Protein AF-0000000082932993 (afdb_homodimer)

Foldseek 3Di:
DPALCLLFPVDQQAPDPPRDHLFLDPVLQVLLLVLLLLLKFWQFAAPCPPQPFFAAEEEEAWLQQPLFFQFADDLADFFFPFFQGQVNLQVVVCRGYHYPVVNVVVSNVQVVVVVVVPDHRQLDATDADDPVVLVVRLVGHQAYEYEHAHHFYFQEWWDAPLADDDPPPVDPHSVVNVSQCVRAVGIPLADHPRRVVRVVSSLVRHQEYEYEYAYLDAHADLVALPDVSYGIYMDSYNSFRCSSNSVSCRSSPVAKHAFFAQFWHFNDQVLFPQNNFVNVDLQAGFPQQFQCFTLLVQQQEPPSVVGTSAAGLDGDISWDKDKDWPDWDDDPFKIKTKMKIATQTQAWHKAKKWKWKAADCPPPGGRRIATFWMDMDDTAHHGGIDIDMIMGGNLLPWFAACPQPPHHGFTKRAFDKMWMWMARGPPGTDTDPDIDGDHHIDTSGHDDDFLAFAPRAWHAHSHGDIDGDDHHDFAAQPDDPDDADDLVVLPDDAADDDDQDDDDPVVFSADPPAAALVCCLVVVDPLVVNCVVDDLLLLLQQQAWAGDDFFAPATFGFDDVNRPTGTAAEHRHLQAGHGDVVNVRHGTGHQFQQSSLRSLHLQSLLQSLQSRLSSCVSSSHAEYADQEAFACRHSRQSCSSRHHHNRLVSRLSNRLSSQQSNCVQLGAYEYDDQWDQRHSSSQQSYEYGHGPRSCCRGICSSVLSNCQRRQGQEYEYGRYHYSNHGRLLRLSRQPVVQCVVSPRLHAYEYPASRSDDSQSSLQSRHQHYPPTGDSVSNVVCVVVVNHHSVSSSVSSSRSSVSSSSHD/DPALCLLFPVDQQAPDPPRDHLFLDPVLQVLLLVLLLLLKFWQFAAPCPPQPFFAAEEEEAWLQQPLFFQFAADLADFFFPFFQGQVNLQVVVCRGYHYPVVNVVVSNVQVVVVVVVPDHRQLDATDADDPVSLVVRLVGHQAYEYEHAHHFYFQEWWDAPLADPDDPPVDPHVVVNVSQCVRAVGIPLADHPRSVVRVVSSLVRHQEYEYEYAYLDAHAPLVALPDVSYGIYMDSYNSFRCSSNSVSCRSSPVAKHAFFAQFWHFNDQVLFPQNNFVNVDLQAGFPQQFQCFTLLVQQQEPPSVVGTSAHGLDGDISWDKDKDWPDWDDDPFKIKTKMKIATAGQAWHKAKKWKWKAADCPPPGGRRIATFWMDMDDTAHHGGIDIDMIMGGNLLPWFAACPQPPHHGFTKRAFDKMWMWMARGPPGTDTDPDIDGDHHIDTSGHDDDFLAFQPRAWHAHSHGDIDGDDHHPFAAQPDDPDDADDLVVLPDDAADDDDQDDDDPVVFSADPPAAALVCCLVVVDPLVVNCVVDDLLLLLQQQAWAGDDFFAPATFGFPDVNRPTGTAAEHRHLQAGHGDVVNVRHGTGHQFQQSSLRSLHLQSLLVSLQSRLSSCVSSSHAEYADQEAFACRHSRQSCSSRHHHNRLVSRLSNRLSSQQSNCVQLGAYEYDDQWDQRHSSSQQSYEYGHGPRSCCRGICSSVLSNCQRRQGQEYEYGRYHYSNHGRLLRLSRQPVVQCVVSPRLHAYEYPASRSDDSQSSLQSRHQHYPPTGDSVSNVVCVVVVNHHSVSSSVSSSRSSVSSSSHD

Radius of gyration: 39.98 Å; Cα contacts (8 Å, |Δi|>4): 4218; chains: 2; bounding box: 81×113×90 Å

pLDDT: mean 95.25, std 6.85, range [43.59, 98.94]

Organism: NCBI:txid1450156

Nearest PDB structures (foldseek):
  5wvp-assembly1_A  TM=8.772E-01  e=4.564E-85  Paenibacillus barengoltzii
  5k6o-assembly1_A  TM=8.779E-01  e=2.537E-80  metagenome
  5k6n-assembly1_A  TM=8.823E-01  e=4.536E-80  metagenome
  2x40-assembly1_A  TM=8.948E-01  e=2.921E-34  Thermotoga neapolitana DSM 4359
  7pjj-assembly1_A  TM=9.339E-01  e=2.845E-22  Streptomyces scabiei 87.22

InterPro domains:
  IPR001764 Glycoside hydrolase, family 3, N-terminal [PF00933] (564-801)
  IPR001764 Glycoside hydrolase, family 3, N-terminal [PR00133] (562-578)
  IPR001764 Glycoside hydrolase, family 3, N-terminal [PR00133] (590-609)
  IPR001764 Glycoside hydrolase, family 3, N-terminal [PR00133] (636-652)
  IPR001764 Glycoside hydrolase, family 3, N-terminal [PR00133] (667-683)
  IPR001764 Glycoside hydrolase, family 3, N-terminal [PR00133] (737-755)
  IPR002772 Glycoside hydrolase family 3 C-terminal domain [PF01915] (40-318)
  IPR013783 Immunoglobulin-like fold [G3DSA:2.60.40.10] (320-452)
  IPR017853 Glycoside hydrolase superfamily [SSF51445] (527-806)
  IPR026891 Fibronectin type III-like domain [PF14310] (351-425)
  IPR026891 Fibronectin type III-like domain [SM01217] (351-426)
  IPR036881 Glycoside hydrolase family 3 C-terminal domain superfamily [G3DSA:3.40.50.1700] (25-319)
  IPR036881 Glycoside hydrolase family 3 C-terminal domain superfamily [SSF52279] (40-321)
  IPR036962 Glycoside hydrolase, family 3, N-terminal domain superfamily [G3DSA:3.20.20.300] (506-807)
  IPR050288 Cellulose-degrading glycosyl hydrolase 3 [PTHR42715] (522-806)

Sequence (1614 aa):
MIKWQRARFQPNLPLGENGQKVTASKEHRELSKNAAKEGMVLLKNMNHVLPLPKGAKVALFGKGTFDYVKGGGGSGDVTVEYVTNLYDGMKALKERVTVFEELADFYRENVKEQYAKGAVPGLTVEPEVPHELLVKAKAFTDTAIISISRFSGEGWDRKSTFDKKNIDLSDFGALQAKKAEEIFENGDFYLTKKEIEMVNIVKENFDKVIVVMNVGGMVDTEWFVNDDAIQSVLMAWQGGMEGGRAAAELLCGIGNPSGKLSDTFAKRLEDYPSTYNFHESEDYVDYTEDIYVGYRYFETIPGAADKVNYPFGYGLSYTSFDYSVASVKQENDLIKVFVNVTNTGSMEGKEVIQIYFEAPQGLLGKPAKSLIAFKKTRLLKPGETQLVSLEFSVDDMASYDDLGKIQKSAYVLEAGEYVFFVGTSVRDVKRLDFVYIEAQNRVVKQLTEKIAPTSLKERLRADGSLEKLPLKEPNDPDACGIEKMSIEMMEAYAPEVRARGRYALWEGPYAKGKRTFYEVAEGKISIDEFLAQMTDEEVAHLLGGQPNTGVANTFGYGNMPEYGIPNVMTADGPAGLRIAPECGVHTTAWPCATLLACTWDPDLVYAVGEAGAKEVKENNISVWLTPAVNIHRSPLCGRNFEYYSEDPFLAGKLAAAMVKGIQSQHIGATVKHFALNNKETNRKNSDSRVSERAAREIYLKPFEIIVKEAKPWSIMSSYNMINGHRASENRELLEDILRSEWGFEGMVTTDWWTYGEHYKEVKAGNDVKMGCGYPERLMEAKKLGLISRRDMEVCAKRVLELILKLDMIKWQRARFQPNLPLGENGQKVTASKEHRELSKNAAKEGMVLLKNMNHVLPLPKGAKVALFGKGTFDYVKGGGGSGDVTVEYVTNLYDGMKALKERVTVFEELADFYRENVKEQYAKGAVPGLTVEPEVPHELLVKAKAFTDTAIISISRFSGEGWDRKSTFDKKNIDLSDFGALQAKKAEEIFENGDFYLTKKEIEMVNIVKENFDKVIVVMNVGGMVDTEWFVNDDAIQSVLMAWQGGMEGGRAAAELLCGIGNPSGKLSDTFAKRLEDYPSTYNFHESEDYVDYTEDIYVGYRYFETIPGAADKVNYPFGYGLSYTSFDYSVASVKQENDLIKVFVNVTNTGSMEGKEVIQIYFEAPQGLLGKPAKSLIAFKKTRLLKPGETQLVSLEFSVDDMASYDDLGKIQKSAYVLEAGEYVFFVGTSVRDVKRLDFVYIEAQNRVVKQLTEKIAPTSLKERLRADGSLEKLPLKEPNDPDACGIEKMSIEMMEAYAPEVRARGRYALWEGPYAKGKRTFYEVAEGKISIDEFLAQMTDEEVAHLLGGQPNTGVANTFGYGNMPEYGIPNVMTADGPAGLRIAPECGVHTTAWPCATLLACTWDPDLVYAVGEAGAKEVKENNISVWLTPAVNIHRSPLCGRNFEYYSEDPFLAGKLAAAMVKGIQSQHIGATVKHFALNNKETNRKNSDSRVSERAAREIYLKPFEIIVKEAKPWSIMSSYNMINGHRASENRELLEDILRSEWGFEGMVTTDWWTYGEHYKEVKAGNDVKMGCGYPERLMEAKKLGLISRRDMEVCAKRVLELILKLD

Structure (mmCIF, N/CA/C/O backbone):
data_AF-0000000082932993-model_v1
#
loop_
_entity.id
_entity.type
_entity.pdbx_description
1 polymer Beta-glucosidase
#
loop_
_atom_site.group_PDB
_atom_site.id
_atom_site.type_symbol
_atom_site.label_atom_id
_atom_site.label_alt_id
_atom_site.label_comp_id
_atom_site.label_asym_id
_atom_site.label_entity_id
_atom_site.label_seq_id
_atom_site.pdbx_PDB_ins_code
_atom_site.Cartn_x
_atom_site.Cartn_y
_atom_site.Cartn_z
_atom_site.occupancy
_atom_site.B_iso_or_equiv
_atom_site.auth_seq_id
_atom_site.auth_comp_id
_atom_site.auth_asym_id
_atom_site.auth_atom_id
_atom_site.pdbx_PDB_model_num
ATOM 1 N N . MET A 1 1 ? -10.539 4.738 -12.727 1 55.62 1 MET A N 1
ATOM 2 C CA . MET A 1 1 ? -9.188 4.441 -12.266 1 55.62 1 MET A CA 1
ATOM 3 C C . MET A 1 1 ? -8.148 4.996 -13.234 1 55.62 1 MET A C 1
ATOM 5 O O . MET A 1 1 ? -8.359 5.004 -14.453 1 55.62 1 MET A O 1
ATOM 9 N N . ILE A 1 2 ? -7.219 5.711 -12.648 1 76.5 2 ILE A N 1
ATOM 10 C CA . ILE A 1 2 ? -6.129 6.242 -13.453 1 76.5 2 ILE A CA 1
ATOM 11 C C . ILE A 1 2 ? -5.238 5.098 -13.938 1 76.5 2 ILE A C 1
ATOM 13 O O . ILE A 1 2 ? -4.918 4.188 -13.172 1 76.5 2 ILE A O 1
ATOM 17 N N . LYS A 1 3 ? -5.137 5.078 -15.242 1 89.44 3 LYS A N 1
ATOM 18 C CA . LYS A 1 3 ? -4.348 4.035 -15.891 1 89.44 3 LYS A CA 1
ATOM 19 C C . LYS A 1 3 ? -3.008 3.844 -15.188 1 89.44 3 LYS A C 1
ATOM 21 O O . LYS A 1 3 ? -2.32 4.816 -14.875 1 89.44 3 LYS A O 1
ATOM 26 N N . TRP A 1 4 ? -2.621 2.588 -14.773 1 95.06 4 TRP A N 1
ATOM 27 C CA . TRP A 1 4 ? -1.379 2.117 -14.172 1 95.06 4 TRP A CA 1
ATOM 28 C C . TRP A 1 4 ? -1.149 2.771 -12.82 1 95.06 4 TRP A C 1
ATOM 30 O O . TRP A 1 4 ? -0.005 3.002 -12.422 1 95.06 4 TRP A O 1
ATOM 40 N N . GLN A 1 5 ? -2.227 3.184 -12.117 1 93.62 5 GLN A N 1
ATOM 41 C CA . GLN A 1 5 ? -2.162 3.842 -10.812 1 93.62 5 GLN A CA 1
ATOM 42 C C . GLN A 1 5 ? -1.369 3.004 -9.812 1 93.62 5 GLN A C 1
ATOM 44 O O . GLN A 1 5 ? -0.48 3.52 -9.133 1 93.62 5 GLN A O 1
ATOM 49 N N . ARG A 1 6 ? -1.632 1.708 -9.703 1 94.44 6 ARG A N 1
ATOM 50 C CA . ARG A 1 6 ? -0.991 0.827 -8.734 1 94.44 6 ARG A CA 1
ATOM 51 C C . ARG A 1 6 ? 0.482 0.62 -9.07 1 94.44 6 ARG A C 1
ATOM 53 O O . ARG A 1 6 ? 1.332 0.594 -8.18 1 94.44 6 ARG A O 1
ATOM 60 N N . ALA A 1 7 ? 0.789 0.495 -10.359 1 94.06 7 ALA A N 1
ATOM 61 C CA . ALA A 1 7 ? 2.178 0.302 -10.766 1 94.06 7 ALA A CA 1
ATOM 62 C C . ALA A 1 7 ? 2.992 1.575 -10.555 1 94.06 7 ALA A C 1
ATOM 64 O O . ALA A 1 7 ? 4.172 1.513 -10.195 1 94.06 7 ALA A O 1
ATOM 65 N N . ARG A 1 8 ? 2.355 2.701 -10.75 1 93 8 ARG A N 1
ATOM 66 C CA . ARG A 1 8 ? 3.068 3.975 -10.719 1 93 8 ARG A CA 1
ATOM 67 C C . ARG A 1 8 ? 3.273 4.453 -9.289 1 93 8 ARG A C 1
ATOM 69 O O . ARG A 1 8 ? 4.309 5.039 -8.969 1 93 8 ARG A O 1
ATOM 76 N N . PHE A 1 9 ? 2.279 4.199 -8.406 1 93.75 9 PHE A N 1
ATOM 77 C CA . PHE A 1 9 ? 2.318 4.922 -7.141 1 93.75 9 PHE A CA 1
ATOM 78 C C . PHE A 1 9 ? 2.332 3.955 -5.965 1 93.75 9 PHE A C 1
ATOM 80 O O . PHE A 1 9 ? 2.615 4.352 -4.832 1 93.75 9 PHE A O 1
ATOM 87 N N . GLN A 1 10 ? 1.963 2.709 -6.148 1 93.38 10 GLN A N 1
ATOM 88 C CA . GLN A 1 10 ? 1.937 1.671 -5.121 1 93.38 10 GLN A CA 1
ATOM 89 C C . GLN A 1 10 ? 1.134 2.121 -3.904 1 93.38 10 GLN A C 1
ATOM 91 O O . GLN A 1 10 ? 1.618 2.049 -2.773 1 93.38 10 GLN A O 1
ATOM 96 N N . PRO A 1 11 ? -0.097 2.514 -4.094 1 93.88 11 PRO A N 1
ATOM 97 C CA . PRO A 1 11 ? -0.926 3.039 -3.006 1 93.88 11 PRO A CA 1
ATOM 98 C C . PRO A 1 11 ? -1.394 1.951 -2.043 1 93.88 11 PRO A C 1
ATOM 100 O O . PRO A 1 11 ? -1.484 0.781 -2.424 1 93.88 11 PRO A O 1
ATOM 103 N N . ASN A 1 12 ? -1.601 2.273 -0.797 1 93.06 12 ASN A N 1
ATOM 104 C CA . ASN A 1 12 ? -2.295 1.397 0.142 1 93.06 12 ASN A CA 1
ATOM 105 C C . ASN A 1 12 ? -3.805 1.432 -0.071 1 93.06 12 ASN A C 1
ATOM 107 O O . ASN A 1 12 ? -4.52 2.139 0.64 1 93.06 12 ASN A O 1
ATOM 111 N N . LEU A 1 13 ? -4.316 0.713 -1.017 1 92.88 13 LEU A N 1
ATOM 112 C CA . LEU A 1 13 ? -5.727 0.654 -1.39 1 92.88 13 LEU A CA 1
ATOM 113 C C . LEU A 1 13 ? -6.254 -0.773 -1.294 1 92.88 13 LEU A C 1
ATOM 115 O O . LEU A 1 13 ? -6.125 -1.552 -2.242 1 92.88 13 LEU A O 1
ATOM 119 N N . PRO A 1 14 ? -6.863 -1.16 -0.18 1 93.19 14 PRO A N 1
ATOM 120 C CA . PRO A 1 14 ? -7.48 -2.484 -0.072 1 93.19 14 PRO A CA 1
ATOM 121 C C . PRO A 1 14 ? -8.602 -2.697 -1.09 1 93.19 14 PRO A C 1
ATOM 123 O O . PRO A 1 14 ? -9.258 -1.737 -1.504 1 93.19 14 PRO A O 1
ATOM 126 N N . LEU A 1 15 ? -8.836 -3.902 -1.516 1 94.06 15 LEU A N 1
ATOM 127 C CA . LEU A 1 15 ? -9.82 -4.211 -2.551 1 94.06 15 LEU A CA 1
ATOM 128 C C . LEU A 1 15 ? -11.148 -4.637 -1.935 1 94.06 15 LEU A C 1
ATOM 130 O O . LEU A 1 15 ? -12.164 -4.691 -2.625 1 94.06 15 LEU A O 1
ATOM 134 N N . GLY A 1 16 ? -11.117 -5.027 -0.68 1 90.94 16 GLY A N 1
ATOM 135 C CA . GLY A 1 16 ? -12.336 -5.512 -0.041 1 90.94 16 GLY A CA 1
ATOM 136 C C . GLY A 1 16 ? -13.367 -4.426 0.166 1 90.94 16 GLY A C 1
ATOM 137 O O . GLY A 1 16 ? -13.086 -3.242 -0.035 1 90.94 16 GLY A O 1
ATOM 138 N N . GLU A 1 17 ? -14.516 -4.836 0.607 1 84.25 17 GLU A N 1
ATOM 139 C CA . GLU A 1 17 ? -15.586 -3.885 0.906 1 84.25 17 GLU A CA 1
ATOM 140 C C . GLU A 1 17 ? -15.227 -3.018 2.109 1 84.25 17 GLU A C 1
ATOM 142 O O . GLU A 1 17 ? -14.539 -3.469 3.027 1 84.25 17 GLU A O 1
ATOM 147 N N . ASN A 1 18 ? -15.562 -1.767 2.182 1 80.44 18 ASN A N 1
ATOM 148 C CA . ASN A 1 18 ? -15.43 -0.815 3.277 1 80.44 18 ASN A CA 1
ATOM 149 C C . ASN A 1 18 ? -13.961 -0.623 3.672 1 80.44 18 ASN A C 1
ATOM 151 O O . ASN A 1 18 ? -13.656 -0.438 4.848 1 80.44 18 ASN A O 1
ATOM 155 N N . GLY A 1 19 ? -13.031 -1.036 2.719 1 86.38 19 GLY A N 1
ATOM 156 C CA . GLY A 1 19 ? -11.617 -0.771 2.969 1 86.38 19 GLY A CA 1
ATOM 157 C C . GLY A 1 19 ? -10.898 -1.936 3.621 1 86.38 19 GLY A C 1
ATOM 158 O O . GLY A 1 19 ? -9.812 -1.769 4.172 1 86.38 19 GLY A O 1
ATOM 159 N N . GLN A 1 20 ? -11.492 -3.08 3.611 1 91.56 20 GLN A N 1
ATOM 160 C CA . GLN A 1 20 ? -10.852 -4.27 4.168 1 91.56 20 GLN A CA 1
ATOM 161 C C . GLN A 1 20 ? -9.914 -4.914 3.156 1 91.56 20 GLN A C 1
ATOM 163 O O . GLN A 1 20 ? -10.219 -4.973 1.964 1 91.56 20 GLN A O 1
ATOM 168 N N . LYS A 1 21 ? -8.797 -5.355 3.678 1 94.31 21 LYS A N 1
ATOM 169 C CA . LYS A 1 21 ? -7.887 -6.062 2.785 1 94.31 21 LYS A CA 1
ATOM 170 C C . LYS A 1 21 ? -8.43 -7.445 2.43 1 94.31 21 LYS A C 1
ATOM 172 O O . LYS A 1 21 ? -9.062 -8.102 3.258 1 94.31 21 LYS A O 1
ATOM 177 N N . VAL A 1 22 ? -8.172 -7.945 1.249 1 96.62 22 VAL A N 1
ATOM 178 C CA . VAL A 1 22 ? -8.578 -9.289 0.851 1 96.62 22 VAL A CA 1
ATOM 179 C C . VAL A 1 22 ? -7.395 -10.242 0.993 1 96.62 22 VAL A C 1
ATOM 181 O O . VAL A 1 22 ? -7.578 -11.461 1.073 1 96.62 22 VAL A O 1
ATOM 184 N N . THR A 1 23 ? -6.168 -9.742 0.932 1 97.06 23 THR A N 1
ATOM 185 C CA . THR A 1 23 ? -4.973 -10.555 1.1 1 97.06 23 THR A CA 1
ATOM 186 C C . THR A 1 23 ? -5.023 -11.328 2.418 1 97.06 23 THR A C 1
ATOM 188 O O . THR A 1 23 ? -5.105 -10.727 3.49 1 97.06 23 THR A O 1
ATOM 191 N N . ALA A 1 24 ? -4.996 -12.641 2.291 1 96.5 24 ALA A N 1
ATOM 192 C CA . ALA A 1 24 ? -5.051 -13.547 3.438 1 96.5 24 ALA A CA 1
ATOM 193 C C . ALA A 1 24 ? -6.32 -13.32 4.258 1 96.5 24 ALA A C 1
ATOM 195 O O . ALA A 1 24 ? -6.301 -13.43 5.484 1 96.5 24 ALA A O 1
ATOM 196 N N . SER A 1 25 ? -7.383 -12.812 3.658 1 95.62 25 SER A N 1
ATOM 197 C CA . SER A 1 25 ? -8.656 -12.609 4.344 1 95.62 25 SER A CA 1
ATOM 198 C C . SER A 1 25 ? -9.266 -13.938 4.781 1 95.62 25 SER A C 1
ATOM 200 O O . SER A 1 25 ? -8.812 -15.008 4.355 1 95.62 25 SER A O 1
ATOM 202 N N . LYS A 1 26 ? -10.273 -13.852 5.637 1 95.69 26 LYS A N 1
ATOM 203 C CA . LYS A 1 26 ? -11 -15.047 6.062 1 95.69 26 LYS A CA 1
ATOM 204 C C . LYS A 1 26 ? -11.609 -15.773 4.867 1 95.69 26 LYS A C 1
ATOM 206 O O . LYS A 1 26 ? -11.602 -17 4.809 1 95.69 26 LYS A O 1
ATOM 211 N N . GLU A 1 27 ? -12.125 -15.039 3.932 1 96.88 27 GLU A N 1
ATOM 212 C CA . GLU A 1 27 ? -12.742 -15.609 2.738 1 96.88 27 GLU A CA 1
ATOM 213 C C . GLU A 1 27 ? -11.719 -16.375 1.902 1 96.88 27 GLU A C 1
ATOM 215 O O . GLU A 1 27 ? -12.008 -17.469 1.412 1 96.88 27 GLU A O 1
ATOM 220 N N . HIS A 1 28 ? -10.539 -15.812 1.695 1 97.81 28 HIS A N 1
ATOM 221 C CA . HIS A 1 28 ? -9.5 -16.484 0.922 1 97.81 28 HIS A CA 1
ATOM 222 C C . HIS A 1 28 ? -9.008 -17.734 1.633 1 97.81 28 HIS A C 1
ATOM 224 O O . HIS A 1 28 ? -8.758 -18.766 0.993 1 97.81 28 HIS A O 1
ATOM 230 N N . ARG A 1 29 ? -8.844 -17.688 2.92 1 97.81 29 ARG A N 1
ATOM 231 C CA . ARG A 1 29 ? -8.422 -18.844 3.695 1 97.81 29 ARG A CA 1
ATOM 232 C C . ARG A 1 29 ? -9.461 -19.969 3.615 1 97.81 29 ARG A C 1
ATOM 234 O O . ARG A 1 29 ? -9.109 -21.141 3.508 1 97.81 29 ARG A O 1
ATOM 241 N N . GLU A 1 30 ? -10.719 -19.594 3.674 1 98.5 30 GLU A N 1
ATOM 242 C CA . GLU A 1 30 ? -11.789 -20.578 3.539 1 98.5 30 GLU A CA 1
ATOM 243 C C . GLU A 1 30 ? -11.789 -21.203 2.148 1 98.5 30 GLU A C 1
ATOM 245 O O . GLU A 1 30 ? -12.055 -22.406 2.004 1 98.5 30 GLU A O 1
ATOM 250 N N . LEU A 1 31 ? -11.602 -20.406 1.191 1 98.62 31 LEU A N 1
ATOM 251 C CA . LEU A 1 31 ? -11.5 -20.938 -0.163 1 98.62 31 LEU A CA 1
ATOM 252 C C . LEU A 1 31 ? -10.312 -21.891 -0.287 1 98.62 31 LEU A C 1
ATOM 254 O O . LEU A 1 31 ? -10.406 -22.922 -0.954 1 98.62 31 LEU A O 1
ATOM 258 N N . SER A 1 32 ? -9.188 -21.5 0.276 1 98.62 32 SER A N 1
ATOM 259 C CA . SER A 1 32 ? -8.031 -22.375 0.292 1 98.62 32 SER A CA 1
ATOM 260 C C . SER A 1 32 ? -8.367 -23.719 0.919 1 98.62 32 SER A C 1
ATOM 262 O O . SER A 1 32 ? -8.023 -24.781 0.373 1 98.62 32 SER A O 1
ATOM 264 N N . LYS A 1 33 ? -9.055 -23.688 2.033 1 98.69 33 LYS A N 1
ATOM 265 C CA . LYS A 1 33 ? -9.477 -24.906 2.713 1 98.69 33 LYS A CA 1
ATOM 266 C C . LYS A 1 33 ? -10.406 -25.734 1.833 1 98.69 33 LYS A C 1
ATOM 268 O O . LYS A 1 33 ? -10.234 -26.953 1.704 1 98.69 33 LYS A O 1
ATOM 273 N N . ASN A 1 34 ? -11.383 -25.078 1.264 1 98.69 34 ASN A N 1
ATOM 274 C CA . ASN A 1 34 ? -12.352 -25.781 0.43 1 98.69 34 ASN A CA 1
ATOM 275 C C . ASN A 1 34 ? -11.688 -26.406 -0.791 1 98.69 34 ASN A C 1
ATOM 277 O O . ASN A 1 34 ? -12.062 -27.516 -1.201 1 98.69 34 ASN A O 1
ATOM 281 N N . ALA A 1 35 ? -10.781 -25.703 -1.394 1 98.69 35 ALA A N 1
ATOM 282 C CA . ALA A 1 35 ? -10.039 -26.266 -2.52 1 98.69 35 ALA A CA 1
ATOM 283 C C . ALA A 1 35 ? -9.234 -27.484 -2.088 1 98.69 35 ALA A C 1
ATOM 285 O O . ALA A 1 35 ? -9.172 -28.484 -2.811 1 98.69 35 ALA A O 1
ATOM 286 N N . ALA A 1 36 ? -8.617 -27.359 -0.937 1 98.75 36 ALA A N 1
ATOM 287 C CA . ALA A 1 36 ? -7.875 -28.5 -0.404 1 98.75 36 ALA A CA 1
ATOM 288 C C . ALA A 1 36 ? -8.781 -29.703 -0.232 1 98.75 36 ALA A C 1
ATOM 290 O O . ALA A 1 36 ? -8.453 -30.812 -0.687 1 98.75 36 ALA A O 1
ATOM 291 N N . LYS A 1 37 ? -9.938 -29.531 0.348 1 98.5 37 LYS A N 1
ATOM 292 C CA . LYS A 1 37 ? -10.891 -30.609 0.565 1 98.5 37 LYS A CA 1
ATOM 293 C C . LYS A 1 37 ? -11.305 -31.25 -0.757 1 98.5 37 LYS A C 1
ATOM 295 O O . LYS A 1 37 ? -11.391 -32.469 -0.865 1 98.5 37 LYS A O 1
ATOM 300 N N . GLU A 1 38 ? -11.516 -30.406 -1.685 1 98.62 38 GLU A N 1
ATOM 301 C CA . GLU A 1 38 ? -12.023 -30.844 -2.979 1 98.62 38 GLU A CA 1
ATOM 302 C C . GLU A 1 38 ? -10.984 -31.703 -3.711 1 98.62 38 GLU A C 1
ATOM 304 O O . GLU A 1 38 ? -11.336 -32.562 -4.5 1 98.62 38 GLU A O 1
ATOM 309 N N . GLY A 1 39 ? -9.719 -31.438 -3.461 1 98.75 39 GLY A N 1
ATOM 310 C CA . GLY A 1 39 ? -8.664 -32.094 -4.219 1 98.75 39 GLY A CA 1
ATOM 311 C C . GLY A 1 39 ? -8.078 -33.312 -3.514 1 98.75 39 GLY A C 1
ATOM 312 O O . GLY A 1 39 ? -7.348 -34.094 -4.121 1 98.75 39 GLY A O 1
ATOM 313 N N . MET A 1 40 ? -8.375 -33.5 -2.213 1 98.88 40 MET A N 1
ATOM 314 C CA . MET A 1 40 ? -7.879 -34.656 -1.492 1 98.88 40 MET A CA 1
ATOM 315 C C . MET A 1 40 ? -8.555 -35.938 -1.994 1 98.88 40 MET A C 1
ATOM 317 O O . MET A 1 40 ? -9.727 -35.906 -2.363 1 98.88 40 MET A O 1
ATOM 321 N N . VAL A 1 41 ? -7.836 -37.094 -1.991 1 98.94 41 VAL A N 1
ATOM 322 C CA . VAL A 1 41 ? -8.312 -38.312 -2.609 1 98.94 41 VAL A CA 1
ATOM 323 C C . VAL A 1 41 ? -8.336 -39.438 -1.575 1 98.94 41 VAL A C 1
ATOM 325 O O . VAL A 1 41 ? -7.316 -39.719 -0.946 1 98.94 41 VAL A O 1
ATOM 328 N N . LEU A 1 42 ? -9.5 -40 -1.367 1 98.88 42 LEU A N 1
ATOM 329 C CA . LEU A 1 42 ? -9.594 -41.219 -0.57 1 98.88 42 LEU A CA 1
ATOM 330 C C . LEU A 1 42 ? -9.156 -42.438 -1.378 1 98.88 42 LEU A C 1
ATOM 332 O O . LEU A 1 42 ? -9.797 -42.781 -2.363 1 98.88 42 LEU A O 1
ATOM 336 N N . LEU A 1 43 ? -8.094 -43.062 -0.95 1 98.75 43 LEU A N 1
ATOM 337 C CA . LEU A 1 43 ? -7.504 -44.156 -1.734 1 98.75 43 LEU A CA 1
ATOM 338 C C . LEU A 1 43 ? -8.023 -45.5 -1.266 1 98.75 43 LEU A C 1
ATOM 340 O O . LEU A 1 43 ? -8.109 -46.438 -2.057 1 98.75 43 LEU A O 1
ATOM 344 N N . LYS A 1 44 ? -8.242 -45.594 0 1 98.56 44 LYS A N 1
ATOM 345 C CA . LYS A 1 44 ? -8.641 -46.844 0.636 1 98.56 44 LYS A CA 1
ATOM 346 C C . LYS A 1 44 ? -9.578 -46.594 1.812 1 98.56 44 LYS A C 1
ATOM 348 O O . LYS A 1 44 ? -9.398 -45.625 2.557 1 98.56 44 LYS A O 1
ATOM 353 N N . ASN A 1 45 ? -10.609 -47.406 1.931 1 98.38 45 ASN A N 1
ATOM 354 C CA . ASN A 1 45 ? -11.508 -47.312 3.072 1 98.38 45 ASN A CA 1
ATOM 355 C C . ASN A 1 45 ? -12.211 -48.625 3.363 1 98.38 45 ASN A C 1
ATOM 357 O O . ASN A 1 45 ? -13.43 -48.719 3.227 1 98.38 45 ASN A O 1
ATOM 361 N N . MET A 1 46 ? -11.445 -49.531 3.871 1 97.69 46 MET A N 1
ATOM 362 C CA . MET A 1 46 ? -11.984 -50.844 4.219 1 97.69 46 MET A CA 1
ATOM 363 C C . MET A 1 46 ? -12.836 -50.75 5.48 1 97.69 46 MET A C 1
ATOM 365 O O . MET A 1 46 ? -12.484 -50.031 6.426 1 97.69 46 MET A O 1
ATOM 369 N N . ASN A 1 47 ? -13.938 -51.5 5.508 1 95.19 47 ASN A N 1
ATOM 370 C CA . ASN A 1 47 ? -14.852 -51.656 6.637 1 95.19 47 ASN A CA 1
ATOM 371 C C . ASN A 1 47 ? -15.422 -50.281 7.051 1 95.19 47 ASN A C 1
ATOM 373 O O . ASN A 1 47 ? -15.812 -50.094 8.203 1 95.19 47 ASN A O 1
ATOM 377 N N . HIS A 1 48 ? -15.398 -49.312 6.203 1 95.44 48 HIS A N 1
ATOM 378 C CA . HIS A 1 48 ? -15.969 -48 6.441 1 95.44 48 HIS A CA 1
ATOM 379 C C . HIS A 1 48 ? -15.445 -47.406 7.75 1 95.44 48 HIS A C 1
ATOM 381 O O . HIS A 1 48 ? -16.234 -46.875 8.547 1 95.44 48 HIS A O 1
ATOM 387 N N . VAL A 1 49 ? -14.148 -47.625 7.895 1 97.44 49 VAL A N 1
ATOM 388 C CA . VAL A 1 49 ? -13.516 -47.031 9.078 1 97.44 49 VAL A CA 1
ATOM 389 C C . VAL A 1 49 ? -13.664 -45.531 9.055 1 97.44 49 VAL A C 1
ATOM 391 O O . VAL A 1 49 ? -13.812 -44.875 10.102 1 97.44 49 VAL A O 1
ATOM 394 N N . LEU A 1 50 ? -13.57 -44.906 7.859 1 98.06 50 LEU A N 1
ATOM 395 C CA . LEU A 1 50 ? -13.844 -43.5 7.676 1 98.06 50 LEU A CA 1
ATOM 396 C C . LEU A 1 50 ? -15.227 -43.281 7.07 1 98.06 50 LEU A C 1
ATOM 398 O O . LEU A 1 50 ? -15.703 -44.094 6.289 1 98.06 50 LEU A O 1
ATOM 402 N N . PRO A 1 51 ? -15.883 -42.156 7.441 1 98.25 51 PRO A N 1
ATOM 403 C CA . PRO A 1 51 ? -15.414 -41.094 8.352 1 98.25 51 PRO A CA 1
ATOM 404 C C . PRO A 1 51 ? -15.477 -41.531 9.82 1 98.25 51 PRO A C 1
ATOM 406 O O . PRO A 1 51 ? -16.266 -42.406 10.172 1 98.25 51 PRO A O 1
ATOM 409 N N . LEU A 1 52 ? -14.727 -40.906 10.625 1 98.44 52 LEU A N 1
ATOM 410 C CA . LEU A 1 52 ? -14.742 -41.156 12.062 1 98.44 52 LEU A CA 1
ATOM 411 C C . LEU A 1 52 ? -16.094 -40.812 12.672 1 98.44 52 LEU A C 1
ATOM 413 O O . LEU A 1 52 ? -16.672 -39.781 12.344 1 98.44 52 LEU A O 1
ATOM 417 N N . PRO A 1 53 ? -16.609 -41.656 13.5 1 96.69 53 PRO A N 1
ATOM 418 C CA . PRO A 1 53 ? -17.859 -41.312 14.172 1 96.69 53 PRO A CA 1
ATOM 419 C C . PRO A 1 53 ? -17.688 -40.188 15.188 1 96.69 53 PRO A C 1
ATOM 421 O O . PRO A 1 53 ? -16.578 -39.938 15.68 1 96.69 53 PRO A O 1
ATOM 424 N N . LYS A 1 54 ? -18.75 -39.5 15.477 1 95.88 54 LYS A N 1
ATOM 425 C CA . LYS A 1 54 ? -18.703 -38.438 16.484 1 95.88 54 LYS A CA 1
ATOM 426 C C . LYS A 1 54 ? -18.234 -38.969 17.828 1 95.88 54 LYS A C 1
ATOM 428 O O . LYS A 1 54 ? -18.719 -40 18.297 1 95.88 54 LYS A O 1
ATOM 433 N N . GLY A 1 55 ? -17.297 -38.312 18.406 1 96.62 55 GLY A N 1
ATOM 434 C CA . GLY A 1 55 ? -16.766 -38.719 19.703 1 96.62 55 GLY A CA 1
ATOM 435 C C . GLY A 1 55 ? -15.617 -39.688 19.594 1 96.62 55 GLY A C 1
ATOM 436 O O . GLY A 1 55 ? -15.125 -40.188 20.609 1 96.62 55 GLY A O 1
ATOM 437 N N . ALA A 1 56 ? -15.141 -39.938 18.422 1 97.44 56 ALA A N 1
ATOM 438 C CA . ALA A 1 56 ? -14.047 -40.875 18.219 1 97.44 56 ALA A CA 1
ATOM 439 C C . ALA A 1 56 ? -12.797 -40.469 18.984 1 97.44 56 ALA A C 1
ATOM 441 O O . ALA A 1 56 ? -12.547 -39.25 19.141 1 97.44 56 ALA A O 1
ATOM 442 N N . LYS A 1 57 ? -12.062 -41.406 19.5 1 98.44 57 LYS A N 1
ATOM 443 C CA . LYS A 1 57 ? -10.742 -41.219 20.078 1 98.44 57 LYS A CA 1
ATOM 444 C C . LYS A 1 57 ? -9.648 -41.719 19.156 1 98.44 57 LYS A C 1
ATOM 446 O O . LYS A 1 57 ? -9.781 -42.781 18.547 1 98.44 57 LYS A O 1
ATOM 451 N N . VAL A 1 58 ? -8.656 -40.906 19 1 98.81 58 VAL A N 1
ATOM 452 C CA . VAL A 1 58 ? -7.621 -41.312 18.062 1 98.81 58 VAL A CA 1
ATOM 453 C C . VAL A 1 58 ? -6.238 -41.062 18.656 1 98.81 58 VAL A C 1
ATOM 455 O O . VAL A 1 58 ? -6.078 -40.219 19.531 1 98.81 58 VAL A O 1
ATOM 458 N N . ALA A 1 59 ? -5.242 -41.812 18.234 1 98.81 59 ALA A N 1
ATOM 459 C CA . ALA A 1 59 ? -3.822 -41.594 18.484 1 98.81 59 ALA A CA 1
ATOM 460 C C . ALA A 1 59 ? -3.088 -41.219 17.203 1 98.81 59 ALA A C 1
ATOM 462 O O . ALA A 1 59 ? -3.186 -41.938 16.203 1 98.81 59 ALA A O 1
ATOM 463 N N . LEU A 1 60 ? -2.443 -40.125 17.203 1 98.75 60 LEU A N 1
ATOM 464 C CA . LEU A 1 60 ? -1.762 -39.625 16.016 1 98.75 60 LEU A CA 1
ATOM 465 C C . LEU A 1 60 ? -0.297 -40.031 16 1 98.75 60 LEU A C 1
ATOM 467 O O . LEU A 1 60 ? 0.475 -39.656 16.875 1 98.75 60 LEU A O 1
ATOM 471 N N . PHE A 1 61 ? 0.041 -40.812 15.055 1 98.62 61 PHE A N 1
ATOM 472 C CA . PHE A 1 61 ? 1.411 -41.312 14.891 1 98.62 61 PHE A CA 1
ATOM 473 C C . PHE A 1 61 ? 2.08 -40.625 13.703 1 98.62 61 PHE A C 1
ATOM 475 O O . PHE A 1 61 ? 1.426 -40.344 12.695 1 98.62 61 PHE A O 1
ATOM 482 N N . GLY A 1 62 ? 3.451 -40.438 13.742 1 98.31 62 GLY A N 1
ATOM 483 C CA . GLY A 1 62 ? 4.254 -39.875 12.664 1 98.31 62 GLY A CA 1
ATOM 484 C C . GLY A 1 62 ? 4.566 -38.406 12.836 1 98.31 62 GLY A C 1
ATOM 485 O O . GLY A 1 62 ? 3.68 -37.625 13.164 1 98.31 62 GLY A O 1
ATOM 486 N N . LYS A 1 63 ? 5.805 -38.094 12.539 1 97.81 63 LYS A N 1
ATOM 487 C CA . LYS A 1 63 ? 6.234 -36.719 12.625 1 97.81 63 LYS A CA 1
ATOM 488 C C . LYS A 1 63 ? 5.43 -35.812 11.68 1 97.81 63 LYS A C 1
ATOM 490 O O . LYS A 1 63 ? 5.293 -34.625 11.914 1 97.81 63 LYS A O 1
ATOM 495 N N . GLY A 1 64 ? 4.816 -36.406 10.617 1 97.69 64 GLY A N 1
ATOM 496 C CA . GLY A 1 64 ? 4.035 -35.656 9.641 1 97.69 64 GLY A CA 1
ATOM 497 C C . GLY A 1 64 ? 2.809 -35 10.234 1 97.69 64 GLY A C 1
ATOM 498 O O . GLY A 1 64 ? 2.219 -34.094 9.625 1 97.69 64 GLY A O 1
ATOM 499 N N . THR A 1 65 ? 2.438 -35.406 11.414 1 97.94 65 THR A N 1
ATOM 500 C CA . THR A 1 65 ? 1.321 -34.781 12.117 1 97.94 65 THR A CA 1
ATOM 501 C C . THR A 1 65 ? 1.591 -33.312 12.359 1 97.94 65 THR A C 1
ATOM 503 O O . THR A 1 65 ? 0.67 -32.5 12.312 1 97.94 65 THR A O 1
ATOM 506 N N . PHE A 1 66 ? 2.893 -33.031 12.602 1 97.94 66 PHE A N 1
ATOM 507 C CA . PHE A 1 66 ? 3.297 -31.672 12.906 1 97.94 66 PHE A CA 1
ATOM 508 C C . PHE A 1 66 ? 4.188 -31.109 11.805 1 97.94 66 PHE A C 1
ATOM 510 O O . PHE A 1 66 ? 4.172 -29.906 11.539 1 97.94 66 PHE A O 1
ATOM 517 N N . ASP A 1 67 ? 5 -31.906 11.227 1 97.38 67 ASP A N 1
ATOM 518 C CA . ASP A 1 67 ? 5.871 -31.516 10.125 1 97.38 67 ASP A CA 1
ATOM 519 C C . ASP A 1 67 ? 5.086 -31.406 8.82 1 97.38 67 ASP A C 1
ATOM 521 O O . ASP A 1 67 ? 5.367 -32.125 7.859 1 97.38 67 ASP A O 1
ATOM 525 N N . TYR A 1 68 ? 4.207 -30.484 8.805 1 96 68 TYR A N 1
ATOM 526 C CA . TYR A 1 68 ? 3.281 -30.297 7.695 1 96 68 TYR A CA 1
ATOM 527 C C . TYR A 1 68 ? 3.914 -29.453 6.586 1 96 68 TYR A C 1
ATOM 529 O O . TYR A 1 68 ? 4.488 -28.406 6.852 1 96 68 TYR A O 1
ATOM 537 N N . VAL A 1 69 ? 3.824 -29.953 5.375 1 95.44 69 VAL A N 1
ATOM 538 C CA . VAL A 1 69 ? 4.305 -29.234 4.199 1 95.44 69 VAL A CA 1
ATOM 539 C C . VAL A 1 69 ? 3.129 -28.578 3.48 1 95.44 69 VAL A C 1
ATOM 541 O O . VAL A 1 69 ? 2.307 -29.25 2.869 1 95.44 69 VAL A O 1
ATOM 544 N N . LYS A 1 70 ? 3.074 -27.234 3.529 1 94.25 70 LYS A N 1
ATOM 545 C CA . LYS A 1 70 ? 1.94 -26.5 2.969 1 94.25 70 LYS A CA 1
ATOM 546 C C . LYS A 1 70 ? 2.031 -26.438 1.448 1 94.25 70 LYS A C 1
ATOM 548 O O . LYS A 1 70 ? 1.009 -26.344 0.764 1 94.25 70 LYS A O 1
ATOM 553 N N . GLY A 1 71 ? 3.24 -26.328 1.08 1 88.69 71 GLY A N 1
ATOM 554 C CA . GLY A 1 71 ? 3.611 -26.219 -0.321 1 88.69 71 GLY A CA 1
ATOM 555 C C . GLY A 1 71 ? 5.082 -26.484 -0.574 1 88.69 71 GLY A C 1
ATOM 556 O O . GLY A 1 71 ? 5.863 -26.641 0.369 1 88.69 71 GLY A O 1
ATOM 557 N N . GLY A 1 72 ? 5.559 -26.75 -1.669 1 80.94 72 GLY A N 1
ATOM 558 C CA . GLY A 1 72 ? 6.945 -27.031 -2.01 1 80.94 72 GLY A CA 1
ATOM 559 C C . GLY A 1 72 ? 7.852 -25.828 -1.845 1 80.94 72 GLY A C 1
ATOM 560 O O . GLY A 1 72 ? 7.414 -24.766 -1.395 1 80.94 72 GLY A O 1
ATOM 561 N N . GLY A 1 73 ? 9.156 -26.016 -1.981 1 82 73 GLY A N 1
ATOM 562 C CA . GLY A 1 73 ? 10.156 -24.969 -1.825 1 82 73 GLY A CA 1
ATOM 563 C C . GLY A 1 73 ? 10.445 -24.219 -3.113 1 82 73 GLY A C 1
ATOM 564 O O . GLY A 1 73 ? 10.023 -24.656 -4.191 1 82 73 GLY A O 1
ATOM 565 N N . GLY A 1 74 ? 11.117 -23.047 -2.953 1 80.88 74 GLY A N 1
ATOM 566 C CA . GLY A 1 74 ? 11.43 -22.203 -4.102 1 80.88 74 GLY A CA 1
ATOM 567 C C . GLY A 1 74 ? 10.336 -21.203 -4.426 1 80.88 74 GLY A C 1
ATOM 568 O O . GLY A 1 74 ? 9.883 -20.469 -3.549 1 80.88 74 GLY A O 1
ATOM 569 N N . SER A 1 75 ? 9.945 -21.188 -5.602 1 78.25 75 SER A N 1
ATOM 570 C CA . SER A 1 75 ? 8.938 -20.234 -6.047 1 78.25 75 SER A CA 1
ATOM 571 C C . SER A 1 75 ? 7.59 -20.5 -5.375 1 78.25 75 SER A C 1
ATOM 573 O O . SER A 1 75 ? 6.719 -19.625 -5.359 1 78.25 75 SER A O 1
ATOM 575 N N . GLY A 1 76 ? 7.445 -21.656 -4.789 1 76.81 76 GLY A N 1
ATOM 576 C CA . GLY A 1 76 ? 6.188 -22 -4.152 1 76.81 76 GLY A CA 1
ATOM 577 C C . GLY A 1 76 ? 6.148 -21.641 -2.678 1 76.81 76 GLY A C 1
ATOM 578 O O . GLY A 1 76 ? 5.117 -21.797 -2.021 1 76.81 76 GLY A O 1
ATOM 579 N N . ASP A 1 77 ? 7.215 -21.062 -2.188 1 83 77 ASP A N 1
ATOM 580 C CA . ASP A 1 77 ? 7.277 -20.75 -0.763 1 83 77 ASP A CA 1
ATOM 581 C C . ASP A 1 77 ? 6.578 -19.438 -0.454 1 83 77 ASP A C 1
ATOM 583 O O . ASP A 1 77 ? 7.145 -18.359 -0.665 1 83 77 ASP A O 1
ATOM 587 N N . VAL A 1 78 ? 5.445 -19.547 0.166 1 91.88 78 VAL A N 1
ATOM 588 C CA . VAL A 1 78 ? 4.586 -18.391 0.442 1 91.88 78 VAL A CA 1
ATOM 589 C C . VAL A 1 78 ? 4.723 -17.984 1.909 1 91.88 78 VAL A C 1
ATOM 591 O O . VAL A 1 78 ? 4.742 -18.844 2.795 1 91.88 78 VAL A O 1
ATOM 594 N N . THR A 1 79 ? 4.898 -16.719 2.166 1 93.94 79 THR A N 1
ATOM 595 C CA . THR A 1 79 ? 4.891 -16.203 3.529 1 93.94 79 THR A CA 1
ATOM 596 C C . THR A 1 79 ? 3.467 -16.109 4.07 1 93.94 79 THR A C 1
ATOM 598 O O . THR A 1 79 ? 2.641 -15.375 3.533 1 93.94 79 THR A O 1
ATOM 601 N N . VAL A 1 80 ? 3.209 -16.922 5.078 1 96 80 VAL A N 1
ATOM 602 C CA . VAL A 1 80 ? 1.854 -17 5.613 1 96 80 VAL A CA 1
ATOM 603 C C . VAL A 1 80 ? 1.862 -16.656 7.102 1 96 80 VAL A C 1
ATOM 605 O O . VAL A 1 80 ? 2.91 -16.703 7.75 1 96 80 VAL A O 1
ATOM 608 N N . GLU A 1 81 ? 0.708 -16.25 7.621 1 95.5 81 GLU A N 1
ATOM 609 C CA . GLU A 1 81 ? 0.557 -15.914 9.031 1 95.5 81 GLU A CA 1
ATOM 610 C C . GLU A 1 81 ? 0.669 -17.156 9.906 1 95.5 81 GLU A C 1
ATOM 612 O O . GLU A 1 81 ? 1.206 -17.094 11.016 1 95.5 81 GLU A O 1
ATOM 617 N N . TYR A 1 82 ? 0.139 -18.25 9.43 1 96.25 82 TYR A N 1
ATOM 618 C CA . TYR A 1 82 ? 0.17 -19.531 10.133 1 96.25 82 TYR A CA 1
ATOM 619 C C . TYR A 1 82 ? 0.016 -20.688 9.156 1 96.25 82 TYR A C 1
ATOM 621 O O . TYR A 1 82 ? -0.271 -20.484 7.973 1 96.25 82 TYR A O 1
ATOM 629 N N . VAL A 1 83 ? 0.256 -21.859 9.594 1 96.38 83 VAL A N 1
ATOM 630 C CA . VAL A 1 83 ? -0.008 -23.109 8.898 1 96.38 83 VAL A CA 1
ATOM 631 C C . VAL A 1 83 ? -0.75 -24.062 9.836 1 96.38 83 VAL A C 1
ATOM 633 O O . VAL A 1 83 ? -0.374 -24.234 11 1 96.38 83 VAL A O 1
ATOM 636 N N . THR A 1 84 ? -1.81 -24.609 9.375 1 97.94 84 THR A N 1
ATOM 637 C CA . THR A 1 84 ? -2.564 -25.578 10.148 1 97.94 84 THR A CA 1
ATOM 638 C C . THR A 1 84 ? -2.137 -27 9.789 1 97.94 84 THR A C 1
ATOM 640 O O . THR A 1 84 ? -2.348 -27.453 8.656 1 97.94 84 THR A O 1
ATOM 643 N N . ASN A 1 85 ? -1.518 -27.656 10.734 1 98.12 85 ASN A N 1
ATOM 644 C CA . ASN A 1 85 ? -1.182 -29.062 10.539 1 98.12 85 ASN A CA 1
ATOM 645 C C . ASN A 1 85 ? -2.336 -29.984 10.938 1 98.12 85 ASN A C 1
ATOM 647 O O . ASN A 1 85 ? -3.418 -29.5 11.289 1 98.12 85 ASN A O 1
ATOM 651 N N . LEU A 1 86 ? -2.168 -31.281 10.891 1 98.56 86 LEU A N 1
ATOM 652 C CA . LEU A 1 86 ? -3.26 -32.219 11.125 1 98.56 86 LEU A CA 1
ATOM 653 C C . LEU A 1 86 ? -3.74 -32.156 12.57 1 98.56 86 LEU A C 1
ATOM 655 O O . LEU A 1 86 ? -4.945 -32.188 12.828 1 98.56 86 LEU A O 1
ATOM 659 N N . TYR A 1 87 ? -2.793 -32.125 13.578 1 98.62 87 TYR A N 1
ATOM 660 C CA . TYR A 1 87 ? -3.166 -32 14.984 1 98.62 87 TYR A CA 1
ATOM 661 C C . TYR A 1 87 ? -4.027 -30.781 15.227 1 98.62 87 TYR A C 1
ATOM 663 O O . TYR A 1 87 ? -5.074 -30.859 15.875 1 98.62 87 TYR A O 1
ATOM 671 N N . ASP A 1 88 ? -3.529 -29.625 14.711 1 98.38 88 ASP A N 1
ATOM 672 C CA . ASP A 1 88 ? -4.273 -28.375 14.883 1 98.38 88 ASP A CA 1
ATOM 673 C C . ASP A 1 88 ? -5.672 -28.484 14.273 1 98.38 88 ASP A C 1
ATOM 675 O O . ASP A 1 88 ? -6.637 -27.953 14.828 1 98.38 88 ASP A O 1
ATOM 679 N N . GLY A 1 89 ? -5.758 -29.109 13.086 1 98.44 89 GLY A N 1
ATOM 680 C CA . GLY A 1 89 ? -7.055 -29.344 12.469 1 98.44 89 GLY A CA 1
ATOM 681 C C . GLY A 1 89 ? -7.984 -30.172 13.328 1 98.44 89 GLY A C 1
ATOM 682 O O . GLY A 1 89 ? -9.164 -29.859 13.461 1 98.44 89 GLY A O 1
ATOM 683 N N . MET A 1 90 ? -7.477 -31.219 13.945 1 98.19 90 MET A N 1
ATOM 684 C CA . MET A 1 90 ? -8.273 -32.125 14.789 1 98.19 90 MET A CA 1
ATOM 685 C C . MET A 1 90 ? -8.688 -31.406 16.078 1 98.19 90 MET A C 1
ATOM 687 O O . MET A 1 90 ? -9.82 -31.562 16.531 1 98.19 90 MET A O 1
ATOM 691 N N . LYS A 1 91 ? -7.715 -30.656 16.625 1 97.81 91 LYS A N 1
ATOM 692 C CA . LYS A 1 91 ? -8 -29.906 17.844 1 97.81 91 LYS A CA 1
ATOM 693 C C . LYS A 1 91 ? -9.148 -28.922 17.641 1 97.81 91 LYS A C 1
ATOM 695 O O . LYS A 1 91 ? -9.922 -28.656 18.547 1 97.81 91 LYS A O 1
ATOM 700 N N . ALA A 1 92 ? -9.18 -28.312 16.438 1 97.44 92 ALA A N 1
ATOM 701 C CA . ALA A 1 92 ? -10.25 -27.391 16.109 1 97.44 92 ALA A CA 1
ATOM 702 C C . ALA A 1 92 ? -11.602 -28.094 16.094 1 97.44 92 ALA A C 1
ATOM 704 O O . ALA A 1 92 ? -12.648 -27.438 16.156 1 97.44 92 ALA A O 1
ATOM 705 N N . LEU A 1 93 ? -11.633 -29.406 16.016 1 97.81 93 LEU A N 1
ATOM 706 C CA . LEU A 1 93 ? -12.844 -30.203 15.992 1 97.81 93 LEU A CA 1
ATOM 707 C C . LEU A 1 93 ? -13.008 -30.984 17.297 1 97.81 93 LEU A C 1
ATOM 709 O O . LEU A 1 93 ? -13.438 -32.156 17.281 1 97.81 93 LEU A O 1
ATOM 713 N N . LYS A 1 94 ? -12.648 -30.406 18.375 1 95.25 94 LYS A N 1
ATOM 714 C CA . LYS A 1 94 ? -12.594 -31.062 19.672 1 95.25 94 LYS A CA 1
ATOM 715 C C . LYS A 1 94 ? -13.953 -31.656 20.047 1 95.25 94 LYS A C 1
ATOM 717 O O . LYS A 1 94 ? -14.031 -32.594 20.844 1 95.25 94 LYS A O 1
ATOM 722 N N . GLU A 1 95 ? -15.023 -31.156 19.516 1 95.69 95 GLU A N 1
ATOM 723 C CA . GLU A 1 95 ? -16.359 -31.672 19.812 1 95.69 95 GLU A CA 1
ATOM 724 C C . GLU A 1 95 ? -16.625 -32.969 19.062 1 95.69 95 GLU A C 1
ATOM 726 O O . GLU A 1 95 ? -17.562 -33.719 19.391 1 95.69 95 GLU A O 1
ATOM 731 N N . ARG A 1 96 ? -15.812 -33.312 18.094 1 95.94 96 ARG A N 1
ATOM 732 C CA . ARG A 1 96 ? -16.062 -34.469 17.234 1 95.94 96 ARG A CA 1
ATOM 733 C C . ARG A 1 96 ? -15.023 -35.562 17.484 1 95.94 96 ARG A C 1
ATOM 735 O O . ARG A 1 96 ? -15.289 -36.75 17.234 1 95.94 96 ARG A O 1
ATOM 742 N N . VAL A 1 97 ? -13.828 -35.156 17.859 1 97.94 97 VAL A N 1
ATOM 743 C CA . VAL A 1 97 ? -12.734 -36.094 17.969 1 97.94 97 VAL A CA 1
ATOM 744 C C . VAL A 1 97 ? -11.82 -35.719 19.125 1 97.94 97 VAL A C 1
ATOM 746 O O . VAL A 1 97 ? -11.578 -34.562 19.391 1 97.94 97 VAL A O 1
ATOM 749 N N . THR A 1 98 ? -11.359 -36.688 19.875 1 98.31 98 THR A N 1
ATOM 750 C CA . THR A 1 98 ? -10.414 -36.5 20.953 1 98.31 98 THR A CA 1
ATOM 751 C C . THR A 1 98 ? -9.07 -37.156 20.641 1 98.31 98 THR A C 1
ATOM 753 O O . THR A 1 98 ? -9.023 -38.312 20.234 1 98.31 98 THR A O 1
ATOM 756 N N . VAL A 1 99 ? -8.016 -36.5 20.797 1 98.62 99 VAL A N 1
ATOM 757 C CA . VAL A 1 99 ? -6.672 -36.969 20.469 1 98.62 99 VAL A CA 1
ATOM 758 C C . VAL A 1 99 ? -5.938 -37.375 21.734 1 98.62 99 VAL A C 1
ATOM 760 O O . VAL A 1 99 ? -6.082 -36.75 22.781 1 98.62 99 VAL A O 1
ATOM 763 N N . PHE A 1 100 ? -5.203 -38.438 21.672 1 98.69 100 PHE A N 1
ATOM 764 C CA . PHE A 1 100 ? -4.301 -38.812 22.766 1 98.69 100 PHE A CA 1
ATOM 765 C C . PHE A 1 100 ? -3.143 -37.812 22.859 1 98.69 100 PHE A C 1
ATOM 767 O O . PHE A 1 100 ? -2.148 -37.969 22.141 1 98.69 100 PHE A O 1
ATOM 774 N N . GLU A 1 101 ? -3.168 -37 23.781 1 98.44 101 GLU A N 1
ATOM 775 C CA . GLU A 1 101 ? -2.355 -35.812 23.844 1 98.44 101 GLU A CA 1
ATOM 776 C C . GLU A 1 101 ? -0.89 -36.125 24.109 1 98.44 101 GLU A C 1
ATOM 778 O O . GLU A 1 101 ? 0.008 -35.469 23.609 1 98.44 101 GLU A O 1
ATOM 783 N N . GLU A 1 102 ? -0.597 -37.156 24.891 1 98.38 102 GLU A N 1
ATOM 784 C CA . GLU A 1 102 ? 0.787 -37.438 25.266 1 98.38 102 GLU A CA 1
ATOM 785 C C . GLU A 1 102 ? 1.623 -37.812 24.031 1 98.38 102 GLU A C 1
ATOM 787 O O . GLU A 1 102 ? 2.791 -37.438 23.938 1 98.38 102 GLU A O 1
ATOM 792 N N . LEU A 1 103 ? 1.045 -38.594 23.156 1 98.31 103 LEU A N 1
ATOM 793 C CA . LEU A 1 103 ? 1.738 -38.938 21.922 1 98.31 103 LEU A CA 1
ATOM 794 C C . LEU A 1 103 ? 1.907 -37.719 21.016 1 98.31 103 LEU A C 1
ATOM 796 O O . LEU A 1 103 ? 2.953 -37.562 20.391 1 98.31 103 LEU A O 1
ATOM 800 N N . ALA A 1 104 ? 0.883 -36.906 20.891 1 98.31 104 ALA A N 1
ATOM 801 C CA . ALA A 1 104 ? 0.977 -35.656 20.141 1 98.31 104 ALA A CA 1
ATOM 802 C C . ALA A 1 104 ? 2.094 -34.75 20.672 1 98.31 104 ALA A C 1
ATOM 804 O O . ALA A 1 104 ? 2.865 -34.188 19.906 1 98.31 104 ALA A O 1
ATOM 805 N N . ASP A 1 105 ? 2.188 -34.656 21.969 1 98.38 105 ASP A N 1
ATOM 806 C CA . ASP A 1 105 ? 3.229 -33.844 22.609 1 98.38 105 ASP A CA 1
ATOM 807 C C . ASP A 1 105 ? 4.617 -34.344 22.25 1 98.38 105 ASP A C 1
ATOM 809 O O . ASP A 1 105 ? 5.539 -33.562 22.016 1 98.38 105 ASP A O 1
ATOM 813 N N . PHE A 1 106 ? 4.715 -35.719 22.297 1 98 106 PHE A N 1
ATOM 814 C CA . PHE A 1 106 ? 5.98 -36.344 21.938 1 98 106 PHE A CA 1
ATOM 815 C C . PHE A 1 106 ? 6.434 -35.906 20.547 1 98 106 PHE A C 1
ATOM 817 O O . PHE A 1 106 ? 7.562 -35.438 20.375 1 98 106 PHE A O 1
ATOM 824 N N . TYR A 1 107 ? 5.562 -36 19.516 1 98.25 107 TYR A N 1
ATOM 825 C CA . TYR A 1 107 ? 5.906 -35.656 18.141 1 98.25 107 TYR A CA 1
ATOM 826 C C . TYR A 1 107 ? 6.105 -34.125 17.984 1 98.25 107 TYR A C 1
ATOM 828 O O . TYR A 1 107 ? 7.004 -33.688 17.266 1 98.25 107 TYR A O 1
ATOM 836 N N . ARG A 1 108 ? 5.273 -33.344 18.594 1 98 108 ARG A N 1
ATOM 837 C CA . ARG A 1 108 ? 5.395 -31.891 18.547 1 98 108 ARG A CA 1
ATOM 838 C C . ARG A 1 108 ? 6.777 -31.438 19.016 1 98 108 ARG A C 1
ATOM 840 O O . ARG A 1 108 ? 7.441 -30.656 18.328 1 98 108 ARG A O 1
ATOM 847 N N . GLU A 1 109 ? 7.223 -31.906 20.156 1 98.12 109 GLU A N 1
ATOM 848 C CA . GLU A 1 109 ? 8.508 -31.531 20.734 1 98.12 109 GLU A CA 1
ATOM 849 C C . GLU A 1 109 ? 9.672 -32 19.859 1 98.12 109 GLU A C 1
ATOM 851 O O . GLU A 1 109 ? 10.672 -31.312 19.719 1 98.12 109 GLU A O 1
ATOM 856 N N . ASN A 1 110 ? 9.531 -33.219 19.344 1 97.94 110 ASN A N 1
ATOM 857 C CA . ASN A 1 110 ? 10.578 -33.719 18.469 1 97.94 110 ASN A CA 1
ATOM 858 C C . ASN A 1 110 ? 10.75 -32.844 17.234 1 97.94 110 ASN A C 1
ATOM 860 O O . ASN A 1 110 ? 11.875 -32.5 16.859 1 97.94 110 ASN A O 1
ATOM 864 N N . VAL A 1 111 ? 9.672 -32.531 16.547 1 97.56 111 VAL A N 1
ATOM 865 C CA . VAL A 1 111 ? 9.719 -31.703 15.344 1 97.56 111 VAL A CA 1
ATOM 866 C C . VAL A 1 111 ? 10.289 -30.328 15.695 1 97.56 111 VAL A C 1
ATOM 868 O O . VAL A 1 111 ? 11.125 -29.797 14.961 1 97.56 111 VAL A O 1
ATOM 871 N N . LYS A 1 112 ? 9.836 -29.75 16.797 1 96.69 112 LYS A N 1
ATOM 872 C CA . LYS A 1 112 ? 10.352 -28.469 17.266 1 96.69 112 LYS A CA 1
ATOM 873 C C . LYS A 1 112 ? 11.867 -28.516 17.438 1 96.69 112 LYS A C 1
ATOM 875 O O . LYS A 1 112 ? 12.57 -27.578 17.047 1 96.69 112 LYS A O 1
ATOM 880 N N . GLU A 1 113 ? 12.359 -29.531 18.078 1 97.31 113 GLU A N 1
ATOM 881 C CA . GLU A 1 113 ? 13.789 -29.703 18.297 1 97.31 113 GLU A CA 1
ATOM 882 C C . GLU A 1 113 ? 14.547 -29.781 16.984 1 97.31 113 GLU A C 1
ATOM 884 O O . GLU A 1 113 ? 15.625 -29.203 16.844 1 97.31 113 GLU A O 1
ATOM 889 N N . GLN A 1 114 ? 14.023 -30.547 16.031 1 95.94 114 GLN A N 1
ATOM 890 C CA . GLN A 1 114 ? 14.672 -30.672 14.727 1 95.94 114 GLN A CA 1
ATOM 891 C C . GLN A 1 114 ? 14.695 -29.344 13.984 1 95.94 114 GLN A C 1
ATOM 893 O O . GLN A 1 114 ? 15.688 -29 13.344 1 95.94 114 GLN A O 1
ATOM 898 N N . TYR A 1 115 ? 13.594 -28.672 14.039 1 94.38 115 TYR A N 1
ATOM 899 C CA . TYR A 1 115 ? 13.547 -27.344 13.43 1 94.38 115 TYR A CA 1
ATOM 900 C C . TYR A 1 115 ? 14.578 -26.422 14.062 1 94.38 115 TYR A C 1
ATOM 902 O O . TYR A 1 115 ? 15.234 -25.641 13.367 1 94.38 115 TYR A O 1
ATOM 910 N N . ALA A 1 116 ? 14.664 -26.438 15.383 1 94.75 116 ALA A N 1
ATOM 911 C CA . ALA A 1 116 ? 15.633 -25.625 16.109 1 94.75 116 ALA A CA 1
ATOM 912 C C . ALA A 1 116 ? 17.062 -25.922 15.648 1 94.75 116 ALA A C 1
ATOM 914 O O . ALA A 1 116 ? 17.922 -25.047 15.711 1 94.75 116 ALA A O 1
ATOM 915 N N . LYS A 1 117 ? 17.234 -27.094 15.172 1 93.19 117 LYS A N 1
ATOM 916 C CA . LYS A 1 117 ? 18.547 -27.516 14.703 1 93.19 117 LYS A CA 1
ATOM 917 C C . LYS A 1 117 ? 18.719 -27.25 13.211 1 93.19 117 LYS A C 1
ATOM 919 O O . LYS A 1 117 ? 19.703 -27.656 12.602 1 93.19 117 LYS A O 1
ATOM 924 N N . GLY A 1 118 ? 17.703 -26.672 12.562 1 87.56 118 GLY A N 1
ATOM 925 C CA . GLY A 1 118 ? 17.859 -26.188 11.203 1 87.56 118 GLY A CA 1
ATOM 926 C C . GLY A 1 118 ? 17.062 -26.984 10.188 1 87.56 118 GLY A C 1
ATOM 927 O O . GLY A 1 118 ? 17.078 -26.672 8.992 1 87.56 118 GLY A O 1
ATOM 928 N N . ALA A 1 119 ? 16.344 -28.016 10.617 1 87.75 119 ALA A N 1
ATOM 929 C CA . ALA A 1 119 ? 15.492 -28.75 9.688 1 87.75 119 ALA A CA 1
ATOM 930 C C . ALA A 1 119 ? 14.344 -27.875 9.18 1 87.75 119 ALA A C 1
ATOM 932 O O . ALA A 1 119 ? 13.961 -26.906 9.828 1 87.75 119 ALA A O 1
ATOM 933 N N . VAL A 1 120 ? 13.938 -28.203 7.898 1 83.19 120 VAL A N 1
ATOM 934 C CA . VAL A 1 120 ? 12.805 -27.5 7.309 1 83.19 120 VAL A CA 1
ATOM 935 C C . VAL A 1 120 ? 11.648 -28.484 7.098 1 83.19 120 VAL A C 1
ATOM 937 O O . VAL A 1 120 ? 11.844 -29.703 7.125 1 83.19 120 VAL A O 1
ATOM 940 N N . PRO A 1 121 ? 10.469 -27.953 6.945 1 82.19 121 PR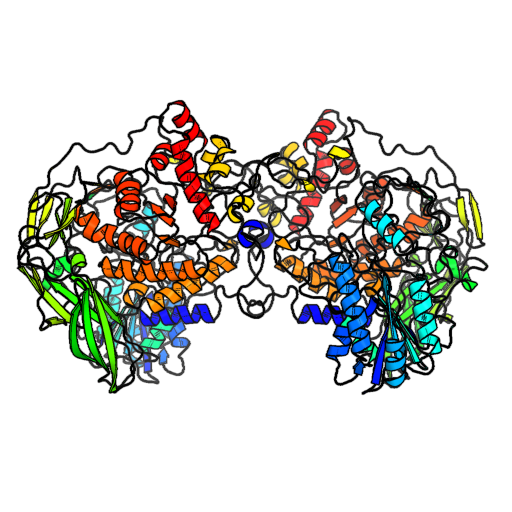O A N 1
ATOM 941 C CA . PRO A 1 121 ? 9.305 -28.828 6.793 1 82.19 121 PRO A CA 1
ATOM 942 C C . PRO A 1 121 ? 9.484 -29.875 5.691 1 82.19 121 PRO A C 1
ATOM 944 O O . PRO A 1 121 ? 9.883 -29.531 4.574 1 82.19 121 PRO A O 1
ATOM 947 N N . GLY A 1 122 ? 9.188 -31.031 6.008 1 85.31 122 GLY A N 1
ATOM 948 C CA . GLY A 1 122 ? 9.273 -32.156 5.078 1 85.31 122 GLY A CA 1
ATOM 949 C C . GLY A 1 122 ? 10.633 -32.812 5.082 1 85.31 122 GLY A C 1
ATOM 950 O O . GLY A 1 122 ? 10.797 -33.906 4.523 1 85.31 122 GLY A O 1
ATOM 951 N N . LEU A 1 123 ? 11.586 -32.25 5.73 1 88.06 123 LEU A N 1
ATOM 952 C CA . LEU A 1 123 ? 12.938 -32.781 5.793 1 88.06 123 LEU A CA 1
ATOM 953 C C . LEU A 1 123 ? 13.352 -33.062 7.238 1 88.06 123 LEU A C 1
ATOM 955 O O . LEU A 1 123 ? 14.367 -32.531 7.703 1 88.06 123 LEU A O 1
ATOM 959 N N . THR A 1 124 ? 12.57 -33.812 7.887 1 93.81 124 THR A N 1
ATOM 960 C CA . THR A 1 124 ? 12.828 -34.25 9.258 1 93.81 124 THR A CA 1
ATOM 961 C C . THR A 1 124 ? 12.945 -35.75 9.336 1 93.81 124 THR A C 1
ATOM 963 O O . THR A 1 124 ? 12.547 -36.469 8.414 1 93.81 124 THR A O 1
ATOM 966 N N . VAL A 1 125 ? 13.492 -36.219 10.469 1 95.81 125 VAL A N 1
ATOM 967 C CA . VAL A 1 125 ? 13.703 -37.656 10.711 1 95.81 125 VAL A CA 1
ATOM 968 C C . VAL A 1 125 ? 12.594 -38.188 11.617 1 95.81 125 VAL A C 1
ATOM 970 O O . VAL A 1 125 ? 12.211 -37.531 12.586 1 95.81 125 VAL A O 1
ATOM 973 N N . GLU A 1 126 ? 12.008 -39.375 11.25 1 97.31 126 GLU A N 1
ATOM 974 C CA . GLU A 1 126 ? 11.023 -40.031 12.102 1 97.31 126 GLU A CA 1
ATOM 975 C C . GLU A 1 126 ? 11.656 -40.531 13.391 1 97.31 126 GLU A C 1
ATOM 977 O O . GLU A 1 126 ? 12.625 -41.312 13.352 1 97.31 126 GLU A O 1
ATOM 982 N N . PRO A 1 127 ? 11.148 -40.125 14.547 1 97.62 127 PRO A N 1
ATOM 983 C CA . PRO A 1 127 ? 11.703 -40.625 15.805 1 97.62 127 PRO A CA 1
ATOM 984 C C . PRO A 1 127 ? 11.188 -42 16.172 1 97.62 127 PRO A C 1
ATOM 986 O O . PRO A 1 127 ? 10.164 -42.469 15.633 1 97.62 127 PRO A O 1
ATOM 989 N N . GLU A 1 128 ? 11.891 -42.688 17.094 1 96.94 128 GLU A N 1
ATOM 990 C CA . GLU A 1 128 ? 11.398 -43.969 17.656 1 96.94 128 GLU A CA 1
ATOM 991 C C . GLU A 1 128 ? 10.328 -43.719 18.703 1 96.94 128 GLU A C 1
ATOM 993 O O . GLU A 1 128 ? 10.531 -42.906 19.625 1 96.94 128 GLU A O 1
ATOM 998 N N . VAL A 1 129 ? 9.203 -44.344 18.562 1 96.44 129 VAL A N 1
ATOM 999 C CA . VAL A 1 129 ? 8.117 -44.188 19.516 1 96.44 129 VAL A CA 1
ATOM 1000 C C . VAL A 1 129 ? 8.445 -44.938 20.812 1 96.44 129 VAL A C 1
ATOM 1002 O O . VAL A 1 129 ? 8.695 -46.156 20.797 1 96.44 129 VAL A O 1
ATOM 1005 N N . PRO A 1 130 ? 8.391 -44.281 21.953 1 96.94 130 PRO A N 1
ATOM 1006 C CA . PRO A 1 130 ? 8.641 -44.969 23.219 1 96.94 130 PRO A CA 1
ATOM 1007 C C . PRO A 1 130 ? 7.582 -46.031 23.531 1 96.94 130 PRO A C 1
ATOM 1009 O O . PRO A 1 130 ? 6.391 -45.781 23.328 1 96.94 130 PRO A O 1
ATOM 1012 N N . HIS A 1 131 ? 8.016 -47.094 24.078 1 96.88 131 HIS A N 1
ATOM 1013 C CA . HIS A 1 131 ? 7.137 -48.25 24.375 1 96.88 131 HIS A CA 1
ATOM 1014 C C . HIS A 1 131 ? 6.031 -47.844 25.344 1 96.88 131 HIS A C 1
ATOM 1016 O O . HIS A 1 131 ? 4.879 -48.25 25.172 1 96.88 131 HIS A O 1
ATOM 1022 N N . GLU A 1 132 ? 6.34 -47.062 26.297 1 97.25 132 GLU A N 1
ATOM 1023 C CA . GLU A 1 132 ? 5.363 -46.625 27.297 1 97.25 132 GLU A CA 1
ATOM 1024 C C . GLU A 1 132 ? 4.23 -45.812 26.641 1 97.25 132 GLU A C 1
ATOM 1026 O O . GLU A 1 132 ? 3.064 -46 27 1 97.25 132 GLU A O 1
ATOM 1031 N N . LEU A 1 133 ? 4.574 -44.969 25.734 1 97.56 133 LEU A N 1
ATOM 1032 C CA . LEU A 1 133 ? 3.572 -44.188 25.031 1 97.56 133 LEU A CA 1
ATOM 1033 C C . LEU A 1 133 ? 2.678 -45.062 24.172 1 97.56 133 LEU A C 1
ATOM 1035 O O . LEU A 1 133 ? 1.479 -44.781 24.047 1 97.56 133 LEU A O 1
ATOM 1039 N N . LEU A 1 134 ? 3.291 -46.062 23.531 1 97.81 134 LEU A N 1
ATOM 1040 C CA . LEU A 1 134 ? 2.533 -47 22.719 1 97.81 134 LEU A CA 1
ATOM 1041 C C . LEU A 1 134 ? 1.484 -47.719 23.562 1 97.81 134 LEU A C 1
ATOM 1043 O O . LEU A 1 134 ? 0.332 -47.844 23.141 1 97.81 134 LEU A O 1
ATOM 1047 N N . VAL A 1 135 ? 1.843 -48.125 24.719 1 97.69 135 VAL A N 1
ATOM 1048 C CA . VAL A 1 135 ? 0.956 -48.844 25.609 1 97.69 135 VAL A CA 1
ATOM 1049 C C . VAL A 1 135 ? -0.195 -47.938 26.047 1 97.69 135 VAL A C 1
ATOM 1051 O O . VAL A 1 135 ? -1.355 -48.375 26.047 1 97.69 135 VAL A O 1
ATOM 1054 N N . LYS A 1 136 ? 0.138 -46.75 26.375 1 98.44 136 LYS A N 1
ATOM 1055 C CA . LYS A 1 136 ? -0.88 -45.812 26.812 1 98.44 136 LYS A CA 1
ATOM 1056 C C . LYS A 1 136 ? -1.841 -45.469 25.688 1 98.44 136 LYS A C 1
ATOM 1058 O O . LYS A 1 136 ? -3.047 -45.344 25.906 1 98.44 136 LYS A O 1
ATOM 1063 N N . ALA A 1 137 ? -1.312 -45.344 24.516 1 98.56 137 ALA A N 1
ATOM 1064 C CA . ALA A 1 137 ? -2.141 -45.031 23.359 1 98.56 137 ALA A CA 1
ATOM 1065 C C . ALA A 1 137 ? -3.113 -46.188 23.062 1 98.56 137 ALA A C 1
ATOM 1067 O O . ALA A 1 137 ? -4.285 -45.938 22.766 1 98.56 137 ALA A O 1
ATOM 1068 N N . LYS A 1 138 ? -2.615 -47.375 23.125 1 97.75 138 LYS A N 1
ATOM 1069 C CA . LYS A 1 138 ? -3.441 -48.562 22.875 1 97.75 138 LYS A CA 1
ATOM 1070 C C . LYS A 1 138 ? -4.57 -48.656 23.906 1 97.75 138 LYS A C 1
ATOM 1072 O O . LYS A 1 138 ? -5.676 -49.094 23.562 1 97.75 138 LYS A O 1
ATOM 1077 N N . ALA A 1 139 ? -4.246 -48.281 25.109 1 98 139 ALA A N 1
ATOM 1078 C CA . ALA A 1 139 ? -5.258 -48.281 26.172 1 98 139 ALA A CA 1
ATOM 1079 C C . ALA A 1 139 ? -6.305 -47.219 25.922 1 98 139 ALA A C 1
ATOM 1081 O O . ALA A 1 139 ? -7.473 -47.375 26.281 1 98 139 ALA A O 1
ATOM 1082 N N . PHE A 1 140 ? -5.938 -46.188 25.312 1 98.25 140 PHE A N 1
ATOM 1083 C CA . PHE A 1 140 ? -6.77 -45 25.094 1 98.25 140 PHE A CA 1
ATOM 1084 C C . PHE A 1 140 ? -7.742 -45.219 23.953 1 98.25 140 PHE A C 1
ATOM 1086 O O . PHE A 1 140 ? -8.898 -44.812 24.016 1 98.25 140 PHE A O 1
ATOM 1093 N N . THR A 1 141 ? -7.395 -45.875 22.922 1 98.44 141 THR A N 1
ATOM 1094 C CA . THR A 1 141 ? -8.219 -46.031 21.734 1 98.44 141 THR A CA 1
ATOM 1095 C C . THR A 1 141 ? -7.773 -47.25 20.906 1 98.44 141 THR A C 1
ATOM 1097 O O . THR A 1 141 ? -6.676 -47.75 21.109 1 98.44 141 THR A O 1
ATOM 1100 N N . ASP A 1 142 ? -8.547 -47.688 20.047 1 98.31 142 ASP A N 1
ATOM 1101 C CA . ASP A 1 142 ? -8.211 -48.719 19.094 1 98.31 142 ASP A CA 1
ATOM 1102 C C . ASP A 1 142 ? -7.949 -48.156 17.703 1 98.31 142 ASP A C 1
ATOM 1104 O O . ASP A 1 142 ? -7.746 -48.906 16.75 1 98.31 142 ASP A O 1
ATOM 1108 N N . THR A 1 143 ? -8.008 -46.812 17.562 1 98.62 143 THR A N 1
ATOM 1109 C CA . THR A 1 143 ? -7.875 -46.156 16.281 1 98.62 143 THR A CA 1
ATOM 1110 C C . THR A 1 143 ? -6.586 -45.344 16.219 1 98.62 143 THR A C 1
ATOM 1112 O O . THR A 1 143 ? -6.391 -44.406 17.016 1 98.62 143 THR A O 1
ATOM 1115 N N . ALA A 1 144 ? -5.672 -45.625 15.258 1 98.81 144 ALA A N 1
ATOM 1116 C CA . ALA A 1 144 ? -4.43 -44.906 15.023 1 98.81 144 ALA A CA 1
ATOM 1117 C C . ALA A 1 144 ? -4.453 -44.219 13.664 1 98.81 144 ALA A C 1
ATOM 1119 O O . ALA A 1 144 ? -4.961 -44.75 12.68 1 98.81 144 ALA A O 1
ATOM 1120 N N . ILE A 1 145 ? -4.016 -43 13.609 1 98.81 145 ILE A N 1
ATOM 1121 C CA . ILE A 1 145 ? -3.789 -42.281 12.367 1 98.81 145 ILE A CA 1
ATOM 1122 C C . ILE A 1 145 ? -2.291 -42.062 12.164 1 98.81 145 ILE A C 1
ATOM 1124 O O . ILE A 1 145 ? -1.616 -41.5 13.031 1 98.81 145 ILE A O 1
ATOM 1128 N N . ILE A 1 146 ? -1.732 -42.469 11.078 1 98.81 146 ILE A N 1
ATOM 1129 C CA . ILE A 1 146 ? -0.336 -42.281 10.695 1 98.81 146 ILE A CA 1
ATOM 1130 C C . ILE A 1 146 ? -0.225 -41.156 9.672 1 98.81 146 ILE A C 1
ATOM 1132 O O . ILE A 1 146 ? -0.9 -41.188 8.641 1 98.81 146 ILE A O 1
ATOM 1136 N N . SER A 1 147 ? 0.593 -40.188 9.938 1 98.44 147 SER A N 1
ATOM 1137 C CA . SER A 1 147 ? 0.844 -39.094 8.977 1 98.44 147 SER A CA 1
ATOM 1138 C C . SER A 1 147 ? 2.252 -39.188 8.398 1 98.44 147 SER A C 1
ATOM 1140 O O . SER A 1 147 ? 3.234 -39.188 9.148 1 98.44 147 SER A O 1
ATOM 1142 N N . ILE A 1 148 ? 2.383 -39.219 7.086 1 98.12 148 ILE A N 1
ATOM 1143 C CA . ILE A 1 148 ? 3.656 -39.188 6.375 1 98.12 148 ILE A CA 1
ATOM 1144 C C . ILE A 1 148 ? 3.787 -37.906 5.562 1 98.12 148 ILE A C 1
ATOM 1146 O O . ILE A 1 148 ? 2.883 -37.562 4.805 1 98.12 148 ILE A O 1
ATOM 1150 N N . SER A 1 149 ? 4.875 -37.188 5.711 1 96.12 149 SER A N 1
ATOM 1151 C CA . SER A 1 149 ? 5.105 -35.969 4.949 1 96.12 149 SER A CA 1
ATOM 1152 C C . SER A 1 149 ? 6.367 -36.094 4.098 1 96.12 149 SER A C 1
ATOM 1154 O O . SER A 1 149 ? 7.344 -36.719 4.504 1 96.12 149 SER A O 1
ATOM 1156 N N . ARG A 1 150 ? 6.332 -35.531 2.922 1 93.94 150 ARG A N 1
ATOM 1157 C CA . ARG A 1 150 ? 7.48 -35.406 2.029 1 93.94 150 ARG A CA 1
ATOM 1158 C C . ARG A 1 150 ? 7.605 -33.969 1.503 1 93.94 150 ARG A C 1
ATOM 1160 O O . ARG A 1 150 ? 6.602 -33.312 1.257 1 93.94 150 ARG A O 1
ATOM 1167 N N . PHE A 1 151 ? 8.898 -33.594 1.274 1 87.25 151 PHE A N 1
ATOM 1168 C CA . PHE A 1 151 ? 9.195 -32.281 0.704 1 87.25 151 PHE A CA 1
ATOM 1169 C C . PHE A 1 151 ? 9.516 -32.375 -0.781 1 87.25 151 PHE A C 1
ATOM 1171 O O . PHE A 1 151 ? 9.922 -33.469 -1.253 1 87.25 151 PHE A O 1
ATOM 1178 N N . SER A 1 152 ? 9.156 -31.469 -1.543 1 79.69 152 SER A N 1
ATOM 1179 C CA . SER A 1 152 ? 9.547 -31.266 -2.934 1 79.69 152 SER A CA 1
ATOM 1180 C C . SER A 1 152 ? 9.898 -29.812 -3.201 1 79.69 152 SER A C 1
ATOM 1182 O O . SER A 1 152 ? 9.352 -28.906 -2.566 1 79.69 152 SER A O 1
ATOM 1184 N N . GLY A 1 153 ? 10.906 -29.562 -4.031 1 81.56 153 GLY A N 1
ATOM 1185 C CA . GLY A 1 153 ? 11.266 -28.172 -4.215 1 81.56 153 GLY A CA 1
ATOM 1186 C C . GLY A 1 153 ? 12 -27.906 -5.512 1 81.56 153 GLY A C 1
ATOM 1187 O O . GLY A 1 153 ? 12.453 -28.844 -6.176 1 81.56 153 GLY A O 1
ATOM 1188 N N . GLU A 1 154 ? 12.062 -26.719 -5.789 1 79.06 154 GLU A N 1
ATOM 1189 C CA . GLU A 1 154 ? 12.828 -26.188 -6.922 1 79.06 154 GLU A CA 1
ATOM 1190 C C . GLU A 1 154 ? 14.328 -26.328 -6.684 1 79.06 154 GLU A C 1
ATOM 1192 O O . GLU A 1 154 ? 14.812 -26.094 -5.574 1 79.06 154 GLU A O 1
ATOM 1197 N N . GLY A 1 155 ? 14.992 -26.75 -7.781 1 80.5 155 GLY A N 1
ATOM 1198 C CA . GLY A 1 155 ? 16.453 -26.656 -7.758 1 80.5 155 GLY A CA 1
ATOM 1199 C C . GLY A 1 155 ? 17.125 -28 -7.559 1 80.5 155 GLY A C 1
ATOM 1200 O O . GLY A 1 155 ? 18.328 -28.125 -7.727 1 80.5 155 GLY A O 1
ATOM 1201 N N . TRP A 1 156 ? 16.328 -29.031 -7.234 1 83.06 156 TRP A N 1
ATOM 1202 C CA . TRP A 1 156 ? 16.906 -30.359 -7.102 1 83.06 156 TRP A CA 1
ATOM 1203 C C . TRP A 1 156 ? 15.859 -31.438 -7.383 1 83.06 156 TRP A C 1
ATOM 1205 O O . TRP A 1 156 ? 14.656 -31.203 -7.215 1 83.06 156 TRP A O 1
ATOM 1215 N N . ASP A 1 157 ? 16.328 -32.562 -7.887 1 89.75 157 ASP A N 1
ATOM 1216 C CA . ASP A 1 157 ? 15.469 -33.719 -8.109 1 89.75 157 ASP A CA 1
ATOM 1217 C C . ASP A 1 157 ? 15.531 -34.688 -6.93 1 89.75 157 ASP A C 1
ATOM 1219 O O . ASP A 1 157 ? 16.5 -34.688 -6.156 1 89.75 157 ASP A O 1
ATOM 1223 N N . ARG A 1 158 ? 14.484 -35.406 -6.809 1 88.19 158 ARG A N 1
ATOM 1224 C CA . ARG A 1 158 ? 14.438 -36.406 -5.762 1 88.19 158 ARG A CA 1
ATOM 1225 C C . ARG A 1 158 ? 15.492 -37.5 -5.992 1 88.19 158 ARG A C 1
ATOM 1227 O O . ARG A 1 158 ? 15.742 -37.875 -7.133 1 88.19 158 ARG A O 1
ATOM 1234 N N . LYS A 1 159 ? 16.094 -37.906 -4.969 1 80.94 159 LYS A N 1
ATOM 1235 C CA . LYS A 1 159 ? 17.125 -38.938 -5.055 1 80.94 159 LYS A CA 1
ATOM 1236 C C . LYS A 1 159 ? 16.5 -40.344 -5.074 1 80.94 159 LYS A C 1
ATOM 1238 O O . LYS A 1 159 ? 15.383 -40.531 -4.602 1 80.94 159 LYS A O 1
ATOM 1243 N N . SER A 1 160 ? 17.25 -41.219 -5.75 1 77.94 160 SER A N 1
ATOM 1244 C CA . SER A 1 160 ? 16.844 -42.625 -5.777 1 77.94 160 SER A CA 1
ATOM 1245 C C . SER A 1 160 ? 18.031 -43.562 -5.664 1 77.94 160 SER A C 1
ATOM 1247 O O . SER A 1 160 ? 19.188 -43.125 -5.652 1 77.94 160 SER A O 1
ATOM 1249 N N . THR A 1 161 ? 17.797 -44.781 -5.477 1 68.5 161 THR A N 1
ATOM 1250 C CA . THR A 1 161 ? 18.844 -45.781 -5.355 1 68.5 161 THR A CA 1
ATOM 1251 C C . THR A 1 161 ? 19.547 -46 -6.695 1 68.5 161 THR A C 1
ATOM 1253 O O . THR A 1 161 ? 20.578 -46.656 -6.758 1 68.5 161 THR A O 1
ATOM 1256 N N . PHE A 1 162 ? 19.047 -45.312 -7.691 1 62.78 162 PHE A N 1
ATOM 1257 C CA . PHE A 1 162 ? 19.609 -45.5 -9.023 1 62.78 162 PHE A CA 1
ATOM 1258 C C . PHE A 1 162 ? 20.625 -44.406 -9.32 1 62.78 162 PHE A C 1
ATOM 1260 O O . PHE A 1 162 ? 21.312 -44.438 -10.352 1 62.78 162 PHE A O 1
ATOM 1267 N N . ASP A 1 163 ? 20.625 -43.375 -8.461 1 66.75 163 ASP A N 1
ATOM 1268 C CA . ASP A 1 163 ? 21.5 -42.219 -8.68 1 66.75 163 ASP A CA 1
ATOM 1269 C C . ASP A 1 163 ? 22.969 -42.625 -8.484 1 66.75 163 ASP A C 1
ATOM 1271 O O . ASP A 1 163 ? 23.312 -43.312 -7.523 1 66.75 163 ASP A O 1
ATOM 1275 N N . LYS A 1 164 ? 23.828 -42.531 -9.688 1 59.12 164 LYS A N 1
ATOM 1276 C CA . LYS A 1 164 ? 25.266 -42.812 -9.539 1 59.12 164 LYS A CA 1
ATOM 1277 C C . LYS A 1 164 ? 25.922 -41.75 -8.664 1 59.12 164 LYS A C 1
ATOM 1279 O O . LYS A 1 164 ? 25.438 -40.625 -8.555 1 59.12 164 LYS A O 1
ATOM 1284 N N . LYS A 1 165 ? 26.891 -41.906 -7.938 1 55.44 165 LYS A N 1
ATOM 1285 C CA . LYS A 1 165 ? 27.656 -41.219 -6.91 1 55.44 165 LYS A CA 1
ATOM 1286 C C . LYS A 1 165 ? 27.828 -39.719 -7.258 1 55.44 165 LYS A C 1
ATOM 1288 O O . LYS A 1 165 ? 27.594 -39.312 -8.398 1 55.44 165 LYS A O 1
ATOM 1293 N N . ASN A 1 166 ? 28.828 -38.844 -6.727 1 48.56 166 ASN A N 1
ATOM 1294 C CA . ASN A 1 166 ? 29.047 -37.562 -6.066 1 48.56 166 ASN A CA 1
ATOM 1295 C C . ASN A 1 166 ? 28.969 -36.406 -7.059 1 48.56 166 ASN A C 1
ATOM 1297 O O . ASN A 1 166 ? 29.984 -35.969 -7.609 1 48.56 166 ASN A O 1
ATOM 1301 N N . ILE A 1 167 ? 28.047 -36.438 -7.805 1 45.25 167 ILE A N 1
ATOM 1302 C CA . ILE A 1 167 ? 28.281 -35.188 -8.516 1 45.25 167 ILE A CA 1
ATOM 1303 C C . ILE A 1 167 ? 28.375 -34.031 -7.516 1 45.25 167 ILE A C 1
ATOM 1305 O O . ILE A 1 167 ? 27.547 -33.906 -6.613 1 45.25 167 ILE A O 1
ATOM 1309 N N . ASP A 1 168 ? 29.484 -33.531 -7.387 1 43.72 168 ASP A N 1
ATOM 1310 C CA . ASP A 1 168 ? 29.906 -32.344 -6.648 1 43.72 168 ASP A CA 1
ATOM 1311 C C . ASP A 1 168 ? 28.984 -31.172 -6.934 1 43.72 168 ASP A C 1
ATOM 1313 O O . ASP A 1 168 ? 29.078 -30.547 -7.992 1 43.72 168 ASP A O 1
ATOM 1317 N N . LEU A 1 169 ? 27.781 -31.297 -6.445 1 49 169 LEU A N 1
ATOM 1318 C CA . LEU A 1 169 ? 26.906 -30.172 -6.727 1 49 169 LEU A CA 1
ATOM 1319 C C . LEU A 1 169 ? 27.094 -29.062 -5.691 1 49 169 LEU A C 1
ATOM 1321 O O . LEU A 1 169 ? 26.812 -29.266 -4.508 1 49 169 LEU A O 1
ATOM 1325 N N . SER A 1 170 ? 28.156 -28.25 -5.734 1 46.62 170 SER A N 1
ATOM 1326 C CA . SER A 1 170 ? 28.5 -27.172 -4.816 1 46.62 170 SER A CA 1
ATOM 1327 C C . SER A 1 170 ? 27.359 -26.156 -4.699 1 46.62 170 SER A C 1
ATOM 1329 O O . SER A 1 170 ? 27.391 -25.266 -3.854 1 46.62 170 SER A O 1
ATOM 1331 N N . ASP A 1 171 ? 26.234 -26.375 -5.332 1 59.69 171 ASP A N 1
ATOM 1332 C CA . ASP A 1 171 ? 25.234 -25.312 -5.316 1 59.69 171 ASP A CA 1
ATOM 1333 C C . ASP A 1 171 ? 24.078 -25.672 -4.395 1 59.69 171 ASP A C 1
ATOM 1335 O O . ASP A 1 171 ? 24.047 -26.75 -3.805 1 59.69 171 ASP A O 1
ATOM 1339 N N . PHE A 1 172 ? 23.297 -24.797 -3.994 1 63.88 172 PHE A N 1
ATOM 1340 C CA . PHE A 1 172 ? 22.141 -24.906 -3.119 1 63.88 172 PHE A CA 1
ATOM 1341 C C . PHE A 1 172 ? 21.391 -26.203 -3.373 1 63.88 172 PHE A C 1
ATOM 1343 O O . PHE A 1 172 ? 21.016 -26.906 -2.43 1 63.88 172 PHE A O 1
ATOM 1350 N N . GLY A 1 173 ? 21.234 -26.625 -4.543 1 66.75 173 GLY A N 1
ATOM 1351 C CA . GLY A 1 173 ? 20.547 -27.859 -4.898 1 66.75 173 GLY A CA 1
ATOM 1352 C C . GLY A 1 173 ? 21.266 -29.109 -4.434 1 66.75 173 GLY A C 1
ATOM 1353 O O . GLY A 1 173 ? 20.641 -30.047 -3.938 1 66.75 173 GLY A O 1
ATOM 1354 N N . ALA A 1 174 ? 22.516 -28.984 -4.469 1 68.56 174 ALA A N 1
ATOM 1355 C CA . ALA A 1 174 ? 23.328 -30.109 -4.031 1 68.56 174 ALA A CA 1
ATOM 1356 C C . ALA A 1 174 ? 23.234 -30.297 -2.52 1 68.56 174 ALA A C 1
ATOM 1358 O O . ALA A 1 174 ? 23.172 -31.438 -2.031 1 68.56 174 ALA A O 1
ATOM 1359 N N . LEU A 1 175 ? 23.156 -29.188 -1.886 1 72.62 175 LEU A N 1
ATOM 1360 C CA . LEU A 1 175 ? 23.062 -29.25 -0.432 1 72.62 175 LEU A CA 1
ATOM 1361 C C . LEU A 1 175 ? 21.734 -29.844 0.001 1 72.62 175 LEU A C 1
ATOM 1363 O O . LEU A 1 175 ? 21.688 -30.656 0.926 1 72.62 175 LEU A O 1
ATOM 1367 N N . GLN A 1 176 ? 20.734 -29.484 -0.712 1 74.5 176 GLN A N 1
ATOM 1368 C CA . GLN A 1 176 ? 19.422 -30.016 -0.366 1 74.5 176 GLN A CA 1
ATOM 1369 C C . GLN A 1 176 ? 19.312 -31.5 -0.703 1 74.5 176 GLN A C 1
ATOM 1371 O O . GLN A 1 176 ? 18.703 -32.281 0.052 1 74.5 176 GLN A O 1
ATOM 1376 N N . ALA A 1 177 ? 19.859 -31.828 -1.812 1 74.44 177 ALA A N 1
ATOM 1377 C CA . ALA A 1 177 ? 19.859 -33.219 -2.217 1 74.44 177 ALA A CA 1
ATOM 1378 C C . ALA A 1 177 ? 20.625 -34.094 -1.218 1 74.44 177 ALA A C 1
ATOM 1380 O O . ALA A 1 177 ? 20.203 -35.219 -0.899 1 74.44 177 ALA A O 1
ATOM 1381 N N . LYS A 1 178 ? 21.703 -33.562 -0.71 1 77.06 178 LYS A N 1
ATOM 1382 C CA . LYS A 1 178 ? 22.5 -34.281 0.276 1 77.06 178 LYS A CA 1
ATOM 1383 C C . LYS A 1 178 ? 21.734 -34.438 1.591 1 77.06 178 LYS A C 1
ATOM 1385 O O . LYS A 1 178 ? 21.766 -35.5 2.209 1 77.06 178 LYS A O 1
ATOM 1390 N N . LYS A 1 179 ? 21.141 -33.438 1.973 1 80.31 179 LYS A N 1
ATOM 1391 C CA . LYS A 1 179 ? 20.344 -33.469 3.193 1 80.31 179 LYS A CA 1
ATOM 1392 C C . LYS A 1 179 ? 19.234 -34.5 3.072 1 80.31 179 LYS A C 1
ATOM 1394 O O . LYS A 1 179 ? 18.969 -35.25 4.016 1 80.31 179 LYS A O 1
ATOM 1399 N N . ALA A 1 180 ? 18.562 -34.531 1.977 1 82.19 180 ALA A N 1
ATOM 1400 C CA . ALA A 1 180 ? 17.484 -35.5 1.733 1 82.19 180 ALA A CA 1
ATOM 1401 C C . ALA A 1 180 ? 18.016 -36.906 1.771 1 82.19 180 ALA A C 1
ATOM 1403 O O . ALA A 1 180 ? 17.359 -37.812 2.309 1 82.19 180 ALA A O 1
ATOM 1404 N N . GLU A 1 181 ? 19.156 -37.062 1.239 1 80.88 181 GLU A N 1
ATOM 1405 C CA . GLU A 1 181 ? 19.781 -38.406 1.217 1 80.88 181 GLU A CA 1
ATOM 1406 C C . GLU A 1 181 ? 20.078 -38.875 2.629 1 80.88 181 GLU A C 1
ATOM 1408 O O . GLU A 1 181 ? 19.953 -40.062 2.918 1 80.88 181 GLU A O 1
ATOM 1413 N N . GLU A 1 182 ? 20.438 -38 3.41 1 85.5 182 GLU A N 1
ATOM 1414 C CA . GLU A 1 182 ? 20.766 -38.375 4.785 1 85.5 182 GLU A CA 1
ATOM 1415 C C . GLU A 1 182 ? 19.5 -38.75 5.562 1 85.5 182 GLU A C 1
ATOM 1417 O O . GLU A 1 182 ? 19.547 -39.625 6.438 1 85.5 182 GLU A O 1
ATOM 1422 N N . ILE A 1 183 ? 18.5 -38.156 5.219 1 89.25 183 ILE A N 1
ATOM 1423 C CA . ILE A 1 183 ? 17.25 -38.375 5.93 1 89.25 183 ILE A CA 1
ATOM 1424 C C . ILE A 1 183 ? 16.531 -39.625 5.352 1 89.25 183 ILE A C 1
ATOM 1426 O O . ILE A 1 183 ? 15.977 -40.406 6.094 1 89.25 183 ILE A O 1
ATOM 1430 N N . PHE A 1 184 ? 16.516 -39.75 4.039 1 91.5 184 PHE A N 1
ATOM 1431 C CA . PHE A 1 184 ? 15.789 -40.781 3.328 1 91.5 184 PHE A CA 1
ATOM 1432 C C . PHE A 1 184 ? 16.75 -41.781 2.697 1 91.5 184 PHE A C 1
ATOM 1434 O O . PHE A 1 184 ? 17.125 -41.656 1.527 1 91.5 184 PHE A O 1
ATOM 1441 N N . GLU A 1 185 ? 17.047 -42.844 3.305 1 89.25 185 GLU A N 1
ATOM 1442 C CA . GLU A 1 185 ? 18.109 -43.781 2.947 1 89.25 185 GLU A CA 1
ATOM 1443 C C . GLU A 1 185 ? 17.859 -44.406 1.576 1 89.25 185 GLU A C 1
ATOM 1445 O O . GLU A 1 185 ? 18.797 -44.688 0.833 1 89.25 185 GLU A O 1
ATOM 1450 N N . ASN A 1 186 ? 16.625 -44.625 1.208 1 88.19 186 ASN A N 1
ATOM 1451 C CA . ASN A 1 186 ? 16.281 -45.219 -0.086 1 88.19 186 ASN A CA 1
ATOM 1452 C C . ASN A 1 186 ? 15.539 -44.219 -0.974 1 88.19 186 ASN A C 1
ATOM 1454 O O . ASN A 1 186 ? 14.742 -44.625 -1.827 1 88.19 186 ASN A O 1
ATOM 1458 N N . GLY A 1 187 ? 15.773 -42.938 -0.724 1 89.56 187 GLY A N 1
ATOM 1459 C CA . GLY A 1 187 ? 15.039 -41.875 -1.43 1 89.56 187 GLY A CA 1
ATOM 1460 C C . GLY A 1 187 ? 13.703 -41.562 -0.789 1 89.56 187 GLY A C 1
ATOM 1461 O O . GLY A 1 187 ? 13.094 -42.406 -0.135 1 89.56 187 GLY A O 1
ATOM 1462 N N . ASP A 1 188 ? 13.234 -40.406 -1.032 1 91.75 188 ASP A N 1
ATOM 1463 C CA . ASP A 1 188 ? 12.023 -39.938 -0.359 1 91.75 188 ASP A CA 1
ATOM 1464 C C . ASP A 1 188 ? 10.773 -40.5 -1.036 1 91.75 188 ASP A C 1
ATOM 1466 O O . ASP A 1 188 ? 9.656 -40.281 -0.563 1 91.75 188 ASP A O 1
ATOM 1470 N N . PHE A 1 189 ? 10.961 -41.219 -2.148 1 94 189 PHE A N 1
ATOM 1471 C CA . PHE A 1 189 ? 9.844 -41.938 -2.74 1 94 189 PHE A CA 1
ATOM 1472 C C . PHE A 1 189 ? 9.344 -43.031 -1.793 1 94 189 PHE A C 1
ATOM 1474 O O . PHE A 1 189 ? 8.141 -43.281 -1.712 1 94 189 PHE A O 1
ATOM 1481 N N . TYR A 1 190 ? 10.211 -43.625 -1.061 1 95.44 190 TYR A N 1
ATOM 1482 C CA . TYR A 1 190 ? 9.906 -44.75 -0.173 1 95.44 190 TYR A CA 1
ATOM 1483 C C . TYR A 1 190 ? 9.859 -44.281 1.28 1 95.44 190 TYR A C 1
ATOM 1485 O O . TYR A 1 190 ? 10.312 -43.188 1.607 1 95.44 190 TYR A O 1
ATOM 1493 N N . LEU A 1 191 ? 9.297 -45.156 2.162 1 96.69 191 LEU A N 1
ATOM 1494 C CA . LEU A 1 191 ? 9.383 -44.938 3.602 1 96.69 191 LEU A CA 1
ATOM 1495 C C . LEU A 1 191 ? 10.812 -45.156 4.098 1 96.69 191 LEU A C 1
ATOM 1497 O O . LEU A 1 191 ? 11.539 -46 3.555 1 96.69 191 LEU A O 1
ATOM 1501 N N . THR A 1 192 ? 11.195 -44.469 5.105 1 96 192 THR A N 1
ATOM 1502 C CA . THR A 1 192 ? 12.453 -44.75 5.789 1 96 192 THR A CA 1
ATOM 1503 C C . THR A 1 192 ? 12.336 -45.969 6.676 1 96 192 THR A C 1
ATOM 1505 O O . THR A 1 192 ? 11.234 -46.469 6.922 1 96 192 THR A O 1
ATOM 1508 N N . LYS A 1 193 ? 13.484 -46.438 7.168 1 96.38 193 LYS A N 1
ATOM 1509 C CA . LYS A 1 193 ? 13.492 -47.562 8.086 1 96.38 193 LYS A CA 1
ATOM 1510 C C . LYS A 1 193 ? 12.695 -47.25 9.344 1 96.38 193 LYS A C 1
ATOM 1512 O O . LYS A 1 193 ? 11.922 -48.094 9.82 1 96.38 193 LYS A O 1
ATOM 1517 N N . LYS A 1 194 ? 12.883 -46.094 9.852 1 97 194 LYS A N 1
ATOM 1518 C CA . LYS A 1 194 ? 12.188 -45.719 11.078 1 97 194 LYS A CA 1
ATOM 1519 C C . LYS A 1 194 ? 10.695 -45.562 10.836 1 97 194 LYS A C 1
ATOM 1521 O O . LYS A 1 194 ? 9.883 -45.875 11.719 1 97 194 LYS A O 1
ATOM 1526 N N . GLU A 1 195 ? 10.328 -45.062 9.734 1 97.81 195 GLU A N 1
ATOM 1527 C CA . GLU A 1 195 ? 8.914 -45 9.391 1 97.81 195 GLU A CA 1
ATOM 1528 C C . GLU A 1 195 ? 8.297 -46.375 9.258 1 97.81 195 GLU A C 1
ATOM 1530 O O . GLU A 1 195 ? 7.172 -46.625 9.695 1 97.81 195 GLU A O 1
ATOM 1535 N N . ILE A 1 196 ? 8.992 -47.281 8.633 1 97.94 196 ILE A N 1
ATOM 1536 C CA . ILE A 1 196 ? 8.531 -48.688 8.492 1 97.94 196 ILE A CA 1
ATOM 1537 C C . ILE A 1 196 ? 8.336 -49.281 9.867 1 97.94 196 ILE A C 1
ATOM 1539 O O . ILE A 1 196 ? 7.328 -49.969 10.117 1 97.94 196 ILE A O 1
ATOM 1543 N N . GLU A 1 197 ? 9.297 -49.094 10.734 1 97.69 197 GLU A N 1
ATOM 1544 C CA . GLU A 1 197 ? 9.18 -49.594 12.102 1 97.69 197 GLU A CA 1
ATOM 1545 C C . GLU A 1 197 ? 7.93 -49.031 12.789 1 97.69 197 GLU A C 1
ATOM 1547 O O . GLU A 1 197 ? 7.191 -49.781 13.438 1 97.69 197 GLU A O 1
ATOM 1552 N N . MET A 1 198 ? 7.703 -47.781 12.695 1 98.06 198 MET A N 1
ATOM 1553 C CA . MET A 1 198 ? 6.527 -47.125 13.289 1 98.06 198 MET A CA 1
ATOM 1554 C C . MET A 1 198 ? 5.246 -47.719 12.703 1 98.06 198 MET A C 1
ATOM 1556 O O . MET A 1 198 ? 4.316 -48.031 13.445 1 98.06 198 MET A O 1
ATOM 1560 N N . VAL A 1 199 ? 5.172 -47.875 11.375 1 98.56 199 VAL A N 1
ATOM 1561 C CA . VAL A 1 199 ? 3.998 -48.406 10.719 1 98.56 199 VAL A CA 1
ATOM 1562 C C . VAL A 1 199 ? 3.729 -49.812 11.242 1 98.56 199 VAL A C 1
ATOM 1564 O O . VAL A 1 199 ? 2.586 -50.188 11.547 1 98.56 199 VAL A O 1
ATOM 1567 N N . ASN A 1 200 ? 4.754 -50.594 11.359 1 98.06 200 ASN A N 1
ATOM 1568 C CA . ASN A 1 200 ? 4.613 -51.969 11.828 1 98.06 200 ASN A CA 1
ATOM 1569 C C . ASN A 1 200 ? 4.094 -52.031 13.266 1 98.06 200 ASN A C 1
ATOM 1571 O O . ASN A 1 200 ? 3.211 -52.844 13.578 1 98.06 200 ASN A O 1
ATOM 1575 N N . ILE A 1 201 ? 4.648 -51.219 14.102 1 97.56 201 ILE A N 1
ATOM 1576 C CA . ILE A 1 201 ? 4.227 -51.219 15.5 1 97.56 201 ILE A CA 1
ATOM 1577 C C . ILE A 1 201 ? 2.76 -50.812 15.594 1 97.56 201 ILE A C 1
ATOM 1579 O O . ILE A 1 201 ? 2.01 -51.344 16.422 1 97.56 201 ILE A O 1
ATOM 1583 N N . VAL A 1 202 ? 2.357 -49.875 14.82 1 98.5 202 VAL A N 1
ATOM 1584 C CA . VAL A 1 202 ? 0.976 -49.406 14.844 1 98.5 202 VAL A CA 1
ATOM 1585 C C . VAL A 1 202 ? 0.045 -50.5 14.352 1 98.5 202 VAL A C 1
ATOM 1587 O O . VAL A 1 202 ? -0.972 -50.812 14.984 1 98.5 202 VAL A O 1
ATOM 1590 N N . LYS A 1 203 ? 0.363 -51.156 13.258 1 98.12 203 LYS A N 1
ATOM 1591 C CA . LYS A 1 203 ? -0.45 -52.25 12.688 1 98.12 203 LYS A CA 1
ATOM 1592 C C . LYS A 1 203 ? -0.629 -5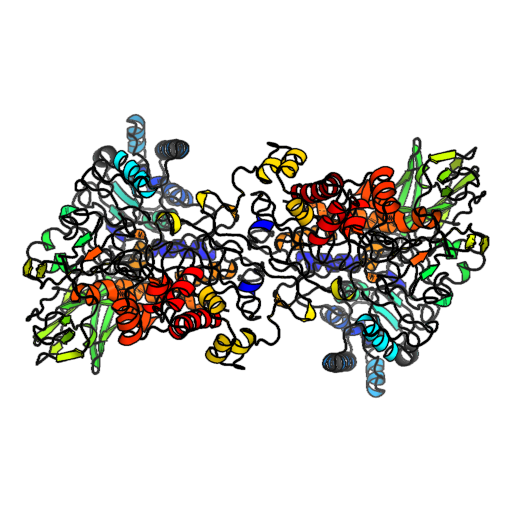3.375 13.688 1 98.12 203 LYS A C 1
ATOM 1594 O O . LYS A 1 203 ? -1.69 -54 13.742 1 98.12 203 LYS A O 1
ATOM 1599 N N . GLU A 1 204 ? 0.35 -53.625 14.484 1 97.38 204 GLU A N 1
ATOM 1600 C CA . GLU A 1 204 ? 0.346 -54.719 15.43 1 97.38 204 GLU A CA 1
ATOM 1601 C C . GLU A 1 204 ? -0.492 -54.406 16.656 1 97.38 204 GLU A C 1
ATOM 1603 O O . GLU A 1 204 ? -0.958 -55.281 17.359 1 97.38 204 GLU A O 1
ATOM 1608 N N . ASN A 1 205 ? -0.697 -53.156 16.922 1 97.94 205 ASN A N 1
ATOM 1609 C CA . ASN A 1 205 ? -1.239 -52.812 18.219 1 97.94 205 ASN A CA 1
ATOM 1610 C C . ASN A 1 205 ? -2.611 -52.156 18.109 1 97.94 205 ASN A C 1
ATOM 1612 O O . ASN A 1 205 ? -3.328 -52.031 19.094 1 97.94 205 ASN A O 1
ATOM 1616 N N . PHE A 1 206 ? -3.055 -51.812 16.953 1 98.5 206 PHE A N 1
ATOM 1617 C CA . PHE A 1 206 ? -4.324 -51.094 16.781 1 98.5 206 PHE A CA 1
ATOM 1618 C C . PHE A 1 206 ? -5.215 -51.812 15.781 1 98.5 206 PHE A C 1
ATOM 1620 O O . PHE A 1 206 ? -4.734 -52.312 14.758 1 98.5 206 PHE A O 1
ATOM 1627 N N . ASP A 1 207 ? -6.52 -51.844 15.977 1 97.81 207 ASP A N 1
ATOM 1628 C CA . ASP A 1 207 ? -7.492 -52.5 15.125 1 97.81 207 ASP A CA 1
ATOM 1629 C C . ASP A 1 207 ? -7.84 -51.656 13.906 1 97.81 207 ASP A C 1
ATOM 1631 O O . ASP A 1 207 ? -8.156 -52.219 12.836 1 97.81 207 ASP A O 1
ATOM 1635 N N . LYS A 1 208 ? -7.879 -50.406 14.047 1 98.31 208 LYS A N 1
ATOM 1636 C CA . LYS A 1 208 ? -8.172 -49.469 12.969 1 98.31 208 LYS A CA 1
ATOM 1637 C C . LYS A 1 208 ? -6.98 -48.562 12.703 1 98.31 208 LYS A C 1
ATOM 1639 O O . LYS A 1 208 ? -6.594 -47.75 13.562 1 98.31 208 LYS A O 1
ATOM 1644 N N . VAL A 1 209 ? -6.422 -48.656 11.531 1 98.75 209 VAL A N 1
ATOM 1645 C CA . VAL A 1 209 ? -5.266 -47.844 11.148 1 98.75 209 VAL A CA 1
ATOM 1646 C C . VAL A 1 209 ? -5.602 -47 9.914 1 98.75 209 VAL A C 1
ATOM 1648 O O . VAL A 1 209 ? -6.008 -47.531 8.883 1 98.75 209 VAL A O 1
ATOM 1651 N N . ILE A 1 210 ? -5.512 -45.688 10.047 1 98.81 210 ILE A N 1
ATOM 1652 C CA . ILE A 1 210 ? -5.766 -44.719 9.008 1 98.81 210 ILE A CA 1
ATOM 1653 C C . ILE A 1 210 ? -4.461 -44 8.633 1 98.81 210 ILE A C 1
ATOM 1655 O O . ILE A 1 210 ? -3.672 -43.656 9.508 1 98.81 210 ILE A O 1
ATOM 1659 N N . VAL A 1 211 ? -4.168 -43.812 7.34 1 98.88 211 VAL A N 1
ATOM 1660 C CA . VAL A 1 211 ? -2.961 -43.125 6.875 1 98.88 211 VAL A CA 1
ATOM 1661 C C . VAL A 1 211 ? -3.338 -41.844 6.18 1 98.88 211 VAL A C 1
ATOM 1663 O O . VAL A 1 211 ? -4.277 -41.781 5.387 1 98.88 211 VAL A O 1
ATOM 1666 N N . VAL A 1 212 ? -2.695 -40.75 6.527 1 98.81 212 VAL A N 1
ATOM 1667 C CA . VAL A 1 212 ? -2.791 -39.438 5.852 1 98.81 212 VAL A CA 1
ATOM 1668 C C . VAL A 1 212 ? -1.461 -39.125 5.18 1 98.81 212 VAL A C 1
ATOM 1670 O O . VAL A 1 212 ? -0.425 -39.031 5.844 1 98.81 212 VAL A O 1
ATOM 1673 N N . MET A 1 213 ? -1.479 -38.875 3.887 1 98.56 213 MET A N 1
ATOM 1674 C CA . MET A 1 213 ? -0.274 -38.594 3.105 1 98.56 213 MET A CA 1
ATOM 1675 C C . MET A 1 213 ? -0.167 -37.125 2.754 1 98.56 213 MET A C 1
ATOM 1677 O O . MET A 1 213 ? -0.959 -36.594 1.96 1 98.56 213 MET A O 1
ATOM 1681 N N . ASN A 1 214 ? 0.746 -36.406 3.312 1 98 214 ASN A N 1
ATOM 1682 C CA . ASN A 1 214 ? 1.092 -35.031 2.986 1 98 214 ASN A CA 1
ATOM 1683 C C . ASN A 1 214 ? 2.297 -34.969 2.051 1 98 214 ASN A C 1
ATOM 1685 O O . ASN A 1 214 ? 3.422 -34.75 2.498 1 98 214 ASN A O 1
ATOM 1689 N N . VAL A 1 215 ? 2.049 -35.094 0.722 1 96.31 215 VAL A N 1
ATOM 1690 C CA . VAL A 1 215 ? 3.115 -35.219 -0.264 1 96.31 215 VAL A CA 1
ATOM 1691 C C . VAL A 1 215 ? 2.82 -34.344 -1.473 1 96.31 215 VAL A C 1
ATOM 1693 O O . VAL A 1 215 ? 1.678 -33.938 -1.688 1 96.31 215 VAL A O 1
ATOM 1696 N N . GLY A 1 216 ? 3.84 -34 -2.316 1 92.75 216 GLY A N 1
ATOM 1697 C CA . GLY A 1 216 ? 3.691 -33.094 -3.443 1 92.75 216 GLY A CA 1
ATOM 1698 C C . GLY A 1 216 ? 3.619 -33.812 -4.781 1 92.75 216 GLY A C 1
ATOM 1699 O O . GLY A 1 216 ? 3.447 -33.156 -5.82 1 92.75 216 GLY A O 1
ATOM 1700 N N . GLY A 1 217 ? 3.711 -35.156 -4.801 1 93.12 217 GLY A N 1
ATOM 1701 C CA . GLY A 1 217 ? 3.727 -35.969 -6.004 1 93.12 217 GLY A CA 1
ATOM 1702 C C . GLY A 1 217 ? 3.648 -37.469 -5.707 1 93.12 217 GLY A C 1
ATOM 1703 O O . GLY A 1 217 ? 3.25 -37.844 -4.613 1 93.12 217 GLY A O 1
ATOM 1704 N N . MET A 1 218 ? 4.039 -38.25 -6.664 1 96.12 218 MET A N 1
ATOM 1705 C CA . MET A 1 218 ? 3.934 -39.688 -6.547 1 96.12 218 MET A CA 1
ATOM 1706 C C . MET A 1 218 ? 4.895 -40.219 -5.488 1 96.12 218 MET A C 1
ATOM 1708 O O . MET A 1 218 ? 6.031 -39.75 -5.391 1 96.12 218 MET A O 1
ATOM 1712 N N . VAL A 1 219 ? 4.406 -41.188 -4.758 1 96.62 219 VAL A N 1
ATOM 1713 C CA . VAL A 1 219 ? 5.18 -41.875 -3.727 1 96.62 219 VAL A CA 1
ATOM 1714 C C . VAL A 1 219 ? 4.82 -43.344 -3.715 1 96.62 219 VAL A C 1
ATOM 1716 O O . VAL A 1 219 ? 3.895 -43.781 -4.406 1 96.62 219 VAL A O 1
ATOM 1719 N N . ASP A 1 220 ? 5.578 -44.062 -2.918 1 97 220 ASP A N 1
ATOM 1720 C CA . ASP A 1 220 ? 5.34 -45.469 -2.746 1 97 220 ASP A CA 1
ATOM 1721 C C . ASP A 1 220 ? 3.998 -45.719 -2.061 1 97 220 ASP A C 1
ATOM 1723 O O . ASP A 1 220 ? 3.703 -45.125 -1.021 1 97 220 ASP A O 1
ATOM 1727 N N . THR A 1 221 ? 3.174 -46.625 -2.66 1 98.06 221 THR A N 1
ATOM 1728 C CA . THR A 1 221 ? 1.883 -46.969 -2.078 1 98.06 221 THR A CA 1
ATOM 1729 C C . THR A 1 221 ? 1.792 -48.469 -1.826 1 98.06 221 THR A C 1
ATOM 1731 O O . THR A 1 221 ? 0.749 -48.969 -1.402 1 98.06 221 THR A O 1
ATOM 1734 N N . GLU A 1 222 ? 2.812 -49.188 -2.088 1 97.19 222 GLU A N 1
ATOM 1735 C CA . GLU A 1 222 ? 2.824 -50.625 -1.981 1 97.19 222 GLU A CA 1
ATOM 1736 C C . GLU A 1 222 ? 2.617 -51.094 -0.538 1 97.19 222 GLU A C 1
ATOM 1738 O O . GLU A 1 222 ? 2.055 -52.156 -0.29 1 97.19 222 GLU A O 1
ATOM 1743 N N . TRP A 1 223 ? 3.031 -50.281 0.422 1 97.38 223 TRP A N 1
ATOM 1744 C CA . TRP A 1 223 ? 3.041 -50.688 1.828 1 97.38 223 TRP A CA 1
ATOM 1745 C C . TRP A 1 223 ? 1.635 -50.625 2.418 1 97.38 223 TRP A C 1
ATOM 1747 O O . TRP A 1 223 ? 1.388 -51.156 3.502 1 97.38 223 TRP A O 1
ATOM 1757 N N . PHE A 1 224 ? 0.622 -50.094 1.71 1 98 224 PHE A N 1
ATOM 1758 C CA . PHE A 1 224 ? -0.701 -50.062 2.322 1 98 224 PHE A CA 1
ATOM 1759 C C . PHE A 1 224 ? -1.758 -50.562 1.346 1 98 224 PHE A C 1
ATOM 1761 O O . PHE A 1 224 ? -2.859 -50.938 1.753 1 98 224 PHE A O 1
ATOM 1768 N N . VAL A 1 225 ? -1.547 -50.625 0.025 1 97.81 225 VAL A N 1
ATOM 1769 C CA . VAL A 1 225 ? -2.588 -50.875 -0.965 1 97.81 225 VAL A CA 1
ATOM 1770 C C . VAL A 1 225 ? -3.242 -52.219 -0.684 1 97.81 225 VAL A C 1
ATOM 1772 O O . VAL A 1 225 ? -4.469 -52.344 -0.728 1 97.81 225 VAL A O 1
ATOM 1775 N N . ASN A 1 226 ? -2.479 -53.25 -0.314 1 96.44 226 ASN A N 1
ATOM 1776 C CA . ASN A 1 226 ? -3.012 -54.594 -0.081 1 96.44 226 ASN A CA 1
ATOM 1777 C C . ASN A 1 226 ? -2.836 -55 1.372 1 96.44 226 ASN A C 1
ATOM 1779 O O . ASN A 1 226 ? -2.855 -56.188 1.679 1 96.44 226 ASN A O 1
ATOM 1783 N N . ASP A 1 227 ? -2.631 -54.156 2.24 1 97.81 227 ASP A N 1
ATOM 1784 C CA . ASP A 1 227 ? -2.469 -54.5 3.65 1 97.81 227 ASP A CA 1
ATOM 1785 C C . ASP A 1 227 ? -3.775 -54.312 4.414 1 97.81 227 ASP A C 1
ATOM 1787 O O . ASP A 1 227 ? -4.195 -53.188 4.664 1 97.81 227 ASP A O 1
ATOM 1791 N N . ASP A 1 228 ? -4.332 -55.344 4.863 1 97.06 228 ASP A N 1
ATOM 1792 C CA . ASP A 1 228 ? -5.637 -55.312 5.516 1 97.06 228 ASP A CA 1
ATOM 1793 C C . ASP A 1 228 ? -5.543 -54.688 6.898 1 97.06 228 ASP A C 1
ATOM 1795 O O . ASP A 1 228 ? -6.559 -54.281 7.484 1 97.06 228 ASP A O 1
ATOM 1799 N N . ALA A 1 229 ? -4.324 -54.594 7.414 1 98 229 ALA A N 1
ATOM 1800 C CA . ALA A 1 229 ? -4.148 -53.938 8.711 1 98 229 ALA A CA 1
ATOM 1801 C C . ALA A 1 229 ? -4.281 -52.406 8.586 1 98 229 ALA A C 1
ATOM 1803 O O . ALA A 1 229 ? -4.457 -51.719 9.594 1 98 229 ALA A O 1
ATOM 1804 N N . ILE A 1 230 ? -4.16 -51.938 7.457 1 98.62 230 ILE A N 1
ATOM 1805 C CA . ILE A 1 230 ? -4.395 -50.531 7.164 1 98.62 230 ILE A CA 1
ATOM 1806 C C . ILE A 1 230 ? -5.715 -50.375 6.414 1 98.62 230 ILE A C 1
ATOM 1808 O O . ILE A 1 230 ? -5.812 -50.719 5.234 1 98.62 230 ILE A O 1
ATOM 1812 N N . GLN A 1 231 ? -6.656 -49.812 7.047 1 98.44 231 GLN A N 1
ATOM 1813 C CA . GLN A 1 231 ? -8.016 -49.875 6.523 1 98.44 231 GLN A CA 1
ATOM 1814 C C . GLN A 1 231 ? -8.336 -48.688 5.645 1 98.44 231 GLN A C 1
ATOM 1816 O O . GLN A 1 231 ? -9.141 -48.781 4.719 1 98.44 231 GLN A O 1
ATOM 1821 N N . SER A 1 232 ? -7.742 -47.531 5.973 1 98.69 232 SER A N 1
ATOM 1822 C CA . SER A 1 232 ? -8.094 -46.312 5.23 1 98.69 232 SER A CA 1
ATOM 1823 C C . SER A 1 232 ? -6.863 -45.469 4.934 1 98.69 232 SER A C 1
ATOM 1825 O O . SER A 1 232 ? -5.918 -45.438 5.727 1 98.69 232 SER A O 1
ATOM 1827 N N . VAL A 1 233 ? -6.836 -44.781 3.793 1 98.88 233 VAL A N 1
ATOM 1828 C CA . VAL A 1 233 ? -5.75 -43.906 3.375 1 98.88 233 VAL A CA 1
ATOM 1829 C C . VAL A 1 233 ? -6.32 -42.656 2.695 1 98.88 233 VAL A C 1
ATOM 1831 O O . VAL A 1 233 ? -7.074 -42.75 1.724 1 98.88 233 VAL A O 1
ATOM 1834 N N . LEU A 1 234 ? -6.008 -41.469 3.201 1 98.81 234 LEU A N 1
ATOM 1835 C CA . LEU A 1 234 ? -6.328 -40.188 2.572 1 98.81 234 LEU A CA 1
ATOM 1836 C C . LEU A 1 234 ? -5.082 -39.562 1.969 1 98.81 234 LEU A C 1
ATOM 1838 O O . LEU A 1 234 ? -4.117 -39.281 2.684 1 98.81 234 LEU A O 1
ATOM 1842 N N . MET A 1 235 ? -5.078 -39.406 0.683 1 98.75 235 MET A N 1
ATOM 1843 C CA . MET A 1 235 ? -4.066 -38.594 0.022 1 98.75 235 MET A CA 1
ATOM 1844 C C . MET A 1 235 ? -4.383 -37.125 0.181 1 98.75 235 MET A C 1
ATOM 1846 O O . MET A 1 235 ? -5.152 -36.562 -0.599 1 98.75 235 MET A O 1
ATOM 1850 N N . ALA A 1 236 ? -3.67 -36.5 1.072 1 98.44 236 ALA A N 1
ATOM 1851 C CA . ALA A 1 236 ? -4.004 -35.125 1.45 1 98.44 236 ALA A CA 1
ATOM 1852 C C . ALA A 1 236 ? -3.182 -34.125 0.65 1 98.44 236 ALA A C 1
ATOM 1854 O O . ALA A 1 236 ? -3.518 -32.938 0.6 1 98.44 236 ALA A O 1
ATOM 1855 N N . TRP A 1 237 ? -2.096 -34.594 0.028 1 97.5 237 TRP A N 1
ATOM 1856 C CA . TRP A 1 237 ? -1.214 -33.719 -0.755 1 97.5 237 TRP A CA 1
ATOM 1857 C C . TRP A 1 237 ? -0.725 -32.531 0.076 1 97.5 237 TRP A C 1
ATOM 1859 O O . TRP A 1 237 ? -0.669 -32.625 1.306 1 97.5 237 TRP A O 1
ATOM 1869 N N . GLN A 1 238 ? -0.154 -31.516 -0.617 1 96.69 238 GLN A N 1
ATOM 1870 C CA . GLN A 1 238 ? 0.178 -30.234 -0.002 1 96.69 238 GLN A CA 1
ATOM 1871 C C . GLN A 1 238 ? -0.967 -29.234 -0.154 1 96.69 238 GLN A C 1
ATOM 1873 O O . GLN A 1 238 ? -1.053 -28.531 -1.161 1 96.69 238 GLN A O 1
ATOM 1878 N N . GLY A 1 239 ? -1.74 -29.141 0.875 1 97 239 GLY A N 1
ATOM 1879 C CA . GLY A 1 239 ? -3.057 -28.531 0.788 1 97 239 GLY A CA 1
ATOM 1880 C C . GLY A 1 239 ? -3.051 -27.047 1.113 1 97 239 GLY A C 1
ATOM 1881 O O . GLY A 1 239 ? -4.102 -26.469 1.376 1 97 239 GLY A O 1
ATOM 1882 N N . GLY A 1 240 ? -1.883 -26.422 1.108 1 96.62 240 GLY A N 1
ATOM 1883 C CA . GLY A 1 240 ? -1.817 -25 1.453 1 96.62 240 GLY A CA 1
ATOM 1884 C C . GLY A 1 240 ? -1.862 -24.75 2.947 1 96.62 240 GLY A C 1
ATOM 1885 O O . GLY A 1 240 ? -1.579 -25.656 3.742 1 96.62 240 GLY A O 1
ATOM 1886 N N . MET A 1 241 ? -2.234 -23.562 3.318 1 97.5 241 MET A N 1
ATOM 1887 C CA . MET A 1 241 ? -2.117 -23.156 4.719 1 97.5 241 MET A CA 1
ATOM 1888 C C . MET A 1 241 ? -3.203 -23.812 5.566 1 97.5 241 MET A C 1
ATOM 1890 O O . MET A 1 241 ? -3.066 -23.906 6.785 1 97.5 241 MET A O 1
ATOM 1894 N N . GLU A 1 242 ? -4.242 -24.312 4.895 1 98.12 242 GLU A N 1
ATOM 1895 C CA . GLU A 1 242 ? -5.363 -24.891 5.633 1 98.12 242 GLU A CA 1
ATOM 1896 C C . GLU A 1 242 ? -5.52 -26.375 5.328 1 98.12 242 GLU A C 1
ATOM 1898 O O . GLU A 1 242 ? -6.582 -26.953 5.574 1 98.12 242 GLU A O 1
ATOM 1903 N N . GLY A 1 243 ? -4.516 -26.984 4.766 1 98.12 243 GLY A N 1
ATOM 1904 C CA . GLY A 1 243 ? -4.602 -28.375 4.379 1 98.12 243 GLY A CA 1
ATOM 1905 C C . GLY A 1 243 ? -4.836 -29.312 5.551 1 98.12 243 GLY A C 1
ATOM 1906 O O . GLY A 1 243 ? -5.531 -30.328 5.422 1 98.12 243 GLY A O 1
ATOM 1907 N N . GLY A 1 244 ? -4.191 -29.016 6.711 1 98.56 244 GLY A N 1
ATOM 1908 C CA . GLY A 1 244 ? -4.418 -29.812 7.902 1 98.56 244 GLY A CA 1
ATOM 1909 C C . GLY A 1 244 ? -5.859 -29.781 8.383 1 98.56 244 GLY A C 1
ATOM 1910 O O . GLY A 1 244 ? -6.406 -30.812 8.789 1 98.56 244 GLY A O 1
ATOM 1911 N N . ARG A 1 245 ? -6.41 -28.641 8.367 1 98.44 245 ARG A N 1
ATOM 1912 C CA . ARG A 1 245 ? -7.816 -28.5 8.734 1 98.44 245 ARG A CA 1
ATOM 1913 C C . ARG A 1 245 ? -8.719 -29.234 7.746 1 98.44 245 ARG A C 1
ATOM 1915 O O . ARG A 1 245 ? -9.68 -29.891 8.148 1 98.44 245 ARG A O 1
ATOM 1922 N N . ALA A 1 246 ? -8.453 -29.094 6.473 1 98.81 246 ALA A N 1
ATOM 1923 C CA . ALA A 1 246 ? -9.219 -29.781 5.438 1 98.81 246 ALA A CA 1
ATOM 1924 C C . ALA A 1 246 ? -9.188 -31.297 5.648 1 98.81 246 ALA A C 1
ATOM 1926 O O . ALA A 1 246 ? -10.227 -31.953 5.59 1 98.81 246 ALA A O 1
ATOM 1927 N N . ALA A 1 247 ? -8.039 -31.844 5.898 1 98.88 247 ALA A N 1
ATOM 1928 C CA . ALA A 1 247 ? -7.891 -33.281 6.129 1 98.88 247 ALA A CA 1
ATOM 1929 C C . ALA A 1 247 ? -8.68 -33.719 7.359 1 98.88 247 ALA A C 1
ATOM 1931 O O . ALA A 1 247 ? -9.383 -34.719 7.328 1 98.88 247 ALA A O 1
ATOM 1932 N N . ALA A 1 248 ? -8.531 -32.969 8.469 1 98.81 248 ALA A N 1
ATOM 1933 C CA . ALA A 1 248 ? -9.242 -33.281 9.703 1 98.81 248 ALA A CA 1
ATOM 1934 C C . ALA A 1 248 ? -10.75 -33.312 9.469 1 98.81 248 ALA A C 1
ATOM 1936 O O . ALA A 1 248 ? -11.445 -34.188 9.953 1 98.81 248 ALA A O 1
ATOM 1937 N N . GLU A 1 249 ? -11.219 -32.312 8.766 1 98.75 249 GLU A N 1
ATOM 1938 C CA . GLU A 1 249 ? -12.648 -32.25 8.484 1 98.75 249 GLU A CA 1
ATOM 1939 C C . GLU A 1 249 ? -13.117 -33.469 7.691 1 98.75 249 GLU A C 1
ATOM 1941 O O . GLU A 1 249 ? -14.141 -34.094 8.016 1 98.75 249 GLU A O 1
ATOM 1946 N N . LEU A 1 250 ? -12.422 -33.844 6.688 1 98.75 250 LEU A N 1
ATOM 1947 C CA . LEU A 1 250 ? -12.805 -35 5.895 1 98.75 250 LEU A CA 1
ATOM 1948 C C . LEU A 1 250 ? -12.758 -36.281 6.734 1 98.75 250 LEU A C 1
ATOM 1950 O O . LEU A 1 250 ? -13.656 -37.125 6.652 1 98.75 250 LEU A O 1
ATOM 1954 N N . LEU A 1 251 ? -11.703 -36.438 7.539 1 98.75 251 LEU A N 1
ATOM 1955 C CA . LEU A 1 251 ? -11.594 -37.625 8.391 1 98.75 251 LEU A CA 1
ATOM 1956 C C . LEU A 1 251 ? -12.805 -37.719 9.312 1 98.75 251 LEU A C 1
ATOM 1958 O O . LEU A 1 251 ? -13.25 -38.844 9.625 1 98.75 251 LEU A O 1
ATOM 1962 N N . CYS A 1 252 ? -13.312 -36.625 9.742 1 98.38 252 CYS A N 1
ATOM 1963 C CA . CYS A 1 252 ? -14.406 -36.594 10.703 1 98.38 252 CYS A CA 1
ATOM 1964 C C . CYS A 1 252 ? -15.75 -36.531 9.992 1 98.38 252 CYS A C 1
ATOM 1966 O O . CYS A 1 252 ? -16.781 -36.312 10.633 1 98.38 252 CYS A O 1
ATOM 1968 N N . GLY A 1 253 ? -15.797 -36.531 8.703 1 97.75 253 GLY A N 1
ATOM 1969 C CA . GLY A 1 253 ? -17.047 -36.625 7.949 1 97.75 253 GLY A CA 1
ATOM 1970 C C . GLY A 1 253 ? -17.672 -35.25 7.695 1 97.75 253 GLY A C 1
ATOM 1971 O O . GLY A 1 253 ? -18.859 -35.188 7.344 1 97.75 253 GLY A O 1
ATOM 1972 N N . ILE A 1 254 ? -16.984 -34.219 8.031 1 97.75 254 ILE A N 1
ATOM 1973 C CA . ILE A 1 254 ? -17.422 -32.906 7.629 1 97.75 254 ILE A CA 1
ATOM 1974 C C . ILE A 1 254 ? -17.047 -32.656 6.168 1 97.75 254 ILE A C 1
ATOM 1976 O O . ILE A 1 254 ? -16.016 -32.031 5.883 1 97.75 254 ILE A O 1
ATOM 1980 N N . GLY A 1 255 ? -17.891 -33.062 5.281 1 97.38 255 GLY A N 1
ATOM 1981 C CA . GLY A 1 255 ? -17.641 -33.125 3.848 1 97.38 255 GLY A CA 1
ATOM 1982 C C . GLY A 1 255 ? -17.375 -34.531 3.355 1 97.38 255 GLY A C 1
ATOM 1983 O O . GLY A 1 255 ? -17.312 -35.469 4.152 1 97.38 255 GLY A O 1
ATOM 1984 N N . ASN A 1 256 ? -17.297 -34.719 2.115 1 98.5 256 ASN A N 1
ATOM 1985 C CA . ASN A 1 256 ? -17.078 -35.969 1.431 1 98.5 256 ASN A CA 1
ATOM 1986 C C . ASN A 1 256 ? -15.93 -35.906 0.435 1 98.5 256 ASN A C 1
ATOM 1988 O O . ASN A 1 256 ? -15.914 -35.031 -0.438 1 98.5 256 ASN A O 1
ATOM 1992 N N . PRO A 1 257 ? -14.906 -36.781 0.607 1 98.56 257 PRO A N 1
ATOM 1993 C CA . PRO A 1 257 ? -13.852 -36.781 -0.414 1 98.56 257 PRO A CA 1
ATOM 1994 C C . PRO A 1 257 ? -14.406 -36.906 -1.83 1 98.56 257 PRO A C 1
ATOM 1996 O O . PRO A 1 257 ? -15.289 -37.75 -2.072 1 98.56 257 PRO A O 1
ATOM 1999 N N . SER A 1 258 ? -13.938 -36.094 -2.699 1 98.62 258 SER A N 1
ATOM 2000 C CA . SER A 1 258 ? -14.422 -36.125 -4.078 1 98.62 258 SER A CA 1
ATOM 2001 C C . SER A 1 258 ? -13.266 -35.969 -5.066 1 98.62 258 SER A C 1
ATOM 2003 O O . SER A 1 258 ? -13.492 -35.812 -6.266 1 98.62 258 SER A O 1
ATOM 2005 N N . GLY A 1 259 ? -12.008 -35.906 -4.602 1 98.81 259 GLY A N 1
ATOM 2006 C CA . GLY A 1 259 ? -10.852 -35.812 -5.469 1 98.81 259 GLY A CA 1
ATOM 2007 C C . GLY A 1 259 ? -10.594 -37.094 -6.25 1 98.81 259 GLY A C 1
ATOM 2008 O O . GLY A 1 259 ? -10.977 -38.188 -5.812 1 98.81 259 GLY A O 1
ATOM 2009 N N . LYS A 1 260 ? -10.047 -36.969 -7.395 1 98.88 260 LYS A N 1
ATOM 2010 C CA . LYS A 1 260 ? -9.57 -38.062 -8.227 1 98.88 260 LYS A CA 1
ATOM 2011 C C . LYS A 1 260 ? -8.094 -37.906 -8.562 1 98.88 260 LYS A C 1
ATOM 2013 O O . LYS A 1 260 ? -7.629 -36.812 -8.82 1 98.88 260 LYS A O 1
ATOM 2018 N N . LEU A 1 261 ? -7.395 -38.969 -8.586 1 98.88 261 LEU A N 1
ATOM 2019 C CA . LEU A 1 261 ? -5.961 -38.938 -8.859 1 98.88 261 LEU A CA 1
ATOM 2020 C C . LEU A 1 261 ? -5.691 -38.344 -10.242 1 98.88 261 LEU A C 1
ATOM 2022 O O . LEU A 1 261 ? -6.363 -38.688 -11.211 1 98.88 261 LEU A O 1
ATOM 2026 N N . SER A 1 262 ? -4.723 -37.469 -10.305 1 98.75 262 SER A N 1
ATOM 2027 C CA . SER A 1 262 ? -4.289 -36.906 -11.578 1 98.75 262 SER A CA 1
ATOM 2028 C C . SER A 1 262 ? -3.059 -37.625 -12.117 1 98.75 262 SER A C 1
ATOM 2030 O O . SER A 1 262 ? -2.512 -37.219 -13.156 1 98.75 262 SER A O 1
ATOM 2032 N N . ASP A 1 263 ? -2.611 -38.625 -11.422 1 98.69 263 ASP A N 1
ATOM 2033 C CA . ASP A 1 263 ? -1.453 -39.438 -11.797 1 98.69 263 ASP A CA 1
ATOM 2034 C C . ASP A 1 263 ? -1.702 -40.938 -11.516 1 98.69 263 ASP A C 1
ATOM 2036 O O . ASP A 1 263 ? -2.545 -41.281 -10.68 1 98.69 263 ASP A O 1
ATOM 2040 N N . THR A 1 264 ? -0.991 -41.719 -12.234 1 98.69 264 THR A N 1
ATOM 2041 C CA . THR A 1 264 ? -0.956 -43.156 -11.961 1 98.69 264 THR A CA 1
ATOM 2042 C C . THR A 1 264 ? 0.087 -43.5 -10.898 1 98.69 264 THR A C 1
ATOM 2044 O O . THR A 1 264 ? 1.212 -43 -10.953 1 98.69 264 THR A O 1
ATOM 2047 N N . PHE A 1 265 ? -0.316 -44.281 -9.922 1 98.62 265 PHE A N 1
ATOM 2048 C CA . PHE A 1 265 ? 0.631 -44.75 -8.922 1 98.62 265 PHE A CA 1
ATOM 2049 C C . PHE A 1 265 ? 1.021 -46.219 -9.18 1 98.62 265 PHE A C 1
ATOM 2051 O O . PHE A 1 265 ? 0.189 -47.094 -9.07 1 98.62 265 PHE A O 1
ATOM 2058 N N . ALA A 1 266 ? 2.252 -46.406 -9.5 1 98.31 266 ALA A N 1
ATOM 2059 C CA . ALA A 1 266 ? 2.791 -47.75 -9.781 1 98.31 266 ALA A CA 1
ATOM 2060 C C . ALA A 1 266 ? 3.213 -48.438 -8.492 1 98.31 266 ALA A C 1
ATOM 2062 O O . ALA A 1 266 ? 3.248 -47.844 -7.426 1 98.31 266 ALA A O 1
ATOM 2063 N N . LYS A 1 267 ? 3.541 -49.75 -8.602 1 97.62 267 LYS A N 1
ATOM 2064 C CA . LYS A 1 267 ? 3.949 -50.562 -7.457 1 97.62 267 LYS A CA 1
ATOM 2065 C C . LYS A 1 267 ? 5.32 -50.125 -6.941 1 97.62 267 LYS A C 1
ATOM 2067 O O . LYS A 1 267 ? 5.531 -50.031 -5.73 1 97.62 267 LYS A O 1
ATOM 2072 N N . ARG A 1 268 ? 6.266 -49.875 -7.879 1 96.38 268 ARG A N 1
ATOM 2073 C CA . ARG A 1 268 ? 7.641 -49.531 -7.539 1 96.38 268 ARG A CA 1
ATOM 2074 C C . ARG A 1 268 ? 8.125 -48.375 -8.391 1 96.38 268 ARG A C 1
ATOM 2076 O O . ARG A 1 268 ? 7.578 -48.094 -9.461 1 96.38 268 ARG A O 1
ATOM 2083 N N . LEU A 1 269 ? 9.133 -47.688 -7.832 1 96.19 269 LEU A N 1
ATOM 2084 C CA . LEU A 1 269 ? 9.734 -46.562 -8.547 1 96.19 269 LEU A CA 1
ATOM 2085 C C . LEU A 1 269 ? 10.242 -47 -9.914 1 96.19 269 LEU A C 1
ATOM 2087 O O . LEU A 1 269 ? 10.07 -46.281 -10.898 1 96.19 269 LEU A O 1
ATOM 2091 N N . GLU A 1 270 ? 10.844 -48.188 -10.031 1 94.5 270 GLU A N 1
ATOM 2092 C CA . GLU A 1 270 ? 11.469 -48.688 -11.25 1 94.5 270 GLU A CA 1
ATOM 2093 C C . GLU A 1 270 ? 10.422 -49.031 -12.305 1 94.5 270 GLU A C 1
ATOM 2095 O O . GLU A 1 270 ? 10.75 -49.188 -13.484 1 94.5 270 GLU A O 1
ATOM 2100 N N . ASP A 1 271 ? 9.164 -49.156 -11.828 1 96.75 271 ASP A N 1
ATOM 2101 C CA . ASP A 1 271 ? 8.102 -49.531 -12.758 1 96.75 271 ASP A CA 1
ATOM 2102 C C . ASP A 1 271 ? 7.746 -48.344 -13.664 1 96.75 271 ASP A C 1
ATOM 2104 O O . ASP A 1 271 ? 7.117 -48.531 -14.711 1 96.75 271 ASP A O 1
ATOM 2108 N N . TYR A 1 272 ? 8.039 -47.156 -13.312 1 96.94 272 TYR A N 1
ATOM 2109 C CA . TYR A 1 272 ? 7.84 -46 -14.195 1 96.94 272 TYR A CA 1
ATOM 2110 C C . TYR A 1 272 ? 8.844 -46.031 -15.344 1 96.94 272 TYR A C 1
ATOM 2112 O O . TYR A 1 272 ? 10.047 -46.188 -15.117 1 96.94 272 TYR A O 1
ATOM 2120 N N . PRO A 1 273 ? 8.406 -45.812 -16.5 1 96.12 273 PRO A N 1
ATOM 2121 C CA . PRO A 1 273 ? 9.281 -45.969 -17.656 1 96.12 273 PRO A CA 1
ATOM 2122 C C . PRO A 1 273 ? 10.398 -44.938 -17.719 1 96.12 273 PRO A C 1
ATOM 2124 O O . PRO A 1 273 ? 11.391 -45.156 -18.438 1 96.12 273 PRO A O 1
ATOM 2127 N N . SER A 1 274 ? 10.289 -43.844 -17.078 1 94.88 274 SER A N 1
ATOM 2128 C CA . SER A 1 274 ? 11.289 -42.781 -17.125 1 94.88 274 SER A CA 1
ATOM 2129 C C . SER A 1 274 ? 12.383 -43 -16.094 1 94.88 274 SER A C 1
ATOM 2131 O O . SER A 1 274 ? 13.422 -42.344 -16.109 1 94.88 274 SER A O 1
ATOM 2133 N N . THR A 1 275 ? 12.227 -43.875 -15.109 1 94.19 275 THR A N 1
ATOM 2134 C CA . THR A 1 275 ? 13.102 -43.969 -13.945 1 94.19 275 THR A CA 1
ATOM 2135 C C . THR A 1 275 ? 14.492 -44.438 -14.359 1 94.19 275 THR A C 1
ATOM 2137 O O . THR A 1 275 ? 15.492 -43.938 -13.867 1 94.19 275 THR A O 1
ATOM 2140 N N . TYR A 1 276 ? 14.625 -45.344 -15.305 1 90 276 TYR A N 1
ATOM 2141 C CA . TYR A 1 276 ? 15.883 -46.031 -15.578 1 90 276 TYR A CA 1
ATOM 2142 C C . TYR A 1 276 ? 16.922 -45.062 -16.156 1 90 276 TYR A C 1
ATOM 2144 O O . TYR A 1 276 ? 18.109 -45.25 -15.93 1 90 276 TYR A O 1
ATOM 2152 N N . ASN A 1 277 ? 16.5 -44.031 -16.844 1 90.44 277 ASN A N 1
ATOM 2153 C CA . ASN A 1 277 ? 17.484 -43.156 -17.469 1 90.44 277 ASN A CA 1
ATOM 2154 C C . ASN A 1 277 ? 17.359 -41.719 -16.969 1 90.44 277 ASN A C 1
ATOM 2156 O O . ASN A 1 277 ? 17.969 -40.812 -17.531 1 90.44 277 ASN A O 1
ATOM 2160 N N . PHE A 1 278 ? 16.531 -41.5 -16 1 92.5 278 PHE A N 1
ATOM 2161 C CA . PHE A 1 278 ? 16.297 -40.156 -15.508 1 92.5 278 PHE A CA 1
ATOM 2162 C C . PHE A 1 278 ? 17.594 -39.5 -15.055 1 92.5 278 PHE A C 1
ATOM 2164 O O . PHE A 1 278 ? 17.844 -38.312 -15.352 1 92.5 278 PHE A O 1
ATOM 2171 N N . HIS A 1 279 ? 18.422 -40.219 -14.375 1 87.5 279 HIS A N 1
ATOM 2172 C CA . HIS A 1 279 ? 19.672 -39.688 -13.859 1 87.5 279 HIS A CA 1
ATOM 2173 C C . HIS A 1 279 ? 20.859 -40.281 -14.617 1 87.5 279 HIS A C 1
ATOM 2175 O O . HIS A 1 279 ? 21.984 -40.281 -14.109 1 87.5 279 HIS A O 1
ATOM 2181 N N . GLU A 1 280 ? 20.594 -40.812 -15.742 1 88.5 280 GLU A N 1
ATOM 2182 C CA . GLU A 1 280 ? 21.672 -41.375 -16.531 1 88.5 280 GLU A CA 1
ATOM 2183 C C . GLU A 1 280 ? 22.766 -40.344 -16.812 1 88.5 280 GLU A C 1
ATOM 2185 O O . GLU A 1 280 ? 23.953 -40.688 -16.844 1 88.5 280 GLU A O 1
ATOM 2190 N N . SER A 1 281 ? 22.359 -39.156 -17.016 1 90.5 281 SER A N 1
ATOM 2191 C CA . SER A 1 281 ? 23.281 -38.031 -17.281 1 90.5 281 SER A CA 1
ATOM 2192 C C . SER A 1 281 ? 22.781 -36.75 -16.656 1 90.5 281 SER A C 1
ATOM 2194 O O . SER A 1 281 ? 21.578 -36.531 -16.547 1 90.5 281 SER A O 1
ATOM 2196 N N . GLU A 1 282 ? 23.734 -36 -16.234 1 88.31 282 GLU A N 1
ATOM 2197 C CA . GLU A 1 282 ? 23.375 -34.656 -15.805 1 88.31 282 GLU A CA 1
ATOM 2198 C C . GLU A 1 282 ? 23.141 -33.75 -17.016 1 88.31 282 GLU A C 1
ATOM 2200 O O . GLU A 1 282 ? 22.391 -32.75 -16.922 1 88.31 282 GLU A O 1
ATOM 2205 N N . ASP A 1 283 ? 23.719 -34.094 -18.094 1 92.69 283 ASP A N 1
ATOM 2206 C CA . ASP A 1 283 ? 23.797 -33.188 -19.234 1 92.69 283 ASP A CA 1
ATOM 2207 C C . ASP A 1 283 ? 22.625 -33.406 -20.203 1 92.69 283 ASP A C 1
ATOM 2209 O O . ASP A 1 283 ? 22.359 -32.562 -21.078 1 92.69 283 ASP A O 1
ATOM 2213 N N . TYR A 1 284 ? 21.953 -34.5 -20.062 1 94.38 284 TYR A N 1
ATOM 2214 C CA . TYR A 1 284 ? 20.797 -34.75 -20.922 1 94.38 284 TYR A CA 1
ATOM 2215 C C . TYR A 1 284 ? 19.844 -35.75 -20.281 1 94.38 284 TYR A C 1
ATOM 2217 O O . TYR A 1 284 ? 20.203 -36.406 -19.297 1 94.38 284 TYR A O 1
ATOM 2225 N N . VAL A 1 285 ? 18.719 -35.906 -20.75 1 95.88 285 VAL A N 1
ATOM 2226 C CA . VAL A 1 285 ? 17.734 -36.938 -20.422 1 95.88 285 VAL A CA 1
ATOM 2227 C C . VAL A 1 285 ? 16.969 -37.344 -21.688 1 95.88 285 VAL A C 1
ATOM 2229 O O . VAL A 1 285 ? 16.484 -36.469 -22.422 1 95.88 285 VAL A O 1
ATOM 2232 N N . ASP A 1 286 ? 16.922 -38.594 -21.953 1 97.31 286 ASP A N 1
ATOM 2233 C CA . ASP A 1 286 ? 16.219 -39.125 -23.125 1 97.31 286 ASP A CA 1
ATOM 2234 C C . ASP A 1 286 ? 14.758 -39.438 -22.797 1 97.31 286 ASP A C 1
ATOM 2236 O O . ASP A 1 286 ? 14.469 -40.125 -21.828 1 97.31 286 ASP A O 1
ATOM 2240 N N . TYR A 1 287 ? 13.867 -38.875 -23.562 1 98.12 287 TYR A N 1
ATOM 2241 C CA . TYR A 1 287 ? 12.438 -39.156 -23.438 1 98.12 287 TYR A CA 1
ATOM 2242 C C . TYR A 1 287 ? 12.047 -40.375 -24.281 1 98.12 287 TYR A C 1
ATOM 2244 O O . TYR A 1 287 ? 11.203 -40.25 -25.172 1 98.12 287 TYR A O 1
ATOM 2252 N N . THR A 1 288 ? 12.555 -41.469 -23.938 1 97.75 288 THR A N 1
ATOM 2253 C CA . THR A 1 288 ? 12.484 -42.688 -24.719 1 97.75 288 THR A CA 1
ATOM 2254 C C . THR A 1 288 ? 11.07 -43.281 -24.688 1 97.75 288 THR A C 1
ATOM 2256 O O . THR A 1 288 ? 10.648 -43.969 -25.625 1 97.75 288 THR A O 1
ATOM 2259 N N . GLU A 1 289 ? 10.32 -43 -23.609 1 97.81 289 GLU A N 1
ATOM 2260 C CA . GLU A 1 289 ? 8.969 -43.531 -23.469 1 97.81 289 GLU A CA 1
ATOM 2261 C C . GLU A 1 289 ? 8.008 -42.875 -24.453 1 97.81 289 GLU A C 1
ATOM 2263 O O . GLU A 1 289 ? 6.887 -43.344 -24.641 1 97.81 289 GLU A O 1
ATOM 2268 N N . ASP A 1 290 ? 8.484 -41.781 -25.156 1 98.06 290 ASP A N 1
ATOM 2269 C CA . ASP A 1 290 ? 7.746 -41.094 -26.203 1 98.06 290 ASP A CA 1
ATOM 2270 C C . ASP A 1 290 ? 6.371 -40.656 -25.719 1 98.06 290 ASP A C 1
ATOM 2272 O O . ASP A 1 290 ? 6.258 -39.969 -24.703 1 98.06 290 ASP A O 1
ATOM 2276 N N . ILE A 1 291 ? 5.25 -41.094 -26.344 1 98.5 291 ILE A N 1
ATOM 2277 C CA . ILE A 1 291 ? 3.924 -40.625 -25.984 1 98.5 291 ILE A CA 1
ATOM 2278 C C . ILE A 1 291 ? 3.354 -41.469 -24.859 1 98.5 291 ILE A C 1
ATOM 2280 O O . ILE A 1 291 ? 2.279 -41.188 -24.328 1 98.5 291 ILE A O 1
ATOM 2284 N N . TYR A 1 292 ? 4.004 -42.5 -24.469 1 98.5 292 TYR A N 1
ATOM 2285 C CA . TYR A 1 292 ? 3.525 -43.438 -23.453 1 98.5 292 TYR A CA 1
ATOM 2286 C C . TYR A 1 292 ? 4 -43 -22.062 1 98.5 292 TYR A C 1
ATOM 2288 O O . TYR A 1 292 ? 4.914 -43.594 -21.5 1 98.5 292 TYR A O 1
ATOM 2296 N N . VAL A 1 293 ? 3.307 -42.062 -21.531 1 97.44 293 VAL A N 1
ATOM 2297 C CA . VAL A 1 293 ? 3.562 -41.438 -20.234 1 97.44 293 VAL A CA 1
ATOM 2298 C C . VAL A 1 293 ? 2.385 -41.688 -19.297 1 97.44 293 VAL A C 1
ATOM 2300 O O . VAL A 1 293 ? 1.227 -41.531 -19.688 1 97.44 293 VAL A O 1
ATOM 2303 N N . GLY A 1 294 ? 2.658 -42 -17.984 1 98 294 GLY A N 1
ATOM 2304 C CA . GLY A 1 294 ? 1.59 -42.281 -17.031 1 98 294 GLY A CA 1
ATOM 2305 C C . GLY A 1 294 ? 0.703 -43.438 -17.438 1 98 294 GLY A C 1
ATOM 2306 O O . GLY A 1 294 ? 1.197 -44.5 -17.828 1 98 294 GLY A O 1
ATOM 2307 N N . TYR A 1 295 ? -0.618 -43.219 -17.375 1 98.69 295 TYR A N 1
ATOM 2308 C CA . TYR A 1 295 ? -1.556 -44.281 -17.672 1 98.69 295 TYR A CA 1
ATOM 2309 C C . TYR A 1 295 ? -1.459 -44.719 -19.125 1 98.69 295 TYR A C 1
ATOM 2311 O O . TYR A 1 295 ? -1.801 -45.844 -19.469 1 98.69 295 TYR A O 1
ATOM 2319 N N . ARG A 1 296 ? -0.988 -43.844 -20 1 98.69 296 ARG A N 1
ATOM 2320 C CA . ARG A 1 296 ? -0.811 -44.219 -21.391 1 98.69 296 ARG A CA 1
ATOM 2321 C C . ARG A 1 296 ? 0.224 -45.344 -21.547 1 98.69 296 ARG A C 1
ATOM 2323 O O . ARG A 1 296 ? 0.129 -46.156 -22.453 1 98.69 296 ARG A O 1
ATOM 2330 N N . TYR A 1 297 ? 1.237 -45.312 -20.75 1 98.56 297 TYR A N 1
ATOM 2331 C CA . TYR A 1 297 ? 2.207 -46.406 -20.703 1 98.56 297 TYR A CA 1
ATOM 2332 C C . TYR A 1 297 ? 1.602 -47.625 -20.047 1 98.56 297 TYR A C 1
ATOM 2334 O O . TYR A 1 297 ? 1.62 -48.719 -20.609 1 98.56 297 TYR A O 1
ATOM 2342 N N . PHE A 1 298 ? 1.027 -47.5 -18.906 1 98.69 298 PHE A N 1
ATOM 2343 C CA . PHE A 1 298 ? 0.63 -48.625 -18.062 1 98.69 298 PHE A CA 1
ATOM 2344 C C . PHE A 1 298 ? -0.528 -49.406 -18.688 1 98.69 298 PHE A C 1
ATOM 2346 O O . PHE A 1 298 ? -0.615 -50.625 -18.547 1 98.69 298 PHE A O 1
ATOM 2353 N N . GLU A 1 299 ? -1.435 -48.688 -19.344 1 98.38 299 GLU A N 1
ATOM 2354 C CA . GLU A 1 299 ? -2.604 -49.344 -19.922 1 98.38 299 GLU A CA 1
ATOM 2355 C C . GLU A 1 299 ? -2.293 -49.906 -21.312 1 98.38 299 GLU A C 1
ATOM 2357 O O . GLU A 1 299 ? -3.068 -50.719 -21.859 1 98.38 299 GLU A O 1
ATOM 2362 N N . THR A 1 300 ? -1.19 -49.531 -21.938 1 98.62 300 THR A N 1
ATOM 2363 C CA . THR A 1 300 ? -0.944 -49.875 -23.344 1 98.62 300 THR A CA 1
ATOM 2364 C C . THR A 1 300 ? 0.145 -50.938 -23.453 1 98.62 300 THR A C 1
ATOM 2366 O O . THR A 1 300 ? -0.01 -51.906 -24.203 1 98.62 300 THR A O 1
ATOM 2369 N N . ILE A 1 301 ? 1.253 -50.75 -22.781 1 98.5 301 ILE A N 1
ATOM 2370 C CA . ILE A 1 301 ? 2.424 -51.594 -22.969 1 98.5 301 ILE A CA 1
ATOM 2371 C C . ILE A 1 301 ? 2.188 -52.969 -22.297 1 98.5 301 ILE A C 1
ATOM 2373 O O . ILE A 1 301 ? 1.752 -53.031 -21.141 1 98.5 301 ILE A O 1
ATOM 2377 N N . PRO A 1 302 ? 2.547 -54.062 -23 1 97.44 302 PRO A N 1
ATOM 2378 C CA . PRO A 1 302 ? 2.303 -55.375 -22.453 1 97.44 302 PRO A CA 1
ATOM 2379 C C . PRO A 1 302 ? 2.963 -55.594 -21.078 1 97.44 302 PRO A C 1
ATOM 2381 O O . PRO A 1 302 ? 4.148 -55.281 -20.922 1 97.44 302 PRO A O 1
ATOM 2384 N N . GLY A 1 303 ? 2.18 -55.969 -20.203 1 97 303 GLY A N 1
ATOM 2385 C CA . GLY A 1 303 ? 2.676 -56.312 -18.875 1 97 303 GLY A CA 1
ATOM 2386 C C . GLY A 1 303 ? 2.703 -55.125 -17.922 1 97 303 GLY A C 1
ATOM 2387 O O . GLY A 1 303 ? 2.777 -55.312 -16.703 1 97 303 GLY A O 1
ATOM 2388 N N . ALA A 1 304 ? 2.57 -53.969 -18.406 1 98.06 304 ALA A N 1
ATOM 2389 C CA . ALA A 1 304 ? 2.715 -52.781 -17.578 1 98.06 304 ALA A CA 1
ATOM 2390 C C . ALA A 1 304 ? 1.49 -52.562 -16.688 1 98.06 304 ALA A C 1
ATOM 2392 O O . ALA A 1 304 ? 1.599 -52.031 -15.586 1 98.06 304 ALA A O 1
ATOM 2393 N N . ALA A 1 305 ? 0.353 -52.938 -17.141 1 97.56 305 ALA A N 1
ATOM 2394 C CA . ALA A 1 305 ? -0.89 -52.75 -16.391 1 97.56 305 ALA A CA 1
ATOM 2395 C C . ALA A 1 305 ? -0.826 -53.438 -15.031 1 97.56 305 ALA A C 1
ATOM 2397 O O . ALA A 1 305 ? -1.404 -52.938 -14.062 1 97.56 305 ALA A O 1
ATOM 2398 N N . ASP A 1 306 ? -0.105 -54.531 -14.914 1 97.5 306 ASP A N 1
ATOM 2399 C CA . ASP A 1 306 ? -0.018 -55.312 -13.688 1 97.5 306 ASP A CA 1
ATOM 2400 C C . ASP A 1 306 ? 0.832 -54.625 -12.641 1 97.5 306 ASP A C 1
ATOM 2402 O O . ASP A 1 306 ? 0.819 -54.969 -11.461 1 97.5 306 ASP A O 1
ATOM 2406 N N . LYS A 1 307 ? 1.421 -53.594 -13.047 1 98.12 307 LYS A N 1
ATOM 2407 C CA . LYS A 1 307 ? 2.346 -52.875 -12.156 1 98.12 307 LYS A CA 1
ATOM 2408 C C . LYS A 1 307 ? 1.684 -51.656 -11.523 1 98.12 307 LYS A C 1
ATOM 2410 O O . LYS A 1 307 ? 2.357 -50.844 -10.914 1 98.12 307 LYS A O 1
ATOM 2415 N N . VAL A 1 308 ? 0.409 -51.5 -11.617 1 98.5 308 VAL A N 1
ATOM 2416 C CA . VAL A 1 308 ? -0.287 -50.312 -11.141 1 98.5 308 VAL A CA 1
ATOM 2417 C C . VAL A 1 308 ? -1.008 -50.625 -9.828 1 98.5 308 VAL A C 1
ATOM 2419 O O . VAL A 1 308 ? -1.714 -51.625 -9.727 1 98.5 308 VAL A O 1
ATOM 2422 N N . ASN A 1 309 ? -0.747 -49.812 -8.828 1 98.44 309 ASN A N 1
ATOM 2423 C CA . ASN A 1 309 ? -1.508 -49.875 -7.582 1 98.44 309 ASN A CA 1
ATOM 2424 C C . ASN A 1 309 ? -2.793 -49.062 -7.668 1 98.44 309 ASN A C 1
ATOM 2426 O O . ASN A 1 309 ? -3.875 -49.562 -7.359 1 98.44 309 ASN A O 1
ATOM 2430 N N . TYR A 1 310 ? -2.773 -47.844 -8.039 1 98.69 310 TYR A N 1
ATOM 2431 C CA . TYR A 1 310 ? -3.918 -46.938 -8.195 1 98.69 310 TYR A CA 1
ATOM 2432 C C . TYR A 1 310 ? -3.93 -46.312 -9.578 1 98.69 310 TYR A C 1
ATOM 2434 O O . TYR A 1 310 ? -2.979 -45.625 -9.961 1 98.69 310 TYR A O 1
ATOM 2442 N N . PRO A 1 311 ? -4.93 -46.469 -10.352 1 98.69 311 PRO A N 1
ATOM 2443 C CA . PRO A 1 311 ? -4.977 -45.969 -11.727 1 98.69 311 PRO A CA 1
ATOM 2444 C C . PRO A 1 311 ? -5.324 -44.469 -11.789 1 98.69 311 PRO A C 1
ATOM 2446 O O . PRO A 1 311 ? -5.859 -43.906 -10.828 1 98.69 311 PRO A O 1
ATOM 2449 N N . PHE A 1 312 ? -5.035 -43.875 -12.906 1 98.62 312 PHE A N 1
ATOM 2450 C CA . PHE A 1 312 ? -5.391 -42.5 -13.203 1 98.62 312 PHE A CA 1
ATOM 2451 C C . PHE A 1 312 ? -6.898 -42.281 -13.078 1 98.62 312 PHE A C 1
ATOM 2453 O O . PHE A 1 312 ? -7.684 -43.125 -13.531 1 98.62 312 PHE A O 1
ATOM 2460 N N . GLY A 1 313 ? -7.273 -41.219 -12.367 1 98.75 313 GLY A N 1
ATOM 2461 C CA . GLY A 1 313 ? -8.68 -40.875 -12.211 1 98.75 313 GLY A CA 1
ATOM 2462 C C . GLY A 1 313 ? -9.344 -41.562 -11.039 1 98.75 313 GLY A C 1
ATOM 2463 O O . GLY A 1 313 ? -10.531 -41.375 -10.789 1 98.75 313 GLY A O 1
ATOM 2464 N N . TYR A 1 314 ? -8.617 -42.312 -10.312 1 98.75 314 TYR A N 1
ATOM 2465 C CA . TYR A 1 314 ? -9.148 -43.094 -9.195 1 98.75 314 TYR A CA 1
ATOM 2466 C C . TYR A 1 314 ? -9.391 -42.219 -7.98 1 98.75 314 TYR A C 1
ATOM 2468 O O . TYR A 1 314 ? -8.625 -41.281 -7.711 1 98.75 314 TYR A O 1
ATOM 2476 N N . GLY A 1 315 ? -10.391 -42.531 -7.191 1 98.75 315 GLY A N 1
ATOM 2477 C CA . GLY A 1 315 ? -10.703 -41.906 -5.91 1 98.75 315 GLY A CA 1
ATOM 2478 C C . GLY A 1 315 ? -12.039 -42.344 -5.348 1 98.75 315 GLY A C 1
ATOM 2479 O O . GLY A 1 315 ? -13.031 -42.438 -6.074 1 98.75 315 GLY A O 1
ATOM 2480 N N . LEU A 1 316 ? -12.016 -42.656 -4.117 1 98.5 316 LEU A N 1
ATOM 2481 C CA . LEU A 1 316 ? -13.219 -43.156 -3.451 1 98.5 316 LEU A CA 1
ATOM 2482 C C . LEU A 1 316 ? -14.008 -42 -2.844 1 98.5 316 LEU A C 1
ATOM 2484 O O . LEU A 1 316 ? -13.641 -40.844 -3 1 98.5 316 LEU A O 1
ATOM 2488 N N . SER A 1 317 ? -15.188 -42.312 -2.33 1 98.31 317 SER A N 1
ATOM 2489 C CA . SER A 1 317 ? -16.109 -41.406 -1.642 1 98.31 317 SER A CA 1
ATOM 2490 C C . SER A 1 317 ? -16.766 -42.125 -0.452 1 98.31 317 SER A C 1
ATOM 2492 O O . SER A 1 317 ? -16.703 -43.344 -0.325 1 98.31 317 SER A O 1
ATOM 2494 N N . TYR A 1 318 ? -17.297 -41.375 0.483 1 98.25 318 TYR A N 1
ATOM 2495 C CA . TYR A 1 318 ? -18.062 -41.938 1.589 1 98.25 318 TYR A CA 1
ATOM 2496 C C . TYR A 1 318 ? -19.469 -42.312 1.147 1 98.25 318 TYR A C 1
ATOM 2498 O O . TYR A 1 318 ? -20.234 -42.875 1.926 1 98.25 318 TYR A O 1
ATOM 2506 N N . THR A 1 319 ? -19.75 -41.969 -0.064 1 98 319 THR A N 1
ATOM 2507 C CA . THR A 1 319 ? -21.016 -42.344 -0.666 1 98 319 THR A CA 1
ATOM 2508 C C . THR A 1 319 ? -20.797 -43.094 -1.973 1 98 319 THR A C 1
ATOM 2510 O O . THR A 1 319 ? -19.672 -43.469 -2.295 1 98 319 THR A O 1
ATOM 2513 N N . SER A 1 320 ? -21.875 -43.5 -2.637 1 97.81 320 SER A N 1
ATOM 2514 C CA . SER A 1 320 ? -21.766 -44.219 -3.898 1 97.81 320 SER A CA 1
ATOM 2515 C C . SER A 1 320 ? -22.531 -43.5 -5.008 1 97.81 320 SER A C 1
ATOM 2517 O O . SER A 1 320 ? -23.484 -42.75 -4.738 1 97.81 320 SER A O 1
ATOM 2519 N N . PHE A 1 321 ? -22.141 -43.719 -6.133 1 98.31 321 PHE A N 1
ATOM 2520 C CA . PHE A 1 321 ? -22.797 -43.156 -7.297 1 98.31 321 PHE A CA 1
ATOM 2521 C C . PHE A 1 321 ? -23.047 -44.188 -8.359 1 98.31 321 PHE A C 1
ATOM 2523 O O . PHE A 1 321 ? -22.297 -45.156 -8.484 1 98.31 321 PHE A O 1
ATOM 2530 N N . ASP A 1 322 ? -24.078 -44 -9.039 1 98.12 322 ASP A N 1
ATOM 2531 C CA . ASP A 1 322 ? -24.344 -44.688 -10.289 1 98.12 322 ASP A CA 1
ATOM 2532 C C . ASP A 1 322 ? -24.422 -43.719 -11.469 1 98.12 322 ASP A C 1
ATOM 2534 O O . ASP A 1 322 ? -24.719 -42.531 -11.273 1 98.12 322 ASP A O 1
ATOM 2538 N N . TYR A 1 323 ? -24.078 -44.156 -12.594 1 98 323 TYR A N 1
ATOM 2539 C CA . TYR A 1 323 ? -24.203 -43.312 -13.773 1 98 323 TYR A CA 1
ATOM 2540 C C . TYR A 1 323 ? -24.734 -44.125 -14.961 1 98 323 TYR A C 1
ATOM 2542 O O . TYR A 1 323 ? -24.562 -45.344 -15.031 1 98 323 TYR A O 1
ATOM 2550 N N . SER A 1 324 ? -25.453 -43.469 -15.867 1 97.75 324 SER A N 1
ATOM 2551 C CA . SER A 1 324 ? -25.984 -44.062 -17.094 1 97.75 324 SER A CA 1
ATOM 2552 C C . SER A 1 324 ? -25.906 -43.062 -18.266 1 97.75 324 SER A C 1
ATOM 2554 O O . SER A 1 324 ? -26.156 -41.875 -18.078 1 97.75 324 SER A O 1
ATOM 2556 N N . VAL A 1 325 ? -25.547 -43.594 -19.375 1 98 325 VAL A N 1
ATOM 2557 C CA . VAL A 1 325 ? -25.469 -42.75 -20.562 1 98 325 VAL A CA 1
ATOM 2558 C C . VAL A 1 325 ? -26.875 -42.469 -21.078 1 98 325 VAL A C 1
ATOM 2560 O O . VAL A 1 325 ? -27.625 -43.406 -21.422 1 98 325 VAL A O 1
ATOM 2563 N N . ALA A 1 326 ? -27.219 -41.219 -21.062 1 97.38 326 ALA A N 1
ATOM 2564 C CA . ALA A 1 326 ? -28.531 -40.812 -21.531 1 97.38 326 ALA A CA 1
ATOM 2565 C C . ALA A 1 326 ? -28.578 -40.75 -23.062 1 97.38 326 ALA A C 1
ATOM 2567 O O . ALA A 1 326 ? -29.531 -41.219 -23.672 1 97.38 326 ALA A O 1
ATOM 2568 N N . SER A 1 327 ? -27.547 -40.125 -23.594 1 96.88 327 SER A N 1
ATOM 2569 C CA . SER A 1 327 ? -27.484 -40.031 -25.062 1 96.88 327 SER A CA 1
ATOM 2570 C C . SER A 1 327 ? -26.094 -39.656 -25.531 1 96.88 327 SER A C 1
ATOM 2572 O O . SER A 1 327 ? -25.297 -39.125 -24.781 1 96.88 327 SER A O 1
ATOM 2574 N N . VAL A 1 328 ? -25.75 -40.094 -26.734 1 97.06 328 VAL A N 1
ATOM 2575 C CA . VAL A 1 328 ? -24.578 -39.656 -27.469 1 97.06 328 VAL A CA 1
ATOM 2576 C C . VAL A 1 328 ? -24.984 -39.062 -28.812 1 97.06 328 VAL A C 1
ATOM 2578 O O . VAL A 1 328 ? -25.75 -39.656 -29.562 1 97.06 328 VAL A O 1
ATOM 2581 N N . LYS A 1 329 ? -24.516 -37.812 -29.016 1 96.06 329 LYS A N 1
ATOM 2582 C CA . LYS A 1 329 ? -24.859 -37.094 -30.25 1 96.06 329 LYS A CA 1
ATOM 2583 C C . LYS A 1 329 ? -23.609 -36.625 -30.984 1 96.06 329 LYS A C 1
ATOM 2585 O O . LYS A 1 329 ? -22.656 -36.156 -30.359 1 96.06 329 LYS A O 1
ATOM 2590 N N . GLN A 1 330 ? -23.594 -36.875 -32.25 1 94.38 330 GLN A N 1
ATOM 2591 C CA . GLN A 1 330 ? -22.547 -36.344 -33.094 1 94.38 330 GLN A CA 1
ATOM 2592 C C . GLN A 1 330 ? -23.094 -35.219 -34 1 94.38 330 GLN A C 1
ATOM 2594 O O . GLN A 1 330 ? -24.062 -35.438 -34.719 1 94.38 330 GLN A O 1
ATOM 2599 N N . GLU A 1 331 ? -22.641 -34.094 -33.875 1 93.06 331 GLU A N 1
ATOM 2600 C CA . GLU A 1 331 ? -22.953 -33 -34.75 1 93.06 331 GLU A CA 1
ATOM 2601 C C . GLU A 1 331 ? -21.703 -32.531 -35.5 1 93.06 331 GLU A C 1
ATOM 2603 O O . GLU A 1 331 ? -20.906 -31.734 -34.969 1 93.06 331 GLU A O 1
ATOM 2608 N N . ASN A 1 332 ? -21.625 -32.906 -36.781 1 90.06 332 ASN A N 1
ATOM 2609 C CA . ASN A 1 332 ? -20.422 -32.656 -37.562 1 90.06 332 ASN A CA 1
ATOM 2610 C C . ASN A 1 332 ? -19.172 -33.219 -36.875 1 90.06 332 ASN A C 1
ATOM 2612 O O . ASN A 1 332 ? -19.125 -34.406 -36.594 1 90.06 332 ASN A O 1
ATOM 2616 N N . ASP A 1 333 ? -18.328 -32.406 -36.5 1 92.06 333 ASP A N 1
ATOM 2617 C CA . ASP A 1 333 ? -17.062 -32.906 -35.938 1 92.06 333 ASP A CA 1
ATOM 2618 C C . ASP A 1 333 ? -17.078 -32.812 -34.406 1 92.06 333 ASP A C 1
ATOM 2620 O O . ASP A 1 333 ? -16.047 -33 -33.75 1 92.06 333 ASP A O 1
ATOM 2624 N N . LEU A 1 334 ? -18.25 -32.594 -33.906 1 96.25 334 LEU A N 1
ATOM 2625 C CA . LEU A 1 334 ? -18.406 -32.531 -32.438 1 96.25 334 LEU A CA 1
ATOM 2626 C C . LEU A 1 334 ? -19.219 -33.688 -31.922 1 96.25 334 LEU A C 1
ATOM 2628 O O . LEU A 1 334 ? -20.281 -34 -32.438 1 96.25 334 LEU A O 1
ATOM 2632 N N . ILE A 1 335 ? -18.703 -34.375 -30.953 1 97.75 335 ILE A N 1
ATOM 2633 C CA . ILE A 1 335 ? -19.406 -35.438 -30.266 1 97.75 335 ILE A CA 1
ATOM 2634 C C . ILE A 1 335 ? -19.797 -35 -28.859 1 97.75 335 ILE A C 1
ATOM 2636 O O . ILE A 1 335 ? -18.969 -34.469 -28.125 1 97.75 335 ILE A O 1
ATOM 2640 N N . LYS A 1 336 ? -21.031 -35.125 -28.484 1 97.94 336 LYS A N 1
ATOM 2641 C CA . LYS A 1 336 ? -21.562 -34.781 -27.172 1 97.94 336 LYS A CA 1
ATOM 2642 C C . LYS A 1 336 ? -22.109 -36.031 -26.469 1 97.94 336 LYS A C 1
ATOM 2644 O O . LYS A 1 336 ? -22.844 -36.812 -27.062 1 97.94 336 LYS A O 1
ATOM 2649 N N . VAL A 1 337 ? -21.734 -36.219 -25.297 1 98.25 337 VAL A N 1
ATOM 2650 C CA . VAL A 1 337 ? -22.188 -37.344 -24.469 1 98.25 337 VAL A CA 1
ATOM 2651 C C . VAL A 1 337 ? -22.922 -36.812 -23.25 1 98.25 337 VAL A C 1
ATOM 2653 O O . VAL A 1 337 ? -22.391 -35.969 -22.516 1 98.25 337 VAL A O 1
ATOM 2656 N N . PHE A 1 338 ? -24.141 -37.219 -23.062 1 98.25 338 PHE A N 1
ATOM 2657 C CA . PHE A 1 338 ? -24.938 -36.844 -21.891 1 98.25 338 PHE A CA 1
ATOM 2658 C C . PHE A 1 338 ? -25.047 -38.031 -20.922 1 98.25 338 PHE A C 1
ATOM 2660 O O . PHE A 1 338 ? -25.422 -39.125 -21.312 1 98.25 338 PHE A O 1
ATOM 2667 N N . VAL A 1 339 ? -24.688 -37.812 -19.672 1 98.69 339 VAL A N 1
ATOM 2668 C CA . VAL A 1 339 ? -24.625 -38.875 -18.672 1 98.69 339 VAL A CA 1
ATOM 2669 C C . VAL A 1 339 ? -25.438 -38.5 -17.438 1 98.69 339 VAL A C 1
ATOM 2671 O O . VAL A 1 339 ? -25.219 -37.406 -16.859 1 98.69 339 VAL A O 1
ATOM 2674 N N . ASN A 1 340 ? -26.359 -39.312 -17.016 1 98.62 340 ASN A N 1
ATOM 2675 C CA . ASN A 1 340 ? -27.016 -39.188 -15.727 1 98.62 340 ASN A CA 1
ATOM 2676 C C . ASN A 1 340 ? -26.156 -39.719 -14.586 1 98.62 340 ASN A C 1
ATOM 2678 O O . ASN A 1 340 ? -25.703 -40.875 -14.633 1 98.62 340 ASN A O 1
ATOM 2682 N N . VAL A 1 341 ? -25.906 -38.906 -13.617 1 98.81 341 VAL A N 1
ATOM 2683 C CA . VAL A 1 341 ? -25.172 -39.312 -12.43 1 98.81 341 VAL A CA 1
ATOM 2684 C C . VAL A 1 341 ? -26.078 -39.25 -11.203 1 98.81 341 VAL A C 1
ATOM 2686 O O . VAL A 1 341 ? -26.641 -38.188 -10.914 1 98.81 341 VAL A O 1
ATOM 2689 N N . THR A 1 342 ? -26.234 -40.312 -10.492 1 98.75 342 THR A N 1
ATOM 2690 C CA . THR A 1 342 ? -27.109 -40.375 -9.328 1 98.75 342 THR A CA 1
ATOM 2691 C C . THR A 1 342 ? -26.328 -40.75 -8.078 1 98.75 342 THR A C 1
ATOM 2693 O O . THR A 1 342 ? -25.562 -41.719 -8.086 1 98.75 342 THR A O 1
ATOM 2696 N N . ASN A 1 343 ? -26.453 -39.938 -7.039 1 98.69 343 ASN A N 1
ATOM 2697 C CA . ASN A 1 343 ? -25.938 -40.344 -5.734 1 98.69 343 ASN A CA 1
ATOM 2698 C C . ASN A 1 343 ? -26.781 -41.438 -5.109 1 98.69 343 ASN A C 1
ATOM 2700 O O . ASN A 1 343 ? -27.906 -41.188 -4.668 1 98.69 343 ASN A O 1
ATOM 2704 N N . THR A 1 344 ? -26.234 -42.594 -5.02 1 98.5 344 THR A N 1
ATOM 2705 C CA . THR A 1 344 ? -27 -43.75 -4.562 1 98.5 344 THR A CA 1
ATOM 2706 C C . THR A 1 344 ? -26.672 -44.062 -3.113 1 98.5 344 THR A C 1
ATOM 2708 O O . THR A 1 344 ? -27.203 -45.031 -2.553 1 98.5 344 THR A O 1
ATOM 2711 N N . GLY A 1 345 ? -25.781 -43.312 -2.586 1 97.69 345 GLY A N 1
ATOM 2712 C CA . GLY A 1 345 ? -25.375 -43.562 -1.212 1 97.69 345 GLY A CA 1
ATOM 2713 C C . GLY A 1 345 ? -26.125 -42.719 -0.202 1 97.69 345 GLY A C 1
ATOM 2714 O O . GLY A 1 345 ? -27.25 -42.281 -0.457 1 97.69 345 GLY A O 1
ATOM 2715 N N . SER A 1 346 ? -25.547 -42.531 0.997 1 96.12 346 SER A N 1
ATOM 2716 C CA . SER A 1 346 ? -26.266 -41.969 2.125 1 96.12 346 SER A CA 1
ATOM 2717 C C . SER A 1 346 ? -25.75 -40.562 2.479 1 96.12 346 SER A C 1
ATOM 2719 O O . SER A 1 346 ? -26.344 -39.844 3.273 1 96.12 346 SER A O 1
ATOM 2721 N N . MET A 1 347 ? -24.656 -40.156 1.868 1 97.5 347 MET A N 1
ATOM 2722 C CA . MET A 1 347 ? -24.078 -38.844 2.139 1 97.5 347 MET A CA 1
ATOM 2723 C C . MET A 1 347 ? -24.047 -37.969 0.875 1 97.5 347 MET A C 1
ATOM 2725 O O . MET A 1 347 ? -23.969 -38.5 -0.234 1 97.5 347 MET A O 1
ATOM 2729 N N . GLU A 1 348 ? -24.188 -36.688 1.062 1 98.25 348 GLU A N 1
ATOM 2730 C CA . GLU A 1 348 ? -24.016 -35.812 -0.104 1 98.25 348 GLU A CA 1
ATOM 2731 C C . GLU A 1 348 ? -22.594 -35.875 -0.624 1 98.25 348 GLU A C 1
ATOM 2733 O O . GLU A 1 348 ? -21.641 -36.031 0.151 1 98.25 348 GLU A O 1
ATOM 2738 N N . GLY A 1 349 ? -22.422 -35.781 -1.848 1 98.31 349 GLY A N 1
ATOM 2739 C CA . GLY A 1 349 ? -21.094 -35.875 -2.441 1 98.31 349 GLY A CA 1
ATOM 2740 C C . GLY A 1 349 ? -21.078 -35.469 -3.906 1 98.31 349 GLY A C 1
ATOM 2741 O O . GLY A 1 349 ? -22.094 -35.094 -4.465 1 98.31 349 GLY A O 1
ATOM 2742 N N . LYS A 1 350 ? -19.922 -35.5 -4.504 1 98.81 350 LYS A N 1
ATOM 2743 C CA . LYS A 1 350 ? -19.688 -35.188 -5.91 1 98.81 350 LYS A CA 1
ATOM 2744 C C . LYS A 1 350 ? -18.969 -36.344 -6.613 1 98.81 350 LYS A C 1
ATOM 2746 O O . LYS A 1 350 ? -18.281 -37.125 -5.973 1 98.81 350 LYS A O 1
ATOM 2751 N N . GLU A 1 351 ? -19.156 -36.438 -7.887 1 98.5 351 GLU A N 1
ATOM 2752 C CA . GLU A 1 351 ? -18.484 -37.406 -8.719 1 98.5 351 GLU A CA 1
ATOM 2753 C C . GLU A 1 351 ? -17.922 -36.781 -9.992 1 98.5 351 GLU A C 1
ATOM 2755 O O . GLU A 1 351 ? -18.344 -35.688 -10.383 1 98.5 351 GLU A O 1
ATOM 2760 N N . VAL A 1 352 ? -16.922 -37.375 -10.594 1 98.81 352 VAL A N 1
ATOM 2761 C CA . VAL A 1 352 ? -16.328 -36.938 -11.852 1 98.81 352 VAL A CA 1
ATOM 2762 C C . VAL A 1 352 ? -16.594 -37.969 -12.938 1 98.81 352 VAL A C 1
ATOM 2764 O O . VAL A 1 352 ? -16.234 -39.156 -12.805 1 98.81 352 VAL A O 1
ATOM 2767 N N . ILE A 1 353 ? -17.234 -37.531 -13.977 1 98.81 353 ILE A N 1
ATOM 2768 C CA . ILE A 1 353 ? -17.391 -38.375 -15.164 1 98.81 353 ILE A CA 1
ATOM 2769 C C . ILE A 1 353 ? -16.234 -38.125 -16.125 1 98.81 353 ILE A C 1
ATOM 2771 O O . ILE A 1 353 ? -15.906 -36.969 -16.438 1 98.81 353 ILE A O 1
ATOM 2775 N N . GLN A 1 354 ? -15.609 -39.219 -16.547 1 98.81 354 GLN A N 1
ATOM 2776 C CA . GLN A 1 354 ? -14.445 -39.219 -17.438 1 98.81 354 GLN A CA 1
ATOM 2777 C C . GLN A 1 354 ? -14.734 -39.969 -18.734 1 98.81 354 GLN A C 1
ATOM 2779 O O . GLN A 1 354 ? -15.32 -41.062 -18.703 1 98.81 354 GLN A O 1
ATOM 2784 N N . ILE A 1 355 ? -14.367 -39.406 -19.859 1 98.81 355 ILE A N 1
ATOM 2785 C CA . ILE A 1 355 ? -14.477 -40.125 -21.141 1 98.81 355 ILE A CA 1
ATOM 2786 C C . ILE A 1 355 ? -13.086 -40.344 -21.719 1 98.81 355 ILE A C 1
ATOM 2788 O O . ILE A 1 355 ? -12.289 -39.406 -21.828 1 98.81 355 ILE A O 1
ATOM 2792 N N . TYR A 1 356 ? -12.789 -41.531 -22.062 1 98.75 356 TYR A N 1
ATOM 2793 C CA . TYR A 1 356 ? -11.562 -41.938 -22.734 1 98.75 356 TYR A CA 1
ATOM 2794 C C . TYR A 1 356 ? -11.859 -42.469 -24.125 1 98.75 356 TYR A C 1
ATOM 2796 O O . TYR A 1 356 ? -12.984 -42.906 -24.406 1 98.75 356 TYR A O 1
ATOM 2804 N N . PHE A 1 357 ? -10.938 -42.469 -25.016 1 98.56 357 PHE A N 1
ATOM 2805 C CA . PHE A 1 357 ? -11.125 -43.094 -26.328 1 98.56 357 PHE A CA 1
ATOM 2806 C C . PHE A 1 357 ? -9.938 -43.969 -26.688 1 98.56 357 PHE A C 1
ATOM 2808 O O . PHE A 1 357 ? -8.836 -43.781 -26.156 1 98.56 357 PHE A O 1
ATOM 2815 N N . GLU A 1 358 ? -10.102 -44.906 -27.469 1 98.19 358 GLU A N 1
ATOM 2816 C CA . GLU A 1 358 ? -9.117 -45.781 -28.109 1 98.19 358 GLU A CA 1
ATOM 2817 C C . GLU A 1 358 ? -9.148 -45.594 -29.625 1 98.19 358 GLU A C 1
ATOM 2819 O O . GLU A 1 358 ? -10.188 -45.812 -30.266 1 98.19 358 GLU A O 1
ATOM 2824 N N . ALA A 1 359 ? -8.07 -45.25 -30.156 1 98.06 359 ALA A N 1
ATOM 2825 C CA . ALA A 1 359 ? -7.918 -45.094 -31.594 1 98.06 359 ALA A CA 1
ATOM 2826 C C . ALA A 1 359 ? -7.293 -46.344 -32.219 1 98.06 359 ALA A C 1
ATOM 2828 O O . ALA A 1 359 ? -6.672 -47.125 -31.516 1 98.06 359 ALA A O 1
ATOM 2829 N N . PRO A 1 360 ? -7.488 -46.5 -33.531 1 97.62 360 PRO A N 1
ATOM 2830 C CA . PRO A 1 360 ? -6.785 -47.625 -34.188 1 97.62 360 PRO A CA 1
ATOM 2831 C C . PRO A 1 360 ? -5.266 -47.5 -34.062 1 97.62 360 PRO A C 1
ATOM 2833 O O . PRO A 1 360 ? -4.715 -46.406 -34.219 1 97.62 360 PRO A O 1
ATOM 2836 N N . GLN A 1 361 ? -4.586 -48.562 -33.75 1 96.88 361 GLN A N 1
ATOM 2837 C CA . GLN A 1 361 ? -3.137 -48.531 -33.625 1 96.88 361 GLN A CA 1
ATOM 2838 C C . GLN A 1 361 ? -2.461 -48.062 -34.906 1 96.88 361 GLN A C 1
ATOM 2840 O O . GLN A 1 361 ? -1.48 -47.312 -34.875 1 96.88 361 GLN A O 1
ATOM 2845 N N . GLY A 1 362 ? -3.002 -48.75 -36.062 1 96.06 362 GLY A N 1
ATOM 2846 C CA . GLY A 1 362 ? -2.48 -48.312 -37.344 1 96.06 362 GLY A CA 1
ATOM 2847 C C . GLY A 1 362 ? -0.967 -48.406 -37.406 1 96.06 362 GLY A C 1
ATOM 2848 O O . GLY A 1 362 ? -0.349 -49.312 -36.875 1 96.06 362 GLY A O 1
ATOM 2849 N N . LEU A 1 363 ? -0.407 -47.406 -38.25 1 96.38 363 LEU A N 1
ATOM 2850 C CA . LEU A 1 363 ? 1.036 -47.406 -38.438 1 96.38 363 LEU A CA 1
ATOM 2851 C C . LEU A 1 363 ? 1.73 -46.594 -37.375 1 96.38 363 LEU A C 1
ATOM 2853 O O . LEU A 1 363 ? 2.928 -46.75 -37.125 1 96.38 363 LEU A O 1
ATOM 2857 N N . LEU A 1 364 ? 1.004 -45.75 -36.719 1 97.12 364 LEU A N 1
ATOM 2858 C CA . LEU A 1 364 ? 1.624 -44.75 -35.812 1 97.12 364 LEU A CA 1
ATOM 2859 C C . LEU A 1 364 ? 1.68 -45.281 -34.375 1 97.12 364 LEU A C 1
ATOM 2861 O O . LEU A 1 364 ? 2.498 -44.844 -33.594 1 97.12 364 LEU A O 1
ATOM 2865 N N . GLY A 1 365 ? 0.88 -46.25 -34.031 1 97.19 365 GLY A N 1
ATOM 2866 C CA . GLY A 1 365 ? 0.752 -46.656 -32.656 1 97.19 365 GLY A CA 1
ATOM 2867 C C . GLY A 1 365 ? 0.089 -45.625 -31.781 1 97.19 365 GLY A C 1
ATOM 2868 O O . GLY A 1 365 ? 0.288 -44.406 -32 1 97.19 365 GLY A O 1
ATOM 2869 N N . LYS A 1 366 ? -0.738 -46.031 -30.875 1 97.62 366 LYS A N 1
ATOM 2870 C CA . LYS A 1 366 ? -1.472 -45.125 -30 1 97.62 366 LYS A CA 1
ATOM 2871 C C . LYS A 1 366 ? -1.639 -45.75 -28.609 1 97.62 366 LYS A C 1
ATOM 2873 O O . LYS A 1 366 ? -1.53 -46.969 -28.438 1 97.62 366 LYS A O 1
ATOM 2878 N N . PRO A 1 367 ? -1.837 -44.812 -27.562 1 98.25 367 PRO A N 1
ATOM 2879 C CA . PRO A 1 367 ? -2.242 -45.375 -26.266 1 98.25 367 PRO A CA 1
ATOM 2880 C C . PRO A 1 367 ? -3.57 -46.125 -26.328 1 98.25 367 PRO A C 1
ATOM 2882 O O . PRO A 1 367 ? -4.453 -45.75 -27.109 1 98.25 367 PRO A O 1
ATOM 2885 N N . ALA A 1 368 ? -3.711 -47.094 -25.484 1 97.94 368 ALA A N 1
ATOM 2886 C CA . ALA A 1 368 ? -4.949 -47.875 -25.422 1 97.94 368 ALA A CA 1
ATOM 2887 C C . ALA A 1 368 ? -6.117 -47 -24.984 1 97.94 368 ALA A C 1
ATOM 2889 O O . ALA A 1 368 ? -7.262 -47.25 -25.375 1 97.94 368 ALA A O 1
ATOM 2890 N N . LYS A 1 369 ? -5.848 -46 -24.156 1 97.62 369 LYS A N 1
ATOM 2891 C CA . LYS A 1 369 ? -6.844 -45.031 -23.703 1 97.62 369 LYS A CA 1
ATOM 2892 C C . LYS A 1 369 ? -6.246 -43.625 -23.594 1 97.62 369 LYS A C 1
ATOM 2894 O O . LYS A 1 369 ? -5.094 -43.469 -23.188 1 97.62 369 LYS A O 1
ATOM 2899 N N . SER A 1 370 ? -7.031 -42.688 -23.953 1 98.44 370 SER A N 1
ATOM 2900 C CA . SER A 1 370 ? -6.668 -41.281 -23.797 1 98.44 370 SER A CA 1
ATOM 2901 C C . SER A 1 370 ? -7.867 -40.469 -23.344 1 98.44 370 SER A C 1
ATOM 2903 O O . SER A 1 370 ? -8.93 -40.5 -23.953 1 98.44 370 SER A O 1
ATOM 2905 N N . LEU A 1 371 ? -7.691 -39.688 -22.203 1 98.81 371 LEU A N 1
ATOM 2906 C CA . LEU A 1 371 ? -8.75 -38.812 -21.703 1 98.81 371 LEU A CA 1
ATOM 2907 C C . LEU A 1 371 ? -9.094 -37.75 -22.719 1 98.81 371 LEU A C 1
ATOM 2909 O O . LEU A 1 371 ? -8.195 -37.094 -23.281 1 98.81 371 LEU A O 1
ATOM 2913 N N . ILE A 1 372 ? -10.383 -37.5 -23.016 1 98.5 372 ILE A N 1
ATOM 2914 C CA . ILE A 1 372 ? -10.727 -36.562 -24.047 1 98.5 372 ILE A CA 1
ATOM 2915 C C . ILE A 1 372 ? -11.781 -35.562 -23.516 1 98.5 372 ILE A C 1
ATOM 2917 O O . ILE A 1 372 ? -11.984 -34.5 -24.094 1 98.5 372 ILE A O 1
ATOM 2921 N N . ALA A 1 373 ? -12.477 -35.938 -22.406 1 98.62 373 ALA A N 1
ATOM 2922 C CA . ALA A 1 373 ? -13.438 -35.031 -21.75 1 98.62 373 ALA A CA 1
ATOM 2923 C C . ALA A 1 373 ? -13.656 -35.438 -20.297 1 98.62 373 ALA A C 1
ATOM 2925 O O . ALA A 1 373 ? -13.477 -36.594 -19.938 1 98.62 373 ALA A O 1
ATOM 2926 N N . PHE A 1 374 ? -14.047 -34.562 -19.469 1 98.81 374 PHE A N 1
ATOM 2927 C CA . PHE A 1 374 ? -14.445 -34.812 -18.094 1 98.81 374 PHE A CA 1
ATOM 2928 C C . PHE A 1 374 ? -15.391 -33.75 -17.578 1 98.81 374 PHE A C 1
ATOM 2930 O O . PHE A 1 374 ? -15.453 -32.656 -18.141 1 98.81 374 PHE A O 1
ATOM 2937 N N . LYS A 1 375 ? -16.141 -34.094 -16.609 1 98.75 375 LYS A N 1
ATOM 2938 C CA . LYS A 1 375 ? -17.031 -33.156 -15.945 1 98.75 375 LYS A CA 1
ATOM 2939 C C . LYS A 1 375 ? -17.312 -33.594 -14.516 1 98.75 375 LYS A C 1
ATOM 2941 O O . LYS A 1 375 ? -17.672 -34.75 -14.266 1 98.75 375 LYS A O 1
ATOM 2946 N N . LYS A 1 376 ? -17.125 -32.75 -13.555 1 97.94 376 LYS A N 1
ATOM 2947 C CA . LYS A 1 376 ? -17.5 -33 -12.164 1 97.94 376 LYS A CA 1
ATOM 2948 C C . LYS A 1 376 ? -18.938 -32.562 -11.898 1 97.94 376 LYS A C 1
ATOM 2950 O O . LYS A 1 376 ? -19.344 -31.484 -12.359 1 97.94 376 LYS A O 1
ATOM 2955 N N . THR A 1 377 ? -19.641 -33.188 -11.078 1 98.75 377 THR A N 1
ATOM 2956 C CA . THR A 1 377 ? -21.016 -32.844 -10.727 1 98.75 377 THR A CA 1
ATOM 2957 C C . THR A 1 377 ? -21.031 -31.703 -9.703 1 98.75 377 THR A C 1
ATOM 2959 O O . THR A 1 377 ? -20 -31.406 -9.078 1 98.75 377 THR A O 1
ATOM 2962 N N . ARG A 1 378 ? -22.172 -31.078 -9.578 1 98.12 378 ARG A N 1
ATOM 2963 C CA . ARG A 1 378 ? -22.438 -30.281 -8.375 1 98.12 378 ARG A CA 1
ATOM 2964 C C . ARG A 1 378 ? -22.578 -31.188 -7.16 1 98.12 378 ARG A C 1
ATOM 2966 O O . ARG A 1 378 ? -22.438 -32.406 -7.262 1 98.12 378 ARG A O 1
ATOM 2973 N N . LEU A 1 379 ? -22.688 -30.547 -6.012 1 98.38 379 LEU A N 1
ATOM 2974 C CA . LEU A 1 379 ? -22.984 -31.344 -4.824 1 98.38 379 LEU A CA 1
ATOM 2975 C C . LEU A 1 379 ? -24.344 -32.031 -4.945 1 98.38 379 LEU A C 1
ATOM 2977 O O . LEU A 1 379 ? -25.359 -31.344 -5.121 1 98.38 379 LEU A O 1
ATOM 2981 N N . LEU A 1 380 ? -24.391 -33.375 -4.902 1 98.69 380 LEU A N 1
ATOM 2982 C CA . LEU A 1 380 ? -25.625 -34.156 -5.031 1 98.69 380 LEU A CA 1
ATOM 2983 C C . LEU A 1 380 ? -26.047 -34.719 -3.689 1 98.69 380 LEU A C 1
ATOM 2985 O O . LEU A 1 380 ? -25.25 -35.406 -3.037 1 98.69 380 LEU A O 1
ATOM 2989 N N . LYS A 1 381 ? -27.219 -34.5 -3.326 1 98.44 381 LYS A N 1
ATOM 2990 C CA . LYS A 1 381 ? -27.797 -35.156 -2.156 1 98.44 381 LYS A CA 1
ATOM 2991 C C . LYS A 1 381 ? -28.109 -36.625 -2.439 1 98.44 381 LYS A C 1
ATOM 2993 O O . LYS A 1 381 ? -28.172 -37.031 -3.6 1 98.44 381 LYS A O 1
ATOM 2998 N N . PRO A 1 382 ? -28.266 -37.469 -1.351 1 98.31 382 PRO A N 1
ATOM 2999 C CA . PRO A 1 382 ? -28.688 -38.844 -1.568 1 98.31 382 PRO A CA 1
ATOM 3000 C C . PRO A 1 382 ? -29.938 -38.969 -2.426 1 98.31 382 PRO A C 1
ATOM 3002 O O . PRO A 1 382 ? -30.938 -38.281 -2.154 1 98.31 382 PRO A O 1
ATOM 3005 N N . GLY A 1 383 ? -29.828 -39.656 -3.49 1 98.31 383 GLY A N 1
ATOM 3006 C CA . GLY A 1 383 ? -30.953 -39.875 -4.367 1 98.31 383 GLY A CA 1
ATOM 3007 C C . GLY A 1 383 ? -31.031 -38.875 -5.504 1 98.31 383 GLY A C 1
ATOM 3008 O O . GLY A 1 383 ? -31.766 -39.094 -6.473 1 98.31 383 GLY A O 1
ATOM 3009 N N . GLU A 1 384 ? -30.312 -37.844 -5.422 1 98.56 384 GLU A N 1
ATOM 3010 C CA . GLU A 1 384 ? -30.375 -36.781 -6.434 1 98.56 384 GLU A CA 1
ATOM 3011 C C . GLU A 1 384 ? -29.609 -37.188 -7.688 1 98.56 384 GLU A C 1
ATOM 3013 O O . GLU A 1 384 ? -28.578 -37.844 -7.602 1 98.56 384 GLU A O 1
ATOM 3018 N N . THR A 1 385 ? -30.141 -36.781 -8.836 1 98.62 385 THR A N 1
ATOM 3019 C CA . THR A 1 385 ? -29.516 -37.062 -10.133 1 98.62 385 THR A CA 1
ATOM 3020 C C . THR A 1 385 ? -29.172 -35.75 -10.844 1 98.62 385 THR A C 1
ATOM 3022 O O . THR A 1 385 ? -29.922 -34.781 -10.781 1 98.62 385 THR A O 1
ATOM 3025 N N . GLN A 1 386 ? -28.047 -35.656 -11.484 1 98.69 386 GLN A N 1
ATOM 3026 C CA . GLN A 1 386 ? -27.641 -34.562 -12.359 1 98.69 386 GLN A CA 1
ATOM 3027 C C . GLN A 1 386 ? -27.312 -35.062 -13.758 1 98.69 386 GLN A C 1
ATOM 3029 O O . GLN A 1 386 ? -26.656 -36.094 -13.914 1 98.69 386 GLN A O 1
ATOM 3034 N N . LEU A 1 387 ? -27.844 -34.438 -14.789 1 98.62 387 LEU A N 1
ATOM 3035 C CA . LEU A 1 387 ? -27.406 -34.688 -16.172 1 98.62 387 LEU A CA 1
ATOM 3036 C C . LEU A 1 387 ? -26.172 -33.844 -16.484 1 98.62 387 LEU A C 1
ATOM 3038 O O . LEU A 1 387 ? -26.219 -32.625 -16.516 1 98.62 387 LEU A O 1
ATOM 3042 N N . VAL A 1 388 ? -25.094 -34.594 -16.719 1 98.19 388 VAL A N 1
ATOM 3043 C CA . VAL A 1 388 ? -23.859 -33.875 -17.094 1 98.19 388 VAL A CA 1
ATOM 3044 C C . VAL A 1 388 ? -23.641 -34 -18.594 1 98.19 388 VAL A C 1
ATOM 3046 O O . VAL A 1 388 ? -23.953 -35 -19.203 1 98.19 388 VAL A O 1
ATOM 3049 N N . SER A 1 389 ? -23.141 -32.969 -19.156 1 98 389 SER A N 1
ATOM 3050 C CA . SER A 1 389 ? -22.828 -32.906 -20.594 1 98 389 SER A CA 1
ATOM 3051 C C . SER A 1 389 ? -21.328 -32.812 -20.828 1 98 389 SER A C 1
ATOM 3053 O O . SER A 1 389 ? -20.656 -31.938 -20.266 1 98 389 SER A O 1
ATOM 3055 N N . LEU A 1 390 ? -20.781 -33.688 -21.641 1 98.12 390 LEU A N 1
ATOM 3056 C CA . LEU A 1 390 ? -19.375 -33.688 -22.062 1 98.12 390 LEU A CA 1
ATOM 3057 C C . LEU A 1 390 ? -19.266 -33.594 -23.578 1 98.12 390 LEU A C 1
ATOM 3059 O O . LEU A 1 390 ? -20.078 -34.188 -24.312 1 98.12 390 LEU A O 1
ATOM 3063 N N . GLU A 1 391 ? -18.359 -32.875 -24.078 1 97.44 391 GLU A N 1
ATOM 3064 C CA . GLU A 1 391 ? -18.219 -32.688 -25.531 1 97.44 391 GLU A CA 1
ATOM 3065 C C . GLU A 1 391 ? -16.75 -32.656 -25.938 1 97.44 391 GLU A C 1
ATOM 3067 O O . GLU A 1 391 ? -15.883 -32.25 -25.156 1 97.44 391 GLU A O 1
ATOM 3072 N N . PHE A 1 392 ? -16.406 -33.062 -27.109 1 97.44 392 PHE A N 1
ATOM 3073 C CA . PHE A 1 392 ? -15.07 -33 -27.719 1 97.44 392 PHE A CA 1
ATOM 3074 C C . PHE A 1 392 ? -15.156 -33.062 -29.234 1 97.44 392 PHE A C 1
ATOM 3076 O O . PHE A 1 392 ? -16.156 -33.531 -29.781 1 97.44 392 PHE A O 1
ATOM 3083 N N . SER A 1 393 ? -14.094 -32.719 -29.906 1 97.44 393 SER A N 1
ATOM 3084 C CA . SER A 1 393 ? -14.031 -32.719 -31.359 1 97.44 393 SER A CA 1
ATOM 3085 C C . SER A 1 393 ? -13.359 -34 -31.875 1 97.44 393 SER A C 1
ATOM 3087 O O . SER A 1 393 ? -12.422 -34.5 -31.25 1 97.44 393 SER A O 1
ATOM 3089 N N . VAL A 1 394 ? -13.742 -34.406 -33 1 97.31 394 VAL A N 1
ATOM 3090 C CA . VAL A 1 394 ? -13.133 -35.562 -33.656 1 97.31 394 VAL A CA 1
ATOM 3091 C C . VAL A 1 394 ? -11.656 -35.281 -33.938 1 97.31 394 VAL A C 1
ATOM 3093 O O . VAL A 1 394 ? -10.812 -36.156 -33.781 1 97.31 394 VAL A O 1
ATOM 3096 N N . ASP A 1 395 ? -11.375 -34.094 -34.344 1 96.94 395 ASP A N 1
ATOM 3097 C CA . ASP A 1 395 ? -10.008 -33.688 -34.688 1 96.94 395 ASP A CA 1
ATOM 3098 C C . ASP A 1 395 ? -9.078 -33.812 -33.469 1 96.94 395 ASP A C 1
ATOM 3100 O O . ASP A 1 395 ? -7.867 -34 -33.625 1 96.94 395 ASP A O 1
ATOM 3104 N N . ASP A 1 396 ? -9.617 -33.781 -32.281 1 96.81 396 ASP A N 1
ATOM 3105 C CA . ASP A 1 396 ? -8.82 -33.844 -31.062 1 96.81 396 ASP A CA 1
ATOM 3106 C C . ASP A 1 396 ? -8.266 -35.25 -30.859 1 96.81 396 ASP A C 1
ATOM 3108 O O . ASP A 1 396 ? -7.363 -35.469 -30.047 1 96.81 396 ASP A O 1
ATOM 3112 N N . MET A 1 397 ? -8.695 -36.219 -31.625 1 97.94 397 MET A N 1
ATOM 3113 C CA . MET A 1 397 ? -8.273 -37.594 -31.5 1 97.94 397 MET A CA 1
ATOM 3114 C C . MET A 1 397 ? -7.109 -37.906 -32.438 1 97.94 397 MET A C 1
ATOM 3116 O O . MET A 1 397 ? -6.605 -39.031 -32.469 1 97.94 397 MET A O 1
ATOM 3120 N N . ALA A 1 398 ? -6.668 -36.938 -33.156 1 98.06 398 ALA A N 1
ATOM 3121 C CA . ALA A 1 398 ? -5.613 -37.125 -34.156 1 98.06 398 ALA A CA 1
ATOM 3122 C C . ALA A 1 398 ? -4.27 -37.406 -33.469 1 98.06 398 ALA A C 1
ATOM 3124 O O . ALA A 1 398 ? -4.031 -36.938 -32.344 1 98.06 398 ALA A O 1
ATOM 3125 N N . SER A 1 399 ? -3.438 -38.156 -34.156 1 98.12 399 SER A N 1
ATOM 3126 C CA . SER A 1 399 ? -2.057 -38.406 -33.75 1 98.12 399 SER A CA 1
ATOM 3127 C C . SER A 1 399 ? -1.075 -37.688 -34.688 1 98.12 399 SER A C 1
ATOM 3129 O O . SER A 1 399 ? -1.372 -37.469 -35.844 1 98.12 399 SER A O 1
ATOM 3131 N N . TYR A 1 400 ? 0.049 -37.375 -34.188 1 98.38 400 TYR A N 1
ATOM 3132 C CA . TYR A 1 400 ? 1.044 -36.625 -34.969 1 98.38 400 TYR A CA 1
ATOM 3133 C C . TYR A 1 400 ? 2.021 -37.594 -35.625 1 98.38 400 TYR A C 1
ATOM 3135 O O . TYR A 1 400 ? 2.609 -38.469 -34.969 1 98.38 400 TYR A O 1
ATOM 3143 N N . ASP A 1 401 ? 2.254 -37.469 -36.875 1 98.31 401 ASP A N 1
ATOM 3144 C CA . ASP A 1 401 ? 3.197 -38.281 -37.656 1 98.31 401 ASP A CA 1
ATOM 3145 C C . ASP A 1 401 ? 4.48 -37.5 -37.938 1 98.31 401 ASP A C 1
ATOM 3147 O O . ASP A 1 401 ? 4.566 -36.781 -38.938 1 98.31 401 ASP A O 1
ATOM 3151 N N . ASP A 1 402 ? 5.465 -37.75 -37.125 1 97.25 402 ASP A N 1
ATOM 3152 C CA . ASP A 1 402 ? 6.699 -37 -37.25 1 97.25 402 ASP A CA 1
ATOM 3153 C C . ASP A 1 402 ? 7.629 -37.625 -38.281 1 97.25 402 ASP A C 1
ATOM 3155 O O . ASP A 1 402 ? 8.492 -36.969 -38.844 1 97.25 402 ASP A O 1
ATOM 3159 N N . LEU A 1 403 ? 7.453 -38.875 -38.625 1 96.19 403 LEU A N 1
ATOM 3160 C CA . LEU A 1 403 ? 8.406 -39.594 -39.469 1 96.19 403 LEU A CA 1
ATOM 3161 C C . LEU A 1 403 ? 7.832 -39.812 -40.875 1 96.19 403 LEU A C 1
ATOM 3163 O O . LEU A 1 403 ? 8.516 -40.344 -41.75 1 96.19 403 LEU A O 1
ATOM 3167 N N . GLY A 1 404 ? 6.605 -39.562 -41.125 1 97.31 404 GLY A N 1
ATOM 3168 C CA . GLY A 1 404 ? 6.008 -39.625 -42.438 1 97.31 404 GLY A CA 1
ATOM 3169 C C . GLY A 1 404 ? 5.559 -41.031 -42.812 1 97.31 404 GLY A C 1
ATOM 3170 O O . GLY A 1 404 ? 5.664 -41.469 -43.969 1 97.31 404 GLY A O 1
ATOM 3171 N N . LYS A 1 405 ? 5.125 -41.75 -41.812 1 97.06 405 LYS A N 1
ATOM 3172 C CA . LYS A 1 405 ? 4.578 -43.094 -42.094 1 97.06 405 LYS A CA 1
ATOM 3173 C C . LYS A 1 405 ? 3.291 -42.969 -42.906 1 97.06 405 LYS A C 1
ATOM 3175 O O . LYS A 1 405 ? 2.998 -43.844 -43.75 1 97.06 405 LYS A O 1
ATOM 3180 N N . ILE A 1 406 ? 2.5 -42 -42.594 1 97.56 406 ILE A N 1
ATOM 3181 C CA . ILE A 1 406 ? 1.309 -41.656 -43.375 1 97.56 406 ILE A CA 1
ATOM 3182 C C . ILE A 1 406 ? 1.515 -40.344 -44.094 1 97.56 406 ILE A C 1
ATOM 3184 O O . ILE A 1 406 ? 1.415 -40.25 -45.312 1 97.56 406 ILE A O 1
ATOM 3188 N N . GLN A 1 407 ? 1.733 -39.281 -43.344 1 97.62 407 GLN A N 1
ATOM 3189 C CA . GLN A 1 407 ? 2.043 -37.938 -43.812 1 97.62 407 GLN A CA 1
ATOM 3190 C C . GLN A 1 407 ? 2.984 -37.219 -42.844 1 97.62 407 GLN A C 1
ATOM 3192 O O . GLN A 1 407 ? 2.615 -36.938 -41.688 1 97.62 407 GLN A O 1
ATOM 3197 N N . LYS A 1 408 ? 4.164 -36.906 -43.344 1 97.56 408 LYS A N 1
ATOM 3198 C CA . LYS A 1 408 ? 5.188 -36.312 -42.469 1 97.56 408 LYS A CA 1
ATOM 3199 C C . LYS A 1 408 ? 4.742 -34.969 -41.906 1 97.56 408 LYS A C 1
ATOM 3201 O O . LYS A 1 408 ? 4.219 -34.125 -42.656 1 97.56 408 LYS A O 1
ATOM 3206 N N . SER A 1 409 ? 5.012 -34.75 -40.625 1 97.94 409 SER A N 1
ATOM 3207 C CA . SER A 1 409 ? 4.785 -33.531 -39.906 1 97.94 409 SER A CA 1
ATOM 3208 C C . SER A 1 409 ? 3.326 -33.094 -39.969 1 97.94 409 SER A C 1
ATOM 3210 O O . SER A 1 409 ? 3.031 -31.953 -40.375 1 97.94 409 SER A O 1
ATOM 3212 N N . ALA A 1 410 ? 2.438 -34.031 -39.594 1 98.5 410 ALA A N 1
ATOM 3213 C CA . ALA A 1 410 ? 1.006 -33.75 -39.688 1 98.5 410 ALA A CA 1
ATOM 3214 C C . ALA A 1 410 ? 0.247 -34.469 -38.562 1 98.5 410 ALA A C 1
ATOM 3216 O O . ALA A 1 410 ? 0.655 -35.531 -38.125 1 98.5 410 ALA A O 1
ATOM 3217 N N . TYR A 1 411 ? -0.811 -33.875 -38.156 1 98.56 411 TYR A N 1
ATOM 3218 C CA . TYR A 1 411 ? -1.805 -34.594 -37.375 1 98.56 411 TYR A CA 1
ATOM 3219 C C . TYR A 1 411 ? -2.729 -35.406 -38.25 1 98.56 411 TYR A C 1
ATOM 3221 O O . TYR A 1 411 ? -3.289 -34.875 -39.219 1 98.56 411 TYR A O 1
ATOM 3229 N N . VAL A 1 412 ? -2.9 -36.688 -37.875 1 98.31 412 VAL A N 1
ATOM 3230 C CA . VAL A 1 412 ? -3.621 -37.594 -38.75 1 98.31 412 VAL A CA 1
ATOM 3231 C C . VAL A 1 412 ? -4.617 -38.406 -37.969 1 98.31 412 VAL A C 1
ATOM 3233 O O . VAL A 1 412 ? -4.32 -38.844 -36.844 1 98.31 412 VAL A O 1
ATOM 3236 N N . LEU A 1 413 ? -5.805 -38.562 -38.469 1 98.25 413 LEU A N 1
ATOM 3237 C CA . LEU A 1 413 ? -6.723 -39.625 -38.062 1 98.25 413 LEU A CA 1
ATOM 3238 C C . LEU A 1 413 ? -6.559 -40.875 -38.938 1 98.25 413 LEU A C 1
ATOM 3240 O O . LEU A 1 413 ? -6.832 -40.812 -40.156 1 98.25 413 LEU A O 1
ATOM 3244 N N . GLU A 1 414 ? -6.078 -41.938 -38.344 1 98.31 414 GLU A N 1
ATOM 3245 C CA . GLU A 1 414 ? -5.91 -43.156 -39.156 1 98.31 414 GLU A CA 1
ATOM 3246 C C . GLU A 1 414 ? -7.242 -43.875 -39.344 1 98.31 414 GLU A C 1
ATOM 3248 O O . GLU A 1 414 ? -8.125 -43.812 -38.469 1 98.31 414 GLU A O 1
ATOM 3253 N N . ALA A 1 415 ? -7.32 -44.625 -40.438 1 98 415 ALA A N 1
ATOM 3254 C CA . ALA A 1 415 ? -8.531 -45.375 -40.75 1 98 415 ALA A CA 1
ATOM 3255 C C . ALA A 1 415 ? -8.773 -46.469 -39.688 1 98 415 ALA A C 1
ATOM 3257 O O . ALA A 1 415 ? -7.836 -47.094 -39.219 1 98 415 ALA A O 1
ATOM 3258 N N . GLY A 1 416 ? -10.062 -46.625 -39.281 1 98 416 GLY A N 1
ATOM 3259 C CA . GLY A 1 416 ? -10.445 -47.656 -38.312 1 98 416 GLY A CA 1
ATOM 3260 C C . GLY A 1 416 ? -11.508 -47.188 -37.344 1 98 416 GLY A C 1
ATOM 3261 O O . GLY A 1 416 ? -12.148 -46.156 -37.562 1 98 416 GLY A O 1
ATOM 3262 N N . GLU A 1 417 ? -11.727 -47.938 -36.406 1 97.62 417 GLU A N 1
ATOM 3263 C CA . GLU A 1 417 ? -12.75 -47.688 -35.438 1 97.62 417 GLU A CA 1
ATOM 3264 C C . GLU A 1 417 ? -12.172 -46.969 -34.219 1 97.62 417 GLU A C 1
ATOM 3266 O O . GLU A 1 417 ? -11.109 -47.344 -33.719 1 97.62 417 GLU A O 1
ATOM 3271 N N . TYR A 1 418 ? -12.758 -45.875 -33.844 1 98.19 418 TYR A N 1
ATOM 3272 C CA . TYR A 1 418 ? -12.516 -45.188 -32.562 1 98.19 418 TYR A CA 1
ATOM 3273 C C . TYR A 1 418 ? -13.609 -45.531 -31.562 1 98.19 418 TYR A C 1
ATOM 3275 O O . TYR A 1 418 ? -14.789 -45.281 -31.812 1 98.19 418 TYR A O 1
ATOM 3283 N N . VAL A 1 419 ? -13.242 -46.125 -30.516 1 98 419 VAL A N 1
ATOM 3284 C CA . VAL A 1 419 ? -14.18 -46.562 -29.484 1 98 419 VAL A CA 1
ATOM 3285 C C . VAL A 1 419 ? -14.047 -45.656 -28.25 1 98 419 VAL A C 1
ATOM 3287 O O . VAL A 1 419 ? -12.984 -45.062 -28.016 1 98 419 VAL A O 1
ATOM 3290 N N . PHE A 1 420 ? -15.133 -45.5 -27.531 1 98.31 420 PHE A N 1
ATOM 3291 C CA . PHE A 1 420 ? -15.172 -44.594 -26.406 1 98.31 420 PHE A CA 1
ATOM 3292 C C . PHE A 1 420 ? -15.602 -45.312 -25.141 1 98.31 420 PHE A C 1
ATOM 3294 O O . PHE A 1 420 ? -16.344 -46.281 -25.188 1 98.31 420 PHE A O 1
ATOM 3301 N N . PHE A 1 421 ? -15.055 -44.812 -24.031 1 98.56 421 PHE A N 1
ATOM 3302 C CA . PHE A 1 421 ? -15.336 -45.375 -22.719 1 98.56 421 PHE A CA 1
ATOM 3303 C C . PHE A 1 421 ? -15.75 -44.25 -21.75 1 98.56 421 PHE A C 1
ATOM 3305 O O . PHE A 1 421 ? -15.195 -43.156 -21.781 1 98.56 421 PHE A O 1
ATOM 3312 N N . VAL A 1 422 ? -16.781 -44.469 -21.016 1 98.38 422 VAL A N 1
ATOM 3313 C CA . VAL A 1 422 ? -17.25 -43.531 -19.984 1 98.38 422 VAL A CA 1
ATOM 3314 C C . VAL A 1 422 ? -17.156 -44.188 -18.609 1 98.38 422 VAL A C 1
ATOM 3316 O O . VAL A 1 422 ? -17.453 -45.375 -18.469 1 98.38 422 VAL A O 1
ATOM 3319 N N . GLY A 1 423 ? -16.609 -43.438 -17.625 1 98.19 423 GLY A N 1
ATOM 3320 C CA . GLY A 1 423 ? -16.5 -43.969 -16.281 1 98.19 423 GLY A CA 1
ATOM 3321 C C . GLY A 1 423 ? -15.953 -43 -15.273 1 98.19 423 GLY A C 1
ATOM 3322 O O . GLY A 1 423 ? -16.188 -41.781 -15.398 1 98.19 423 GLY A O 1
ATOM 3323 N N . THR A 1 424 ? -15.391 -43.531 -14.211 1 98.31 424 THR A N 1
ATOM 3324 C CA . THR A 1 424 ? -14.977 -42.688 -13.102 1 98.31 424 THR A CA 1
ATOM 3325 C C . THR A 1 424 ? -13.484 -42.844 -12.828 1 98.31 424 THR A C 1
ATOM 3327 O O . THR A 1 424 ? -12.945 -42.25 -11.891 1 98.31 424 THR A O 1
ATOM 3330 N N . SER A 1 425 ? -12.789 -43.594 -13.562 1 98.5 425 SER A N 1
ATOM 3331 C CA . SER A 1 425 ? -11.336 -43.719 -13.656 1 98.5 425 SER A CA 1
ATOM 3332 C C . SER A 1 425 ? -10.938 -44.406 -14.969 1 98.5 425 SER A C 1
ATOM 3334 O O . SER A 1 425 ? -11.789 -44.906 -15.711 1 98.5 425 SER A O 1
ATOM 3336 N N . VAL A 1 426 ? -9.656 -44.406 -15.25 1 98.62 426 VAL A N 1
ATOM 3337 C CA . VAL A 1 426 ? -9.18 -44.938 -16.516 1 98.62 426 VAL A CA 1
ATOM 3338 C C . VAL A 1 426 ? -9.5 -46.438 -16.594 1 98.62 426 VAL A C 1
ATOM 3340 O O . VAL A 1 426 ? -9.656 -47 -17.688 1 98.62 426 VAL A O 1
ATOM 3343 N N . ARG A 1 427 ? -9.688 -47.125 -15.438 1 98.19 427 ARG A N 1
ATOM 3344 C CA . ARG A 1 427 ? -9.906 -48.594 -15.438 1 98.19 427 ARG A CA 1
ATOM 3345 C C . ARG A 1 427 ? -11.359 -48.906 -15.094 1 98.19 427 ARG A C 1
ATOM 3347 O O . ARG A 1 427 ? -11.82 -50.031 -15.336 1 98.19 427 ARG A O 1
ATOM 3354 N N . ASP A 1 428 ? -12.086 -48.031 -14.445 1 97.88 428 ASP A N 1
ATOM 3355 C CA . ASP A 1 428 ? -13.508 -48.219 -14.148 1 97.88 428 ASP A CA 1
ATOM 3356 C C . ASP A 1 428 ? -14.383 -47.562 -15.195 1 97.88 428 ASP A C 1
ATOM 3358 O O . ASP A 1 428 ? -14.984 -46.5 -14.93 1 97.88 428 ASP A O 1
ATOM 3362 N N . VAL A 1 429 ? -14.523 -48.188 -16.312 1 97.62 429 VAL A N 1
ATOM 3363 C CA . VAL A 1 429 ? -15.203 -47.562 -17.453 1 97.62 429 VAL A CA 1
ATOM 3364 C C . VAL A 1 429 ? -16.094 -48.594 -18.141 1 97.62 429 VAL A C 1
ATOM 3366 O O . VAL A 1 429 ? -15.906 -49.812 -17.984 1 97.62 429 VAL A O 1
ATOM 3369 N N . LYS A 1 430 ? -17.062 -48.125 -18.797 1 97.5 430 LYS A N 1
ATOM 3370 C CA . LYS A 1 430 ? -17.906 -48.875 -19.703 1 97.5 430 LYS A CA 1
ATOM 3371 C C . LYS A 1 430 ? -17.766 -48.375 -21.141 1 97.5 430 LYS A C 1
ATOM 3373 O O . LYS A 1 430 ? -17.656 -47.156 -21.359 1 97.5 430 LYS A O 1
ATOM 3378 N N . ARG A 1 431 ? -17.734 -49.312 -22.016 1 97.69 431 ARG A N 1
ATOM 3379 C CA . ARG A 1 431 ? -17.672 -48.938 -23.438 1 97.69 431 ARG A CA 1
ATOM 3380 C C . ARG A 1 431 ? -18.969 -48.281 -23.875 1 97.69 431 ARG A C 1
ATOM 3382 O O . ARG A 1 431 ? -20.062 -48.75 -23.562 1 97.69 431 ARG A O 1
ATOM 3389 N N . LEU A 1 432 ? -18.844 -47.219 -24.5 1 97.19 432 LEU A N 1
ATOM 3390 C CA . LEU A 1 432 ? -20.016 -46.531 -25.062 1 97.19 432 LEU A CA 1
ATOM 3391 C C . LEU A 1 432 ? -20.562 -47.312 -26.25 1 97.19 432 LEU A C 1
ATOM 3393 O O . LEU A 1 432 ? -19.781 -47.875 -27.031 1 97.19 432 LEU A O 1
ATOM 3397 N N . ASP A 1 433 ? -21.922 -47.281 -26.344 1 95.06 433 ASP A N 1
ATOM 3398 C CA . ASP A 1 433 ? -22.547 -47.812 -27.547 1 95.06 433 ASP A CA 1
ATOM 3399 C C . ASP A 1 433 ? -22.5 -46.812 -28.688 1 95.06 433 ASP A C 1
ATOM 3401 O O . ASP A 1 433 ? -23.531 -46.375 -29.203 1 95.06 433 ASP A O 1
ATOM 3405 N N . PHE A 1 434 ? -21.453 -46.406 -28.969 1 96.44 434 PHE A N 1
ATOM 3406 C CA . PHE A 1 434 ? -21.141 -45.469 -30.016 1 96.44 434 PHE A CA 1
ATOM 3407 C C . PHE A 1 434 ? -19.719 -45.688 -30.547 1 96.44 434 PHE A C 1
ATOM 3409 O O . PHE A 1 434 ? -18.781 -45.844 -29.766 1 96.44 434 PHE A O 1
ATOM 3416 N N . VAL A 1 435 ? -19.516 -45.781 -31.766 1 96.88 435 VAL A N 1
ATOM 3417 C CA . VAL A 1 435 ? -18.219 -45.938 -32.438 1 96.88 435 VAL A CA 1
ATOM 3418 C C . VAL A 1 435 ? -18.062 -44.906 -33.531 1 96.88 435 VAL A C 1
ATOM 3420 O O . VAL A 1 435 ? -19.016 -44.625 -34.281 1 96.88 435 VAL A O 1
ATOM 3423 N N . TYR A 1 436 ? -17.016 -44.219 -33.594 1 97 436 TYR A N 1
ATOM 3424 C CA . TYR A 1 436 ? -16.672 -43.375 -34.719 1 97 436 TYR A CA 1
ATOM 3425 C C . TYR A 1 436 ? -15.781 -44.094 -35.719 1 97 436 TYR A C 1
ATOM 3427 O O . TYR A 1 436 ? -14.797 -44.719 -35.344 1 97 436 TYR A O 1
ATOM 3435 N N . ILE A 1 437 ? -16.062 -44.062 -36.969 1 96.88 437 ILE A N 1
ATOM 3436 C CA . ILE A 1 437 ? -15.297 -44.781 -37.969 1 96.88 437 ILE A CA 1
ATOM 3437 C C . ILE A 1 437 ? -14.664 -43.812 -38.938 1 96.88 437 ILE A C 1
ATOM 3439 O O . ILE A 1 437 ? -15.352 -42.969 -39.531 1 96.88 437 ILE A O 1
ATOM 3443 N N . GLU A 1 438 ? -13.484 -43.844 -39.031 1 96.19 438 GLU A N 1
ATOM 3444 C CA . GLU A 1 438 ? -12.742 -43.156 -40.062 1 96.19 438 GLU A CA 1
ATOM 3445 C C . GLU A 1 438 ? -12.438 -44.094 -41.25 1 96.19 438 GLU A C 1
ATOM 3447 O O . GLU A 1 438 ? -11.688 -45.031 -41.094 1 96.19 438 GLU A O 1
ATOM 3452 N N . ALA A 1 439 ? -12.914 -43.812 -42.438 1 96.75 439 ALA A N 1
ATOM 3453 C CA . ALA A 1 439 ? -12.875 -44.75 -43.562 1 96.75 439 ALA A CA 1
ATOM 3454 C C . ALA A 1 439 ? -11.477 -44.812 -44.156 1 96.75 439 ALA A C 1
ATOM 3456 O O . ALA A 1 439 ? -11.039 -45.875 -44.625 1 96.75 439 ALA A O 1
ATOM 3457 N N . GLN A 1 440 ? -10.844 -43.719 -44.188 1 97.38 440 GLN A N 1
ATOM 3458 C CA . GLN A 1 440 ? -9.484 -43.625 -44.719 1 97.38 440 GLN A CA 1
ATOM 3459 C C . GLN A 1 440 ? -8.633 -42.688 -43.875 1 97.38 440 GLN A C 1
ATOM 3461 O O . GLN A 1 440 ? -9.172 -41.844 -43.125 1 97.38 440 GLN A O 1
ATOM 3466 N N . ASN A 1 441 ? -7.348 -43 -43.938 1 97.88 441 ASN A N 1
ATOM 3467 C CA . ASN A 1 441 ? -6.469 -42.031 -43.281 1 97.88 441 ASN A CA 1
ATOM 3468 C C . ASN A 1 441 ? -6.781 -40.594 -43.688 1 97.88 441 ASN A C 1
ATOM 3470 O O . ASN A 1 441 ? -7.02 -40.344 -44.875 1 97.88 441 ASN A O 1
ATOM 3474 N N . ARG A 1 442 ? -6.859 -39.656 -42.719 1 97.56 442 ARG A N 1
ATOM 3475 C CA . ARG A 1 442 ? -7.195 -38.25 -42.969 1 97.56 442 ARG A CA 1
ATOM 3476 C C . ARG A 1 442 ? -6.215 -37.312 -42.281 1 97.56 442 ARG A C 1
ATOM 3478 O O . ARG A 1 442 ? -5.988 -37.438 -41.094 1 97.56 442 ARG A O 1
ATOM 3485 N N . VAL A 1 443 ? -5.617 -36.406 -43.062 1 98 443 VAL A N 1
ATOM 3486 C CA . VAL A 1 443 ? -4.789 -35.375 -42.469 1 98 443 VAL A CA 1
ATOM 3487 C C . VAL A 1 443 ? -5.68 -34.281 -41.875 1 98 443 VAL A C 1
ATOM 3489 O O . VAL A 1 443 ? -6.449 -33.625 -42.594 1 98 443 VAL A O 1
ATOM 3492 N N . VAL A 1 444 ? -5.652 -34.125 -40.594 1 97.19 444 VAL A N 1
ATOM 3493 C CA . VAL A 1 444 ? -6.41 -33.094 -39.875 1 97.19 444 VAL A CA 1
ATOM 3494 C C . VAL A 1 444 ? -5.715 -31.75 -40 1 97.19 444 VAL A C 1
ATOM 3496 O O . VAL A 1 444 ? -6.375 -30.703 -40.062 1 97.19 444 VAL A O 1
ATOM 3499 N N . LYS A 1 445 ? -4.398 -31.719 -39.906 1 97.62 445 LYS A N 1
ATOM 3500 C CA . LYS A 1 445 ? -3.588 -30.5 -39.969 1 97.62 445 LYS A CA 1
ATOM 3501 C C . LYS A 1 445 ? -2.186 -30.812 -40.5 1 97.62 445 LYS A C 1
ATOM 3503 O O . LYS A 1 445 ? -1.463 -31.609 -39.906 1 97.62 445 LYS A O 1
ATOM 3508 N N . GLN A 1 446 ? -1.812 -30.203 -41.562 1 98.25 446 GLN A N 1
ATOM 3509 C CA . GLN A 1 446 ? -0.458 -30.312 -42.094 1 98.25 446 GLN A CA 1
ATOM 3510 C C . GLN A 1 446 ? 0.454 -29.234 -41.5 1 98.25 446 GLN A C 1
ATOM 3512 O O . GLN A 1 446 ? 0.134 -28.047 -41.531 1 98.25 446 GLN A O 1
ATOM 3517 N N . LEU A 1 447 ? 1.576 -29.625 -40.906 1 98.31 447 LEU A N 1
ATOM 3518 C CA . LEU A 1 447 ? 2.576 -28.734 -40.344 1 98.31 447 LEU A CA 1
ATOM 3519 C C . LEU A 1 447 ? 3.943 -28.984 -40.969 1 98.31 447 LEU A C 1
ATOM 3521 O O . LEU A 1 447 ? 4.035 -29.5 -42.094 1 98.31 447 LEU A O 1
ATOM 3525 N N . THR A 1 448 ? 4.996 -28.359 -40.438 1 98 448 THR A N 1
ATOM 3526 C CA . THR A 1 448 ? 6.375 -28.625 -40.812 1 98 448 THR A CA 1
ATOM 3527 C C . THR A 1 448 ? 7.195 -29.109 -39.625 1 98 448 THR A C 1
ATOM 3529 O O . THR A 1 448 ? 6.836 -28.859 -38.469 1 98 448 THR A O 1
ATOM 3532 N N . GLU A 1 449 ? 8.227 -29.828 -39.906 1 97.31 449 GLU A N 1
ATOM 3533 C CA . GLU A 1 449 ? 9.078 -30.359 -38.844 1 97.31 449 GLU A CA 1
ATOM 3534 C C . GLU A 1 449 ? 9.656 -29.234 -38 1 97.31 449 GLU A C 1
ATOM 3536 O O . GLU A 1 449 ? 10.211 -28.266 -38.5 1 97.31 449 GLU A O 1
ATOM 3541 N N . LYS A 1 450 ? 9.414 -29.297 -36.75 1 97.44 450 LYS A N 1
ATOM 3542 C CA . LYS A 1 450 ? 9.961 -28.359 -35.781 1 97.44 450 LYS A CA 1
ATOM 3543 C C . LYS A 1 450 ? 10.5 -29.109 -34.562 1 97.44 450 LYS A C 1
ATOM 3545 O O . LYS A 1 450 ? 9.922 -30.109 -34.125 1 97.44 450 LYS A O 1
ATOM 3550 N N . ILE A 1 451 ? 11.625 -28.656 -34 1 96.12 451 ILE A N 1
ATOM 3551 C CA . ILE A 1 451 ? 12.297 -29.109 -32.781 1 96.12 451 ILE A CA 1
ATOM 3552 C C . ILE A 1 451 ? 12.539 -30.609 -32.844 1 96.12 451 ILE A C 1
ATOM 3554 O O . ILE A 1 451 ? 12.328 -31.328 -31.875 1 96.12 451 ILE A O 1
ATOM 3558 N N . ALA A 1 452 ? 12.844 -31.094 -34 1 95.62 452 ALA A N 1
ATOM 3559 C CA . ALA A 1 452 ? 13.148 -32.5 -34.156 1 95.62 452 ALA A CA 1
ATOM 3560 C C . ALA A 1 452 ? 14.414 -32.906 -33.375 1 95.62 452 ALA A C 1
ATOM 3562 O O . ALA A 1 452 ? 15.367 -32.125 -33.312 1 95.62 452 ALA A O 1
ATOM 3563 N N . PRO A 1 453 ? 14.383 -34.125 -32.844 1 96.44 453 PRO A N 1
ATOM 3564 C CA . PRO A 1 453 ? 15.57 -34.531 -32.094 1 96.44 453 PRO A CA 1
ATOM 3565 C C . PRO A 1 453 ? 16.781 -34.812 -33 1 96.44 453 PRO A C 1
ATOM 3567 O O . PRO A 1 453 ? 16.609 -35.312 -34.125 1 96.44 453 PRO A O 1
ATOM 3570 N N . THR A 1 454 ? 17.938 -34.594 -32.438 1 95.06 454 THR A N 1
ATOM 3571 C CA . THR A 1 454 ? 19.172 -34.875 -33.156 1 95.06 454 THR A CA 1
ATOM 3572 C C . THR A 1 454 ? 19.891 -36.062 -32.531 1 95.06 454 THR A C 1
ATOM 3574 O O . THR A 1 454 ? 20.625 -36.781 -33.188 1 95.06 454 THR A O 1
ATOM 3577 N N . SER A 1 455 ? 19.594 -36.219 -31.234 1 95.56 455 SER A N 1
ATOM 3578 C CA . SER A 1 455 ? 20.438 -37.156 -30.5 1 95.56 455 SER A CA 1
ATOM 3579 C C . SER A 1 455 ? 19.609 -38.188 -29.75 1 95.56 455 SER A C 1
ATOM 3581 O O . SER A 1 455 ? 20.141 -38.906 -28.906 1 95.56 455 SER A O 1
ATOM 3583 N N . LEU A 1 456 ? 18.297 -38.219 -29.938 1 97.12 456 LEU A N 1
ATOM 3584 C CA . LEU A 1 456 ? 17.469 -39.281 -29.391 1 97.12 456 LEU A CA 1
ATOM 3585 C C . LEU A 1 456 ? 17.531 -40.531 -30.25 1 97.12 456 LEU A C 1
ATOM 3587 O O . LEU A 1 456 ? 17.156 -40.5 -31.422 1 97.12 456 LEU A O 1
ATOM 3591 N N . LYS A 1 457 ? 17.906 -41.656 -29.719 1 96.56 457 LYS A N 1
ATOM 3592 C CA . LYS A 1 457 ? 18.266 -42.844 -30.516 1 96.56 457 LYS A CA 1
ATOM 3593 C C . LYS A 1 457 ? 17.047 -43.688 -30.812 1 96.56 457 LYS A C 1
ATOM 3595 O O . LYS A 1 457 ? 17 -44.344 -31.859 1 96.56 457 LYS A O 1
ATOM 3600 N N . GLU A 1 458 ? 16.203 -43.781 -29.922 1 97.62 458 GLU A N 1
ATOM 3601 C CA . GLU A 1 458 ? 15.078 -44.688 -30.078 1 97.62 458 GLU A CA 1
ATOM 3602 C C . GLU A 1 458 ? 13.875 -44.219 -29.266 1 97.62 458 GLU A C 1
ATOM 3604 O O . GLU A 1 458 ? 14.008 -43.344 -28.406 1 97.62 458 GLU A O 1
ATOM 3609 N N . ARG A 1 459 ? 12.711 -44.719 -29.594 1 97.94 459 ARG A N 1
ATOM 3610 C CA . ARG A 1 459 ? 11.492 -44.438 -28.844 1 97.94 459 ARG A CA 1
ATOM 3611 C C . ARG A 1 459 ? 10.672 -45.719 -28.672 1 97.94 459 ARG A C 1
ATOM 3613 O O . ARG A 1 459 ? 10.797 -46.656 -29.453 1 97.94 459 ARG A O 1
ATOM 3620 N N . LEU A 1 460 ? 9.898 -45.719 -27.641 1 98.12 460 LEU A N 1
ATOM 3621 C CA . LEU A 1 460 ? 9.039 -46.812 -27.281 1 98.12 460 LEU A CA 1
ATOM 3622 C C . LEU A 1 460 ? 7.82 -46.906 -28.203 1 98.12 460 LEU A C 1
ATOM 3624 O O . LEU A 1 460 ? 7.242 -45.844 -28.547 1 98.12 460 LEU A O 1
ATOM 3628 N N . ARG A 1 461 ? 7.414 -48.094 -28.641 1 97.25 461 ARG A N 1
ATOM 3629 C CA . ARG A 1 461 ? 6.191 -48.344 -29.391 1 97.25 461 ARG A CA 1
ATOM 3630 C C . ARG A 1 461 ? 5.133 -49.031 -28.516 1 97.25 461 ARG A C 1
ATOM 3632 O O . ARG A 1 461 ? 5.438 -49.5 -27.422 1 97.25 461 ARG A O 1
ATOM 3639 N N . ALA A 1 462 ? 3.916 -49.094 -29.016 1 97.12 462 ALA A N 1
ATOM 3640 C CA . ALA A 1 462 ? 2.771 -49.594 -28.266 1 97.12 462 ALA A CA 1
ATOM 3641 C C . ALA A 1 462 ? 2.971 -51.062 -27.859 1 9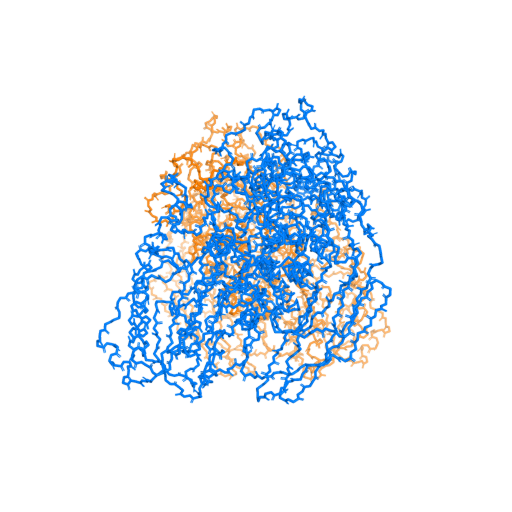7.12 462 ALA A C 1
ATOM 3643 O O . ALA A 1 462 ? 2.457 -51.5 -26.828 1 97.12 462 ALA A O 1
ATOM 3644 N N . ASP A 1 463 ? 3.748 -51.844 -28.625 1 96.75 463 ASP A N 1
ATOM 3645 C CA . ASP A 1 463 ? 3.928 -53.25 -28.344 1 96.75 463 ASP A CA 1
ATOM 3646 C C . ASP A 1 463 ? 5.129 -53.5 -27.438 1 96.75 463 ASP A C 1
ATOM 3648 O O . ASP A 1 463 ? 5.508 -54.656 -27.203 1 96.75 463 ASP A O 1
ATOM 3652 N N . GLY A 1 464 ? 5.742 -52.438 -27.016 1 96.44 464 GLY A N 1
ATOM 3653 C CA . GLY A 1 464 ? 6.863 -52.531 -26.109 1 96.44 464 GLY A CA 1
ATOM 3654 C C . GLY A 1 464 ? 8.211 -52.562 -26.797 1 96.44 464 GLY A C 1
ATOM 3655 O O . GLY A 1 464 ? 9.258 -52.5 -26.156 1 96.44 464 GLY A O 1
ATOM 3656 N N . SER A 1 465 ? 8.195 -52.656 -28.078 1 97.06 465 SER A N 1
ATOM 3657 C CA . SER A 1 465 ? 9.453 -52.625 -28.812 1 97.06 465 SER A CA 1
ATOM 3658 C C . SER A 1 465 ? 9.977 -51.219 -28.984 1 97.06 465 SER A C 1
ATOM 3660 O O . SER A 1 465 ? 9.266 -50.25 -28.672 1 97.06 465 SER A O 1
ATOM 3662 N N . LEU A 1 466 ? 11.227 -51.125 -29.406 1 97.12 466 LEU A N 1
ATOM 3663 C CA . LEU A 1 466 ? 11.852 -49.812 -29.641 1 97.12 466 LEU A CA 1
ATOM 3664 C C . LEU A 1 466 ? 12.031 -49.562 -31.141 1 97.12 466 LEU A C 1
ATOM 3666 O O . LEU A 1 466 ? 12.398 -50.469 -31.891 1 97.12 466 LEU A O 1
ATOM 3670 N N . GLU A 1 467 ? 11.656 -48.469 -31.469 1 96.25 467 GLU A N 1
ATOM 3671 C CA . GLU A 1 467 ? 11.898 -48 -32.812 1 96.25 467 GLU A CA 1
ATOM 3672 C C . GLU A 1 467 ? 13.086 -47.031 -32.875 1 96.25 467 GLU A C 1
ATOM 3674 O O . GLU A 1 467 ? 13.172 -46.094 -32.094 1 96.25 467 GLU A O 1
ATOM 3679 N N . LYS A 1 468 ? 14.023 -47.312 -33.812 1 96.5 468 LYS A N 1
ATOM 3680 C CA . LYS A 1 468 ? 15.172 -46.438 -33.969 1 96.5 468 LYS A CA 1
ATOM 3681 C C . LYS A 1 468 ? 14.766 -45.125 -34.625 1 96.5 468 LYS A C 1
ATOM 3683 O O . LYS A 1 468 ? 13.922 -45.125 -35.531 1 96.5 468 LYS A O 1
ATOM 3688 N N . LEU A 1 469 ? 15.336 -44.062 -34.156 1 96.38 469 LEU A N 1
ATOM 3689 C CA . LEU A 1 469 ? 15.078 -42.719 -34.719 1 96.38 469 LEU A CA 1
ATOM 3690 C C . LEU A 1 469 ? 16.281 -42.25 -35.5 1 96.38 469 LEU A C 1
ATOM 3692 O O . LEU A 1 469 ? 17.422 -42.594 -35.219 1 96.38 469 LEU A O 1
ATOM 3696 N N . PRO A 1 470 ? 16.016 -41.406 -36.562 1 92.5 470 PRO A N 1
ATOM 3697 C CA . PRO A 1 470 ? 17.141 -40.812 -37.312 1 92.5 470 PRO A CA 1
ATOM 3698 C C . PRO A 1 470 ? 17.969 -39.875 -36.469 1 92.5 470 PRO A C 1
ATOM 3700 O O . PRO A 1 470 ? 17.406 -39.062 -35.719 1 92.5 470 PRO A O 1
ATOM 3703 N N . LEU A 1 471 ? 19.234 -39.969 -36.5 1 92.31 471 LEU A N 1
ATOM 3704 C CA . LEU A 1 471 ? 20.156 -39.062 -35.844 1 92.31 471 LEU A CA 1
ATOM 3705 C C . LEU A 1 471 ? 20.688 -38 -36.781 1 92.31 471 LEU A C 1
ATOM 3707 O O . LEU A 1 471 ? 20.844 -38.25 -37.969 1 92.31 471 LEU A O 1
ATOM 3711 N N . LYS A 1 472 ? 20.812 -36.906 -36.312 1 91.88 472 LYS A N 1
ATOM 3712 C CA . LYS A 1 472 ? 21.359 -35.781 -37.062 1 91.88 472 LYS A CA 1
ATOM 3713 C C . LYS A 1 472 ? 22.531 -35.156 -36.344 1 91.88 472 LYS A C 1
ATOM 3715 O O . LYS A 1 472 ? 22.828 -35.5 -35.188 1 91.88 472 LYS A O 1
ATOM 3720 N N . GLU A 1 473 ? 23.312 -34.312 -37.031 1 91.56 473 GLU A N 1
ATOM 3721 C CA . GLU A 1 473 ? 24.359 -33.531 -36.375 1 91.56 473 GLU A CA 1
ATOM 3722 C C . GLU A 1 473 ? 23.781 -32.688 -35.25 1 91.56 473 GLU A C 1
ATOM 3724 O O . GLU A 1 473 ? 22.859 -31.891 -35.469 1 91.56 473 GLU A O 1
ATOM 3729 N N . PRO A 1 474 ? 24.281 -32.906 -34.094 1 89.81 474 PRO A N 1
ATOM 3730 C CA . PRO A 1 474 ? 23.75 -32.125 -32.969 1 89.81 474 PRO A CA 1
ATOM 3731 C C . PRO A 1 474 ? 23.984 -30.609 -33.125 1 89.81 474 PRO A C 1
ATOM 3733 O O . PRO A 1 474 ? 25.031 -30.203 -33.594 1 89.81 474 PRO A O 1
ATOM 3736 N N . ASN A 1 475 ? 23.078 -29.891 -32.719 1 88.56 475 ASN A N 1
ATOM 3737 C CA . ASN A 1 475 ? 23.234 -28.438 -32.656 1 88.56 475 ASN A CA 1
ATOM 3738 C C . ASN A 1 475 ? 24.219 -28.031 -31.562 1 88.56 475 ASN A C 1
ATOM 3740 O O . ASN A 1 475 ? 24.359 -28.734 -30.562 1 88.56 475 ASN A O 1
ATOM 3744 N N . ASP A 1 476 ? 24.938 -26.938 -31.781 1 89.81 476 ASP A N 1
ATOM 3745 C CA . ASP A 1 476 ? 25.781 -26.344 -30.75 1 89.81 476 ASP A CA 1
ATOM 3746 C C . ASP A 1 476 ? 25.016 -25.312 -29.938 1 89.81 476 ASP A C 1
ATOM 3748 O O . ASP A 1 476 ? 24.828 -24.172 -30.391 1 89.81 476 ASP A O 1
ATOM 3752 N N . PRO A 1 477 ? 24.625 -25.688 -28.75 1 89.88 477 PRO A N 1
ATOM 3753 C CA . PRO A 1 477 ? 23.844 -24.734 -27.953 1 89.88 477 PRO A CA 1
ATOM 3754 C C . PRO A 1 477 ? 24.641 -23.5 -27.562 1 89.88 477 PRO A C 1
ATOM 3756 O O . PRO A 1 477 ? 24.062 -22.5 -27.125 1 89.88 477 PRO A O 1
ATOM 3759 N N . ASP A 1 478 ? 25.953 -23.5 -27.719 1 88.94 478 ASP A N 1
ATOM 3760 C CA . ASP A 1 478 ? 26.797 -22.375 -27.281 1 88.94 478 ASP A CA 1
ATOM 3761 C C . ASP A 1 478 ? 27.297 -21.562 -28.469 1 88.94 478 ASP A C 1
ATOM 3763 O O . ASP A 1 478 ? 28.109 -20.656 -28.312 1 88.94 478 ASP A O 1
ATOM 3767 N N . ALA A 1 479 ? 26.844 -21.922 -29.609 1 91.06 479 ALA A N 1
ATOM 3768 C CA . ALA A 1 479 ? 27.172 -21.094 -30.766 1 91.06 479 ALA A CA 1
ATOM 3769 C C . ALA A 1 479 ? 26.734 -19.656 -30.562 1 91.06 479 ALA A C 1
ATOM 3771 O O . ALA A 1 479 ? 25.609 -19.391 -30.156 1 91.06 479 ALA A O 1
ATOM 3772 N N . CYS A 1 480 ? 27.656 -18.734 -30.75 1 92.06 480 CYS A N 1
ATOM 3773 C CA . CYS A 1 480 ? 27.406 -17.328 -30.484 1 92.06 480 CYS A CA 1
ATOM 3774 C C . CYS A 1 480 ? 28.234 -16.438 -31.391 1 92.06 480 CYS A C 1
ATOM 3776 O O . CYS A 1 480 ? 29.391 -16.766 -31.688 1 92.06 480 CYS A O 1
ATOM 3778 N N . GLY A 1 481 ? 27.672 -15.406 -31.828 1 94.44 481 GLY A N 1
ATOM 3779 C CA . GLY A 1 481 ? 28.359 -14.477 -32.719 1 94.44 481 GLY A CA 1
ATOM 3780 C C . GLY A 1 481 ? 29.234 -13.484 -31.953 1 94.44 481 GLY A C 1
ATOM 3781 O O . GLY A 1 481 ? 30.031 -12.766 -32.562 1 94.44 481 GLY A O 1
ATOM 3782 N N . ILE A 1 482 ? 29.078 -13.352 -30.656 1 95.12 482 ILE A N 1
ATOM 3783 C CA . ILE A 1 482 ? 29.922 -12.531 -29.797 1 95.12 482 ILE A CA 1
ATOM 3784 C C . ILE A 1 482 ? 30.5 -13.398 -28.672 1 95.12 482 ILE A C 1
ATOM 3786 O O . ILE A 1 482 ? 30.141 -14.57 -28.531 1 95.12 482 ILE A O 1
ATOM 3790 N N . GLU A 1 483 ? 31.453 -12.789 -27.922 1 92.69 483 GLU A N 1
ATOM 3791 C CA . GLU A 1 483 ? 32.031 -13.539 -26.812 1 92.69 483 GLU A CA 1
ATOM 3792 C C . GLU A 1 483 ? 30.969 -13.891 -25.766 1 92.69 483 GLU A C 1
ATOM 3794 O O . GLU A 1 483 ? 30.219 -13.023 -25.328 1 92.69 483 GLU A O 1
ATOM 3799 N N . LYS A 1 484 ? 30.922 -15.125 -25.469 1 88.38 484 LYS A N 1
ATOM 3800 C CA . LYS A 1 484 ? 29.906 -15.578 -24.516 1 88.38 484 LYS A CA 1
ATOM 3801 C C . LYS A 1 484 ? 30.203 -15.055 -23.109 1 88.38 484 LYS A C 1
ATOM 3803 O O . LYS A 1 484 ? 31.375 -15.008 -22.688 1 88.38 484 LYS A O 1
ATOM 3808 N N . MET A 1 485 ? 29.188 -14.719 -22.453 1 87.69 485 MET A N 1
ATOM 3809 C CA . MET A 1 485 ? 29.312 -14.32 -21.047 1 87.69 485 MET A CA 1
ATOM 3810 C C . MET A 1 485 ? 29.609 -15.531 -20.172 1 87.69 485 MET A C 1
ATOM 3812 O O . MET A 1 485 ? 29.109 -16.625 -20.422 1 87.69 485 MET A O 1
ATOM 3816 N N . SER A 1 486 ? 30.375 -15.273 -19.125 1 85.88 486 SER A N 1
ATOM 3817 C CA . SER A 1 486 ? 30.594 -16.344 -18.156 1 85.88 486 SER A CA 1
ATOM 3818 C C . SER A 1 486 ? 29.359 -16.578 -17.297 1 85.88 486 SER A C 1
ATOM 3820 O O . SER A 1 486 ? 28.531 -15.688 -17.125 1 85.88 486 SER A O 1
ATOM 3822 N N . ILE A 1 487 ? 29.25 -17.828 -16.781 1 83.56 487 ILE A N 1
ATOM 3823 C CA . ILE A 1 487 ? 28.141 -18.203 -15.922 1 83.56 487 ILE A CA 1
ATOM 3824 C C . ILE A 1 487 ? 28.125 -17.328 -14.68 1 83.56 487 ILE A C 1
ATOM 3826 O O . ILE A 1 487 ? 27.062 -16.938 -14.203 1 83.56 487 ILE A O 1
ATOM 3830 N N . GLU A 1 488 ? 29.219 -16.906 -14.172 1 82.31 488 GLU A N 1
ATOM 3831 C CA . GLU A 1 488 ? 29.359 -16.078 -12.977 1 82.31 488 GLU A CA 1
ATOM 3832 C C . GLU A 1 488 ? 28.766 -14.695 -13.195 1 82.31 488 GLU A C 1
ATOM 3834 O O . GLU A 1 488 ? 28.25 -14.078 -12.258 1 82.31 488 GLU A O 1
ATOM 3839 N N . MET A 1 489 ? 28.797 -14.352 -14.398 1 82.5 489 MET A N 1
ATOM 3840 C CA . MET A 1 489 ? 28.297 -13.016 -14.719 1 82.5 489 MET A CA 1
ATOM 3841 C C . MET A 1 489 ? 26.797 -13.031 -14.977 1 82.5 489 MET A C 1
ATOM 3843 O O . MET A 1 489 ? 26.156 -11.977 -14.992 1 82.5 489 MET A O 1
ATOM 3847 N N . MET A 1 490 ? 26.281 -14.219 -15.172 1 83.25 490 MET A N 1
ATOM 3848 C CA . MET A 1 490 ? 24.875 -14.32 -15.531 1 83.25 490 MET A CA 1
ATOM 3849 C C . MET A 1 490 ? 24.031 -14.711 -14.328 1 83.25 490 MET A C 1
ATOM 3851 O O . MET A 1 490 ? 22.844 -14.391 -14.273 1 83.25 490 MET A O 1
ATOM 3855 N N . GLU A 1 491 ? 24.656 -15.258 -13.336 1 87.94 491 GLU A N 1
ATOM 3856 C CA . GLU A 1 491 ? 23.891 -15.883 -12.273 1 87.94 491 GLU A CA 1
ATOM 3857 C C . GLU A 1 491 ? 23.609 -14.898 -11.141 1 87.94 491 GLU A C 1
ATOM 3859 O O . GLU A 1 491 ? 24.531 -14.234 -10.648 1 87.94 491 GLU A O 1
ATOM 3864 N N . ALA A 1 492 ? 22.359 -14.773 -10.766 1 90.38 492 ALA A N 1
ATOM 3865 C CA . ALA A 1 492 ? 21.906 -14.195 -9.5 1 90.38 492 ALA A CA 1
ATOM 3866 C C . ALA A 1 492 ? 22.203 -12.695 -9.453 1 90.38 492 ALA A C 1
ATOM 3868 O O . ALA A 1 492 ? 22.609 -12.172 -8.406 1 90.38 492 ALA A O 1
ATOM 3869 N N . TYR A 1 493 ? 22.109 -12.008 -10.57 1 92 493 TYR A N 1
ATOM 3870 C CA . TYR A 1 493 ? 22.281 -10.555 -10.539 1 92 493 TYR A CA 1
ATOM 3871 C C . TYR A 1 493 ? 20.938 -9.844 -10.586 1 92 493 TYR A C 1
ATOM 3873 O O . TYR A 1 493 ? 20.031 -10.266 -11.305 1 92 493 TYR A O 1
ATOM 3881 N N . ALA A 1 494 ? 20.922 -8.805 -9.828 1 93.62 494 ALA A N 1
ATOM 3882 C CA . ALA A 1 494 ? 19.766 -7.918 -9.883 1 93.62 494 ALA A CA 1
ATOM 3883 C C . ALA A 1 494 ? 19.938 -6.859 -10.969 1 93.62 494 ALA A C 1
ATOM 3885 O O . ALA A 1 494 ? 21.047 -6.453 -11.281 1 93.62 494 ALA A O 1
ATOM 3886 N N . PRO A 1 495 ? 18.797 -6.445 -11.57 1 95.38 495 PRO A N 1
ATOM 3887 C CA . PRO A 1 495 ? 18.891 -5.398 -12.586 1 95.38 495 PRO A CA 1
ATOM 3888 C C . PRO A 1 495 ? 19.438 -4.082 -12.039 1 95.38 495 PRO A C 1
ATOM 3890 O O . PRO A 1 495 ? 19.297 -3.801 -10.844 1 95.38 495 PRO A O 1
ATOM 3893 N N . GLU A 1 496 ? 20.047 -3.312 -12.891 1 94.25 496 GLU A N 1
ATOM 3894 C CA . GLU A 1 496 ? 20.562 -1.994 -12.523 1 94.25 496 GLU A CA 1
ATOM 3895 C C . GLU A 1 496 ? 19.438 -0.974 -12.414 1 94.25 496 GLU A C 1
ATOM 3897 O O . GLU A 1 496 ? 18.359 -1.176 -12.969 1 94.25 496 GLU A O 1
ATOM 3902 N N . VAL A 1 497 ? 19.672 0.122 -11.68 1 94.12 497 VAL A N 1
ATOM 3903 C CA . VAL A 1 497 ? 18.812 1.306 -11.656 1 94.12 497 VAL A CA 1
ATOM 3904 C C . VAL A 1 497 ? 19.406 2.387 -12.555 1 94.12 497 VAL A C 1
ATOM 3906 O O . VAL A 1 497 ? 20.547 2.82 -12.359 1 94.12 497 VAL A O 1
ATOM 3909 N N . ARG A 1 498 ? 18.625 2.828 -13.484 1 94 498 ARG A N 1
ATOM 3910 C CA . ARG A 1 498 ? 19.078 3.863 -14.406 1 94 498 ARG A CA 1
ATOM 3911 C C . ARG A 1 498 ? 18.984 5.242 -13.758 1 94 498 ARG A C 1
ATOM 3913 O O . ARG A 1 498 ? 18.031 5.543 -13.047 1 94 498 ARG A O 1
ATOM 3920 N N . ALA A 1 499 ? 20 6.035 -14.055 1 94.56 499 ALA A N 1
ATOM 3921 C CA . ALA A 1 499 ? 20 7.414 -13.578 1 94.56 499 ALA A CA 1
ATOM 3922 C C . ALA A 1 499 ? 18.984 8.258 -14.336 1 94.56 499 ALA A C 1
ATOM 3924 O O . ALA A 1 499 ? 18.766 8.039 -15.531 1 94.56 499 ALA A O 1
ATOM 3925 N N . ARG A 1 500 ? 18.406 9.133 -13.664 1 93.5 500 ARG A N 1
ATOM 3926 C CA . ARG A 1 500 ? 17.562 10.18 -14.234 1 93.5 500 ARG A CA 1
ATOM 3927 C C . ARG A 1 500 ? 17.906 11.547 -13.656 1 93.5 500 ARG A C 1
ATOM 3929 O O . ARG A 1 500 ? 17.984 11.711 -12.438 1 93.5 500 ARG A O 1
ATOM 3936 N N . GLY A 1 501 ? 18.094 12.5 -14.523 1 92.75 501 GLY A N 1
ATOM 3937 C CA . GLY A 1 501 ? 18.469 13.844 -14.094 1 92.75 501 GLY A CA 1
ATOM 3938 C C . GLY A 1 501 ? 17.297 14.617 -13.508 1 92.75 501 GLY A C 1
ATOM 3939 O O . GLY A 1 501 ? 16.141 14.18 -13.594 1 92.75 501 GLY A O 1
ATOM 3940 N N . ARG A 1 502 ? 17.688 15.781 -12.867 1 93 502 ARG A N 1
ATOM 3941 C CA . ARG A 1 502 ? 16.656 16.703 -12.375 1 93 502 ARG A CA 1
ATOM 3942 C C . ARG A 1 502 ? 15.781 17.188 -13.516 1 93 502 ARG A C 1
ATOM 3944 O O . ARG A 1 502 ? 16.234 17.281 -14.664 1 93 502 ARG A O 1
ATOM 3951 N N . TYR A 1 503 ? 14.516 17.469 -13.219 1 91.38 503 TYR A N 1
ATOM 3952 C CA . TYR A 1 503 ? 13.594 18.016 -14.211 1 91.38 503 TYR A CA 1
ATOM 3953 C C . TYR A 1 503 ? 12.625 19 -13.562 1 91.38 503 TYR A C 1
ATOM 3955 O O . TYR A 1 503 ? 12.336 18.906 -12.375 1 91.38 503 TYR A O 1
ATOM 3963 N N . ALA A 1 504 ? 12.211 19.922 -14.344 1 90.06 504 ALA A N 1
ATOM 3964 C CA . ALA A 1 504 ? 11.188 20.859 -13.883 1 90.06 504 ALA A CA 1
ATOM 3965 C C . ALA A 1 504 ? 9.852 20.156 -13.68 1 90.06 504 ALA A C 1
ATOM 3967 O O . ALA A 1 504 ? 9.422 19.375 -14.531 1 90.06 504 ALA A O 1
ATOM 3968 N N . LEU A 1 505 ? 9.156 20.422 -12.641 1 87.94 505 LEU A N 1
ATOM 3969 C CA . LEU A 1 505 ? 7.93 19.734 -12.266 1 87.94 505 LEU A CA 1
ATOM 3970 C C . LEU A 1 505 ? 6.859 19.891 -13.336 1 87.94 505 LEU A C 1
ATOM 3972 O O . LEU A 1 505 ? 6.082 18.969 -13.594 1 87.94 505 LEU A O 1
ATOM 3976 N N . TRP A 1 506 ? 6.781 21.047 -13.969 1 83.56 506 TRP A N 1
ATOM 3977 C CA . TRP A 1 506 ? 5.723 21.297 -14.945 1 83.56 506 TRP A CA 1
ATOM 3978 C C . TRP A 1 506 ? 5.969 20.516 -16.234 1 83.56 506 TRP A C 1
ATOM 3980 O O . TRP A 1 506 ? 5.059 20.328 -17.047 1 83.56 506 TRP A O 1
ATOM 3990 N N . GLU A 1 507 ? 7.164 20.094 -16.391 1 85 507 GLU A N 1
ATOM 3991 C CA . GLU A 1 507 ? 7.492 19.281 -17.562 1 85 507 GLU A CA 1
ATOM 3992 C C . GLU A 1 507 ? 7.312 17.797 -17.266 1 85 507 GLU A C 1
ATOM 3994 O O . GLU A 1 507 ? 7.176 17 -18.188 1 85 507 GLU A O 1
ATOM 3999 N N . GLY A 1 508 ? 7.254 17.516 -16.031 1 85.88 508 GLY A N 1
ATOM 4000 C CA . GLY A 1 508 ? 7.25 16.109 -15.688 1 85.88 508 GLY A CA 1
ATOM 4001 C C . GLY A 1 508 ? 8.555 15.414 -16.016 1 85.88 508 GLY A C 1
ATOM 4002 O O . GLY A 1 508 ? 9.492 16.031 -16.516 1 85.88 508 GLY A O 1
ATOM 4003 N N . PRO A 1 509 ? 8.586 14.125 -15.711 1 88.94 509 PRO A N 1
ATOM 4004 C CA . PRO A 1 509 ? 9.82 13.375 -15.969 1 88.94 509 PRO A CA 1
ATOM 4005 C C . PRO A 1 509 ? 9.992 13.023 -17.438 1 88.94 509 PRO A C 1
ATOM 4007 O O . PRO A 1 509 ? 10.883 12.242 -17.797 1 88.94 509 PRO A O 1
ATOM 4010 N N . TYR A 1 510 ? 9.219 13.547 -18.328 1 92.81 510 TYR A N 1
ATOM 4011 C CA . TYR A 1 510 ? 9.117 13.125 -19.734 1 92.81 510 TYR A CA 1
ATOM 4012 C C . TYR A 1 510 ? 10.25 13.711 -20.562 1 92.81 510 TYR A C 1
ATOM 4014 O O . TYR A 1 510 ? 10.672 14.852 -20.328 1 92.81 510 TYR A O 1
ATOM 4022 N N . ALA A 1 511 ? 10.656 12.891 -21.469 1 92.94 511 ALA A N 1
ATOM 4023 C CA . ALA A 1 511 ? 11.648 13.375 -22.422 1 92.94 511 ALA A CA 1
ATOM 4024 C C . ALA A 1 511 ? 11.086 14.508 -23.281 1 92.94 511 ALA A C 1
ATOM 4026 O O . ALA A 1 511 ? 9.922 14.469 -23.688 1 92.94 511 ALA A O 1
ATOM 4027 N N . LYS A 1 512 ? 11.875 15.547 -23.516 1 90.75 512 LYS A N 1
ATOM 4028 C CA . LYS A 1 512 ? 11.445 16.734 -24.25 1 90.75 512 LYS A CA 1
ATOM 4029 C C . LYS A 1 512 ? 11.039 16.391 -25.672 1 90.75 512 LYS A C 1
ATOM 4031 O O . LYS A 1 512 ? 11.781 15.711 -26.391 1 90.75 512 LYS A O 1
ATOM 4036 N N . GLY A 1 513 ? 9.906 16.844 -26.047 1 91.69 513 GLY A N 1
ATOM 4037 C CA . GLY A 1 513 ? 9.445 16.719 -27.422 1 91.69 513 GLY A CA 1
ATOM 4038 C C . GLY A 1 513 ? 8.953 15.32 -27.766 1 91.69 513 GLY A C 1
ATOM 4039 O O . GLY A 1 513 ? 8.695 15.023 -28.938 1 91.69 513 GLY A O 1
ATOM 4040 N N . LYS A 1 514 ? 8.891 14.484 -26.812 1 94.88 514 LYS A N 1
ATOM 4041 C CA . LYS A 1 514 ? 8.469 13.117 -27.062 1 94.88 514 LYS A CA 1
ATOM 4042 C C . LYS A 1 514 ? 7.016 12.898 -26.656 1 94.88 514 LYS A C 1
ATOM 4044 O O . LYS A 1 514 ? 6.504 13.609 -25.781 1 94.88 514 LYS A O 1
ATOM 4049 N N . ARG A 1 515 ? 6.379 11.984 -27.328 1 95.75 515 ARG A N 1
ATOM 4050 C CA . ARG A 1 515 ? 5.043 11.531 -26.969 1 95.75 515 ARG A CA 1
ATOM 4051 C C . ARG A 1 515 ? 5.105 10.445 -25.891 1 95.75 515 ARG A C 1
ATOM 4053 O O . ARG A 1 515 ? 6.086 9.703 -25.812 1 95.75 515 ARG A O 1
ATOM 4060 N N . THR A 1 516 ? 4.059 10.312 -25.094 1 95.75 516 THR A N 1
ATOM 4061 C CA . THR A 1 516 ? 4.102 9.422 -23.938 1 95.75 516 THR A CA 1
ATOM 4062 C C . THR A 1 516 ? 3.328 8.133 -24.219 1 95.75 516 THR A C 1
ATOM 4064 O O . THR A 1 516 ? 2.5 8.086 -25.125 1 95.75 516 THR A O 1
ATOM 4067 N N . PHE A 1 517 ? 3.586 7.133 -23.422 1 97.19 517 PHE A N 1
ATOM 4068 C CA . PHE A 1 517 ? 2.924 5.836 -23.531 1 97.19 517 PHE A CA 1
ATOM 4069 C C . PHE A 1 517 ? 1.438 5.961 -23.203 1 97.19 517 PHE A C 1
ATOM 4071 O O . PHE A 1 517 ? 0.628 5.164 -23.688 1 97.19 517 PHE A O 1
ATOM 4078 N N . TYR A 1 518 ? 1.048 6.949 -22.438 1 94.69 518 TYR A N 1
ATOM 4079 C CA . TYR A 1 518 ? -0.357 7.223 -22.156 1 94.69 518 TYR A CA 1
ATOM 4080 C C . TYR A 1 518 ? -1.117 7.531 -23.438 1 94.69 518 TYR A C 1
ATOM 4082 O O . TYR A 1 518 ? -2.291 7.18 -23.578 1 94.69 518 TYR A O 1
ATOM 4090 N N . GLU A 1 519 ? -0.493 8.219 -24.312 1 96.25 519 GLU A N 1
ATOM 4091 C CA . GLU A 1 519 ? -1.131 8.562 -25.578 1 96.25 519 GLU A CA 1
ATOM 4092 C C . GLU A 1 519 ? -1.393 7.32 -26.422 1 96.25 519 GLU A C 1
ATOM 4094 O O . GLU A 1 519 ? -2.346 7.281 -27.203 1 96.25 519 GLU A O 1
ATOM 4099 N N . VAL A 1 520 ? -0.506 6.32 -26.297 1 97.69 520 VAL A N 1
ATOM 4100 C CA . VAL A 1 520 ? -0.771 5.039 -26.938 1 97.69 520 VAL A CA 1
ATOM 4101 C C . VAL A 1 520 ? -2.01 4.395 -26.312 1 97.69 520 VAL A C 1
ATOM 4103 O O . VAL A 1 520 ? -2.896 3.924 -27.031 1 97.69 520 VAL A O 1
ATOM 4106 N N . ALA A 1 521 ? -2.08 4.383 -24.984 1 96.12 521 ALA A N 1
ATOM 4107 C CA . ALA A 1 521 ? -3.213 3.809 -24.266 1 96.12 521 ALA A CA 1
ATOM 4108 C C . ALA A 1 521 ? -4.52 4.492 -24.656 1 96.12 521 ALA A C 1
ATOM 4110 O O . ALA A 1 521 ? -5.574 3.854 -24.703 1 96.12 521 ALA A O 1
ATOM 4111 N N . GLU A 1 522 ? -4.43 5.801 -25.031 1 95.38 522 GLU A N 1
ATOM 4112 C CA . GLU A 1 522 ? -5.605 6.578 -25.406 1 95.38 522 GLU A CA 1
ATOM 4113 C C . GLU A 1 522 ? -5.902 6.441 -26.906 1 95.38 522 GLU A C 1
ATOM 4115 O O . GLU A 1 522 ? -6.91 6.961 -27.391 1 95.38 522 GLU A O 1
ATOM 4120 N N . GLY A 1 523 ? -5.102 5.828 -27.656 1 96.12 523 GLY A N 1
ATOM 4121 C CA . GLY A 1 523 ? -5.305 5.613 -29.094 1 96.12 523 GLY A CA 1
ATOM 4122 C C . GLY A 1 523 ? -4.918 6.812 -29.938 1 96.12 523 GLY A C 1
ATOM 4123 O O . GLY A 1 523 ? -5.301 6.906 -31.094 1 96.12 523 GLY A O 1
ATOM 4124 N N . LYS A 1 524 ? -4.172 7.785 -29.328 1 97.06 524 LYS A N 1
ATOM 4125 C CA . LYS A 1 524 ? -3.781 9 -30.047 1 97.06 524 LYS A CA 1
ATOM 4126 C C . LYS A 1 524 ? -2.619 8.719 -31 1 97.06 524 LYS A C 1
ATOM 4128 O O . LYS A 1 524 ? -2.477 9.391 -32.031 1 97.06 524 LYS A O 1
ATOM 4133 N N . ILE A 1 525 ? -1.702 7.781 -30.656 1 97.69 525 ILE A N 1
ATOM 4134 C CA . ILE A 1 525 ? -0.617 7.34 -31.516 1 97.69 525 ILE A CA 1
ATOM 4135 C C . ILE A 1 525 ? -0.508 5.816 -31.469 1 97.69 525 ILE A C 1
ATOM 4137 O O . ILE A 1 525 ? -0.925 5.188 -30.5 1 97.69 525 ILE A O 1
ATOM 4141 N N . SER A 1 526 ? 0.033 5.203 -32.469 1 98.06 526 SER A N 1
ATOM 4142 C CA . SER A 1 526 ? 0.223 3.756 -32.469 1 98.06 526 SER A CA 1
ATOM 4143 C C . SER A 1 526 ? 1.472 3.348 -31.703 1 98.06 526 SER A C 1
ATOM 4145 O O . SER A 1 526 ? 2.342 4.176 -31.438 1 98.06 526 SER A O 1
ATOM 4147 N N . ILE A 1 527 ? 1.534 2.113 -31.328 1 97.69 527 ILE A N 1
ATOM 4148 C CA . ILE A 1 527 ? 2.693 1.584 -30.625 1 97.69 527 ILE A CA 1
ATOM 4149 C C . ILE A 1 527 ? 3.936 1.702 -31.5 1 97.69 527 ILE A C 1
ATOM 4151 O O . ILE A 1 527 ? 5.035 1.947 -31 1 97.69 527 ILE A O 1
ATOM 4155 N N . ASP A 1 528 ? 3.82 1.519 -32.844 1 97.81 528 ASP A N 1
ATOM 4156 C CA . ASP A 1 528 ? 4.945 1.618 -33.781 1 97.81 528 ASP A CA 1
ATOM 4157 C C . ASP A 1 528 ? 5.48 3.047 -33.844 1 97.81 528 ASP A C 1
ATOM 4159 O O . ASP A 1 528 ? 6.695 3.26 -33.844 1 97.81 528 ASP A O 1
ATOM 4163 N N . GLU A 1 529 ? 4.57 3.984 -33.875 1 97.81 529 GLU A N 1
ATOM 4164 C CA . GLU A 1 529 ? 4.969 5.387 -33.844 1 97.81 529 GLU A CA 1
ATOM 4165 C C . GLU A 1 529 ? 5.684 5.73 -32.531 1 97.81 529 GLU A C 1
ATOM 4167 O O . GLU A 1 529 ? 6.664 6.477 -32.531 1 97.81 529 GLU A O 1
ATOM 4172 N N . PHE A 1 530 ? 5.16 5.191 -31.547 1 98.19 530 PHE A N 1
ATOM 4173 C CA . PHE A 1 530 ? 5.723 5.418 -30.219 1 98.19 530 PHE A CA 1
ATOM 4174 C C . PHE A 1 530 ? 7.148 4.879 -30.141 1 98.19 530 PHE A C 1
ATOM 4176 O O . PHE A 1 530 ? 8.055 5.578 -29.703 1 98.19 530 PHE A O 1
ATOM 4183 N N . LEU A 1 531 ? 7.383 3.654 -30.562 1 98.06 531 LEU A N 1
ATOM 4184 C CA . LEU A 1 531 ? 8.688 3.014 -30.516 1 98.06 531 LEU A CA 1
ATOM 4185 C C . LEU A 1 531 ? 9.68 3.721 -31.438 1 98.06 531 LEU A C 1
ATOM 4187 O O . LEU A 1 531 ? 10.875 3.771 -31.141 1 98.06 531 LEU A O 1
ATOM 4191 N N . ALA A 1 532 ? 9.211 4.301 -32.5 1 97.56 532 ALA A N 1
ATOM 4192 C CA . ALA A 1 532 ? 10.062 4.957 -33.5 1 97.56 532 ALA A CA 1
ATOM 4193 C C . ALA A 1 532 ? 10.805 6.141 -32.875 1 97.56 532 ALA A C 1
ATOM 4195 O O . ALA A 1 532 ? 11.875 6.523 -33.344 1 97.56 532 ALA A O 1
ATOM 4196 N N . GLN A 1 533 ? 10.305 6.707 -31.781 1 97.38 533 GLN A N 1
ATOM 4197 C CA . GLN A 1 533 ? 10.906 7.883 -31.156 1 97.38 533 GLN A CA 1
ATOM 4198 C C . GLN A 1 533 ? 12.086 7.496 -30.266 1 97.38 533 GLN A C 1
ATOM 4200 O O . GLN A 1 533 ? 12.875 8.352 -29.859 1 97.38 533 GLN A O 1
ATOM 4205 N N . MET A 1 534 ? 12.258 6.238 -29.922 1 97.5 534 MET A N 1
ATOM 4206 C CA . MET A 1 534 ? 13.266 5.77 -28.984 1 97.5 534 MET A CA 1
ATOM 4207 C C . MET A 1 534 ? 14.578 5.441 -29.688 1 97.5 534 MET A C 1
ATOM 4209 O O . MET A 1 534 ? 14.57 5.047 -30.859 1 97.5 534 MET A O 1
ATOM 4213 N N . THR A 1 535 ? 15.664 5.613 -28.969 1 97.56 535 THR A N 1
ATOM 4214 C CA . THR A 1 535 ? 16.969 5.18 -29.469 1 97.56 535 THR A CA 1
ATOM 4215 C C . THR A 1 535 ? 17.094 3.658 -29.422 1 97.56 535 THR A C 1
ATOM 4217 O O . THR A 1 535 ? 16.25 2.986 -28.812 1 97.56 535 THR A O 1
ATOM 4220 N N . ASP A 1 536 ? 18.109 3.062 -30.078 1 98.19 536 ASP A N 1
ATOM 4221 C CA . ASP A 1 536 ? 18.375 1.627 -30.016 1 98.19 536 ASP A CA 1
ATOM 4222 C C . ASP A 1 536 ? 18.578 1.162 -28.578 1 98.19 536 ASP A C 1
ATOM 4224 O O . ASP A 1 536 ? 18.062 0.114 -28.188 1 98.19 536 ASP A O 1
ATOM 4228 N N . GLU A 1 537 ? 19.266 1.975 -27.812 1 97.62 537 GLU A N 1
ATOM 4229 C CA . GLU A 1 537 ? 19.562 1.634 -26.422 1 97.62 537 GLU A CA 1
ATOM 4230 C C . GLU A 1 537 ? 18.281 1.606 -25.594 1 97.62 537 GLU A C 1
ATOM 4232 O O . GLU A 1 537 ? 18.125 0.749 -24.719 1 97.62 537 GLU A O 1
ATOM 4237 N N . GLU A 1 538 ? 17.453 2.541 -25.875 1 97.5 538 GLU A N 1
ATOM 4238 C CA . GLU A 1 538 ? 16.188 2.625 -25.125 1 97.5 538 GLU A CA 1
ATOM 4239 C C . GLU A 1 538 ? 15.289 1.438 -25.453 1 97.5 538 GLU A C 1
ATOM 4241 O O . GLU A 1 538 ? 14.648 0.885 -24.547 1 97.5 538 GLU A O 1
ATOM 4246 N N . VAL A 1 539 ? 15.211 1.057 -26.688 1 98.56 539 VAL A N 1
ATOM 4247 C CA . VAL A 1 539 ? 14.438 -0.122 -27.062 1 98.56 539 VAL A CA 1
ATOM 4248 C C . VAL A 1 539 ? 15.039 -1.364 -26.406 1 98.56 539 VAL A C 1
ATOM 4250 O O . VAL A 1 539 ? 14.312 -2.205 -25.875 1 98.56 539 VAL A O 1
ATOM 4253 N N . ALA A 1 540 ? 16.359 -1.479 -26.422 1 98.5 540 ALA A N 1
ATOM 4254 C CA . ALA A 1 540 ? 17.062 -2.6 -25.797 1 98.5 540 ALA A CA 1
ATOM 4255 C C . ALA A 1 540 ? 16.766 -2.68 -24.312 1 98.5 540 ALA A C 1
ATOM 4257 O O . ALA A 1 540 ? 16.672 -3.771 -23.75 1 98.5 540 ALA A O 1
ATOM 4258 N N . HIS A 1 541 ? 16.609 -1.533 -23.688 1 97.69 541 HIS A N 1
ATOM 4259 C CA . HIS A 1 541 ? 16.328 -1.465 -22.25 1 97.69 541 HIS A CA 1
ATOM 4260 C C . HIS A 1 541 ? 15.023 -2.18 -21.922 1 97.69 541 HIS A C 1
ATOM 4262 O O . HIS A 1 541 ? 14.93 -2.857 -20.891 1 97.69 541 HIS A O 1
ATOM 4268 N N . LEU A 1 542 ? 14.047 -2.08 -22.75 1 98.38 542 LEU A N 1
ATOM 4269 C CA . LEU A 1 542 ? 12.727 -2.66 -22.531 1 98.38 542 LEU A CA 1
ATOM 4270 C C . LEU A 1 542 ? 12.789 -4.184 -22.578 1 98.38 542 LEU A C 1
ATOM 4272 O O . LEU A 1 542 ? 11.844 -4.863 -22.172 1 98.38 542 LEU A O 1
ATOM 4276 N N . LEU A 1 543 ? 13.883 -4.758 -23.047 1 98.75 543 LEU A N 1
ATOM 4277 C CA . LEU A 1 543 ? 13.969 -6.191 -23.312 1 98.75 543 LEU A CA 1
ATOM 4278 C C . LEU A 1 543 ? 14.672 -6.91 -22.156 1 98.75 543 LEU A C 1
ATOM 4280 O O . LEU A 1 543 ? 15.055 -8.078 -22.297 1 98.75 543 LEU A O 1
ATOM 4284 N N . GLY A 1 544 ? 14.922 -6.246 -21.062 1 97.88 544 GLY A N 1
ATOM 4285 C CA . GLY A 1 544 ? 15.516 -6.828 -19.875 1 97.88 544 GLY A CA 1
ATOM 4286 C C . GLY A 1 544 ? 14.688 -6.605 -18.625 1 97.88 544 GLY A C 1
ATOM 4287 O O . GLY A 1 544 ? 13.867 -5.688 -18.578 1 97.88 544 GLY A O 1
ATOM 4288 N N . GLY A 1 545 ? 14.938 -7.496 -17.625 1 97.44 545 GLY A N 1
ATOM 4289 C CA . GLY A 1 545 ? 14.289 -7.316 -16.328 1 97.44 545 GLY A CA 1
ATOM 4290 C C . GLY A 1 545 ? 14.586 -5.973 -15.695 1 97.44 545 GLY A C 1
ATOM 4291 O O . GLY A 1 545 ? 15.625 -5.367 -15.969 1 97.44 545 GLY A O 1
ATOM 4292 N N . GLN A 1 546 ? 13.617 -5.457 -14.938 1 97.19 546 GLN A N 1
ATOM 4293 C CA . GLN A 1 546 ? 13.719 -4.152 -14.289 1 97.19 546 GLN A CA 1
ATOM 4294 C C . GLN A 1 546 ? 13.773 -4.297 -12.773 1 97.19 546 GLN A C 1
ATOM 4296 O O . GLN A 1 546 ? 13.273 -5.277 -12.211 1 97.19 546 GLN A O 1
ATOM 4301 N N . PRO A 1 547 ? 14.367 -3.33 -12.078 1 95.12 547 PRO A N 1
ATOM 4302 C CA . PRO A 1 547 ? 14.578 -3.471 -10.633 1 95.12 547 PRO A CA 1
ATOM 4303 C C . PRO A 1 547 ? 13.266 -3.506 -9.852 1 95.12 547 PRO A C 1
ATOM 4305 O O . PRO A 1 547 ? 12.289 -2.859 -10.242 1 95.12 547 PRO A O 1
ATOM 4308 N N . ASN A 1 548 ? 13.273 -4.195 -8.742 1 92.44 548 ASN A N 1
ATOM 4309 C CA . ASN A 1 548 ? 12.141 -4.277 -7.828 1 92.44 548 ASN A CA 1
ATOM 4310 C C . ASN A 1 548 ? 11.898 -2.953 -7.109 1 92.44 548 ASN A C 1
ATOM 4312 O O . ASN A 1 548 ? 12.828 -2.357 -6.566 1 92.44 548 ASN A O 1
ATOM 4316 N N . THR A 1 549 ? 10.672 -2.434 -7.109 1 88.12 549 THR A N 1
ATOM 4317 C CA . THR A 1 549 ? 10.258 -1.246 -6.371 1 88.12 549 THR A CA 1
ATOM 4318 C C . THR A 1 549 ? 9.102 -1.573 -5.426 1 88.12 549 THR A C 1
ATOM 4320 O O . THR A 1 549 ? 7.934 -1.476 -5.809 1 88.12 549 THR A O 1
ATOM 4323 N N . GLY A 1 550 ? 9.172 -2.266 -4.453 1 90.62 550 GLY A N 1
ATOM 4324 C CA . GLY A 1 550 ? 8.078 -2.582 -3.549 1 90.62 550 GLY A CA 1
ATOM 4325 C C . GLY A 1 550 ? 8.234 -3.934 -2.875 1 90.62 550 GLY A C 1
ATOM 4326 O O . GLY A 1 550 ? 9.328 -4.293 -2.436 1 90.62 550 GLY A O 1
ATOM 4327 N N . VAL A 1 551 ? 7.078 -4.664 -2.869 1 92.81 551 VAL A N 1
ATOM 4328 C CA . VAL A 1 551 ? 7.062 -5.863 -2.039 1 92.81 551 VAL A CA 1
ATOM 4329 C C . VAL A 1 551 ? 7.316 -7.094 -2.906 1 92.81 551 VAL A C 1
ATOM 4331 O O . VAL A 1 551 ? 7.371 -8.219 -2.398 1 92.81 551 VAL A O 1
ATOM 4334 N N . ALA A 1 552 ? 7.43 -6.906 -4.145 1 83.5 552 ALA A N 1
ATOM 4335 C CA . ALA A 1 552 ? 7.621 -8.055 -5.027 1 83.5 552 ALA A CA 1
ATOM 4336 C C . ALA A 1 552 ? 8.859 -8.852 -4.629 1 83.5 552 ALA A C 1
ATOM 4338 O O . ALA A 1 552 ? 9.82 -8.289 -4.094 1 83.5 552 ALA A O 1
ATOM 4339 N N . ASN A 1 553 ? 8.906 -10.086 -4.785 1 83.5 553 ASN A N 1
ATOM 4340 C CA . ASN A 1 553 ? 10.086 -10.914 -4.531 1 83.5 553 ASN A CA 1
ATOM 4341 C C . ASN A 1 553 ? 10.914 -11.109 -5.797 1 83.5 553 ASN A C 1
ATOM 4343 O O . ASN A 1 553 ? 11.922 -11.82 -5.781 1 83.5 553 ASN A O 1
ATOM 4347 N N . THR A 1 554 ? 10.438 -10.594 -6.898 1 93.56 554 THR A N 1
ATOM 4348 C CA . THR A 1 554 ? 11.07 -10.727 -8.211 1 93.56 554 THR A CA 1
ATOM 4349 C C . THR A 1 554 ? 11.32 -9.352 -8.828 1 93.56 554 THR A C 1
ATOM 4351 O O . THR A 1 554 ? 11.664 -8.406 -8.117 1 93.56 554 THR A O 1
ATOM 4354 N N . PHE A 1 555 ? 11.438 -9.281 -10.172 1 96.38 555 PHE A N 1
ATOM 4355 C CA . PHE A 1 555 ? 11.758 -8.047 -10.883 1 96.38 555 PHE A CA 1
ATOM 4356 C C . PHE A 1 555 ? 10.625 -7.66 -11.82 1 96.38 555 PHE A C 1
ATOM 4358 O O . PHE A 1 555 ? 9.5 -8.156 -11.695 1 96.38 555 PHE A O 1
ATOM 4365 N N . GLY A 1 556 ? 10.844 -6.602 -12.656 1 96.94 556 GLY A N 1
ATOM 4366 C CA . GLY A 1 556 ? 9.711 -6.066 -13.398 1 96.94 556 GLY A CA 1
ATOM 4367 C C . GLY A 1 556 ? 9.977 -5.949 -14.883 1 96.94 556 GLY A C 1
ATOM 4368 O O . GLY A 1 556 ? 10.984 -6.465 -15.383 1 96.94 556 GLY A O 1
ATOM 4369 N N . TYR A 1 557 ? 8.977 -5.371 -15.656 1 97.81 557 TYR A N 1
ATOM 4370 C CA . TYR A 1 557 ? 9.023 -5.035 -17.078 1 97.81 557 TYR A CA 1
ATOM 4371 C C . TYR A 1 557 ? 8.867 -3.531 -17.281 1 97.81 557 TYR A C 1
ATOM 4373 O O . TYR A 1 557 ? 8.258 -2.844 -16.469 1 97.81 557 TYR A O 1
ATOM 4381 N N . GLY A 1 558 ? 9.398 -3.047 -18.375 1 97.69 558 GLY A N 1
ATOM 4382 C CA . GLY A 1 558 ? 9.188 -1.662 -18.75 1 97.69 558 GLY A CA 1
ATOM 4383 C C . GLY A 1 558 ? 10.148 -0.7 -18.078 1 97.69 558 GLY A C 1
ATOM 4384 O O . GLY A 1 558 ? 11.352 -0.744 -18.312 1 97.69 558 GLY A O 1
ATOM 4385 N N . ASN A 1 559 ? 9.609 0.213 -17.266 1 96.75 559 ASN A N 1
ATOM 4386 C CA . ASN A 1 559 ? 10.367 1.121 -16.406 1 96.75 559 ASN A CA 1
ATOM 4387 C C . ASN A 1 559 ? 11.086 2.193 -17.219 1 96.75 559 ASN A C 1
ATOM 4389 O O . ASN A 1 559 ? 12.312 2.299 -17.172 1 96.75 559 ASN A O 1
ATOM 4393 N N . MET A 1 560 ? 10.336 3.018 -17.906 1 96.94 560 MET A N 1
ATOM 4394 C CA . MET A 1 560 ? 10.828 4.203 -18.594 1 96.94 560 MET A CA 1
ATOM 4395 C C . MET A 1 560 ? 9.922 5.402 -18.344 1 96.94 560 MET A C 1
ATOM 4397 O O . MET A 1 560 ? 9.219 5.852 -19.25 1 96.94 560 MET A O 1
ATOM 4401 N N . PRO A 1 561 ? 10.078 5.938 -17.188 1 94.12 561 PRO A N 1
ATOM 4402 C CA . PRO A 1 561 ? 9.195 7.051 -16.828 1 94.12 561 PRO A CA 1
ATOM 4403 C C . PRO A 1 561 ? 9.32 8.234 -17.781 1 94.12 561 PRO A C 1
ATOM 4405 O O . PRO A 1 561 ? 8.352 8.969 -17.984 1 94.12 561 PRO A O 1
ATOM 4408 N N . GLU A 1 562 ? 10.477 8.469 -18.391 1 95.25 562 GLU A N 1
ATOM 4409 C CA . GLU A 1 562 ? 10.672 9.578 -19.328 1 95.25 562 GLU A CA 1
ATOM 4410 C C . GLU A 1 562 ? 9.766 9.438 -20.547 1 95.25 562 GLU A C 1
ATOM 4412 O O . GLU A 1 562 ? 9.562 10.398 -21.281 1 95.25 562 GLU 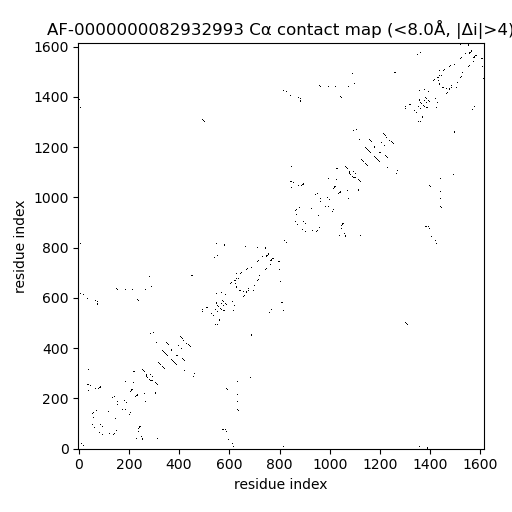A O 1
ATOM 4417 N N . TYR A 1 563 ? 9.234 8.211 -20.812 1 96.94 563 TYR A N 1
ATOM 4418 C CA . TYR A 1 563 ? 8.266 7.973 -21.875 1 96.94 563 TYR A CA 1
ATOM 4419 C C . TYR A 1 563 ? 6.898 7.609 -21.297 1 96.94 563 TYR A C 1
ATOM 4421 O O . TYR A 1 563 ? 5.996 7.203 -22.031 1 96.94 563 TYR A O 1
ATOM 4429 N N . GLY A 1 564 ? 6.766 7.672 -20 1 95.56 564 GLY A N 1
ATOM 4430 C CA . GLY A 1 564 ? 5.516 7.359 -19.328 1 95.56 564 GLY A CA 1
ATOM 4431 C C . GLY A 1 564 ? 5.266 5.867 -19.203 1 95.56 564 GLY A C 1
ATOM 4432 O O . GLY A 1 564 ? 4.137 5.441 -18.938 1 95.56 564 GLY A O 1
ATOM 4433 N N . ILE A 1 565 ? 6.234 4.957 -19.406 1 97.5 565 ILE A N 1
ATOM 4434 C CA . ILE A 1 565 ? 6.102 3.514 -19.25 1 97.5 565 ILE A CA 1
ATOM 4435 C C . ILE A 1 565 ? 6.328 3.133 -17.797 1 97.5 565 ILE A C 1
ATOM 4437 O O . ILE A 1 565 ? 7.41 3.363 -17.234 1 97.5 565 ILE A O 1
ATOM 4441 N N . PRO A 1 566 ? 5.344 2.594 -17.156 1 96.62 566 PRO A N 1
ATOM 4442 C CA . PRO A 1 566 ? 5.527 2.223 -15.75 1 96.62 566 PRO A CA 1
ATOM 4443 C C . PRO A 1 566 ? 6.453 1.021 -15.578 1 96.62 566 PRO A C 1
ATOM 4445 O O . PRO A 1 566 ? 6.738 0.31 -16.547 1 96.62 566 PRO A O 1
ATOM 4448 N N . ASN A 1 567 ? 7.023 0.885 -14.391 1 96.62 567 ASN A N 1
ATOM 4449 C CA . ASN A 1 567 ? 7.703 -0.326 -13.938 1 96.62 567 ASN A CA 1
ATOM 4450 C C . ASN A 1 567 ? 6.719 -1.341 -13.367 1 96.62 567 ASN A C 1
ATOM 4452 O O . ASN A 1 567 ? 6.301 -1.223 -12.211 1 96.62 567 ASN A O 1
ATOM 4456 N N . VAL A 1 568 ? 6.336 -2.328 -14.109 1 97.31 568 VAL A N 1
ATOM 4457 C CA . VAL A 1 568 ? 5.309 -3.254 -13.648 1 97.31 568 VAL A CA 1
ATOM 4458 C C . VAL A 1 568 ? 5.965 -4.492 -13.039 1 97.31 568 VAL A C 1
ATOM 4460 O O . VAL A 1 568 ? 6.746 -5.176 -13.703 1 97.31 568 VAL A O 1
ATOM 4463 N N . MET A 1 569 ? 5.633 -4.77 -11.781 1 97.25 569 MET A N 1
ATOM 4464 C CA . MET A 1 569 ? 6.309 -5.809 -11.008 1 97.25 569 MET A CA 1
ATOM 4465 C C . MET A 1 569 ? 5.699 -7.18 -11.289 1 97.25 569 MET A C 1
ATOM 4467 O O . MET A 1 569 ? 4.531 -7.277 -11.672 1 97.25 569 MET A O 1
ATOM 4471 N N . THR A 1 570 ? 6.508 -8.219 -11.148 1 97.19 570 THR A N 1
ATOM 4472 C CA . THR A 1 570 ? 6.07 -9.609 -11.188 1 97.19 570 THR A CA 1
ATOM 4473 C C . THR A 1 570 ? 6.305 -10.289 -9.844 1 97.19 570 THR A C 1
ATOM 4475 O O . THR A 1 570 ? 7.035 -9.766 -9 1 97.19 570 THR A O 1
ATOM 4478 N N . ALA A 1 571 ? 5.652 -11.391 -9.609 1 95.75 571 ALA A N 1
ATOM 4479 C CA . ALA A 1 571 ? 5.891 -12.18 -8.398 1 95.75 571 ALA A CA 1
ATOM 4480 C C . ALA A 1 571 ? 5.684 -13.664 -8.664 1 95.75 571 ALA A C 1
ATOM 4482 O O . ALA A 1 571 ? 4.855 -14.047 -9.492 1 95.75 571 ALA A O 1
ATOM 4483 N N . ASP A 1 572 ? 6.457 -14.43 -7.879 1 93.88 572 ASP A N 1
ATOM 4484 C CA . ASP A 1 572 ? 6.328 -15.883 -7.949 1 93.88 572 ASP A CA 1
ATOM 4485 C C . ASP A 1 572 ? 5.004 -16.344 -7.344 1 93.88 572 ASP A C 1
ATOM 4487 O O . ASP A 1 572 ? 4.438 -15.672 -6.484 1 93.88 572 ASP A O 1
ATOM 4491 N N . GLY A 1 573 ? 4.629 -17.531 -7.754 1 78.75 573 GLY A N 1
ATOM 4492 C CA . GLY A 1 573 ? 3.41 -18.031 -7.133 1 78.75 573 GLY A CA 1
ATOM 4493 C C . GLY A 1 573 ? 3.232 -19.531 -7.273 1 78.75 573 GLY A C 1
ATOM 4494 O O . GLY A 1 573 ? 4.094 -20.297 -6.859 1 78.75 573 GLY A O 1
ATOM 4495 N N . PRO A 1 574 ? 3.268 -20.453 -7.656 1 79.25 574 PRO A N 1
ATOM 4496 C CA . PRO A 1 574 ? 2.264 -21.438 -8.047 1 79.25 574 PRO A CA 1
ATOM 4497 C C . PRO A 1 574 ? 1.377 -21.875 -6.887 1 79.25 574 PRO A C 1
ATOM 4499 O O . PRO A 1 574 ? 0.291 -22.422 -7.105 1 79.25 574 PRO A O 1
ATOM 4502 N N . ALA A 1 575 ? 1.839 -21.578 -5.633 1 88.94 575 ALA A N 1
ATOM 4503 C CA . ALA A 1 575 ? 1.047 -22 -4.48 1 88.94 575 ALA A CA 1
ATOM 4504 C C . ALA A 1 575 ? 0.545 -20.797 -3.689 1 88.94 575 ALA A C 1
ATOM 4506 O O . ALA A 1 575 ? 0.24 -20.906 -2.498 1 88.94 575 ALA A O 1
ATOM 4507 N N . GLY A 1 576 ? 0.528 -19.672 -4.34 1 95.06 576 GLY A N 1
ATOM 4508 C CA . GLY A 1 576 ? 0.162 -18.406 -3.732 1 95.06 576 GLY A CA 1
ATOM 4509 C C . GLY A 1 576 ? 1.114 -17.281 -4.086 1 95.06 576 GLY A C 1
ATOM 4510 O O . GLY A 1 576 ? 2.162 -17.516 -4.691 1 95.06 576 GLY A O 1
ATOM 4511 N N . LEU A 1 577 ? 0.742 -16.062 -3.729 1 96.25 577 LEU A N 1
ATOM 4512 C CA . LEU A 1 577 ? 1.588 -14.906 -3.984 1 96.25 577 LEU A CA 1
ATOM 4513 C C . LEU A 1 577 ? 2.797 -14.898 -3.053 1 96.25 577 LEU A C 1
ATOM 4515 O O . LEU A 1 577 ? 2.643 -14.859 -1.831 1 96.25 577 LEU A O 1
ATOM 4519 N N . ARG A 1 578 ? 3.916 -14.914 -3.639 1 95.31 578 ARG A N 1
ATOM 4520 C CA . ARG A 1 578 ? 5.133 -14.914 -2.836 1 95.31 578 ARG A CA 1
ATOM 4521 C C . ARG A 1 578 ? 5.633 -13.5 -2.586 1 95.31 578 ARG A C 1
ATOM 4523 O O . ARG A 1 578 ? 5.918 -12.758 -3.531 1 95.31 578 ARG A O 1
ATOM 4530 N N . ILE A 1 579 ? 5.711 -13.141 -1.372 1 94.5 579 ILE A N 1
ATOM 4531 C CA . ILE A 1 579 ? 6.297 -11.891 -0.895 1 94.5 579 ILE A CA 1
ATOM 4532 C C . ILE A 1 579 ? 7.336 -12.188 0.183 1 94.5 579 ILE A C 1
ATOM 4534 O O . ILE A 1 579 ? 7.133 -13.062 1.029 1 94.5 579 ILE A O 1
ATOM 4538 N N . ALA A 1 580 ? 8.484 -11.555 0.088 1 90.94 580 ALA A N 1
ATOM 4539 C CA . ALA A 1 580 ? 9.539 -11.781 1.064 1 90.94 580 ALA A CA 1
ATOM 4540 C C . ALA A 1 580 ? 9.062 -11.477 2.479 1 90.94 580 ALA A C 1
ATOM 4542 O O . ALA A 1 580 ? 8.312 -10.516 2.691 1 90.94 580 ALA A O 1
ATOM 4543 N N . PRO A 1 581 ? 9.5 -12.289 3.455 1 91.56 581 PRO A N 1
ATOM 4544 C CA . PRO A 1 581 ? 9.023 -12.109 4.828 1 91.56 581 PRO A CA 1
ATOM 4545 C C . PRO A 1 581 ? 9.359 -10.734 5.402 1 91.56 581 PRO A C 1
ATOM 4547 O O . PRO A 1 581 ? 8.609 -10.211 6.227 1 91.56 581 PRO A O 1
ATOM 4550 N N . GLU A 1 582 ? 10.43 -10.094 4.965 1 91.5 582 GLU A N 1
ATOM 4551 C CA . GLU A 1 582 ? 10.883 -8.812 5.508 1 91.5 582 GLU A CA 1
ATOM 4552 C C . GLU A 1 582 ? 9.891 -7.699 5.184 1 91.5 582 GLU A C 1
ATOM 4554 O O . GLU A 1 582 ? 9.898 -6.645 5.824 1 91.5 582 GLU A O 1
ATOM 4559 N N . CYS A 1 583 ? 9.039 -7.922 4.168 1 93.88 583 CYS A N 1
ATOM 4560 C CA . CYS A 1 583 ? 8.047 -6.93 3.779 1 93.88 583 CYS A CA 1
ATOM 4561 C C . CYS A 1 583 ? 6.91 -6.871 4.793 1 93.88 583 CYS A C 1
ATOM 4563 O O . CYS A 1 583 ? 6.141 -5.91 4.816 1 93.88 583 CYS A O 1
ATOM 4565 N N . GLY A 1 584 ? 6.754 -7.992 5.605 1 92.56 584 GLY A N 1
ATOM 4566 C CA . GLY A 1 584 ? 5.746 -8.023 6.652 1 92.56 584 GLY A CA 1
ATOM 4567 C C . GLY A 1 584 ? 4.359 -8.344 6.137 1 92.56 584 GLY A C 1
ATOM 4568 O O . GLY A 1 584 ? 3.381 -8.281 6.887 1 92.56 584 GLY A O 1
ATOM 4569 N N . VAL A 1 585 ? 4.219 -8.734 4.895 1 94.44 585 VAL A N 1
ATOM 4570 C CA . VAL A 1 585 ? 2.928 -9.062 4.301 1 94.44 585 VAL A CA 1
ATOM 4571 C C . VAL A 1 585 ? 2.742 -10.578 4.266 1 94.44 585 VAL A C 1
ATOM 4573 O O . VAL A 1 585 ? 3.57 -11.297 3.705 1 94.44 585 VAL A O 1
ATOM 4576 N N . HIS A 1 586 ? 1.733 -11.07 4.891 1 95.19 586 HIS A N 1
ATOM 4577 C CA . HIS A 1 586 ? 1.344 -12.469 4.809 1 95.19 586 HIS A CA 1
ATOM 4578 C C . HIS A 1 586 ? 0.267 -12.68 3.748 1 95.19 586 HIS A C 1
ATOM 4580 O O . HIS A 1 586 ? -0.689 -11.906 3.666 1 95.19 586 HIS A O 1
ATOM 4586 N N . THR A 1 587 ? 0.412 -13.648 2.922 1 96.88 587 THR A N 1
ATOM 4587 C CA . THR A 1 587 ? -0.563 -13.938 1.875 1 96.88 587 THR A CA 1
ATOM 4588 C C . THR A 1 587 ? -1.186 -15.312 2.078 1 96.88 587 THR A C 1
ATOM 4590 O O . THR A 1 587 ? -0.928 -15.977 3.086 1 96.88 587 THR A O 1
ATOM 4593 N N . THR A 1 588 ? -2.102 -15.719 1.197 1 97.81 588 THR A N 1
ATOM 4594 C CA . THR A 1 588 ? -2.781 -17 1.267 1 97.81 588 THR A CA 1
ATOM 4595 C C . THR A 1 588 ? -1.964 -18.094 0.563 1 97.81 588 THR A C 1
ATOM 4597 O O . THR A 1 588 ? -1.599 -17.938 -0.604 1 97.81 588 THR A O 1
ATOM 4600 N N . ALA A 1 589 ? -1.646 -19.109 1.275 1 97.62 589 ALA A N 1
ATOM 4601 C CA . ALA A 1 589 ? -1.098 -20.281 0.609 1 97.62 589 ALA A CA 1
ATOM 4602 C C . ALA A 1 589 ? -2.211 -21.188 0.076 1 97.62 589 ALA A C 1
ATOM 4604 O O . ALA A 1 589 ? -3.033 -21.688 0.845 1 97.62 589 ALA A O 1
ATOM 4605 N N . TRP A 1 590 ? -2.215 -21.375 -1.15 1 97.81 590 TRP A N 1
ATOM 4606 C CA . TRP A 1 590 ? -3.172 -22.234 -1.83 1 97.81 590 TRP A CA 1
ATOM 4607 C C . TRP A 1 590 ? -2.639 -23.656 -1.938 1 97.81 590 TRP A C 1
ATOM 4609 O O . TRP A 1 590 ? -1.437 -23.891 -1.794 1 97.81 590 TRP A O 1
ATOM 4619 N N . PRO A 1 591 ? -3.555 -24.609 -2.205 1 97.44 591 PRO A N 1
ATOM 4620 C CA . PRO A 1 591 ? -3.068 -25.953 -2.467 1 97.44 591 PRO A CA 1
ATOM 4621 C C . PRO A 1 591 ? -2.115 -26.031 -3.658 1 97.44 591 PRO A C 1
ATOM 4623 O O . PRO A 1 591 ? -2.24 -25.234 -4.598 1 97.44 591 PRO A O 1
ATOM 4626 N N . CYS A 1 592 ? -1.192 -26.938 -3.602 1 96 592 CYS A N 1
ATOM 4627 C CA . CYS A 1 592 ? -0.269 -27.094 -4.719 1 96 592 CYS A CA 1
ATOM 4628 C C . CYS A 1 592 ? -1.011 -27.516 -5.984 1 96 592 CYS A C 1
ATOM 4630 O O . CYS A 1 592 ? -2.16 -27.953 -5.918 1 96 592 CYS A O 1
ATOM 4632 N N . ALA A 1 593 ? -0.407 -27.391 -7.121 1 97 593 ALA A N 1
ATOM 4633 C CA . ALA A 1 593 ? -1.042 -27.625 -8.414 1 97 593 ALA A CA 1
ATOM 4634 C C . ALA A 1 593 ? -1.477 -29.078 -8.562 1 97 593 ALA A C 1
ATOM 4636 O O . ALA A 1 593 ? -2.506 -29.359 -9.172 1 97 593 ALA A O 1
ATOM 4637 N N . THR A 1 594 ? -0.723 -30.016 -8.031 1 97.31 594 THR A N 1
ATOM 4638 C CA . THR A 1 594 ? -1.106 -31.422 -8.07 1 97.31 594 THR A CA 1
ATOM 4639 C C . THR A 1 594 ? -2.471 -31.625 -7.422 1 97.31 594 THR A C 1
ATOM 4641 O O . THR A 1 594 ? -3.34 -32.281 -7.988 1 97.31 594 THR A O 1
ATOM 4644 N N . LEU A 1 595 ? -2.58 -31.047 -6.223 1 98.12 595 LEU A N 1
ATOM 4645 C CA . LEU A 1 595 ? -3.861 -31.156 -5.531 1 98.12 595 LEU A CA 1
ATOM 4646 C C . LEU A 1 595 ? -4.965 -30.469 -6.32 1 98.12 595 LEU A C 1
ATOM 4648 O O . LEU A 1 595 ? -6.078 -31 -6.434 1 98.12 595 LEU A O 1
ATOM 4652 N N . LEU A 1 596 ? -4.699 -29.328 -6.879 1 98.56 596 LEU A N 1
ATOM 4653 C CA . LEU A 1 596 ? -5.707 -28.609 -7.66 1 98.56 596 LEU A CA 1
ATOM 4654 C C . LEU A 1 596 ? -6.145 -29.453 -8.859 1 98.56 596 LEU A C 1
ATOM 4656 O O . LEU A 1 596 ? -7.324 -29.453 -9.227 1 98.56 596 LEU A O 1
ATOM 4660 N N . ALA A 1 597 ? -5.188 -30.094 -9.461 1 98.75 597 ALA A N 1
ATOM 4661 C CA . ALA A 1 597 ? -5.531 -30.969 -10.578 1 98.75 597 ALA A CA 1
ATOM 4662 C C . ALA A 1 597 ? -6.449 -32.094 -10.117 1 98.75 597 ALA A C 1
ATOM 4664 O O . ALA A 1 597 ? -7.363 -32.5 -10.844 1 98.75 597 ALA A O 1
ATOM 4665 N N . CYS A 1 598 ? -6.273 -32.562 -8.953 1 98.88 598 CYS A N 1
ATOM 4666 C CA . CYS A 1 598 ? -7.043 -33.688 -8.414 1 98.88 598 CYS A CA 1
ATOM 4667 C C . CYS A 1 598 ? -8.469 -33.281 -8.094 1 98.88 598 CYS A C 1
ATOM 4669 O O . CYS A 1 598 ? -9.328 -34.094 -7.832 1 98.88 598 CYS A O 1
ATOM 4671 N N . THR A 1 599 ? -8.742 -31.984 -8.156 1 98.81 599 THR A N 1
ATOM 4672 C CA . THR A 1 599 ? -10.125 -31.531 -7.984 1 98.81 599 THR A CA 1
ATOM 4673 C C . THR A 1 599 ? -10.961 -31.891 -9.211 1 98.81 599 THR A C 1
ATOM 4675 O O . THR A 1 599 ? -12.18 -32.062 -9.109 1 98.81 599 THR A O 1
ATOM 4678 N N . TRP A 1 600 ? -10.281 -31.891 -10.414 1 98.81 600 TRP A N 1
ATOM 4679 C CA . TRP A 1 600 ? -10.977 -32.062 -11.688 1 98.81 600 TRP A CA 1
ATOM 4680 C C . TRP A 1 600 ? -12.102 -31.062 -11.844 1 98.81 600 TRP A C 1
ATOM 4682 O O . TRP A 1 600 ? -13.172 -31.391 -12.359 1 98.81 600 TRP A O 1
ATOM 4692 N N . ASP A 1 601 ? -11.977 -29.891 -11.297 1 98.75 601 ASP A N 1
ATOM 4693 C CA . ASP A 1 601 ? -13.023 -28.875 -11.25 1 98.75 601 ASP A CA 1
ATOM 4694 C C . ASP A 1 601 ? -12.508 -27.531 -11.773 1 98.75 601 ASP A C 1
ATOM 4696 O O . ASP A 1 601 ? -12.07 -26.688 -11 1 98.75 601 ASP A O 1
ATOM 4700 N N . PRO A 1 602 ? -12.648 -27.281 -13.055 1 98.75 602 PRO A N 1
ATOM 4701 C CA . PRO A 1 602 ? -12.156 -26.016 -13.625 1 98.75 602 PRO A CA 1
ATOM 4702 C C . PRO A 1 602 ? -12.773 -24.781 -12.961 1 98.75 602 PRO A C 1
ATOM 4704 O O . PRO A 1 602 ? -12.117 -23.75 -12.852 1 98.75 602 PRO A O 1
ATOM 4707 N N . ASP A 1 603 ? -14.023 -24.859 -12.523 1 98.69 603 ASP A N 1
ATOM 4708 C CA . ASP A 1 603 ? -14.672 -23.719 -11.891 1 98.69 603 ASP A CA 1
ATOM 4709 C C . ASP A 1 603 ? -13.992 -23.344 -10.578 1 98.69 603 ASP A C 1
ATOM 4711 O O . ASP A 1 603 ? -13.812 -22.172 -10.266 1 98.69 603 ASP A O 1
ATOM 4715 N N . LEU A 1 604 ? -13.68 -24.344 -9.805 1 98.69 604 LEU A N 1
ATOM 4716 C CA . LEU A 1 604 ? -12.984 -24.109 -8.547 1 98.69 604 LEU A CA 1
ATOM 4717 C C . LEU A 1 604 ? -11.594 -23.531 -8.797 1 98.69 604 LEU A C 1
ATOM 4719 O O . LEU A 1 604 ? -11.148 -22.625 -8.078 1 98.69 604 LEU A O 1
ATOM 4723 N N . VAL A 1 605 ? -10.875 -24.078 -9.766 1 98.75 605 VAL A N 1
ATOM 4724 C CA . VAL A 1 605 ? -9.531 -23.594 -10.078 1 98.75 605 VAL A CA 1
ATOM 4725 C C . VAL A 1 605 ? -9.594 -22.156 -10.57 1 98.75 605 VAL A C 1
ATOM 4727 O O . VAL A 1 605 ? -8.734 -21.328 -10.242 1 98.75 605 VAL A O 1
ATOM 4730 N N . TYR A 1 606 ? -10.656 -21.797 -11.359 1 98.81 606 TYR A N 1
ATOM 4731 C CA . TYR A 1 606 ? -10.906 -20.422 -11.75 1 98.81 606 TYR A CA 1
ATOM 4732 C C . TYR A 1 606 ? -11.031 -19.516 -10.523 1 98.81 606 TYR A C 1
ATOM 4734 O O . TYR A 1 606 ? -10.43 -18.453 -10.469 1 98.81 606 TYR A O 1
ATOM 4742 N N . ALA A 1 607 ? -11.797 -19.969 -9.539 1 98.81 607 ALA A N 1
ATOM 4743 C CA . ALA A 1 607 ? -12.031 -19.188 -8.336 1 98.81 607 ALA A CA 1
ATOM 4744 C C . ALA A 1 607 ? -10.727 -18.969 -7.57 1 98.81 607 ALA A C 1
ATOM 4746 O O . ALA A 1 607 ? -10.5 -17.875 -7.027 1 98.81 607 ALA A O 1
ATOM 4747 N N . VAL A 1 608 ? -9.891 -19.969 -7.457 1 98.69 608 VAL A N 1
ATOM 4748 C CA . VAL A 1 608 ? -8.594 -19.844 -6.809 1 98.69 608 VAL A CA 1
ATOM 4749 C C . VAL A 1 608 ? -7.734 -18.812 -7.551 1 98.69 608 VAL A C 1
ATOM 4751 O O . VAL A 1 608 ? -7.098 -17.969 -6.93 1 98.69 608 VAL A O 1
ATOM 4754 N N . GLY A 1 609 ? -7.73 -18.906 -8.914 1 98.62 609 GLY A N 1
ATOM 4755 C CA . GLY A 1 609 ? -6.996 -17.953 -9.719 1 98.62 609 GLY A CA 1
ATOM 4756 C C . GLY A 1 609 ? -7.465 -16.516 -9.516 1 98.62 609 GLY A C 1
ATOM 4757 O O . GLY A 1 609 ? -6.648 -15.609 -9.375 1 98.62 609 GLY A O 1
ATOM 4758 N N . GLU A 1 610 ? -8.773 -16.344 -9.484 1 98.62 610 GLU A N 1
ATOM 4759 C CA . GLU A 1 610 ? -9.359 -15.016 -9.289 1 98.62 610 GLU A CA 1
ATOM 4760 C C . GLU A 1 610 ? -8.992 -14.445 -7.926 1 98.62 610 GLU A C 1
ATOM 4762 O O . GLU A 1 610 ? -8.57 -13.289 -7.824 1 98.62 610 GLU A O 1
ATOM 4767 N N . ALA A 1 611 ? -9.133 -15.273 -6.863 1 98.56 611 ALA A N 1
ATOM 4768 C CA . ALA A 1 611 ? -8.828 -14.844 -5.504 1 98.56 611 ALA A CA 1
ATOM 4769 C C . ALA A 1 611 ? -7.344 -14.508 -5.352 1 98.56 611 ALA A C 1
ATOM 4771 O O . ALA A 1 611 ? -6.988 -13.492 -4.754 1 98.56 611 ALA A O 1
ATOM 4772 N N . GLY A 1 612 ? -6.508 -15.414 -5.836 1 98.06 612 GLY A N 1
ATOM 4773 C CA . GLY A 1 612 ? -5.082 -15.141 -5.793 1 98.06 612 GLY A CA 1
ATOM 4774 C C . GLY A 1 612 ? -4.691 -13.867 -6.52 1 98.06 612 GLY A C 1
ATOM 4775 O O . GLY A 1 612 ? -3.857 -13.102 -6.039 1 98.06 612 GLY A O 1
ATOM 4776 N N . ALA A 1 613 ? -5.277 -13.641 -7.684 1 98.38 613 ALA A N 1
ATOM 4777 C CA . ALA A 1 613 ? -4.977 -12.453 -8.477 1 98.38 613 ALA A CA 1
ATOM 4778 C C . ALA A 1 613 ? -5.41 -11.18 -7.754 1 98.38 613 ALA A C 1
ATOM 4780 O O . ALA A 1 613 ? -4.77 -10.133 -7.887 1 98.38 613 ALA A O 1
ATOM 4781 N N . LYS A 1 614 ? -6.457 -11.258 -6.996 1 98 614 LYS A N 1
ATOM 4782 C CA . LYS A 1 614 ? -6.859 -10.117 -6.18 1 98 614 LYS A CA 1
ATOM 4783 C C . LYS A 1 614 ? -5.777 -9.758 -5.164 1 98 614 LYS A C 1
ATOM 4785 O O . LYS A 1 614 ? -5.562 -8.578 -4.875 1 98 614 LYS A O 1
ATOM 4790 N N . GLU A 1 615 ? -5.148 -10.781 -4.594 1 97.88 615 GLU A N 1
ATOM 4791 C CA . GLU A 1 615 ? -4.043 -10.5 -3.684 1 97.88 615 GLU A CA 1
ATOM 4792 C C . GLU A 1 615 ? -2.867 -9.867 -4.418 1 97.88 615 GLU A C 1
ATOM 4794 O O . GLU A 1 615 ? -2.219 -8.953 -3.895 1 97.88 615 GLU A O 1
ATOM 4799 N N . VAL A 1 616 ? -2.602 -10.375 -5.656 1 97.75 616 VAL A N 1
ATOM 4800 C CA . VAL A 1 616 ? -1.547 -9.797 -6.484 1 97.75 616 VAL A CA 1
ATOM 4801 C C . VAL A 1 616 ? -1.837 -8.32 -6.738 1 97.75 616 VAL A C 1
ATOM 4803 O O . VAL A 1 616 ? -0.978 -7.465 -6.508 1 97.75 616 VAL A O 1
ATOM 4806 N N . LYS A 1 617 ? -3.014 -8.016 -7.113 1 97.25 617 LYS A N 1
ATOM 4807 C CA . LYS A 1 617 ? -3.445 -6.648 -7.414 1 97.25 617 LYS A CA 1
ATOM 4808 C C . LYS A 1 617 ? -3.373 -5.762 -6.176 1 97.25 617 LYS A C 1
ATOM 4810 O O . LYS A 1 617 ? -2.848 -4.652 -6.23 1 97.25 617 LYS A O 1
ATOM 4815 N N . GLU A 1 618 ? -3.906 -6.238 -5.078 1 96.81 618 GLU A N 1
ATOM 4816 C CA . GLU A 1 618 ? -3.961 -5.453 -3.848 1 96.81 618 GLU A CA 1
ATOM 4817 C C . GLU A 1 618 ? -2.562 -5.066 -3.379 1 96.81 618 GLU A C 1
ATOM 4819 O O . GLU A 1 618 ? -2.375 -4.008 -2.775 1 96.81 618 GLU A O 1
ATOM 4824 N N . ASN A 1 619 ? -1.589 -5.879 -3.654 1 97.25 619 ASN A N 1
ATOM 4825 C CA . ASN A 1 619 ? -0.213 -5.613 -3.246 1 97.25 619 ASN A CA 1
ATOM 4826 C C . ASN A 1 619 ? 0.575 -4.918 -4.352 1 97.25 619 ASN A C 1
ATOM 4828 O O . ASN A 1 619 ? 1.807 -4.926 -4.34 1 97.25 619 ASN A O 1
ATOM 4832 N N . ASN A 1 620 ? -0.079 -4.363 -5.348 1 96.5 620 ASN A N 1
ATOM 4833 C CA . ASN A 1 620 ? 0.447 -3.48 -6.383 1 96.5 620 ASN A CA 1
ATOM 4834 C C . ASN A 1 620 ? 1.412 -4.219 -7.309 1 96.5 620 ASN A C 1
ATOM 4836 O O . ASN A 1 620 ? 2.41 -3.646 -7.754 1 96.5 620 ASN A O 1
ATOM 4840 N N . ILE A 1 621 ? 1.243 -5.465 -7.492 1 97.31 621 ILE A N 1
ATOM 4841 C CA . ILE A 1 621 ? 1.957 -6.297 -8.453 1 97.31 621 ILE A CA 1
ATOM 4842 C C . ILE A 1 621 ? 1.078 -6.539 -9.68 1 97.31 621 ILE A C 1
ATOM 4844 O O . ILE A 1 621 ? -0.152 -6.535 -9.578 1 97.31 621 ILE A O 1
ATOM 4848 N N . SER A 1 622 ? 1.713 -6.781 -10.891 1 97.44 622 SER A N 1
ATOM 4849 C CA . SER A 1 622 ? 0.938 -6.719 -12.125 1 97.44 622 SER A CA 1
ATOM 4850 C C . SER A 1 622 ? 0.938 -8.062 -12.844 1 97.44 622 SER A C 1
ATOM 4852 O O . SER A 1 622 ? 0.057 -8.328 -13.664 1 97.44 622 SER A O 1
ATOM 4854 N N . VAL A 1 623 ? 1.933 -8.828 -12.609 1 97.94 623 VAL A N 1
ATOM 4855 C CA . VAL A 1 623 ? 2.08 -10.086 -13.328 1 97.94 623 VAL A CA 1
ATOM 4856 C C . VAL A 1 623 ? 2.389 -11.211 -12.336 1 97.94 623 VAL A C 1
ATOM 4858 O O . VAL A 1 623 ? 3.281 -11.078 -11.5 1 97.94 623 VAL A O 1
ATOM 4861 N N . TRP A 1 624 ? 1.582 -12.203 -12.391 1 97.81 624 TRP A N 1
ATOM 4862 C CA . TRP A 1 624 ? 1.766 -13.375 -11.547 1 97.81 624 TRP A CA 1
ATOM 4863 C C . TRP A 1 624 ? 2.424 -14.516 -12.328 1 97.81 624 TRP A C 1
ATOM 4865 O O . TRP A 1 624 ? 1.929 -14.922 -13.383 1 97.81 624 TRP A O 1
ATOM 4875 N N . LEU A 1 625 ? 3.592 -15.008 -11.844 1 97.88 625 LEU A N 1
ATOM 4876 C CA . LEU A 1 625 ? 4.371 -16.016 -12.555 1 97.88 625 LEU A CA 1
ATOM 4877 C C . LEU A 1 625 ? 3.834 -17.422 -12.281 1 97.88 625 LEU A C 1
ATOM 4879 O O . LEU A 1 625 ? 4.527 -18.25 -11.688 1 97.88 625 LEU A O 1
ATOM 4883 N N . THR A 1 626 ? 2.699 -17.703 -12.664 1 97 626 THR A N 1
ATOM 4884 C CA . THR A 1 626 ? 1.949 -18.953 -12.562 1 97 626 THR A CA 1
ATOM 4885 C C . THR A 1 626 ? 0.842 -19 -13.609 1 97 626 THR A C 1
ATOM 4887 O O . THR A 1 626 ? 0.409 -17.969 -14.117 1 97 626 THR A O 1
ATOM 4890 N N . PRO A 1 627 ? 0.409 -20.141 -14.055 1 97.94 627 PRO A N 1
ATOM 4891 C CA . PRO A 1 627 ? 0.651 -21.484 -13.531 1 97.94 627 PRO A CA 1
ATOM 4892 C C . PRO A 1 627 ? 1.853 -22.172 -14.18 1 97.94 627 PRO A C 1
ATOM 4894 O O . PRO A 1 627 ? 2.252 -21.797 -15.289 1 97.94 627 PRO A O 1
ATOM 4897 N N . ALA A 1 628 ? 2.424 -23.172 -13.531 1 97.56 628 ALA A N 1
ATOM 4898 C CA . ALA A 1 628 ? 3.395 -24.109 -14.094 1 97.56 628 ALA A CA 1
ATOM 4899 C C . ALA A 1 628 ? 2.719 -25.406 -14.539 1 97.56 628 ALA A C 1
ATOM 4901 O O . ALA A 1 628 ? 1.933 -25.984 -13.789 1 97.56 628 ALA A O 1
ATOM 4902 N N . VAL A 1 629 ? 3.041 -25.875 -15.781 1 98.19 629 VAL A N 1
ATOM 4903 C CA . VAL A 1 629 ? 2.139 -26.906 -16.297 1 98.19 629 VAL A CA 1
ATOM 4904 C C . VAL A 1 629 ? 2.947 -28.016 -16.953 1 98.19 629 VAL A C 1
ATOM 4906 O O . VAL A 1 629 ? 2.463 -28.688 -17.875 1 98.19 629 VAL A O 1
ATOM 4909 N N . ASN A 1 630 ? 4.203 -28.172 -16.609 1 98.25 630 ASN A N 1
ATOM 4910 C CA . ASN A 1 630 ? 4.957 -29.297 -17.156 1 98.25 630 ASN A CA 1
ATOM 4911 C C . ASN A 1 630 ? 4.355 -30.625 -16.719 1 98.25 630 ASN A C 1
ATOM 4913 O O . ASN A 1 630 ? 3.625 -30.688 -15.727 1 98.25 630 ASN A O 1
ATOM 4917 N N . ILE A 1 631 ? 4.637 -31.688 -17.453 1 98.56 631 ILE A N 1
ATOM 4918 C CA . ILE A 1 631 ? 4.008 -33 -17.297 1 98.56 631 ILE A CA 1
ATOM 4919 C C . ILE A 1 631 ? 4.68 -33.75 -16.156 1 98.56 631 ILE A C 1
ATOM 4921 O O . ILE A 1 631 ? 5.906 -33.719 -16.031 1 98.56 631 ILE A O 1
ATOM 4925 N N . HIS A 1 632 ? 3.803 -34.438 -15.375 1 98.19 632 HIS A N 1
ATOM 4926 C CA . HIS A 1 632 ? 4.332 -35.375 -14.383 1 98.19 632 HIS A CA 1
ATOM 4927 C C . HIS A 1 632 ? 4.906 -36.625 -15.047 1 98.19 632 HIS A C 1
ATOM 4929 O O . HIS A 1 632 ? 4.324 -37.688 -14.953 1 98.19 632 HIS A O 1
ATOM 4935 N N . ARG A 1 633 ? 6.035 -36.469 -15.555 1 97.81 633 ARG A N 1
ATOM 4936 C CA . ARG A 1 633 ? 6.707 -37.531 -16.312 1 97.81 633 ARG A CA 1
ATOM 4937 C C . ARG A 1 633 ? 7.297 -38.594 -15.367 1 97.81 633 ARG A C 1
ATOM 4939 O O . ARG A 1 633 ? 7.129 -39.781 -15.586 1 97.81 633 ARG A O 1
ATOM 4946 N N . SER A 1 634 ? 8 -38.125 -14.398 1 96.44 634 SER A N 1
ATOM 4947 C CA . SER A 1 634 ? 8.75 -38.969 -13.484 1 96.44 634 SER A CA 1
ATOM 4948 C C . SER A 1 634 ? 8.484 -38.594 -12.031 1 96.44 634 SER A C 1
ATOM 4950 O O . SER A 1 634 ? 8.438 -37.406 -11.695 1 96.44 634 SER A O 1
ATOM 4952 N N . PRO A 1 635 ? 8.328 -39.656 -11.156 1 96 635 PRO A N 1
ATOM 4953 C CA . PRO A 1 635 ? 8.234 -39.312 -9.734 1 96 635 PRO A CA 1
ATOM 4954 C C . PRO A 1 635 ? 9.477 -38.594 -9.203 1 96 635 PRO A C 1
ATOM 4956 O O . PRO A 1 635 ? 9.422 -37.969 -8.141 1 96 635 PRO A O 1
ATOM 4959 N N . LEU A 1 636 ? 10.562 -38.625 -9.93 1 93.62 636 LEU A N 1
ATOM 4960 C CA . LEU A 1 636 ? 11.844 -38.125 -9.438 1 93.62 636 LEU A CA 1
ATOM 4961 C C . LEU A 1 636 ? 11.984 -36.625 -9.688 1 93.62 636 LEU A C 1
ATOM 4963 O O . LEU A 1 636 ? 12.883 -35.969 -9.141 1 93.62 636 LEU A O 1
ATOM 4967 N N . CYS A 1 637 ? 11.156 -36.125 -10.508 1 94.06 637 CYS A N 1
ATOM 4968 C CA . CYS A 1 637 ? 11.219 -34.688 -10.75 1 94.06 637 CYS A CA 1
ATOM 4969 C C . CYS A 1 637 ? 10.867 -33.906 -9.492 1 94.06 637 CYS A C 1
ATOM 4971 O O . CYS A 1 637 ? 9.758 -34 -8.977 1 94.06 637 CYS A O 1
ATOM 4973 N N . GLY A 1 638 ? 11.727 -33.062 -9.047 1 89.5 638 GLY A N 1
ATOM 4974 C CA . GLY A 1 638 ? 11.562 -32.344 -7.797 1 89.5 638 GLY A CA 1
ATOM 4975 C C . GLY A 1 638 ? 10.453 -31.312 -7.844 1 89.5 638 GLY A C 1
ATOM 4976 O O . GLY A 1 638 ? 9.906 -30.922 -6.809 1 89.5 638 GLY A O 1
ATOM 4977 N N . ARG A 1 639 ? 10.023 -30.828 -8.969 1 92.88 639 ARG A N 1
ATOM 4978 C CA . ARG A 1 639 ? 9.086 -29.703 -9.07 1 92.88 639 ARG A CA 1
ATOM 4979 C C . ARG A 1 639 ? 7.68 -30.203 -9.414 1 92.88 639 ARG A C 1
ATOM 4981 O O . ARG A 1 639 ? 6.777 -29.406 -9.672 1 92.88 639 ARG A O 1
ATOM 4988 N N . ASN A 1 640 ? 7.441 -31.438 -9.367 1 94.88 640 ASN A N 1
ATOM 4989 C CA . ASN A 1 640 ? 6.133 -31.984 -9.695 1 94.88 640 ASN A CA 1
ATOM 4990 C C . ASN A 1 640 ? 5.023 -31.297 -8.906 1 94.88 640 ASN A C 1
ATOM 4992 O O . ASN A 1 640 ? 3.918 -31.109 -9.414 1 94.88 640 ASN A O 1
ATOM 4996 N N . PHE A 1 641 ? 5.285 -30.891 -7.664 1 93.69 641 PHE A N 1
ATOM 4997 C CA . PHE A 1 641 ? 4.25 -30.297 -6.832 1 93.69 641 PHE A CA 1
ATOM 4998 C C . PHE A 1 641 ? 3.678 -29.047 -7.496 1 93.69 641 PHE A C 1
ATOM 5000 O O . PHE A 1 641 ? 2.551 -28.641 -7.199 1 93.69 641 PHE A O 1
ATOM 5007 N N . GLU A 1 642 ? 4.426 -28.438 -8.445 1 94.94 642 GLU A N 1
ATOM 5008 C CA . GLU A 1 642 ? 4.008 -27.219 -9.109 1 94.94 642 GLU A CA 1
ATOM 5009 C C . GLU A 1 642 ? 3.23 -27.516 -10.383 1 94.94 642 GLU A C 1
ATOM 5011 O O . GLU A 1 642 ? 2.688 -26.609 -11.016 1 94.94 642 GLU A O 1
ATOM 5016 N N . TYR A 1 643 ? 3.246 -28.734 -10.758 1 97 643 TYR A N 1
ATOM 5017 C CA . TYR A 1 643 ? 2.609 -29.109 -12.016 1 97 643 TYR A CA 1
ATOM 5018 C C . TYR A 1 643 ? 1.299 -29.844 -11.766 1 97 643 TYR A C 1
ATOM 5020 O O . TYR A 1 643 ? 0.992 -30.203 -10.625 1 97 643 TYR A O 1
ATOM 5028 N N . TYR A 1 644 ? 0.558 -30.078 -12.773 1 98.19 644 TYR A N 1
ATOM 5029 C CA . TYR A 1 644 ? -0.834 -30.469 -12.594 1 98.19 644 TYR A CA 1
ATOM 5030 C C . TYR A 1 644 ? -0.995 -31.969 -12.719 1 98.19 644 TYR A C 1
ATOM 5032 O O . TYR A 1 644 ? -1.683 -32.594 -11.906 1 98.19 644 TYR A O 1
ATOM 5040 N N . SER A 1 645 ? -0.377 -32.562 -13.758 1 98.69 645 SER A N 1
ATOM 5041 C CA . SER A 1 645 ? -0.792 -33.938 -14.023 1 98.69 645 SER A CA 1
ATOM 5042 C C . SER A 1 645 ? 0.161 -34.625 -15 1 98.69 645 SER A C 1
ATOM 5044 O O . SER A 1 645 ? 0.989 -33.969 -15.633 1 98.69 645 SER A O 1
ATOM 5046 N N . GLU A 1 646 ? 0.036 -35.969 -15.078 1 98.69 646 GLU A N 1
ATOM 5047 C CA . GLU A 1 646 ? 0.672 -36.75 -16.125 1 98.69 646 GLU A CA 1
ATOM 5048 C C . GLU A 1 646 ? -0.093 -36.625 -17.453 1 98.69 646 GLU A C 1
ATOM 5050 O O . GLU A 1 646 ? 0.423 -37 -18.5 1 98.69 646 GLU A O 1
ATOM 5055 N N . ASP A 1 647 ? -1.347 -36.188 -17.422 1 98.81 647 ASP A N 1
ATOM 5056 C CA . ASP A 1 647 ? -2.201 -36.094 -18.594 1 98.81 647 ASP A CA 1
ATOM 5057 C C . ASP A 1 647 ? -2.232 -34.656 -19.125 1 98.81 647 ASP A C 1
ATOM 5059 O O . ASP A 1 647 ? -2.648 -33.75 -18.422 1 98.81 647 ASP A O 1
ATOM 5063 N N . PRO A 1 648 ? -1.843 -34.438 -20.328 1 98.69 648 PRO A N 1
ATOM 5064 C CA . PRO A 1 648 ? -1.745 -33.094 -20.875 1 98.69 648 PRO A CA 1
ATOM 5065 C C . PRO A 1 648 ? -3.107 -32.406 -21.031 1 98.69 648 PRO A C 1
ATOM 5067 O O . PRO A 1 648 ? -3.219 -31.188 -20.891 1 98.69 648 PRO A O 1
ATOM 5070 N N . PHE A 1 649 ? -4.172 -33.188 -21.344 1 98.56 649 PHE A N 1
ATOM 5071 C CA . PHE A 1 649 ? -5.508 -32.625 -21.5 1 98.56 649 PHE A CA 1
ATOM 5072 C C . PHE A 1 649 ? -6.02 -32.062 -20.172 1 98.56 649 PHE A C 1
ATOM 5074 O O . PHE A 1 649 ? -6.484 -30.922 -20.109 1 98.56 649 PHE A O 1
ATOM 5081 N N . LEU A 1 650 ? -5.891 -32.844 -19.125 1 98.88 650 LEU A N 1
ATOM 5082 C CA . LEU A 1 650 ? -6.32 -32.406 -17.797 1 98.88 650 LEU A CA 1
ATOM 5083 C C . LEU A 1 650 ? -5.535 -31.188 -17.359 1 98.88 650 LEU A C 1
ATOM 5085 O O . LEU A 1 650 ? -6.117 -30.219 -16.891 1 98.88 650 LEU A O 1
ATOM 5089 N N . ALA A 1 651 ? -4.211 -31.297 -17.484 1 98.81 651 ALA A N 1
ATOM 5090 C CA . ALA A 1 651 ? -3.344 -30.188 -17.094 1 98.81 651 ALA A CA 1
ATOM 5091 C C . ALA A 1 651 ? -3.723 -28.906 -17.828 1 98.81 651 ALA A C 1
ATOM 5093 O O . ALA A 1 651 ? -3.852 -27.844 -17.219 1 98.81 651 ALA A O 1
ATOM 5094 N N . GLY A 1 652 ? -3.908 -29.062 -19.141 1 98.88 652 GLY A N 1
ATOM 5095 C CA . GLY A 1 652 ? -4.234 -27.906 -19.953 1 98.88 652 GLY A CA 1
ATOM 5096 C C . GLY A 1 652 ? -5.562 -27.266 -19.578 1 98.88 652 GLY A C 1
ATOM 5097 O O . GLY A 1 652 ? -5.66 -26.047 -19.469 1 98.88 652 GLY A O 1
ATOM 5098 N N . LYS A 1 653 ? -6.586 -28.094 -19.375 1 98.81 653 LYS A N 1
ATOM 5099 C CA . LYS A 1 653 ? -7.922 -27.594 -19.078 1 98.81 653 LYS A CA 1
ATOM 5100 C C . LYS A 1 653 ? -7.965 -26.891 -17.734 1 98.81 653 LYS A C 1
ATOM 5102 O O . LYS A 1 653 ? -8.539 -25.797 -17.609 1 98.81 653 LYS A O 1
ATOM 5107 N N . LEU A 1 654 ? -7.391 -27.5 -16.734 1 98.81 654 LEU A N 1
ATOM 5108 C CA . LEU A 1 654 ? -7.41 -26.891 -15.398 1 98.81 654 LEU A CA 1
ATOM 5109 C C . LEU A 1 654 ? -6.543 -25.641 -15.352 1 98.81 654 LEU A C 1
ATOM 5111 O O . LEU A 1 654 ? -6.93 -24.641 -14.758 1 98.81 654 LEU A O 1
ATOM 5115 N N . ALA A 1 655 ? -5.422 -25.656 -15.984 1 98.69 655 ALA A N 1
ATOM 5116 C CA . ALA A 1 655 ? -4.539 -24.484 -15.984 1 98.69 655 ALA A CA 1
ATOM 5117 C C . ALA A 1 655 ? -5.145 -23.344 -16.797 1 98.69 655 ALA A C 1
ATOM 5119 O O . ALA A 1 655 ? -4.934 -22.172 -16.484 1 98.69 655 ALA A O 1
ATOM 5120 N N . ALA A 1 656 ? -5.836 -23.703 -17.859 1 98.94 656 ALA A N 1
ATOM 5121 C CA . ALA A 1 656 ? -6.547 -22.656 -18.609 1 98.94 656 ALA A CA 1
ATOM 5122 C C . ALA A 1 656 ? -7.543 -21.938 -17.703 1 98.94 656 ALA A C 1
ATOM 5124 O O . ALA A 1 656 ? -7.684 -20.703 -17.797 1 98.94 656 ALA A O 1
ATOM 5125 N N . ALA A 1 657 ? -8.25 -22.688 -16.844 1 98.88 657 ALA A N 1
ATOM 5126 C CA . ALA A 1 657 ? -9.172 -22.078 -15.898 1 98.88 657 ALA A CA 1
ATOM 5127 C C . ALA A 1 657 ? -8.438 -21.141 -14.945 1 98.88 657 ALA A C 1
ATOM 5129 O O . ALA A 1 657 ? -8.922 -20.062 -14.625 1 98.88 657 ALA A O 1
ATOM 5130 N N . MET A 1 658 ? -7.273 -21.562 -14.453 1 98.75 658 MET A N 1
ATOM 5131 C CA . MET A 1 658 ? -6.438 -20.719 -13.594 1 98.75 658 MET A CA 1
ATOM 5132 C C . MET A 1 658 ? -6.078 -19.422 -14.281 1 98.75 658 MET A C 1
ATOM 5134 O O . MET A 1 658 ? -6.211 -18.344 -13.695 1 98.75 658 MET A O 1
ATOM 5138 N N . VAL A 1 659 ? -5.645 -19.484 -15.547 1 98.88 659 VAL A N 1
ATOM 5139 C CA . VAL A 1 659 ? -5.246 -18.297 -16.312 1 98.88 659 VAL A CA 1
ATOM 5140 C C . VAL A 1 659 ? -6.438 -17.359 -16.469 1 98.88 659 VAL A C 1
ATOM 5142 O O . VAL A 1 659 ? -6.305 -16.141 -16.25 1 98.88 659 VAL A O 1
ATOM 5145 N N . LYS A 1 660 ? -7.605 -17.922 -16.828 1 98.88 660 LYS A N 1
ATOM 5146 C CA . LYS A 1 660 ? -8.805 -17.109 -16.969 1 98.88 660 LYS A CA 1
ATOM 5147 C C . LYS A 1 660 ? -9.156 -16.391 -15.672 1 98.88 660 LYS A C 1
ATOM 5149 O O . LYS A 1 660 ? -9.516 -15.211 -15.68 1 98.88 660 LYS A O 1
ATOM 5154 N N . GLY A 1 661 ? -9.062 -17.109 -14.516 1 98.81 661 GLY A N 1
ATOM 5155 C CA . GLY A 1 661 ? -9.305 -16.5 -13.219 1 98.81 661 GLY A CA 1
ATOM 5156 C C . GLY A 1 661 ? -8.359 -15.344 -12.914 1 98.81 661 GLY A C 1
ATOM 5157 O O . GLY A 1 661 ? -8.789 -14.273 -12.484 1 98.81 661 GLY A O 1
ATOM 5158 N N . ILE A 1 662 ? -7.102 -15.539 -13.172 1 98.69 662 ILE A N 1
ATOM 5159 C CA . ILE A 1 662 ? -6.078 -14.531 -12.906 1 98.69 662 ILE A CA 1
ATOM 5160 C C . ILE A 1 662 ? -6.34 -13.289 -13.758 1 98.69 662 ILE A C 1
ATOM 5162 O O . ILE A 1 662 ? -6.41 -12.18 -13.234 1 98.69 662 ILE A O 1
ATOM 5166 N N . GLN A 1 663 ? -6.535 -13.539 -15.047 1 98.69 663 GLN A N 1
ATOM 5167 C CA . GLN A 1 663 ? -6.613 -12.43 -15.992 1 98.69 663 GLN A CA 1
ATOM 5168 C C . GLN A 1 663 ? -7.961 -11.727 -15.906 1 98.69 663 GLN A C 1
ATOM 5170 O O . GLN A 1 663 ? -8.109 -10.594 -16.375 1 98.69 663 GLN A O 1
ATOM 5175 N N . SER A 1 664 ? -8.992 -12.328 -15.227 1 98.5 664 SER A N 1
ATOM 5176 C CA . SER A 1 664 ? -10.266 -11.664 -14.961 1 98.5 664 SER A CA 1
ATOM 5177 C C . SER A 1 664 ? -10.086 -10.453 -14.062 1 98.5 664 SER A C 1
ATOM 5179 O O . SER A 1 664 ? -10.945 -9.57 -14.008 1 98.5 664 SER A O 1
ATOM 5181 N N . GLN A 1 665 ? -8.922 -10.391 -13.344 1 97.31 665 GLN A N 1
ATOM 5182 C CA . GLN A 1 665 ? -8.625 -9.273 -12.453 1 97.31 665 GLN A CA 1
ATOM 5183 C C . GLN A 1 665 ? -7.656 -8.289 -13.102 1 97.31 665 GLN A C 1
ATOM 5185 O O . GLN A 1 665 ? -7.051 -7.461 -12.422 1 97.31 665 GLN A O 1
ATOM 5190 N N . HIS A 1 666 ? -7.383 -8.43 -14.422 1 96.88 666 HIS A N 1
ATOM 5191 C CA . HIS A 1 666 ? -6.445 -7.613 -15.188 1 96.88 666 HIS A CA 1
ATOM 5192 C C . HIS A 1 666 ? -5.027 -7.746 -14.641 1 96.88 666 HIS A C 1
ATOM 5194 O O . HIS A 1 666 ? -4.332 -6.746 -14.445 1 96.88 666 HIS A O 1
ATOM 5200 N N . ILE A 1 667 ? -4.711 -8.852 -14.203 1 98 667 ILE A N 1
ATOM 5201 C CA . ILE A 1 667 ? -3.373 -9.297 -13.828 1 98 667 ILE A CA 1
ATOM 5202 C C . ILE A 1 667 ? -2.82 -10.234 -14.891 1 98 667 ILE A C 1
ATOM 5204 O O . ILE A 1 667 ? -3.537 -11.102 -15.398 1 98 667 ILE A O 1
ATOM 5208 N N . GLY A 1 668 ? -1.557 -10.07 -15.273 1 98.44 668 GLY A N 1
ATOM 5209 C CA . GLY A 1 668 ? -0.961 -10.961 -16.25 1 98.44 668 GLY A CA 1
ATOM 5210 C C . GLY A 1 668 ? -0.604 -12.32 -15.672 1 98.44 668 GLY A C 1
ATOM 5211 O O . GLY A 1 668 ? 0.075 -12.414 -14.648 1 98.44 668 GLY A O 1
ATOM 5212 N N . ALA A 1 669 ? -1.08 -13.383 -16.297 1 98.62 669 ALA A N 1
ATOM 5213 C CA . ALA A 1 669 ? -0.65 -14.742 -15.977 1 98.62 669 ALA A CA 1
ATOM 5214 C C . ALA A 1 669 ? 0.554 -15.148 -16.828 1 98.62 669 ALA A C 1
ATOM 5216 O O . ALA A 1 669 ? 0.616 -14.844 -18.016 1 98.62 669 ALA A O 1
ATOM 5217 N N . THR A 1 670 ? 1.487 -15.75 -16.219 1 98.62 670 THR A N 1
ATOM 5218 C CA . THR A 1 670 ? 2.643 -16.266 -16.938 1 98.62 670 THR A CA 1
ATOM 5219 C C . THR A 1 670 ? 2.689 -17.797 -16.859 1 98.62 670 THR A C 1
ATOM 5221 O O . THR A 1 670 ? 3.104 -18.359 -15.852 1 98.62 670 THR A O 1
ATOM 5224 N N . VAL A 1 671 ? 2.322 -18.422 -17.938 1 98.69 671 VAL A N 1
ATOM 5225 C CA . VAL A 1 671 ? 2.354 -19.875 -17.984 1 98.69 671 VAL A CA 1
ATOM 5226 C C . VAL A 1 671 ? 3.797 -20.359 -18.109 1 98.69 671 VAL A C 1
ATOM 5228 O O . VAL A 1 671 ? 4.574 -19.828 -18.906 1 98.69 671 VAL A O 1
ATOM 5231 N N . LYS A 1 672 ? 4.195 -21.344 -17.344 1 97.88 672 LYS A N 1
ATOM 5232 C CA . LYS A 1 672 ? 5.586 -21.781 -17.297 1 97.88 672 LYS A CA 1
ATOM 5233 C C . LYS A 1 672 ? 5.68 -23.266 -17 1 97.88 672 LYS A C 1
ATOM 5235 O O . LYS A 1 672 ? 4.707 -23.891 -16.547 1 97.88 672 LYS A O 1
ATOM 5240 N N . HIS A 1 673 ? 6.789 -23.922 -17.25 1 97.62 673 HIS A N 1
ATOM 5241 C CA . HIS A 1 673 ? 7.992 -23.469 -17.938 1 97.62 673 HIS A CA 1
ATOM 5242 C C . HIS A 1 673 ? 8.016 -23.969 -19.375 1 97.62 673 HIS A C 1
ATOM 5244 O O . HIS A 1 673 ? 8.086 -25.172 -19.625 1 97.62 673 HIS A O 1
ATOM 5250 N N . PHE A 1 674 ? 8.008 -23.141 -20.25 1 98.62 674 PHE A N 1
ATOM 5251 C CA . PHE A 1 674 ? 7.848 -23.484 -21.656 1 98.62 674 PHE A CA 1
ATOM 5252 C C . PHE A 1 674 ? 9.203 -23.75 -22.312 1 98.62 674 PHE A C 1
ATOM 5254 O O . PHE A 1 674 ? 9.953 -22.812 -22.609 1 98.62 674 PHE A O 1
ATOM 5261 N N . ALA A 1 675 ? 9.68 -25.125 -22.484 1 97.5 675 ALA A N 1
ATOM 5262 C CA . ALA A 1 675 ? 8.914 -26.328 -22.203 1 97.5 675 ALA A CA 1
ATOM 5263 C C . ALA A 1 675 ? 9.82 -27.469 -21.734 1 97.5 675 ALA A C 1
ATOM 5265 O O . ALA A 1 675 ? 11.039 -27.297 -21.641 1 97.5 675 ALA A O 1
ATOM 5266 N N . LEU A 1 676 ? 9.281 -28.469 -21.359 1 98.06 676 LEU A N 1
ATOM 5267 C CA . LEU A 1 676 ? 9.961 -29.734 -21.047 1 98.06 676 LEU A CA 1
ATOM 5268 C C . LEU A 1 676 ? 10.875 -29.562 -19.844 1 98.06 676 LEU A C 1
ATOM 5270 O O . LEU A 1 676 ? 11.977 -30.125 -19.812 1 98.06 676 LEU A O 1
ATOM 5274 N N . ASN A 1 677 ? 10.461 -28.672 -18.938 1 95.62 677 ASN A N 1
ATOM 5275 C CA . ASN A 1 677 ? 11.164 -28.578 -17.656 1 95.62 677 ASN A CA 1
ATOM 5276 C C . ASN A 1 677 ? 10.797 -29.719 -16.719 1 95.62 677 ASN A C 1
ATOM 5278 O O . ASN A 1 677 ? 10.109 -29.5 -15.719 1 95.62 677 ASN A O 1
ATOM 5282 N N . ASN A 1 678 ? 11.305 -30.891 -16.906 1 95.5 678 ASN A N 1
ATOM 5283 C CA . ASN A 1 678 ? 10.914 -32.062 -16.141 1 95.5 678 ASN A CA 1
ATOM 5284 C C . ASN A 1 678 ? 12.102 -32.656 -15.375 1 95.5 678 ASN A C 1
ATOM 5286 O O . ASN A 1 678 ? 12.047 -33.812 -14.922 1 95.5 678 ASN A O 1
ATOM 5290 N N . LYS A 1 679 ? 13.18 -31.938 -15.305 1 93.12 679 LYS A N 1
ATOM 5291 C CA . LYS A 1 679 ? 14.383 -32.281 -14.539 1 93.12 679 LYS A CA 1
ATOM 5292 C C . LYS A 1 679 ? 15.016 -31.016 -13.945 1 93.12 679 LYS A C 1
ATOM 5294 O O . LYS A 1 679 ? 15.227 -30.016 -14.648 1 93.12 679 LYS A O 1
ATOM 5299 N N . GLU A 1 680 ? 15.344 -31.062 -12.648 1 91.19 680 GLU A N 1
ATOM 5300 C CA . GLU A 1 680 ? 15.906 -29.906 -11.969 1 91.19 680 GLU A CA 1
ATOM 5301 C C . GLU A 1 680 ? 17.438 -30 -11.883 1 91.19 680 GLU A C 1
ATOM 5303 O O . GLU A 1 680 ? 18.125 -28.969 -11.867 1 91.19 680 GLU A O 1
ATOM 5308 N N . THR A 1 681 ? 17.969 -31.188 -11.867 1 88.69 681 THR A N 1
ATOM 5309 C CA . THR A 1 681 ? 19.422 -31.359 -11.859 1 88.69 681 THR A CA 1
ATOM 5310 C C . THR A 1 681 ? 20.047 -30.75 -13.102 1 88.69 681 THR A C 1
ATOM 5312 O O . THR A 1 681 ? 19.703 -31.125 -14.227 1 88.69 681 THR A O 1
ATOM 5315 N N . ASN A 1 682 ? 21 -29.844 -12.898 1 90.44 682 ASN A N 1
ATOM 5316 C CA . ASN A 1 682 ? 21.656 -29.141 -13.992 1 90.44 682 ASN A CA 1
ATOM 5317 C C . ASN A 1 682 ? 20.641 -28.531 -14.961 1 90.44 682 ASN A C 1
ATOM 5319 O O . ASN A 1 682 ? 20.844 -28.547 -16.172 1 90.44 682 ASN A O 1
ATOM 5323 N N . ARG A 1 683 ? 19.562 -28.047 -14.477 1 91.12 683 ARG A N 1
ATOM 5324 C CA . ARG A 1 683 ? 18.375 -27.656 -15.234 1 91.12 683 ARG A CA 1
ATOM 5325 C C . ARG A 1 683 ? 18.719 -26.594 -16.281 1 91.12 683 ARG A C 1
ATOM 5327 O O . ARG A 1 683 ? 18.016 -26.438 -17.266 1 91.12 683 ARG A O 1
ATOM 5334 N N . LYS A 1 684 ? 19.812 -25.844 -16.141 1 92.06 684 LYS A N 1
ATOM 5335 C CA . LYS A 1 684 ? 20.109 -24.766 -17.062 1 92.06 684 LYS A CA 1
ATOM 5336 C C . LYS A 1 684 ? 20.984 -25.266 -18.219 1 92.06 684 LYS A C 1
ATOM 5338 O O . LYS A 1 684 ? 21.156 -24.578 -19.219 1 92.06 684 LYS A O 1
ATOM 5343 N N . ASN A 1 685 ? 21.531 -26.531 -18.094 1 91.69 685 ASN A N 1
ATOM 5344 C CA . ASN A 1 685 ? 22.422 -27.062 -19.125 1 91.69 685 ASN A CA 1
ATOM 5345 C C . ASN A 1 685 ? 22.031 -28.469 -19.531 1 91.69 685 ASN A C 1
ATOM 5347 O O . ASN A 1 685 ? 22.719 -29.109 -20.344 1 91.69 685 ASN A O 1
ATOM 5351 N N . SER A 1 686 ? 21 -28.953 -18.969 1 93.81 686 SER A N 1
ATOM 5352 C CA . SER A 1 686 ? 20.562 -30.281 -19.344 1 93.81 686 SER A CA 1
ATOM 5353 C C . SER A 1 686 ? 19.719 -30.266 -20.609 1 93.81 686 SER A C 1
ATOM 5355 O O . SER A 1 686 ? 18.875 -29.375 -20.797 1 93.81 686 SER A O 1
ATOM 5357 N N . ASP A 1 687 ? 19.953 -31.188 -21.5 1 96.75 687 ASP A N 1
ATOM 5358 C CA . ASP A 1 687 ? 19.25 -31.281 -22.781 1 96.75 687 ASP A CA 1
ATOM 5359 C C . ASP A 1 687 ? 18.109 -32.281 -22.703 1 96.75 687 ASP A C 1
ATOM 5361 O O . ASP A 1 687 ? 18.328 -33.469 -22.484 1 96.75 687 ASP A O 1
ATOM 5365 N N . SER A 1 688 ? 16.938 -31.859 -22.812 1 97.81 688 SER A N 1
ATOM 5366 C CA . SER A 1 688 ? 15.789 -32.75 -22.969 1 97.81 688 SER A CA 1
ATOM 5367 C C . SER A 1 688 ? 15.672 -33.25 -24.391 1 97.81 688 SER A C 1
ATOM 5369 O O . SER A 1 688 ? 15.266 -32.531 -25.297 1 97.81 688 SER A O 1
ATOM 5371 N N . ARG A 1 689 ? 16.016 -34.5 -24.625 1 97.75 689 ARG A N 1
ATOM 5372 C CA . ARG A 1 689 ? 15.977 -35.125 -25.938 1 97.75 689 ARG A CA 1
ATOM 5373 C C . ARG A 1 689 ? 14.664 -35.844 -26.156 1 97.75 689 ARG A C 1
ATOM 5375 O O . ARG A 1 689 ? 14.438 -36.906 -25.578 1 97.75 689 ARG A O 1
ATOM 5382 N N . VAL A 1 690 ? 13.828 -35.344 -27.016 1 98.31 690 VAL A N 1
ATOM 5383 C CA . VAL A 1 690 ? 12.445 -35.781 -27.141 1 98.31 690 VAL A CA 1
ATOM 5384 C C . VAL A 1 690 ? 12.055 -35.844 -28.625 1 98.31 690 VAL A C 1
ATOM 5386 O O . VAL A 1 690 ? 12.508 -35 -29.422 1 98.31 690 VAL A O 1
ATOM 5389 N N . SER A 1 691 ? 11.266 -36.812 -29.031 1 98.12 691 SER A N 1
ATOM 5390 C CA . SER A 1 691 ? 10.734 -36.844 -30.391 1 98.12 691 SER A CA 1
ATOM 5391 C C . SER A 1 691 ? 9.766 -35.688 -30.625 1 98.12 691 SER A C 1
ATOM 5393 O O . SER A 1 691 ? 9.172 -35.156 -29.688 1 98.12 691 SER A O 1
ATOM 5395 N N . GLU A 1 692 ? 9.633 -35.281 -31.906 1 98.06 692 GLU A N 1
ATOM 5396 C CA . GLU A 1 692 ? 8.656 -34.219 -32.188 1 98.06 692 GLU A CA 1
ATOM 5397 C C . GLU A 1 692 ? 7.246 -34.656 -31.828 1 98.06 692 GLU A C 1
ATOM 5399 O O . GLU A 1 692 ? 6.441 -33.844 -31.359 1 98.06 692 GLU A O 1
ATOM 5404 N N . ARG A 1 693 ? 6.938 -35.906 -32.031 1 98.38 693 ARG A N 1
ATOM 5405 C CA . ARG A 1 693 ? 5.621 -36.438 -31.703 1 98.38 693 ARG A CA 1
ATOM 5406 C C . ARG A 1 693 ? 5.336 -36.312 -30.203 1 98.38 693 ARG A C 1
ATOM 5408 O O . ARG A 1 693 ? 4.281 -35.812 -29.812 1 98.38 693 ARG A O 1
ATOM 5415 N N . ALA A 1 694 ? 6.238 -36.812 -29.375 1 98.62 694 ALA A N 1
ATOM 5416 C CA . ALA A 1 694 ? 6.047 -36.719 -27.922 1 98.62 694 ALA A CA 1
ATOM 5417 C C . ALA A 1 694 ? 5.961 -35.25 -27.484 1 98.62 694 ALA A C 1
ATOM 5419 O O . ALA A 1 694 ? 5.148 -34.906 -26.609 1 98.62 694 ALA A O 1
ATOM 5420 N N . ALA A 1 695 ? 6.844 -34.406 -28.031 1 98.56 695 ALA A N 1
ATOM 5421 C CA . ALA A 1 695 ? 6.781 -33 -27.688 1 98.56 695 ALA A CA 1
ATOM 5422 C C . ALA A 1 695 ? 5.387 -32.438 -27.953 1 98.56 695 ALA A C 1
ATOM 5424 O O . ALA A 1 695 ? 4.797 -31.797 -27.078 1 98.56 695 ALA A O 1
ATOM 5425 N N . ARG A 1 696 ? 4.832 -32.656 -29.062 1 98.56 696 ARG A N 1
ATOM 5426 C CA . ARG A 1 696 ? 3.584 -32.031 -29.5 1 98.56 696 ARG A CA 1
ATOM 5427 C C . ARG A 1 696 ? 2.385 -32.688 -28.797 1 98.56 696 ARG A C 1
ATOM 5429 O O . ARG A 1 696 ? 1.459 -31.969 -28.391 1 98.56 696 ARG A O 1
ATOM 5436 N N . GLU A 1 697 ? 2.373 -34 -28.656 1 98.56 697 GLU A N 1
ATOM 5437 C CA . GLU A 1 697 ? 1.186 -34.688 -28.156 1 98.56 697 GLU A CA 1
ATOM 5438 C C . GLU A 1 697 ? 1.122 -34.625 -26.625 1 98.56 697 GLU A C 1
ATOM 5440 O O . GLU A 1 697 ? 0.041 -34.719 -26.047 1 98.56 697 GLU A O 1
ATOM 5445 N N . ILE A 1 698 ? 2.289 -34.5 -25.984 1 98.69 698 ILE A N 1
ATOM 5446 C CA . ILE A 1 698 ? 2.309 -34.656 -24.531 1 98.69 698 ILE A CA 1
ATOM 5447 C C . ILE A 1 698 ? 2.805 -33.344 -23.891 1 98.69 698 ILE A C 1
ATOM 5449 O O . ILE A 1 698 ? 2.045 -32.656 -23.219 1 98.69 698 ILE A O 1
ATOM 5453 N N . TYR A 1 699 ? 3.949 -32.906 -24.234 1 98.75 699 TYR A N 1
ATOM 5454 C CA . TYR A 1 699 ? 4.656 -31.953 -23.391 1 98.75 699 TYR A CA 1
ATOM 5455 C C . TYR A 1 699 ? 4.293 -30.516 -23.781 1 98.75 699 TYR A C 1
ATOM 5457 O O . TYR A 1 699 ? 4.301 -29.625 -22.922 1 98.75 699 TYR A O 1
ATOM 5465 N N . LEU A 1 700 ? 3.996 -30.234 -25 1 98.81 700 LEU A N 1
ATOM 5466 C CA . LEU A 1 700 ? 3.574 -28.906 -25.438 1 98.81 700 LEU A CA 1
ATOM 5467 C C . LEU A 1 700 ? 2.059 -28.766 -25.359 1 98.81 700 LEU A C 1
ATOM 5469 O O . LEU A 1 700 ? 1.535 -27.641 -25.359 1 98.81 700 LEU A O 1
ATOM 5473 N N . LYS A 1 701 ? 1.342 -29.859 -25.281 1 98.75 701 LYS A N 1
ATOM 5474 C CA . LYS A 1 701 ? -0.109 -29.906 -25.438 1 98.75 701 LYS A CA 1
ATOM 5475 C C . LYS A 1 701 ? -0.803 -29.047 -24.375 1 98.75 701 LYS A C 1
ATOM 5477 O O . LYS A 1 701 ? -1.753 -28.328 -24.688 1 98.75 701 LYS A O 1
ATOM 5482 N N . PRO A 1 702 ? -0.423 -29.125 -23.078 1 98.81 702 PRO A N 1
ATOM 5483 C CA . PRO A 1 702 ? -1.07 -28.234 -22.109 1 98.81 702 PRO A CA 1
ATOM 5484 C C . PRO A 1 702 ? -0.942 -26.766 -22.5 1 98.81 702 PRO A C 1
ATOM 5486 O O . PRO A 1 702 ? -1.909 -26 -22.391 1 98.81 702 PRO A O 1
ATOM 5489 N N . PHE A 1 703 ? 0.236 -26.328 -22.875 1 98.88 703 PHE A N 1
ATOM 5490 C CA . PHE A 1 703 ? 0.462 -24.938 -23.297 1 98.88 703 PHE A CA 1
ATOM 5491 C C . PHE A 1 703 ? -0.426 -24.578 -24.484 1 98.88 703 PHE A C 1
ATOM 5493 O O . PHE A 1 703 ? -0.997 -23.484 -24.531 1 98.88 703 PHE A O 1
ATOM 5500 N N . GLU A 1 704 ? -0.475 -25.516 -25.469 1 98.88 704 GLU A N 1
ATOM 5501 C CA . GLU A 1 704 ? -1.315 -25.297 -26.641 1 98.88 704 GLU A CA 1
ATOM 5502 C C . GLU A 1 704 ? -2.766 -25.047 -26.234 1 98.88 704 GLU A C 1
ATOM 5504 O O . GLU A 1 704 ? -3.398 -24.109 -26.734 1 98.88 704 GLU A O 1
ATOM 5509 N N . ILE A 1 705 ? -3.295 -25.906 -25.375 1 98.75 705 ILE A N 1
ATOM 5510 C CA . ILE A 1 705 ? -4.668 -25.766 -24.891 1 98.75 705 ILE A CA 1
ATOM 5511 C C . ILE A 1 705 ? -4.855 -24.406 -24.219 1 98.75 705 ILE A C 1
ATOM 5513 O O . ILE A 1 705 ? -5.82 -23.703 -24.516 1 98.75 705 ILE A O 1
ATOM 5517 N N . ILE A 1 706 ? -3.943 -24.016 -23.375 1 98.88 706 ILE A N 1
ATOM 5518 C CA . ILE A 1 706 ? -4.035 -22.766 -22.609 1 98.88 706 ILE A CA 1
ATOM 5519 C C . ILE A 1 706 ? -4.008 -21.578 -23.562 1 98.88 706 ILE A C 1
ATOM 5521 O O . ILE A 1 706 ? -4.793 -20.641 -23.422 1 98.88 706 ILE A O 1
ATOM 5525 N N . VAL A 1 707 ? -3.068 -21.562 -24.516 1 98.88 707 VAL A N 1
ATOM 5526 C CA . VAL A 1 707 ? -2.955 -20.469 -25.484 1 98.88 707 VAL A CA 1
ATOM 5527 C C . VAL A 1 707 ? -4.27 -20.312 -26.25 1 98.88 707 VAL A C 1
ATOM 5529 O O . VAL A 1 707 ? -4.785 -19.203 -26.375 1 98.88 707 VAL A O 1
ATOM 5532 N N . LYS A 1 708 ? -4.828 -21.375 -26.719 1 98.56 708 LYS A N 1
ATOM 5533 C CA . LYS A 1 708 ? -6.008 -21.328 -27.562 1 98.56 708 LYS A CA 1
ATOM 5534 C C . LYS A 1 708 ? -7.262 -21 -26.766 1 98.56 708 LYS A C 1
ATOM 5536 O O . LYS A 1 708 ? -8.164 -20.312 -27.25 1 98.56 708 LYS A O 1
ATOM 5541 N N . GLU A 1 709 ? -7.277 -21.484 -25.516 1 98.38 709 GLU A N 1
ATOM 5542 C CA . GLU A 1 709 ? -8.523 -21.359 -24.766 1 98.38 709 GLU A CA 1
ATOM 5543 C C . GLU A 1 709 ? -8.508 -20.156 -23.828 1 98.38 709 GLU A C 1
ATOM 5545 O O . GLU A 1 709 ? -9.555 -19.594 -23.531 1 98.38 709 GLU A O 1
ATOM 5550 N N . ALA A 1 710 ? -7.32 -19.797 -23.266 1 98.75 710 ALA A N 1
ATOM 5551 C CA . ALA A 1 710 ? -7.27 -18.812 -22.188 1 98.75 710 ALA A CA 1
ATOM 5552 C C . ALA A 1 710 ? -6.457 -17.594 -22.609 1 98.75 710 ALA A C 1
ATOM 5554 O O . ALA A 1 710 ? -6.496 -16.547 -21.938 1 98.75 710 ALA A O 1
ATOM 5555 N N . LYS A 1 711 ? -5.656 -17.641 -23.703 1 98.62 711 LYS A N 1
ATOM 5556 C CA . LYS A 1 711 ? -4.895 -16.516 -24.25 1 98.62 711 LYS A CA 1
ATOM 5557 C C . LYS A 1 711 ? -4.055 -15.844 -23.172 1 98.62 711 LYS A C 1
ATOM 5559 O O . LYS A 1 711 ? -4.199 -14.641 -22.922 1 98.62 711 LYS A O 1
ATOM 5564 N N . PRO A 1 712 ? -3.164 -16.594 -22.578 1 98.81 712 PRO A N 1
ATOM 5565 C CA . PRO A 1 712 ? -2.326 -15.984 -21.547 1 98.81 712 PRO A CA 1
ATOM 5566 C C . PRO A 1 712 ? -1.551 -14.766 -22.047 1 98.81 712 PRO A C 1
ATOM 5568 O O . PRO A 1 712 ? -1.163 -14.719 -23.219 1 98.81 712 PRO A O 1
ATOM 5571 N N . TRP A 1 713 ? -1.279 -13.82 -21.156 1 98.75 713 TRP A N 1
ATOM 5572 C CA . TRP A 1 713 ? -0.598 -12.586 -21.547 1 98.75 713 TRP A CA 1
ATOM 5573 C C . TRP A 1 713 ? 0.912 -12.797 -21.594 1 98.75 713 TRP A C 1
ATOM 5575 O O . TRP A 1 713 ? 1.63 -12.023 -22.234 1 98.75 713 TRP A O 1
ATOM 5585 N N . SER A 1 714 ? 1.346 -13.828 -20.906 1 98.69 714 SER A N 1
ATOM 5586 C CA . SER A 1 714 ? 2.777 -14.102 -20.875 1 98.69 714 SER A CA 1
ATOM 5587 C C . SER A 1 714 ? 3.053 -15.594 -20.781 1 98.69 714 SER A C 1
ATOM 5589 O O . SER A 1 714 ? 2.225 -16.359 -20.266 1 98.69 714 SER A O 1
ATOM 5591 N N . ILE A 1 715 ? 4.117 -16.016 -21.297 1 98.81 715 ILE A N 1
ATOM 5592 C CA . ILE A 1 715 ? 4.676 -17.359 -21.172 1 98.81 715 ILE A CA 1
ATOM 5593 C C . ILE A 1 715 ? 6.156 -17.266 -20.797 1 98.81 715 ILE A C 1
ATOM 5595 O O . ILE A 1 715 ? 6.859 -16.359 -21.25 1 98.81 715 ILE A O 1
ATOM 5599 N N . MET A 1 716 ? 6.629 -18.125 -19.984 1 98.69 716 MET A N 1
ATOM 5600 C CA . MET A 1 716 ? 8.023 -18.156 -19.562 1 98.69 716 MET A CA 1
ATOM 5601 C C . MET A 1 716 ? 8.766 -19.312 -20.188 1 98.69 716 MET A C 1
ATOM 5603 O O . MET A 1 716 ? 8.43 -20.484 -19.953 1 98.69 716 MET A O 1
ATOM 5607 N N . SER A 1 717 ? 9.766 -19.016 -21 1 98.75 717 SER A N 1
ATOM 5608 C CA . SER A 1 717 ? 10.594 -20.094 -21.562 1 98.75 717 SER A CA 1
ATOM 5609 C C . SER A 1 717 ? 11.406 -20.766 -20.469 1 98.75 717 SER A C 1
ATOM 5611 O O . SER A 1 717 ? 11.844 -20.125 -19.5 1 98.75 717 SER A O 1
ATOM 5613 N N . SER A 1 718 ? 11.547 -22.047 -20.625 1 97.88 718 SER A N 1
ATOM 5614 C CA . SER A 1 718 ? 12.188 -22.844 -19.578 1 97.88 718 SER A CA 1
ATOM 5615 C C . SER A 1 718 ? 13.703 -22.641 -19.594 1 97.88 718 SER A C 1
ATOM 5617 O O . SER A 1 718 ? 14.242 -21.969 -20.469 1 97.88 718 SER A O 1
ATOM 5619 N N . TYR A 1 719 ? 14.391 -23.25 -18.656 1 95.25 719 TYR A N 1
ATOM 5620 C CA . TYR A 1 719 ? 15.828 -23.141 -18.438 1 95.25 719 TYR A CA 1
ATOM 5621 C C . TYR A 1 719 ? 16.594 -24.016 -19.422 1 95.25 719 TYR A C 1
ATOM 5623 O O . TYR A 1 719 ? 17.656 -23.625 -19.906 1 95.25 719 TYR A O 1
ATOM 5631 N N . ASN A 1 720 ? 16.094 -25.172 -19.688 1 96.31 720 ASN A N 1
ATOM 5632 C CA . ASN A 1 720 ? 16.812 -26.312 -20.266 1 96.31 720 ASN A CA 1
ATOM 5633 C C . ASN A 1 720 ? 17 -26.156 -21.766 1 96.31 720 ASN A C 1
ATOM 5635 O O . ASN A 1 720 ? 16.594 -25.156 -22.344 1 96.31 720 ASN A O 1
ATOM 5639 N N . MET A 1 721 ? 17.781 -27.094 -22.266 1 96.94 721 MET A N 1
ATOM 5640 C CA . MET A 1 721 ? 17.875 -27.281 -23.719 1 96.94 721 MET A CA 1
ATOM 5641 C C . MET A 1 721 ? 16.844 -28.297 -24.203 1 96.94 721 MET A C 1
ATOM 5643 O O . MET A 1 721 ? 16.453 -29.188 -23.438 1 96.94 721 MET A O 1
ATOM 5647 N N . ILE A 1 722 ? 16.391 -28.094 -25.344 1 97.94 722 ILE A N 1
ATOM 5648 C CA . ILE A 1 722 ? 15.492 -29.016 -26.016 1 97.94 722 ILE A CA 1
ATOM 5649 C C . ILE A 1 722 ? 16.094 -29.453 -27.344 1 97.94 722 ILE A C 1
ATOM 5651 O O . ILE A 1 722 ? 16.188 -28.656 -28.281 1 97.94 722 ILE A O 1
ATOM 5655 N N . ASN A 1 723 ? 16.516 -30.688 -27.375 1 97 723 ASN A N 1
ATOM 5656 C CA . ASN A 1 723 ? 17.125 -31.266 -28.578 1 97 723 ASN A CA 1
ATOM 5657 C C . ASN A 1 723 ? 18.297 -30.422 -29.078 1 97 723 ASN A C 1
ATOM 5659 O O . ASN A 1 723 ? 18.375 -30.109 -30.266 1 97 723 ASN A O 1
ATOM 5663 N N . GLY A 1 724 ? 19.016 -29.969 -28.172 1 95.31 724 GLY A N 1
ATOM 5664 C CA . GLY A 1 724 ? 20.266 -29.297 -28.5 1 95.31 724 GLY A CA 1
ATOM 5665 C C . GLY A 1 724 ? 20.141 -27.797 -28.578 1 95.31 724 GLY A C 1
ATOM 5666 O O . GLY A 1 724 ? 21.125 -27.094 -28.812 1 95.31 724 GLY A O 1
ATOM 5667 N N . HIS A 1 725 ? 18.969 -27.234 -28.422 1 95.62 725 HIS A N 1
ATOM 5668 C CA . HIS A 1 725 ? 18.766 -25.797 -28.453 1 95.62 725 HIS A CA 1
ATOM 5669 C C . HIS A 1 725 ? 18.281 -25.281 -27.094 1 95.62 725 HIS A C 1
ATOM 5671 O O . HIS A 1 725 ? 17.391 -25.875 -26.484 1 95.62 725 HIS A O 1
ATOM 5677 N N . ARG A 1 726 ? 18.922 -24.219 -26.641 1 96.44 726 ARG A N 1
ATOM 5678 C CA . ARG A 1 726 ? 18.344 -23.594 -25.453 1 96.44 726 ARG A CA 1
ATOM 5679 C C . ARG A 1 726 ? 16.922 -23.125 -25.703 1 96.44 726 ARG A C 1
ATOM 5681 O O . ARG A 1 726 ? 16.641 -22.484 -26.719 1 96.44 726 ARG A O 1
ATOM 5688 N N . ALA A 1 727 ? 16.047 -23.422 -24.781 1 98 727 ALA A N 1
ATOM 5689 C CA . ALA A 1 727 ? 14.617 -23.141 -24.953 1 98 727 ALA A CA 1
ATOM 5690 C C . ALA A 1 727 ? 14.391 -21.656 -25.25 1 98 727 ALA A C 1
ATOM 5692 O O . ALA A 1 727 ? 13.617 -21.312 -26.141 1 98 727 ALA A O 1
ATOM 5693 N N . SER A 1 728 ? 15.117 -20.766 -24.609 1 97.75 728 SER A N 1
ATOM 5694 C CA . SER A 1 728 ? 14.93 -19.328 -24.734 1 97.75 728 SER A CA 1
ATOM 5695 C C . SER A 1 728 ? 15.523 -18.812 -26.031 1 97.75 728 SER A C 1
ATOM 5697 O O . SER A 1 728 ? 15.234 -17.688 -26.453 1 97.75 728 SER A O 1
ATOM 5699 N N . GLU A 1 729 ? 16.344 -19.594 -26.719 1 97.56 729 GLU A N 1
ATOM 5700 C CA . GLU A 1 729 ? 16.969 -19.219 -27.984 1 97.56 729 GLU A CA 1
ATOM 5701 C C . GLU A 1 729 ? 16.375 -20 -29.156 1 97.56 729 GLU A C 1
ATOM 5703 O O . GLU A 1 729 ? 16.922 -19.984 -30.25 1 97.56 729 GLU A O 1
ATOM 5708 N N . ASN A 1 730 ? 15.305 -20.703 -28.922 1 97.81 730 ASN A N 1
ATOM 5709 C CA . ASN A 1 730 ? 14.773 -21.625 -29.906 1 97.81 730 ASN A CA 1
ATOM 5710 C C . ASN A 1 730 ? 13.656 -20.984 -30.734 1 97.81 730 ASN A C 1
ATOM 5712 O O . ASN A 1 730 ? 12.492 -21.016 -30.344 1 97.81 730 ASN A O 1
ATOM 5716 N N . ARG A 1 731 ? 13.984 -20.531 -31.891 1 97.56 731 ARG A N 1
ATOM 5717 C CA . ARG A 1 731 ? 13.023 -19.859 -32.75 1 97.56 731 ARG A CA 1
ATOM 5718 C C . ARG A 1 731 ? 11.914 -20.812 -33.188 1 97.56 731 ARG A C 1
ATOM 5720 O O . ARG A 1 731 ? 10.758 -20.391 -33.344 1 97.56 731 ARG A O 1
ATOM 5727 N N . GLU A 1 732 ? 12.242 -22.078 -33.469 1 98.06 732 GLU A N 1
ATOM 5728 C CA . GLU A 1 732 ? 11.219 -23.047 -33.875 1 98.06 732 GLU A CA 1
ATOM 5729 C C . GLU A 1 732 ? 10.156 -23.188 -32.781 1 98.06 732 GLU A C 1
ATOM 5731 O O . GLU A 1 732 ? 8.961 -23.281 -33.062 1 98.06 732 GLU A O 1
ATOM 5736 N N . LEU A 1 733 ? 10.594 -23.156 -31.562 1 98.56 733 LEU A N 1
ATOM 5737 C CA . LEU A 1 733 ? 9.688 -23.297 -30.422 1 98.56 733 LEU A CA 1
ATOM 5738 C C . LEU A 1 733 ? 8.875 -22.016 -30.219 1 98.56 733 LEU A C 1
ATOM 5740 O O . LEU A 1 733 ? 7.645 -22.062 -30.188 1 98.56 733 LEU A O 1
ATOM 5744 N N . LEU A 1 734 ? 9.523 -20.875 -30.188 1 98.75 734 LEU A N 1
ATOM 5745 C CA . LEU A 1 734 ? 8.906 -19.641 -29.703 1 98.75 734 LEU A CA 1
ATOM 5746 C C . LEU A 1 734 ? 8.18 -18.922 -30.828 1 98.75 734 LEU A C 1
ATOM 5748 O O . LEU A 1 734 ? 7.176 -18.234 -30.594 1 98.75 734 LEU A O 1
ATOM 5752 N N . GLU A 1 735 ? 8.641 -19 -32.062 1 98.25 735 GLU A N 1
ATOM 5753 C CA . GLU A 1 735 ? 8 -18.312 -33.188 1 98.25 735 GLU A CA 1
ATOM 5754 C C . GLU A 1 735 ? 7.152 -19.266 -34.031 1 98.25 735 GLU A C 1
ATOM 5756 O O . GLU A 1 735 ? 5.953 -19.062 -34.188 1 98.25 735 GLU A O 1
ATOM 5761 N N . ASP A 1 736 ? 7.754 -20.344 -34.469 1 98.5 736 ASP A N 1
ATOM 5762 C CA . ASP A 1 736 ? 7.051 -21.219 -35.406 1 98.5 736 ASP A CA 1
ATOM 5763 C C . ASP A 1 736 ? 5.887 -21.938 -34.719 1 98.5 736 ASP A C 1
ATOM 5765 O O . ASP A 1 736 ? 4.742 -21.828 -35.156 1 98.5 736 ASP A O 1
ATOM 5769 N N . ILE A 1 737 ? 6.152 -22.578 -33.625 1 98.75 737 ILE A N 1
ATOM 5770 C CA . ILE A 1 737 ? 5.105 -23.344 -32.969 1 98.75 737 ILE A CA 1
ATOM 5771 C C . ILE A 1 737 ? 4.215 -22.406 -32.156 1 98.75 737 ILE A C 1
ATOM 5773 O O . ILE A 1 737 ? 3.023 -22.266 -32.438 1 98.75 737 ILE A O 1
ATOM 5777 N N . LEU A 1 738 ? 4.754 -21.734 -31.156 1 98.81 738 LEU A N 1
ATOM 5778 C CA . LEU A 1 738 ? 4 -20.953 -30.188 1 98.81 738 LEU A CA 1
ATOM 5779 C C . LEU A 1 738 ? 3.199 -19.859 -30.875 1 98.81 738 LEU A C 1
ATOM 5781 O O . LEU A 1 738 ? 1.985 -19.75 -30.688 1 98.81 738 LEU A O 1
ATOM 5785 N N . ARG A 1 739 ? 3.854 -19.047 -31.703 1 98.62 739 ARG A N 1
ATOM 5786 C CA . ARG A 1 739 ? 3.16 -17.891 -32.25 1 98.62 739 ARG A CA 1
ATOM 5787 C C . ARG A 1 739 ? 2.475 -18.25 -33.562 1 98.62 739 ARG A C 1
ATOM 5789 O O . ARG A 1 739 ? 1.266 -18.047 -33.719 1 98.62 739 ARG A O 1
ATOM 5796 N N . SER A 1 740 ? 3.178 -18.797 -34.531 1 98.25 740 SER A N 1
ATOM 5797 C CA . SER A 1 740 ? 2.623 -19.047 -35.875 1 98.25 740 SER A CA 1
ATOM 5798 C C . SER A 1 740 ? 1.562 -20.141 -35.844 1 98.25 740 SER A C 1
ATOM 5800 O O . SER A 1 740 ? 0.459 -19.953 -36.344 1 98.25 740 SER A O 1
ATOM 5802 N N . GLU A 1 741 ? 1.885 -21.281 -35.25 1 98.56 741 GLU A N 1
ATOM 5803 C CA . GLU A 1 741 ? 0.958 -22.406 -35.281 1 98.56 741 GLU A CA 1
ATOM 5804 C C . GLU A 1 741 ? -0.18 -22.203 -34.281 1 98.56 741 GLU A C 1
ATOM 5806 O O . GLU A 1 741 ? -1.336 -22.516 -34.594 1 98.56 741 GLU A O 1
ATOM 5811 N N . TRP A 1 742 ? 0.123 -21.719 -33.062 1 98.62 742 TRP A N 1
ATOM 5812 C CA . TRP A 1 742 ? -0.878 -21.688 -32 1 98.62 742 TRP A CA 1
ATOM 5813 C C . TRP A 1 742 ? -1.558 -20.328 -31.938 1 98.62 742 TRP A C 1
ATOM 5815 O O . TRP A 1 742 ? -2.613 -20.188 -31.312 1 98.62 742 TRP A O 1
ATOM 5825 N N . GLY A 1 743 ? -0.977 -19.297 -32.469 1 98.44 743 GLY A N 1
ATOM 5826 C CA . GLY A 1 743 ? -1.58 -17.969 -32.5 1 98.44 743 GLY A CA 1
ATOM 5827 C C . GLY A 1 743 ? -1.349 -17.203 -31.203 1 98.44 743 GLY A C 1
ATOM 5828 O O . GLY A 1 743 ? -2.178 -16.375 -30.797 1 98.44 743 GLY A O 1
ATOM 5829 N N . PHE A 1 744 ? -0.305 -17.484 -30.547 1 98.5 744 PHE A N 1
ATOM 5830 C CA . PHE A 1 744 ? 0.001 -16.766 -29.312 1 98.5 744 PHE A CA 1
ATOM 5831 C C . PHE A 1 744 ? 0.344 -15.312 -29.594 1 98.5 744 PHE A C 1
ATOM 5833 O O . PHE A 1 744 ? 1.213 -15.023 -30.422 1 98.5 744 PHE A O 1
ATOM 5840 N N . GLU A 1 745 ? -0.225 -14.406 -28.797 1 98 745 GLU A N 1
ATOM 5841 C CA . GLU A 1 745 ? -0.045 -12.977 -29.031 1 98 745 GLU A CA 1
ATOM 5842 C C . GLU A 1 745 ? 0.668 -12.305 -27.859 1 98 745 GLU A C 1
ATOM 5844 O O . GLU A 1 745 ? 1.047 -11.133 -27.953 1 98 745 GLU A O 1
ATOM 5849 N N . GLY A 1 746 ? 0.91 -13.039 -26.781 1 98.44 746 GLY A N 1
ATOM 5850 C CA . GLY A 1 746 ? 1.468 -12.453 -25.578 1 98.44 746 GLY A CA 1
ATOM 5851 C C . GLY A 1 746 ? 2.98 -12.336 -25.625 1 98.44 746 GLY A C 1
ATOM 5852 O O . GLY A 1 746 ? 3.59 -12.438 -26.688 1 98.44 746 GLY A O 1
ATOM 5853 N N . MET A 1 747 ? 3.549 -12.062 -24.484 1 98.19 747 MET A N 1
ATOM 5854 C CA . MET A 1 747 ? 4.996 -11.898 -24.375 1 98.19 747 MET A CA 1
ATOM 5855 C C . MET A 1 747 ? 5.652 -13.156 -23.828 1 98.19 747 MET A C 1
ATOM 5857 O O . MET A 1 747 ? 5.016 -13.922 -23.094 1 98.19 747 MET A O 1
ATOM 5861 N N . VAL A 1 748 ? 6.867 -13.352 -24.203 1 98.88 748 VAL A N 1
ATOM 5862 C CA . VAL A 1 748 ? 7.668 -14.445 -23.656 1 98.88 748 VAL A CA 1
ATOM 5863 C C . VAL A 1 748 ? 8.812 -13.891 -22.828 1 98.88 748 VAL A C 1
ATOM 5865 O O . VAL A 1 748 ? 9.547 -13 -23.266 1 98.88 748 VAL A O 1
ATOM 5868 N N . THR A 1 749 ? 8.938 -14.273 -21.656 1 98.75 749 THR A N 1
ATOM 5869 C CA . THR A 1 749 ? 10.07 -13.969 -20.797 1 98.75 749 THR A CA 1
ATOM 5870 C C . THR A 1 749 ? 10.898 -15.227 -20.531 1 98.75 749 THR A C 1
ATOM 5872 O O . THR A 1 749 ? 10.375 -16.344 -20.547 1 98.75 749 THR A O 1
ATOM 5875 N N . THR A 1 750 ? 12.188 -15.016 -20.344 1 98.12 750 THR A N 1
ATOM 5876 C CA . THR A 1 750 ? 12.977 -16.141 -19.875 1 98.12 750 THR A CA 1
ATOM 5877 C C . THR A 1 750 ? 12.656 -16.453 -18.406 1 98.12 750 THR A C 1
ATOM 5879 O O . THR A 1 750 ? 12.07 -15.633 -17.703 1 98.12 750 THR A O 1
ATOM 5882 N N . ASP A 1 751 ? 12.961 -17.625 -17.969 1 96.5 751 ASP A N 1
ATOM 5883 C CA . ASP A 1 751 ? 13.125 -17.875 -16.547 1 96.5 751 ASP A CA 1
ATOM 5884 C C . ASP A 1 751 ? 14.375 -17.172 -16.016 1 96.5 751 ASP A C 1
ATOM 5886 O O . ASP A 1 751 ? 15.094 -16.516 -16.766 1 96.5 751 ASP A O 1
ATOM 5890 N N . TRP A 1 752 ? 14.609 -17.219 -14.797 1 94.25 752 TRP A N 1
ATOM 5891 C CA . TRP A 1 752 ? 15.594 -16.375 -14.125 1 94.25 752 TRP A CA 1
ATOM 5892 C C . TRP A 1 752 ? 17.016 -16.844 -14.43 1 94.25 752 TRP A C 1
ATOM 5894 O O . TRP A 1 752 ? 17.359 -18 -14.18 1 94.25 752 TRP A O 1
ATOM 5904 N N . TRP A 1 753 ? 17.859 -16.016 -15.047 1 94.06 753 TRP A N 1
ATOM 5905 C CA . TRP A 1 753 ? 19.297 -16.141 -15.242 1 94.06 753 TRP A CA 1
ATOM 5906 C C . TRP A 1 753 ? 19.609 -17.344 -16.141 1 94.06 753 TRP A C 1
ATOM 5908 O O . TRP A 1 753 ? 20.484 -18.141 -15.812 1 94.06 753 TRP A O 1
ATOM 5918 N N . THR A 1 754 ? 18.781 -17.5 -17.156 1 93.31 754 THR A N 1
ATOM 5919 C CA . THR A 1 754 ? 19.078 -18.516 -18.141 1 93.31 754 THR A CA 1
ATOM 5920 C C . THR A 1 754 ? 20.469 -18.281 -18.75 1 93.31 754 THR A C 1
ATOM 5922 O O . THR A 1 754 ? 20.984 -17.172 -18.734 1 93.31 754 THR A O 1
ATOM 5925 N N . TYR A 1 755 ? 21.047 -19.297 -19.375 1 92.88 755 TYR A N 1
ATOM 5926 C CA . TYR A 1 755 ? 22.391 -19.203 -19.922 1 92.88 755 TYR A CA 1
ATOM 5927 C C . TYR A 1 755 ? 22.359 -18.844 -21.406 1 92.88 755 TYR A C 1
ATOM 5929 O O . TYR A 1 755 ? 23.391 -18.922 -22.094 1 92.88 755 TYR A O 1
ATOM 5937 N N . GLY A 1 756 ? 21.25 -18.5 -21.938 1 93.94 756 GLY A N 1
ATOM 5938 C CA . GLY A 1 756 ? 21.156 -18 -23.297 1 93.94 756 GLY A CA 1
ATOM 5939 C C . GLY A 1 756 ? 21.766 -16.625 -23.484 1 93.94 756 GLY A C 1
ATOM 5940 O O . GLY A 1 756 ? 21.938 -15.891 -22.516 1 93.94 756 GLY A O 1
ATOM 5941 N N . GLU A 1 757 ? 22.188 -16.359 -24.719 1 95.12 757 GLU A N 1
ATOM 5942 C CA . GLU A 1 757 ? 22.688 -15.039 -25.062 1 95.12 757 GLU A CA 1
ATOM 5943 C C . GLU A 1 757 ? 21.547 -14.094 -25.438 1 95.12 757 GLU A C 1
ATOM 5945 O O . GLU A 1 757 ? 20.719 -14.43 -26.281 1 95.12 757 GLU A O 1
ATOM 5950 N N . HIS A 1 758 ? 21.609 -12.867 -24.938 1 96.75 758 HIS A N 1
ATOM 5951 C CA . HIS A 1 758 ? 20.469 -11.953 -24.984 1 96.75 758 HIS A CA 1
ATOM 5952 C C . HIS A 1 758 ? 20.031 -11.711 -26.422 1 96.75 758 HIS A C 1
ATOM 5954 O O . HIS A 1 758 ? 18.828 -11.773 -26.719 1 96.75 758 HIS A O 1
ATOM 5960 N N . TYR A 1 759 ? 20.969 -11.43 -27.406 1 97.38 759 TYR A N 1
ATOM 5961 C CA . TYR A 1 759 ? 20.562 -11.109 -28.766 1 97.38 759 TYR A CA 1
ATOM 5962 C C . TYR A 1 759 ? 19.969 -12.328 -29.453 1 97.38 759 TYR A C 1
ATOM 5964 O O . TYR A 1 759 ? 19.078 -12.203 -30.312 1 97.38 759 TYR A O 1
ATOM 5972 N N . LYS A 1 760 ? 20.438 -13.547 -29.125 1 97.25 760 LYS A N 1
ATOM 5973 C CA . LYS A 1 760 ? 19.875 -14.766 -29.688 1 97.25 760 LYS A CA 1
ATOM 5974 C C . LYS A 1 760 ? 18.453 -15.008 -29.188 1 97.25 760 LYS A C 1
ATOM 5976 O O . LYS A 1 760 ? 17.594 -15.484 -29.922 1 97.25 760 LYS A O 1
ATOM 5981 N N . GLU A 1 761 ? 18.281 -14.75 -27.859 1 97.94 761 GLU A N 1
ATOM 5982 C CA . GLU A 1 761 ? 16.938 -14.859 -27.281 1 97.94 761 GLU A CA 1
ATOM 5983 C C . GLU A 1 761 ? 15.961 -13.914 -27.969 1 97.94 761 GLU A C 1
ATOM 5985 O O . GLU A 1 761 ? 14.852 -14.32 -28.328 1 97.94 761 GLU A O 1
ATOM 5990 N N . VAL A 1 762 ? 16.406 -12.68 -28.188 1 98.5 762 VAL A N 1
ATOM 5991 C CA . VAL A 1 762 ? 15.57 -11.695 -28.875 1 98.5 762 VAL A CA 1
ATOM 5992 C C . VAL A 1 762 ? 15.234 -12.18 -30.281 1 98.5 762 VAL A C 1
ATOM 5994 O O . VAL A 1 762 ? 14.078 -12.141 -30.703 1 98.5 762 VAL A O 1
ATOM 5997 N N . LYS A 1 763 ? 16.172 -12.672 -30.984 1 97.44 763 LYS A N 1
ATOM 5998 C CA . LYS A 1 763 ? 15.984 -13.148 -32.344 1 97.44 763 LYS A CA 1
ATOM 5999 C C . LYS A 1 763 ? 15.031 -14.336 -32.406 1 97.44 763 LYS A C 1
ATOM 6001 O O . LYS A 1 763 ? 14.305 -14.523 -33.375 1 97.44 763 LYS A O 1
ATOM 6006 N N . ALA A 1 764 ? 15.031 -15.062 -31.344 1 98 764 ALA A N 1
ATOM 6007 C CA . ALA A 1 764 ? 14.203 -16.25 -31.266 1 98 764 ALA A CA 1
ATOM 6008 C C . ALA A 1 764 ? 12.773 -15.914 -30.859 1 98 764 ALA A C 1
ATOM 6010 O O . ALA A 1 764 ? 11.891 -16.781 -30.859 1 98 764 ALA A O 1
ATOM 6011 N N . GLY A 1 765 ? 12.5 -14.734 -30.5 1 98.19 765 GLY A N 1
ATOM 6012 C CA . GLY A 1 765 ? 11.164 -14.312 -30.125 1 98.19 765 GLY A CA 1
ATOM 6013 C C . GLY A 1 765 ? 10.945 -14.312 -28.609 1 98.19 765 GLY A C 1
ATOM 6014 O O . GLY A 1 765 ? 9.805 -14.25 -28.141 1 98.19 765 GLY A O 1
ATOM 6015 N N . ASN A 1 766 ? 11.992 -14.5 -27.828 1 98.69 766 ASN A N 1
ATOM 6016 C CA . ASN A 1 766 ? 11.945 -14.258 -26.391 1 98.69 766 ASN A CA 1
ATOM 6017 C C . ASN A 1 766 ? 12.078 -12.773 -26.062 1 98.69 766 ASN A C 1
ATOM 6019 O O . ASN A 1 766 ? 13.141 -12.18 -26.266 1 98.69 766 ASN A O 1
ATOM 6023 N N . ASP A 1 767 ? 11.117 -12.18 -25.5 1 98.81 767 ASP A N 1
ATOM 6024 C CA . ASP A 1 767 ? 10.969 -10.727 -25.484 1 98.81 767 ASP A CA 1
ATOM 6025 C C . ASP A 1 767 ? 11.773 -10.102 -24.344 1 98.81 767 ASP A C 1
ATOM 6027 O O . ASP A 1 767 ? 12.352 -9.023 -24.5 1 98.81 767 ASP A O 1
ATOM 6031 N N . VAL A 1 768 ? 11.82 -10.742 -23.203 1 98.75 768 VAL A N 1
ATOM 6032 C CA . VAL A 1 768 ? 12.492 -10.164 -22.047 1 98.75 768 VAL A CA 1
ATOM 6033 C C . VAL A 1 768 ? 13.445 -11.188 -21.438 1 98.75 768 VAL A C 1
ATOM 6035 O O . VAL A 1 768 ? 13.062 -12.336 -21.188 1 98.75 768 VAL A O 1
ATOM 6038 N N . LYS A 1 769 ? 14.664 -10.789 -21.234 1 97.94 769 LYS A N 1
ATOM 6039 C CA . LYS A 1 769 ? 15.609 -11.609 -20.469 1 97.94 769 LYS A CA 1
ATOM 6040 C C . LYS A 1 769 ? 15.539 -11.289 -18.984 1 97.94 769 LYS A C 1
ATOM 6042 O O . LYS A 1 769 ? 15.797 -10.148 -18.578 1 97.94 769 LYS A O 1
ATOM 6047 N N . MET A 1 770 ? 15.172 -12.289 -18.156 1 96 770 MET A N 1
ATOM 6048 C CA . MET A 1 770 ? 15.141 -12.188 -16.688 1 96 770 MET A CA 1
ATOM 6049 C C . MET A 1 770 ? 16.281 -12.984 -16.078 1 96 770 MET A C 1
ATOM 6051 O O . MET A 1 770 ? 16.797 -13.93 -16.672 1 96 770 MET A O 1
ATOM 6055 N N . GLY A 1 771 ? 16.797 -12.734 -14.891 1 89.5 771 GLY A N 1
ATOM 6056 C CA . GLY A 1 771 ? 16.547 -11.688 -13.914 1 89.5 771 GLY A CA 1
ATOM 6057 C C . GLY A 1 771 ? 17 -10.312 -14.375 1 89.5 771 GLY A C 1
ATOM 6058 O O . GLY A 1 771 ? 16.422 -9.297 -13.992 1 89.5 771 GLY A O 1
ATOM 6059 N N . CYS A 1 772 ? 18.172 -10.398 -15.312 1 89.88 772 CYS A N 1
ATOM 6060 C CA . CYS A 1 772 ? 18.781 -9.172 -15.805 1 89.88 772 CYS A CA 1
ATOM 6061 C C . CYS A 1 772 ? 18.922 -9.195 -17.312 1 89.88 772 CYS A C 1
ATOM 6063 O O . CYS A 1 772 ? 19.203 -10.234 -17.906 1 89.88 772 CYS A O 1
ATOM 6065 N N . GLY A 1 773 ? 18.609 -7.973 -17.922 1 93.19 773 GLY A N 1
ATOM 6066 C CA . GLY A 1 773 ? 18.953 -7.812 -19.328 1 93.19 773 GLY A CA 1
ATOM 6067 C C . GLY A 1 773 ? 20.328 -7.219 -19.547 1 93.19 773 GLY A C 1
ATOM 6068 O O . GLY A 1 773 ? 20.953 -6.719 -18.594 1 93.19 773 GLY A O 1
ATOM 6069 N N . TYR A 1 774 ? 20.797 -7.355 -20.734 1 95.75 774 TYR A N 1
ATOM 6070 C CA . TYR A 1 774 ? 22.109 -6.844 -21.094 1 95.75 774 TYR A CA 1
ATOM 6071 C C . TYR A 1 774 ? 22.031 -6.004 -22.375 1 95.75 774 TYR A C 1
ATOM 6073 O O . TYR A 1 774 ? 22.531 -6.418 -23.422 1 95.75 774 TYR A O 1
ATOM 6081 N N . PRO A 1 775 ? 21.5 -4.797 -22.188 1 96.5 775 PRO A N 1
ATOM 6082 C CA . PRO A 1 775 ? 21.375 -3.936 -23.359 1 96.5 775 PRO A CA 1
ATOM 6083 C C . PRO A 1 775 ? 22.703 -3.686 -24.062 1 96.5 775 PRO A C 1
ATOM 6085 O O . PRO A 1 775 ? 22.734 -3.531 -25.297 1 96.5 775 PRO A O 1
ATOM 6088 N N . GLU A 1 776 ? 23.828 -3.607 -23.344 1 96.06 776 GLU A N 1
ATOM 6089 C CA . GLU A 1 776 ? 25.141 -3.393 -23.938 1 96.06 776 GLU A CA 1
ATOM 6090 C C . GLU A 1 776 ? 25.516 -4.523 -24.891 1 96.06 776 GLU A C 1
ATOM 6092 O O . GLU A 1 776 ? 26.188 -4.297 -25.891 1 96.06 776 GLU A O 1
ATOM 6097 N N . ARG A 1 777 ? 25.078 -5.723 -24.594 1 96.56 777 ARG A N 1
ATOM 6098 C CA . ARG A 1 777 ? 25.375 -6.859 -25.453 1 96.56 777 ARG A CA 1
ATOM 6099 C C . ARG A 1 777 ? 24.484 -6.852 -26.688 1 96.56 777 ARG A C 1
ATOM 6101 O O . ARG A 1 777 ? 24.906 -7.273 -27.766 1 96.56 777 ARG A O 1
ATOM 6108 N N . LEU A 1 778 ? 23.25 -6.422 -26.547 1 98.12 778 LEU A N 1
ATOM 6109 C CA . LEU A 1 778 ? 22.391 -6.223 -27.719 1 98.12 778 LEU A CA 1
ATOM 6110 C C . LEU A 1 778 ? 22.984 -5.199 -28.672 1 98.12 778 LEU A C 1
ATOM 6112 O O . LEU A 1 778 ? 22.969 -5.395 -29.891 1 98.12 778 LEU A O 1
ATOM 6116 N N . MET A 1 779 ? 23.531 -4.113 -28.109 1 98.19 779 MET A N 1
ATOM 6117 C CA . MET A 1 779 ? 24.156 -3.084 -28.922 1 98.19 779 MET A CA 1
ATOM 6118 C C . MET A 1 779 ? 25.375 -3.633 -29.656 1 98.19 779 MET A C 1
ATOM 6120 O O . MET A 1 779 ? 25.609 -3.316 -30.812 1 98.19 779 MET A O 1
ATOM 6124 N N . GLU A 1 780 ? 26.156 -4.41 -28.906 1 97.94 780 GLU A N 1
ATOM 6125 C CA . GLU A 1 780 ? 27.312 -5.043 -29.531 1 97.94 780 GLU A CA 1
ATOM 6126 C C . GLU A 1 780 ? 26.891 -5.934 -30.703 1 97.94 780 GLU A C 1
ATOM 6128 O O . GLU A 1 780 ? 27.484 -5.883 -31.781 1 97.94 780 GLU A O 1
ATOM 6133 N N . ALA A 1 781 ? 25.891 -6.781 -30.516 1 98.19 781 ALA A N 1
ATOM 6134 C CA . ALA A 1 781 ? 25.375 -7.668 -31.547 1 98.19 781 ALA A CA 1
ATOM 6135 C C . ALA A 1 781 ? 24.828 -6.871 -32.719 1 98.19 781 ALA A C 1
ATOM 6137 O O . ALA A 1 781 ? 25 -7.277 -33.875 1 98.19 781 ALA A O 1
ATOM 6138 N N . LYS A 1 782 ? 24.125 -5.828 -32.438 1 98.06 782 LYS A N 1
ATOM 6139 C CA . LYS A 1 782 ? 23.609 -4.98 -33.5 1 98.06 782 LYS A CA 1
ATOM 6140 C C . LYS A 1 782 ? 24.734 -4.395 -34.344 1 98.06 782 LYS A C 1
ATOM 6142 O O . LYS A 1 782 ? 24.641 -4.355 -35.562 1 98.06 782 LYS A O 1
ATOM 6147 N N . LYS A 1 783 ? 25.766 -3.873 -33.719 1 97.75 783 LYS A N 1
ATOM 6148 C CA . LYS A 1 783 ? 26.938 -3.314 -34.406 1 97.75 783 LYS A CA 1
ATOM 6149 C C . LYS A 1 783 ? 27.547 -4.336 -35.344 1 97.75 783 LYS A C 1
ATOM 6151 O O . LYS A 1 783 ? 28.047 -3.975 -36.438 1 97.75 783 LYS A O 1
ATOM 6156 N N . LEU A 1 784 ? 27.484 -5.605 -35 1 97.75 784 LEU A N 1
ATOM 6157 C CA . LEU A 1 784 ? 28.062 -6.68 -35.812 1 97.75 784 LEU A CA 1
ATOM 6158 C C . LEU A 1 784 ? 27.062 -7.219 -36.812 1 97.75 784 LEU A C 1
ATOM 6160 O O . LEU A 1 784 ? 27.375 -8.148 -37.562 1 97.75 784 LEU A O 1
ATOM 6164 N N . GLY A 1 785 ? 25.844 -6.727 -36.781 1 97.5 785 GLY A N 1
ATOM 6165 C CA . GLY A 1 785 ? 24.828 -7.117 -37.75 1 97.5 785 GLY A CA 1
ATOM 6166 C C . GLY A 1 785 ? 24.141 -8.422 -37.406 1 97.5 785 GLY A C 1
ATOM 6167 O O . GLY A 1 785 ? 23.5 -9.039 -38.25 1 97.5 785 GLY A O 1
ATOM 6168 N N . LEU A 1 786 ? 24.297 -8.852 -36.156 1 97.75 786 LEU A N 1
ATOM 6169 C CA . LEU A 1 786 ? 23.719 -10.117 -35.719 1 97.75 786 LEU A CA 1
ATOM 6170 C C . LEU A 1 786 ? 22.234 -9.953 -35.406 1 97.75 786 LEU A C 1
ATOM 6172 O O . LEU A 1 786 ? 21.484 -10.93 -35.406 1 97.75 786 LEU A O 1
ATOM 6176 N N . ILE A 1 787 ? 21.781 -8.789 -35.031 1 97.5 787 ILE A N 1
ATOM 6177 C CA . ILE A 1 787 ? 20.391 -8.453 -34.781 1 97.5 787 ILE A CA 1
ATOM 6178 C C . ILE A 1 787 ? 20.078 -7.074 -35.375 1 97.5 787 ILE A C 1
ATOM 6180 O O . ILE A 1 787 ? 21 -6.277 -35.625 1 97.5 787 ILE A O 1
ATOM 6184 N N . SER A 1 788 ? 18.859 -6.836 -35.688 1 97.88 788 SER A N 1
ATOM 6185 C CA . SER A 1 788 ? 18.438 -5.551 -36.219 1 97.88 788 SER A CA 1
ATOM 6186 C C . SER A 1 788 ? 17.578 -4.781 -35.219 1 97.88 788 SER A C 1
ATOM 6188 O O . SER A 1 788 ? 17.125 -5.344 -34.219 1 97.88 788 SER A O 1
ATOM 6190 N N . ARG A 1 789 ? 17.406 -3.541 -35.531 1 97.44 789 ARG A N 1
ATOM 6191 C CA . ARG A 1 789 ? 16.469 -2.736 -34.75 1 97.44 789 ARG A CA 1
ATOM 6192 C C . ARG A 1 789 ? 15.062 -3.336 -34.781 1 97.44 789 ARG A C 1
ATOM 6194 O O . ARG A 1 789 ? 14.352 -3.32 -33.781 1 97.44 789 ARG A O 1
ATOM 6201 N N . ARG A 1 790 ? 14.703 -3.764 -35.906 1 97.69 790 ARG A N 1
ATOM 6202 C CA . ARG A 1 790 ? 13.375 -4.336 -36.094 1 97.69 790 ARG A CA 1
ATOM 6203 C C . ARG A 1 790 ? 13.18 -5.551 -35.188 1 97.69 790 ARG A C 1
ATOM 6205 O O . ARG A 1 790 ? 12.102 -5.746 -34.625 1 97.69 790 ARG A O 1
ATOM 6212 N N . ASP A 1 791 ? 14.203 -6.395 -35.062 1 97.94 791 ASP A N 1
ATOM 6213 C CA . ASP A 1 791 ? 14.141 -7.539 -34.156 1 97.94 791 ASP A CA 1
ATOM 6214 C C . ASP A 1 791 ? 13.812 -7.094 -32.719 1 97.94 791 ASP A C 1
ATOM 6216 O O . ASP A 1 791 ? 12.984 -7.711 -32.062 1 97.94 791 ASP A O 1
ATOM 6220 N N . MET A 1 792 ? 14.461 -6.07 -32.312 1 98.56 792 MET A N 1
ATOM 6221 C CA . MET A 1 792 ? 14.258 -5.562 -30.953 1 98.56 792 MET A CA 1
ATOM 6222 C C . MET A 1 792 ? 12.891 -4.914 -30.797 1 98.56 792 MET A C 1
ATOM 6224 O O . MET A 1 792 ? 12.219 -5.086 -29.781 1 98.56 792 MET A O 1
ATOM 6228 N N . GLU A 1 793 ? 12.469 -4.195 -31.844 1 98.56 793 GLU A N 1
ATOM 6229 C CA . GLU A 1 793 ? 11.188 -3.488 -31.797 1 98.56 793 GLU A CA 1
ATOM 6230 C C . GLU A 1 793 ? 10.023 -4.465 -31.703 1 98.56 793 GLU A C 1
ATOM 6232 O O . GLU A 1 793 ? 9.031 -4.188 -31.016 1 98.56 793 GLU A O 1
ATOM 6237 N N . VAL A 1 794 ? 10.102 -5.539 -32.406 1 98.31 794 VAL A N 1
ATOM 6238 C CA . VAL A 1 794 ? 9.047 -6.543 -32.344 1 98.31 794 VAL A CA 1
ATOM 6239 C C . VAL A 1 794 ? 8.867 -7.043 -30.922 1 98.31 794 VAL A C 1
ATOM 6241 O O . VAL A 1 794 ? 7.742 -7.164 -30.438 1 98.31 794 VAL A O 1
ATOM 6244 N N . CYS A 1 795 ? 9.961 -7.316 -30.266 1 98.62 795 CYS A N 1
ATOM 6245 C CA . CYS A 1 795 ? 9.922 -7.77 -28.891 1 98.62 795 CYS A CA 1
ATOM 6246 C C . CYS A 1 795 ? 9.414 -6.668 -27.969 1 98.62 795 CYS A C 1
ATOM 6248 O O . CYS A 1 795 ? 8.562 -6.91 -27.109 1 98.62 795 CYS A O 1
ATOM 6250 N N . ALA A 1 796 ? 9.945 -5.449 -28.141 1 98.75 796 ALA A N 1
ATOM 6251 C CA . ALA A 1 796 ? 9.531 -4.32 -27.312 1 98.75 796 ALA A CA 1
ATOM 6252 C C . ALA A 1 796 ? 8.031 -4.066 -27.438 1 98.75 796 ALA A C 1
ATOM 6254 O O . ALA A 1 796 ? 7.371 -3.727 -26.453 1 98.75 796 ALA A O 1
ATOM 6255 N N . LYS A 1 797 ? 7.543 -4.188 -28.641 1 98.62 797 LYS A N 1
ATOM 6256 C CA . LYS A 1 797 ? 6.113 -4 -28.891 1 98.62 797 LYS A CA 1
ATOM 6257 C C . LYS A 1 797 ? 5.285 -4.961 -28.031 1 98.62 797 LYS A C 1
ATOM 6259 O O . LYS A 1 797 ? 4.277 -4.562 -27.438 1 98.62 797 LYS A O 1
ATOM 6264 N N . ARG A 1 798 ? 5.66 -6.152 -27.938 1 98.75 798 ARG A N 1
ATOM 6265 C CA . ARG A 1 798 ? 4.918 -7.156 -27.172 1 98.75 798 ARG A CA 1
ATOM 6266 C C . ARG A 1 798 ? 4.977 -6.867 -25.688 1 98.75 798 ARG A C 1
ATOM 6268 O O . ARG A 1 798 ? 4 -7.09 -24.969 1 98.75 798 ARG A O 1
ATOM 6275 N N . VAL A 1 799 ? 6.121 -6.371 -25.188 1 98.69 799 VAL A N 1
ATOM 6276 C CA . VAL A 1 799 ? 6.242 -5.949 -23.797 1 98.69 799 VAL A CA 1
ATOM 6277 C C . VAL A 1 799 ? 5.25 -4.824 -23.516 1 98.69 799 VAL A C 1
ATOM 6279 O O . VAL A 1 799 ? 4.512 -4.879 -22.531 1 98.69 799 VAL A O 1
ATOM 6282 N N . LEU A 1 800 ? 5.215 -3.842 -24.375 1 98.69 800 LEU A N 1
ATOM 6283 C CA . LEU A 1 800 ? 4.344 -2.686 -24.203 1 98.69 800 LEU A CA 1
ATOM 6284 C C . LEU A 1 800 ? 2.877 -3.09 -24.312 1 98.69 800 LEU A C 1
ATOM 6286 O O . LEU A 1 800 ? 2.029 -2.551 -23.594 1 98.69 800 LEU A O 1
ATOM 6290 N N . GLU A 1 801 ? 2.58 -4.016 -25.203 1 98.5 801 GLU A N 1
ATOM 6291 C CA . GLU A 1 801 ? 1.208 -4.492 -25.344 1 98.5 801 GLU A CA 1
ATOM 6292 C C . GLU A 1 801 ? 0.727 -5.176 -24.062 1 98.5 801 GLU A C 1
ATOM 6294 O O . GLU A 1 801 ? -0.435 -5.039 -23.688 1 98.5 801 GLU A O 1
ATOM 6299 N N . LEU A 1 802 ? 1.578 -5.934 -23.453 1 98.44 802 LEU A N 1
ATOM 6300 C CA . LEU A 1 802 ? 1.215 -6.523 -22.172 1 98.44 802 LEU A CA 1
ATOM 6301 C C . LEU A 1 802 ? 0.892 -5.441 -21.156 1 98.44 802 LEU A C 1
ATOM 6303 O O . LEU A 1 802 ? -0.111 -5.531 -20.438 1 98.44 802 LEU A O 1
ATOM 6307 N N . ILE A 1 803 ? 1.721 -4.43 -21.062 1 98.19 803 ILE A N 1
ATOM 6308 C CA . ILE A 1 803 ? 1.538 -3.363 -20.078 1 98.19 803 ILE A CA 1
ATOM 6309 C C . ILE A 1 803 ? 0.226 -2.631 -20.359 1 98.19 803 ILE A C 1
ATOM 6311 O O . ILE A 1 803 ? -0.468 -2.219 -19.422 1 98.19 803 ILE A O 1
ATOM 6315 N N . LEU A 1 804 ? -0.161 -2.453 -21.641 1 97.5 804 LEU A N 1
ATOM 6316 C CA . LEU A 1 804 ? -1.399 -1.777 -22.016 1 97.5 804 LEU A CA 1
ATOM 6317 C C . LEU A 1 804 ? -2.613 -2.531 -21.484 1 97.5 804 LEU A C 1
ATOM 6319 O O . LEU A 1 804 ? -3.674 -1.938 -21.266 1 97.5 804 LEU A O 1
ATOM 6323 N N . LYS A 1 805 ? -2.469 -3.859 -21.234 1 96.62 805 LYS A N 1
ATOM 6324 C CA . LYS A 1 805 ? -3.588 -4.68 -20.781 1 96.62 805 LYS A CA 1
ATOM 6325 C C . LYS A 1 805 ? -3.812 -4.527 -19.281 1 96.62 805 LYS A C 1
ATOM 6327 O O . LYS A 1 805 ? -4.879 -4.871 -18.766 1 96.62 805 LYS A O 1
ATOM 6332 N N . LEU A 1 806 ? -2.793 -4.055 -18.656 1 95.5 806 LEU A N 1
ATOM 6333 C CA . LEU A 1 806 ? -2.865 -3.934 -17.203 1 95.5 806 LEU A CA 1
ATOM 6334 C C . LEU A 1 806 ? -3.795 -2.793 -16.797 1 95.5 806 LEU A C 1
ATOM 6336 O O . LEU A 1 806 ? -3.844 -1.76 -17.469 1 95.5 806 LEU A O 1
ATOM 6340 N N . ASP A 1 807 ? -4.461 -2.895 -15.531 1 82 807 ASP A N 1
ATOM 6341 C CA . ASP A 1 807 ? -5.355 -1.901 -14.945 1 82 807 ASP A CA 1
ATOM 6342 C C . ASP A 1 807 ? -6.344 -1.369 -15.984 1 82 807 ASP A C 1
ATOM 6344 O O . ASP A 1 807 ? -5.938 -0.756 -16.969 1 82 807 ASP A O 1
ATOM 6348 N N . MET B 1 1 ? 8.484 -5.762 14.188 1 55.62 1 MET B N 1
ATOM 6349 C CA . MET B 1 1 ? 8.523 -5.078 12.898 1 55.62 1 MET B CA 1
ATOM 6350 C C . MET B 1 1 ? 9.969 -4.879 12.43 1 55.62 1 MET B C 1
ATOM 6352 O O . MET B 1 1 ? 10.859 -4.648 13.25 1 55.62 1 MET B O 1
ATOM 6356 N N . ILE B 1 2 ? 10.172 -5.266 11.203 1 76.44 2 ILE B N 1
ATOM 6357 C CA . ILE B 1 2 ? 11.492 -5.059 10.617 1 76.44 2 ILE B CA 1
ATOM 6358 C C . ILE B 1 2 ? 11.742 -3.564 10.43 1 76.44 2 ILE B C 1
ATOM 6360 O O . ILE B 1 2 ? 10.852 -2.828 10 1 76.44 2 ILE B O 1
ATOM 6364 N N . LYS B 1 3 ? 12.836 -3.178 11.023 1 89.31 3 LYS B N 1
ATOM 6365 C CA . LYS B 1 3 ? 13.219 -1.771 10.984 1 89.31 3 LYS B CA 1
ATOM 6366 C C . LYS B 1 3 ? 13.078 -1.204 9.57 1 89.31 3 LYS B C 1
ATOM 6368 O O . LYS B 1 3 ? 13.508 -1.832 8.602 1 89.31 3 LYS B O 1
ATOM 6373 N N . TRP B 1 4 ? 12.359 -0.059 9.375 1 95 4 TRP B N 1
ATOM 6374 C CA . TRP B 1 4 ? 12.141 0.735 8.172 1 95 4 TRP B CA 1
ATOM 6375 C C . TRP B 1 4 ? 11.398 -0.074 7.113 1 95 4 TRP B C 1
ATOM 6377 O O . TRP B 1 4 ? 11.609 0.125 5.914 1 95 4 TRP B O 1
ATOM 6387 N N . GLN B 1 5 ? 10.586 -1.062 7.523 1 93.56 5 GLN B N 1
ATOM 6388 C CA . GLN B 1 5 ? 9.828 -1.932 6.629 1 93.56 5 GLN B CA 1
ATOM 6389 C C . GLN B 1 5 ? 8.961 -1.115 5.672 1 93.56 5 GLN B C 1
ATOM 6391 O O . GLN B 1 5 ? 8.977 -1.353 4.461 1 93.56 5 GLN B O 1
ATOM 6396 N N . ARG B 1 6 ? 8.227 -0.138 6.148 1 94.38 6 ARG B N 1
ATOM 6397 C CA . ARG B 1 6 ? 7.309 0.66 5.34 1 94.38 6 ARG B CA 1
ATOM 6398 C C . ARG B 1 6 ? 8.07 1.553 4.371 1 94.38 6 ARG B C 1
ATOM 6400 O O . ARG B 1 6 ? 7.676 1.703 3.213 1 94.38 6 ARG B O 1
ATOM 6407 N N . ALA B 1 7 ? 9.188 2.119 4.824 1 94.06 7 ALA B N 1
ATOM 6408 C CA . ALA B 1 7 ? 9.977 2.984 3.955 1 94.06 7 ALA B CA 1
ATOM 6409 C C . ALA B 1 7 ? 10.672 2.176 2.861 1 94.06 7 ALA B C 1
ATOM 6411 O O . ALA B 1 7 ? 10.812 2.645 1.731 1 94.06 7 ALA B O 1
ATOM 6412 N N . ARG B 1 8 ? 11.062 0.97 3.199 1 92.94 8 ARG B N 1
ATOM 6413 C CA . ARG B 1 8 ? 11.867 0.163 2.285 1 92.94 8 ARG B CA 1
ATOM 6414 C C . ARG B 1 8 ? 10.984 -0.521 1.245 1 92.94 8 ARG B C 1
ATOM 6416 O O . ARG B 1 8 ? 11.383 -0.663 0.086 1 92.94 8 ARG B O 1
ATOM 6423 N N . PHE B 1 9 ? 9.766 -0.949 1.663 1 93.75 9 PHE B N 1
ATOM 6424 C CA . PHE B 1 9 ? 9.062 -1.877 0.786 1 93.75 9 PHE B CA 1
ATOM 6425 C C . PHE B 1 9 ? 7.699 -1.323 0.399 1 93.75 9 PHE B C 1
ATOM 6427 O O . PHE B 1 9 ? 7.059 -1.828 -0.525 1 93.75 9 PHE B O 1
ATOM 6434 N N . GLN B 1 10 ? 7.172 -0.355 1.119 1 93.38 10 GLN B N 1
ATOM 6435 C CA . GLN B 1 10 ? 5.883 0.278 0.865 1 93.38 10 GLN B CA 1
ATOM 6436 C C . GLN B 1 10 ? 4.77 -0.763 0.763 1 93.38 10 GLN B C 1
ATOM 6438 O O . GLN B 1 10 ? 4.008 -0.772 -0.206 1 93.38 10 GLN B O 1
ATOM 6443 N N . PRO B 1 11 ? 4.609 -1.592 1.768 1 94 11 PRO B N 1
ATOM 6444 C CA . PRO B 1 11 ? 3.625 -2.674 1.737 1 94 11 PRO B CA 1
ATOM 6445 C C . PRO B 1 11 ? 2.191 -2.17 1.892 1 94 11 PRO B C 1
ATOM 6447 O O . PRO B 1 11 ? 1.967 -1.102 2.465 1 94 11 PRO B O 1
ATOM 6450 N N . ASN B 1 12 ? 1.229 -2.842 1.327 1 93.19 12 ASN B N 1
ATOM 6451 C CA . ASN B 1 12 ? -0.181 -2.613 1.624 1 93.19 12 ASN B CA 1
ATOM 6452 C C . ASN B 1 12 ? -0.582 -3.236 2.957 1 93.19 12 ASN B C 1
ATOM 6454 O O . ASN B 1 12 ? -1.139 -4.336 2.99 1 93.19 12 ASN B O 1
ATOM 6458 N N . LEU B 1 13 ? -0.318 -2.596 4.059 1 92.88 13 LEU B N 1
ATOM 6459 C CA . LEU B 1 13 ? -0.585 -3.055 5.418 1 92.88 13 LEU B CA 1
ATOM 6460 C C . LEU B 1 13 ? -1.482 -2.068 6.156 1 92.88 13 LEU B C 1
ATOM 6462 O O . LEU B 1 13 ? -0.996 -1.094 6.734 1 92.88 13 LEU B O 1
ATOM 6466 N N . PRO B 1 14 ? -2.783 -2.283 6.176 1 93.25 14 PRO B N 1
ATOM 6467 C CA . PRO B 1 14 ? -3.68 -1.428 6.957 1 93.25 14 PRO B CA 1
ATOM 6468 C C . PRO B 1 14 ? -3.375 -1.462 8.453 1 93.25 14 PRO B C 1
ATOM 6470 O O . PRO B 1 14 ? -2.883 -2.471 8.961 1 93.25 14 PRO B O 1
ATOM 6473 N N . LEU B 1 15 ? -3.639 -0.406 9.172 1 94.12 15 LEU B N 1
ATOM 6474 C CA . LEU B 1 15 ? -3.309 -0.295 10.586 1 94.12 15 LEU B CA 1
ATOM 6475 C C . LEU B 1 15 ? -4.508 -0.652 11.453 1 94.12 15 LEU B C 1
ATOM 6477 O O . LEU B 1 15 ? -4.367 -0.869 12.664 1 94.12 15 LEU B O 1
ATOM 6481 N N . GLY B 1 16 ? -5.691 -0.627 10.875 1 91.25 16 GLY B N 1
ATOM 6482 C CA . GLY B 1 16 ? -6.891 -0.89 11.656 1 91.25 16 GLY B CA 1
ATOM 6483 C C . GLY B 1 16 ? -7.004 -2.332 12.109 1 91.25 16 GLY B C 1
ATOM 6484 O O . GLY B 1 16 ? -6.223 -3.188 11.68 1 91.25 16 GLY B O 1
ATOM 6485 N N . GLU B 1 17 ? -7.98 -2.584 12.906 1 84.38 17 GLU B N 1
ATOM 6486 C CA . GLU B 1 17 ? -8.242 -3.941 13.367 1 84.38 17 GLU B CA 1
ATOM 6487 C C . GLU B 1 17 ? -8.711 -4.84 12.227 1 84.38 17 GLU B C 1
ATOM 6489 O O . GLU B 1 17 ? -9.383 -4.375 11.305 1 84.38 17 GLU B O 1
ATOM 6494 N N . ASN B 1 18 ? -8.359 -6.078 12.156 1 80.75 18 ASN B N 1
ATOM 6495 C CA . ASN B 1 18 ? -8.789 -7.113 11.227 1 80.75 18 ASN B CA 1
ATOM 6496 C C . ASN B 1 18 ? -8.461 -6.742 9.781 1 80.75 18 ASN B C 1
ATOM 6498 O O . ASN B 1 18 ? -9.227 -7.055 8.867 1 80.75 18 ASN B O 1
ATOM 6502 N N . GLY B 1 19 ? -7.484 -5.762 9.633 1 86.62 19 GLY B N 1
ATOM 6503 C CA . GLY B 1 19 ? -7.031 -5.441 8.289 1 86.62 19 GLY B CA 1
ATOM 6504 C C . GLY B 1 19 ? -7.785 -4.285 7.664 1 86.62 19 GLY B C 1
ATOM 6505 O O . GLY B 1 19 ? -7.75 -4.102 6.445 1 86.62 19 GLY B O 1
ATOM 6506 N N . GLN B 1 20 ? -8.5 -3.539 8.438 1 91.56 20 GLN B N 1
ATOM 6507 C CA . GLN B 1 20 ? -9.219 -2.375 7.934 1 91.56 20 GLN B CA 1
ATOM 6508 C C . GLN B 1 20 ? -8.305 -1.153 7.855 1 91.56 20 GLN B C 1
ATOM 6510 O O . GLN B 1 20 ? -7.48 -0.931 8.742 1 91.56 20 GLN B O 1
ATOM 6515 N N . LYS B 1 21 ? -8.477 -0.426 6.789 1 94.38 21 LYS B N 1
ATOM 6516 C CA . LYS B 1 21 ? -7.695 0.806 6.684 1 94.38 21 LYS B CA 1
ATOM 6517 C C . LYS B 1 21 ? -8.211 1.864 7.656 1 94.38 21 LYS B C 1
ATOM 6519 O O . LYS B 1 21 ? -9.414 1.949 7.914 1 94.38 21 LYS B O 1
ATOM 6524 N N . VAL B 1 22 ? -7.367 2.701 8.195 1 96.62 22 VAL B N 1
ATOM 6525 C CA . VAL B 1 22 ? -7.773 3.795 9.07 1 96.62 22 VAL B CA 1
ATOM 6526 C C . VAL B 1 22 ? -7.84 5.098 8.273 1 96.62 22 VAL B C 1
ATOM 6528 O O . VAL B 1 22 ? -8.508 6.051 8.68 1 96.62 22 VAL B O 1
ATOM 6531 N N . THR B 1 23 ? -7.094 5.188 7.172 1 97.06 23 THR B N 1
ATOM 6532 C CA . THR B 1 23 ? -7.113 6.367 6.316 1 97.06 23 THR B CA 1
ATOM 6533 C C . THR B 1 23 ? -8.539 6.684 5.859 1 97.06 23 THR B C 1
ATOM 6535 O O . THR B 1 23 ? -9.188 5.855 5.215 1 97.06 23 THR B O 1
ATOM 6538 N N . ALA B 1 24 ? -8.992 7.871 6.25 1 96.5 24 ALA B N 1
ATOM 6539 C CA . ALA B 1 24 ? -10.336 8.344 5.926 1 96.5 24 ALA B CA 1
ATOM 6540 C C . ALA B 1 24 ? -11.398 7.395 6.473 1 96.5 24 ALA B C 1
ATOM 6542 O O . ALA B 1 24 ? -12.445 7.191 5.844 1 96.5 24 ALA B O 1
ATOM 6543 N N . SER B 1 25 ? -11.102 6.648 7.52 1 95.56 25 SER B N 1
ATOM 6544 C CA . SER B 1 25 ? -12.07 5.758 8.148 1 95.56 25 SER B CA 1
ATOM 6545 C C . SER B 1 25 ? -13.234 6.539 8.75 1 95.56 25 SER B C 1
ATOM 6547 O O . SER B 1 25 ? -13.164 7.766 8.867 1 95.56 25 SER B O 1
ATOM 6549 N N . LYS B 1 26 ? -14.289 5.82 9.102 1 95.69 26 LYS B N 1
ATOM 6550 C CA . LYS B 1 26 ? -15.43 6.438 9.773 1 95.69 26 LYS B CA 1
ATOM 6551 C C . LYS B 1 26 ? -15 7.105 11.078 1 95.69 26 LYS B C 1
ATOM 6553 O O . LYS B 1 26 ? -15.477 8.188 11.414 1 95.69 26 LYS B O 1
ATOM 6558 N N . GLU B 1 27 ? -14.125 6.48 11.805 1 96.88 27 GLU B N 1
ATOM 6559 C CA . GLU B 1 27 ? -13.633 7.008 13.07 1 96.88 27 GLU B CA 1
ATOM 6560 C C . GLU B 1 27 ? -12.883 8.32 12.867 1 96.88 27 GLU B C 1
ATOM 6562 O O . GLU B 1 27 ? -13.062 9.273 13.633 1 96.88 27 GLU B O 1
ATOM 6567 N N . HIS B 1 28 ? -12.008 8.383 11.867 1 97.88 28 HIS B N 1
ATOM 6568 C CA . HIS B 1 28 ? -11.258 9.602 11.594 1 97.88 28 HIS B CA 1
ATOM 6569 C C . HIS B 1 28 ? -12.18 10.727 11.141 1 97.88 28 HIS B C 1
ATOM 6571 O O . HIS B 1 28 ? -12 11.883 11.531 1 97.88 28 HIS B O 1
ATOM 6577 N N . ARG B 1 29 ? -13.148 10.438 10.328 1 97.81 29 ARG B N 1
ATOM 6578 C CA . ARG B 1 29 ? -14.117 11.43 9.867 1 97.81 29 ARG B CA 1
ATOM 6579 C C . ARG B 1 29 ? -14.93 11.977 11.039 1 97.81 29 ARG B C 1
ATOM 6581 O O . ARG B 1 29 ? -15.211 13.18 11.102 1 97.81 29 ARG B O 1
ATOM 6588 N N . GLU B 1 30 ? -15.312 11.109 11.945 1 98.5 30 GLU B N 1
ATOM 6589 C CA . GLU B 1 30 ? -16.031 11.539 13.141 1 98.5 30 GLU B CA 1
ATOM 6590 C C . GLU B 1 30 ? -15.172 12.43 14.023 1 98.5 30 GLU B C 1
ATOM 6592 O O . GLU B 1 30 ? -15.672 13.383 14.633 1 98.5 30 GLU B O 1
ATOM 6597 N N . LEU B 1 31 ? -13.969 12.055 14.148 1 98.62 31 LEU B N 1
ATOM 6598 C CA . LEU B 1 31 ? -13.055 12.898 14.906 1 98.62 31 LEU B CA 1
ATOM 6599 C C . LEU B 1 31 ? -12.891 14.266 14.242 1 98.62 31 LEU B C 1
ATOM 6601 O O . LEU B 1 31 ? -12.828 15.289 14.93 1 98.62 31 LEU B O 1
ATOM 6605 N N . SER B 1 32 ? -12.758 14.266 12.938 1 98.62 32 SER B N 1
ATOM 6606 C CA . SER B 1 32 ? -12.695 15.523 12.211 1 98.62 32 SER B CA 1
ATOM 6607 C C . SER B 1 32 ? -13.914 16.391 12.5 1 98.62 32 SER B C 1
ATOM 6609 O O . SER B 1 32 ? -13.781 17.594 12.766 1 98.62 32 SER B O 1
ATOM 6611 N N . LYS B 1 33 ? -15.07 15.789 12.469 1 98.69 33 LYS B N 1
ATOM 6612 C CA . LYS B 1 33 ? -16.312 16.5 12.773 1 98.69 33 LYS B CA 1
ATOM 6613 C C . LYS B 1 33 ? -16.312 17.031 14.195 1 98.69 33 LYS B C 1
ATOM 6615 O O . LYS B 1 33 ? -16.656 18.188 14.43 1 98.69 33 LYS B O 1
ATOM 6620 N N . ASN B 1 34 ? -15.938 16.188 15.125 1 98.69 34 ASN B N 1
ATOM 6621 C CA . ASN B 1 34 ? -15.938 16.578 16.531 1 98.69 34 ASN B CA 1
ATOM 6622 C C . ASN B 1 34 ? -14.953 17.719 16.781 1 98.69 34 ASN B C 1
ATOM 6624 O O . ASN B 1 34 ? -15.234 18.625 17.578 1 98.69 34 ASN B O 1
ATOM 6628 N N . ALA B 1 35 ? -13.805 17.656 16.172 1 98.75 35 ALA B N 1
ATOM 6629 C CA . ALA B 1 35 ? -12.836 18.734 16.297 1 98.75 35 ALA B CA 1
ATOM 6630 C C . ALA B 1 35 ? -13.398 20.031 15.719 1 98.75 35 ALA B C 1
ATOM 6632 O O . ALA B 1 35 ? -13.203 21.109 16.297 1 98.75 35 ALA B O 1
ATOM 6633 N N . ALA B 1 36 ? -14.047 19.891 14.594 1 98.75 36 ALA B N 1
ATOM 6634 C CA . ALA B 1 36 ? -14.68 21.078 14 1 98.75 36 ALA B CA 1
ATOM 6635 C C . ALA B 1 36 ? -15.695 21.688 14.953 1 98.75 36 ALA B C 1
ATOM 6637 O O . ALA B 1 36 ? -15.664 22.906 15.195 1 98.75 36 ALA B O 1
ATOM 6638 N N . LYS B 1 37 ? -16.531 20.906 15.555 1 98.5 37 LYS B N 1
ATOM 6639 C CA . LYS B 1 37 ? -17.547 21.375 16.484 1 98.5 37 LYS B CA 1
ATOM 6640 C C . LYS B 1 37 ? -16.891 22.078 17.688 1 98.5 37 LYS B C 1
ATOM 6642 O O . LYS B 1 37 ? -17.359 23.125 18.109 1 98.5 37 LYS B O 1
ATOM 6647 N N . GLU B 1 38 ? -15.859 21.484 18.125 1 98.62 38 GLU B N 1
ATOM 6648 C CA . GLU B 1 38 ? -15.195 21.969 19.312 1 98.62 38 GLU B CA 1
ATOM 6649 C C . GLU B 1 38 ? -14.555 23.328 19.078 1 98.62 38 GLU B C 1
ATOM 6651 O O . GLU B 1 38 ? -14.422 24.141 20 1 98.62 38 GLU B O 1
ATOM 6656 N N . GLY B 1 39 ? -14.156 23.594 17.844 1 98.75 39 GLY B N 1
ATOM 6657 C CA . GLY B 1 39 ? -13.398 24.797 17.547 1 98.75 39 GLY B CA 1
ATOM 6658 C C . GLY B 1 39 ? -14.266 25.922 17 1 98.75 39 GLY B C 1
ATOM 6659 O O . GLY B 1 39 ? -13.82 27.078 16.938 1 98.75 39 GLY B O 1
ATOM 6660 N N . MET B 1 40 ? -15.523 25.641 16.625 1 98.88 40 MET B N 1
ATOM 6661 C CA . MET B 1 40 ? -16.422 26.688 16.141 1 98.88 40 MET B CA 1
ATOM 6662 C C . MET B 1 40 ? -16.812 27.641 17.266 1 98.88 40 MET B C 1
ATOM 6664 O O . MET B 1 40 ? -16.953 27.203 18.422 1 98.88 40 MET B O 1
ATOM 6668 N N . VAL B 1 41 ? -17.031 28.953 16.984 1 98.94 41 VAL B N 1
ATOM 6669 C CA . VAL B 1 41 ? -17.234 29.969 18 1 98.94 41 VAL B CA 1
ATOM 6670 C C . VAL B 1 41 ? -18.562 30.672 17.766 1 98.94 41 VAL B C 1
ATOM 6672 O O . VAL B 1 41 ? -18.797 31.203 16.672 1 98.94 41 VAL B O 1
ATOM 6675 N N . LEU B 1 42 ? -19.422 30.594 18.75 1 98.88 42 LEU B N 1
ATOM 6676 C CA . LEU B 1 42 ? -20.641 31.406 18.719 1 98.88 42 LEU B CA 1
ATOM 6677 C C . LEU B 1 42 ? -20.328 32.875 19.078 1 98.88 42 LEU B C 1
ATOM 6679 O O . LEU B 1 42 ? -19.922 33.156 20.219 1 98.88 42 LEU B O 1
ATOM 6683 N N . LEU B 1 43 ? -20.531 33.781 18.156 1 98.75 43 LEU B N 1
ATOM 6684 C CA . LEU B 1 43 ? -20.125 35.156 18.359 1 98.75 43 LEU B CA 1
ATOM 6685 C C . LEU B 1 43 ? -21.297 36 18.891 1 98.75 43 LEU B C 1
ATOM 6687 O O . LEU B 1 43 ? -21.094 36.969 19.609 1 98.75 43 LEU B O 1
ATOM 6691 N N . LYS B 1 44 ? -22.438 35.656 18.422 1 98.56 44 LYS B N 1
ATOM 6692 C CA . LYS B 1 44 ? -23.656 36.406 18.734 1 98.56 44 LYS B CA 1
ATOM 6693 C C . LYS B 1 44 ? -24.875 35.5 18.812 1 98.56 44 LYS B C 1
ATOM 6695 O O . LYS B 1 44 ? -25 34.531 18.031 1 98.56 44 LYS B O 1
ATOM 6700 N N . ASN B 1 45 ? -25.719 35.719 19.812 1 98.38 45 ASN B N 1
ATOM 6701 C CA . ASN B 1 45 ? -26.953 34.969 19.922 1 98.38 45 ASN B CA 1
ATOM 6702 C C . ASN B 1 45 ? -28.031 35.75 20.672 1 98.38 45 ASN B C 1
ATOM 6704 O O . ASN B 1 45 ? -28.438 35.344 21.766 1 98.38 45 ASN B O 1
ATOM 6708 N N . MET B 1 46 ? -28.531 36.719 20 1 97.69 46 MET B N 1
ATOM 6709 C CA . MET B 1 46 ? -29.578 37.531 20.594 1 97.69 46 MET B CA 1
ATOM 6710 C C . MET B 1 46 ? -30.906 36.781 20.609 1 97.69 46 MET B C 1
ATOM 6712 O O . MET B 1 46 ? -31.25 36.094 19.656 1 97.69 46 MET B O 1
ATOM 6716 N N . ASN B 1 47 ? -31.688 36.969 21.688 1 95.25 47 ASN B N 1
ATOM 6717 C CA . ASN B 1 47 ? -33.031 36.406 21.875 1 95.25 47 ASN B CA 1
ATOM 6718 C C . ASN B 1 47 ? -33 34.875 21.797 1 95.25 47 ASN B C 1
ATOM 6720 O O . ASN B 1 47 ? -34.031 34.25 21.469 1 95.25 47 ASN B O 1
ATOM 6724 N N . HIS B 1 48 ? -31.891 34.25 21.969 1 95.56 48 HIS B N 1
ATOM 6725 C CA . HIS B 1 48 ? -31.734 32.812 21.969 1 95.56 48 HIS B CA 1
ATOM 6726 C C . HIS B 1 48 ? -32.344 32.188 20.703 1 95.56 48 HIS B C 1
ATOM 6728 O O . HIS B 1 48 ? -33.062 31.203 20.797 1 95.56 48 HIS B O 1
ATOM 6734 N N . VAL B 1 49 ? -32.062 32.906 19.625 1 97.5 49 VAL B N 1
ATOM 6735 C CA . VAL B 1 49 ? -32.531 32.375 18.344 1 97.5 49 VAL B CA 1
ATOM 6736 C C . VAL B 1 49 ? -31.922 31 18.094 1 97.5 49 VAL B C 1
ATOM 6738 O O . VAL B 1 49 ? -32.562 30.141 17.5 1 97.5 49 VAL B O 1
ATOM 6741 N N . LEU B 1 50 ? -30.641 30.812 18.5 1 98.06 50 LEU B N 1
ATOM 6742 C CA . LEU B 1 50 ? -30 29.5 18.453 1 98.06 50 LEU B CA 1
ATOM 6743 C C . LEU B 1 50 ? -29.953 28.875 19.844 1 98.06 50 LEU B C 1
ATOM 6745 O O . LEU B 1 50 ? -29.859 29.578 20.844 1 98.06 50 LEU B O 1
ATOM 6749 N N . PRO B 1 51 ? -30.031 27.531 19.906 1 98.19 51 PRO B N 1
ATOM 6750 C CA . PRO B 1 51 ? -30.141 26.594 18.781 1 98.19 51 PRO B CA 1
ATOM 6751 C C . PRO B 1 51 ? -31.547 26.562 18.172 1 98.19 51 PRO B C 1
ATOM 6753 O O . PRO B 1 51 ? -32.531 26.906 18.844 1 98.19 51 PRO B O 1
ATOM 6756 N N . LEU B 1 52 ? -31.641 26.156 16.969 1 98.44 52 LEU B N 1
ATOM 6757 C CA . LEU B 1 52 ? -32.938 26.016 16.312 1 98.44 52 LEU B CA 1
ATOM 6758 C C . LEU B 1 52 ? -33.781 24.984 17 1 98.44 52 LEU B C 1
ATOM 6760 O O . LEU B 1 52 ? -33.312 23.906 17.391 1 98.44 52 LEU B O 1
ATOM 6764 N N . PRO B 1 53 ? -35.031 25.281 17.188 1 96.62 53 PRO B N 1
ATOM 6765 C CA . PRO B 1 53 ? -35.906 24.281 17.766 1 96.62 53 PRO B CA 1
ATOM 6766 C C . PRO B 1 53 ? -36.188 23.125 16.812 1 96.62 53 PRO B C 1
ATOM 6768 O O . PRO B 1 53 ? -36.062 23.281 15.594 1 96.62 53 PRO B O 1
ATOM 6771 N N . LYS B 1 54 ? -36.562 22 17.359 1 95.88 54 LYS B N 1
ATOM 6772 C CA . LYS B 1 54 ? -36.906 20.859 16.531 1 95.88 54 LYS B CA 1
ATOM 6773 C C . LYS B 1 54 ? -38.062 21.188 15.578 1 95.88 54 LYS B C 1
ATOM 6775 O O . LYS B 1 54 ? -39.062 21.75 16 1 95.88 54 LYS B O 1
ATOM 6780 N N . GLY B 1 55 ? -37.875 20.875 14.352 1 96.62 55 GLY B N 1
ATOM 6781 C CA . GLY B 1 55 ? -38.906 21.125 13.352 1 96.62 55 GLY B CA 1
ATOM 6782 C C . GLY B 1 55 ? -38.781 22.5 12.719 1 96.62 55 GLY B C 1
ATOM 6783 O O . GLY B 1 55 ? -39.625 22.891 11.914 1 96.62 55 GLY B O 1
ATOM 6784 N N . ALA B 1 56 ? -37.75 23.203 13 1 97.44 56 ALA B N 1
ATOM 6785 C CA . ALA B 1 56 ? -37.562 24.547 12.453 1 97.44 56 ALA B CA 1
ATOM 6786 C C . ALA B 1 56 ? -37.531 24.516 10.93 1 97.44 56 ALA B C 1
ATOM 6788 O O . ALA B 1 56 ? -37.031 23.547 10.336 1 97.44 56 ALA B O 1
ATOM 6789 N N . LYS B 1 57 ? -38.062 25.531 10.305 1 98.44 57 LYS B N 1
ATOM 6790 C CA . LYS B 1 57 ? -37.938 25.781 8.875 1 98.44 57 LYS B CA 1
ATOM 6791 C C . LYS B 1 57 ? -36.969 26.938 8.594 1 98.44 57 LYS B C 1
ATOM 6793 O O . LYS B 1 57 ? -37 27.953 9.297 1 98.44 57 LYS B O 1
ATOM 6798 N N . VAL B 1 58 ? -36.125 26.688 7.66 1 98.81 58 VAL B N 1
ATOM 6799 C CA . VAL B 1 58 ? -35.125 27.703 7.418 1 98.81 58 VAL B CA 1
ATOM 6800 C C . VAL B 1 58 ? -34.969 27.938 5.918 1 98.81 58 VAL B C 1
ATOM 6802 O O . VAL B 1 58 ? -35.25 27.047 5.113 1 98.81 58 VAL B O 1
ATOM 6805 N N . ALA B 1 59 ? -34.562 29.125 5.504 1 98.81 59 ALA B N 1
ATOM 6806 C CA . ALA B 1 59 ? -34.094 29.484 4.156 1 98.81 59 ALA B CA 1
ATOM 6807 C C . ALA B 1 59 ? -32.625 29.797 4.137 1 98.81 59 ALA B C 1
ATOM 6809 O O . ALA B 1 59 ? -32.125 30.609 4.918 1 98.81 59 ALA B O 1
ATOM 6810 N N . LEU B 1 60 ? -31.891 29.109 3.344 1 98.75 60 LEU B N 1
ATOM 6811 C CA . LEU B 1 60 ? -30.438 29.25 3.277 1 98.75 60 LEU B CA 1
ATOM 6812 C C . LEU B 1 60 ? -30.047 30.25 2.197 1 98.75 60 LEU B C 1
ATOM 6814 O O . LEU B 1 60 ? -30.297 30.031 1.011 1 98.75 60 LEU B O 1
ATOM 6818 N N . PHE B 1 61 ? -29.469 31.328 2.611 1 98.62 61 PHE B N 1
ATOM 6819 C CA . PHE B 1 61 ? -29.016 32.375 1.699 1 98.62 61 PHE B CA 1
ATOM 6820 C C . PHE B 1 61 ? -27.484 32.375 1.604 1 98.62 61 PHE B C 1
ATOM 6822 O O . PHE B 1 61 ? -26.797 32.062 2.586 1 98.62 61 PHE B O 1
ATOM 6829 N N . GLY B 1 62 ? -26.906 32.781 0.415 1 98.31 62 GLY B N 1
ATOM 6830 C CA . GLY B 1 62 ? -25.469 32.906 0.188 1 98.31 62 GLY B CA 1
ATOM 6831 C C . GLY B 1 62 ? -24.859 31.719 -0.529 1 98.31 62 GLY B C 1
ATOM 6832 O O . GLY B 1 62 ? -25.141 30.562 -0.178 1 98.31 62 GLY B O 1
ATOM 6833 N N . LYS B 1 63 ? -24 32.062 -1.466 1 97.81 63 LYS B N 1
ATOM 6834 C CA . LYS B 1 63 ? -23.312 31.016 -2.215 1 97.81 63 LYS B CA 1
ATOM 6835 C C . LYS B 1 63 ? -22.469 30.141 -1.289 1 97.81 63 LYS B C 1
ATOM 6837 O O . LYS B 1 63 ? -22.203 28.969 -1.601 1 97.81 63 LYS B O 1
ATOM 6842 N N . GLY B 1 64 ? -22.094 30.641 -0.091 1 97.69 64 GLY B N 1
ATOM 6843 C CA . GLY B 1 64 ? -21.281 29.906 0.868 1 97.69 64 GLY B CA 1
ATOM 6844 C C . GLY B 1 64 ? -21.969 28.656 1.388 1 97.69 64 GLY B C 1
ATOM 6845 O O . GLY B 1 64 ? -21.312 27.781 1.962 1 97.69 64 GLY B O 1
ATOM 6846 N N . THR B 1 65 ? -23.25 28.562 1.182 1 98 65 THR B N 1
ATOM 6847 C CA . THR B 1 65 ? -23.984 27.359 1.565 1 98 65 THR B CA 1
ATOM 6848 C C . THR B 1 65 ? -23.438 26.141 0.846 1 98 65 THR B C 1
ATOM 6850 O O . THR B 1 65 ? -23.406 25.047 1.414 1 98 65 THR B O 1
ATOM 6853 N N . PHE B 1 66 ? -23.016 26.391 -0.409 1 97.94 66 PHE B N 1
ATOM 6854 C CA . PHE B 1 66 ? -22.531 25.312 -1.243 1 97.94 66 PHE B CA 1
ATOM 6855 C C . PHE B 1 66 ? -21.047 25.484 -1.535 1 97.94 66 PHE B C 1
ATOM 6857 O O . PHE B 1 66 ? -20.312 24.5 -1.691 1 97.94 66 PHE B O 1
ATOM 6864 N N . ASP B 1 67 ? -20.594 26.688 -1.695 1 97.38 67 ASP B N 1
ATOM 6865 C CA . ASP B 1 67 ? -19.188 26.984 -1.927 1 97.38 67 ASP B CA 1
ATOM 6866 C C . ASP B 1 67 ? -18.391 26.875 -0.634 1 97.38 67 ASP B C 1
ATOM 6868 O O . ASP B 1 67 ? -17.812 27.859 -0.175 1 97.38 67 ASP B O 1
ATOM 6872 N N . TYR B 1 68 ? -18.328 25.688 -0.153 1 96.06 68 TYR B N 1
ATOM 6873 C CA . TYR B 1 68 ? -17.703 25.406 1.136 1 96.06 68 TYR B CA 1
ATOM 6874 C C . TYR B 1 68 ? -16.203 25.234 0.989 1 96.06 68 TYR B C 1
ATOM 6876 O O . TYR B 1 68 ? -15.734 24.5 0.119 1 96.06 68 TYR B O 1
ATOM 6884 N N . VAL B 1 69 ? -15.453 25.922 1.821 1 95.44 69 VAL B N 1
ATOM 6885 C CA . VAL B 1 69 ? -14 25.797 1.862 1 95.44 69 VAL B CA 1
ATOM 6886 C C . VAL B 1 69 ? -13.594 24.906 3.029 1 95.44 69 VAL B C 1
ATOM 6888 O O . VAL B 1 69 ? -13.695 25.297 4.191 1 95.44 69 VAL B O 1
ATOM 6891 N N . LYS B 1 70 ? -13.07 23.719 2.705 1 94.31 70 LYS B N 1
ATOM 6892 C CA . LYS B 1 70 ? -12.742 22.734 3.738 1 94.31 70 LYS B CA 1
ATOM 6893 C C . LYS B 1 70 ? -11.438 23.094 4.438 1 94.31 70 LYS B C 1
ATOM 6895 O O . LYS B 1 70 ? -11.242 22.75 5.605 1 94.31 70 LYS B O 1
ATOM 6900 N N . GLY B 1 71 ? -10.617 23.625 3.613 1 88.75 71 GLY B N 1
ATOM 6901 C CA . GLY B 1 71 ? -9.281 24.031 4.012 1 88.75 71 GLY B CA 1
ATOM 6902 C C . GLY B 1 71 ? -8.609 24.953 3.01 1 88.75 71 GLY B C 1
ATOM 6903 O O . GLY B 1 71 ? -9.102 25.109 1.891 1 88.75 71 GLY B O 1
ATOM 6904 N N . GLY B 1 72 ? -7.672 25.672 3.275 1 81 72 GLY B N 1
ATOM 6905 C CA . GLY B 1 72 ? -6.977 26.594 2.393 1 81 72 GLY B CA 1
ATOM 6906 C C . GLY B 1 72 ? -6.238 25.891 1.265 1 81 72 GLY B C 1
ATOM 6907 O O . GLY B 1 72 ? -6.309 24.672 1.134 1 81 72 GLY B O 1
ATOM 6908 N N . GLY B 1 73 ? -5.699 26.641 0.316 1 82.06 73 GLY B N 1
ATOM 6909 C CA . GLY B 1 73 ? -4.996 26.141 -0.849 1 82.06 73 GLY B CA 1
ATOM 6910 C C . GLY B 1 73 ? -3.512 25.938 -0.608 1 82.06 73 GLY B C 1
ATOM 6911 O O . GLY B 1 73 ? -2.967 26.406 0.389 1 82.06 73 GLY B O 1
ATOM 6912 N N . GLY B 1 74 ? -2.879 25.141 -1.528 1 81.12 74 GLY B N 1
ATOM 6913 C CA . GLY B 1 74 ? -1.464 24.828 -1.402 1 81.12 74 GLY B CA 1
ATOM 6914 C C . GLY B 1 74 ? -1.199 23.578 -0.596 1 81.12 74 GLY B C 1
ATOM 6915 O O . GLY B 1 74 ? -1.783 22.516 -0.867 1 81.12 74 GLY B O 1
ATOM 6916 N N . SER B 1 75 ? -0.378 23.672 0.323 1 78.25 75 SER B N 1
ATOM 6917 C CA . SER B 1 75 ? 0.003 22.531 1.133 1 78.25 75 SER B CA 1
ATOM 6918 C C . SER B 1 75 ? -1.18 22 1.941 1 78.25 75 SER B C 1
ATOM 6920 O O . SER B 1 75 ? -1.159 20.859 2.416 1 78.25 75 SER B O 1
ATOM 6922 N N . GLY B 1 76 ? -2.199 22.797 2.047 1 76.81 76 GLY B N 1
ATOM 6923 C CA . GLY B 1 76 ? -3.357 22.406 2.83 1 76.81 76 GLY B CA 1
ATOM 6924 C C . GLY B 1 76 ? -4.422 21.703 2.006 1 76.81 76 GLY B C 1
ATOM 6925 O O . GLY B 1 76 ? -5.426 21.234 2.549 1 76.81 76 GLY B O 1
ATOM 6926 N N . ASP B 1 77 ? -4.172 21.531 0.737 1 83 77 ASP B N 1
ATOM 6927 C CA . ASP B 1 77 ? -5.176 20.938 -0.137 1 83 77 ASP B CA 1
ATOM 6928 C C . ASP B 1 77 ? -5.137 19.422 -0.061 1 83 77 ASP B C 1
ATOM 6930 O O . ASP B 1 77 ? -4.293 18.781 -0.696 1 83 77 ASP B O 1
ATOM 6934 N N . VAL B 1 78 ? -6.121 18.859 0.579 1 91.94 78 VAL B N 1
ATOM 6935 C CA . VAL B 1 78 ? -6.188 17.438 0.841 1 91.94 78 VAL B CA 1
ATOM 6936 C C . VAL B 1 78 ? -7.164 16.781 -0.133 1 91.94 78 VAL B C 1
ATOM 6938 O O . VAL B 1 78 ? -8.242 17.312 -0.395 1 91.94 78 VAL B O 1
ATOM 6941 N N . THR B 1 79 ? -6.766 15.688 -0.731 1 93.94 79 THR B N 1
ATOM 6942 C CA . THR B 1 79 ? -7.664 14.898 -1.57 1 93.94 79 THR B CA 1
ATOM 6943 C C . THR B 1 79 ? -8.625 14.078 -0.714 1 93.94 79 THR B C 1
ATOM 6945 O O . THR B 1 79 ? -8.195 13.211 0.049 1 93.94 79 THR B O 1
ATOM 6948 N N . VAL B 1 80 ? -9.883 14.422 -0.832 1 96.12 80 VAL B N 1
ATOM 6949 C CA . VAL B 1 80 ? -10.883 13.773 0.015 1 96.12 80 VAL B CA 1
ATOM 6950 C C . VAL B 1 80 ? -11.945 13.109 -0.856 1 96.12 80 VAL B C 1
ATOM 6952 O O . VAL B 1 80 ? -12.086 13.445 -2.035 1 96.12 80 VAL B O 1
ATOM 6955 N N . GLU B 1 81 ? -12.648 12.125 -0.284 1 95.5 81 GLU B N 1
ATOM 6956 C CA . GLU B 1 81 ? -13.719 11.422 -0.982 1 95.5 81 GLU B CA 1
ATOM 6957 C C . GLU B 1 81 ? -14.922 12.328 -1.22 1 95.5 81 GLU B C 1
ATOM 6959 O O . GLU B 1 81 ? -15.594 12.227 -2.25 1 95.5 81 GLU B O 1
ATOM 6964 N N . TYR B 1 82 ? -15.188 13.18 -0.268 1 96.25 82 TYR B N 1
ATOM 6965 C CA . TYR B 1 82 ? -16.297 14.133 -0.335 1 96.25 82 TYR B CA 1
ATOM 6966 C C . TYR B 1 82 ? -16.062 15.312 0.595 1 96.25 82 TYR B C 1
ATOM 6968 O O . TYR B 1 82 ? -15.117 15.305 1.392 1 96.25 82 TYR B O 1
ATOM 6976 N N . VAL B 1 83 ? -16.828 16.312 0.473 1 96.38 83 VAL B N 1
ATOM 6977 C CA . VAL B 1 83 ? -16.906 17.469 1.374 1 96.38 83 VAL B CA 1
ATOM 6978 C C . VAL B 1 83 ? -18.359 17.734 1.733 1 96.38 83 VAL B C 1
ATOM 6980 O O . VAL B 1 83 ? -19.234 17.75 0.859 1 96.38 83 VAL B O 1
ATOM 6983 N N . THR B 1 84 ? -18.625 17.859 2.971 1 97.88 84 THR B N 1
ATOM 6984 C CA . THR B 1 84 ? -19.969 18.203 3.43 1 97.88 84 THR B CA 1
ATOM 6985 C C . THR B 1 84 ? -20.109 19.703 3.625 1 97.88 84 THR B C 1
ATOM 6987 O O . THR B 1 84 ? -19.469 20.297 4.492 1 97.88 84 THR B O 1
ATOM 6990 N N . ASN B 1 85 ? -20.938 20.297 2.799 1 98.12 85 ASN B N 1
ATOM 6991 C CA . ASN B 1 85 ? -21.25 21.719 2.982 1 98.12 85 ASN B CA 1
ATOM 6992 C C . ASN B 1 85 ? -22.422 21.922 3.949 1 98.12 85 ASN B C 1
ATOM 6994 O O . ASN B 1 85 ? -22.906 20.953 4.531 1 98.12 85 ASN B O 1
ATOM 6998 N N . LEU B 1 86 ? -22.859 23.125 4.168 1 98.56 86 LEU B N 1
ATOM 6999 C CA . LEU B 1 86 ? -23.875 23.406 5.176 1 98.56 86 LEU B CA 1
ATOM 7000 C C . LEU B 1 86 ? -25.203 22.781 4.793 1 98.56 86 LEU B C 1
ATOM 7002 O O . LEU B 1 86 ? -25.906 22.234 5.648 1 98.56 86 LEU B O 1
ATOM 7006 N N . TYR B 1 87 ? -25.641 22.906 3.49 1 98.62 87 TYR B N 1
ATOM 7007 C CA . TYR B 1 87 ? -26.891 22.312 3.031 1 98.62 87 TYR B CA 1
ATOM 7008 C C . TYR B 1 87 ? -26.906 20.812 3.291 1 98.62 87 TYR B C 1
ATOM 7010 O O . TYR B 1 87 ? -27.875 20.266 3.824 1 98.62 87 TYR B O 1
ATOM 7018 N N . ASP B 1 88 ? -25.797 20.141 2.867 1 98.38 88 ASP B N 1
ATOM 7019 C CA . ASP B 1 88 ? -25.703 18.703 3.07 1 98.38 88 ASP B CA 1
ATOM 7020 C C . ASP B 1 88 ? -25.797 18.344 4.551 1 98.38 88 ASP B C 1
ATOM 7022 O O . ASP B 1 88 ? -26.406 17.344 4.914 1 98.38 88 ASP B O 1
ATOM 7026 N N . GLY B 1 89 ? -25.125 19.156 5.398 1 98.44 89 GLY B N 1
ATOM 7027 C CA . GLY B 1 89 ? -25.234 18.953 6.836 1 98.44 89 GLY B CA 1
ATOM 7028 C C . GLY B 1 89 ? -26.656 19.062 7.355 1 98.44 89 GLY B C 1
ATOM 7029 O O . GLY B 1 89 ? -27.078 18.25 8.172 1 98.44 89 GLY B O 1
ATOM 7030 N N . MET B 1 90 ? -27.391 20.031 6.887 1 98.25 90 MET B N 1
ATOM 7031 C CA . MET B 1 90 ? -28.781 20.25 7.312 1 98.25 90 MET B CA 1
ATOM 7032 C C . MET B 1 90 ? -29.688 19.141 6.805 1 98.25 90 MET B C 1
ATOM 7034 O O . MET B 1 90 ? -30.562 18.672 7.523 1 98.25 90 MET B O 1
ATOM 7038 N N . LYS B 1 91 ? -29.438 18.766 5.535 1 97.88 91 LYS B N 1
ATOM 7039 C CA . LYS B 1 91 ? -30.219 17.688 4.945 1 97.88 91 LYS B CA 1
ATOM 7040 C C . LYS B 1 91 ? -30.062 16.391 5.738 1 97.88 91 LYS B C 1
ATOM 7042 O O . LYS B 1 91 ? -31 15.594 5.824 1 97.88 91 LYS B O 1
ATOM 7047 N N . ALA B 1 92 ? -28.859 16.156 6.238 1 97.44 92 ALA B N 1
ATOM 7048 C CA . ALA B 1 92 ? -28.594 14.969 7.051 1 97.44 92 ALA B CA 1
ATOM 7049 C C . ALA B 1 92 ? -29.406 15 8.344 1 97.44 92 ALA B C 1
ATOM 7051 O O . ALA B 1 92 ? -29.609 13.969 8.992 1 97.44 92 ALA B O 1
ATOM 7052 N N . LEU B 1 93 ? -29.922 16.156 8.734 1 97.81 93 LEU B N 1
ATOM 7053 C CA . LEU B 1 93 ? -30.719 16.344 9.938 1 97.81 93 LEU B CA 1
ATOM 7054 C C . LEU B 1 93 ? -32.188 16.625 9.594 1 97.81 93 LEU B C 1
ATOM 7056 O O . LEU B 1 93 ? -32.812 17.453 10.242 1 97.81 93 LEU B O 1
ATOM 7060 N N . LYS B 1 94 ? -32.656 16 8.586 1 95.25 94 LYS B N 1
ATOM 7061 C CA . LYS B 1 94 ? -34 16.281 8.031 1 95.25 94 LYS B CA 1
ATOM 7062 C C . LYS B 1 94 ? -35.094 16.109 9.086 1 95.25 94 LYS B C 1
ATOM 7064 O O . LYS B 1 94 ? -36.156 16.703 8.977 1 95.25 94 LYS B O 1
ATOM 7069 N N . GLU B 1 95 ? -34.844 15.352 10.117 1 95.69 95 GLU B N 1
ATOM 7070 C CA . GLU B 1 95 ? -35.812 15.148 11.188 1 95.69 95 GLU B CA 1
ATOM 7071 C C . GLU B 1 95 ? -35.875 16.344 12.125 1 95.69 95 GLU B C 1
ATOM 7073 O O . GLU B 1 95 ? -36.812 16.5 12.898 1 95.69 95 GLU B O 1
ATOM 7078 N N . ARG B 1 96 ? -34.906 17.234 12.047 1 95.88 96 ARG B N 1
ATOM 7079 C CA . ARG B 1 96 ? -34.812 18.359 12.984 1 95.88 96 ARG B CA 1
ATOM 7080 C C . ARG B 1 96 ? -35.062 19.688 12.289 1 95.88 96 ARG B C 1
ATOM 7082 O O . ARG B 1 96 ? -35.469 20.656 12.938 1 95.88 96 ARG B O 1
ATOM 7089 N N . VAL B 1 97 ? -34.75 19.734 11.008 1 97.94 97 VAL B N 1
ATOM 7090 C CA . VAL B 1 97 ? -34.812 21.016 10.312 1 97.94 97 VAL B CA 1
ATOM 7091 C C . VAL B 1 97 ? -35.25 20.797 8.867 1 97.94 97 VAL B C 1
ATOM 7093 O O . VAL B 1 97 ? -34.844 19.812 8.234 1 97.94 97 VAL B O 1
ATOM 7096 N N . THR B 1 98 ? -36.062 21.641 8.344 1 98.31 98 THR B N 1
ATOM 7097 C CA . THR B 1 98 ? -36.531 21.594 6.953 1 98.31 98 THR B CA 1
ATOM 7098 C C . THR B 1 98 ? -36 22.828 6.195 1 98.31 98 THR B C 1
ATOM 7100 O O . THR B 1 98 ? -36.156 23.953 6.656 1 98.31 98 THR B O 1
ATOM 7103 N N . VAL B 1 99 ? -35.438 22.672 5.082 1 98.62 99 VAL B N 1
ATOM 7104 C CA . VAL B 1 99 ? -34.844 23.734 4.285 1 98.62 99 VAL B CA 1
ATOM 7105 C C . VAL B 1 99 ? -35.781 24.109 3.133 1 98.62 99 VAL B C 1
ATOM 7107 O O . VAL B 1 99 ? -36.438 23.25 2.543 1 98.62 99 VAL B O 1
ATOM 7110 N N . PHE B 1 100 ? -35.906 25.375 2.834 1 98.62 100 PHE B N 1
ATOM 7111 C CA . PHE B 1 100 ? -36.594 25.812 1.625 1 98.62 100 PHE B CA 1
ATOM 7112 C C . PHE B 1 100 ? -35.781 25.422 0.381 1 98.62 100 PHE B C 1
ATOM 7114 O O . PHE B 1 100 ? -34.875 26.141 -0.021 1 98.62 100 PHE B O 1
ATOM 7121 N N . GLU B 1 101 ? -36.219 24.469 -0.294 1 98.44 101 GLU B N 1
ATOM 7122 C CA . GLU B 1 101 ? -35.406 23.75 -1.289 1 98.44 101 GLU B CA 1
ATOM 7123 C C . GLU B 1 101 ? -35.219 24.594 -2.541 1 98.44 101 GLU B C 1
ATOM 7125 O O . GLU B 1 101 ? -34.156 24.516 -3.176 1 98.44 101 GLU B O 1
ATOM 7130 N N . GLU B 1 102 ? -36.156 25.422 -2.926 1 98.38 102 GLU B N 1
ATOM 7131 C CA . GLU B 1 102 ? -36.031 26.156 -4.18 1 98.38 102 GLU B CA 1
ATOM 7132 C C . GLU B 1 102 ? -34.875 27.156 -4.129 1 98.38 102 GLU B C 1
ATOM 7134 O O . GLU B 1 102 ? -34.188 27.344 -5.125 1 98.38 102 GLU B O 1
ATOM 7139 N N . LEU B 1 103 ? -34.719 27.797 -3 1 98.31 103 LEU B N 1
ATOM 7140 C CA . LEU B 1 103 ? -33.594 28.719 -2.832 1 98.31 103 LEU B CA 1
ATOM 7141 C C . LEU B 1 103 ? -32.281 27.953 -2.805 1 98.31 103 LEU B C 1
ATOM 7143 O O . LEU B 1 103 ? -31.281 28.422 -3.373 1 98.31 103 LEU B O 1
ATOM 7147 N N . ALA B 1 104 ? -32.219 26.828 -2.117 1 98.31 104 ALA B N 1
ATOM 7148 C CA . ALA B 1 104 ? -31.016 25.984 -2.113 1 98.31 104 ALA B CA 1
ATOM 7149 C C . ALA B 1 104 ? -30.641 25.547 -3.529 1 98.31 104 ALA B C 1
ATOM 7151 O O . ALA B 1 104 ? -29.469 25.562 -3.898 1 98.31 104 ALA B O 1
ATOM 7152 N N . ASP B 1 105 ? -31.625 25.156 -4.309 1 98.38 105 ASP B N 1
ATOM 7153 C CA . ASP B 1 105 ? -31.391 24.734 -5.691 1 98.38 105 ASP B CA 1
ATOM 7154 C C . ASP B 1 105 ? -30.766 25.875 -6.504 1 98.38 105 ASP B C 1
ATOM 7156 O O . ASP B 1 105 ? -29.891 25.641 -7.34 1 98.38 105 ASP B O 1
ATOM 7160 N N . PHE B 1 106 ? -31.359 27.078 -6.27 1 98.06 106 PHE B N 1
ATOM 7161 C CA . PHE B 1 106 ? -30.844 28.266 -6.961 1 98.06 106 PHE B CA 1
ATOM 7162 C C . PHE B 1 106 ? -29.359 28.438 -6.711 1 98.06 106 PHE B C 1
ATOM 7164 O O . PHE B 1 106 ? -28.578 28.562 -7.656 1 98.06 106 PHE B O 1
ATOM 7171 N N . TYR B 1 107 ? -28.875 28.391 -5.445 1 98.19 107 TYR B N 1
ATOM 7172 C CA . TYR B 1 107 ? -27.484 28.578 -5.094 1 98.19 107 TYR B CA 1
ATOM 7173 C C . TYR B 1 107 ? -26.641 27.406 -5.559 1 98.19 107 TYR B C 1
ATOM 7175 O O . TYR B 1 107 ? -25.5 27.578 -6.023 1 98.19 107 TYR B O 1
ATOM 7183 N N . ARG B 1 108 ? -27.109 26.188 -5.391 1 98 108 ARG B N 1
ATOM 7184 C CA . ARG B 1 108 ? -26.406 25 -5.836 1 98 108 ARG B CA 1
ATOM 7185 C C . ARG B 1 108 ? -26.047 25.078 -7.316 1 98 108 ARG B C 1
ATOM 7187 O O . ARG B 1 108 ? -24.906 24.859 -7.707 1 98 108 ARG B O 1
ATOM 7194 N N . GLU B 1 109 ? -27 25.406 -8.156 1 98.12 109 GLU B N 1
ATOM 7195 C CA . GLU B 1 109 ? -26.812 25.484 -9.594 1 98.12 109 GLU B CA 1
ATOM 7196 C C . GLU B 1 109 ? -25.859 26.609 -9.969 1 98.12 109 GLU B C 1
ATOM 7198 O O . GLU B 1 109 ? -25.047 26.469 -10.891 1 98.12 109 GLU B O 1
ATOM 7203 N N . ASN B 1 110 ? -26 27.719 -9.289 1 97.94 110 ASN B N 1
ATOM 7204 C CA . ASN B 1 110 ? -25.109 28.828 -9.547 1 97.94 110 ASN B CA 1
ATOM 7205 C C . ASN B 1 110 ? -23.656 28.453 -9.266 1 97.94 110 ASN B C 1
ATOM 7207 O O . ASN B 1 110 ? -22.766 28.734 -10.07 1 97.94 110 ASN B O 1
ATOM 7211 N N . VAL B 1 111 ? -23.375 27.891 -8.102 1 97.56 111 VAL B N 1
ATOM 7212 C CA . VAL B 1 111 ? -22.031 27.484 -7.734 1 97.56 111 VAL B CA 1
ATOM 7213 C C . VAL B 1 1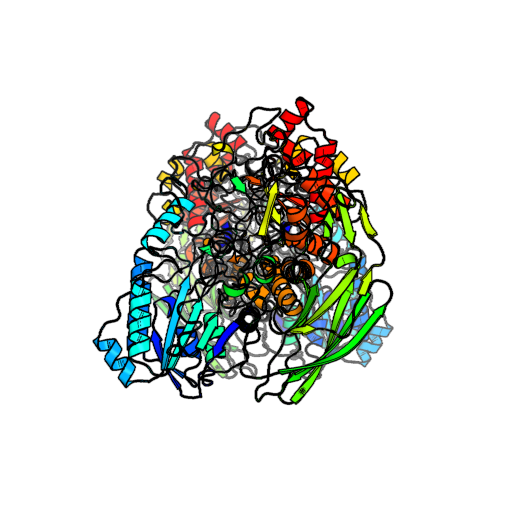11 ? -21.5 26.453 -8.727 1 97.56 111 VAL B C 1
ATOM 7215 O O . VAL B 1 111 ? -20.344 26.531 -9.156 1 97.56 111 VAL B O 1
ATOM 7218 N N . LYS B 1 112 ? -22.344 25.484 -9.07 1 96.75 112 LYS B N 1
ATOM 7219 C CA . LYS B 1 112 ? -21.969 24.469 -10.062 1 96.75 112 LYS B CA 1
ATOM 7220 C C . LYS B 1 112 ? -21.547 25.125 -11.375 1 96.75 112 LYS B C 1
ATOM 7222 O O . LYS B 1 112 ? -20.562 24.703 -11.984 1 96.75 112 LYS B O 1
ATOM 7227 N N . GLU B 1 113 ? -22.297 26.062 -11.852 1 97.31 113 GLU B N 1
ATOM 7228 C CA . GLU B 1 113 ? -22 26.766 -13.102 1 97.31 113 GLU B CA 1
ATOM 7229 C C . GLU B 1 113 ? -20.656 27.484 -13.008 1 97.31 113 GLU B C 1
ATOM 7231 O O . GLU B 1 113 ? -19.875 27.484 -13.961 1 97.31 113 GLU B O 1
ATOM 7236 N N . GLN B 1 114 ? -20.422 28.156 -11.891 1 96 114 GLN B N 1
ATOM 7237 C CA . GLN B 1 114 ? -19.156 28.875 -11.711 1 96 114 GLN B CA 1
ATOM 7238 C C . GLN B 1 114 ? -17.969 27.906 -11.68 1 96 114 GLN B C 1
ATOM 7240 O O . GLN B 1 114 ? -16.922 28.188 -12.234 1 96 114 GLN B O 1
ATOM 7245 N N . TYR B 1 115 ? -18.156 26.844 -10.977 1 94.38 115 TYR B N 1
ATOM 7246 C CA . TYR B 1 115 ? -17.109 25.812 -10.961 1 94.38 115 TYR B CA 1
ATOM 7247 C C . TYR B 1 115 ? -16.844 25.297 -12.359 1 94.38 115 TYR B C 1
ATOM 7249 O O . TYR B 1 115 ? -15.68 25.062 -12.727 1 94.38 115 TYR B O 1
ATOM 7257 N N . ALA B 1 116 ? -17.891 25.031 -13.109 1 94.75 116 ALA B N 1
ATOM 7258 C CA . ALA B 1 116 ? -17.75 24.562 -14.484 1 94.75 116 ALA B CA 1
ATOM 7259 C C . ALA B 1 116 ? -16.953 25.547 -15.336 1 94.75 116 ALA B C 1
ATOM 7261 O O . ALA B 1 116 ? -16.297 25.156 -16.297 1 94.75 116 ALA B O 1
ATOM 7262 N N . LYS B 1 117 ? -17 26.766 -14.93 1 93.12 117 LYS B N 1
ATOM 7263 C CA . LYS B 1 117 ? -16.281 27.797 -15.656 1 93.12 117 LYS B CA 1
ATOM 7264 C C . LYS B 1 117 ? -14.875 28.016 -15.086 1 93.12 117 LYS B C 1
ATOM 7266 O O . LYS B 1 117 ? -14.18 28.953 -15.461 1 93.12 117 LYS B O 1
ATOM 7271 N N . GLY B 1 118 ? -14.492 27.25 -14.055 1 87.19 118 GLY B N 1
ATOM 7272 C CA . GLY B 1 118 ? -13.109 27.234 -13.602 1 87.19 118 GLY B CA 1
ATOM 7273 C C . GLY B 1 118 ? -12.938 27.844 -12.219 1 87.19 118 GLY B C 1
ATOM 7274 O O . GLY B 1 118 ? -11.828 27.875 -11.68 1 87.19 118 GLY B O 1
ATOM 7275 N N . ALA B 1 119 ? -14.016 28.312 -11.602 1 87.5 119 ALA B N 1
ATOM 7276 C CA . ALA B 1 119 ? -13.906 28.812 -10.234 1 87.5 119 ALA B CA 1
ATOM 7277 C C . ALA B 1 119 ? -13.562 27.688 -9.258 1 87.5 119 ALA B C 1
ATOM 7279 O O . ALA B 1 119 ? -13.82 26.516 -9.539 1 87.5 119 ALA B O 1
ATOM 7280 N N . VAL B 1 120 ? -12.828 28.125 -8.18 1 82.94 120 VAL B N 1
ATOM 7281 C CA . VAL B 1 120 ? -12.484 27.172 -7.117 1 82.94 120 VAL B CA 1
ATOM 7282 C C . VAL B 1 120 ? -13.18 27.578 -5.82 1 82.94 120 VAL B C 1
ATOM 7284 O O . VAL B 1 120 ? -13.648 28.719 -5.684 1 82.94 120 VAL B O 1
ATOM 7287 N N . PRO B 1 121 ? -13.297 26.656 -4.91 1 81.94 121 PRO B N 1
ATOM 7288 C CA . PRO B 1 121 ? -14 26.953 -3.662 1 81.94 121 PRO B CA 1
ATOM 7289 C C . PRO B 1 121 ? -13.477 28.219 -2.973 1 81.94 121 PRO B C 1
ATOM 7291 O O . PRO B 1 121 ? -12.266 28.375 -2.797 1 81.94 121 PRO B O 1
ATOM 7294 N N . GLY B 1 122 ? -14.336 29.016 -2.6 1 85.31 122 GLY B N 1
ATOM 7295 C CA . GLY B 1 122 ? -14.023 30.25 -1.904 1 85.31 122 GLY B CA 1
ATOM 7296 C C . GLY B 1 122 ? -13.781 31.422 -2.844 1 85.31 122 GLY B C 1
ATOM 7297 O O . GLY B 1 122 ? -13.727 32.562 -2.408 1 85.31 122 GLY B O 1
ATOM 7298 N N . LEU B 1 123 ? -13.695 31.156 -4.109 1 87.88 123 LEU B N 1
ATOM 7299 C CA . LEU B 1 123 ? -13.461 32.188 -5.105 1 87.88 123 LEU B CA 1
ATOM 7300 C C . LEU B 1 123 ? -14.594 32.25 -6.125 1 87.88 123 LEU B C 1
ATOM 7302 O O . LEU B 1 123 ? -14.352 32.094 -7.328 1 87.88 123 LEU B O 1
ATOM 7306 N N . THR B 1 124 ? -15.75 32.406 -5.633 1 93.75 124 THR B N 1
ATOM 7307 C CA . THR B 1 124 ? -16.953 32.562 -6.449 1 93.75 124 THR B CA 1
ATOM 7308 C C . THR B 1 124 ? -17.625 33.906 -6.203 1 93.75 124 THR B C 1
ATOM 7310 O O . THR B 1 124 ? -17.328 34.562 -5.211 1 93.75 124 THR B O 1
ATOM 7313 N N . VAL B 1 125 ? -18.516 34.25 -7.125 1 95.81 125 VAL B N 1
ATOM 7314 C CA . VAL B 1 125 ? -19.25 35.531 -7.062 1 95.81 125 VAL B CA 1
ATOM 7315 C C . VAL B 1 125 ? -20.641 35.281 -6.492 1 95.81 125 VAL B C 1
ATOM 7317 O O . VAL B 1 125 ? -21.312 34.312 -6.855 1 95.81 125 VAL B O 1
ATOM 7320 N N . GLU B 1 126 ? -21.078 36.125 -5.52 1 97.31 126 GLU B N 1
ATOM 7321 C CA . GLU B 1 126 ? -22.438 36.062 -4.996 1 97.31 126 GLU B CA 1
ATOM 7322 C C . GLU B 1 126 ? -23.453 36.469 -6.059 1 97.31 126 GLU B C 1
ATOM 7324 O O . GLU B 1 126 ? -23.375 37.562 -6.625 1 97.31 126 GLU B O 1
ATOM 7329 N N . PRO B 1 127 ? -24.422 35.625 -6.344 1 97.62 127 PRO B N 1
ATOM 7330 C CA . PRO B 1 127 ? -25.453 36 -7.328 1 97.62 127 PRO B CA 1
ATOM 7331 C C . PRO B 1 127 ? -26.547 36.875 -6.742 1 97.62 127 PRO B C 1
ATOM 7333 O O . PRO B 1 127 ? -26.703 36.938 -5.52 1 97.62 127 PRO B O 1
ATOM 7336 N N . GLU B 1 128 ? -27.312 37.531 -7.609 1 96.94 128 GLU B N 1
ATOM 7337 C CA . GLU B 1 128 ? -28.5 38.281 -7.191 1 96.94 128 GLU B CA 1
ATOM 7338 C C . GLU B 1 128 ? -29.672 37.344 -6.93 1 96.94 128 GLU B C 1
ATOM 7340 O O . GLU B 1 128 ? -30 36.5 -7.777 1 96.94 128 GLU B O 1
ATOM 7345 N N . VAL B 1 129 ? -30.266 37.438 -5.777 1 96.31 129 VAL B N 1
ATOM 7346 C CA . VAL B 1 129 ? -31.406 36.594 -5.43 1 96.31 129 VAL B CA 1
ATOM 7347 C C . VAL B 1 129 ? -32.656 37.062 -6.191 1 96.31 129 VAL B C 1
ATOM 7349 O O . VAL B 1 129 ? -33.031 38.219 -6.09 1 96.31 129 VAL B O 1
ATOM 7352 N N . PRO B 1 130 ? -33.312 36.188 -6.91 1 96.88 130 PRO B N 1
ATOM 7353 C CA . PRO B 1 130 ? -34.531 36.594 -7.594 1 96.88 130 PRO B CA 1
ATOM 7354 C C . PRO B 1 130 ? -35.656 36.969 -6.621 1 96.88 130 PRO B C 1
ATOM 7356 O O . PRO B 1 130 ? -35.844 36.312 -5.605 1 96.88 130 PRO B O 1
ATOM 7359 N N . HIS B 1 131 ? -36.406 37.938 -6.988 1 96.88 131 HIS B N 1
ATOM 7360 C CA . HIS B 1 131 ? -37.469 38.469 -6.141 1 96.88 131 HIS B CA 1
ATOM 7361 C C . HIS B 1 131 ? -38.531 37.406 -5.848 1 96.88 131 HIS B C 1
ATOM 7363 O O . HIS B 1 131 ? -39 37.312 -4.723 1 96.88 131 HIS B O 1
ATOM 7369 N N . GLU B 1 132 ? -38.844 36.625 -6.801 1 97.25 132 GLU B N 1
ATOM 7370 C CA . GLU B 1 132 ? -39.844 35.594 -6.633 1 97.25 132 GLU B CA 1
ATOM 7371 C C . GLU B 1 132 ? -39.406 34.562 -5.57 1 97.25 132 GLU B C 1
ATOM 7373 O O . GLU B 1 132 ? -40.25 34.125 -4.766 1 97.25 132 GLU B O 1
ATOM 7378 N N . LEU B 1 133 ? -38.188 34.219 -5.59 1 97.56 133 LEU B N 1
ATOM 7379 C CA . LEU B 1 133 ? -37.656 33.25 -4.613 1 97.56 133 LEU B CA 1
ATOM 7380 C C . LEU B 1 133 ? -37.688 33.844 -3.209 1 97.56 133 LEU B C 1
ATOM 7382 O O . LEU B 1 133 ? -37.938 33.156 -2.23 1 97.56 133 LEU B O 1
ATOM 7386 N N . LEU B 1 134 ? -37.344 35.156 -3.131 1 97.75 134 LEU B N 1
ATOM 7387 C CA . LEU B 1 134 ? -37.406 35.844 -1.851 1 97.75 134 LEU B CA 1
ATOM 7388 C C . LEU B 1 134 ? -38.781 35.812 -1.252 1 97.75 134 LEU B C 1
ATOM 7390 O O . LEU B 1 134 ? -38.969 35.531 -0.061 1 97.75 134 LEU B O 1
ATOM 7394 N N . VAL B 1 135 ? -39.75 36.031 -2.043 1 97.62 135 VAL B N 1
ATOM 7395 C CA . VAL B 1 135 ? -41.156 36.062 -1.604 1 97.62 135 VAL B CA 1
ATOM 7396 C C . VAL B 1 135 ? -41.562 34.656 -1.122 1 97.62 135 VAL B C 1
ATOM 7398 O O . VAL B 1 135 ? -42.219 34.531 -0.075 1 97.62 135 VAL B O 1
ATOM 7401 N N . LYS B 1 136 ? -41.219 33.688 -1.863 1 98.38 136 LYS B N 1
ATOM 7402 C CA . LYS B 1 136 ? -41.562 32.312 -1.501 1 98.38 136 LYS B CA 1
ATOM 7403 C C . LYS B 1 136 ? -40.844 31.906 -0.209 1 98.38 136 LYS B C 1
ATOM 7405 O O . LYS B 1 136 ? -41.438 31.219 0.623 1 98.38 136 LYS B O 1
ATOM 7410 N N . ALA B 1 137 ? -39.656 32.312 -0.068 1 98.56 137 ALA B N 1
ATOM 7411 C CA . ALA B 1 137 ? -38.906 31.984 1.138 1 98.56 137 ALA B CA 1
ATOM 7412 C C . ALA B 1 137 ? -39.531 32.625 2.371 1 98.56 137 ALA B C 1
ATOM 7414 O O . ALA B 1 137 ? -39.625 31.984 3.424 1 98.56 137 ALA B O 1
ATOM 7415 N N . LYS B 1 138 ? -39.875 33.844 2.225 1 97.69 138 LYS B N 1
ATOM 7416 C CA . LYS B 1 138 ? -40.531 34.594 3.32 1 97.69 138 LYS B CA 1
ATOM 7417 C C . LYS B 1 138 ? -41.844 33.938 3.734 1 97.69 138 LYS B C 1
ATOM 7419 O O . LYS B 1 138 ? -42.188 33.938 4.918 1 97.69 138 LYS B O 1
ATOM 7424 N N . ALA B 1 139 ? -42.531 33.469 2.756 1 98 139 ALA B N 1
ATOM 7425 C CA . ALA B 1 139 ? -43.781 32.75 3.029 1 98 139 ALA B CA 1
ATOM 7426 C C . ALA B 1 139 ? -43.531 31.438 3.736 1 98 139 ALA B C 1
ATOM 7428 O O . ALA B 1 139 ? -44.344 30.984 4.547 1 98 139 ALA B O 1
ATOM 7429 N N . PHE B 1 140 ? -42.469 30.859 3.498 1 98.25 140 PHE B N 1
ATOM 7430 C CA . PHE B 1 140 ? -42.094 29.531 3.992 1 98.25 140 PHE B CA 1
ATOM 7431 C C . PHE B 1 140 ? -41.625 29.594 5.441 1 98.25 140 PHE B C 1
ATOM 7433 O O . PHE B 1 140 ? -41.969 28.719 6.242 1 98.25 140 PHE B O 1
ATOM 7440 N N . THR B 1 141 ? -40.938 30.562 5.859 1 98.44 141 THR B N 1
ATOM 7441 C CA . THR B 1 141 ? -40.344 30.641 7.188 1 98.44 141 THR B CA 1
ATOM 7442 C C . THR B 1 141 ? -40.031 32.094 7.559 1 98.44 141 THR B C 1
ATOM 7444 O O . THR B 1 141 ? -39.969 32.969 6.688 1 98.44 141 THR B O 1
ATOM 7447 N N . ASP B 1 142 ? -39.812 32.344 8.75 1 98.25 142 ASP B N 1
ATOM 7448 C CA . ASP B 1 142 ? -39.344 33.656 9.242 1 98.25 142 ASP B CA 1
ATOM 7449 C C . ASP B 1 142 ? -37.875 33.594 9.609 1 98.25 142 ASP B C 1
ATOM 7451 O O . ASP B 1 142 ? -37.344 34.562 10.141 1 98.25 142 ASP B O 1
ATOM 7455 N N . THR B 1 143 ? -37.219 32.469 9.383 1 98.62 143 THR B N 1
ATOM 7456 C CA . THR B 1 143 ? -35.812 32.25 9.781 1 98.62 143 THR B CA 1
ATOM 7457 C C . THR B 1 143 ? -34.938 32.094 8.555 1 98.62 143 THR B C 1
ATOM 7459 O O . THR B 1 143 ? -35.125 31.188 7.746 1 98.62 143 THR B O 1
ATOM 7462 N N . ALA B 1 144 ? -33.906 33 8.383 1 98.81 144 ALA B N 1
ATOM 7463 C CA . ALA B 1 144 ? -32.938 32.938 7.312 1 98.81 144 ALA B CA 1
ATOM 7464 C C . ALA B 1 144 ? -31.531 32.656 7.863 1 98.81 144 ALA B C 1
ATOM 7466 O O . ALA B 1 144 ? -31.156 33.156 8.93 1 98.81 144 ALA B O 1
ATOM 7467 N N . ILE B 1 145 ? -30.797 31.812 7.223 1 98.81 145 ILE B N 1
ATOM 7468 C CA . ILE B 1 145 ? -29.391 31.594 7.5 1 98.81 145 ILE B CA 1
ATOM 7469 C C . ILE B 1 145 ? -28.547 32.094 6.332 1 98.81 145 ILE B C 1
ATOM 7471 O O . ILE B 1 145 ? -28.75 31.688 5.184 1 98.81 145 ILE B O 1
ATOM 7475 N N . ILE B 1 146 ? -27.609 32.969 6.551 1 98.81 146 ILE B N 1
ATOM 7476 C CA . ILE B 1 146 ? -26.672 33.5 5.562 1 98.81 146 ILE B CA 1
ATOM 7477 C C . ILE B 1 146 ? -25.312 32.844 5.723 1 98.81 146 ILE B C 1
ATOM 7479 O O . ILE B 1 146 ? -24.75 32.812 6.82 1 98.81 146 ILE B O 1
ATOM 7483 N N . SER B 1 147 ? -24.781 32.25 4.664 1 98.5 147 SER B N 1
ATOM 7484 C CA . SER B 1 147 ? -23.453 31.688 4.688 1 98.5 147 SER B CA 1
ATOM 7485 C C . SER B 1 147 ? -22.469 32.5 3.865 1 98.5 147 SER B C 1
ATOM 7487 O O . SER B 1 147 ? -22.688 32.75 2.678 1 98.5 147 SER B O 1
ATOM 7489 N N . ILE B 1 148 ? -21.344 32.906 4.449 1 98.12 148 ILE B N 1
ATOM 7490 C CA . ILE B 1 148 ? -20.266 33.625 3.781 1 98.12 148 ILE B CA 1
ATOM 7491 C C . ILE B 1 148 ? -19 32.781 3.771 1 98.12 148 ILE B C 1
ATOM 7493 O O . ILE B 1 148 ? -18.578 32.281 4.812 1 98.12 148 ILE B O 1
ATOM 7497 N N . SER B 1 149 ? -18.406 32.562 2.625 1 96.19 149 SER B N 1
ATOM 7498 C CA . SER B 1 149 ? -17.172 31.797 2.527 1 96.19 149 SER B CA 1
ATOM 7499 C C . SER B 1 149 ? -16.031 32.656 1.97 1 96.19 149 SER B C 1
ATOM 7501 O O . SER B 1 149 ? -16.25 33.531 1.124 1 96.19 149 SER B O 1
ATOM 7503 N N . ARG B 1 150 ? -14.852 32.469 2.467 1 93.94 150 ARG B N 1
ATOM 7504 C CA . ARG B 1 150 ? -13.625 33.062 1.967 1 93.94 150 ARG B CA 1
ATOM 7505 C C . ARG B 1 150 ? -12.531 32.031 1.778 1 93.94 150 ARG B C 1
ATOM 7507 O O . ARG B 1 150 ? -12.43 31.078 2.559 1 93.94 150 ARG B O 1
ATOM 7514 N N . PHE B 1 151 ? -11.672 32.281 0.748 1 87.25 151 PHE B N 1
ATOM 7515 C CA . PHE B 1 151 ? -10.531 31.422 0.47 1 87.25 151 PHE B CA 1
ATOM 7516 C C . PHE B 1 151 ? -9.242 32.031 0.991 1 87.25 151 PHE B C 1
ATOM 7518 O O . PHE B 1 151 ? -9.164 33.25 1.169 1 87.25 151 PHE B O 1
ATOM 7525 N N . SER B 1 152 ? -8.359 31.312 1.433 1 79.75 152 SER B N 1
ATOM 7526 C CA . SER B 1 152 ? -6.977 31.656 1.76 1 79.75 152 SER B CA 1
ATOM 7527 C C . SER B 1 152 ? -6.004 30.578 1.283 1 79.75 152 SER B C 1
ATOM 7529 O O . SER B 1 152 ? -6.359 29.406 1.209 1 79.75 152 SER B O 1
ATOM 7531 N N . GLY B 1 153 ? -4.836 31 0.827 1 81.44 153 GLY B N 1
ATOM 7532 C CA . GLY B 1 153 ? -3.953 29.969 0.298 1 81.44 153 GLY B CA 1
ATOM 7533 C C . GLY B 1 153 ? -2.492 30.375 0.299 1 81.44 153 GLY B C 1
ATOM 7534 O O . GLY B 1 153 ? -2.17 31.547 0.503 1 81.44 153 GLY B O 1
ATOM 7535 N N . GLU B 1 154 ? -1.74 29.422 0.112 1 79.25 154 GLU B N 1
ATOM 7536 C CA . GLU B 1 154 ? -0.297 29.562 -0.052 1 79.25 154 GLU B CA 1
ATOM 7537 C C . GLU B 1 154 ? 0.038 30.266 -1.362 1 79.25 154 GLU B C 1
ATOM 7539 O O . GLU B 1 154 ? -0.587 30.016 -2.393 1 79.25 154 GLU B O 1
ATOM 7544 N N . GLY B 1 155 ? 1.036 31.188 -1.242 1 80.62 155 GLY B N 1
ATOM 7545 C CA . GLY B 1 155 ? 1.618 31.734 -2.457 1 80.62 155 GLY B CA 1
ATOM 7546 C C . GLY B 1 155 ? 1.137 33.156 -2.766 1 80.62 155 GLY B C 1
ATOM 7547 O O . GLY B 1 155 ? 1.689 33.812 -3.639 1 80.62 155 GLY B O 1
ATOM 7548 N N . TRP B 1 156 ? 0.12 33.594 -2.037 1 82.75 156 TRP B N 1
ATOM 7549 C CA . TRP B 1 156 ? -0.346 34.969 -2.24 1 82.75 156 TRP B CA 1
ATOM 7550 C C . TRP B 1 156 ? -0.99 35.5 -0.973 1 82.75 156 TRP B C 1
ATOM 7552 O O . TRP B 1 156 ? -1.496 34.75 -0.145 1 82.75 156 TRP B O 1
ATOM 7562 N N . ASP B 1 157 ? -0.901 36.812 -0.798 1 89.69 157 ASP B N 1
ATOM 7563 C CA . ASP B 1 157 ? -1.558 37.5 0.309 1 89.69 157 ASP B CA 1
ATOM 7564 C C . ASP B 1 157 ? -2.926 38.031 -0.109 1 89.69 157 ASP B C 1
ATOM 7566 O O . ASP B 1 157 ? -3.188 38.219 -1.3 1 89.69 157 ASP B O 1
ATOM 7570 N N . ARG B 1 158 ? -3.744 38.156 0.87 1 87.88 158 ARG B N 1
ATOM 7571 C CA . ARG B 1 158 ? -5.066 38.719 0.62 1 87.88 158 ARG B CA 1
ATOM 7572 C C . ARG B 1 158 ? -4.973 40.156 0.111 1 87.88 158 ARG B C 1
ATOM 7574 O O . ARG B 1 158 ? -4.125 40.938 0.57 1 87.88 158 ARG B O 1
ATOM 7581 N N . LYS B 1 159 ? -5.766 40.469 -0.784 1 79.94 159 LYS B N 1
ATOM 7582 C CA . LYS B 1 159 ? -5.766 41.812 -1.356 1 79.94 159 LYS B CA 1
ATOM 7583 C C . LYS B 1 159 ? -6.512 42.812 -0.456 1 79.94 159 LYS B C 1
ATOM 7585 O O . LYS B 1 159 ? -7.398 42.406 0.303 1 79.94 159 LYS B O 1
ATOM 7590 N N . SER B 1 160 ? -6.012 44.031 -0.525 1 77.38 160 SER B N 1
ATOM 7591 C CA . SER B 1 160 ? -6.684 45.094 0.208 1 77.38 160 SER B CA 1
ATOM 7592 C C . SER B 1 160 ? -6.68 46.406 -0.586 1 77.38 160 SER B C 1
ATOM 7594 O O . SER B 1 160 ? -6.047 46.5 -1.642 1 77.38 160 SER B O 1
ATOM 7596 N N . THR B 1 161 ? -7.422 47.312 -0.2 1 67.69 161 THR B N 1
ATOM 7597 C CA . THR B 1 161 ? -7.508 48.625 -0.852 1 67.69 161 THR B CA 1
ATOM 7598 C C . THR B 1 161 ? -6.203 49.375 -0.689 1 67.69 161 THR B C 1
ATOM 7600 O O . THR B 1 161 ? -6 50.406 -1.34 1 67.69 161 THR B O 1
ATOM 7603 N N . PHE B 1 162 ? -5.273 48.781 0.011 1 62.5 162 PHE B N 1
ATOM 7604 C CA . PHE B 1 162 ? -4 49.438 0.26 1 62.5 162 PHE B CA 1
ATOM 7605 C C . PHE B 1 162 ? -2.936 48.969 -0.715 1 62.5 162 PHE B C 1
ATOM 7607 O O . PHE B 1 162 ? -1.816 49.469 -0.73 1 62.5 162 PHE B O 1
ATOM 7614 N N . ASP B 1 163 ? -3.289 47.844 -1.463 1 66.12 163 ASP B N 1
ATOM 7615 C CA . ASP B 1 163 ? -2.33 47.25 -2.389 1 66.12 163 ASP B CA 1
ATOM 7616 C C . ASP B 1 163 ? -2.096 48.156 -3.594 1 66.12 163 ASP B C 1
ATOM 7618 O O . ASP B 1 163 ? -3.045 48.688 -4.172 1 66.12 163 ASP B O 1
ATOM 7622 N N . LYS B 1 164 ? -0.732 48.656 -3.855 1 59.22 164 LYS B N 1
ATOM 7623 C CA . LYS B 1 164 ? -0.429 49.438 -5.043 1 59.22 164 LYS B CA 1
ATOM 7624 C C . LYS B 1 164 ? -0.413 48.562 -6.297 1 59.22 164 LYS B C 1
ATOM 7626 O O . LYS B 1 164 ? -0.114 47.375 -6.227 1 59.22 164 LYS B O 1
ATOM 7631 N N . LYS B 1 165 ? -1.156 48.688 -7.469 1 57.88 165 LYS B N 1
ATOM 7632 C CA . LYS B 1 165 ? -1.423 48.062 -8.75 1 57.88 165 LYS B CA 1
ATOM 7633 C C . LYS B 1 165 ? -0.211 47.281 -9.234 1 57.88 165 LYS B C 1
ATOM 7635 O O . LYS B 1 165 ? -0.322 46.438 -10.148 1 57.88 165 LYS B O 1
ATOM 7640 N N . ASN B 1 166 ? 1.019 47.562 -9 1 47.12 166 ASN B N 1
ATOM 7641 C CA . ASN B 1 166 ? 2.092 47.219 -9.93 1 47.12 166 ASN B CA 1
ATOM 7642 C C . ASN B 1 166 ? 2.551 45.781 -9.75 1 47.12 166 ASN B C 1
ATOM 7644 O O . ASN B 1 166 ? 3.613 45.406 -10.242 1 47.12 166 ASN B O 1
ATOM 7648 N N . ILE B 1 167 ? 2.047 45.062 -8.914 1 46.97 167 ILE B N 1
ATOM 7649 C CA . ILE B 1 167 ? 2.998 43.969 -8.781 1 46.97 167 ILE B CA 1
ATOM 7650 C C . ILE B 1 167 ? 2.764 42.938 -9.891 1 46.97 167 ILE B C 1
ATOM 7652 O O . ILE B 1 167 ? 1.65 42.438 -10.055 1 46.97 167 ILE B O 1
ATOM 7656 N N . ASP B 1 168 ? 3.48 43.062 -10.953 1 43.59 168 ASP B N 1
ATOM 7657 C CA . ASP B 1 168 ? 3.561 42.094 -12.031 1 43.59 168 ASP B CA 1
ATOM 7658 C C . ASP B 1 168 ? 3.818 40.688 -11.484 1 43.59 168 ASP B C 1
ATOM 7660 O O . ASP B 1 168 ? 4.957 40.344 -11.164 1 43.59 168 ASP B O 1
ATOM 7664 N N . LEU B 1 169 ? 2.82 40.094 -10.898 1 49.5 169 LEU B N 1
ATOM 7665 C CA . LEU B 1 169 ? 3.07 38.781 -10.297 1 49.5 169 LEU B CA 1
ATOM 7666 C C . LEU B 1 169 ? 2.855 37.688 -11.312 1 49.5 169 LEU B C 1
ATOM 7668 O O . LEU B 1 169 ? 1.716 37.344 -11.664 1 49.5 169 LEU B O 1
ATOM 7672 N N . SER B 1 170 ? 3.66 37.5 -12.383 1 45.56 170 SER B N 1
ATOM 7673 C CA . SER B 1 170 ? 3.531 36.531 -13.461 1 45.56 170 SER B CA 1
ATOM 7674 C C . SER B 1 170 ? 3.41 35.094 -12.898 1 45.56 170 SER B C 1
ATOM 7676 O O . SER B 1 170 ? 3.156 34.156 -13.648 1 45.56 170 SER B O 1
ATOM 7678 N N . ASP B 1 171 ? 3.406 34.844 -11.656 1 58.97 171 ASP B N 1
ATOM 7679 C CA . ASP B 1 171 ? 3.432 33.5 -11.141 1 58.97 171 ASP B CA 1
ATOM 7680 C C . ASP B 1 171 ? 2.066 33.094 -10.586 1 58.97 171 ASP B C 1
ATOM 7682 O O . ASP B 1 171 ? 1.131 33.906 -10.578 1 58.97 171 ASP B O 1
ATOM 7686 N N . PHE B 1 172 ? 1.79 31.906 -10.453 1 63 172 PHE B N 1
ATOM 7687 C CA . PHE B 1 172 ? 0.566 31.297 -9.93 1 63 172 PHE B CA 1
ATOM 7688 C C . PHE B 1 172 ? -0.063 32.188 -8.867 1 63 172 PHE B C 1
ATOM 7690 O O . PHE B 1 172 ? -1.271 32.438 -8.898 1 63 172 PHE B O 1
ATOM 7697 N N . GLY B 1 173 ? 0.666 32.781 -8.031 1 65.94 173 GLY B N 1
ATOM 7698 C CA . GLY B 1 173 ? 0.18 33.656 -6.98 1 65.94 173 GLY B CA 1
ATOM 7699 C C . GLY B 1 173 ? -0.429 34.938 -7.516 1 65.94 173 GLY B C 1
ATOM 7700 O O . GLY B 1 173 ? -1.467 35.406 -7.027 1 65.94 173 GLY B O 1
ATOM 7701 N N . ALA B 1 174 ? 0.142 35.344 -8.562 1 67.69 174 ALA B N 1
ATOM 7702 C CA . ALA B 1 174 ? -0.357 36.562 -9.188 1 67.69 174 ALA B CA 1
ATOM 7703 C C . ALA B 1 174 ? -1.718 36.344 -9.844 1 67.69 174 ALA B C 1
ATOM 7705 O O . ALA B 1 174 ? -2.604 37.188 -9.766 1 67.69 174 ALA B O 1
ATOM 7706 N N . LEU B 1 175 ? -1.808 35.188 -10.383 1 72.19 175 LEU B N 1
ATOM 7707 C CA . LEU B 1 175 ? -3.068 34.844 -11.031 1 72.19 175 LEU B CA 1
ATOM 7708 C C . LEU B 1 175 ? -4.191 34.719 -10.008 1 72.19 175 LEU B C 1
ATOM 7710 O O . LEU B 1 175 ? -5.309 35.188 -10.242 1 72.19 175 LEU B O 1
ATOM 7714 N N . GLN B 1 176 ? -3.842 34.156 -8.914 1 74 176 GLN B N 1
ATOM 7715 C CA . GLN B 1 176 ? -4.855 34 -7.875 1 74 176 GLN B CA 1
ATOM 7716 C C . GLN B 1 176 ? -5.23 35.344 -7.254 1 74 176 GLN B C 1
ATOM 7718 O O . GLN B 1 176 ? -6.402 35.594 -6.961 1 74 176 GLN B O 1
ATOM 7723 N N . ALA B 1 177 ? -4.234 36.125 -7.062 1 73.75 177 ALA B N 1
ATOM 7724 C CA . ALA B 1 177 ? -4.48 37.469 -6.516 1 73.75 177 ALA B CA 1
ATOM 7725 C C . ALA B 1 177 ? -5.359 38.281 -7.449 1 73.75 177 ALA B C 1
ATOM 7727 O O . ALA B 1 177 ? -6.238 39.031 -7 1 73.75 177 ALA B O 1
ATOM 7728 N N . LYS B 1 178 ? -5.125 38.125 -8.719 1 76.88 178 LYS B N 1
ATOM 7729 C CA . LYS B 1 178 ? -5.926 38.844 -9.703 1 76.88 178 LYS B CA 1
ATOM 7730 C C . LYS B 1 178 ? -7.367 38.344 -9.711 1 76.88 178 LYS B C 1
ATOM 7732 O O . LYS B 1 178 ? -8.305 39.156 -9.789 1 76.88 178 LYS B O 1
ATOM 7737 N N . LYS B 1 179 ? -7.504 37.125 -9.656 1 80.12 179 LYS B N 1
ATOM 7738 C CA . LYS B 1 179 ? -8.844 36.562 -9.609 1 80.12 179 LYS B CA 1
ATOM 7739 C C . LYS B 1 179 ? -9.602 37.031 -8.367 1 80.12 179 LYS B C 1
ATOM 7741 O O . LYS B 1 179 ? -10.789 37.344 -8.445 1 80.12 179 LYS B O 1
ATOM 7746 N N . ALA B 1 180 ? -8.945 37.031 -7.262 1 82 180 ALA B N 1
ATOM 7747 C CA . ALA B 1 180 ? -9.555 37.5 -6.016 1 82 180 ALA B CA 1
ATOM 7748 C C . ALA B 1 180 ? -9.977 38.969 -6.121 1 82 180 ALA B C 1
ATOM 7750 O O . ALA B 1 180 ? -11.039 39.344 -5.629 1 82 180 ALA B O 1
ATOM 7751 N N . GLU B 1 181 ? -9.172 39.688 -6.773 1 80.75 181 GLU B N 1
ATOM 7752 C CA . GLU B 1 181 ? -9.469 41.125 -6.941 1 80.75 181 GLU B CA 1
ATOM 7753 C C . GLU B 1 181 ? -10.719 41.312 -7.789 1 80.75 181 GLU B C 1
ATOM 7755 O O . GLU B 1 181 ? -11.508 42.25 -7.535 1 80.75 181 GLU B O 1
ATOM 7760 N N . GLU B 1 182 ? -10.852 40.5 -8.695 1 85.44 182 GLU B N 1
ATOM 7761 C CA . GLU B 1 182 ? -12.016 40.625 -9.57 1 85.44 182 GLU B CA 1
ATOM 7762 C C . GLU B 1 182 ? -13.297 40.25 -8.836 1 85.44 182 GLU B C 1
ATOM 7764 O O . GLU B 1 182 ? -14.359 40.781 -9.109 1 85.44 182 GLU B O 1
ATOM 7769 N N . ILE B 1 183 ? -13.156 39.375 -7.973 1 89.25 183 ILE B N 1
ATOM 7770 C CA . ILE B 1 183 ? -14.32 38.875 -7.258 1 89.25 183 ILE B CA 1
ATOM 7771 C C . ILE B 1 183 ? -14.633 39.781 -6.07 1 89.25 183 ILE B C 1
ATOM 7773 O O . ILE B 1 183 ? -15.797 40.062 -5.789 1 89.25 183 ILE B O 1
ATOM 7777 N N . PHE B 1 184 ? -13.617 40.219 -5.344 1 91.44 184 PHE B N 1
ATOM 7778 C CA . PHE B 1 184 ? -13.766 40.969 -4.113 1 91.44 184 PHE B CA 1
ATOM 7779 C C . PHE B 1 184 ? -13.305 42.406 -4.32 1 91.44 184 PHE B C 1
ATOM 7781 O O . PHE B 1 184 ? -12.141 42.75 -4.062 1 91.44 184 PHE B O 1
ATOM 7788 N N . GLU B 1 185 ? -14.148 43.312 -4.578 1 89.38 185 GLU B N 1
ATOM 7789 C CA . GLU B 1 185 ? -13.852 44.688 -5.012 1 89.38 185 GLU B CA 1
ATOM 7790 C C . GLU B 1 185 ? -13.086 45.438 -3.941 1 89.38 185 GLU B C 1
ATOM 7792 O O . GLU B 1 185 ? -12.234 46.281 -4.262 1 89.38 185 GLU B O 1
ATOM 7797 N N . ASN B 1 186 ? -13.359 45.219 -2.682 1 88.44 186 ASN B N 1
ATOM 7798 C CA . ASN B 1 186 ? -12.672 45.906 -1.59 1 88.44 186 ASN B CA 1
ATOM 7799 C C . ASN B 1 186 ? -11.812 44.938 -0.778 1 88.44 186 ASN B C 1
ATOM 7801 O O . ASN B 1 186 ? -11.594 45.156 0.415 1 88.44 186 ASN B O 1
ATOM 7805 N N . GLY B 1 187 ? -11.375 43.844 -1.435 1 89.62 187 GLY B N 1
ATOM 7806 C CA . GLY B 1 187 ? -10.641 42.781 -0.734 1 89.62 187 GLY B CA 1
ATOM 7807 C C . GLY B 1 187 ? -11.547 41.781 -0.057 1 89.62 187 GLY B C 1
ATOM 7808 O O . GLY B 1 187 ? -12.68 42.094 0.317 1 89.62 187 GLY B O 1
ATOM 7809 N N . ASP B 1 188 ? -11.047 40.625 0.148 1 91.75 188 ASP B N 1
ATOM 7810 C CA . ASP B 1 188 ? -11.867 39.531 0.666 1 91.75 188 ASP B CA 1
ATOM 7811 C C . ASP B 1 188 ? -12.039 39.656 2.18 1 91.75 188 ASP B C 1
ATOM 7813 O O . ASP B 1 188 ? -12.766 38.875 2.787 1 91.75 188 ASP B O 1
ATOM 7817 N N . PHE B 1 189 ? -11.359 40.656 2.801 1 93.94 189 PHE B N 1
ATOM 7818 C CA . PHE B 1 189 ? -11.633 40.938 4.199 1 93.94 189 PHE B CA 1
ATOM 7819 C C . PHE B 1 189 ? -13.062 41.438 4.383 1 93.94 189 PHE B C 1
ATOM 7821 O O . PHE B 1 189 ? -13.703 41.125 5.387 1 93.94 189 PHE B O 1
ATOM 7828 N N . TYR B 1 190 ? -13.57 42.125 3.447 1 95.5 190 TYR B N 1
ATOM 7829 C CA . TYR B 1 190 ? -14.891 42.75 3.512 1 95.5 190 TYR B CA 1
ATOM 7830 C C . TYR B 1 190 ? -15.898 41.969 2.682 1 95.5 190 TYR B C 1
ATOM 7832 O O . TYR B 1 190 ? -15.523 41.125 1.866 1 95.5 190 TYR B O 1
ATOM 7840 N N . LEU B 1 191 ? -17.203 42.25 2.893 1 96.69 191 LEU B N 1
ATOM 7841 C CA . LEU B 1 191 ? -18.25 41.75 2.016 1 96.69 191 LEU B CA 1
ATOM 7842 C C . LEU B 1 191 ? -18.203 42.438 0.652 1 96.69 191 LEU B C 1
ATOM 7844 O O . LEU B 1 191 ? -17.828 43.594 0.553 1 96.69 191 LEU B O 1
ATOM 7848 N N . THR B 1 192 ? -18.578 41.75 -0.353 1 96 192 THR B N 1
ATOM 7849 C CA . THR B 1 192 ? -18.766 42.344 -1.669 1 96 192 THR B CA 1
ATOM 7850 C C . THR B 1 192 ? -20.062 43.156 -1.722 1 96 192 THR B C 1
ATOM 7852 O O . THR B 1 192 ? -20.891 43.031 -0.827 1 96 192 THR B O 1
ATOM 7855 N N . LYS B 1 193 ? -20.203 43.906 -2.801 1 96.38 193 LYS B N 1
ATOM 7856 C CA . LYS B 1 193 ? -21.438 44.688 -2.998 1 96.38 193 LYS B CA 1
ATOM 7857 C C . LYS B 1 193 ? -22.641 43.75 -3.08 1 96.38 193 LYS B C 1
ATOM 7859 O O . LYS B 1 193 ? -23.688 44.031 -2.486 1 96.38 193 LYS B O 1
ATOM 7864 N N . LYS B 1 194 ? -22.484 42.719 -3.791 1 97.06 194 LYS B N 1
ATOM 7865 C CA . LYS B 1 194 ? -23.594 41.781 -3.963 1 97.06 194 LYS B CA 1
ATOM 7866 C C . LYS B 1 194 ? -23.922 41.062 -2.652 1 97.06 194 LYS B C 1
ATOM 7868 O O . LYS B 1 194 ? -25.078 40.75 -2.373 1 97.06 194 LYS B O 1
ATOM 7873 N N . GLU B 1 195 ? -22.938 40.75 -1.901 1 97.81 195 GLU B N 1
ATOM 7874 C CA . GLU B 1 195 ? -23.188 40.156 -0.587 1 97.81 195 GLU B CA 1
ATOM 7875 C C . GLU B 1 195 ? -23.906 41.125 0.335 1 97.81 195 GLU B C 1
ATOM 7877 O O . GLU B 1 195 ? -24.797 40.75 1.081 1 97.81 195 GLU B O 1
ATOM 7882 N N . ILE B 1 196 ? -23.516 42.375 0.322 1 97.94 196 ILE B N 1
ATOM 7883 C CA . ILE B 1 196 ? -24.172 43.406 1.119 1 97.94 196 ILE B CA 1
ATOM 7884 C C . ILE B 1 196 ? -25.641 43.531 0.722 1 97.94 196 ILE B C 1
ATOM 7886 O O . ILE B 1 196 ? -26.516 43.625 1.583 1 97.94 196 ILE B O 1
ATOM 7890 N N . GLU B 1 197 ? -25.875 43.531 -0.567 1 97.75 197 GLU B N 1
ATOM 7891 C CA . GLU B 1 197 ? -27.25 43.594 -1.058 1 97.75 197 GLU B CA 1
ATOM 7892 C C . GLU B 1 197 ? -28.062 42.406 -0.537 1 97.75 197 GLU B C 1
ATOM 7894 O O . GLU B 1 197 ? -29.203 42.562 -0.082 1 97.75 197 GLU B O 1
ATOM 7899 N N . MET B 1 198 ? -27.531 41.219 -0.626 1 98.06 198 MET B N 1
ATOM 7900 C CA . MET B 1 198 ? -28.188 40.031 -0.137 1 98.06 198 MET B CA 1
ATOM 7901 C C . MET B 1 198 ? -28.469 40.125 1.359 1 98.06 198 MET B C 1
ATOM 7903 O O . MET B 1 198 ? -29.578 39.812 1.814 1 98.06 198 MET B O 1
ATOM 7907 N N . VAL B 1 199 ? -27.469 40.562 2.141 1 98.56 199 VAL B N 1
ATOM 7908 C CA . VAL B 1 199 ? -27.625 40.688 3.584 1 98.56 199 VAL B CA 1
ATOM 7909 C C . VAL B 1 199 ? -28.766 41.656 3.891 1 98.56 199 VAL B C 1
ATOM 7911 O O . VAL B 1 199 ? -29.609 41.406 4.75 1 98.56 199 VAL B O 1
ATOM 7914 N N . ASN B 1 200 ? -28.797 42.75 3.186 1 98.06 200 ASN B N 1
ATOM 7915 C CA . ASN B 1 200 ? -29.812 43.781 3.406 1 98.06 200 ASN B CA 1
ATOM 7916 C C . ASN B 1 200 ? -31.219 43.25 3.094 1 98.06 200 ASN B C 1
ATOM 7918 O O . ASN B 1 200 ? -32.156 43.469 3.85 1 98.06 200 ASN B O 1
ATOM 7922 N N . ILE B 1 201 ? -31.328 42.562 2.002 1 97.5 201 ILE B N 1
ATOM 7923 C CA . ILE B 1 201 ? -32.625 42.031 1.613 1 97.5 201 ILE B CA 1
ATOM 7924 C C . ILE B 1 201 ? -33.094 41.031 2.654 1 97.5 201 ILE B C 1
ATOM 7926 O O . ILE B 1 201 ? -34.281 40.969 2.975 1 97.5 201 ILE B O 1
ATOM 7930 N N . VAL B 1 202 ? -32.25 40.219 3.15 1 98.5 202 VAL B N 1
ATOM 7931 C CA . VAL B 1 202 ? -32.594 39.219 4.145 1 98.5 202 VAL B CA 1
ATOM 7932 C C . VAL B 1 202 ? -33.031 39.906 5.441 1 98.5 202 VAL B C 1
ATOM 7934 O O . VAL B 1 202 ? -34.062 39.562 6.016 1 98.5 202 VAL B O 1
ATOM 7937 N N . LYS B 1 203 ? -32.281 40.906 5.914 1 98.12 203 LYS B N 1
ATOM 7938 C CA . LYS B 1 203 ? -32.594 41.625 7.145 1 98.12 203 LYS B CA 1
ATOM 7939 C C . LYS B 1 203 ? -33.969 42.281 7.059 1 98.12 203 LYS B C 1
ATOM 7941 O O . LYS B 1 203 ? -34.688 42.344 8.055 1 98.12 203 LYS B O 1
ATOM 7946 N N . GLU B 1 204 ? -34.344 42.688 5.914 1 97.38 204 GLU B N 1
ATOM 7947 C CA . GLU B 1 204 ? -35.594 43.406 5.699 1 97.38 204 GLU B CA 1
ATOM 7948 C C . GLU B 1 204 ? -36.781 42.469 5.652 1 97.38 204 GLU B C 1
ATOM 7950 O O . GLU B 1 204 ? -37.906 42.875 5.895 1 97.38 204 GLU B O 1
ATOM 7955 N N . ASN B 1 205 ? -36.531 41.25 5.383 1 97.88 205 ASN B N 1
ATOM 7956 C CA . ASN B 1 205 ? -37.656 40.375 5.051 1 97.88 205 ASN B CA 1
ATOM 7957 C C . ASN B 1 205 ? -37.812 39.25 6.066 1 97.88 205 ASN B C 1
ATOM 7959 O O . ASN B 1 205 ? -38.844 38.594 6.094 1 97.88 205 ASN B O 1
ATOM 7963 N N . PHE B 1 206 ? -36.906 39.031 6.934 1 98.5 206 PHE B N 1
ATOM 7964 C CA . PHE B 1 206 ? -36.969 37.938 7.875 1 98.5 206 PHE B CA 1
ATOM 7965 C C . PHE B 1 206 ? -36.812 38.438 9.305 1 98.5 206 PHE B C 1
ATOM 7967 O O . PHE B 1 206 ? -36 39.312 9.578 1 98.5 206 PHE B O 1
ATOM 7974 N N . ASP B 1 207 ? -37.469 37.844 10.273 1 97.88 207 ASP B N 1
ATOM 7975 C CA . ASP B 1 207 ? -37.438 38.219 11.688 1 97.88 207 ASP B CA 1
ATOM 7976 C C . ASP B 1 207 ? -36.219 37.625 12.391 1 97.88 207 ASP B C 1
ATOM 7978 O O . ASP B 1 207 ? -35.688 38.25 13.336 1 97.88 207 ASP B O 1
ATOM 7982 N N . LYS B 1 208 ? -35.812 36.5 12.023 1 98.31 208 LYS B N 1
ATOM 7983 C CA . LYS B 1 208 ? -34.656 35.812 12.578 1 98.31 208 LYS B CA 1
ATOM 7984 C C . LYS B 1 208 ? -33.562 35.625 11.516 1 98.31 208 LYS B C 1
ATOM 7986 O O . LYS B 1 208 ? -33.781 34.875 10.547 1 98.31 208 LYS B O 1
ATOM 7991 N N . VAL B 1 209 ? -32.438 36.219 11.695 1 98.75 209 VAL B N 1
ATOM 7992 C CA . VAL B 1 209 ? -31.344 36.125 10.758 1 98.75 209 VAL B CA 1
ATOM 7993 C C . VAL B 1 209 ? -30.109 35.531 11.461 1 98.75 209 VAL B C 1
ATOM 7995 O O . VAL B 1 209 ? -29.656 36.094 12.469 1 98.75 209 VAL B O 1
ATOM 7998 N N . ILE B 1 210 ? -29.625 34.406 10.992 1 98.81 210 ILE B N 1
ATOM 7999 C CA . ILE B 1 210 ? -28.453 33.719 11.484 1 98.81 210 ILE B CA 1
ATOM 8000 C C . ILE B 1 210 ? -27.344 33.75 10.438 1 98.81 210 ILE B C 1
ATOM 8002 O O . ILE B 1 210 ? -27.594 33.562 9.25 1 98.81 210 ILE B O 1
ATOM 8006 N N . VAL B 1 211 ? -26.094 34.031 10.828 1 98.88 211 VAL B N 1
ATOM 8007 C CA . VAL B 1 211 ? -24.953 34.062 9.914 1 98.88 211 VAL B CA 1
ATOM 8008 C C . VAL B 1 211 ? -23.969 32.938 10.25 1 98.88 211 VAL B C 1
ATOM 8010 O O . VAL B 1 211 ? -23.672 32.719 11.422 1 98.88 211 VAL B O 1
ATOM 8013 N N . VAL B 1 212 ? -23.531 32.188 9.266 1 98.81 212 VAL B N 1
ATOM 8014 C CA . VAL B 1 212 ? -22.469 31.203 9.367 1 98.81 212 VAL B CA 1
ATOM 8015 C C . VAL B 1 212 ? -21.266 31.656 8.547 1 98.81 212 VAL B C 1
ATOM 8017 O O . VAL B 1 212 ? -21.375 31.875 7.336 1 98.81 212 VAL B O 1
ATOM 8020 N N . MET B 1 213 ? -20.109 31.75 9.18 1 98.56 213 MET B N 1
ATOM 8021 C CA . MET B 1 213 ? -18.891 32.219 8.539 1 98.56 213 MET B CA 1
ATOM 8022 C C . MET B 1 213 ? -17.922 31.078 8.258 1 98.56 213 MET B C 1
ATOM 8024 O O . MET B 1 213 ? -17.375 30.484 9.188 1 98.56 213 MET B O 1
ATOM 8028 N N . ASN B 1 214 ? -17.719 30.719 7.035 1 98 214 ASN B N 1
ATOM 8029 C CA . ASN B 1 214 ? -16.734 29.75 6.574 1 98 214 ASN B CA 1
ATOM 8030 C C . ASN B 1 214 ? -15.477 30.438 6.062 1 98 214 ASN B C 1
ATOM 8032 O O . ASN B 1 214 ? -15.312 30.625 4.855 1 98 214 ASN B O 1
ATOM 8036 N N . VAL B 1 215 ? -14.539 30.766 6.988 1 96.31 215 VAL B N 1
ATOM 8037 C CA . VAL B 1 215 ? -13.383 31.594 6.668 1 96.31 215 VAL B CA 1
ATOM 8038 C C . VAL B 1 215 ? -12.133 31 7.316 1 96.31 215 VAL B C 1
ATOM 8040 O O . VAL B 1 215 ? -12.227 30.219 8.258 1 96.31 215 VAL B O 1
ATOM 8043 N N . GLY B 1 216 ? -10.898 31.359 6.84 1 92.69 216 GLY B N 1
ATOM 8044 C CA . GLY B 1 216 ? -9.648 30.797 7.312 1 92.69 216 GLY B CA 1
ATOM 8045 C C . GLY B 1 216 ? -8.891 31.703 8.258 1 92.69 216 GLY B C 1
ATOM 8046 O O . GLY B 1 216 ? -7.832 31.344 8.773 1 92.69 216 GLY B O 1
ATOM 8047 N N . GLY B 1 217 ? -9.422 32.906 8.547 1 93.06 217 GLY B N 1
ATOM 8048 C CA . GLY B 1 217 ? -8.789 33.938 9.375 1 93.06 217 GLY B CA 1
ATOM 8049 C C . GLY B 1 217 ? -9.688 35.125 9.656 1 93.06 217 GLY B C 1
ATOM 8050 O O . GLY B 1 217 ? -10.914 35.031 9.508 1 93.06 217 GLY B O 1
ATOM 8051 N N . MET B 1 218 ? -9.102 36.188 10.031 1 96.06 218 MET B N 1
ATOM 8052 C CA . MET B 1 218 ? -9.852 37.406 10.422 1 96.06 218 MET B CA 1
ATOM 8053 C C . MET B 1 218 ? -10.57 38 9.219 1 96.06 218 MET B C 1
ATOM 8055 O O . MET B 1 218 ? -10.008 38.062 8.125 1 96.06 218 MET B O 1
ATOM 8059 N N . VAL B 1 219 ? -11.758 38.438 9.484 1 96.56 219 VAL B N 1
ATOM 8060 C CA . VAL B 1 219 ? -12.586 39.125 8.492 1 96.56 219 VAL B CA 1
ATOM 8061 C C . VAL B 1 219 ? -13.367 40.25 9.148 1 96.56 219 VAL B C 1
ATOM 8063 O O . VAL B 1 219 ? -13.344 40.406 10.375 1 96.56 219 VAL B O 1
ATOM 8066 N N . ASP B 1 220 ? -14.023 40.969 8.297 1 97 220 ASP B N 1
ATOM 8067 C CA . ASP B 1 220 ? -14.867 42.062 8.766 1 97 220 ASP B CA 1
ATOM 8068 C C . ASP B 1 220 ? -16.062 41.562 9.57 1 97 220 ASP B C 1
ATOM 8070 O O . ASP B 1 220 ? -16.766 40.656 9.117 1 97 220 ASP B O 1
ATOM 8074 N N . THR B 1 221 ? -16.266 42.094 10.773 1 98.06 221 THR B N 1
ATOM 8075 C CA . THR B 1 221 ? -17.391 41.688 11.609 1 98.06 221 THR B CA 1
ATOM 8076 C C . THR B 1 221 ? -18.281 42.906 11.93 1 98.06 221 THR B C 1
ATOM 8078 O O . THR B 1 221 ? -19.25 42.781 12.68 1 98.06 221 THR B O 1
ATOM 8081 N N . GLU B 1 222 ? -17.969 44.031 11.422 1 97.19 222 GLU B N 1
ATOM 8082 C CA . GLU B 1 222 ? -18.672 45.281 11.727 1 97.19 222 GLU B CA 1
ATOM 8083 C C . GLU B 1 222 ? -20.125 45.219 11.25 1 97.19 222 GLU B C 1
ATOM 8085 O O . GLU B 1 222 ? -21 45.844 11.852 1 97.19 222 GLU B O 1
ATOM 8090 N N . TRP B 1 223 ? -20.406 44.469 10.219 1 97.44 223 TRP B N 1
ATOM 8091 C CA . TRP B 1 223 ? -21.719 44.438 9.578 1 97.44 223 TRP B CA 1
ATOM 8092 C C . TRP B 1 223 ? -22.719 43.656 10.398 1 97.44 223 TRP B C 1
ATOM 8094 O O . TRP B 1 223 ? -23.922 43.75 10.172 1 97.44 223 TRP B O 1
ATOM 8104 N N . PHE B 1 224 ? -22.297 42.938 11.445 1 98 224 PHE B N 1
ATOM 8105 C CA . PHE B 1 224 ? -23.312 42.188 12.203 1 98 224 PHE B CA 1
ATOM 8106 C C . PHE B 1 224 ? -23.141 42.406 13.703 1 98 224 PHE B C 1
ATOM 8108 O O . PHE B 1 224 ? -24.062 42.156 14.477 1 98 224 PHE B O 1
ATOM 8115 N N . VAL B 1 225 ? -22 42.875 14.227 1 97.88 225 VAL B N 1
ATOM 8116 C CA . VAL B 1 225 ? -21.703 42.906 15.656 1 97.88 225 VAL B CA 1
ATOM 8117 C C . VAL B 1 225 ? -22.766 43.719 16.391 1 97.88 225 VAL B C 1
ATOM 8119 O O . VAL B 1 225 ? -23.266 43.312 17.438 1 97.88 225 VAL B O 1
ATOM 8122 N N . ASN B 1 226 ? -23.203 44.844 15.828 1 96.5 226 ASN B N 1
ATOM 8123 C CA . ASN B 1 226 ? -24.172 45.719 16.484 1 96.5 226 ASN B CA 1
ATOM 8124 C C . ASN B 1 226 ? -25.484 45.812 15.688 1 96.5 226 ASN B C 1
ATOM 8126 O O . ASN B 1 226 ? -26.25 46.75 15.852 1 96.5 226 ASN B O 1
ATOM 8130 N N . ASP B 1 227 ? -25.75 44.938 14.852 1 97.81 227 ASP B N 1
ATOM 8131 C CA . ASP B 1 227 ? -26.984 44.969 14.07 1 97.81 227 ASP B CA 1
ATOM 8132 C C . ASP B 1 227 ? -28.031 44.031 14.695 1 97.81 227 ASP B C 1
ATOM 8134 O O . ASP B 1 227 ? -27.906 42.812 14.625 1 97.81 227 ASP B O 1
ATOM 8138 N N . ASP B 1 228 ? -29.047 44.594 15.172 1 97.06 228 ASP B N 1
ATOM 8139 C CA . ASP B 1 228 ? -30.078 43.844 15.883 1 97.06 228 ASP B CA 1
ATOM 8140 C C . ASP B 1 228 ? -30.906 42.969 14.922 1 97.06 228 ASP B C 1
ATOM 8142 O O . ASP B 1 228 ? -31.609 42.062 15.352 1 97.06 228 ASP B O 1
ATOM 8146 N N . ALA B 1 229 ? -30.812 43.281 13.633 1 98 229 ALA B N 1
ATOM 8147 C CA . ALA B 1 229 ? -31.516 42.469 12.648 1 98 229 ALA B CA 1
ATOM 8148 C C . ALA B 1 229 ? -30.828 41.125 12.438 1 98 229 ALA B C 1
ATOM 8150 O O . ALA B 1 229 ? -31.422 40.219 11.883 1 98 229 ALA B O 1
ATOM 8151 N N . ILE B 1 230 ? -29.656 41.062 12.812 1 98.62 230 ILE B N 1
ATOM 8152 C CA . ILE B 1 230 ? -28.906 39.812 12.805 1 98.62 230 ILE B CA 1
ATOM 8153 C C . ILE B 1 230 ? -28.75 39.281 14.234 1 98.62 230 ILE B C 1
ATOM 8155 O O . ILE B 1 230 ? -27.969 39.844 15.016 1 98.62 230 ILE B O 1
ATOM 8159 N N . GLN B 1 231 ? -29.375 38.25 14.516 1 98.44 231 GLN B N 1
ATOM 8160 C CA . GLN B 1 231 ? -29.5 37.844 15.914 1 98.44 231 GLN B CA 1
ATOM 8161 C C . GLN B 1 231 ? -28.391 36.875 16.328 1 98.44 231 GLN B C 1
ATOM 8163 O O . GLN B 1 231 ? -27.984 36.844 17.484 1 98.44 231 GLN B O 1
ATOM 8168 N N . SER B 1 232 ? -27.953 36.062 15.383 1 98.69 232 SER B N 1
ATOM 8169 C CA . SER B 1 232 ? -26.969 35.062 15.75 1 98.69 232 SER B CA 1
ATOM 8170 C C . SER B 1 232 ? -25.875 34.906 14.688 1 98.69 232 SER B C 1
ATOM 8172 O O . SER B 1 232 ? -26.141 35.094 13.5 1 98.69 232 SER B O 1
ATOM 8174 N N . VAL B 1 233 ? -24.641 34.594 15.094 1 98.88 233 VAL B N 1
ATOM 8175 C CA . VAL B 1 233 ? -23.5 34.406 14.203 1 98.88 233 VAL B CA 1
ATOM 8176 C C . VAL B 1 233 ? -22.641 33.25 14.711 1 98.88 233 VAL B C 1
ATOM 8178 O O . VAL B 1 233 ? -22.188 33.25 15.859 1 98.88 233 VAL B O 1
ATOM 8181 N N . LEU B 1 234 ? -22.422 32.219 13.891 1 98.81 234 LEU B N 1
ATOM 8182 C CA . LEU B 1 234 ? -21.484 31.141 14.148 1 98.81 234 LEU B CA 1
ATOM 8183 C C . LEU B 1 234 ? -20.234 31.266 13.289 1 98.81 234 LEU B C 1
ATOM 8185 O O . LEU B 1 234 ? -20.328 31.25 12.062 1 98.81 234 LEU B O 1
ATOM 8189 N N . MET B 1 235 ? -19.125 31.469 13.922 1 98.75 235 MET B N 1
ATOM 8190 C CA . MET B 1 235 ? -17.844 31.359 13.234 1 98.75 235 MET B CA 1
ATOM 8191 C C . MET B 1 235 ? -17.453 29.906 13.031 1 98.75 235 MET B C 1
ATOM 8193 O O . MET B 1 235 ? -16.859 29.281 13.914 1 98.75 235 MET B O 1
ATOM 8197 N N . ALA B 1 236 ? -17.656 29.438 11.828 1 98.44 236 ALA B N 1
ATOM 8198 C CA . ALA B 1 236 ? -17.5 28.016 11.555 1 98.44 236 ALA B CA 1
ATOM 8199 C C . ALA B 1 236 ? -16.094 27.688 11.055 1 98.44 236 ALA B C 1
ATOM 8201 O O . ALA B 1 236 ? -15.68 26.531 11.055 1 98.44 236 ALA B O 1
ATOM 8202 N N . TRP B 1 237 ? -15.367 28.734 10.609 1 97.5 237 TRP B N 1
ATOM 8203 C CA . TRP B 1 237 ? -14.016 28.562 10.078 1 97.5 237 TRP B CA 1
ATOM 8204 C C . TRP B 1 237 ? -14 27.547 8.953 1 97.5 237 TRP B C 1
ATOM 8206 O O . TRP B 1 237 ? -15.016 27.312 8.289 1 97.5 237 TRP B O 1
ATOM 8216 N N . GLN B 1 238 ? -12.773 27.062 8.586 1 96.69 238 GLN B N 1
ATOM 8217 C CA . GLN B 1 238 ? -12.602 25.938 7.664 1 96.69 238 GLN B CA 1
ATOM 8218 C C . GLN B 1 238 ? -12.5 24.625 8.422 1 96.69 238 GLN B C 1
ATOM 8220 O O . GLN B 1 238 ? -11.406 24.219 8.82 1 96.69 238 GLN B O 1
ATOM 8225 N N . GLY B 1 239 ? -13.602 23.953 8.492 1 97 239 GLY B N 1
ATOM 8226 C CA . GLY B 1 239 ? -13.781 22.875 9.453 1 97 239 GLY B CA 1
ATOM 8227 C C . GLY B 1 239 ? -13.414 21.516 8.906 1 97 239 GLY B C 1
ATOM 8228 O O . GLY B 1 239 ? -13.781 20.484 9.477 1 97 239 GLY B O 1
ATOM 8229 N N . GLY B 1 240 ? -12.688 21.469 7.801 1 96.62 240 GLY B N 1
ATOM 8230 C CA . GLY B 1 240 ? -12.344 20.188 7.211 1 96.62 240 GLY B CA 1
ATOM 8231 C C . GLY B 1 240 ? -13.477 19.578 6.406 1 96.62 240 GLY B C 1
ATOM 8232 O O . GLY B 1 240 ? -14.398 20.281 5.992 1 96.62 240 GLY B O 1
ATOM 8233 N N . MET B 1 241 ? -13.406 18.297 6.207 1 97.56 241 MET B N 1
ATOM 8234 C CA . MET B 1 241 ? -14.328 17.641 5.281 1 97.56 241 MET B CA 1
ATOM 8235 C C . MET B 1 241 ? -15.727 17.531 5.891 1 97.56 241 MET B C 1
ATOM 8237 O O . MET B 1 241 ? -16.719 17.375 5.168 1 97.56 241 MET B O 1
ATOM 8241 N N . GLU B 1 242 ? -15.797 17.672 7.211 1 98.12 242 GLU B N 1
ATOM 8242 C CA . GLU B 1 242 ? -17.078 17.516 7.883 1 98.12 242 GLU B CA 1
ATOM 8243 C C . GLU B 1 242 ? -17.531 18.812 8.547 1 98.12 242 GLU B C 1
ATOM 8245 O O . GLU B 1 242 ? -18.391 18.797 9.43 1 98.12 242 GLU B O 1
ATOM 8250 N N . GLY B 1 243 ? -16.938 19.922 8.18 1 98.12 243 GLY B N 1
ATOM 8251 C CA . GLY B 1 243 ? -17.25 21.188 8.805 1 98.12 243 GLY B CA 1
ATOM 8252 C C . GLY B 1 243 ? -18.703 21.609 8.617 1 98.12 243 GLY B C 1
ATOM 8253 O O . GLY B 1 243 ? -19.297 22.219 9.508 1 98.12 243 GLY B O 1
ATOM 8254 N N . GLY B 1 244 ? -19.266 21.328 7.418 1 98.56 244 GLY B N 1
ATOM 8255 C CA . GLY B 1 244 ? -20.672 21.625 7.188 1 98.56 244 GLY B CA 1
ATOM 8256 C C . GLY B 1 244 ? -21.609 20.859 8.102 1 98.56 244 GLY B C 1
ATOM 8257 O O . GLY B 1 244 ? -22.594 21.406 8.594 1 98.56 244 GLY B O 1
ATOM 8258 N N . ARG B 1 245 ? -21.328 19.641 8.266 1 98.44 245 ARG B N 1
ATOM 8259 C CA . ARG B 1 245 ? -22.109 18.828 9.188 1 98.44 245 ARG B CA 1
ATOM 8260 C C . ARG B 1 245 ? -21.969 19.328 10.617 1 98.44 245 ARG B C 1
ATOM 8262 O O . ARG B 1 245 ? -22.953 19.391 11.359 1 98.44 245 ARG B O 1
ATOM 8269 N N . ALA B 1 246 ? -20.766 19.625 11.031 1 98.81 246 ALA B N 1
ATOM 8270 C CA . ALA B 1 246 ? -20.5 20.156 12.367 1 98.81 246 ALA B CA 1
ATOM 8271 C C . ALA B 1 246 ? -21.312 21.438 12.617 1 98.81 246 ALA B C 1
ATOM 8273 O O . ALA B 1 246 ? -21.953 21.578 13.664 1 98.81 246 ALA B O 1
ATOM 8274 N N . ALA B 1 247 ? -21.312 22.344 11.688 1 98.88 247 ALA B N 1
ATOM 8275 C CA . ALA B 1 247 ? -22.047 23.594 11.812 1 98.88 247 ALA B CA 1
ATOM 8276 C C . ALA B 1 247 ? -23.547 23.328 11.922 1 98.88 247 ALA B C 1
ATOM 8278 O O . ALA B 1 247 ? -24.234 23.906 12.766 1 98.88 247 ALA B O 1
ATOM 8279 N N . ALA B 1 248 ? -24.078 22.453 11.031 1 98.81 248 ALA B N 1
ATOM 8280 C CA . ALA B 1 248 ? -25.5 22.109 11.055 1 98.81 248 ALA B CA 1
ATOM 8281 C C . ALA B 1 248 ? -25.906 21.547 12.406 1 98.81 248 ALA B C 1
ATOM 8283 O O . ALA B 1 248 ? -26.953 21.891 12.945 1 98.81 248 ALA B O 1
ATOM 8284 N N . GLU B 1 249 ? -25.094 20.672 12.914 1 98.75 249 GLU B N 1
ATOM 8285 C CA . GLU B 1 249 ? -25.391 20.062 14.203 1 98.75 249 GLU B CA 1
ATOM 8286 C C . GLU B 1 249 ? -25.438 21.125 15.305 1 98.75 249 GLU B C 1
ATOM 8288 O O . GLU B 1 249 ? -26.375 21.125 16.125 1 98.75 249 GLU B O 1
ATOM 8293 N N . LEU B 1 250 ? -24.5 22 15.359 1 98.75 250 LEU B N 1
ATOM 8294 C CA . LEU B 1 250 ? -24.5 23.031 16.375 1 98.75 250 LEU B CA 1
ATOM 8295 C C . LEU B 1 250 ? -25.719 23.953 16.219 1 98.75 250 LEU B C 1
ATOM 8297 O O . LEU B 1 250 ? -26.359 24.312 17.219 1 98.75 250 LEU B O 1
ATOM 8301 N N . LEU B 1 251 ? -26.031 24.344 14.992 1 98.75 251 LEU B N 1
ATOM 8302 C CA . LEU B 1 251 ? -27.188 25.203 14.758 1 98.75 251 LEU B CA 1
ATOM 8303 C C . LEU B 1 251 ? -28.453 24.547 15.281 1 98.75 251 LEU B C 1
ATOM 8305 O O . LEU B 1 251 ? -29.359 25.234 15.766 1 98.75 251 LEU B O 1
ATOM 8309 N N . CYS B 1 252 ? -28.531 23.25 15.188 1 98.38 252 CYS B N 1
ATOM 8310 C CA . CYS B 1 252 ? -29.734 22.516 15.57 1 98.38 252 CYS B CA 1
ATOM 8311 C C . CYS B 1 252 ? -29.641 22.062 17.031 1 98.38 252 CYS B C 1
ATOM 8313 O O . CYS B 1 252 ? -30.484 21.281 17.484 1 98.38 252 CYS B O 1
ATOM 8315 N N . GLY B 1 253 ? -28.609 22.359 17.734 1 97.75 253 GLY B N 1
ATOM 8316 C CA . GLY B 1 253 ? -28.516 22.094 19.156 1 97.75 253 GLY B CA 1
ATOM 8317 C C . GLY B 1 253 ? -27.984 20.703 19.469 1 97.75 253 GLY B C 1
ATOM 8318 O O . GLY B 1 253 ? -28.109 20.219 20.594 1 97.75 253 GLY B O 1
ATOM 8319 N N . ILE B 1 254 ? -27.547 20.031 18.469 1 97.75 254 ILE B N 1
ATOM 8320 C CA . ILE B 1 254 ? -26.828 18.781 18.703 1 97.75 254 ILE B CA 1
ATOM 8321 C C . ILE B 1 254 ? -25.375 19.094 19.094 1 97.75 254 ILE B C 1
ATOM 8323 O O . ILE B 1 254 ? -24.484 19.062 18.25 1 97.75 254 ILE B O 1
ATOM 8327 N N . GLY B 1 255 ? -25.156 19.312 20.344 1 97.31 255 GLY B N 1
ATOM 8328 C CA . GLY B 1 255 ? -23.922 19.828 20.906 1 97.31 255 GLY B CA 1
ATOM 8329 C C . GLY B 1 255 ? -24 21.297 21.297 1 97.31 255 GLY B C 1
ATOM 8330 O O . GLY B 1 255 ? -25.016 21.953 21.047 1 97.31 255 GLY B O 1
ATOM 8331 N N . ASN B 1 256 ? -23.047 21.797 21.938 1 98.5 256 ASN B N 1
ATOM 8332 C CA . ASN B 1 256 ? -22.938 23.156 22.453 1 98.5 256 ASN B CA 1
ATOM 8333 C C . ASN B 1 256 ? -21.641 23.828 22.016 1 98.5 256 ASN B C 1
ATOM 8335 O O . ASN B 1 256 ? -20.562 23.297 22.25 1 98.5 256 ASN B O 1
ATOM 8339 N N . PRO B 1 257 ? -21.766 25 21.312 1 98.56 257 PRO B N 1
ATOM 8340 C CA . PRO B 1 257 ? -20.516 25.688 20.984 1 98.56 257 PRO B CA 1
ATOM 8341 C C . PRO B 1 257 ? -19.641 25.938 22.203 1 98.56 257 PRO B C 1
ATOM 8343 O O . PRO B 1 257 ? -20.141 26.328 23.266 1 98.56 257 PRO B O 1
ATOM 8346 N N . SER B 1 258 ? -18.406 25.656 22.078 1 98.62 258 SER B N 1
ATOM 8347 C CA . SER B 1 258 ? -17.484 25.797 23.188 1 98.62 258 SER B CA 1
ATOM 8348 C C . SER B 1 258 ? -16.156 26.406 22.734 1 98.62 258 SER B C 1
ATOM 8350 O O . SER B 1 258 ? -15.195 26.469 23.5 1 98.62 258 SER B O 1
ATOM 8352 N N . GLY B 1 259 ? -16.016 26.766 21.438 1 98.81 259 GLY B N 1
ATOM 8353 C CA . GLY B 1 259 ? -14.812 27.422 20.922 1 98.81 259 GLY B CA 1
ATOM 8354 C C . GLY B 1 259 ? -14.625 28.828 21.453 1 98.81 259 GLY B C 1
ATOM 8355 O O . GLY B 1 259 ? -15.594 29.5 21.797 1 98.81 259 GLY B O 1
ATOM 8356 N N . LYS B 1 260 ? -13.422 29.25 21.562 1 98.88 260 LYS B N 1
ATOM 8357 C CA . LYS B 1 260 ? -13.039 30.609 21.891 1 98.88 260 LYS B CA 1
ATOM 8358 C C . LYS B 1 260 ? -12.109 31.188 20.828 1 98.88 260 LYS B C 1
ATOM 8360 O O . LYS B 1 260 ? -11.25 30.484 20.297 1 98.88 260 LYS B O 1
ATOM 8365 N N . LEU B 1 261 ? -12.281 32.406 20.531 1 98.88 261 LEU B N 1
ATOM 8366 C CA . LEU B 1 261 ? -11.477 33.062 19.484 1 98.88 261 LEU B CA 1
ATOM 8367 C C . LEU B 1 261 ? -9.992 33 19.844 1 98.88 261 LEU B C 1
ATOM 8369 O O . LEU B 1 261 ? -9.609 33.25 20.984 1 98.88 261 LEU B O 1
ATOM 8373 N N . SER B 1 262 ? -9.195 32.688 18.859 1 98.75 262 SER B N 1
ATOM 8374 C CA . SER B 1 262 ? -7.742 32.688 19.016 1 98.75 262 SER B CA 1
ATOM 8375 C C . SER B 1 262 ? -7.133 34 18.484 1 98.75 262 SER B C 1
ATOM 8377 O O . SER B 1 262 ? -5.906 34.156 18.469 1 98.75 262 SER B O 1
ATOM 8379 N N . ASP B 1 263 ? -7.969 34.875 18.016 1 98.69 263 ASP B N 1
ATOM 8380 C CA . ASP B 1 263 ? -7.559 36.188 17.469 1 98.69 263 ASP B CA 1
ATOM 8381 C C . ASP B 1 263 ? -8.516 37.281 17.906 1 98.69 263 ASP B C 1
ATOM 8383 O O . ASP B 1 263 ? -9.672 37 18.25 1 98.69 263 ASP B O 1
ATOM 8387 N N . THR B 1 264 ? -7.996 38.469 17.906 1 98.69 264 THR B N 1
ATOM 8388 C CA . THR B 1 264 ? -8.82 39.656 18.094 1 98.69 264 THR B CA 1
ATOM 8389 C C . THR B 1 264 ? -9.422 40.125 16.781 1 98.69 264 THR B C 1
ATOM 8391 O O . THR B 1 264 ? -8.727 40.188 15.758 1 98.69 264 THR B O 1
ATOM 8394 N N . PHE B 1 265 ? -10.711 40.406 16.797 1 98.62 265 PHE B N 1
ATOM 8395 C CA . PHE B 1 265 ? -11.359 40.969 15.625 1 98.62 265 PHE B CA 1
ATOM 8396 C C . PHE B 1 265 ? -11.609 42.438 15.812 1 98.62 265 PHE B C 1
ATOM 8398 O O . PHE B 1 265 ? -12.406 42.844 16.656 1 98.62 265 PHE B O 1
ATOM 8405 N N . ALA B 1 266 ? -10.969 43.25 15.023 1 98.31 266 ALA B N 1
ATOM 8406 C CA . ALA B 1 266 ? -11.086 44.688 15.062 1 98.31 266 ALA B CA 1
ATOM 8407 C C . ALA B 1 266 ? -12.273 45.156 14.227 1 98.31 266 ALA B C 1
ATOM 8409 O O . ALA B 1 266 ? -12.875 44.375 13.484 1 98.31 266 ALA B O 1
ATOM 8410 N N . LYS B 1 267 ? -12.617 46.469 14.352 1 97.62 267 LYS B N 1
ATOM 8411 C CA . LYS B 1 267 ? -13.734 47.062 13.625 1 97.62 267 LYS B CA 1
ATOM 8412 C C . LYS B 1 267 ? -13.438 47.125 12.125 1 97.62 267 LYS B C 1
ATOM 8414 O O . LYS B 1 267 ? -14.305 46.844 11.305 1 97.62 267 LYS B O 1
ATOM 8419 N N . ARG B 1 268 ? -12.188 47.562 11.781 1 96.38 268 ARG B N 1
ATOM 8420 C CA . ARG B 1 268 ? -11.781 47.75 10.398 1 96.38 268 ARG B CA 1
ATOM 8421 C C . ARG B 1 268 ? -10.398 47.156 10.141 1 96.38 268 ARG B C 1
ATOM 8423 O O . ARG B 1 268 ? -9.625 46.969 11.078 1 96.38 268 ARG B O 1
ATOM 8430 N N . LEU B 1 269 ? -10.18 46.875 8.852 1 96.12 269 LEU B N 1
ATOM 8431 C CA . LEU B 1 269 ? -8.883 46.312 8.453 1 96.12 269 LEU B CA 1
ATOM 8432 C C . LEU B 1 269 ? -7.754 47.25 8.859 1 96.12 269 LEU B C 1
ATOM 8434 O O . LEU B 1 269 ? -6.707 46.812 9.328 1 96.12 269 LEU B O 1
ATOM 8438 N N . GLU B 1 270 ? -7.93 48.562 8.734 1 94.5 270 GLU B N 1
ATOM 8439 C CA . GLU B 1 270 ? -6.898 49.562 8.984 1 94.5 270 GLU B CA 1
ATOM 8440 C C . GLU B 1 270 ? -6.602 49.688 10.477 1 94.5 270 GLU B C 1
ATOM 8442 O O . GLU B 1 270 ? -5.586 50.281 10.867 1 94.5 270 GLU B O 1
ATOM 8447 N N . ASP B 1 271 ? -7.535 49.156 11.289 1 96.81 271 ASP B N 1
ATOM 8448 C CA . ASP B 1 271 ? -7.344 49.25 12.734 1 96.81 271 ASP B CA 1
ATOM 8449 C C . ASP B 1 271 ? -6.242 48.281 13.203 1 96.81 271 ASP B C 1
ATOM 8451 O O . ASP B 1 271 ? -5.711 48.438 14.305 1 96.81 271 ASP B O 1
ATOM 8455 N N . TYR B 1 272 ? -5.898 47.312 12.477 1 96.88 272 TYR B N 1
ATOM 8456 C CA . TYR B 1 272 ? -4.77 46.438 12.812 1 96.88 272 TYR B CA 1
ATOM 8457 C C . TYR B 1 272 ? -3.447 47.156 12.586 1 96.88 272 TYR B C 1
ATOM 8459 O O . TYR B 1 272 ? -3.229 47.75 11.531 1 96.88 272 TYR B O 1
ATOM 8467 N N . PRO B 1 273 ? -2.58 47.094 13.492 1 96.06 273 PRO B N 1
ATOM 8468 C CA . PRO B 1 273 ? -1.372 47.906 13.422 1 96.06 273 PRO B CA 1
ATOM 8469 C C . PRO B 1 273 ? -0.441 47.5 12.289 1 96.06 273 PRO B C 1
ATOM 8471 O O . PRO B 1 273 ? 0.426 48.281 11.883 1 96.06 273 PRO B O 1
ATOM 8474 N N . SER B 1 274 ? -0.541 46.312 11.773 1 94.75 274 SER B N 1
ATOM 8475 C CA . SER B 1 274 ? 0.338 45.844 10.711 1 94.75 274 SER B CA 1
ATOM 8476 C C . SER B 1 274 ? -0.173 46.25 9.336 1 94.75 274 SER B C 1
ATOM 8478 O O . SER B 1 274 ? 0.544 46.125 8.336 1 94.75 274 SER B O 1
ATOM 8480 N N . THR B 1 275 ? -1.408 46.688 9.172 1 94.06 275 THR B N 1
ATOM 8481 C CA . THR B 1 275 ? -2.062 46.875 7.879 1 94.06 275 THR B CA 1
ATOM 8482 C C . THR B 1 275 ? -1.386 47.969 7.082 1 94.06 275 THR B C 1
ATOM 8484 O O . THR B 1 275 ? -1.19 47.844 5.871 1 94.06 275 THR B O 1
ATOM 8487 N N . TYR B 1 276 ? -0.945 49.062 7.703 1 89.62 276 TYR B N 1
ATOM 8488 C CA . TYR B 1 276 ? -0.522 50.25 7.004 1 89.62 276 TYR B CA 1
ATOM 8489 C C . TYR B 1 276 ? 0.757 50.031 6.215 1 89.62 276 TYR B C 1
ATOM 8491 O O . TYR B 1 276 ? 0.967 50.625 5.156 1 89.62 276 TYR B O 1
ATOM 8499 N N . ASN B 1 277 ? 1.604 49.125 6.645 1 90.06 277 ASN B N 1
ATOM 8500 C CA . ASN B 1 277 ? 2.873 48.938 5.945 1 90.06 277 ASN B CA 1
ATOM 8501 C C . ASN B 1 277 ? 3.029 47.5 5.426 1 90.06 277 ASN B C 1
ATOM 8503 O O . ASN B 1 277 ? 4.109 47.125 4.984 1 90.06 277 ASN B O 1
ATOM 8507 N N . PHE B 1 278 ? 2.021 46.719 5.523 1 92.19 278 PHE B N 1
ATOM 8508 C CA . PHE B 1 278 ? 2.094 45.312 5.121 1 92.19 278 PHE B CA 1
ATOM 8509 C C . PHE B 1 278 ? 2.512 45.219 3.66 1 92.19 278 PHE B C 1
ATOM 8511 O O . PHE B 1 278 ? 3.348 44.375 3.314 1 92.19 278 PHE B O 1
ATOM 8518 N N . HIS B 1 279 ? 1.977 46.031 2.826 1 86.88 279 HIS B N 1
ATOM 8519 C CA . HIS B 1 279 ? 2.277 45.969 1.4 1 86.88 279 HIS B CA 1
ATOM 8520 C C . HIS B 1 279 ? 3.109 47.188 0.973 1 86.88 279 HIS B C 1
ATOM 8522 O O . HIS B 1 279 ? 3.141 47.531 -0.209 1 86.88 279 HIS B O 1
ATOM 8528 N N . GLU B 1 280 ? 3.689 47.781 1.915 1 87.94 280 GLU B N 1
ATOM 8529 C CA . GLU B 1 280 ? 4.516 48.969 1.595 1 87.94 280 GLU B CA 1
ATOM 8530 C C . GLU B 1 280 ? 5.613 48.594 0.599 1 87.94 280 GLU B C 1
ATOM 8532 O O . GLU B 1 280 ? 5.965 49.406 -0.268 1 87.94 280 GLU B O 1
ATOM 8537 N N . SER B 1 281 ? 6.129 47.438 0.728 1 90.19 281 SER B N 1
ATOM 8538 C CA . SER B 1 281 ? 7.164 46.938 -0.172 1 90.19 281 SER B CA 1
ATOM 8539 C C . SER B 1 281 ? 7.008 45.438 -0.422 1 90.19 281 SER B C 1
ATOM 8541 O O . SER B 1 281 ? 6.527 44.688 0.446 1 90.19 281 SER B O 1
ATOM 8543 N N . GLU B 1 282 ? 7.363 45.094 -1.618 1 88.19 282 GLU B N 1
ATOM 8544 C CA . GLU B 1 282 ? 7.445 43.656 -1.883 1 88.19 282 GLU B CA 1
ATOM 8545 C C . GLU B 1 282 ? 8.719 43.062 -1.295 1 88.19 282 GLU B C 1
ATOM 8547 O O . GLU B 1 282 ? 8.766 41.875 -0.989 1 88.19 282 GLU B O 1
ATOM 8552 N N . ASP B 1 283 ? 9.68 43.875 -1.108 1 92.62 283 ASP B N 1
ATOM 8553 C CA . ASP B 1 283 ? 11.031 43.406 -0.809 1 92.62 283 ASP B CA 1
ATOM 8554 C C . ASP B 1 283 ? 11.266 43.312 0.698 1 92.62 283 ASP B C 1
ATOM 8556 O O . ASP B 1 283 ? 12.227 42.719 1.152 1 92.62 283 ASP B O 1
ATOM 8560 N N . TYR B 1 284 ? 10.43 43.969 1.458 1 94.38 284 TYR B N 1
ATOM 8561 C CA . TYR B 1 284 ? 10.578 43.906 2.908 1 94.38 284 TYR B CA 1
ATOM 8562 C C . TYR B 1 284 ? 9.25 44.219 3.602 1 94.38 284 TYR B C 1
ATOM 8564 O O . TYR B 1 284 ? 8.305 44.688 2.969 1 94.38 284 TYR B O 1
ATOM 8572 N N . VAL B 1 285 ? 9.125 43.969 4.812 1 95.81 285 VAL B N 1
ATOM 8573 C CA . VAL B 1 285 ? 8.039 44.375 5.699 1 95.81 285 VAL B CA 1
ATOM 8574 C C . VAL B 1 285 ? 8.594 44.719 7.082 1 95.81 285 VAL B C 1
ATOM 8576 O O . VAL B 1 285 ? 9.383 43.938 7.641 1 95.81 285 VAL B O 1
ATOM 8579 N N . ASP B 1 286 ? 8.273 45.844 7.578 1 97.31 286 ASP B N 1
ATOM 8580 C CA . ASP B 1 286 ? 8.719 46.312 8.891 1 97.31 286 ASP B CA 1
ATOM 8581 C C . ASP B 1 286 ? 7.754 45.844 9.984 1 97.31 286 ASP B C 1
ATOM 8583 O O . ASP B 1 286 ? 6.547 46.094 9.898 1 97.31 286 ASP B O 1
ATOM 8587 N N . TYR B 1 287 ? 8.266 45.188 10.984 1 98.12 287 TYR B N 1
ATOM 8588 C CA . TYR B 1 287 ? 7.488 44.781 12.156 1 98.12 287 TYR B CA 1
ATOM 8589 C C . TYR B 1 287 ? 7.508 45.875 13.219 1 98.12 287 TYR B C 1
ATOM 8591 O O . TYR B 1 287 ? 7.953 45.656 14.344 1 98.12 287 TYR B O 1
ATOM 8599 N N . THR B 1 288 ? 6.953 46.969 12.898 1 97.75 288 THR B N 1
ATOM 8600 C CA . THR B 1 288 ? 7.043 48.219 13.68 1 97.75 288 THR B CA 1
ATOM 8601 C C . THR B 1 288 ? 6.211 48.094 14.953 1 97.75 288 THR B C 1
ATOM 8603 O O . THR B 1 288 ? 6.516 48.75 15.961 1 97.75 288 THR B O 1
ATOM 8606 N N . GLU B 1 289 ? 5.16 47.25 14.938 1 97.81 289 GLU B N 1
ATOM 8607 C CA . GLU B 1 289 ? 4.289 47.094 16.094 1 97.81 289 GLU B CA 1
ATOM 8608 C C . GLU B 1 289 ? 5.004 46.344 17.234 1 97.81 289 GLU B C 1
ATOM 8610 O O . GLU B 1 289 ? 4.52 46.312 18.359 1 97.81 289 GLU B O 1
ATOM 8615 N N . ASP B 1 290 ? 6.227 45.781 16.938 1 98.06 290 ASP B N 1
ATOM 8616 C CA . ASP B 1 290 ? 7.094 45.125 17.922 1 98.06 290 ASP B CA 1
ATOM 8617 C C . ASP B 1 290 ? 6.344 44.031 18.672 1 98.06 290 ASP B C 1
ATOM 8619 O O . ASP B 1 290 ? 5.758 43.156 18.062 1 98.06 290 ASP B O 1
ATOM 8623 N N . ILE B 1 291 ? 6.227 44.094 20.031 1 98.5 291 ILE B N 1
ATOM 8624 C CA . ILE B 1 291 ? 5.621 43.031 20.797 1 98.5 291 ILE B CA 1
ATOM 8625 C C . ILE B 1 291 ? 4.113 43.25 20.891 1 98.5 291 ILE B C 1
ATOM 8627 O O . ILE B 1 291 ? 3.389 42.406 21.406 1 98.5 291 ILE B O 1
ATOM 8631 N N . TYR B 1 292 ? 3.613 44.344 20.422 1 98.5 292 TYR B N 1
ATOM 8632 C CA . TYR B 1 292 ? 2.197 44.688 20.516 1 98.5 292 TYR B CA 1
ATOM 8633 C C . TYR B 1 292 ? 1.438 44.156 19.297 1 98.5 292 TYR B C 1
ATOM 8635 O O . TYR B 1 292 ? 1.072 44.938 18.406 1 98.5 292 TYR B O 1
ATOM 8643 N N . VAL B 1 293 ? 1.132 42.906 19.328 1 97.44 293 VAL B N 1
ATOM 8644 C CA . VAL B 1 293 ? 0.438 42.156 18.281 1 97.44 293 VAL B CA 1
ATOM 8645 C C . VAL B 1 293 ? -0.893 41.625 18.828 1 97.44 293 VAL B C 1
ATOM 8647 O O . VAL B 1 293 ? -0.957 41.094 19.938 1 97.44 293 VAL B O 1
ATOM 8650 N N . GLY B 1 294 ? -1.995 41.719 18 1 98.06 294 GLY B N 1
ATOM 8651 C CA . GLY B 1 294 ? -3.301 41.25 18.453 1 98.06 294 GLY B CA 1
ATOM 8652 C C . GLY B 1 294 ? -3.807 41.969 19.672 1 98.06 294 GLY B C 1
ATOM 8653 O O . GLY B 1 294 ? -3.754 43.188 19.75 1 98.06 294 GLY B O 1
ATOM 8654 N N . TYR B 1 295 ? -4.27 41.188 20.672 1 98.69 295 TYR B N 1
ATOM 8655 C CA . TYR B 1 295 ? -4.859 41.812 21.859 1 98.69 295 TYR B CA 1
ATOM 8656 C C . TYR B 1 295 ? -3.818 42.594 22.641 1 98.69 295 TYR B C 1
ATOM 8658 O O . TYR B 1 295 ? -4.156 43.5 23.391 1 98.69 295 TYR B O 1
ATOM 8666 N N . ARG B 1 296 ? -2.553 42.25 22.484 1 98.69 296 ARG B N 1
ATOM 8667 C CA . ARG B 1 296 ? -1.499 43 23.172 1 98.69 296 ARG B CA 1
ATOM 8668 C C . ARG B 1 296 ? -1.455 44.438 22.688 1 98.69 296 ARG B C 1
ATOM 8670 O O . ARG B 1 296 ? -1.111 45.344 23.438 1 98.69 296 ARG B O 1
ATOM 8677 N N . TYR B 1 297 ? -1.697 44.656 21.453 1 98.56 297 TYR B N 1
ATOM 8678 C CA . TYR B 1 297 ? -1.832 46 20.906 1 98.56 297 TYR B CA 1
ATOM 8679 C C . TYR B 1 297 ? -3.131 46.656 21.375 1 98.56 297 TYR B C 1
ATOM 8681 O O . TYR B 1 297 ? -3.119 47.75 21.922 1 98.56 297 TYR B O 1
ATOM 8689 N N . PHE B 1 298 ? -4.223 46 21.219 1 98.69 298 PHE B N 1
ATOM 8690 C CA . PHE B 1 298 ? -5.547 46.594 21.391 1 98.69 298 PHE B CA 1
ATOM 8691 C C . PHE B 1 298 ? -5.82 46.906 22.844 1 98.69 298 PHE B C 1
ATOM 8693 O O . PHE B 1 298 ? -6.496 47.906 23.156 1 98.69 298 PHE B O 1
ATOM 8700 N N . GLU B 1 299 ? -5.324 46.094 23.766 1 98.38 299 GLU B N 1
ATOM 8701 C CA . GLU B 1 299 ? -5.59 46.312 25.172 1 98.38 299 GLU B CA 1
ATOM 8702 C C . GLU B 1 299 ? -4.578 47.281 25.781 1 98.38 299 GLU B C 1
ATOM 8704 O O . GLU B 1 299 ? -4.777 47.75 26.906 1 98.38 299 GLU B O 1
ATOM 8709 N N . THR B 1 300 ? -3.477 47.562 25.125 1 98.62 300 THR B N 1
ATOM 8710 C CA . THR B 1 300 ? -2.383 48.312 25.734 1 98.62 300 THR B CA 1
ATOM 8711 C C . THR B 1 300 ? -2.314 49.719 25.172 1 98.62 300 THR B C 1
ATOM 8713 O O . THR B 1 300 ? -2.188 50.688 25.922 1 98.62 300 THR B O 1
ATOM 8716 N N . ILE B 1 301 ? -2.361 49.875 23.875 1 98.5 301 ILE B N 1
ATOM 8717 C CA . ILE B 1 301 ? -2.119 51.156 23.234 1 98.5 301 ILE B CA 1
ATOM 8718 C C . ILE B 1 301 ? -3.33 52.094 23.422 1 98.5 301 ILE B C 1
ATOM 8720 O O . ILE B 1 301 ? -4.469 51.656 23.188 1 98.5 301 ILE B O 1
ATOM 8724 N N . PRO B 1 302 ? -3.078 53.344 23.781 1 97.44 302 PRO B N 1
ATOM 8725 C CA . PRO B 1 302 ? -4.195 54.281 24.031 1 97.44 302 PRO B CA 1
ATOM 8726 C C . PRO B 1 302 ? -5.137 54.406 22.828 1 97.44 302 PRO B C 1
ATOM 8728 O O . PRO B 1 302 ? -4.68 54.594 21.703 1 97.44 302 PRO B O 1
ATOM 8731 N N . GLY B 1 303 ? -6.332 54.156 23.094 1 97.06 303 GLY B N 1
ATOM 8732 C CA . GLY B 1 303 ? -7.363 54.344 22.078 1 97.06 303 GLY B CA 1
ATOM 8733 C C . GLY B 1 303 ? -7.625 53.094 21.266 1 97.06 303 GLY B C 1
ATOM 8734 O O . GLY B 1 303 ? -8.664 52.969 20.609 1 97.06 303 GLY B O 1
ATOM 8735 N N . ALA B 1 304 ? -6.793 52.156 21.328 1 98.06 304 ALA B N 1
ATOM 8736 C CA . ALA B 1 304 ? -6.902 50.969 20.484 1 98.06 304 ALA B CA 1
ATOM 8737 C C . ALA B 1 304 ? -8.023 50.062 20.953 1 98.06 304 ALA B C 1
ATOM 8739 O O . ALA B 1 304 ? -8.648 49.344 20.156 1 98.06 304 ALA B O 1
ATOM 8740 N N . ALA B 1 305 ? -8.258 50 22.219 1 97.56 305 ALA B N 1
ATOM 8741 C CA . ALA B 1 305 ? -9.266 49.094 22.781 1 97.56 305 ALA B CA 1
ATOM 8742 C C . ALA B 1 305 ? -10.641 49.375 22.188 1 97.56 305 ALA B C 1
ATOM 8744 O O . ALA B 1 305 ? -11.445 48.469 22.031 1 97.56 305 ALA B O 1
ATOM 8745 N N . ASP B 1 306 ? -10.922 50.625 21.828 1 97.5 306 ASP B N 1
ATOM 8746 C CA . ASP B 1 306 ? -12.227 51.062 21.328 1 97.5 306 ASP B CA 1
ATOM 8747 C C . ASP B 1 306 ? -12.453 50.531 19.906 1 97.5 306 ASP B C 1
ATOM 8749 O O . ASP B 1 306 ? -13.578 50.562 19.391 1 97.5 306 ASP B O 1
ATOM 8753 N N . LYS B 1 307 ? -11.445 50 19.359 1 98.12 307 LYS B N 1
ATOM 8754 C CA . LYS B 1 307 ? -11.516 49.562 17.969 1 98.12 307 LYS B CA 1
ATOM 8755 C C . LYS B 1 307 ? -11.766 48.062 17.875 1 98.12 307 LYS B C 1
ATOM 8757 O O . LYS B 1 307 ? -11.641 47.469 16.797 1 98.12 307 LYS B O 1
ATOM 8762 N N . VAL B 1 308 ? -12.133 47.406 18.922 1 98.5 308 VAL B N 1
ATOM 8763 C CA . VAL B 1 308 ? -12.281 45.938 18.938 1 98.5 308 VAL B CA 1
ATOM 8764 C C . VAL B 1 308 ? -13.766 45.594 18.922 1 98.5 308 VAL B C 1
ATOM 8766 O O . VAL B 1 308 ? -14.555 46.125 19.703 1 98.5 308 VAL B O 1
ATOM 8769 N N . ASN B 1 309 ? -14.133 44.75 17.984 1 98.5 309 ASN B N 1
ATOM 8770 C CA . ASN B 1 309 ? -15.469 44.156 17.969 1 98.5 309 ASN B CA 1
ATOM 8771 C C . ASN B 1 309 ? -15.555 42.906 18.859 1 98.5 309 ASN B C 1
ATOM 8773 O O . ASN B 1 309 ? -16.438 42.812 19.703 1 98.5 309 ASN B O 1
ATOM 8777 N N . TYR B 1 310 ? -14.703 41.938 18.719 1 98.69 310 TYR B N 1
ATOM 8778 C CA . TYR B 1 310 ? -14.641 40.719 19.5 1 98.69 310 TYR B CA 1
ATOM 8779 C C . TYR B 1 310 ? -13.242 40.5 20.078 1 98.69 310 TYR B C 1
ATOM 8781 O O . TYR B 1 310 ? -12.273 40.406 19.328 1 98.69 310 TYR B O 1
ATOM 8789 N N . PRO B 1 311 ? -13.078 40.406 21.328 1 98.69 311 PRO B N 1
ATOM 8790 C CA . PRO B 1 311 ? -11.758 40.312 21.953 1 98.69 311 PRO B CA 1
ATOM 8791 C C . PRO B 1 311 ? -11.203 38.875 21.906 1 98.69 311 PRO B C 1
ATOM 8793 O O . PRO B 1 311 ? -11.961 37.938 21.703 1 98.69 311 PRO B O 1
ATOM 8796 N N . PHE B 1 312 ? -9.922 38.75 22.094 1 98.62 312 PHE B N 1
ATOM 8797 C CA . PHE B 1 312 ? -9.227 37.469 22.188 1 98.62 312 PHE B CA 1
ATOM 8798 C C . PHE B 1 312 ? -9.828 36.625 23.297 1 98.62 312 PHE B C 1
ATOM 8800 O O . PHE B 1 312 ? -10.125 37.125 24.391 1 98.62 312 PHE B O 1
ATOM 8807 N N . GLY B 1 313 ? -10.125 35.375 22.969 1 98.75 313 GLY B N 1
ATOM 8808 C CA . GLY B 1 313 ? -10.641 34.406 23.938 1 98.75 313 GLY B CA 1
ATOM 8809 C C . GLY B 1 313 ? -12.156 34.438 24.062 1 98.75 313 GLY B C 1
ATOM 8810 O O . GLY B 1 313 ? -12.734 33.688 24.844 1 98.75 313 GLY B O 1
ATOM 8811 N N . TYR B 1 314 ? -12.781 35.219 23.266 1 98.75 314 TYR B N 1
ATOM 8812 C CA . TYR B 1 314 ? -14.227 35.406 23.328 1 98.75 314 TYR B CA 1
ATOM 8813 C C . TYR B 1 314 ? -14.945 34.219 22.672 1 98.75 314 TYR B C 1
ATOM 8815 O O . TYR B 1 314 ? -14.461 33.656 21.672 1 98.75 314 TYR B O 1
ATOM 8823 N N . GLY B 1 315 ? -16.109 33.844 23.141 1 98.75 315 GLY B N 1
ATOM 8824 C CA . GLY B 1 315 ? -17.016 32.844 22.578 1 98.75 315 GLY B CA 1
ATOM 8825 C C . GLY B 1 315 ? -18.188 32.531 23.484 1 98.75 315 GLY B C 1
ATOM 8826 O O . GLY B 1 315 ? -18.016 32.375 24.703 1 98.75 315 GLY B O 1
ATOM 8827 N N . LEU B 1 316 ? -19.297 32.5 22.891 1 98.5 316 LEU B N 1
ATOM 8828 C CA . LEU B 1 316 ? -20.516 32.25 23.656 1 98.5 316 LEU B CA 1
ATOM 8829 C C . LEU B 1 316 ? -20.828 30.766 23.688 1 98.5 316 LEU B C 1
ATOM 8831 O O . LEU B 1 316 ? -20.078 29.953 23.156 1 98.5 316 LEU B O 1
ATOM 8835 N N . SER B 1 317 ? -21.844 30.406 24.469 1 98.31 317 SER B N 1
ATOM 8836 C CA . SER B 1 317 ? -22.391 29.062 24.641 1 98.31 317 SER B CA 1
ATOM 8837 C C . SER B 1 317 ? -23.906 29.078 24.734 1 98.31 317 SER B C 1
ATOM 8839 O O . SER B 1 317 ? -24.516 30.141 24.922 1 98.31 317 SER B O 1
ATOM 8841 N N . TYR B 1 318 ? -24.562 27.984 24.484 1 98.25 318 TYR B N 1
ATOM 8842 C CA . TYR B 1 318 ? -26 27.875 24.672 1 98.25 318 TYR B CA 1
ATOM 8843 C C . TYR B 1 318 ? -26.359 27.703 26.141 1 98.25 318 TYR B C 1
ATOM 8845 O O . TYR B 1 318 ? -27.531 27.672 26.516 1 98.25 318 TYR B O 1
ATOM 8853 N N . THR B 1 319 ? -25.328 27.578 26.922 1 98 319 THR B N 1
ATOM 8854 C CA . THR B 1 319 ? -25.484 27.516 28.359 1 98 319 THR B CA 1
ATOM 8855 C C . THR B 1 319 ? -24.656 28.594 29.062 1 98 319 THR B C 1
ATOM 8857 O O . THR B 1 319 ? -24.125 29.484 28.391 1 98 319 THR B O 1
ATOM 8860 N N . SER B 1 320 ? -24.703 28.625 30.375 1 97.81 320 SER B N 1
ATOM 8861 C CA . SER B 1 320 ? -23.938 29.609 31.125 1 97.81 320 SER B CA 1
ATOM 8862 C C . SER B 1 320 ? -23.016 28.938 32.156 1 97.81 320 SER B C 1
ATOM 8864 O O . SER B 1 320 ? -23.297 27.812 32.594 1 97.81 320 SER B O 1
ATOM 8866 N N . PHE B 1 321 ? -22.047 29.594 32.469 1 98.31 321 PHE B N 1
ATOM 8867 C CA . PHE B 1 321 ? -21.109 29.094 33.469 1 98.31 321 PHE B CA 1
ATOM 8868 C C . PHE B 1 321 ? -20.781 30.156 34.5 1 98.31 321 PHE B C 1
ATOM 8870 O O . PHE B 1 321 ? -20.812 31.359 34.188 1 98.31 321 PHE B O 1
ATOM 8877 N N . ASP B 1 322 ? -20.531 29.719 35.625 1 98.12 322 ASP B N 1
ATOM 8878 C CA . ASP B 1 322 ? -19.922 30.531 36.688 1 98.12 322 ASP B CA 1
ATOM 8879 C C . ASP B 1 322 ? -18.578 29.938 37.125 1 98.12 322 ASP B C 1
ATOM 8881 O O . ASP B 1 322 ? -18.344 28.734 36.969 1 98.12 322 ASP B O 1
ATOM 8885 N N . TYR B 1 323 ? -17.719 30.75 37.531 1 97.94 323 TYR B N 1
ATOM 8886 C CA . TYR B 1 323 ? -16.438 30.25 38.031 1 97.94 323 TYR B CA 1
ATOM 8887 C C . TYR B 1 323 ? -16.016 31 39.281 1 97.94 323 TYR B C 1
ATOM 8889 O O . TYR B 1 323 ? -16.406 32.156 39.469 1 97.94 323 TYR B O 1
ATOM 8897 N N . SER B 1 324 ? -15.281 30.359 40.188 1 97.75 324 SER B N 1
ATOM 8898 C CA . SER B 1 324 ? -14.734 30.953 41.406 1 97.75 324 SER B CA 1
ATOM 8899 C C . SER B 1 324 ? -13.344 30.422 41.688 1 97.75 324 SER B C 1
ATOM 8901 O O . SER B 1 324 ? -13.07 29.234 41.5 1 97.75 324 SER B O 1
ATOM 8903 N N . VAL B 1 325 ? -12.508 31.312 42.094 1 98 325 VAL B N 1
ATOM 8904 C CA . VAL B 1 325 ? -11.148 30.906 42.469 1 98 325 VAL B CA 1
ATOM 8905 C C . VAL B 1 325 ? -11.156 30.188 43.812 1 98 325 VAL B C 1
ATOM 8907 O O . VAL B 1 325 ? -11.562 30.766 44.812 1 98 325 VAL B O 1
ATOM 8910 N N . ALA B 1 326 ? -10.773 28.969 43.75 1 97.31 326 ALA B N 1
ATOM 8911 C CA . ALA B 1 326 ? -10.727 28.156 44.969 1 97.31 326 ALA B CA 1
ATOM 8912 C C . ALA B 1 326 ? -9.477 28.469 45.781 1 97.31 326 ALA B C 1
ATOM 8914 O O . ALA B 1 326 ? -9.539 28.609 47 1 97.31 326 ALA B O 1
ATOM 8915 N N . SER B 1 327 ? -8.352 28.484 45.062 1 96.81 327 SER B N 1
ATOM 8916 C CA . SER B 1 327 ? -7.105 28.797 45.75 1 96.81 327 SER B CA 1
ATOM 8917 C C . SER B 1 327 ? -6.012 29.203 44.75 1 96.81 327 SER B C 1
ATOM 8919 O O . SER B 1 327 ? -6.086 28.875 43.562 1 96.81 327 SER B O 1
ATOM 8921 N N . VAL B 1 328 ? -5.078 30 45.219 1 97.06 328 VAL B N 1
ATOM 8922 C CA . VAL B 1 328 ? -3.832 30.328 44.531 1 97.06 328 VAL B CA 1
ATOM 8923 C C . VAL B 1 328 ? -2.641 29.938 45.406 1 97.06 328 VAL B C 1
ATOM 8925 O O . VAL B 1 328 ? -2.574 30.328 46.594 1 97.06 328 VAL B O 1
ATOM 8928 N N . LYS B 1 329 ? -1.755 29.125 44.812 1 96 329 LYS B N 1
ATOM 8929 C CA . LYS B 1 329 ? -0.585 28.656 45.562 1 96 329 LYS B CA 1
ATOM 8930 C C . LYS B 1 329 ? 0.703 28.969 44.812 1 96 329 LYS B C 1
ATOM 8932 O O . LYS B 1 329 ? 0.755 28.828 43.594 1 96 329 LYS B O 1
ATOM 8937 N N . GLN B 1 330 ? 1.621 29.5 45.531 1 94.31 330 GLN B N 1
ATOM 8938 C CA . GLN B 1 330 ? 2.957 29.688 44.969 1 94.31 330 GLN B CA 1
ATOM 8939 C C . GLN B 1 330 ? 3.955 28.719 45.594 1 94.31 330 GLN B C 1
ATOM 8941 O O . GLN B 1 330 ? 4.078 28.672 46.844 1 94.31 330 GLN B O 1
ATOM 8946 N N . GLU B 1 331 ? 4.512 27.906 44.906 1 92.94 331 GLU B N 1
ATOM 8947 C CA . GLU B 1 331 ? 5.598 27.031 45.344 1 92.94 331 GLU B CA 1
ATOM 8948 C C . GLU B 1 331 ? 6.891 27.359 44.594 1 92.94 331 GLU B C 1
ATOM 8950 O O . GLU B 1 331 ? 7.094 26.891 43.469 1 92.94 331 GLU B O 1
ATOM 8955 N N . ASN B 1 332 ? 7.789 28.031 45.281 1 89.81 332 ASN B N 1
ATOM 8956 C CA . ASN B 1 332 ? 9.008 28.5 44.625 1 89.81 332 ASN B CA 1
ATOM 8957 C C . ASN B 1 332 ? 8.688 29.375 43.406 1 89.81 332 ASN B C 1
ATOM 8959 O O . ASN B 1 332 ? 7.965 30.359 43.5 1 89.81 332 ASN B O 1
ATOM 8963 N N . ASP B 1 333 ? 9.062 28.953 42.281 1 92.06 333 ASP B N 1
ATOM 8964 C CA . ASP B 1 333 ? 8.883 29.781 41.094 1 92.06 333 ASP B CA 1
ATOM 8965 C C . ASP B 1 333 ? 7.66 29.328 40.312 1 92.06 333 ASP B C 1
ATOM 8967 O O . ASP B 1 333 ? 7.445 29.781 39.188 1 92.06 333 ASP B O 1
ATOM 8971 N N . LEU B 1 334 ? 6.879 28.516 40.938 1 96.25 334 LEU B N 1
ATOM 8972 C CA . LEU B 1 334 ? 5.672 28.031 40.281 1 96.25 334 LEU B CA 1
ATOM 8973 C C . LEU B 1 334 ? 4.422 28.562 40.969 1 96.25 334 LEU B C 1
ATOM 8975 O O . LEU B 1 334 ? 4.312 28.5 42.219 1 96.25 334 LEU B O 1
ATOM 8979 N N . ILE B 1 335 ? 3.555 29.125 40.25 1 97.81 335 ILE B N 1
ATOM 8980 C CA . ILE B 1 335 ? 2.262 29.594 40.719 1 97.81 335 ILE B CA 1
ATOM 8981 C C . ILE B 1 335 ? 1.155 28.672 40.188 1 97.81 335 ILE B C 1
ATOM 8983 O O . ILE B 1 335 ? 1.094 28.391 39 1 97.81 335 ILE B O 1
ATOM 8987 N N . LYS B 1 336 ? 0.297 28.156 41.031 1 97.94 336 LYS B N 1
ATOM 8988 C CA . LYS B 1 336 ? -0.837 27.297 40.688 1 97.94 336 LYS B CA 1
ATOM 8989 C C . LYS B 1 336 ? -2.158 27.969 41.094 1 97.94 336 LYS B C 1
ATOM 8991 O O . LYS B 1 336 ? -2.293 28.484 42.188 1 97.94 336 LYS B O 1
ATOM 8996 N N . VAL B 1 337 ? -3.041 28.016 40.219 1 98.25 337 VAL B N 1
ATOM 8997 C CA . VAL B 1 337 ? -4.367 28.578 40.438 1 98.25 337 VAL B CA 1
ATOM 8998 C C . VAL B 1 337 ? -5.426 27.5 40.281 1 98.25 337 VAL B C 1
ATOM 9000 O O . VAL B 1 337 ? -5.453 26.812 39.25 1 98.25 337 VAL B O 1
ATOM 9003 N N . PHE B 1 338 ? -6.234 27.281 41.281 1 98.25 338 PHE B N 1
ATOM 9004 C CA . PHE B 1 338 ? -7.34 26.328 41.219 1 98.25 338 PHE B CA 1
ATOM 9005 C C . PHE B 1 338 ? -8.672 27.062 41.094 1 98.25 338 PHE B C 1
ATOM 9007 O O . PHE B 1 338 ? -8.969 27.969 41.875 1 98.25 338 PHE B O 1
ATOM 9014 N N . VAL B 1 339 ? -9.469 26.719 40.094 1 98.69 339 VAL B N 1
ATOM 9015 C CA . VAL B 1 339 ? -10.711 27.438 39.812 1 98.69 339 VAL B CA 1
ATOM 9016 C C . VAL B 1 339 ? -11.867 26.438 39.719 1 98.69 339 VAL B C 1
ATOM 9018 O O . VAL B 1 339 ? -11.797 25.453 38.969 1 98.69 339 VAL B O 1
ATOM 9021 N N . ASN B 1 340 ? -12.922 26.672 40.469 1 98.62 340 ASN B N 1
ATOM 9022 C CA . ASN B 1 340 ? -14.172 25.938 40.281 1 98.62 340 ASN B CA 1
ATOM 9023 C C . ASN B 1 340 ? -15 26.5 39.125 1 98.62 340 ASN B C 1
ATOM 9025 O O . ASN B 1 340 ? -15.273 27.703 39.094 1 98.62 340 ASN B O 1
ATOM 9029 N N . VAL B 1 341 ? -15.352 25.656 38.219 1 98.81 341 VAL B N 1
ATOM 9030 C CA . VAL B 1 341 ? -16.203 26.047 37.094 1 98.81 341 VAL B CA 1
ATOM 9031 C C . VAL B 1 341 ? -17.531 25.281 37.188 1 98.81 341 VAL B C 1
ATOM 9033 O O . VAL B 1 341 ? -17.531 24.047 37.219 1 98.81 341 VAL B O 1
ATOM 9036 N N . THR B 1 342 ? -18.625 25.953 37.219 1 98.69 342 THR B N 1
ATOM 9037 C CA . THR B 1 342 ? -19.953 25.344 37.344 1 98.69 342 THR B CA 1
ATOM 9038 C C . THR B 1 342 ? -20.828 25.688 36.125 1 98.69 342 THR B C 1
ATOM 9040 O O . THR B 1 342 ? -20.938 26.859 35.781 1 98.69 342 THR B O 1
ATOM 9043 N N . ASN B 1 343 ? -21.375 24.688 35.5 1 98.69 343 ASN B N 1
ATOM 9044 C CA . ASN B 1 343 ? -22.406 24.938 34.5 1 98.69 343 ASN B CA 1
ATOM 9045 C C . ASN B 1 343 ? -23.719 25.375 35.125 1 98.69 343 ASN B C 1
ATOM 9047 O O . ASN B 1 343 ? -24.406 24.578 35.781 1 98.69 343 ASN B O 1
ATOM 9051 N N . THR B 1 344 ? -24.078 26.547 34.938 1 98.5 344 THR B N 1
ATOM 9052 C CA . THR B 1 344 ? -25.234 27.109 35.594 1 98.5 344 THR B CA 1
ATOM 9053 C C . THR B 1 344 ? -26.438 27.188 34.656 1 98.5 344 THR B C 1
ATOM 9055 O O . THR B 1 344 ? -27.516 27.641 35.062 1 98.5 344 THR B O 1
ATOM 9058 N N . GLY B 1 345 ? -26.188 26.781 33.469 1 97.69 345 GLY B N 1
ATOM 9059 C CA . GLY B 1 345 ? -27.266 26.828 32.5 1 97.69 345 GLY B CA 1
ATOM 9060 C C . GLY B 1 345 ? -28.016 25.516 32.375 1 97.69 345 GLY B C 1
ATOM 9061 O O . GLY B 1 345 ? -28.047 24.719 33.312 1 97.69 345 GLY B O 1
ATOM 9062 N N . SER B 1 346 ? -28.688 25.312 31.219 1 96.12 346 SER B N 1
ATOM 9063 C CA . SER B 1 346 ? -29.656 24.219 31.078 1 96.12 346 SER B CA 1
ATOM 9064 C C . SER B 1 346 ? -29.141 23.141 30.109 1 96.12 346 SER B C 1
ATOM 9066 O O . SER B 1 346 ? -29.719 22.062 30.016 1 96.12 346 SER B O 1
ATOM 9068 N N . MET B 1 347 ? -28.031 23.391 29.438 1 97.5 347 MET B N 1
ATOM 9069 C CA . MET B 1 347 ? -27.469 22.438 28.5 1 97.5 347 MET B CA 1
ATOM 9070 C C . MET B 1 347 ? -26.062 22.031 28.906 1 97.5 347 MET B C 1
ATOM 9072 O O . MET B 1 347 ? -25.344 22.797 29.547 1 97.5 347 MET B O 1
ATOM 9076 N N . GLU B 1 348 ? -25.703 20.797 28.609 1 98.25 348 GLU B N 1
ATOM 9077 C CA . GLU B 1 348 ? -24.328 20.406 28.859 1 98.25 348 GLU B CA 1
ATOM 9078 C C . GLU B 1 348 ? -23.359 21.188 27.969 1 98.25 348 GLU B C 1
ATOM 9080 O O . GLU B 1 348 ? -23.703 21.547 26.844 1 98.25 348 GLU B O 1
ATOM 9085 N N . GLY B 1 349 ? -22.266 21.5 28.453 1 98.31 349 GLY B N 1
ATOM 9086 C CA . GLY B 1 349 ? -21.297 22.297 27.703 1 98.31 349 GLY B CA 1
ATOM 9087 C C . GLY B 1 349 ? -19.922 22.328 28.344 1 98.31 349 GLY B C 1
ATOM 9088 O O . GLY B 1 349 ? -19.703 21.688 29.375 1 98.31 349 GLY B O 1
ATOM 9089 N N . LYS B 1 350 ? -19 23 27.719 1 98.81 350 LYS B N 1
ATOM 9090 C CA . LYS B 1 350 ? -17.625 23.172 28.188 1 98.81 350 LYS B CA 1
ATOM 9091 C C . LYS B 1 350 ? -17.266 24.656 28.266 1 98.81 350 LYS B C 1
ATOM 9093 O O . LYS B 1 350 ? -17.859 25.484 27.562 1 98.81 350 LYS B O 1
ATOM 9098 N N . GLU B 1 351 ? -16.344 24.984 29.094 1 98.56 351 GLU B N 1
ATOM 9099 C CA . GLU B 1 351 ? -15.82 26.344 29.234 1 98.56 351 GLU B CA 1
ATOM 9100 C C . GLU B 1 351 ? -14.289 26.344 29.281 1 98.56 351 GLU B C 1
ATOM 9102 O O . GLU B 1 351 ? -13.672 25.312 29.547 1 98.56 351 GLU B O 1
ATOM 9107 N N . VAL B 1 352 ? -13.672 27.438 28.938 1 98.81 352 VAL B N 1
ATOM 9108 C CA . VAL B 1 352 ? -12.227 27.641 28.984 1 98.81 352 VAL B CA 1
ATOM 9109 C C . VAL B 1 352 ? -11.883 28.688 30.047 1 98.81 352 VAL B C 1
ATOM 9111 O O . VAL B 1 352 ? -12.359 29.828 29.969 1 98.81 352 VAL B O 1
ATOM 9114 N N . ILE B 1 353 ? -11.086 28.281 30.984 1 98.88 353 ILE B N 1
ATOM 9115 C CA . ILE B 1 353 ? -10.539 29.25 31.953 1 98.88 353 ILE B CA 1
ATOM 9116 C C . ILE B 1 353 ? -9.203 29.766 31.438 1 98.88 353 ILE B C 1
ATOM 9118 O O . ILE B 1 353 ? -8.328 28.984 31.047 1 98.88 353 ILE B O 1
ATOM 9122 N N . GLN B 1 354 ? -9.086 31.094 31.438 1 98.81 354 GLN B N 1
ATOM 9123 C CA . GLN B 1 354 ? -7.906 31.812 30.953 1 98.81 354 GLN B CA 1
ATOM 9124 C C . GLN B 1 354 ? -7.289 32.656 32.031 1 98.81 354 GLN B C 1
ATOM 9126 O O . GLN B 1 354 ? -8.008 33.344 32.781 1 98.81 354 GLN B O 1
ATOM 9131 N N . ILE B 1 355 ? -5.98 32.625 32.188 1 98.81 355 ILE B N 1
ATOM 9132 C CA . ILE B 1 355 ? -5.277 33.5 33.125 1 98.81 355 ILE B CA 1
ATOM 9133 C C . ILE B 1 355 ? -4.355 34.438 32.344 1 98.81 355 ILE B C 1
ATOM 9135 O O . ILE B 1 355 ? -3.551 34 31.531 1 98.81 355 ILE B O 1
ATOM 9139 N N . TYR B 1 356 ? -4.465 35.688 32.594 1 98.75 356 TYR B N 1
ATOM 9140 C CA . TYR B 1 356 ? -3.611 36.719 32.062 1 98.75 356 TYR B CA 1
ATOM 9141 C C . TYR B 1 356 ? -2.812 37.406 33.156 1 98.75 356 TYR B C 1
ATOM 9143 O O . TYR B 1 356 ? -3.207 37.375 34.312 1 98.75 356 TYR B O 1
ATOM 9151 N N . PHE B 1 357 ? -1.737 38.031 32.875 1 98.56 357 PHE B N 1
ATOM 9152 C CA . PHE B 1 357 ? -1 38.812 33.875 1 98.56 357 PHE B CA 1
ATOM 9153 C C . PHE B 1 357 ? -0.612 40.156 33.312 1 98.56 357 PHE B C 1
ATOM 9155 O O . PHE B 1 357 ? -0.538 40.344 32.094 1 98.56 357 PHE B O 1
ATOM 9162 N N . GLU B 1 358 ? -0.442 41.094 34.094 1 98.19 358 GLU B N 1
ATOM 9163 C CA . GLU B 1 358 ? 0.098 42.406 33.844 1 98.19 358 GLU B CA 1
ATOM 9164 C C . GLU B 1 358 ? 1.397 42.625 34.625 1 98.19 358 GLU B C 1
ATOM 9166 O O . GLU B 1 358 ? 1.428 42.5 35.844 1 98.19 358 GLU B O 1
ATOM 9171 N N . ALA B 1 359 ? 2.385 42.938 33.906 1 98 359 ALA B N 1
ATOM 9172 C CA . ALA B 1 359 ? 3.689 43.219 34.5 1 98 359 ALA B CA 1
ATOM 9173 C C . ALA B 1 359 ? 3.91 44.719 34.625 1 98 359 ALA B C 1
ATOM 9175 O O . ALA B 1 359 ? 3.244 45.5 33.969 1 98 359 ALA B O 1
ATOM 9176 N N . PRO B 1 360 ? 4.836 45.125 35.531 1 97.56 360 PRO B N 1
ATOM 9177 C CA . PRO B 1 360 ? 5.164 46.562 35.562 1 97.56 360 PRO B CA 1
ATOM 9178 C C . PRO B 1 360 ? 5.715 47.062 34.25 1 97.56 360 PRO B C 1
ATOM 9180 O O . PRO B 1 360 ? 6.516 46.406 33.594 1 97.56 360 PRO B O 1
ATOM 9183 N N . GLN B 1 361 ? 5.277 48.219 33.812 1 96.81 361 GLN B N 1
ATOM 9184 C CA . GLN B 1 361 ? 5.734 48.75 32.531 1 96.81 361 GLN B CA 1
ATOM 9185 C C . GLN B 1 361 ? 7.246 48.969 32.531 1 96.81 361 GLN B C 1
ATOM 9187 O O . GLN B 1 361 ? 7.91 48.719 31.531 1 96.81 361 GLN B O 1
ATOM 9192 N N . GLY B 1 362 ? 7.684 49.594 33.75 1 96 362 GLY B N 1
ATOM 9193 C CA . GLY B 1 362 ? 9.117 49.781 33.875 1 96 362 GLY B CA 1
ATOM 9194 C C . GLY B 1 362 ? 9.742 50.5 32.719 1 96 362 GLY B C 1
ATOM 9195 O O . GLY B 1 362 ? 9.141 51.406 32.156 1 96 362 GLY B O 1
ATOM 9196 N N . LEU B 1 363 ? 11.047 50.125 32.406 1 96.31 363 LEU B N 1
ATOM 9197 C CA . LEU B 1 363 ? 11.789 50.75 31.344 1 96.31 363 LEU B CA 1
ATOM 9198 C C . LEU B 1 363 ? 11.516 50.094 30 1 96.31 363 LEU B C 1
ATOM 9200 O O . LEU B 1 363 ? 11.711 50.688 28.953 1 96.31 363 LEU B O 1
ATOM 9204 N N . LEU B 1 364 ? 11.055 48.875 30.047 1 97.12 364 LEU B N 1
ATOM 9205 C CA . LEU B 1 364 ? 10.984 48.062 28.828 1 97.12 364 LEU B CA 1
ATOM 9206 C C . LEU B 1 364 ? 9.617 48.188 28.172 1 97.12 364 LEU B C 1
ATOM 9208 O O . LEU B 1 364 ? 9.477 47.969 26.969 1 97.12 364 LEU B O 1
ATOM 9212 N N . GLY B 1 365 ? 8.617 48.625 28.906 1 97.12 365 GLY B N 1
ATOM 9213 C CA . GLY B 1 365 ? 7.258 48.562 28.391 1 97.12 365 GLY B CA 1
ATOM 9214 C C . GLY B 1 365 ? 6.738 47.156 28.219 1 97.12 365 GLY B C 1
ATOM 9215 O O . GLY B 1 365 ? 7.5 46.25 27.875 1 97.12 365 GLY B O 1
ATOM 9216 N N . LYS B 1 366 ? 5.496 46.938 28.516 1 97.56 366 LYS B N 1
ATOM 9217 C CA . LYS B 1 366 ? 4.871 45.625 28.422 1 97.56 366 LYS B CA 1
ATOM 9218 C C . LYS B 1 366 ? 3.414 45.75 27.984 1 97.56 366 LYS B C 1
ATOM 9220 O O . LYS B 1 366 ? 2.799 46.812 28.125 1 97.56 366 LYS B O 1
ATOM 9225 N N . PRO B 1 367 ? 2.875 44.594 27.375 1 98.25 367 PRO B N 1
ATOM 9226 C CA . PRO B 1 367 ? 1.426 44.594 27.172 1 98.25 367 PRO B CA 1
ATOM 9227 C C . PRO B 1 367 ? 0.643 44.688 28.484 1 98.25 367 PRO B C 1
ATOM 9229 O O . PRO B 1 367 ? 1.094 44.188 29.516 1 98.25 367 PRO B O 1
ATOM 9232 N N . ALA B 1 368 ? -0.518 45.281 28.406 1 97.88 368 ALA B N 1
ATOM 9233 C CA . ALA B 1 368 ? -1.382 45.375 29.578 1 97.88 368 ALA B CA 1
ATOM 9234 C C . ALA B 1 368 ? -1.828 44.031 30.078 1 97.88 368 ALA B C 1
ATOM 9236 O O . ALA B 1 368 ? -2.041 43.812 31.281 1 97.88 368 ALA B O 1
ATOM 9237 N N . LYS B 1 369 ? -1.962 43.062 29.172 1 97.56 369 LYS B N 1
ATOM 9238 C CA . LYS B 1 369 ? -2.318 41.688 29.5 1 97.56 369 LYS B CA 1
ATOM 9239 C C . LYS B 1 369 ? -1.574 40.688 28.609 1 97.56 369 LYS B C 1
ATOM 9241 O O . LYS B 1 369 ? -1.385 40.938 27.422 1 97.56 369 LYS B O 1
ATOM 9246 N N . SER B 1 370 ? -1.175 39.625 29.188 1 98.44 370 SER B N 1
ATOM 9247 C CA . SER B 1 370 ? -0.573 38.531 28.453 1 98.44 370 SER B CA 1
ATOM 9248 C C . SER B 1 370 ? -1.056 37.188 28.984 1 98.44 370 SER B C 1
ATOM 9250 O O . SER B 1 370 ? -0.987 36.906 30.188 1 98.44 370 SER B O 1
ATOM 9252 N N . LEU B 1 371 ? -1.589 36.312 28.062 1 98.81 371 LEU B N 1
ATOM 9253 C CA . LEU B 1 371 ? -2.033 34.969 28.438 1 98.81 371 LEU B CA 1
ATOM 9254 C C . LEU B 1 371 ? -0.871 34.156 28.969 1 98.81 371 LEU B C 1
ATOM 9256 O O . LEU B 1 371 ? 0.204 34.125 28.375 1 98.81 371 LEU B O 1
ATOM 9260 N N . ILE B 1 372 ? -1.041 33.469 30.109 1 98.5 372 ILE B N 1
ATOM 9261 C CA . ILE B 1 372 ? 0.083 32.719 30.688 1 98.5 372 ILE B CA 1
ATOM 9262 C C . ILE B 1 372 ? -0.342 31.297 31.016 1 98.5 372 ILE B C 1
ATOM 9264 O O . ILE B 1 372 ? 0.503 30.422 31.203 1 98.5 372 ILE B O 1
ATOM 9268 N N . ALA B 1 373 ? -1.677 31.031 31.094 1 98.62 373 ALA B N 1
ATOM 9269 C CA . ALA B 1 373 ? -2.203 29.688 31.312 1 98.62 373 ALA B CA 1
ATOM 9270 C C . ALA B 1 373 ? -3.648 29.578 30.828 1 98.62 373 ALA B C 1
ATOM 9272 O O . ALA B 1 373 ? -4.371 30.578 30.797 1 98.62 373 ALA B O 1
ATOM 9273 N N . PHE B 1 374 ? -4.102 28.438 30.5 1 98.81 374 PHE B N 1
ATOM 9274 C CA . PHE B 1 374 ? -5.496 28.156 30.172 1 98.81 374 PHE B CA 1
ATOM 9275 C C . PHE B 1 374 ? -5.82 26.688 30.406 1 98.81 374 PHE B C 1
ATOM 9277 O O . PHE B 1 374 ? -4.918 25.844 30.469 1 98.81 374 PHE B O 1
ATOM 9284 N N . LYS B 1 375 ? -7.047 26.422 30.609 1 98.75 375 LYS B N 1
ATOM 9285 C CA . LYS B 1 375 ? -7.543 25.047 30.75 1 98.75 375 LYS B CA 1
ATOM 9286 C C . LYS B 1 375 ? -9.008 24.953 30.344 1 98.75 375 LYS B C 1
ATOM 9288 O O . LYS B 1 375 ? -9.844 25.734 30.797 1 98.75 375 LYS B O 1
ATOM 9293 N N . LYS B 1 376 ? -9.367 24.094 29.469 1 98 376 LYS B N 1
ATOM 9294 C CA . LYS B 1 376 ? -10.75 23.797 29.125 1 98 376 LYS B CA 1
ATOM 9295 C C . LYS B 1 376 ? -11.328 22.719 30.031 1 98 376 LYS B C 1
ATOM 9297 O O . LYS B 1 376 ? -10.656 21.734 30.344 1 98 376 LYS B O 1
ATOM 9302 N N . THR B 1 377 ? -12.547 22.766 30.344 1 98.75 377 THR B N 1
ATOM 9303 C CA . THR B 1 377 ? -13.211 21.766 31.172 1 98.75 377 THR B CA 1
ATOM 9304 C C . THR B 1 377 ? -13.57 20.531 30.375 1 98.75 377 THR B C 1
ATOM 9306 O O . THR B 1 377 ? -13.555 20.562 29.141 1 98.75 377 THR B O 1
ATOM 9309 N N . ARG B 1 378 ? -13.852 19.453 31.094 1 98.12 378 ARG B N 1
ATOM 9310 C CA . ARG B 1 378 ? -14.602 18.359 30.469 1 98.12 378 ARG B CA 1
ATOM 9311 C C . ARG B 1 378 ? -16.047 18.781 30.188 1 98.12 378 ARG B C 1
ATOM 9313 O O . ARG B 1 378 ? -16.422 19.922 30.422 1 98.12 378 ARG B O 1
ATOM 9320 N N . LEU B 1 379 ? -16.734 17.891 29.516 1 98.38 379 LEU B N 1
ATOM 9321 C CA . LEU B 1 379 ? -18.156 18.156 29.344 1 98.38 379 LEU B CA 1
ATOM 9322 C C . LEU B 1 379 ? -18.875 18.188 30.688 1 98.38 379 LEU B C 1
ATOM 9324 O O . LEU B 1 379 ? -18.844 17.219 31.438 1 98.38 379 LEU B O 1
ATOM 9328 N N . LEU B 1 380 ? -19.516 19.344 31.047 1 98.69 380 LEU B N 1
ATOM 9329 C CA . LEU B 1 380 ? -20.219 19.5 32.312 1 98.69 380 LEU B CA 1
ATOM 9330 C C . LEU B 1 380 ? -21.734 19.5 32.094 1 98.69 380 LEU B C 1
ATOM 9332 O O . LEU B 1 380 ? -22.25 20.281 31.297 1 98.69 380 LEU B O 1
ATOM 9336 N N . LYS B 1 381 ? -22.375 18.703 32.812 1 98.44 381 LYS B N 1
ATOM 9337 C CA . LYS B 1 381 ? -23.844 18.734 32.844 1 98.44 381 LYS B CA 1
ATOM 9338 C C . LYS B 1 381 ? -24.359 19.953 33.594 1 98.44 381 LYS B C 1
ATOM 9340 O O . LYS B 1 381 ? -23.609 20.562 34.375 1 98.44 381 LYS B O 1
ATOM 9345 N N . PRO B 1 382 ? -25.656 20.312 33.375 1 98.31 382 PRO B N 1
ATOM 9346 C CA . PRO B 1 382 ? -26.234 21.406 34.188 1 98.31 382 PRO B CA 1
ATOM 9347 C C . PRO B 1 382 ? -26.078 21.172 35.688 1 98.31 382 PRO B C 1
ATOM 9349 O O . PRO B 1 382 ? -26.406 20.094 36.188 1 98.31 382 PRO B O 1
ATOM 9352 N N . GLY B 1 383 ? -25.469 22.094 36.312 1 98.31 383 GLY B N 1
ATOM 9353 C CA . GLY B 1 383 ? -25.281 22.016 37.75 1 98.31 383 GLY B CA 1
ATOM 9354 C C . GLY B 1 383 ? -23.969 21.391 38.156 1 98.31 383 GLY B C 1
ATOM 9355 O O . GLY B 1 383 ? -23.547 21.5 39.312 1 98.31 383 GLY B O 1
ATOM 9356 N N . GLU B 1 384 ? -23.297 20.797 37.281 1 98.56 384 GLU B N 1
ATOM 9357 C CA . GLU B 1 384 ? -22.047 20.109 37.594 1 98.56 384 GLU B CA 1
ATOM 9358 C C . GLU B 1 384 ? -20.891 21.094 37.719 1 98.56 384 GLU B C 1
ATOM 9360 O O . GLU B 1 384 ? -20.844 22.094 37 1 98.56 384 GLU B O 1
ATOM 9365 N N . THR B 1 385 ? -19.984 20.812 38.625 1 98.62 385 THR B N 1
ATOM 9366 C CA . THR B 1 385 ? -18.812 21.641 38.875 1 98.62 385 THR B CA 1
ATOM 9367 C C . THR B 1 385 ? -17.531 20.828 38.656 1 98.62 385 THR B C 1
ATOM 9369 O O . THR B 1 385 ? -17.469 19.656 39 1 98.62 385 THR B O 1
ATOM 9372 N N . GLN B 1 386 ? -16.531 21.375 38 1 98.69 386 GLN B N 1
ATOM 9373 C CA . GLN B 1 386 ? -15.195 20.828 37.875 1 98.69 386 GLN B CA 1
ATOM 9374 C C . GLN B 1 386 ? -14.141 21.75 38.469 1 98.69 386 GLN B C 1
ATOM 9376 O O . GLN B 1 386 ? -14.203 22.969 38.25 1 98.69 386 GLN B O 1
ATOM 9381 N N . LEU B 1 387 ? -13.234 21.25 39.281 1 98.62 387 LEU B N 1
ATOM 9382 C CA . LEU B 1 387 ? -12.039 21.969 39.688 1 98.62 387 LEU B CA 1
ATOM 9383 C C . LEU B 1 387 ? -10.945 21.875 38.656 1 98.62 387 LEU B C 1
ATOM 9385 O O . LEU B 1 387 ? -10.422 20.781 38.375 1 98.62 387 LEU B O 1
ATOM 9389 N N . VAL B 1 388 ? -10.648 23.031 38.062 1 98.19 388 VAL B N 1
ATOM 9390 C CA . VAL B 1 388 ? -9.578 23.031 37.094 1 98.19 388 VAL B CA 1
ATOM 9391 C C . VAL B 1 388 ? -8.305 23.594 37.719 1 98.19 388 VAL B C 1
ATOM 9393 O O . VAL B 1 388 ? -8.367 24.5 38.562 1 98.19 388 VAL B O 1
ATOM 9396 N N . SER B 1 389 ? -7.207 23.062 37.344 1 97.94 389 SER B N 1
ATOM 9397 C CA . SER B 1 389 ? -5.898 23.5 37.812 1 97.94 389 SER B CA 1
ATOM 9398 C C . SER B 1 389 ? -5.078 24.109 36.688 1 97.94 389 SER B C 1
ATOM 9400 O O . SER B 1 389 ? -4.906 23.516 35.625 1 97.94 389 SER B O 1
ATOM 9402 N N . LEU B 1 390 ? -4.582 25.328 36.906 1 98.12 390 LEU B N 1
ATOM 9403 C CA . LEU B 1 390 ? -3.695 26.031 35.969 1 98.12 390 LEU B CA 1
ATOM 9404 C C . LEU B 1 390 ? -2.367 26.359 36.656 1 98.12 390 LEU B C 1
ATOM 9406 O O . LEU B 1 390 ? -2.336 26.703 37.844 1 98.12 390 LEU B O 1
ATOM 9410 N N . GLU B 1 391 ? -1.292 26.266 36 1 97.5 391 GLU B N 1
ATOM 9411 C CA . GLU B 1 391 ? 0.017 26.516 36.562 1 97.5 391 GLU B CA 1
ATOM 9412 C C . GLU B 1 391 ? 0.938 27.234 35.594 1 97.5 391 GLU B C 1
ATOM 9414 O O . GLU B 1 391 ? 0.798 27.062 34.375 1 97.5 391 GLU B O 1
ATOM 9419 N N . PHE B 1 392 ? 1.871 28.016 36.031 1 97.5 392 PHE B N 1
ATOM 9420 C CA . PHE B 1 392 ? 2.893 28.688 35.219 1 97.5 392 PHE B CA 1
ATOM 9421 C C . PHE B 1 392 ? 4.07 29.109 36.094 1 97.5 392 PHE B C 1
ATOM 9423 O O . PHE B 1 392 ? 3.934 29.219 37.344 1 97.5 392 PHE B O 1
ATOM 9430 N N . SER B 1 393 ? 5.184 29.406 35.5 1 97.44 393 SER B N 1
ATOM 9431 C CA . SER B 1 393 ? 6.391 29.812 36.219 1 97.44 393 SER B CA 1
ATOM 9432 C C . SER B 1 393 ? 6.527 31.328 36.25 1 97.44 393 SER B C 1
ATOM 9434 O O . SER B 1 393 ? 6.168 32.031 35.312 1 97.44 393 SER B O 1
ATOM 9436 N N . VAL B 1 394 ? 7.137 31.812 37.281 1 97.31 394 VAL B N 1
ATOM 9437 C CA . VAL B 1 394 ? 7.418 33.219 37.406 1 97.31 394 VAL B CA 1
ATOM 9438 C C . VAL B 1 394 ? 8.336 33.688 36.281 1 97.31 394 VAL B C 1
ATOM 9440 O O . VAL B 1 394 ? 8.164 34.781 35.719 1 97.31 394 VAL B O 1
ATOM 9443 N N . ASP B 1 395 ? 9.273 32.875 35.938 1 96.94 395 ASP B N 1
ATOM 9444 C CA . ASP B 1 395 ? 10.258 33.188 34.906 1 96.94 395 ASP B CA 1
ATOM 9445 C C . ASP B 1 395 ? 9.578 33.406 33.562 1 96.94 395 ASP B C 1
ATOM 9447 O O . ASP B 1 395 ? 10.109 34.125 32.719 1 96.94 395 ASP B O 1
ATOM 9451 N N . ASP B 1 396 ? 8.414 32.844 33.375 1 96.88 396 ASP B N 1
ATOM 9452 C CA . ASP B 1 396 ? 7.691 32.938 32.094 1 96.88 396 ASP B CA 1
ATOM 9453 C C . ASP B 1 396 ? 7.145 34.344 31.906 1 96.88 396 ASP B C 1
ATOM 9455 O O . ASP B 1 396 ? 6.746 34.719 30.797 1 96.88 396 ASP B O 1
ATOM 9459 N N . MET B 1 397 ? 7.195 35.188 32.875 1 97.94 397 MET B N 1
ATOM 9460 C CA . MET B 1 397 ? 6.66 36.562 32.844 1 97.94 397 MET B CA 1
ATOM 9461 C C . MET B 1 397 ? 7.75 37.562 32.438 1 97.94 397 MET B C 1
ATOM 9463 O O . MET B 1 397 ? 7.484 38.75 32.312 1 97.94 397 MET B O 1
ATOM 9467 N N . ALA B 1 398 ? 8.938 37.062 32.219 1 98.06 398 ALA B N 1
ATOM 9468 C CA . ALA B 1 398 ? 10.07 37.938 31.938 1 98.06 398 ALA B CA 1
ATOM 9469 C C . ALA B 1 398 ? 9.922 38.594 30.562 1 98.06 398 ALA B C 1
ATOM 9471 O O . ALA B 1 398 ? 9.297 38 29.656 1 98.06 398 ALA B O 1
ATOM 9472 N N . SER B 1 399 ? 10.469 39.75 30.422 1 98.06 399 SER B N 1
ATOM 9473 C CA . SER B 1 399 ? 10.578 40.469 29.156 1 98.06 399 SER B CA 1
ATOM 9474 C C . SER B 1 399 ? 12.016 40.5 28.656 1 98.06 399 SER B C 1
ATOM 9476 O O . SER B 1 399 ? 12.961 40.469 29.453 1 98.06 399 SER B O 1
ATOM 9478 N N . TYR B 1 400 ? 12.188 40.562 27.391 1 98.38 400 TYR B N 1
ATOM 9479 C CA . TYR B 1 400 ? 13.523 40.562 26.797 1 98.38 400 TYR B CA 1
ATOM 9480 C C . TYR B 1 400 ? 14.039 42 26.594 1 98.38 400 TYR B C 1
ATOM 9482 O O . TYR B 1 400 ? 13.359 42.812 25.984 1 98.38 400 TYR B O 1
ATOM 9490 N N . ASP B 1 401 ? 15.211 42.312 27.031 1 98.31 401 ASP B N 1
ATOM 9491 C CA . ASP B 1 401 ? 15.859 43.594 26.859 1 98.31 401 ASP B CA 1
ATOM 9492 C C . ASP B 1 401 ? 16.922 43.531 25.766 1 98.31 401 ASP B C 1
ATOM 9494 O O . ASP B 1 401 ? 18.078 43.188 26.047 1 98.31 401 ASP B O 1
ATOM 9498 N N . ASP B 1 402 ? 16.531 43.969 24.609 1 97.31 402 ASP B N 1
ATOM 9499 C CA . ASP B 1 402 ? 17.469 43.875 23.484 1 97.31 402 ASP B CA 1
ATOM 9500 C C . ASP B 1 402 ? 18.391 45.094 23.438 1 97.31 402 ASP B C 1
ATOM 9502 O O . ASP B 1 402 ? 19.469 45.031 22.859 1 97.31 402 ASP B O 1
ATOM 9506 N N . LEU B 1 403 ? 18.047 46.188 24.062 1 96.19 403 LEU B N 1
ATOM 9507 C CA . LEU B 1 403 ? 18.812 47.438 23.906 1 96.19 403 LEU B CA 1
ATOM 9508 C C . LEU B 1 403 ? 19.625 47.719 25.156 1 96.19 403 LEU B C 1
ATOM 9510 O O . LEU B 1 403 ? 20.391 48.688 25.188 1 96.19 403 LEU B O 1
ATOM 9514 N N . GLY B 1 404 ? 19.484 47 26.219 1 97.31 404 GLY B N 1
ATOM 9515 C CA . GLY B 1 404 ? 20.281 47.156 27.422 1 97.31 404 GLY B CA 1
ATOM 9516 C C . GLY B 1 404 ? 19.797 48.281 28.328 1 97.31 404 GLY B C 1
ATOM 9517 O O . GLY B 1 404 ? 20.609 48.969 28.953 1 97.31 404 GLY B O 1
ATOM 9518 N N . LYS B 1 405 ? 18.531 48.469 28.344 1 97.06 405 LYS B N 1
ATOM 9519 C CA . LYS B 1 405 ? 17.984 49.438 29.281 1 97.06 405 LYS B CA 1
ATOM 9520 C C . LYS B 1 405 ? 18.188 49 30.719 1 97.06 405 LYS B C 1
ATOM 9522 O O . LYS B 1 405 ? 18.359 49.844 31.609 1 97.06 405 LYS B O 1
ATOM 9527 N N . ILE B 1 406 ? 18.031 47.75 30.953 1 97.56 406 ILE B N 1
ATOM 9528 C CA . ILE B 1 406 ? 18.344 47.125 32.25 1 97.56 406 ILE B CA 1
ATOM 9529 C C . ILE B 1 406 ? 19.578 46.25 32.125 1 97.56 406 ILE B C 1
ATOM 9531 O O . ILE B 1 406 ? 20.562 46.438 32.812 1 97.56 406 ILE B O 1
ATOM 9535 N N . GLN B 1 407 ? 19.5 45.219 31.266 1 97.62 407 GLN B N 1
ATOM 9536 C CA . GLN B 1 407 ? 20.578 44.312 30.922 1 97.62 407 GLN B CA 1
ATOM 9537 C C . GLN B 1 407 ? 20.469 43.844 29.469 1 97.62 407 GLN B C 1
ATOM 9539 O O . GLN B 1 407 ? 19.5 43.156 29.109 1 97.62 407 GLN B O 1
ATOM 9544 N N . LYS B 1 408 ? 21.484 44.188 28.703 1 97.56 408 LYS B N 1
ATOM 9545 C CA . LYS B 1 408 ? 21.422 43.938 27.266 1 97.56 408 LYS B CA 1
ATOM 9546 C C . LYS B 1 408 ? 21.359 42.438 26.984 1 97.56 408 LYS B C 1
ATOM 9548 O O . LYS B 1 408 ? 22.125 41.656 27.594 1 97.56 408 LYS B O 1
ATOM 9553 N N . SER B 1 409 ? 20.484 42.062 26.047 1 97.94 409 SER B N 1
ATOM 9554 C CA . SER B 1 409 ? 20.344 40.688 25.531 1 97.94 409 SER B CA 1
ATOM 9555 C C . SER B 1 409 ? 20.031 39.719 26.656 1 97.94 409 SER B C 1
ATOM 9557 O O . SER B 1 409 ? 20.719 38.719 26.828 1 97.94 409 SER B O 1
ATOM 9559 N N . ALA B 1 410 ? 18.953 40.062 27.422 1 98.5 410 ALA B N 1
ATOM 9560 C CA . ALA B 1 410 ? 18.578 39.219 28.547 1 98.5 410 ALA B CA 1
ATOM 9561 C C . ALA B 1 410 ? 17.078 39.219 28.781 1 98.5 410 ALA B C 1
ATOM 9563 O O . ALA B 1 410 ? 16.406 40.219 28.484 1 98.5 410 ALA B O 1
ATOM 9564 N N . TYR B 1 411 ? 16.594 38.156 29.281 1 98.56 411 TYR B N 1
ATOM 9565 C CA . TYR B 1 411 ? 15.25 38.156 29.859 1 98.56 411 TYR B CA 1
ATOM 9566 C C . TYR B 1 411 ? 15.281 38.688 31.297 1 98.56 411 TYR B C 1
ATOM 9568 O O . TYR B 1 411 ? 16.078 38.25 32.125 1 98.56 411 TYR B O 1
ATOM 9576 N N . VAL B 1 412 ? 14.352 39.625 31.547 1 98.31 412 VAL B N 1
ATOM 9577 C CA . VAL B 1 412 ? 14.414 40.344 32.844 1 98.31 412 VAL B CA 1
ATOM 9578 C C . VAL B 1 412 ? 13.008 40.438 33.438 1 98.31 412 VAL B C 1
ATOM 9580 O O . VAL B 1 412 ? 12.031 40.656 32.719 1 98.31 412 VAL B O 1
ATOM 9583 N N . LEU B 1 413 ? 12.898 40.188 34.688 1 98.25 413 LEU B N 1
ATOM 9584 C CA . LEU B 1 413 ? 11.758 40.594 35.5 1 98.25 413 LEU B CA 1
ATOM 9585 C C . LEU B 1 413 ? 12.016 41.969 36.156 1 98.25 413 LEU B C 1
ATOM 9587 O O . LEU B 1 413 ? 12.914 42.094 36.969 1 98.25 413 LEU B O 1
ATOM 9591 N N . GLU B 1 414 ? 11.266 42.969 35.719 1 98.31 414 GLU B N 1
ATOM 9592 C CA . GLU B 1 414 ? 11.469 44.281 36.312 1 98.31 414 GLU B CA 1
ATOM 9593 C C . GLU B 1 414 ? 10.805 44.375 37.688 1 98.31 414 GLU B C 1
ATOM 9595 O O . GLU B 1 414 ? 9.789 43.719 37.938 1 98.31 414 GLU B O 1
ATOM 9600 N N . ALA B 1 415 ? 11.344 45.25 38.5 1 97.94 415 ALA B N 1
ATOM 9601 C CA . ALA B 1 415 ? 10.797 45.469 39.844 1 97.94 415 ALA B CA 1
ATOM 9602 C C . ALA B 1 415 ? 9.383 46.031 39.781 1 97.94 415 ALA B C 1
ATOM 9604 O O . ALA B 1 415 ? 9.086 46.875 38.906 1 97.94 415 ALA B O 1
ATOM 9605 N N . GLY B 1 416 ? 8.484 45.531 40.625 1 98 416 GLY B N 1
ATOM 9606 C CA . GLY B 1 416 ? 7.121 46 40.719 1 98 416 GLY B CA 1
ATOM 9607 C C . GLY B 1 416 ? 6.105 44.906 40.969 1 98 416 GLY B C 1
ATOM 9608 O O . GLY B 1 416 ? 6.469 43.781 41.344 1 98 416 GLY B O 1
ATOM 9609 N N . GLU B 1 417 ? 4.941 45.25 40.844 1 97.62 417 GLU B N 1
ATOM 9610 C CA . GLU B 1 417 ? 3.838 44.344 41.094 1 97.62 417 GLU B CA 1
ATOM 9611 C C . GLU B 1 417 ? 3.371 43.656 39.812 1 97.62 417 GLU B C 1
ATOM 9613 O O . GLU B 1 417 ? 3.217 44.312 38.781 1 97.62 417 GLU B O 1
ATOM 9618 N N . TYR B 1 418 ? 3.305 42.375 39.812 1 98.12 418 TYR B N 1
ATOM 9619 C CA . TYR B 1 418 ? 2.656 41.594 38.781 1 98.12 418 TYR B CA 1
ATOM 9620 C C . TYR B 1 418 ? 1.267 41.156 39.25 1 98.12 418 TYR B C 1
ATOM 9622 O O . TYR B 1 418 ? 1.117 40.5 40.281 1 98.12 418 TYR B O 1
ATOM 9630 N N . VAL B 1 419 ? 0.298 41.562 38.531 1 98 419 VAL B N 1
ATOM 9631 C CA . VAL B 1 419 ? -1.093 41.25 38.875 1 98 419 VAL B CA 1
ATOM 9632 C C . VAL B 1 419 ? -1.661 40.25 37.906 1 98 419 VAL B C 1
ATOM 9634 O O . VAL B 1 419 ? -1.188 40.125 36.781 1 98 419 VAL B O 1
ATOM 9637 N N . PHE B 1 420 ? -2.609 39.469 38.375 1 98.31 420 PHE B N 1
ATOM 9638 C CA . PHE B 1 420 ? -3.156 38.375 37.594 1 98.31 420 PHE B CA 1
ATOM 9639 C C . PHE B 1 420 ? -4.668 38.5 37.438 1 98.31 420 PHE B C 1
ATOM 9641 O O . PHE B 1 420 ? -5.332 39.031 38.344 1 98.31 420 PHE B O 1
ATOM 9648 N N . PHE B 1 421 ? -5.145 38.062 36.312 1 98.56 421 PHE B N 1
ATOM 9649 C CA . PHE B 1 421 ? -6.566 38.062 36 1 98.56 421 PHE B CA 1
ATOM 9650 C C . PHE B 1 421 ? -7.039 36.688 35.531 1 98.56 421 PHE B C 1
ATOM 9652 O O . PHE B 1 421 ? -6.328 36 34.812 1 98.56 421 PHE B O 1
ATOM 9659 N N . VAL B 1 422 ? -8.133 36.219 36.062 1 98.38 422 VAL B N 1
ATOM 9660 C CA . VAL B 1 422 ? -8.75 34.969 35.656 1 98.38 422 VAL B CA 1
ATOM 9661 C C . VAL B 1 422 ? -10.117 35.219 35.031 1 98.38 422 VAL B C 1
ATOM 9663 O O . VAL B 1 422 ? -10.867 36.094 35.5 1 98.38 422 VAL B O 1
ATOM 9666 N N . GLY B 1 423 ? -10.398 34.594 33.875 1 98.19 423 GLY B N 1
ATOM 9667 C CA . GLY B 1 423 ? -11.688 34.75 33.219 1 98.19 423 GLY B CA 1
ATOM 9668 C C . GLY B 1 423 ? -11.867 33.875 32 1 98.19 423 GLY B C 1
ATOM 9669 O O . GLY B 1 423 ? -11.336 32.781 31.953 1 98.19 423 GLY B O 1
ATOM 9670 N N . THR B 1 424 ? -12.742 34.312 31.125 1 98.31 424 THR B N 1
ATOM 9671 C CA . THR B 1 424 ? -13.125 33.469 30 1 98.31 424 THR B CA 1
ATOM 9672 C C . THR B 1 424 ? -12.836 34.188 28.672 1 98.31 424 THR B C 1
ATOM 9674 O O . THR B 1 424 ? -13.141 33.688 27.609 1 98.31 424 THR B O 1
ATOM 9677 N N . SER B 1 425 ? -12.281 35.344 28.688 1 98.5 425 SER B N 1
ATOM 9678 C CA . SER B 1 425 ? -11.703 36.094 27.594 1 98.5 425 SER B CA 1
ATOM 9679 C C . SER B 1 425 ? -10.758 37.188 28.125 1 98.5 425 SER B C 1
ATOM 9681 O O . SER B 1 425 ? -10.703 37.438 29.328 1 98.5 425 SER B O 1
ATOM 9683 N N . VAL B 1 426 ? -10.031 37.812 27.219 1 98.69 426 VAL B N 1
ATOM 9684 C CA . VAL B 1 426 ? -9.047 38.812 27.625 1 98.69 426 VAL B CA 1
ATOM 9685 C C . VAL B 1 426 ? -9.742 39.969 28.312 1 98.69 426 VAL B C 1
ATOM 9687 O O . VAL B 1 426 ? -9.148 40.656 29.141 1 98.69 426 VAL B O 1
ATOM 9690 N N . ARG B 1 427 ? -11.062 40.219 28.047 1 98.19 427 ARG B N 1
ATOM 9691 C CA . ARG B 1 427 ? -11.758 41.375 28.594 1 98.19 427 ARG B CA 1
ATOM 9692 C C . ARG B 1 427 ? -12.75 40.969 29.672 1 98.19 427 ARG B C 1
ATOM 9694 O O . ARG B 1 427 ? -13.211 41.781 30.453 1 98.19 427 ARG B O 1
ATOM 9701 N N . ASP B 1 428 ? -13.188 39.719 29.719 1 97.88 428 ASP B N 1
ATOM 9702 C CA . ASP B 1 428 ? -14.062 39.219 30.766 1 97.88 428 ASP B CA 1
ATOM 9703 C C . ASP B 1 428 ? -13.258 38.5 31.844 1 97.88 428 ASP B C 1
ATOM 9705 O O . ASP B 1 428 ? -13.281 37.281 31.938 1 97.88 428 ASP B O 1
ATOM 9709 N N . VAL B 1 429 ? -12.672 39.25 32.688 1 97.62 429 VAL B N 1
ATOM 9710 C CA . VAL B 1 429 ? -11.75 38.719 33.688 1 97.62 429 VAL B CA 1
ATOM 9711 C C . VAL B 1 429 ? -11.984 39.406 35.031 1 97.62 429 VAL B C 1
ATOM 9713 O O . VAL B 1 429 ? -12.547 40.5 35.094 1 97.62 429 VAL B O 1
ATOM 9716 N N . LYS B 1 430 ? -11.609 38.75 36.031 1 97.56 430 LYS B N 1
ATOM 9717 C CA . LYS B 1 430 ? -11.516 39.25 37.406 1 97.56 430 LYS B CA 1
ATOM 9718 C C . LYS B 1 430 ? -10.078 39.219 37.906 1 97.56 430 LYS B C 1
ATOM 9720 O O . LYS B 1 430 ? -9.336 38.281 37.625 1 97.56 430 LYS B O 1
ATOM 9725 N N . ARG B 1 431 ? -9.742 40.281 38.562 1 97.69 431 ARG B N 1
ATOM 9726 C CA . ARG B 1 431 ? -8.406 40.312 39.156 1 97.69 431 ARG B CA 1
ATOM 972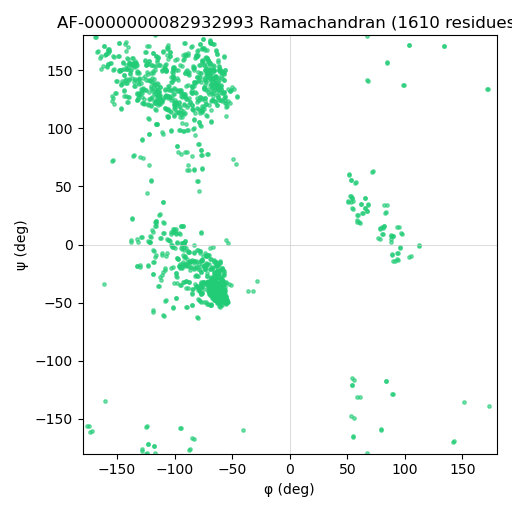7 C C . ARG B 1 431 ? -8.266 39.312 40.281 1 97.69 431 ARG B C 1
ATOM 9729 O O . ARG B 1 431 ? -9.156 39.156 41.125 1 97.69 431 ARG B O 1
ATOM 9736 N N . LEU B 1 432 ? -7.27 38.594 40.219 1 97.06 432 LEU B N 1
ATOM 9737 C CA . LEU B 1 432 ? -6.984 37.656 41.312 1 97.06 432 LEU B CA 1
ATOM 9738 C C . LEU B 1 432 ? -6.543 38.375 42.562 1 97.06 432 LEU B C 1
ATOM 9740 O O . LEU B 1 432 ? -5.855 39.406 42.5 1 97.06 432 LEU B O 1
ATOM 9744 N N . ASP B 1 433 ? -6.984 37.781 43.719 1 95.12 433 ASP B N 1
ATOM 9745 C CA . ASP B 1 433 ? -6.48 38.281 45 1 95.12 433 ASP B CA 1
ATOM 9746 C C . ASP B 1 433 ? -5.094 37.719 45.281 1 95.12 433 ASP B C 1
ATOM 9748 O O . ASP B 1 433 ? -4.91 37 46.281 1 95.12 433 ASP B O 1
ATOM 9752 N N . PHE B 1 434 ? -4.285 37.875 44.469 1 96.44 434 PHE B N 1
ATOM 9753 C CA . PHE B 1 434 ? -2.895 37.438 44.531 1 96.44 434 PHE B CA 1
ATOM 9754 C C . PHE B 1 434 ? -2.008 38.375 43.719 1 96.44 434 PHE B C 1
ATOM 9756 O O . PHE B 1 434 ? -2.354 38.75 42.594 1 96.44 434 PHE B O 1
ATOM 9763 N N . VAL B 1 435 ? -0.962 38.844 44.219 1 96.94 435 VAL B N 1
ATOM 9764 C CA . VAL B 1 435 ? 0.008 39.719 43.562 1 96.94 435 VAL B CA 1
ATOM 9765 C C . VAL B 1 435 ? 1.414 39.156 43.75 1 96.94 435 VAL B C 1
ATOM 9767 O O . VAL B 1 435 ? 1.768 38.688 44.844 1 96.94 435 VAL B O 1
ATOM 9770 N N . TYR B 1 436 ? 2.15 39.062 42.75 1 97 436 TYR B N 1
ATOM 9771 C CA . TYR B 1 436 ? 3.57 38.75 42.844 1 97 436 TYR B CA 1
ATOM 9772 C C . TYR B 1 436 ? 4.414 40 42.812 1 97 436 TYR B C 1
ATOM 9774 O O . TYR B 1 436 ? 4.215 40.875 41.969 1 97 436 TYR B O 1
ATOM 9782 N N . ILE B 1 437 ? 5.336 40.156 43.688 1 96.88 437 ILE B N 1
ATOM 9783 C CA . ILE B 1 437 ? 6.152 41.375 43.781 1 96.88 437 ILE B CA 1
ATOM 9784 C C . ILE B 1 437 ? 7.617 41 43.5 1 96.88 437 ILE B C 1
ATOM 9786 O O . ILE B 1 437 ? 8.18 40.156 44.156 1 96.88 437 ILE B O 1
ATOM 9790 N N . GLU B 1 438 ? 8.125 41.562 42.594 1 96.12 438 GLU B N 1
ATOM 9791 C CA . GLU B 1 438 ? 9.57 41.531 42.375 1 96.12 438 GLU B CA 1
ATOM 9792 C C . GLU B 1 438 ? 10.25 42.781 42.969 1 96.12 438 GLU B C 1
ATOM 9794 O O . GLU B 1 438 ? 10.023 43.906 42.531 1 96.12 438 GLU B O 1
ATOM 9799 N N . ALA B 1 439 ? 11.141 42.656 43.906 1 96.75 439 ALA B N 1
ATOM 9800 C CA . ALA B 1 439 ? 11.695 43.719 44.688 1 96.75 439 ALA B CA 1
ATOM 9801 C C . ALA B 1 439 ? 12.703 44.562 43.875 1 96.75 439 ALA B C 1
ATOM 9803 O O . ALA B 1 439 ? 12.789 45.781 44.031 1 96.75 439 ALA B O 1
ATOM 9804 N N . GLN B 1 440 ? 13.422 43.875 43.094 1 97.38 440 GLN B N 1
ATOM 9805 C CA . GLN B 1 440 ? 14.414 44.531 42.25 1 97.38 440 GLN B CA 1
ATOM 9806 C C . GLN B 1 440 ? 14.461 43.844 40.875 1 97.38 440 GLN B C 1
ATOM 9808 O O . GLN B 1 440 ? 14.008 42.719 40.719 1 97.38 440 GLN B O 1
ATOM 9813 N N . ASN B 1 441 ? 14.891 44.688 39.938 1 97.88 441 ASN B N 1
ATOM 9814 C CA . ASN B 1 441 ? 15.086 44.062 38.625 1 97.88 441 ASN B CA 1
ATOM 9815 C C . ASN B 1 441 ? 15.914 42.812 38.75 1 97.88 441 ASN B C 1
ATOM 9817 O O . ASN B 1 441 ? 16.891 42.75 39.469 1 97.88 441 ASN B O 1
ATOM 9821 N N . ARG B 1 442 ? 15.492 41.719 38.062 1 97.56 442 ARG B N 1
ATOM 9822 C CA . ARG B 1 442 ? 16.172 40.406 38.125 1 97.56 442 ARG B CA 1
ATOM 9823 C C . ARG B 1 442 ? 16.391 39.844 36.719 1 97.56 442 ARG B C 1
ATOM 9825 O O . ARG B 1 442 ? 15.453 39.75 35.938 1 97.56 442 ARG B O 1
ATOM 9832 N N . VAL B 1 443 ? 17.641 39.5 36.406 1 98 443 VAL B N 1
ATOM 9833 C CA . VAL B 1 443 ? 17.938 38.812 35.156 1 98 443 VAL B CA 1
ATOM 9834 C C . VAL B 1 443 ? 17.562 37.344 35.281 1 98 443 VAL B C 1
ATOM 9836 O O . VAL B 1 443 ? 18.125 36.625 36.125 1 98 443 VAL B O 1
ATOM 9839 N N . VAL B 1 444 ? 16.594 36.906 34.562 1 97.19 444 VAL B N 1
ATOM 9840 C CA . VAL B 1 444 ? 16.141 35.5 34.531 1 97.19 444 VAL B CA 1
ATOM 9841 C C . VAL B 1 444 ? 17.078 34.656 33.688 1 97.19 444 VAL B C 1
ATOM 9843 O O . VAL B 1 444 ? 17.328 33.5 34 1 97.19 444 VAL B O 1
ATOM 9846 N N . LYS B 1 445 ? 17.547 35.188 32.562 1 97.62 445 LYS B N 1
ATOM 9847 C CA . LYS B 1 445 ? 18.438 34.5 31.656 1 97.62 445 LYS B CA 1
ATOM 9848 C C . LYS B 1 445 ? 19.266 35.5 30.859 1 97.62 445 LYS B C 1
ATOM 9850 O O . LYS B 1 445 ? 18.734 36.375 30.156 1 97.62 445 LYS B O 1
ATOM 9855 N N . GLN B 1 446 ? 20.547 35.375 30.938 1 98.25 446 GLN B N 1
ATOM 9856 C CA . GLN B 1 446 ? 21.453 36.188 30.141 1 98.25 446 GLN B CA 1
ATOM 9857 C C . GLN B 1 446 ? 21.781 35.5 28.828 1 98.25 446 GLN B C 1
ATOM 9859 O O . GLN B 1 446 ? 22.203 34.344 28.812 1 98.25 446 GLN B O 1
ATOM 9864 N N . LEU B 1 447 ? 21.594 36.188 27.719 1 98.31 447 LEU B N 1
ATOM 9865 C CA . LEU B 1 447 ? 21.891 35.719 26.375 1 98.31 447 LEU B CA 1
ATOM 9866 C C . LEU B 1 447 ? 22.844 36.656 25.656 1 98.31 447 LEU B C 1
ATOM 9868 O O . LEU B 1 447 ? 23.562 37.438 26.297 1 98.31 447 LEU B O 1
ATOM 9872 N N . THR B 1 448 ? 23.062 36.438 24.344 1 97.94 448 THR B N 1
ATOM 9873 C CA . THR B 1 448 ? 23.812 37.344 23.484 1 97.94 448 THR B CA 1
ATOM 9874 C C . THR B 1 448 ? 22.953 37.844 22.312 1 97.94 448 THR B C 1
ATOM 9876 O O . THR B 1 448 ? 21.984 37.156 21.938 1 97.94 448 THR B O 1
ATOM 9879 N N . GLU B 1 449 ? 23.281 38.969 21.797 1 97.31 449 GLU B N 1
ATOM 9880 C CA . GLU B 1 449 ? 22.516 39.531 20.688 1 97.31 449 GLU B CA 1
ATOM 9881 C C . GLU B 1 449 ? 22.516 38.594 19.484 1 97.31 449 GLU B C 1
ATOM 9883 O O . GLU B 1 449 ? 23.578 38.125 19.062 1 97.31 449 GLU B O 1
ATOM 9888 N N . LYS B 1 450 ? 21.391 38.25 19.047 1 97.5 450 LYS B N 1
ATOM 9889 C CA . LYS B 1 450 ? 21.203 37.406 17.859 1 97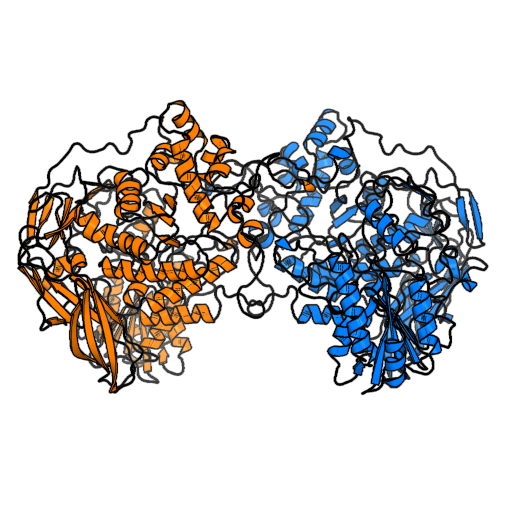.5 450 LYS B CA 1
ATOM 9890 C C . LYS B 1 450 ? 20.094 38 16.969 1 97.5 450 LYS B C 1
ATOM 9892 O O . LYS B 1 450 ? 19.094 38.5 17.469 1 97.5 450 LYS B O 1
ATOM 9897 N N . ILE B 1 451 ? 20.281 37.969 15.656 1 96.25 451 ILE B N 1
ATOM 9898 C CA . ILE B 1 451 ? 19.359 38.344 14.594 1 96.25 451 ILE B CA 1
ATOM 9899 C C . ILE B 1 451 ? 18.875 39.75 14.812 1 96.25 451 ILE B C 1
ATOM 9901 O O . ILE B 1 451 ? 17.688 40.031 14.656 1 96.25 451 ILE B O 1
ATOM 9905 N N . ALA B 1 452 ? 19.703 40.594 15.273 1 95.75 452 ALA B N 1
ATOM 9906 C CA . ALA B 1 452 ? 19.359 42 15.469 1 95.75 452 ALA B CA 1
ATOM 9907 C C . ALA B 1 452 ? 19.047 42.656 14.141 1 95.75 452 ALA B C 1
ATOM 9909 O O . ALA B 1 452 ? 19.703 42.375 13.125 1 95.75 452 ALA B O 1
ATOM 9910 N N . PRO B 1 453 ? 18.078 43.594 14.18 1 96.56 453 PRO B N 1
ATOM 9911 C CA . PRO B 1 453 ? 17.734 44.281 12.922 1 96.56 453 PRO B CA 1
ATOM 9912 C C . PRO B 1 453 ? 18.828 45.25 12.484 1 96.56 453 PRO B C 1
ATOM 9914 O O . PRO B 1 453 ? 19.469 45.906 13.328 1 96.56 453 PRO B O 1
ATOM 9917 N N . THR B 1 454 ? 18.938 45.406 11.188 1 95.25 454 THR B N 1
ATOM 9918 C CA . THR B 1 454 ? 19.875 46.375 10.648 1 95.25 454 THR B CA 1
ATOM 9919 C C . THR B 1 454 ? 19.141 47.562 10.023 1 95.25 454 THR B C 1
ATOM 9921 O O . THR B 1 454 ? 19.656 48.688 9.961 1 95.25 454 THR B O 1
ATOM 9924 N N . SER B 1 455 ? 17.891 47.25 9.641 1 95.56 455 SER B N 1
ATOM 9925 C CA . SER B 1 455 ? 17.234 48.25 8.805 1 95.56 455 SER B CA 1
ATOM 9926 C C . SER B 1 455 ? 15.867 48.594 9.359 1 95.56 455 SER B C 1
ATOM 9928 O O . SER B 1 455 ? 15.078 49.25 8.68 1 95.56 455 SER B O 1
ATOM 9930 N N . LEU B 1 456 ? 15.492 48.094 10.531 1 97.19 456 LEU B N 1
ATOM 9931 C CA . LEU B 1 456 ? 14.266 48.531 11.188 1 97.19 456 LEU B CA 1
ATOM 9932 C C . LEU B 1 456 ? 14.461 49.875 11.898 1 97.19 456 LEU B C 1
ATOM 9934 O O . LEU B 1 456 ? 15.289 49.969 12.805 1 97.19 456 LEU B O 1
ATOM 9938 N N . LYS B 1 457 ? 13.68 50.844 11.609 1 96.56 457 LYS B N 1
ATOM 9939 C CA . LYS B 1 457 ? 13.969 52.219 12.016 1 96.56 457 LYS B CA 1
ATOM 9940 C C . LYS B 1 457 ? 13.375 52.531 13.383 1 96.56 457 LYS B C 1
ATOM 9942 O O . LYS B 1 457 ? 13.922 53.344 14.141 1 96.56 457 LYS B O 1
ATOM 9947 N N . GLU B 1 458 ? 12.281 52.031 13.625 1 97.62 458 GLU B N 1
ATOM 9948 C CA . GLU B 1 458 ? 11.57 52.375 14.852 1 97.62 458 GLU B CA 1
ATOM 9949 C C . GLU B 1 458 ? 10.648 51.219 15.297 1 97.62 458 GLU B C 1
ATOM 9951 O O . GLU B 1 458 ? 10.367 50.312 14.523 1 97.62 458 GLU B O 1
ATOM 9956 N N . ARG B 1 459 ? 10.258 51.25 16.547 1 97.94 459 ARG B N 1
ATOM 9957 C CA . ARG B 1 459 ? 9.281 50.312 17.094 1 97.94 459 ARG B CA 1
ATOM 9958 C C . ARG B 1 459 ? 8.266 51.031 17.984 1 97.94 459 ARG B C 1
ATOM 9960 O O . ARG B 1 459 ? 8.562 52.094 18.531 1 97.94 459 ARG B O 1
ATOM 9967 N N . LEU B 1 460 ? 7.133 50.406 18.078 1 98.12 460 LEU B N 1
ATOM 9968 C CA . LEU B 1 460 ? 6.027 50.938 18.875 1 98.12 460 LEU B CA 1
ATOM 9969 C C . LEU B 1 460 ? 6.273 50.688 20.359 1 98.12 460 LEU B C 1
ATOM 9971 O O . LEU B 1 460 ? 6.766 49.625 20.75 1 98.12 460 LEU B O 1
ATOM 9975 N N . ARG B 1 461 ? 5.949 51.688 21.234 1 97.19 461 ARG B N 1
ATOM 9976 C CA . ARG B 1 461 ? 5.984 51.562 22.688 1 97.19 461 ARG B CA 1
ATOM 9977 C C . ARG B 1 461 ? 4.574 51.469 23.266 1 97.19 461 ARG B C 1
ATOM 9979 O O . ARG B 1 461 ? 3.596 51.75 22.562 1 97.19 461 ARG B O 1
ATOM 9986 N N . ALA B 1 462 ? 4.473 51.125 24.547 1 97.06 462 ALA B N 1
ATOM 9987 C CA . ALA B 1 462 ? 3.195 50.875 25.203 1 97.06 462 ALA B CA 1
ATOM 9988 C C . ALA B 1 462 ? 2.32 52.125 25.203 1 97.06 462 ALA B C 1
ATOM 9990 O O . ALA B 1 462 ? 1.091 52.031 25.188 1 97.06 462 ALA B O 1
ATOM 9991 N N . ASP B 1 463 ? 2.912 53.344 25.156 1 96.69 463 ASP B N 1
ATOM 9992 C CA . ASP B 1 463 ? 2.154 54.594 25.219 1 96.69 463 ASP B CA 1
ATOM 9993 C C . ASP B 1 463 ? 1.771 55.094 23.828 1 96.69 463 ASP B C 1
ATOM 9995 O O . ASP B 1 463 ? 1.229 56.188 23.688 1 96.69 463 ASP B O 1
ATOM 9999 N N . GLY B 1 464 ? 2.127 54.312 22.844 1 96.5 464 GLY B N 1
ATOM 10000 C CA . GLY B 1 464 ? 1.759 54.656 21.484 1 96.5 464 GLY B CA 1
ATOM 10001 C C . GLY B 1 464 ? 2.84 55.438 20.75 1 96.5 464 GLY B C 1
ATOM 10002 O O . GLY B 1 464 ? 2.738 55.656 19.547 1 96.5 464 GLY B O 1
ATOM 10003 N N . SER B 1 465 ? 3.84 55.812 21.453 1 97.06 465 SER B N 1
ATOM 10004 C CA . SER B 1 465 ? 4.945 56.531 20.812 1 97.06 465 SER B CA 1
ATOM 10005 C C . SER B 1 465 ? 5.887 55.562 20.109 1 97.06 465 SER B C 1
ATOM 10007 O O . SER B 1 465 ? 5.777 54.344 20.281 1 97.06 465 SER B O 1
ATOM 10009 N N . LEU B 1 466 ? 6.766 56.125 19.266 1 97.12 466 LEU B N 1
ATOM 10010 C CA . LEU B 1 466 ? 7.758 55.312 18.547 1 97.12 466 LEU B CA 1
ATOM 10011 C C . LEU B 1 466 ? 9.156 55.562 19.125 1 97.12 466 LEU B C 1
ATOM 10013 O O . LEU B 1 466 ? 9.508 56.688 19.453 1 97.12 466 LEU B O 1
ATOM 10017 N N . GLU B 1 467 ? 9.742 54.531 19.312 1 96.19 467 GLU B N 1
ATOM 10018 C CA . GLU B 1 467 ? 11.148 54.562 19.719 1 96.19 467 GLU B CA 1
ATOM 10019 C C . GLU B 1 467 ? 12.07 54.281 18.531 1 96.19 467 GLU B C 1
ATOM 10021 O O . GLU B 1 467 ? 11.859 53.281 17.812 1 96.19 467 GLU B O 1
ATOM 10026 N N . LYS B 1 468 ? 13.062 55.125 18.328 1 96.5 468 LYS B N 1
ATOM 10027 C CA . LYS B 1 468 ? 14.023 54.906 17.266 1 96.5 468 LYS B CA 1
ATOM 10028 C C . LYS B 1 468 ? 14.969 53.75 17.609 1 96.5 468 LYS B C 1
ATOM 10030 O O . LYS B 1 468 ? 15.383 53.625 18.766 1 96.5 468 LYS B O 1
ATOM 10035 N N . LEU B 1 469 ? 15.258 52.969 16.609 1 96.38 469 LEU B N 1
ATOM 10036 C CA . LEU B 1 469 ? 16.188 51.844 16.797 1 96.38 469 LEU B CA 1
ATOM 10037 C C . LEU B 1 469 ? 17.516 52.125 16.094 1 96.38 469 LEU B C 1
ATOM 10039 O O . LEU B 1 469 ? 17.562 52.844 15.094 1 96.38 469 LEU B O 1
ATOM 10043 N N . PRO B 1 470 ? 18.625 51.562 16.641 1 92.38 470 PRO B N 1
ATOM 10044 C CA . PRO B 1 470 ? 19.922 51.719 15.977 1 92.38 470 PRO B CA 1
ATOM 10045 C C . PRO B 1 470 ? 19.969 51.031 14.617 1 92.38 470 PRO B C 1
ATOM 10047 O O . PRO B 1 470 ? 19.5 49.906 14.477 1 92.38 470 PRO B O 1
ATOM 10050 N N . LEU B 1 471 ? 20.453 51.688 13.633 1 92.19 471 LEU B N 1
ATOM 10051 C CA . LEU B 1 471 ? 20.656 51.125 12.305 1 92.19 471 LEU B CA 1
ATOM 10052 C C . LEU B 1 471 ? 22.094 50.688 12.109 1 92.19 471 LEU B C 1
ATOM 10054 O O . LEU B 1 471 ? 23.016 51.281 12.656 1 92.19 471 LEU B O 1
ATOM 10058 N N . LYS B 1 472 ? 22.266 49.656 11.453 1 92.31 472 LYS B N 1
ATOM 10059 C CA . LYS B 1 472 ? 23.578 49.094 11.117 1 92.31 472 LYS B CA 1
ATOM 10060 C C . LYS B 1 472 ? 23.703 48.875 9.617 1 92.31 472 LYS B C 1
ATOM 10062 O O . LYS B 1 472 ? 22.75 49.062 8.867 1 92.31 472 LYS B O 1
ATOM 10067 N N . GLU B 1 473 ? 24.906 48.656 9.148 1 91.44 473 GLU B N 1
ATOM 10068 C CA . GLU B 1 473 ? 25.109 48.25 7.754 1 91.44 473 GLU B CA 1
ATOM 10069 C C . GLU B 1 473 ? 24.312 47 7.414 1 91.44 473 GLU B C 1
ATOM 10071 O O . GLU B 1 473 ? 24.438 45.969 8.094 1 91.44 473 GLU B O 1
ATOM 10076 N N . PRO B 1 474 ? 23.469 47.125 6.434 1 90 474 PRO B N 1
ATOM 10077 C CA . PRO B 1 474 ? 22.656 45.969 6.082 1 90 474 PRO B CA 1
ATOM 10078 C C . PRO B 1 474 ? 23.5 44.781 5.629 1 90 474 PRO B C 1
ATOM 10080 O O . PRO B 1 474 ? 24.5 44.938 4.941 1 90 474 PRO B O 1
ATOM 10083 N N . ASN B 1 475 ? 23.125 43.688 5.996 1 88.69 475 ASN B N 1
ATOM 10084 C CA . ASN B 1 475 ? 23.719 42.438 5.5 1 88.69 475 ASN B CA 1
ATOM 10085 C C . ASN B 1 475 ? 23.406 42.219 4.023 1 88.69 475 ASN B C 1
ATOM 10087 O O . ASN B 1 475 ? 22.375 42.656 3.531 1 88.69 475 ASN B O 1
ATOM 10091 N N . ASP B 1 476 ? 24.328 41.594 3.287 1 89.62 476 ASP B N 1
ATOM 10092 C CA . ASP B 1 476 ? 24.078 41.219 1.904 1 89.62 476 ASP B CA 1
ATOM 10093 C C . ASP B 1 476 ? 23.562 39.781 1.832 1 89.62 476 ASP B C 1
ATOM 10095 O O . ASP B 1 476 ? 24.344 38.812 1.946 1 89.62 476 ASP B O 1
ATOM 10099 N N . PRO B 1 477 ? 22.281 39.625 1.606 1 89.94 477 PRO B N 1
ATOM 10100 C CA . PRO B 1 477 ? 21.734 38.281 1.583 1 89.94 477 PRO B CA 1
ATOM 10101 C C . PRO B 1 477 ? 22.266 37.438 0.418 1 89.94 477 PRO B C 1
ATOM 10103 O O . PRO B 1 477 ? 22.109 36.219 0.4 1 89.94 477 PRO B O 1
ATOM 10106 N N . ASP B 1 478 ? 22.906 38.062 -0.574 1 89.06 478 ASP B N 1
ATOM 10107 C CA . ASP B 1 478 ? 23.359 37.344 -1.769 1 89.06 478 ASP B CA 1
ATOM 10108 C C . ASP B 1 478 ? 24.875 37.156 -1.749 1 89.06 478 ASP B C 1
ATOM 10110 O O . ASP B 1 478 ? 25.453 36.688 -2.725 1 89.06 478 ASP B O 1
ATOM 10114 N N . ALA B 1 479 ? 25.469 37.562 -0.691 1 91 479 ALA B N 1
ATOM 10115 C CA . ALA B 1 479 ? 26.906 37.281 -0.571 1 91 479 ALA B CA 1
ATOM 10116 C C . ALA B 1 479 ? 27.172 35.781 -0.706 1 91 479 ALA B C 1
ATOM 10118 O O . ALA B 1 479 ? 26.516 34.969 -0.066 1 91 479 ALA B O 1
ATOM 10119 N N . CYS B 1 480 ? 28.078 35.438 -1.581 1 92.06 480 CYS B N 1
ATOM 10120 C CA . CYS B 1 480 ? 28.359 34.031 -1.883 1 92.06 480 CYS B CA 1
ATOM 10121 C C . CYS B 1 480 ? 29.812 33.844 -2.314 1 92.06 480 CYS B C 1
ATOM 10123 O O . CYS B 1 480 ? 30.375 34.688 -3.014 1 92.06 480 CYS B O 1
ATOM 10125 N N . GLY B 1 481 ? 30.391 32.812 -1.886 1 94.31 481 GLY B N 1
ATOM 10126 C CA . GLY B 1 481 ? 31.781 32.531 -2.23 1 94.31 481 GLY B CA 1
ATOM 10127 C C . GLY B 1 481 ? 31.922 31.844 -3.584 1 94.31 481 GLY B C 1
ATOM 10128 O O . GLY B 1 481 ? 33.031 31.719 -4.098 1 94.31 481 GLY B O 1
ATOM 10129 N N . ILE B 1 482 ? 30.875 31.328 -4.164 1 95.06 482 ILE B N 1
ATOM 10130 C CA . ILE B 1 482 ? 30.844 30.766 -5.512 1 95.06 482 ILE B CA 1
ATOM 10131 C C . ILE B 1 482 ? 29.797 31.484 -6.352 1 95.06 482 ILE B C 1
ATOM 10133 O O . ILE B 1 482 ? 29.031 32.312 -5.832 1 95.06 482 ILE B O 1
ATOM 10137 N N . GLU B 1 483 ? 29.812 31.172 -7.676 1 92.56 483 GLU B N 1
ATOM 10138 C CA . GLU B 1 483 ? 28.812 31.797 -8.531 1 92.56 483 GLU B CA 1
ATOM 10139 C C . GLU B 1 483 ? 27.406 31.391 -8.125 1 92.56 483 GLU B C 1
ATOM 10141 O O . GLU B 1 483 ? 27.125 30.203 -7.965 1 92.56 483 GLU B O 1
ATOM 10146 N N . LYS B 1 484 ? 26.609 32.344 -7.922 1 88.38 484 LYS B N 1
ATOM 10147 C CA . LYS B 1 484 ? 25.234 32.062 -7.48 1 88.38 484 LYS B CA 1
ATOM 10148 C C . LYS B 1 484 ? 24.438 31.391 -8.586 1 88.38 484 LYS B C 1
ATOM 10150 O O . LYS B 1 484 ? 24.562 31.75 -9.758 1 88.38 484 LYS B O 1
ATOM 10155 N N . MET B 1 485 ? 23.641 30.5 -8.188 1 87.88 485 MET B N 1
ATOM 10156 C CA . MET B 1 485 ? 22.719 29.875 -9.125 1 87.88 485 MET B CA 1
ATOM 10157 C C . MET B 1 485 ? 21.594 30.828 -9.516 1 87.88 485 MET B C 1
ATOM 10159 O O . MET B 1 485 ? 21.141 31.625 -8.703 1 87.88 485 MET B O 1
ATOM 10163 N N . SER B 1 486 ? 21.141 30.672 -10.75 1 86.06 486 SER B N 1
ATOM 10164 C CA . SER B 1 486 ? 19.984 31.453 -11.164 1 86.06 486 SER B CA 1
ATOM 10165 C C . SER B 1 486 ? 18.688 30.922 -10.547 1 86.06 486 SER B C 1
ATOM 10167 O O . SER B 1 486 ? 18.609 29.75 -10.188 1 86.06 486 SER B O 1
ATOM 10169 N N . ILE B 1 487 ? 17.719 31.828 -10.414 1 83.88 487 ILE B N 1
ATOM 10170 C CA . ILE B 1 487 ? 16.406 31.469 -9.859 1 83.88 487 ILE B CA 1
ATOM 10171 C C . ILE B 1 487 ? 15.773 30.375 -10.734 1 83.88 487 ILE B C 1
ATOM 10173 O O . ILE B 1 487 ? 15.125 29.469 -10.219 1 83.88 487 ILE B O 1
ATOM 10177 N N . GLU B 1 488 ? 15.961 30.375 -12 1 82.62 488 GLU B N 1
ATOM 10178 C CA . GLU B 1 488 ? 15.391 29.422 -12.945 1 82.62 488 GLU B CA 1
ATOM 10179 C C . GLU B 1 488 ? 15.938 28.016 -12.703 1 82.62 488 GLU B C 1
ATOM 10181 O O . GLU B 1 488 ? 15.234 27.031 -12.93 1 82.62 488 GLU B O 1
ATOM 10186 N N . MET B 1 489 ? 17.078 28.016 -12.172 1 82.94 489 MET B N 1
ATOM 10187 C CA . MET B 1 489 ? 17.719 26.719 -11.953 1 82.94 489 MET B CA 1
ATOM 10188 C C . MET B 1 489 ? 17.344 26.156 -10.594 1 82.94 489 MET B C 1
ATOM 10190 O O . MET B 1 489 ? 17.547 24.969 -10.336 1 82.94 489 MET B O 1
ATOM 10194 N N . MET B 1 490 ? 16.766 27 -9.781 1 83.81 490 MET B N 1
ATOM 10195 C CA . MET B 1 490 ? 16.469 26.562 -8.422 1 83.81 490 MET B CA 1
ATOM 10196 C C . MET B 1 490 ? 14.992 26.234 -8.258 1 83.81 490 MET B C 1
ATOM 10198 O O . MET B 1 490 ? 14.617 25.422 -7.418 1 83.81 490 MET B O 1
ATOM 10202 N N . GLU B 1 491 ? 14.195 26.75 -9.141 1 88.19 491 GLU B N 1
ATOM 10203 C CA . GLU B 1 491 ? 12.758 26.703 -8.906 1 88.19 491 GLU B CA 1
ATOM 10204 C C . GLU B 1 491 ? 12.141 25.438 -9.516 1 88.19 491 GLU B C 1
ATOM 10206 O O . GLU B 1 491 ? 12.367 25.141 -10.695 1 88.19 491 GLU B O 1
ATOM 10211 N N . ALA B 1 492 ? 11.406 24.703 -8.719 1 90.62 492 ALA B N 1
ATOM 10212 C CA . ALA B 1 492 ? 10.445 23.688 -9.156 1 90.62 492 ALA B CA 1
ATOM 10213 C C . ALA B 1 492 ? 11.156 22.5 -9.797 1 90.62 492 ALA B C 1
ATOM 10215 O O . ALA B 1 492 ? 10.68 21.938 -10.789 1 90.62 492 ALA B O 1
ATOM 10216 N N . TYR B 1 493 ? 12.328 22.156 -9.32 1 92.19 493 TYR B N 1
ATOM 10217 C CA . TYR B 1 493 ? 12.992 20.953 -9.844 1 92.19 493 TYR B CA 1
ATOM 10218 C C . TYR B 1 493 ? 12.805 19.781 -8.898 1 92.19 493 TYR B C 1
ATOM 10220 O O . TYR B 1 493 ? 12.844 19.938 -7.676 1 92.19 493 TYR B O 1
ATOM 10228 N N . ALA B 1 494 ? 12.633 18.656 -9.547 1 93.81 494 ALA B N 1
ATOM 10229 C CA . ALA B 1 494 ? 12.602 17.406 -8.805 1 93.81 494 ALA B CA 1
ATOM 10230 C C . ALA B 1 494 ? 14 16.828 -8.641 1 93.81 494 ALA B C 1
ATOM 10232 O O . ALA B 1 494 ? 14.867 17.031 -9.492 1 93.81 494 ALA B O 1
ATOM 10233 N N . PRO B 1 495 ? 14.227 16.141 -7.5 1 95.5 495 PRO B N 1
ATOM 10234 C CA . PRO B 1 495 ? 15.539 15.523 -7.305 1 95.5 495 PRO B CA 1
ATOM 10235 C C . PRO B 1 495 ? 15.859 14.477 -8.375 1 95.5 495 PRO B C 1
ATOM 10237 O O . PRO B 1 495 ? 14.953 13.867 -8.945 1 95.5 495 PRO B O 1
ATOM 10240 N N . GLU B 1 496 ? 17.125 14.281 -8.625 1 94.38 496 GLU B N 1
ATOM 10241 C CA . GLU B 1 496 ? 17.594 13.273 -9.562 1 94.38 496 GLU B CA 1
ATOM 10242 C C . GLU B 1 496 ? 17.5 11.875 -8.953 1 94.38 496 GLU B C 1
ATOM 10244 O O . GLU B 1 496 ? 17.438 11.719 -7.734 1 94.38 496 GLU B O 1
ATOM 10249 N N . VAL B 1 497 ? 17.453 10.836 -9.812 1 94.19 497 VAL B N 1
ATOM 10250 C CA . VAL B 1 497 ? 17.609 9.438 -9.43 1 94.19 497 VAL B CA 1
ATOM 10251 C C . VAL B 1 497 ? 19.031 8.977 -9.711 1 94.19 497 VAL B C 1
ATOM 10253 O O . VAL B 1 497 ? 19.5 9.039 -10.852 1 94.19 497 VAL B O 1
ATOM 10256 N N . ARG B 1 498 ? 19.688 8.508 -8.688 1 94.06 498 ARG B N 1
ATOM 10257 C CA . ARG B 1 498 ? 21.062 8.031 -8.844 1 94.06 498 ARG B CA 1
ATOM 10258 C C . ARG B 1 498 ? 21.094 6.633 -9.453 1 94.06 498 ARG B C 1
ATOM 10260 O O . ARG B 1 498 ? 20.266 5.785 -9.117 1 94.06 498 ARG B O 1
ATOM 10267 N N . ALA B 1 499 ? 22.078 6.449 -10.32 1 94.56 499 ALA B N 1
ATOM 10268 C CA . ALA B 1 499 ? 22.266 5.129 -10.914 1 94.56 499 ALA B CA 1
ATOM 10269 C C . ALA B 1 499 ? 22.859 4.152 -9.898 1 94.56 499 ALA B C 1
ATOM 10271 O O . ALA B 1 499 ? 23.641 4.543 -9.031 1 94.56 499 ALA B O 1
ATOM 10272 N N . ARG B 1 500 ? 22.438 2.967 -10 1 93.62 500 ARG B N 1
ATOM 10273 C CA . ARG B 1 500 ? 23.031 1.843 -9.273 1 93.62 500 ARG B CA 1
ATOM 10274 C C . ARG B 1 500 ? 23.281 0.663 -10.203 1 93.62 500 ARG B C 1
ATOM 10276 O O . ARG B 1 500 ? 22.391 0.245 -10.945 1 93.62 500 ARG B O 1
ATOM 10283 N N . GLY B 1 501 ? 24.484 0.151 -10.148 1 92.75 501 GLY B N 1
ATOM 10284 C CA . GLY B 1 501 ? 24.844 -0.965 -11.008 1 92.75 501 GLY B CA 1
ATOM 10285 C C . GLY B 1 501 ? 24.234 -2.283 -10.555 1 92.75 501 GLY B C 1
ATOM 10286 O O . GLY B 1 501 ? 23.688 -2.375 -9.461 1 92.75 501 GLY B O 1
ATOM 10287 N N . ARG B 1 502 ? 24.359 -3.303 -11.492 1 93 502 ARG B N 1
ATOM 10288 C CA . ARG B 1 502 ? 23.953 -4.66 -11.141 1 93 502 ARG B CA 1
ATOM 10289 C C . ARG B 1 502 ? 24.766 -5.184 -9.953 1 93 502 ARG B C 1
ATOM 10291 O O . ARG B 1 502 ? 25.906 -4.777 -9.742 1 93 502 ARG B O 1
ATOM 10298 N N . TYR B 1 503 ? 24.125 -6.027 -9.148 1 91.38 503 TYR B N 1
ATOM 10299 C CA . TYR B 1 503 ? 24.812 -6.648 -8.023 1 91.38 503 TYR B CA 1
ATOM 10300 C C . TYR B 1 503 ? 24.344 -8.078 -7.812 1 91.38 503 TYR B C 1
ATOM 10302 O O . TYR B 1 503 ? 23.219 -8.422 -8.18 1 91.38 503 TYR B O 1
ATOM 10310 N N . ALA B 1 504 ? 25.203 -8.867 -7.297 1 90 504 ALA B N 1
ATOM 10311 C CA . ALA B 1 504 ? 24.828 -10.234 -6.941 1 90 504 ALA B CA 1
ATOM 10312 C C . ALA B 1 504 ? 23.844 -10.25 -5.781 1 90 504 ALA B C 1
ATOM 10314 O O . ALA B 1 504 ? 24.016 -9.531 -4.793 1 90 504 ALA B O 1
ATOM 10315 N N . LEU B 1 505 ? 22.828 -11.047 -5.832 1 87.81 505 LEU B N 1
ATOM 10316 C CA . LEU B 1 505 ? 21.75 -11.062 -4.855 1 87.81 505 LEU B CA 1
ATOM 10317 C C . LEU B 1 505 ? 22.281 -11.391 -3.463 1 87.81 505 LEU B C 1
ATOM 10319 O O . LEU B 1 505 ? 21.797 -10.844 -2.469 1 87.81 505 LEU B O 1
ATOM 10323 N N . TRP B 1 506 ? 23.25 -12.258 -3.348 1 83.5 506 TRP B N 1
ATOM 10324 C CA . TRP B 1 506 ? 23.734 -12.68 -2.037 1 83.5 506 TRP B CA 1
ATOM 10325 C C . TRP B 1 506 ? 24.547 -11.562 -1.375 1 83.5 506 TRP B C 1
ATOM 10327 O O . TRP B 1 506 ? 24.766 -11.586 -0.162 1 83.5 506 TRP B O 1
ATOM 10337 N N . GLU B 1 507 ? 24.969 -10.656 -2.164 1 84.88 507 GLU B N 1
ATOM 10338 C CA . GLU B 1 507 ? 25.703 -9.516 -1.622 1 84.88 507 GLU B CA 1
ATOM 10339 C C . GLU B 1 507 ? 24.75 -8.375 -1.261 1 84.88 507 GLU B C 1
ATOM 10341 O O . GLU B 1 507 ? 25.109 -7.496 -0.472 1 84.88 507 GLU B O 1
ATOM 10346 N N . GLY B 1 508 ? 23.609 -8.469 -1.789 1 85.75 508 GLY B N 1
ATOM 10347 C CA . GLY B 1 508 ? 22.719 -7.332 -1.618 1 85.75 508 GLY B CA 1
ATOM 10348 C C . GLY B 1 508 ? 23.188 -6.086 -2.342 1 85.75 508 GLY B C 1
ATOM 10349 O O . GLY B 1 508 ? 24.234 -6.102 -2.998 1 85.75 508 GLY B O 1
ATOM 10350 N N . PRO B 1 509 ? 22.406 -5.031 -2.203 1 88.94 509 PRO B N 1
ATOM 10351 C CA . PRO B 1 509 ? 22.781 -3.787 -2.883 1 88.94 509 PRO B CA 1
ATOM 10352 C C . PRO B 1 509 ? 23.906 -3.039 -2.17 1 88.94 509 PRO B C 1
ATOM 10354 O O . PRO B 1 509 ? 24.203 -1.895 -2.518 1 88.94 509 PRO B O 1
ATOM 10357 N N . TYR B 1 510 ? 24.562 -3.605 -1.199 1 92.75 510 TYR B N 1
ATOM 10358 C CA . TYR B 1 510 ? 25.484 -2.936 -0.287 1 92.75 510 TYR B CA 1
ATOM 10359 C C . TYR B 1 510 ? 26.844 -2.756 -0.93 1 92.75 510 TYR B C 1
ATOM 10361 O O . TYR B 1 510 ? 27.312 -3.619 -1.683 1 92.75 510 TYR B O 1
ATOM 10369 N N . ALA B 1 511 ? 27.406 -1.64 -0.583 1 92.81 511 ALA B N 1
ATOM 10370 C CA . ALA B 1 511 ? 28.781 -1.396 -1.02 1 92.81 511 ALA B CA 1
ATOM 10371 C C . ALA B 1 511 ? 29.734 -2.408 -0.401 1 92.81 511 ALA B C 1
ATOM 10373 O O . ALA B 1 511 ? 29.594 -2.768 0.771 1 92.81 511 ALA B O 1
ATOM 10374 N N . LYS B 1 512 ? 30.688 -2.906 -1.169 1 90.69 512 LYS B N 1
ATOM 10375 C CA . LYS B 1 512 ? 31.625 -3.943 -0.739 1 90.69 512 LYS B CA 1
ATOM 10376 C C . LYS B 1 512 ? 32.5 -3.457 0.421 1 90.69 512 LYS B C 1
ATOM 10378 O O . LYS B 1 512 ? 33.062 -2.369 0.357 1 90.69 512 LYS B O 1
ATOM 10383 N N . GLY B 1 513 ? 32.531 -4.238 1.427 1 91.62 513 GLY B N 1
ATOM 10384 C CA . GLY B 1 513 ? 33.438 -3.984 2.549 1 91.62 513 GLY B CA 1
ATOM 10385 C C . GLY B 1 513 ? 32.906 -2.896 3.479 1 91.62 513 GLY B C 1
ATOM 10386 O O . GLY B 1 513 ? 33.625 -2.455 4.375 1 91.62 513 GLY B O 1
ATOM 10387 N N . LYS B 1 514 ? 31.75 -2.434 3.229 1 94.81 514 LYS B N 1
ATOM 10388 C CA . LYS B 1 514 ? 31.203 -1.359 4.059 1 94.81 514 LYS B CA 1
ATOM 10389 C C . LYS B 1 514 ? 30.203 -1.902 5.078 1 94.81 514 LYS B C 1
ATOM 10391 O O . LYS B 1 514 ? 29.609 -2.955 4.859 1 94.81 514 LYS B O 1
ATOM 10396 N N . ARG B 1 515 ? 30.141 -1.221 6.18 1 95.75 515 ARG B N 1
ATOM 10397 C CA . ARG B 1 515 ? 29.125 -1.491 7.191 1 95.75 515 ARG B CA 1
ATOM 10398 C C . ARG B 1 515 ? 27.812 -0.787 6.859 1 95.75 515 ARG B C 1
ATOM 10400 O O . ARG B 1 515 ? 27.812 0.263 6.211 1 95.75 515 ARG B O 1
ATOM 10407 N N . THR B 1 516 ? 26.688 -1.327 7.32 1 95.81 516 THR B N 1
ATOM 10408 C CA . THR B 1 516 ? 25.375 -0.821 6.906 1 95.81 516 THR B CA 1
ATOM 10409 C C . THR B 1 516 ? 24.75 0.027 8.016 1 95.81 516 THR B C 1
ATOM 10411 O O . THR B 1 516 ? 25.156 -0.066 9.172 1 95.81 516 THR B O 1
ATOM 10414 N N . PHE B 1 517 ? 23.781 0.809 7.656 1 97.19 517 PHE B N 1
ATOM 10415 C CA . PHE B 1 517 ? 23.047 1.675 8.578 1 97.19 517 PHE B CA 1
ATOM 10416 C C . PHE B 1 517 ? 22.266 0.851 9.594 1 97.19 517 PHE B C 1
ATOM 10418 O O . PHE B 1 517 ? 21.984 1.318 10.703 1 97.19 517 PHE B O 1
ATOM 10425 N N . TYR B 1 518 ? 21.906 -0.379 9.25 1 94.62 518 TYR B N 1
ATOM 10426 C CA . TYR B 1 518 ? 21.25 -1.289 10.188 1 94.62 518 TYR B CA 1
ATOM 10427 C C . TYR B 1 518 ? 22.141 -1.551 11.398 1 94.62 518 TYR B C 1
ATOM 10429 O O . TYR B 1 518 ? 21.641 -1.72 12.516 1 94.62 518 TYR B O 1
ATOM 10437 N N . GLU B 1 519 ? 23.391 -1.651 11.172 1 96.19 519 GLU B N 1
ATOM 10438 C CA . GLU B 1 519 ? 24.312 -1.906 12.266 1 96.19 519 GLU B CA 1
ATOM 10439 C C . GLU B 1 519 ? 24.375 -0.726 13.234 1 96.19 519 GLU B C 1
ATOM 10441 O O . GLU B 1 519 ? 24.625 -0.904 14.422 1 96.19 519 GLU B O 1
ATOM 10446 N N . VAL B 1 520 ? 24.188 0.495 12.695 1 97.69 520 VAL B N 1
ATOM 10447 C CA . VAL B 1 520 ? 24.062 1.657 13.57 1 97.69 520 VAL B CA 1
ATOM 10448 C C . VAL B 1 520 ? 22.797 1.528 14.422 1 97.69 520 VAL B C 1
ATOM 10450 O O . VAL B 1 520 ? 22.828 1.737 15.633 1 97.69 520 VAL B O 1
ATOM 10453 N N . ALA B 1 521 ? 21.688 1.162 13.781 1 96.06 521 ALA B N 1
ATOM 10454 C CA . ALA B 1 521 ? 20.406 0.995 14.477 1 96.06 521 ALA B CA 1
ATOM 10455 C C . ALA B 1 521 ? 20.516 -0.058 15.57 1 96.06 521 ALA B C 1
ATOM 10457 O O . ALA B 1 521 ? 19.859 0.055 16.609 1 96.06 521 ALA B O 1
ATOM 10458 N N . GLU B 1 522 ? 21.406 -1.062 15.367 1 95.31 522 GLU B N 1
ATOM 10459 C CA . GLU B 1 522 ? 21.594 -2.148 16.328 1 95.31 522 GLU B CA 1
ATOM 10460 C C . GLU B 1 522 ? 22.641 -1.785 17.375 1 95.31 522 GLU B C 1
ATOM 10462 O O . GLU B 1 522 ? 22.859 -2.543 18.328 1 95.31 522 GLU B O 1
ATOM 10467 N N . GLY B 1 523 ? 23.297 -0.717 17.281 1 96.19 523 GLY B N 1
ATOM 10468 C CA . GLY B 1 523 ? 24.297 -0.26 18.234 1 96.19 523 GLY B CA 1
ATOM 10469 C C . GLY B 1 523 ? 25.641 -0.919 18.062 1 96.19 523 GLY B C 1
ATOM 10470 O O . GLY B 1 523 ? 26.5 -0.868 18.953 1 96.19 523 GLY B O 1
ATOM 10471 N N . LYS B 1 524 ? 25.859 -1.595 16.891 1 97.12 524 LYS B N 1
ATOM 10472 C CA . LYS B 1 524 ? 27.109 -2.299 16.641 1 97.12 524 LYS B CA 1
ATOM 10473 C C . LYS B 1 524 ? 28.219 -1.323 16.266 1 97.12 524 LYS B C 1
ATOM 10475 O O . LYS B 1 524 ? 29.406 -1.584 16.516 1 97.12 524 LYS B O 1
ATOM 10480 N N . ILE B 1 525 ? 27.906 -0.205 15.562 1 97.69 525 ILE B N 1
ATOM 10481 C CA . ILE B 1 525 ? 28.844 0.862 15.242 1 97.69 525 ILE B CA 1
ATOM 10482 C C . ILE B 1 525 ? 28.203 2.219 15.516 1 97.69 525 ILE B C 1
ATOM 10484 O O . ILE B 1 525 ? 26.969 2.344 15.5 1 97.69 525 ILE B O 1
ATOM 10488 N N . SER B 1 526 ? 28.953 3.23 15.742 1 98 526 SER B N 1
ATOM 10489 C CA . SER B 1 526 ? 28.422 4.574 15.969 1 98 526 SER B CA 1
ATOM 10490 C C . SER B 1 526 ? 28.109 5.273 14.648 1 98 526 SER B C 1
ATOM 10492 O O . SER B 1 526 ? 28.578 4.859 13.594 1 98 526 SER B O 1
ATOM 10494 N N . ILE B 1 527 ? 27.297 6.273 14.711 1 97.69 527 ILE B N 1
ATOM 10495 C CA . ILE B 1 527 ? 26.938 7.055 13.523 1 97.69 527 ILE B CA 1
ATOM 10496 C C . ILE B 1 527 ? 28.203 7.703 12.945 1 97.69 527 ILE B C 1
ATOM 10498 O O . ILE B 1 527 ? 28.312 7.844 11.727 1 97.69 527 ILE B O 1
ATOM 10502 N N . ASP B 1 528 ? 29.156 8.156 13.781 1 97.81 528 ASP B N 1
ATOM 10503 C CA . ASP B 1 528 ? 30.391 8.781 13.32 1 97.81 528 ASP B CA 1
ATOM 10504 C C . ASP B 1 528 ? 31.266 7.789 12.555 1 97.81 528 ASP B C 1
ATOM 10506 O O . ASP B 1 528 ? 31.828 8.125 11.516 1 97.81 528 ASP B O 1
ATOM 10510 N N . GLU B 1 529 ? 31.344 6.586 13.07 1 97.81 529 GLU B N 1
ATOM 10511 C CA . GLU B 1 529 ? 32.062 5.527 12.375 1 97.81 529 GLU B CA 1
ATOM 10512 C C . GLU B 1 529 ? 31.438 5.211 11.031 1 97.81 529 GLU B C 1
ATOM 10514 O O . GLU B 1 529 ? 32.125 4.984 10.039 1 97.81 529 GLU B O 1
ATOM 10519 N N . PHE B 1 530 ? 30.188 5.207 11.078 1 98.19 530 PHE B N 1
ATOM 10520 C CA . PHE B 1 530 ? 29.422 4.918 9.867 1 98.19 530 PHE B CA 1
ATOM 10521 C C . PHE B 1 530 ? 29.688 5.977 8.805 1 98.19 530 PHE B C 1
ATOM 10523 O O . PHE B 1 530 ? 29.984 5.648 7.652 1 98.19 530 PHE B O 1
ATOM 10530 N N . LEU B 1 531 ? 29.609 7.246 9.148 1 98.06 531 LEU B N 1
ATOM 10531 C CA . LEU B 1 531 ? 29.797 8.352 8.219 1 98.06 531 LEU B CA 1
ATOM 10532 C C . LEU B 1 531 ? 31.234 8.391 7.711 1 98.06 531 LEU B C 1
ATOM 10534 O O . LEU B 1 531 ? 31.484 8.789 6.57 1 98.06 531 LEU B O 1
ATOM 10538 N N . ALA B 1 532 ? 32.188 7.953 8.508 1 97.56 532 ALA B N 1
ATOM 10539 C CA . ALA B 1 532 ? 33.594 8 8.164 1 97.56 532 ALA B CA 1
ATOM 10540 C C . ALA B 1 532 ? 33.875 7.137 6.941 1 97.56 532 ALA B C 1
ATOM 10542 O O . ALA B 1 532 ? 34.844 7.387 6.219 1 97.56 532 ALA B O 1
ATOM 10543 N N . GLN B 1 533 ? 33.031 6.16 6.625 1 97.38 533 GLN B N 1
ATOM 10544 C CA . GLN B 1 533 ? 33.25 5.242 5.516 1 97.38 533 GLN B CA 1
ATOM 10545 C C . GLN B 1 533 ? 32.844 5.859 4.191 1 97.38 533 GLN B C 1
ATOM 10547 O O . GLN B 1 533 ? 33.188 5.352 3.121 1 97.38 533 GLN B O 1
ATOM 10552 N N . MET B 1 534 ? 32.094 6.938 4.191 1 97.5 534 MET B N 1
ATOM 10553 C CA . MET B 1 534 ? 31.5 7.539 2.992 1 97.5 534 MET B CA 1
ATOM 10554 C C . MET B 1 534 ? 32.438 8.562 2.381 1 97.5 534 MET B C 1
ATOM 10556 O O . MET B 1 534 ? 33.219 9.195 3.094 1 97.5 534 MET B O 1
ATOM 10560 N N . THR B 1 535 ? 32.375 8.703 1.075 1 97.56 535 THR B N 1
ATOM 10561 C CA . THR B 1 535 ? 33.094 9.766 0.389 1 97.56 535 THR B CA 1
ATOM 10562 C C . THR B 1 535 ? 32.469 11.117 0.643 1 97.56 535 THR B C 1
ATOM 10564 O O . THR B 1 535 ? 31.344 11.195 1.18 1 97.56 535 THR B O 1
ATOM 10567 N N . ASP B 1 536 ? 33.125 12.234 0.311 1 98.25 536 ASP B N 1
ATOM 10568 C CA . ASP B 1 536 ? 32.562 13.578 0.431 1 98.25 536 ASP B CA 1
ATOM 10569 C C . ASP B 1 536 ? 31.281 13.711 -0.368 1 98.25 536 ASP B C 1
ATOM 10571 O O . ASP B 1 536 ? 30.312 14.305 0.107 1 98.25 536 ASP B O 1
ATOM 10575 N N . GLU B 1 537 ? 31.281 13.117 -1.532 1 97.62 537 GLU B N 1
ATOM 10576 C CA . GLU B 1 537 ? 30.109 13.188 -2.41 1 97.62 537 GLU B CA 1
ATOM 10577 C C . GLU B 1 537 ? 28.922 12.453 -1.808 1 97.62 537 GLU B C 1
ATOM 10579 O O . GLU B 1 537 ? 27.781 12.914 -1.92 1 97.62 537 GLU B O 1
ATOM 10584 N N . GLU B 1 538 ? 29.219 11.344 -1.217 1 97.56 538 GLU B N 1
ATOM 10585 C CA . GLU B 1 538 ? 28.156 10.547 -0.601 1 97.56 538 GLU B CA 1
ATOM 10586 C C . GLU B 1 538 ? 27.562 11.266 0.604 1 97.56 538 GLU B C 1
ATOM 10588 O O . GLU B 1 538 ? 26.344 11.25 0.803 1 97.56 538 GLU B O 1
ATOM 10593 N N . VAL B 1 539 ? 28.391 11.875 1.408 1 98.56 539 VAL B N 1
ATOM 10594 C CA . VAL B 1 539 ? 27.891 12.664 2.533 1 98.56 539 VAL B CA 1
ATOM 10595 C C . VAL B 1 539 ? 27.062 13.836 2.02 1 98.56 539 VAL B C 1
ATOM 10597 O O . VAL B 1 539 ? 25.984 14.117 2.547 1 98.56 539 VAL B O 1
ATOM 10600 N N . ALA B 1 540 ? 27.531 14.508 0.972 1 98.5 540 ALA B N 1
ATOM 10601 C CA . ALA B 1 540 ? 26.828 15.633 0.361 1 98.5 540 ALA B CA 1
ATOM 10602 C C . ALA B 1 540 ? 25.453 15.195 -0.154 1 98.5 540 ALA B C 1
ATOM 10604 O O . ALA B 1 540 ? 24.484 15.961 -0.097 1 98.5 540 ALA B O 1
ATOM 10605 N N . HIS B 1 541 ? 25.375 13.977 -0.639 1 97.75 541 HIS B N 1
ATOM 10606 C CA . HIS B 1 541 ? 24.125 13.438 -1.166 1 97.75 541 HIS B CA 1
ATOM 10607 C C . HIS B 1 541 ? 23.031 13.414 -0.095 1 97.75 541 HIS B C 1
ATOM 10609 O O . HIS B 1 541 ? 21.875 13.703 -0.38 1 97.75 541 HIS B O 1
ATOM 10615 N N . LEU B 1 542 ? 23.375 13.125 1.107 1 98.44 542 LEU B N 1
ATOM 10616 C CA . LEU B 1 542 ? 22.438 13.008 2.213 1 98.44 542 LEU B CA 1
ATOM 10617 C C . LEU B 1 542 ? 21.859 14.367 2.576 1 98.44 542 LEU B C 1
ATOM 10619 O O . LEU B 1 542 ? 20.859 14.445 3.311 1 98.44 542 LEU B O 1
ATOM 10623 N N . LEU B 1 543 ? 22.422 15.461 2.07 1 98.75 543 LEU B N 1
ATOM 10624 C CA . LEU B 1 543 ? 22.047 16.812 2.496 1 98.75 543 LEU B CA 1
ATOM 10625 C C . LEU B 1 543 ? 21.078 17.438 1.511 1 98.75 543 LEU B C 1
ATOM 10627 O O . LEU B 1 543 ? 20.828 18.656 1.562 1 98.75 543 LEU B O 1
ATOM 10631 N N . GLY B 1 544 ? 20.562 16.688 0.574 1 97.88 544 GLY B N 1
ATOM 10632 C CA . GLY B 1 544 ? 19.578 17.156 -0.387 1 97.88 544 GLY B CA 1
ATOM 10633 C C . GLY B 1 544 ? 18.328 16.297 -0.426 1 97.88 544 GLY B C 1
ATOM 10634 O O . GLY B 1 544 ? 18.359 15.133 -0.007 1 97.88 544 GLY B O 1
ATOM 10635 N N . GLY B 1 545 ? 17.234 16.906 -0.933 1 97.5 545 GLY B N 1
ATOM 10636 C CA . GLY B 1 545 ? 16 16.156 -1.123 1 97.5 545 GLY B CA 1
ATOM 10637 C C . GLY B 1 545 ? 16.172 14.961 -2.037 1 97.5 545 GLY B C 1
ATOM 10638 O O . GLY B 1 545 ? 17.047 14.953 -2.904 1 97.5 545 GLY B O 1
ATOM 10639 N N . GLN B 1 546 ? 15.391 13.906 -1.765 1 97.19 546 GLN B N 1
ATOM 10640 C CA . GLN B 1 546 ? 15.461 12.656 -2.51 1 97.19 546 GLN B CA 1
ATOM 10641 C C . GLN B 1 546 ? 14.18 12.422 -3.309 1 97.19 546 GLN B C 1
ATOM 10643 O O . GLN B 1 546 ? 13.117 12.922 -2.945 1 97.19 546 GLN B O 1
ATOM 10648 N N . PRO B 1 547 ? 14.25 11.656 -4.398 1 95.19 547 PRO B N 1
ATOM 10649 C CA . PRO B 1 547 ? 13.094 11.508 -5.285 1 95.19 547 PRO B CA 1
ATOM 10650 C C . PRO B 1 547 ? 11.93 10.773 -4.617 1 95.19 547 PRO B C 1
ATOM 10652 O O . PRO B 1 547 ? 12.148 9.898 -3.781 1 95.19 547 PRO B O 1
ATOM 10655 N N . ASN B 1 548 ? 10.734 11.086 -5.047 1 92.69 548 ASN B N 1
ATOM 10656 C CA . ASN B 1 548 ? 9.516 10.445 -4.582 1 92.69 548 ASN B CA 1
ATOM 10657 C C . ASN B 1 548 ? 9.406 9.016 -5.105 1 92.69 548 ASN B C 1
ATOM 10659 O O . ASN B 1 548 ? 9.586 8.766 -6.297 1 92.69 548 ASN B O 1
ATOM 10663 N N . THR B 1 549 ? 9.109 7.957 -4.316 1 87.88 549 THR B N 1
ATOM 10664 C CA . THR B 1 549 ? 8.891 6.566 -4.703 1 87.88 549 THR B CA 1
ATOM 10665 C C . THR B 1 549 ? 7.523 6.082 -4.23 1 87.88 549 THR B C 1
ATOM 10667 O O . THR B 1 549 ? 7.266 4.879 -4.188 1 87.88 549 THR B O 1
ATOM 10670 N N . GLY B 1 550 ? 6.492 6.68 -4.316 1 90.75 550 GLY B N 1
ATOM 10671 C CA . GLY B 1 550 ? 5.191 6.254 -3.824 1 90.75 550 GLY B CA 1
ATOM 10672 C C . GLY B 1 550 ? 4.125 7.324 -3.961 1 90.75 550 GLY B C 1
ATOM 10673 O O . GLY B 1 550 ? 4.055 8.008 -4.984 1 90.75 550 GLY B O 1
ATOM 10674 N N . VAL B 1 551 ? 3.32 7.402 -2.908 1 92.81 551 VAL B N 1
ATOM 10675 C CA . VAL B 1 551 ? 2.125 8.234 -3.025 1 92.81 551 VAL B CA 1
ATOM 10676 C C . VAL B 1 551 ? 2.408 9.625 -2.473 1 92.81 551 VAL B C 1
ATOM 10678 O O . VAL B 1 551 ? 1.54 10.5 -2.506 1 92.81 551 VAL B O 1
ATOM 10681 N N . ALA B 1 552 ? 3.543 9.812 -1.967 1 82.75 552 ALA B N 1
ATOM 10682 C CA . ALA B 1 552 ? 3.854 11.109 -1.378 1 82.75 552 ALA B CA 1
ATOM 10683 C C . ALA B 1 552 ? 3.672 12.234 -2.398 1 82.75 552 ALA B C 1
ATOM 10685 O O . ALA B 1 552 ? 3.854 12.023 -3.6 1 82.75 552 ALA B O 1
ATOM 10686 N N . ASN B 1 553 ? 3.279 13.359 -2.045 1 83.25 553 ASN B N 1
ATOM 10687 C CA . ASN B 1 553 ? 3.184 14.508 -2.934 1 83.25 553 ASN B CA 1
ATOM 10688 C C . ASN B 1 553 ? 4.461 15.344 -2.912 1 83.25 553 ASN B C 1
ATOM 10690 O O . ASN B 1 553 ? 4.551 16.359 -3.594 1 83.25 553 ASN B O 1
ATOM 10694 N N . THR B 1 554 ? 5.395 14.992 -2.066 1 93.56 554 THR B N 1
ATOM 10695 C CA . THR B 1 554 ? 6.652 15.703 -1.878 1 93.56 554 THR B CA 1
ATOM 10696 C C . THR B 1 554 ? 7.84 14.773 -2.096 1 93.56 554 THR B C 1
ATOM 10698 O O . THR B 1 554 ? 7.801 13.906 -2.969 1 93.56 554 THR B O 1
ATOM 10701 N N . PHE B 1 555 ? 9.016 15.102 -1.509 1 96.44 555 PHE B N 1
ATOM 10702 C CA . PHE B 1 555 ? 10.25 14.352 -1.708 1 96.44 555 PHE B CA 1
ATOM 10703 C C . PHE B 1 555 ? 10.742 13.758 -0.392 1 96.44 555 PHE B C 1
ATOM 10705 O O . PHE B 1 555 ? 9.984 13.672 0.576 1 96.44 555 PHE B O 1
ATOM 10712 N N . GLY B 1 556 ? 11.961 13.141 -0.403 1 96.94 556 GLY B N 1
ATOM 10713 C CA . GLY B 1 556 ? 12.352 12.375 0.771 1 96.94 556 GLY B CA 1
ATOM 10714 C C . GLY B 1 556 ? 13.727 12.758 1.298 1 96.94 556 GLY B C 1
ATOM 10715 O O . GLY B 1 556 ? 14.305 13.758 0.864 1 96.94 556 GLY B O 1
ATOM 10716 N N . TYR B 1 557 ? 14.203 12.039 2.379 1 97.81 557 TYR B N 1
ATOM 10717 C CA . TYR B 1 557 ? 15.523 12.117 2.99 1 97.81 557 TYR B CA 1
ATOM 10718 C C . TYR B 1 557 ? 16.281 10.797 2.844 1 97.81 557 TYR B C 1
ATOM 10720 O O . TYR B 1 557 ? 15.656 9.734 2.746 1 97.81 557 TYR B O 1
ATOM 10728 N N . GLY B 1 558 ? 17.578 10.875 2.85 1 97.62 558 GLY B N 1
ATOM 10729 C CA . GLY B 1 558 ? 18.406 9.672 2.867 1 97.62 558 GLY B CA 1
ATOM 10730 C C . GLY B 1 558 ? 18.625 9.078 1.49 1 97.62 558 GLY B C 1
ATOM 10731 O O . GLY B 1 558 ? 19.25 9.703 0.633 1 97.62 558 GLY B O 1
ATOM 10732 N N . ASN B 1 559 ? 18.156 7.855 1.29 1 96.75 559 ASN B N 1
ATOM 10733 C CA . ASN B 1 559 ? 18.125 7.172 0 1 96.75 559 ASN B CA 1
ATOM 10734 C C . ASN B 1 559 ? 19.531 6.754 -0.436 1 96.75 559 ASN B C 1
ATOM 10736 O O . ASN B 1 559 ? 20.016 7.176 -1.491 1 96.75 559 ASN B O 1
ATOM 10740 N N . MET B 1 560 ? 20.141 5.895 0.315 1 97 560 MET B N 1
ATOM 10741 C CA . MET B 1 560 ? 21.406 5.254 -0.027 1 97 560 MET B CA 1
ATOM 10742 C C . MET B 1 560 ? 21.375 3.762 0.284 1 97 560 MET B C 1
ATOM 10744 O O . MET B 1 560 ? 22.016 3.299 1.223 1 97 560 MET B O 1
ATOM 10748 N N . PRO B 1 561 ? 20.703 3.066 -0.578 1 94.12 561 PRO B N 1
ATOM 10749 C CA . PRO B 1 561 ? 20.547 1.632 -0.323 1 94.12 561 PRO B CA 1
ATOM 10750 C C . PRO B 1 561 ? 21.891 0.899 -0.227 1 94.12 561 PRO B C 1
ATOM 10752 O O . PRO B 1 561 ? 22 -0.101 0.486 1 94.12 561 PRO B O 1
ATOM 10755 N N . GLU B 1 562 ? 22.938 1.34 -0.917 1 95.25 562 GLU B N 1
ATOM 10756 C CA . GLU B 1 562 ? 24.234 0.695 -0.867 1 95.25 562 GLU B CA 1
ATOM 10757 C C . GLU B 1 562 ? 24.828 0.739 0.542 1 95.25 562 GLU B C 1
ATOM 10759 O O . GLU B 1 562 ? 25.766 -0 0.854 1 95.25 562 GLU B O 1
ATOM 10764 N N . TYR B 1 563 ? 24.297 1.645 1.422 1 96.94 563 TYR B N 1
ATOM 10765 C CA . TYR B 1 563 ? 24.688 1.704 2.826 1 96.94 563 TYR B CA 1
ATOM 10766 C C . TYR B 1 563 ? 23.531 1.294 3.73 1 96.94 563 TYR B C 1
ATOM 10768 O O . TYR B 1 563 ? 23.609 1.455 4.953 1 96.94 563 TYR B O 1
ATOM 10776 N N . GLY B 1 564 ? 22.453 0.853 3.146 1 95.5 564 GLY B N 1
ATOM 10777 C CA . GLY B 1 564 ? 21.281 0.422 3.902 1 95.5 564 GLY B CA 1
ATOM 10778 C C . GLY B 1 564 ? 20.438 1.576 4.41 1 95.5 564 GLY B C 1
ATOM 10779 O O . GLY B 1 564 ? 19.609 1.4 5.305 1 95.5 564 GLY B O 1
ATOM 10780 N N . ILE B 1 565 ? 20.609 2.836 3.961 1 97.5 565 ILE B N 1
ATOM 10781 C CA . ILE B 1 565 ? 19.812 3.992 4.352 1 97.5 565 ILE B CA 1
ATOM 10782 C C . ILE B 1 565 ? 18.547 4.055 3.5 1 97.5 565 ILE B C 1
ATOM 10784 O O . ILE B 1 565 ? 18.609 4.184 2.275 1 97.5 565 ILE B O 1
ATOM 10788 N N . PRO B 1 566 ? 17.422 3.938 4.105 1 96.56 566 PRO B N 1
ATOM 10789 C CA . PRO B 1 566 ? 16.188 3.984 3.314 1 96.56 566 PRO B CA 1
ATOM 10790 C C . PRO B 1 566 ? 15.883 5.379 2.773 1 96.56 566 PRO B C 1
ATOM 10792 O O . PRO B 1 566 ? 16.469 6.363 3.229 1 96.56 566 PRO B O 1
ATOM 10795 N N . ASN B 1 567 ? 15.086 5.453 1.723 1 96.56 567 ASN B N 1
ATOM 10796 C CA . ASN B 1 567 ? 14.461 6.68 1.243 1 96.56 567 ASN B CA 1
ATOM 10797 C C . ASN B 1 567 ? 13.18 6.996 2.006 1 96.56 567 ASN B C 1
ATOM 10799 O O . ASN B 1 567 ? 12.125 6.414 1.728 1 96.56 567 ASN B O 1
ATOM 10803 N N . VAL B 1 568 ? 13.219 7.883 2.953 1 97.25 568 VAL B N 1
ATOM 10804 C CA . VAL B 1 568 ? 12.047 8.133 3.789 1 97.25 568 VAL B CA 1
ATOM 10805 C C . VAL B 1 568 ? 11.273 9.336 3.252 1 97.25 568 VAL B C 1
ATOM 10807 O O . VAL B 1 568 ? 11.812 10.438 3.154 1 97.25 568 VAL B O 1
ATOM 10810 N N . MET B 1 569 ? 10 9.109 2.928 1 97.25 569 MET B N 1
ATOM 10811 C CA . MET B 1 569 ? 9.18 10.109 2.234 1 97.25 569 MET B CA 1
ATOM 10812 C C . MET B 1 569 ? 8.594 11.109 3.221 1 97.25 569 MET B C 1
ATOM 10814 O O . MET B 1 569 ? 8.414 10.797 4.398 1 97.25 569 MET B O 1
ATOM 10818 N N . THR B 1 570 ? 8.352 12.32 2.748 1 97.19 570 THR B N 1
ATOM 10819 C CA . THR B 1 570 ? 7.621 13.352 3.475 1 97.19 570 THR B CA 1
ATOM 10820 C C . THR B 1 570 ? 6.324 13.703 2.756 1 97.19 570 THR B C 1
ATOM 10822 O O . THR B 1 570 ? 6.137 13.352 1.59 1 97.19 570 THR B O 1
ATOM 10825 N N . ALA B 1 571 ? 5.418 14.328 3.438 1 95.69 571 ALA B N 1
ATOM 10826 C CA . ALA B 1 571 ? 4.191 14.805 2.812 1 95.69 571 ALA B CA 1
ATOM 10827 C C . ALA B 1 571 ? 3.689 16.078 3.49 1 95.69 571 ALA B C 1
ATOM 10829 O O . ALA B 1 571 ? 3.885 16.266 4.695 1 95.69 571 ALA B O 1
ATOM 10830 N N . ASP B 1 572 ? 3.043 16.875 2.652 1 93.94 572 ASP B N 1
ATOM 10831 C CA . ASP B 1 572 ? 2.434 18.109 3.154 1 93.94 572 ASP B CA 1
ATOM 10832 C C . ASP B 1 572 ? 1.235 17.797 4.047 1 93.94 572 ASP B C 1
ATOM 10834 O O . ASP B 1 572 ? 0.588 16.766 3.893 1 93.94 572 ASP B O 1
ATOM 10838 N N . GLY B 1 573 ? 1.043 18.75 4.82 1 78.5 573 GLY B N 1
ATOM 10839 C CA . GLY B 1 573 ? -0.15 18.562 5.633 1 78.5 573 GLY B CA 1
ATOM 10840 C C . GLY B 1 573 ? -0.667 19.859 6.223 1 78.5 573 GLY B C 1
ATOM 10841 O O . GLY B 1 573 ? -0.787 20.875 5.516 1 78.5 573 GLY B O 1
ATOM 10842 N N . PRO B 1 574 ? -1.019 20.703 6.664 1 79.69 574 PRO B N 1
ATOM 10843 C CA . PRO B 1 574 ? -1.516 21.219 7.941 1 79.69 574 PRO B CA 1
ATOM 10844 C C . PRO B 1 574 ? -2.994 20.922 8.164 1 79.69 574 PRO B C 1
ATOM 10846 O O . PRO B 1 574 ? -3.471 20.969 9.305 1 79.69 574 PRO B O 1
ATOM 10849 N N . ALA B 1 575 ? -3.674 20.547 7.051 1 89.12 575 ALA B N 1
ATOM 10850 C CA . ALA B 1 575 ? -5.102 20.281 7.207 1 89.12 575 ALA B CA 1
ATOM 10851 C C . ALA B 1 575 ? -5.43 18.812 6.902 1 89.12 575 ALA B C 1
ATOM 10853 O O . ALA B 1 575 ? -6.566 18.484 6.559 1 89.12 575 ALA B O 1
ATOM 10854 N N . GLY B 1 576 ? -4.422 18 6.98 1 95.06 576 GLY B N 1
ATOM 10855 C CA . GLY B 1 576 ? -4.516 16.594 6.645 1 95.06 576 GLY B CA 1
ATOM 10856 C C . GLY B 1 576 ? -3.373 16.109 5.77 1 95.06 576 GLY B C 1
ATOM 10857 O O . GLY B 1 576 ? -2.562 16.906 5.301 1 95.06 576 GLY B O 1
ATOM 10858 N N . LEU B 1 577 ? -3.289 14.805 5.578 1 96.25 577 LEU B N 1
ATOM 10859 C CA . LEU B 1 577 ? -2.258 14.219 4.727 1 96.25 577 LEU B CA 1
ATOM 10860 C C . LEU B 1 577 ? -2.543 14.5 3.256 1 96.25 577 LEU B C 1
ATOM 10862 O O . LEU B 1 577 ? -3.586 14.094 2.734 1 96.25 577 LEU B O 1
ATOM 10866 N N . ARG B 1 578 ? -1.63 15.141 2.648 1 95.38 578 ARG B N 1
ATOM 10867 C CA . ARG B 1 578 ? -1.816 15.461 1.237 1 95.38 578 ARG B CA 1
ATOM 10868 C C . ARG B 1 578 ? -1.221 14.375 0.346 1 95.38 578 ARG B C 1
ATOM 10870 O O . ARG B 1 578 ? -0.027 14.086 0.431 1 95.38 578 ARG B O 1
ATOM 10877 N N . ILE B 1 579 ? -2.035 13.805 -0.445 1 94.5 579 ILE B N 1
ATOM 10878 C CA . ILE B 1 579 ? -1.665 12.852 -1.485 1 94.5 579 ILE B CA 1
ATOM 10879 C C . ILE B 1 579 ? -2.26 13.289 -2.822 1 94.5 579 ILE B C 1
ATOM 10881 O O . ILE B 1 579 ? -3.402 13.75 -2.877 1 94.5 579 ILE B O 1
ATOM 10885 N N . ALA B 1 580 ? -1.465 13.266 -3.867 1 91.25 580 ALA B N 1
ATOM 10886 C CA . ALA B 1 580 ? -1.939 13.68 -5.184 1 91.25 580 ALA B CA 1
ATOM 10887 C C . ALA B 1 580 ? -3.148 12.852 -5.617 1 91.25 580 ALA B C 1
ATOM 10889 O O . ALA B 1 580 ? -3.209 11.648 -5.363 1 91.25 580 ALA B O 1
ATOM 10890 N N . PRO B 1 581 ? -4.117 13.508 -6.277 1 91.69 581 PRO B N 1
ATOM 10891 C CA . PRO B 1 581 ? -5.352 12.812 -6.648 1 91.69 581 PRO B CA 1
ATOM 10892 C C . PRO B 1 581 ? -5.105 11.617 -7.566 1 91.69 581 PRO B C 1
ATOM 10894 O O . PRO B 1 581 ? -5.848 10.633 -7.52 1 91.69 581 PRO B O 1
ATOM 10897 N N . GLU B 1 582 ? -4.051 11.617 -8.375 1 91.56 582 GLU B N 1
ATOM 10898 C CA . GLU B 1 582 ? -3.781 10.562 -9.344 1 91.56 582 GLU B CA 1
ATOM 10899 C C . GLU B 1 582 ? -3.426 9.25 -8.648 1 91.56 582 GLU B C 1
ATOM 10901 O O . GLU B 1 582 ? -3.5 8.18 -9.258 1 91.56 582 GLU B O 1
ATOM 10906 N N . CYS B 1 583 ? -3.025 9.336 -7.375 1 93.94 583 CYS B N 1
ATOM 10907 C CA . CYS B 1 583 ? -2.68 8.141 -6.613 1 93.94 583 CYS B CA 1
ATOM 10908 C C . CYS B 1 583 ? -3.93 7.352 -6.234 1 93.94 583 CYS B C 1
ATOM 10910 O O . CYS B 1 583 ? -3.844 6.18 -5.867 1 93.94 583 CYS B O 1
ATOM 10912 N N . GLY B 1 584 ? -5.125 8.062 -6.25 1 92.5 584 GLY B N 1
ATOM 10913 C CA . GLY B 1 584 ? -6.391 7.406 -5.973 1 92.5 584 GLY B CA 1
ATOM 10914 C C . GLY B 1 584 ? -6.652 7.211 -4.488 1 92.5 584 GLY B C 1
ATOM 10915 O O . GLY B 1 584 ? -7.613 6.547 -4.102 1 92.5 584 GLY B O 1
ATOM 10916 N N . VAL B 1 585 ? -5.848 7.789 -3.619 1 94.44 585 VAL B N 1
ATOM 10917 C CA . VAL B 1 585 ? -6.008 7.664 -2.174 1 94.44 585 VAL B CA 1
ATOM 10918 C C . VAL B 1 585 ? -6.695 8.906 -1.618 1 94.44 585 VAL B C 1
ATOM 10920 O O . VAL B 1 585 ? -6.219 10.023 -1.81 1 94.44 585 VAL B O 1
ATOM 10923 N N . HIS B 1 586 ? -7.812 8.75 -1.002 1 95.25 586 HIS B N 1
ATOM 10924 C CA . HIS B 1 586 ? -8.5 9.82 -0.286 1 95.25 586 HIS B CA 1
ATOM 10925 C C . HIS B 1 586 ? -8.141 9.805 1.197 1 95.25 586 HIS B C 1
ATOM 10927 O O . HIS B 1 586 ? -8.117 8.742 1.823 1 95.25 586 HIS B O 1
ATOM 10933 N N . THR B 1 587 ? -7.828 10.906 1.761 1 96.88 587 THR B N 1
ATOM 10934 C CA . THR B 1 587 ? -7.473 11 3.174 1 96.88 587 THR B CA 1
ATOM 10935 C C . THR B 1 587 ? -8.469 11.875 3.926 1 96.88 587 THR B C 1
ATOM 10937 O O . THR B 1 587 ? -9.477 12.312 3.359 1 96.88 587 THR B O 1
ATOM 10940 N N . THR B 1 588 ? -8.273 12.062 5.23 1 97.81 588 THR B N 1
ATOM 10941 C CA . THR B 1 588 ? -9.141 12.875 6.074 1 97.81 588 THR B CA 1
ATOM 10942 C C . THR B 1 588 ? -8.711 14.336 6.047 1 97.81 588 THR B C 1
ATOM 10944 O O . THR B 1 588 ? -7.551 14.648 6.32 1 97.81 588 THR B O 1
ATOM 10947 N N . ALA B 1 589 ? -9.602 15.18 5.676 1 97.62 589 ALA B N 1
ATOM 10948 C CA . ALA B 1 589 ? -9.344 16.609 5.875 1 97.62 589 ALA B CA 1
ATOM 10949 C C . ALA B 1 589 ? -9.734 17.031 7.285 1 97.62 589 ALA B C 1
ATOM 10951 O O . ALA B 1 589 ? -10.898 16.938 7.68 1 97.62 589 ALA B O 1
ATOM 10952 N N . TRP B 1 590 ? -8.812 17.5 7.977 1 97.81 590 TRP B N 1
ATOM 10953 C CA . TRP B 1 590 ? -9 18.016 9.328 1 97.81 590 TRP B CA 1
ATOM 10954 C C . TRP B 1 590 ? -9.32 19.5 9.312 1 97.81 590 TRP B C 1
ATOM 10956 O O . TRP B 1 590 ? -9.062 20.188 8.312 1 97.81 590 TRP B O 1
ATOM 10966 N N . PRO B 1 591 ? -9.859 20 10.438 1 97.44 591 PRO B N 1
ATOM 10967 C CA . PRO B 1 591 ? -10.039 21.453 10.516 1 97.44 591 PRO B CA 1
ATOM 10968 C C . PRO B 1 591 ? -8.719 22.219 10.375 1 97.44 591 PRO B C 1
ATOM 10970 O O . PRO B 1 591 ? -7.664 21.719 10.773 1 97.44 591 PRO B O 1
ATOM 10973 N N . CYS B 1 592 ? -8.805 23.391 9.828 1 96.06 592 CYS B N 1
ATOM 10974 C CA . CYS B 1 592 ? -7.602 24.203 9.703 1 96.06 592 CYS B CA 1
ATOM 10975 C C . CYS B 1 592 ? -7.035 24.562 11.07 1 96.06 592 CYS B C 1
ATOM 10977 O O . CYS B 1 592 ? -7.723 24.438 12.086 1 96.06 592 CYS B O 1
ATOM 10979 N N . ALA B 1 593 ? -5.82 25 11.141 1 97 593 ALA B N 1
ATOM 10980 C CA . ALA B 1 593 ? -5.109 25.25 12.391 1 97 593 ALA B CA 1
ATOM 10981 C C . ALA B 1 593 ? -5.781 26.359 13.188 1 97 593 ALA B C 1
ATOM 10983 O O . ALA B 1 593 ? -5.801 26.328 14.422 1 97 593 ALA B O 1
ATOM 10984 N N . THR B 1 594 ? -6.316 27.375 12.531 1 97.31 594 THR B N 1
ATOM 10985 C CA . THR B 1 594 ? -7.035 28.438 13.219 1 97.31 594 THR B CA 1
ATOM 10986 C C . THR B 1 594 ? -8.188 27.875 14.047 1 97.31 594 THR B C 1
ATOM 10988 O O . THR B 1 594 ? -8.352 28.219 15.219 1 97.31 594 THR B O 1
ATOM 10991 N N . LEU B 1 595 ? -8.969 27.016 13.367 1 98.12 595 LEU B N 1
ATOM 10992 C CA . LEU B 1 595 ? -10.078 26.391 14.078 1 98.12 595 LEU B CA 1
ATOM 10993 C C . LEU B 1 595 ? -9.562 25.516 15.219 1 98.12 595 LEU B C 1
ATOM 10995 O O . LEU B 1 595 ? -10.133 25.516 16.312 1 98.12 595 LEU B O 1
ATOM 10999 N N . LEU B 1 596 ? -8.508 24.781 15 1 98.56 596 LEU B N 1
ATOM 11000 C CA . LEU B 1 596 ? -7.957 23.922 16.047 1 98.56 596 LEU B CA 1
ATOM 11001 C C . LEU B 1 596 ? -7.5 24.75 17.234 1 98.56 596 LEU B C 1
ATOM 11003 O O . LEU B 1 596 ? -7.66 24.344 18.391 1 98.56 596 LEU B O 1
ATOM 11007 N N . ALA B 1 597 ? -6.918 25.875 16.938 1 98.75 597 ALA B N 1
ATOM 11008 C CA . ALA B 1 597 ? -6.52 26.781 18.016 1 98.75 597 ALA B CA 1
ATOM 11009 C C . ALA B 1 597 ? -7.73 27.25 18.812 1 98.75 597 ALA B C 1
ATOM 11011 O O . ALA B 1 597 ? -7.66 27.391 20.047 1 98.75 597 ALA B O 1
ATOM 11012 N N . CYS B 1 598 ? -8.82 27.438 18.188 1 98.88 598 CYS B N 1
ATOM 11013 C CA . CYS B 1 598 ? -10.039 27.938 18.828 1 98.88 598 CYS B CA 1
ATOM 11014 C C . CYS B 1 598 ? -10.672 26.875 19.719 1 98.88 598 CYS B C 1
ATOM 11016 O O . CYS B 1 598 ? -11.57 27.172 20.5 1 98.88 598 CYS B O 1
ATOM 11018 N N . THR B 1 599 ? -10.18 25.656 19.641 1 98.81 599 THR B N 1
ATOM 11019 C CA . THR B 1 599 ? -10.656 24.641 20.562 1 98.81 599 THR B CA 1
ATOM 11020 C C . THR B 1 599 ? -10.141 24.891 21.969 1 98.81 599 THR B C 1
ATOM 11022 O O . THR B 1 599 ? -10.766 24.484 22.953 1 98.81 599 THR B O 1
ATOM 11025 N N . TRP B 1 600 ? -8.891 25.469 22.047 1 98.81 600 TRP B N 1
ATOM 11026 C CA . TRP B 1 600 ? -8.203 25.656 23.312 1 98.81 600 TRP B CA 1
ATOM 11027 C C . TRP B 1 600 ? -8.078 24.344 24.062 1 98.81 600 TRP B C 1
ATOM 11029 O O . TRP B 1 600 ? -8.211 24.297 25.297 1 98.81 600 TRP B O 1
ATOM 11039 N N . ASP B 1 601 ? -7.977 23.234 23.375 1 98.75 601 ASP B N 1
ATOM 11040 C CA . ASP B 1 601 ? -7.988 21.891 23.938 1 98.75 601 ASP B CA 1
ATOM 11041 C C . ASP B 1 601 ? -6.785 21.078 23.453 1 98.75 601 ASP B C 1
ATOM 11043 O O . ASP B 1 601 ? -6.887 20.344 22.484 1 98.75 601 ASP B O 1
ATOM 11047 N N . PRO B 1 602 ? -5.684 21.125 24.172 1 98.69 602 PRO B N 1
ATOM 11048 C CA . PRO B 1 602 ? -4.488 20.391 23.75 1 98.69 602 PRO B CA 1
ATOM 11049 C C . PRO B 1 602 ? -4.738 18.891 23.594 1 98.69 602 PRO B C 1
ATOM 11051 O O . PRO B 1 602 ? -4.133 18.25 22.734 1 98.69 602 PRO B O 1
ATOM 11054 N N . ASP B 1 603 ? -5.625 18.297 24.406 1 98.69 603 ASP B N 1
ATOM 11055 C CA . ASP B 1 603 ? -5.902 16.875 24.312 1 98.69 603 ASP B CA 1
ATOM 11056 C C . ASP B 1 603 ? -6.551 16.516 22.984 1 98.69 603 ASP B C 1
ATOM 11058 O O . ASP B 1 603 ? -6.23 15.5 22.375 1 98.69 603 ASP B O 1
ATOM 11062 N N . LEU B 1 604 ? -7.488 17.328 22.578 1 98.69 604 LEU B N 1
ATOM 11063 C CA . LEU B 1 604 ? -8.141 17.094 21.297 1 98.69 604 LEU B CA 1
ATOM 11064 C C . LEU B 1 604 ? -7.148 17.266 20.156 1 98.69 604 LEU B C 1
ATOM 11066 O O . LEU B 1 604 ? -7.18 16.484 19.188 1 98.69 604 LEU B O 1
ATOM 11070 N N . VAL B 1 605 ? -6.312 18.281 20.203 1 98.75 605 VAL B N 1
ATOM 11071 C CA . VAL B 1 605 ? -5.332 18.516 19.156 1 98.75 605 VAL B CA 1
ATOM 11072 C C . VAL B 1 605 ? -4.336 17.359 19.094 1 98.75 605 VAL B C 1
ATOM 11074 O O . VAL B 1 605 ? -3.912 16.953 18.016 1 98.75 605 VAL B O 1
ATOM 11077 N N . TYR B 1 606 ? -3.953 16.812 20.281 1 98.81 606 TYR B N 1
ATOM 11078 C CA . TYR B 1 606 ? -3.143 15.602 20.344 1 98.81 606 TYR B CA 1
ATOM 11079 C C . TYR B 1 606 ? -3.811 14.461 19.578 1 98.81 606 TYR B C 1
ATOM 11081 O O . TYR B 1 606 ? -3.162 13.766 18.797 1 98.81 606 TYR B O 1
ATOM 11089 N N . ALA B 1 607 ? -5.105 14.281 19.812 1 98.81 607 ALA B N 1
ATOM 11090 C CA . ALA B 1 607 ? -5.848 13.203 19.172 1 98.81 607 ALA B CA 1
ATOM 11091 C C . ALA B 1 607 ? -5.867 13.367 17.656 1 98.81 607 ALA B C 1
ATOM 11093 O O . ALA B 1 607 ? -5.758 12.391 16.906 1 98.81 607 ALA B O 1
ATOM 11094 N N . VAL B 1 608 ? -6.059 14.57 17.156 1 98.69 608 VAL B N 1
ATOM 11095 C CA . VAL B 1 608 ? -6.027 14.859 15.727 1 98.69 608 VAL B CA 1
ATOM 11096 C C . VAL B 1 608 ? -4.652 14.523 15.164 1 98.69 608 VAL B C 1
ATOM 11098 O O . VAL B 1 608 ? -4.547 13.898 14.102 1 98.69 608 VAL B O 1
ATOM 11101 N N . GLY B 1 609 ? -3.576 14.945 15.891 1 98.62 609 GLY B N 1
ATOM 11102 C CA . GLY B 1 609 ? -2.221 14.625 15.477 1 98.62 609 GLY B CA 1
ATOM 11103 C C . GLY B 1 609 ? -1.958 13.133 15.391 1 98.62 609 GLY B C 1
ATOM 11104 O O . GLY B 1 609 ? -1.366 12.656 14.422 1 98.62 609 GLY B O 1
ATOM 11105 N N . GLU B 1 610 ? -2.418 12.406 16.406 1 98.69 610 GLU B N 1
ATOM 11106 C CA . GLU B 1 610 ? -2.24 10.953 16.438 1 98.69 610 GLU B CA 1
ATOM 11107 C C . GLU B 1 610 ? -2.967 10.273 15.289 1 98.69 610 GLU B C 1
ATOM 11109 O O . GLU B 1 610 ? -2.393 9.43 14.594 1 98.69 610 GLU B O 1
ATOM 11114 N N . ALA B 1 611 ? -4.242 10.672 15.055 1 98.56 611 ALA B N 1
ATOM 11115 C CA . ALA B 1 611 ? -5.051 10.078 13.992 1 98.56 611 ALA B CA 1
ATOM 11116 C C . ALA B 1 611 ? -4.457 10.391 12.617 1 98.56 611 ALA B C 1
ATOM 11118 O O . ALA B 1 611 ? -4.371 9.516 11.758 1 98.56 611 ALA B O 1
ATOM 11119 N N . GLY B 1 612 ? -4.121 11.656 12.414 1 98.06 612 GLY B N 1
ATOM 11120 C CA . GLY B 1 612 ? -3.488 12.023 11.156 1 98.06 612 GLY B CA 1
ATOM 11121 C C . GLY B 1 612 ? -2.197 11.266 10.906 1 98.06 612 GLY B C 1
ATOM 11122 O O . GLY B 1 612 ? -1.937 10.844 9.773 1 98.06 612 GLY B O 1
ATOM 11123 N N . ALA B 1 613 ? -1.382 11.109 11.93 1 98.38 613 ALA B N 1
ATOM 11124 C CA . ALA B 1 613 ? -0.107 10.414 11.797 1 98.38 613 ALA B CA 1
ATOM 11125 C C . ALA B 1 613 ? -0.323 8.938 11.445 1 98.38 613 ALA B C 1
ATOM 11127 O O . ALA B 1 613 ? 0.481 8.344 10.727 1 98.38 613 ALA B O 1
ATOM 11128 N N . LYS B 1 614 ? -1.383 8.375 11.922 1 98 614 LYS B N 1
ATOM 11129 C CA . LYS B 1 614 ? -1.715 7.004 11.539 1 98 614 LYS B CA 1
ATOM 11130 C C . LYS B 1 614 ? -1.967 6.898 10.039 1 98 614 LYS B C 1
ATOM 11132 O O . LYS B 1 614 ? -1.61 5.902 9.414 1 98 614 LYS B O 1
ATOM 11137 N N . GLU B 1 615 ? -2.623 7.91 9.484 1 97.94 615 GLU B N 1
ATOM 11138 C CA . GLU B 1 615 ? -2.816 7.91 8.031 1 97.94 615 GLU B CA 1
ATOM 11139 C C . GLU B 1 615 ? -1.485 8.047 7.301 1 97.94 615 GLU B C 1
ATOM 11141 O O . GLU B 1 615 ? -1.271 7.406 6.27 1 97.94 615 GLU B O 1
ATOM 11146 N N . VAL B 1 616 ? -0.592 8.922 7.859 1 97.75 616 VAL B N 1
ATOM 11147 C CA . VAL B 1 616 ? 0.742 9.078 7.289 1 97.75 616 VAL B CA 1
ATOM 11148 C C . VAL B 1 616 ? 1.466 7.734 7.281 1 97.75 616 VAL B C 1
ATOM 11150 O O . VAL B 1 616 ? 1.977 7.305 6.246 1 97.75 616 VAL B O 1
ATOM 11153 N N . LYS B 1 617 ? 1.441 7.059 8.359 1 97.25 617 LYS B N 1
ATOM 11154 C CA . LYS B 1 617 ? 2.104 5.77 8.523 1 97.25 617 LYS B CA 1
ATOM 11155 C C . LYS B 1 617 ? 1.498 4.719 7.598 1 97.25 617 LYS B C 1
ATOM 11157 O O . LYS B 1 617 ? 2.225 3.996 6.914 1 97.25 617 LYS B O 1
ATOM 11162 N N . GLU B 1 618 ? 0.19 4.625 7.578 1 96.81 618 GLU B N 1
ATOM 11163 C CA . GLU B 1 618 ? -0.498 3.613 6.785 1 96.81 618 GLU B CA 1
ATOM 11164 C C . GLU B 1 618 ? -0.167 3.756 5.301 1 96.81 618 GLU B C 1
ATOM 11166 O O . GLU B 1 618 ? -0.13 2.764 4.57 1 96.81 618 GLU B O 1
ATOM 11171 N N . ASN B 1 619 ? 0.091 4.945 4.855 1 97.25 619 ASN B N 1
ATOM 11172 C CA . ASN B 1 619 ? 0.407 5.203 3.455 1 97.25 619 ASN B CA 1
ATOM 11173 C C . ASN B 1 619 ? 1.914 5.211 3.213 1 97.25 619 ASN B C 1
ATOM 11175 O O . ASN B 1 619 ? 2.383 5.742 2.203 1 97.25 619 ASN B O 1
ATOM 11179 N N . ASN B 1 620 ? 2.705 4.703 4.129 1 96.5 620 ASN B N 1
ATOM 11180 C CA . ASN B 1 620 ? 4.133 4.422 4.02 1 96.5 620 ASN B CA 1
ATOM 11181 C C . ASN B 1 620 ? 4.949 5.703 3.902 1 96.5 620 ASN B C 1
ATOM 11183 O O . ASN B 1 620 ? 5.945 5.746 3.178 1 96.5 620 ASN B O 1
ATOM 11187 N N . ILE B 1 621 ? 4.492 6.766 4.445 1 97.31 621 ILE B N 1
ATOM 11188 C CA . ILE B 1 621 ? 5.199 8.031 4.578 1 97.31 621 ILE B CA 1
ATOM 11189 C C . ILE B 1 621 ? 5.754 8.172 5.992 1 97.31 621 ILE B C 1
ATOM 11191 O O . ILE B 1 621 ? 5.195 7.613 6.941 1 97.31 621 ILE B O 1
ATOM 11195 N N . SER B 1 622 ? 6.883 8.961 6.172 1 97.44 622 SER B N 1
ATOM 11196 C CA . SER B 1 622 ? 7.617 8.883 7.43 1 97.44 622 SER B CA 1
ATOM 11197 C C . SER B 1 622 ? 7.637 10.227 8.141 1 97.44 622 SER B C 1
ATOM 11199 O O . SER B 1 622 ? 7.848 10.297 9.352 1 97.44 622 SER B O 1
ATOM 11201 N N . VAL B 1 623 ? 7.508 11.266 7.398 1 97.94 623 VAL B N 1
ATOM 11202 C CA . VAL B 1 623 ? 7.613 12.602 7.969 1 97.94 623 VAL B CA 1
ATOM 11203 C C . VAL B 1 623 ? 6.453 13.469 7.484 1 97.94 623 VAL B C 1
ATOM 11205 O O . VAL B 1 623 ? 6.172 13.523 6.285 1 97.94 623 VAL B O 1
ATOM 11208 N N . TRP B 1 624 ? 5.758 13.984 8.414 1 97.88 624 TRP B N 1
ATOM 11209 C CA . TRP B 1 624 ? 4.637 14.867 8.125 1 97.88 624 TRP B CA 1
ATOM 11210 C C . TRP B 1 624 ? 5.039 16.328 8.273 1 97.88 624 TRP B C 1
ATOM 11212 O O . TRP B 1 624 ? 5.535 16.734 9.328 1 97.88 624 TRP B O 1
ATOM 11222 N N . LEU B 1 625 ? 4.895 17.141 7.207 1 97.88 625 LEU B N 1
ATOM 11223 C CA . LEU B 1 625 ? 5.348 18.531 7.195 1 97.88 625 LEU B CA 1
ATOM 11224 C C . LEU B 1 625 ? 4.312 19.438 7.84 1 97.88 625 LEU B C 1
ATOM 11226 O O . LEU B 1 625 ? 3.748 20.312 7.176 1 97.88 625 LEU B O 1
ATOM 11230 N N . THR B 1 626 ? 4.062 19.312 9.047 1 97 626 THR B N 1
ATOM 11231 C CA . THR B 1 626 ? 3.152 20.047 9.922 1 97 626 THR B CA 1
ATOM 11232 C C . THR B 1 626 ? 3.557 19.891 11.383 1 97 626 THR B C 1
ATOM 11234 O O . THR B 1 626 ? 4.246 18.922 11.742 1 97 626 THR B O 1
ATOM 11237 N N . PRO B 1 627 ? 3.268 20.781 12.25 1 97.94 627 PRO B N 1
ATOM 11238 C CA . PRO B 1 627 ? 2.357 21.922 12.125 1 97.94 627 PRO B CA 1
ATOM 11239 C C . PRO B 1 627 ? 3.068 23.203 11.656 1 97.94 627 PRO B C 1
ATOM 11241 O O . PRO B 1 627 ? 4.285 23.328 11.812 1 97.94 627 PRO B O 1
ATOM 11244 N N . ALA B 1 628 ? 2.322 24.141 11.117 1 97.56 628 ALA B N 1
ATOM 11245 C CA . ALA B 1 628 ? 2.758 25.516 10.852 1 97.56 628 ALA B CA 1
ATOM 11246 C C . ALA B 1 628 ? 2.303 26.469 11.953 1 97.56 628 ALA B C 1
ATOM 11248 O O . ALA B 1 628 ? 1.137 26.453 12.359 1 97.56 628 ALA B O 1
ATOM 11249 N N . VAL B 1 629 ? 3.256 27.328 12.469 1 98.19 629 VAL B N 1
ATOM 11250 C CA . VAL B 1 629 ? 2.881 27.953 13.734 1 98.19 629 VAL B CA 1
ATOM 11251 C C . VAL B 1 629 ? 3.258 29.438 13.695 1 98.19 629 VAL B C 1
ATOM 11253 O O . VAL B 1 629 ? 3.523 30.047 14.742 1 98.19 629 VAL B O 1
ATOM 11256 N N . ASN B 1 630 ? 3.4 30.016 12.531 1 98.25 630 ASN B N 1
ATOM 11257 C CA . ASN B 1 630 ? 3.65 31.453 12.477 1 98.25 630 ASN B CA 1
ATOM 11258 C C . ASN B 1 630 ? 2.49 32.25 13.078 1 98.25 630 ASN B C 1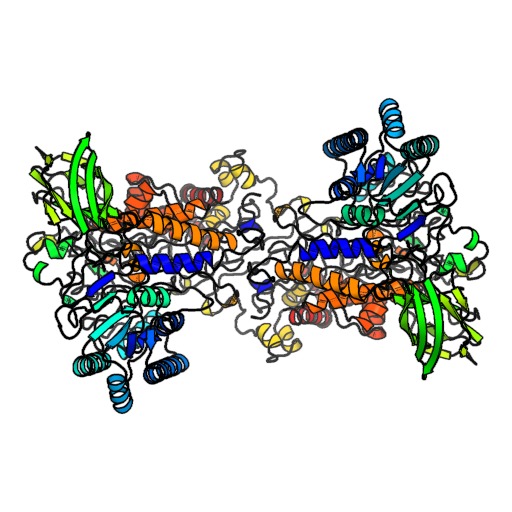
ATOM 11260 O O . ASN B 1 630 ? 1.371 31.734 13.18 1 98.25 630 ASN B O 1
ATOM 11264 N N . ILE B 1 631 ? 2.752 33.469 13.508 1 98.5 631 ILE B N 1
ATOM 11265 C CA . ILE B 1 631 ? 1.819 34.281 14.266 1 98.5 631 ILE B CA 1
ATOM 11266 C C . ILE B 1 631 ? 0.828 34.969 13.32 1 98.5 631 ILE B C 1
ATOM 11268 O O . ILE B 1 631 ? 1.208 35.438 12.242 1 98.5 631 ILE B O 1
ATOM 11272 N N . HIS B 1 632 ? -0.448 34.969 13.789 1 98.19 632 HIS B N 1
ATOM 11273 C CA . HIS B 1 632 ? -1.449 35.75 13.07 1 98.19 632 HIS B CA 1
ATOM 11274 C C . HIS B 1 632 ? -1.218 37.25 13.266 1 98.19 632 HIS B C 1
ATOM 11276 O O . HIS B 1 632 ? -1.984 37.938 13.961 1 98.19 632 HIS B O 1
ATOM 11282 N N . ARG B 1 633 ? -0.302 37.75 12.578 1 97.75 633 ARG B N 1
ATOM 11283 C CA . ARG B 1 633 ? 0.122 39.125 12.695 1 97.75 633 ARG B CA 1
ATOM 11284 C C . ARG B 1 633 ? -0.857 40.062 11.984 1 97.75 633 ARG B C 1
ATOM 11286 O O . ARG B 1 633 ? -1.254 41.094 12.531 1 97.75 633 ARG B O 1
ATOM 11293 N N . SER B 1 634 ? -1.182 39.719 10.789 1 96.38 634 SER B N 1
ATOM 11294 C CA . SER B 1 634 ? -2.004 40.562 9.914 1 96.38 634 SER B CA 1
ATOM 11295 C C . SER B 1 634 ? -3.127 39.75 9.273 1 96.38 634 SER B C 1
ATOM 11297 O O . SER B 1 634 ? -2.91 38.594 8.844 1 96.38 634 SER B O 1
ATOM 11299 N N . PRO B 1 635 ? -4.348 40.375 9.211 1 95.94 635 PRO B N 1
ATOM 11300 C CA . PRO B 1 635 ? -5.406 39.688 8.469 1 95.94 635 PRO B CA 1
ATOM 11301 C C . PRO B 1 635 ? -5.051 39.469 7 1 95.94 635 PRO B C 1
ATOM 11303 O O . PRO B 1 635 ? -5.664 38.625 6.336 1 95.94 635 PRO B O 1
ATOM 11306 N N . LEU B 1 636 ? -4.043 40.125 6.492 1 93.5 636 LEU B N 1
ATOM 11307 C CA . LEU B 1 636 ? -3.736 40.125 5.062 1 93.5 636 LEU B CA 1
ATOM 11308 C C . LEU B 1 636 ? -2.84 38.938 4.703 1 93.5 636 LEU B C 1
ATOM 11310 O O . LEU B 1 636 ? -2.676 38.594 3.525 1 93.5 636 LEU B O 1
ATOM 11314 N N . CYS B 1 637 ? -2.27 38.344 5.676 1 93.94 637 CYS B N 1
ATOM 11315 C CA . CYS B 1 637 ? -1.426 37.188 5.387 1 93.94 637 CYS B CA 1
ATOM 11316 C C . CYS B 1 637 ? -2.25 36.031 4.82 1 93.94 637 CYS B C 1
ATOM 11318 O O . CYS B 1 637 ? -3.162 35.531 5.484 1 93.94 637 CYS B O 1
ATOM 11320 N N . GLY B 1 638 ? -1.923 35.562 3.674 1 89.44 638 GLY B N 1
ATOM 11321 C CA . GLY B 1 638 ? -2.697 34.562 2.973 1 89.44 638 GLY B CA 1
ATOM 11322 C C . GLY B 1 638 ? -2.645 33.219 3.641 1 89.44 638 GLY B C 1
ATOM 11323 O O . GLY B 1 638 ? -3.537 32.375 3.447 1 89.44 638 GLY B O 1
ATOM 11324 N N . ARG B 1 639 ? -1.693 32.875 4.461 1 92.88 639 ARG B N 1
ATOM 11325 C CA . ARG B 1 639 ? -1.498 31.547 5.004 1 92.88 639 ARG B CA 1
ATOM 11326 C C . ARG B 1 639 ? -1.98 31.453 6.445 1 92.88 639 ARG B C 1
ATOM 11328 O O . ARG B 1 639 ? -1.79 30.438 7.113 1 92.88 639 ARG B O 1
ATOM 11335 N N . ASN B 1 640 ? -2.633 32.438 6.926 1 94.88 640 ASN B N 1
ATOM 11336 C CA . ASN B 1 640 ? -3.115 32.438 8.305 1 94.88 640 ASN B CA 1
ATOM 11337 C C . ASN B 1 640 ? -3.9 31.156 8.625 1 94.88 640 ASN B C 1
ATOM 11339 O O . ASN B 1 640 ? -3.838 30.641 9.742 1 94.88 640 ASN B O 1
ATOM 11343 N N . PHE B 1 641 ? -4.637 30.609 7.664 1 93.56 641 PHE B N 1
ATOM 11344 C CA . PHE B 1 641 ? -5.465 29.438 7.914 1 93.56 641 PHE B CA 1
ATOM 11345 C C . PHE B 1 641 ? -4.617 28.266 8.414 1 93.56 641 PHE B C 1
ATOM 11347 O O . PHE B 1 641 ? -5.125 27.359 9.078 1 93.56 641 PHE B O 1
ATOM 11354 N N . GLU B 1 642 ? -3.289 28.312 8.148 1 94.88 642 GLU B N 1
ATOM 11355 C CA . GLU B 1 642 ? -2.387 27.219 8.531 1 94.88 642 GLU B CA 1
ATOM 11356 C C . GLU B 1 642 ? -1.777 27.469 9.906 1 94.88 642 GLU B C 1
ATOM 11358 O O . GLU B 1 642 ? -1.086 26.594 10.445 1 94.88 642 GLU B O 1
ATOM 11363 N N . TYR B 1 643 ? -1.989 28.625 10.398 1 97.06 643 TYR B N 1
ATOM 11364 C CA . TYR B 1 643 ? -1.372 29 11.664 1 97.06 643 TYR B CA 1
ATOM 11365 C C . TYR B 1 643 ? -2.402 29.016 12.789 1 97.06 643 TYR B C 1
ATOM 11367 O O . TYR B 1 643 ? -3.605 28.906 12.539 1 97.06 643 TYR B O 1
ATOM 11375 N N . TYR B 1 644 ? -1.972 29.141 13.977 1 98.19 644 TYR B N 1
ATOM 11376 C CA . TYR B 1 644 ? -2.832 28.844 15.117 1 98.19 644 TYR B CA 1
ATOM 11377 C C . TYR B 1 644 ? -3.436 30.125 15.695 1 98.19 644 TYR B C 1
ATOM 11379 O O . TYR B 1 644 ? -4.629 30.156 16 1 98.19 644 TYR B O 1
ATOM 11387 N N . SER B 1 645 ? -2.609 31.172 15.891 1 98.69 645 SER B N 1
ATOM 11388 C CA . SER B 1 645 ? -3.137 32.25 16.719 1 98.69 645 SER B CA 1
ATOM 11389 C C . SER B 1 645 ? -2.264 33.5 16.609 1 98.69 645 SER B C 1
ATOM 11391 O O . SER B 1 645 ? -1.145 33.438 16.109 1 98.69 645 SER B O 1
ATOM 11393 N N . GLU B 1 646 ? -2.811 34.594 17.094 1 98.69 646 GLU B N 1
ATOM 11394 C CA . GLU B 1 646 ? -2.043 35.812 17.312 1 98.69 646 GLU B CA 1
ATOM 11395 C C . GLU B 1 646 ? -1.218 35.719 18.594 1 98.69 646 GLU B C 1
ATOM 11397 O O . GLU B 1 646 ? -0.31 36.531 18.812 1 98.69 646 GLU B O 1
ATOM 11402 N N . ASP B 1 647 ? -1.533 34.781 19.5 1 98.81 647 ASP B N 1
ATOM 11403 C CA . ASP B 1 647 ? -0.86 34.625 20.781 1 98.81 647 ASP B CA 1
ATOM 11404 C C . ASP B 1 647 ? 0.177 33.531 20.719 1 98.81 647 ASP B C 1
ATOM 11406 O O . ASP B 1 647 ? -0.163 32.375 20.469 1 98.81 647 ASP B O 1
ATOM 11410 N N . PRO B 1 648 ? 1.406 33.812 20.984 1 98.69 648 PRO B N 1
ATOM 11411 C CA . PRO B 1 648 ? 2.463 32.781 20.828 1 98.69 648 PRO B CA 1
ATOM 11412 C C . PRO B 1 648 ? 2.35 31.672 21.859 1 98.69 648 PRO B C 1
ATOM 11414 O O . PRO B 1 648 ? 2.711 30.516 21.562 1 98.69 648 PRO B O 1
ATOM 11417 N N . PHE B 1 649 ? 1.866 31.953 23.078 1 98.56 649 PHE B N 1
ATOM 11418 C CA . PHE B 1 649 ? 1.71 30.922 24.109 1 98.56 649 PHE B CA 1
ATOM 11419 C C . PHE B 1 649 ? 0.663 29.906 23.703 1 98.56 649 PHE B C 1
ATOM 11421 O O . PHE B 1 649 ? 0.913 28.688 23.75 1 98.56 649 PHE B O 1
ATOM 11428 N N . LEU B 1 650 ? -0.479 30.375 23.25 1 98.88 650 LEU B N 1
ATOM 11429 C CA . LEU B 1 650 ? -1.542 29.484 22.797 1 98.88 650 LEU B CA 1
ATOM 11430 C C . LEU B 1 650 ? -1.081 28.656 21.609 1 98.88 650 LEU B C 1
ATOM 11432 O O . LEU B 1 650 ? -1.273 27.438 21.594 1 98.88 650 LEU B O 1
ATOM 11436 N N . ALA B 1 651 ? -0.502 29.344 20.625 1 98.81 651 ALA B N 1
ATOM 11437 C CA . ALA B 1 651 ? -0.009 28.656 19.438 1 98.81 651 ALA B CA 1
ATOM 11438 C C . ALA B 1 651 ? 0.993 27.562 19.812 1 98.81 651 ALA B C 1
ATOM 11440 O O . ALA B 1 651 ? 0.901 26.438 19.328 1 98.81 651 ALA B O 1
ATOM 11441 N N . GLY B 1 652 ? 1.926 27.953 20.688 1 98.88 652 GLY B N 1
ATOM 11442 C CA . GLY B 1 652 ? 2.955 27 21.078 1 98.88 652 GLY B CA 1
ATOM 11443 C C . GLY B 1 652 ? 2.404 25.781 21.797 1 98.88 652 GLY B C 1
ATOM 11444 O O . GLY B 1 652 ? 2.799 24.656 21.516 1 98.88 652 GLY B O 1
ATOM 11445 N N . LYS B 1 653 ? 1.47 26.031 22.734 1 98.81 653 LYS B N 1
ATOM 11446 C CA . LYS B 1 653 ? 0.932 24.938 23.547 1 98.81 653 LYS B CA 1
ATOM 11447 C C . LYS B 1 653 ? 0.115 23.969 22.703 1 98.81 653 LYS B C 1
ATOM 11449 O O . LYS B 1 653 ? 0.259 22.75 22.828 1 98.81 653 LYS B O 1
ATOM 11454 N N . LEU B 1 654 ? -0.738 24.484 21.859 1 98.81 654 LEU B N 1
ATOM 11455 C CA . LEU B 1 654 ? -1.576 23.625 21.031 1 98.81 654 LEU B CA 1
ATOM 11456 C C . LEU B 1 654 ? -0.741 22.906 19.984 1 98.81 654 LEU B C 1
ATOM 11458 O O . LEU B 1 654 ? -0.95 21.719 19.734 1 98.81 654 LEU B O 1
ATOM 11462 N N . ALA B 1 655 ? 0.202 23.547 19.391 1 98.69 655 ALA B N 1
ATOM 11463 C CA . ALA B 1 655 ? 1.048 22.922 18.391 1 98.69 655 ALA B CA 1
ATOM 11464 C C . ALA B 1 655 ? 1.966 21.875 19.016 1 98.69 655 ALA B C 1
ATOM 11466 O O . ALA B 1 655 ? 2.291 20.859 18.391 1 98.69 655 ALA B O 1
ATOM 11467 N N . ALA B 1 656 ? 2.416 22.156 20.234 1 98.94 656 ALA B N 1
ATOM 11468 C CA . ALA B 1 656 ? 3.188 21.141 20.938 1 98.94 656 ALA B CA 1
ATOM 11469 C C . ALA B 1 656 ? 2.383 19.844 21.094 1 98.94 656 ALA B C 1
ATOM 11471 O O . ALA B 1 656 ? 2.922 18.75 20.953 1 98.94 656 ALA B O 1
ATOM 11472 N N . ALA B 1 657 ? 1.079 19.984 21.406 1 98.88 657 ALA B N 1
ATOM 11473 C CA . ALA B 1 657 ? 0.206 18.812 21.516 1 98.88 657 ALA B CA 1
ATOM 11474 C C . ALA B 1 657 ? 0.108 18.094 20.188 1 98.88 657 ALA B C 1
ATOM 11476 O O . ALA B 1 657 ? 0.129 16.859 20.141 1 98.88 657 ALA B O 1
ATOM 11477 N N . MET B 1 658 ? -0.014 18.828 19.078 1 98.75 658 MET B N 1
ATOM 11478 C CA . MET B 1 658 ? -0.039 18.234 17.734 1 98.75 658 MET B CA 1
ATOM 11479 C C . MET B 1 658 ? 1.226 17.438 17.469 1 98.75 658 MET B C 1
ATOM 11481 O O . MET B 1 658 ? 1.152 16.297 17 1 98.75 658 MET B O 1
ATOM 11485 N N . VAL B 1 659 ? 2.402 17.984 17.797 1 98.88 659 VAL B N 1
ATOM 11486 C CA . VAL B 1 659 ? 3.688 17.328 17.578 1 98.88 659 VAL B CA 1
ATOM 11487 C C . VAL B 1 659 ? 3.746 16.031 18.375 1 98.88 659 VAL B C 1
ATOM 11489 O O . VAL B 1 659 ? 4.145 14.992 17.859 1 98.88 659 VAL B O 1
ATOM 11492 N N . LYS B 1 660 ? 3.342 16.109 19.672 1 98.88 660 LYS B N 1
ATOM 11493 C CA . LYS B 1 660 ? 3.348 14.93 20.516 1 98.88 660 LYS B CA 1
ATOM 11494 C C . LYS B 1 660 ? 2.451 13.836 19.938 1 98.88 660 LYS B C 1
ATOM 11496 O O . LYS B 1 660 ? 2.82 12.664 19.938 1 98.88 660 LYS B O 1
ATOM 11501 N N . GLY B 1 661 ? 1.242 14.203 19.453 1 98.81 661 GLY B N 1
ATOM 11502 C CA . GLY B 1 661 ? 0.352 13.242 18.812 1 98.81 661 GLY B CA 1
ATOM 11503 C C . GLY B 1 661 ? 0.963 12.578 17.594 1 98.81 661 GLY B C 1
ATOM 11504 O O . GLY B 1 661 ? 0.904 11.352 17.453 1 98.81 661 GLY B O 1
ATOM 11505 N N . ILE B 1 662 ? 1.576 13.352 16.75 1 98.69 662 ILE B N 1
ATOM 11506 C CA . ILE B 1 662 ? 2.188 12.852 15.523 1 98.69 662 ILE B CA 1
ATOM 11507 C C . ILE B 1 662 ? 3.311 11.875 15.867 1 98.69 662 ILE B C 1
ATOM 11509 O O . ILE B 1 662 ? 3.334 10.75 15.375 1 98.69 662 ILE B O 1
ATOM 11513 N N . GLN B 1 663 ? 4.188 12.328 16.766 1 98.69 663 GLN B N 1
ATOM 11514 C CA . GLN B 1 663 ? 5.406 11.578 17.031 1 98.69 663 GLN B CA 1
ATOM 11515 C C . GLN B 1 663 ? 5.109 10.359 17.906 1 98.69 663 GLN B C 1
ATOM 11517 O O . GLN B 1 663 ? 5.918 9.43 17.984 1 98.69 663 GLN B O 1
ATOM 11522 N N . SER B 1 664 ? 3.889 10.273 18.547 1 98.5 664 SER B N 1
ATOM 11523 C CA . SER B 1 664 ? 3.465 9.086 19.281 1 98.5 664 SER B CA 1
ATOM 11524 C C . SER B 1 664 ? 3.318 7.887 18.359 1 98.5 664 SER B C 1
ATOM 11526 O O . SER B 1 664 ? 3.322 6.738 18.812 1 98.5 664 SER B O 1
ATOM 11528 N N . GLN B 1 665 ? 3.213 8.148 17.016 1 97.31 665 GLN B N 1
ATOM 11529 C CA . GLN B 1 665 ? 3.078 7.086 16.031 1 97.31 665 GLN B CA 1
ATOM 11530 C C . GLN B 1 665 ? 4.406 6.812 15.328 1 97.31 665 GLN B C 1
ATOM 11532 O O . GLN B 1 665 ? 4.441 6.18 14.273 1 97.31 665 GLN B O 1
ATOM 11537 N N . HIS B 1 666 ? 5.535 7.375 15.82 1 96.88 666 HIS B N 1
ATOM 11538 C CA . HIS B 1 666 ? 6.867 7.254 15.242 1 96.88 666 HIS B CA 1
ATOM 11539 C C . HIS B 1 666 ? 6.918 7.844 13.836 1 96.88 666 HIS B C 1
ATOM 11541 O O . HIS B 1 666 ? 7.457 7.223 12.922 1 96.88 666 HIS B O 1
ATOM 11547 N N . ILE B 1 667 ? 6.219 8.836 13.648 1 98 667 ILE B N 1
ATOM 11548 C CA . ILE B 1 667 ? 6.242 9.695 12.469 1 98 667 ILE B CA 1
ATOM 11549 C C . ILE B 1 667 ? 6.93 11.016 12.805 1 98 667 ILE B C 1
ATOM 11551 O O . ILE B 1 667 ? 6.699 11.586 13.875 1 98 667 ILE B O 1
ATOM 11555 N N . GLY B 1 668 ? 7.793 11.516 11.938 1 98.38 668 GLY B N 1
ATOM 11556 C CA . GLY B 1 668 ? 8.438 12.789 12.188 1 98.38 668 GLY B CA 1
ATOM 11557 C C . GLY B 1 668 ? 7.531 13.984 11.945 1 98.38 668 GLY B C 1
ATOM 11558 O O . GLY B 1 668 ? 6.93 14.102 10.875 1 98.38 668 GLY B O 1
ATOM 11559 N N . ALA B 1 669 ? 7.387 14.836 12.93 1 98.62 669 ALA B N 1
ATOM 11560 C CA . ALA B 1 669 ? 6.715 16.125 12.758 1 98.62 669 ALA B CA 1
ATOM 11561 C C . ALA B 1 669 ? 7.699 17.203 12.312 1 98.62 669 ALA B C 1
ATOM 11563 O O . ALA B 1 669 ? 8.828 17.266 12.805 1 98.62 669 ALA B O 1
ATOM 11564 N N . THR B 1 670 ? 7.312 17.984 11.398 1 98.62 670 THR B N 1
ATOM 11565 C CA . THR B 1 670 ? 8.133 19.109 10.961 1 98.62 670 THR B CA 1
ATOM 11566 C C . THR B 1 670 ? 7.438 20.438 11.266 1 98.62 670 THR B C 1
ATOM 11568 O O . THR B 1 670 ? 6.527 20.844 10.547 1 98.62 670 THR B O 1
ATOM 11571 N N . VAL B 1 671 ? 7.902 21.094 12.281 1 98.69 671 VAL B N 1
ATOM 11572 C CA . VAL B 1 671 ? 7.336 22.375 12.656 1 98.69 671 VAL B CA 1
ATOM 11573 C C . VAL B 1 671 ? 7.793 23.453 11.656 1 98.69 671 VAL B C 1
ATOM 11575 O O . VAL B 1 671 ? 8.969 23.516 11.305 1 98.69 671 VAL B O 1
ATOM 11578 N N . LYS B 1 672 ? 6.918 24.266 11.18 1 97.94 672 LYS B N 1
ATOM 11579 C CA . LYS B 1 672 ? 7.227 25.234 10.133 1 97.94 672 LYS B CA 1
ATOM 11580 C C . LYS B 1 672 ? 6.379 26.5 10.281 1 97.94 672 LYS B C 1
ATOM 11582 O O . LYS B 1 672 ? 5.383 26.5 11 1 97.94 672 LYS B O 1
ATOM 11587 N N . HIS B 1 673 ? 6.734 27.594 9.672 1 97.62 673 HIS B N 1
ATOM 11588 C CA . HIS B 1 673 ? 7.953 27.906 8.93 1 97.62 673 HIS B CA 1
ATOM 11589 C C . HIS B 1 673 ? 8.93 28.703 9.789 1 97.62 673 HIS B C 1
ATOM 11591 O O . HIS B 1 673 ? 8.648 29.844 10.148 1 97.62 673 HIS B O 1
ATOM 11597 N N . PHE B 1 674 ? 9.992 28.188 10.039 1 98.62 674 PHE B N 1
ATOM 11598 C CA . PHE B 1 674 ? 10.938 28.766 10.984 1 98.62 674 PHE B CA 1
ATOM 11599 C C . PHE B 1 674 ? 11.875 29.75 10.289 1 98.62 674 PHE B C 1
ATOM 11601 O O . PHE B 1 674 ? 12.797 29.328 9.578 1 98.62 674 PHE B O 1
ATOM 11608 N N . ALA B 1 675 ? 11.617 31.188 10.344 1 97.62 675 ALA B N 1
ATOM 11609 C CA . ALA B 1 675 ? 10.57 31.844 11.125 1 97.62 675 ALA B CA 1
ATOM 11610 C C . ALA B 1 675 ? 10.07 33.094 10.438 1 97.62 675 ALA B C 1
ATOM 11612 O O . ALA B 1 675 ? 10.555 33.469 9.359 1 97.62 675 ALA B O 1
ATOM 11613 N N . LEU B 1 676 ? 9.117 33.656 10.93 1 98 676 LEU B N 1
ATOM 11614 C CA . LEU B 1 676 ? 8.594 34.938 10.531 1 98 676 LEU B CA 1
ATOM 11615 C C . LEU B 1 676 ? 8.031 34.906 9.117 1 98 676 LEU B C 1
ATOM 11617 O O . LEU B 1 676 ? 8.211 35.844 8.344 1 98 676 LEU B O 1
ATOM 11621 N N . ASN B 1 677 ? 7.504 33.719 8.75 1 95.56 677 ASN B N 1
ATOM 11622 C CA . ASN B 1 677 ? 6.781 33.625 7.488 1 95.56 677 ASN B CA 1
ATOM 11623 C C . ASN B 1 677 ? 5.379 34.219 7.594 1 95.56 677 ASN B C 1
ATOM 11625 O O . ASN B 1 677 ? 4.387 33.469 7.59 1 95.56 677 ASN B O 1
ATOM 11629 N N . ASN B 1 678 ? 5.238 35.5 7.574 1 95.44 678 ASN B N 1
ATOM 11630 C CA . ASN B 1 678 ? 3.961 36.188 7.797 1 95.44 678 ASN B CA 1
ATOM 11631 C C . ASN B 1 678 ? 3.543 37 6.582 1 95.44 678 ASN B C 1
ATOM 11633 O O . ASN B 1 678 ? 2.67 37.875 6.684 1 95.44 678 ASN B O 1
ATOM 11637 N N . LYS B 1 679 ? 4.207 36.812 5.477 1 93 679 LYS B N 1
ATOM 11638 C CA . LYS B 1 679 ? 3.908 37.406 4.184 1 93 679 LYS B CA 1
ATOM 11639 C C . LYS B 1 679 ? 4.203 36.438 3.039 1 93 679 LYS B C 1
ATOM 11641 O O . LYS B 1 679 ? 5.281 35.844 2.984 1 93 679 LYS B O 1
ATOM 11646 N N . GLU B 1 680 ? 3.25 36.312 2.098 1 91.12 680 GLU B N 1
ATOM 11647 C CA . GLU B 1 680 ? 3.416 35.375 0.99 1 91.12 680 GLU B CA 1
ATOM 11648 C C . GLU B 1 680 ? 3.902 36.094 -0.268 1 91.12 680 GLU B C 1
ATOM 11650 O O . GLU B 1 680 ? 4.594 35.5 -1.098 1 91.12 680 GLU B O 1
ATOM 11655 N N . THR B 1 681 ? 3.594 37.375 -0.41 1 88.62 681 THR B N 1
ATOM 11656 C CA . THR B 1 681 ? 4.074 38.125 -1.551 1 88.62 681 THR B CA 1
ATOM 11657 C C . THR B 1 681 ? 5.602 38.188 -1.568 1 88.62 681 THR B C 1
ATOM 11659 O O . THR B 1 681 ? 6.223 38.625 -0.606 1 88.62 681 THR B O 1
ATOM 11662 N N . ASN B 1 682 ? 6.184 37.75 -2.68 1 90.38 682 ASN B N 1
ATOM 11663 C CA . ASN B 1 682 ? 7.637 37.688 -2.828 1 90.38 682 ASN B CA 1
ATOM 11664 C C . ASN B 1 682 ? 8.289 36.969 -1.65 1 90.38 682 ASN B C 1
ATOM 11666 O O . ASN B 1 682 ? 9.359 37.375 -1.188 1 90.38 682 ASN B O 1
ATOM 11670 N N . ARG B 1 683 ? 7.684 35.969 -1.146 1 91 683 ARG B N 1
ATOM 11671 C CA . ARG B 1 683 ? 8.008 35.312 0.112 1 91 683 ARG B CA 1
ATOM 11672 C C . ARG B 1 683 ? 9.445 34.781 0.101 1 91 683 ARG B C 1
ATOM 11674 O O . ARG B 1 683 ? 10.047 34.594 1.158 1 91 683 ARG B O 1
ATOM 11681 N N . LYS B 1 684 ? 10.062 34.562 -1.043 1 92.12 684 LYS B N 1
ATOM 11682 C CA . LYS B 1 684 ? 11.406 34 -1.082 1 92.12 684 LYS B CA 1
ATOM 11683 C C . LYS B 1 684 ? 12.469 35.094 -1.071 1 92.12 684 LYS B C 1
ATOM 11685 O O . LYS B 1 684 ? 13.656 34.812 -0.89 1 92.12 684 LYS B O 1
ATOM 11690 N N . ASN B 1 685 ? 12.039 36.375 -1.26 1 91.69 685 ASN B N 1
ATOM 11691 C CA . ASN B 1 685 ? 13 37.469 -1.316 1 91.69 685 ASN B CA 1
ATOM 11692 C C . ASN B 1 685 ? 12.57 38.656 -0.437 1 91.69 685 ASN B C 1
ATOM 11694 O O . ASN B 1 685 ? 13.203 39.719 -0.457 1 91.69 685 ASN B O 1
ATOM 11698 N N . SER B 1 686 ? 11.531 38.469 0.251 1 93.81 686 SER B N 1
ATOM 11699 C CA . SER B 1 686 ? 11.086 39.531 1.144 1 93.81 686 SER B CA 1
ATOM 11700 C C . SER B 1 686 ? 11.805 39.469 2.484 1 93.81 686 SER B C 1
ATOM 11702 O O . SER B 1 686 ? 12.008 38.406 3.037 1 93.81 686 SER B O 1
ATOM 11704 N N . ASP B 1 687 ? 12.234 40.625 2.988 1 96.75 687 ASP B N 1
ATOM 11705 C CA . ASP B 1 687 ? 12.961 40.719 4.25 1 96.75 687 ASP B CA 1
ATOM 11706 C C . ASP B 1 687 ? 12.023 41.062 5.398 1 96.75 687 ASP B C 1
ATOM 11708 O O . ASP B 1 687 ? 11.422 42.156 5.402 1 96.75 687 ASP B O 1
ATOM 11712 N N . SER B 1 688 ? 11.844 40.219 6.301 1 97.88 688 SER B N 1
ATOM 11713 C CA . SER B 1 688 ? 11.141 40.531 7.543 1 97.88 688 SER B CA 1
ATOM 11714 C C . SER B 1 688 ? 12.039 41.281 8.508 1 97.88 688 SER B C 1
ATOM 11716 O O . SER B 1 688 ? 12.938 40.719 9.125 1 97.88 688 SER B O 1
ATOM 11718 N N . ARG B 1 689 ? 11.828 42.562 8.664 1 97.81 689 ARG B N 1
ATOM 11719 C CA . ARG B 1 689 ? 12.625 43.406 9.531 1 97.81 689 ARG B CA 1
ATOM 11720 C C . ARG B 1 689 ? 11.977 43.562 10.906 1 97.81 689 ARG B C 1
ATOM 11722 O O . ARG B 1 689 ? 10.961 44.25 11.055 1 97.81 689 ARG B O 1
ATOM 11729 N N . VAL B 1 690 ? 12.562 42.969 11.906 1 98.38 690 VAL B N 1
ATOM 11730 C CA . VAL B 1 690 ? 11.945 42.781 13.211 1 98.38 690 VAL B CA 1
ATOM 11731 C C . VAL B 1 690 ? 12.977 43.031 14.312 1 98.38 690 VAL B C 1
ATOM 11733 O O . VAL B 1 690 ? 14.156 42.688 14.156 1 98.38 690 VAL B O 1
ATOM 11736 N N . SER B 1 691 ? 12.594 43.656 15.422 1 98.19 691 SER B N 1
ATOM 11737 C CA . SER B 1 691 ? 13.484 43.781 16.562 1 98.19 691 SER B CA 1
ATOM 11738 C C . SER B 1 691 ? 13.789 42.438 17.188 1 98.19 691 SER B C 1
ATOM 11740 O O . SER B 1 691 ? 13.016 41.469 17.047 1 98.19 691 SER B O 1
ATOM 11742 N N . GLU B 1 692 ? 14.961 42.312 17.859 1 98.12 692 GLU B N 1
ATOM 11743 C CA . GLU B 1 692 ? 15.273 41.062 18.547 1 98.12 692 GLU B CA 1
ATOM 11744 C C . GLU B 1 692 ? 14.234 40.75 19.609 1 98.12 692 GLU B C 1
ATOM 11746 O O . GLU B 1 692 ? 13.875 39.594 19.812 1 98.12 692 GLU B O 1
ATOM 11751 N N . ARG B 1 693 ? 13.742 41.75 20.281 1 98.31 693 ARG B N 1
ATOM 11752 C CA . ARG B 1 693 ? 12.727 41.562 21.328 1 98.31 693 ARG B CA 1
ATOM 11753 C C . ARG B 1 693 ? 11.461 40.938 20.75 1 98.31 693 ARG B C 1
ATOM 11755 O O . ARG B 1 693 ? 10.938 39.969 21.266 1 98.31 693 ARG B O 1
ATOM 11762 N N . ALA B 1 694 ? 10.922 41.562 19.703 1 98.62 694 ALA B N 1
ATOM 11763 C CA . ALA B 1 694 ? 9.703 41.031 19.078 1 98.62 694 ALA B CA 1
ATOM 11764 C C . ALA B 1 694 ? 9.922 39.625 18.547 1 98.62 694 ALA B C 1
ATOM 11766 O O . ALA B 1 694 ? 9.047 38.781 18.672 1 98.62 694 ALA B O 1
ATOM 11767 N N . ALA B 1 695 ? 11.078 39.406 17.891 1 98.56 695 ALA B N 1
ATOM 11768 C CA . ALA B 1 695 ? 11.383 38.062 17.406 1 98.56 695 ALA B CA 1
ATOM 11769 C C . ALA B 1 695 ? 11.289 37.062 18.547 1 98.56 695 ALA B C 1
ATOM 11771 O O . ALA B 1 695 ? 10.633 36 18.406 1 98.56 695 ALA B O 1
ATOM 11772 N N . ARG B 1 696 ? 11.883 37.281 19.641 1 98.56 696 ARG B N 1
ATOM 11773 C CA . ARG B 1 696 ? 12.023 36.312 20.719 1 98.56 696 ARG B CA 1
ATOM 11774 C C . ARG B 1 696 ? 10.711 36.188 21.484 1 98.56 696 ARG B C 1
ATOM 11776 O O . ARG B 1 696 ? 10.32 35.062 21.859 1 98.56 696 ARG B O 1
ATOM 11783 N N . GLU B 1 697 ? 10.023 37.281 21.75 1 98.56 697 GLU B N 1
ATOM 11784 C CA . GLU B 1 697 ? 8.859 37.25 22.641 1 98.56 697 GLU B CA 1
ATOM 11785 C C . GLU B 1 697 ? 7.613 36.781 21.875 1 98.56 697 GLU B C 1
ATOM 11787 O O . GLU B 1 697 ? 6.68 36.25 22.469 1 98.56 697 GLU B O 1
ATOM 11792 N N . ILE B 1 698 ? 7.605 37.031 20.562 1 98.69 698 ILE B N 1
ATOM 11793 C CA . ILE B 1 698 ? 6.363 36.781 19.828 1 98.69 698 ILE B CA 1
ATOM 11794 C C . ILE B 1 698 ? 6.586 35.719 18.766 1 98.69 698 ILE B C 1
ATOM 11796 O O . ILE B 1 698 ? 6.027 34.625 18.844 1 98.69 698 ILE B O 1
ATOM 11800 N N . TYR B 1 699 ? 7.5 35.906 17.891 1 98.75 699 TYR B N 1
ATOM 11801 C CA . TYR B 1 699 ? 7.5 35.188 16.641 1 98.75 699 TYR B CA 1
ATOM 11802 C C . TYR B 1 699 ? 8.281 33.875 16.766 1 98.75 699 TYR B C 1
ATOM 11804 O O . TYR B 1 699 ? 7.98 32.875 16.094 1 98.75 699 TYR B O 1
ATOM 11812 N N . LEU B 1 700 ? 9.281 33.812 17.578 1 98.81 700 LEU B N 1
ATOM 11813 C CA . LEU B 1 700 ? 10.047 32.594 17.812 1 98.81 700 LEU B CA 1
ATOM 11814 C C . LEU B 1 700 ? 9.445 31.781 18.969 1 98.81 700 LEU B C 1
ATOM 11816 O O . LEU B 1 700 ? 9.719 30.594 19.109 1 98.81 700 LEU B O 1
ATOM 11820 N N . LYS B 1 701 ? 8.633 32.438 19.797 1 98.75 701 LYS B N 1
ATOM 11821 C CA . LYS B 1 701 ? 8.18 31.875 21.078 1 98.75 701 LYS B CA 1
ATOM 11822 C C . LYS B 1 701 ? 7.41 30.578 20.875 1 98.75 701 LYS B C 1
ATOM 11824 O O . LYS B 1 701 ? 7.598 29.609 21.625 1 98.75 701 LYS B O 1
ATOM 11829 N N . PRO B 1 702 ? 6.449 30.484 19.891 1 98.81 702 PRO B N 1
ATOM 11830 C CA . PRO B 1 702 ? 5.797 29.188 19.688 1 98.81 702 PRO B CA 1
ATOM 11831 C C . PRO B 1 702 ? 6.789 28.062 19.422 1 98.81 702 PRO B C 1
ATOM 11833 O O . PRO B 1 702 ? 6.645 26.953 19.953 1 98.81 702 PRO B O 1
ATOM 11836 N N . PHE B 1 703 ? 7.75 28.281 18.547 1 98.88 703 PHE B N 1
ATOM 11837 C CA . PHE B 1 703 ? 8.766 27.281 18.234 1 98.88 703 PHE B CA 1
ATOM 11838 C C . PHE B 1 703 ? 9.539 26.891 19.484 1 98.88 703 PHE B C 1
ATOM 11840 O O . PHE B 1 703 ? 9.82 25.703 19.703 1 98.88 703 PHE B O 1
ATOM 11847 N N . GLU B 1 704 ? 9.938 27.922 20.281 1 98.88 704 GLU B N 1
ATOM 11848 C CA . GLU B 1 704 ? 10.664 27.656 21.516 1 98.88 704 GLU B CA 1
ATOM 11849 C C . GLU B 1 704 ? 9.875 26.719 22.422 1 98.88 704 GLU B C 1
ATOM 11851 O O . GLU B 1 704 ? 10.43 25.766 22.969 1 98.88 704 GLU B O 1
ATOM 11856 N N . ILE B 1 705 ? 8.586 27.016 22.625 1 98.75 705 ILE B N 1
ATOM 11857 C CA . ILE B 1 705 ? 7.719 26.203 23.469 1 98.75 705 ILE B CA 1
ATOM 11858 C C . ILE B 1 705 ? 7.68 24.766 22.922 1 98.75 705 ILE B C 1
ATOM 11860 O O . ILE B 1 705 ? 7.84 23.812 23.672 1 98.75 705 ILE B O 1
ATOM 11864 N N . ILE B 1 706 ? 7.516 24.594 21.641 1 98.88 706 ILE B N 1
ATOM 11865 C CA . ILE B 1 706 ? 7.391 23.297 21 1 98.88 706 ILE B CA 1
ATOM 11866 C C . ILE B 1 706 ? 8.695 22.516 21.172 1 98.88 706 ILE B C 1
ATOM 11868 O O . ILE B 1 706 ? 8.672 21.312 21.5 1 98.88 706 ILE B O 1
ATOM 11872 N N . VAL B 1 707 ? 9.844 23.141 20.891 1 98.88 707 VAL B N 1
ATOM 11873 C CA . VAL B 1 707 ? 11.133 22.484 21.031 1 98.88 707 VAL B CA 1
ATOM 11874 C C . VAL B 1 707 ? 11.312 21.969 22.453 1 98.88 707 VAL B C 1
ATOM 11876 O O . VAL B 1 707 ? 11.703 20.828 22.656 1 98.88 707 VAL B O 1
ATOM 11879 N N . LYS B 1 708 ? 11.023 22.766 23.422 1 98.56 708 LYS B N 1
ATOM 11880 C CA . LYS B 1 708 ? 11.281 22.438 24.812 1 98.56 708 LYS B CA 1
ATOM 11881 C C . LYS B 1 708 ? 10.273 21.422 25.344 1 98.56 708 LYS B C 1
ATOM 11883 O O . LYS B 1 708 ? 10.617 20.562 26.156 1 98.56 708 LYS B O 1
ATOM 11888 N N . GLU B 1 709 ? 9.047 21.5 24.812 1 98.38 709 GLU B N 1
ATOM 11889 C CA . GLU B 1 709 ? 8 20.688 25.422 1 98.38 709 GLU B CA 1
ATOM 11890 C C . GLU B 1 709 ? 7.754 19.422 24.609 1 98.38 709 GLU B C 1
ATOM 11892 O O . GLU B 1 709 ? 7.344 18.391 25.156 1 98.38 709 GLU B O 1
ATOM 11897 N N . ALA B 1 710 ? 7.91 19.469 23.266 1 98.75 710 ALA B N 1
ATOM 11898 C CA . ALA B 1 710 ? 7.477 18.359 22.406 1 98.75 710 ALA B CA 1
ATOM 11899 C C . ALA B 1 710 ? 8.656 17.766 21.656 1 98.75 710 ALA B C 1
ATOM 11901 O O . ALA B 1 710 ? 8.539 16.672 21.078 1 98.75 710 ALA B O 1
ATOM 11902 N N . LYS B 1 711 ? 9.844 18.422 21.578 1 98.62 711 LYS B N 1
ATOM 11903 C CA . LYS B 1 711 ? 11.062 17.922 20.969 1 98.62 711 LYS B CA 1
ATOM 11904 C C . LYS B 1 711 ? 10.805 17.422 19.547 1 98.62 711 LYS B C 1
ATOM 11906 O O . LYS B 1 711 ? 11.055 16.25 19.25 1 98.62 711 LYS B O 1
ATOM 11911 N N . PRO B 1 712 ? 10.352 18.297 18.703 1 98.81 712 PRO B N 1
ATOM 11912 C CA . PRO B 1 712 ? 10.086 17.875 17.328 1 98.81 712 PRO B CA 1
ATOM 11913 C C . PRO B 1 712 ? 11.312 17.266 16.656 1 98.81 712 PRO B C 1
ATOM 11915 O O . PRO B 1 712 ? 12.438 17.688 16.922 1 98.81 712 PRO B O 1
ATOM 11918 N N . TRP B 1 713 ? 11.102 16.344 15.734 1 98.75 713 TRP B N 1
ATOM 11919 C CA . TRP B 1 713 ? 12.211 15.672 15.062 1 98.75 713 TRP B CA 1
ATOM 11920 C C . TRP B 1 713 ? 12.742 16.516 13.906 1 98.75 713 TRP B C 1
ATOM 11922 O O . TRP B 1 713 ? 13.875 16.312 13.461 1 98.75 713 TRP B O 1
ATOM 11932 N N . SER B 1 714 ? 11.906 17.422 13.445 1 98.69 714 SER B N 1
ATOM 11933 C CA . SER B 1 714 ? 12.32 18.266 12.328 1 98.69 714 SER B CA 1
ATOM 11934 C C . SER B 1 714 ? 11.711 19.656 12.438 1 98.69 714 SER B C 1
ATOM 11936 O O . SER B 1 714 ? 10.656 19.828 13.039 1 98.69 714 SER B O 1
ATOM 11938 N N . ILE B 1 715 ? 12.375 20.609 11.953 1 98.81 715 ILE B N 1
ATOM 11939 C CA . ILE B 1 715 ? 11.914 21.984 11.773 1 98.81 715 ILE B CA 1
ATOM 11940 C C . ILE B 1 715 ? 12.227 22.453 10.352 1 98.81 715 ILE B C 1
ATOM 11942 O O . ILE B 1 715 ? 13.258 22.078 9.781 1 98.81 715 ILE B O 1
ATOM 11946 N N . MET B 1 716 ? 11.383 23.172 9.75 1 98.75 716 MET B N 1
ATOM 11947 C CA . MET B 1 716 ? 11.562 23.688 8.391 1 98.75 716 MET B CA 1
ATOM 11948 C C . MET B 1 716 ? 11.867 25.188 8.414 1 98.75 716 MET B C 1
ATOM 11950 O O . MET B 1 716 ? 11.039 25.984 8.844 1 98.75 716 MET B O 1
ATOM 11954 N N . SER B 1 717 ? 13.047 25.562 7.957 1 98.75 717 SER B N 1
ATOM 11955 C CA . SER B 1 717 ? 13.367 26.984 7.836 1 98.75 717 SER B CA 1
ATOM 11956 C C . SER B 1 717 ? 12.5 27.656 6.777 1 98.75 717 SER B C 1
ATOM 11958 O O . SER B 1 717 ? 12.164 27.031 5.762 1 98.75 717 SER B O 1
ATOM 11960 N N . SER B 1 718 ? 12.141 28.844 7.066 1 97.94 718 SER B N 1
ATOM 11961 C CA . SER B 1 718 ? 11.203 29.547 6.207 1 97.94 718 SER B CA 1
ATOM 11962 C C . SER B 1 718 ? 11.875 30.031 4.926 1 97.94 718 SER B C 1
ATOM 11964 O O . SER B 1 718 ? 13.094 29.906 4.773 1 97.94 718 SER B O 1
ATOM 11966 N N . TYR B 1 719 ? 11.117 30.625 4.039 1 95.31 719 TYR B N 1
ATOM 11967 C CA . TYR B 1 719 ? 11.547 31.094 2.723 1 95.31 719 TYR B CA 1
ATOM 11968 C C . TYR B 1 719 ? 12.273 32.438 2.824 1 95.31 719 TYR B C 1
ATOM 11970 O O . TYR B 1 719 ? 13.25 32.656 2.107 1 95.31 719 TYR B O 1
ATOM 11978 N N . ASN B 1 720 ? 11.805 33.281 3.664 1 96.38 720 ASN B N 1
ATOM 11979 C CA . ASN B 1 720 ? 12.062 34.719 3.668 1 96.38 720 ASN B CA 1
ATOM 11980 C C . ASN B 1 720 ? 13.438 35.031 4.25 1 96.38 720 ASN B C 1
ATOM 11982 O O . ASN B 1 720 ? 14.18 34.125 4.641 1 96.38 720 ASN B O 1
ATOM 11986 N N . MET B 1 721 ? 13.766 36.312 4.113 1 97 721 MET B N 1
ATOM 11987 C CA . MET B 1 721 ? 14.898 36.875 4.844 1 97 721 MET B CA 1
ATOM 11988 C C . MET B 1 721 ? 14.453 37.438 6.188 1 97 721 MET B C 1
ATOM 11990 O O . MET B 1 721 ? 13.305 37.875 6.34 1 97 721 MET B O 1
ATOM 11994 N N . ILE B 1 722 ? 15.305 37.344 7.105 1 98 722 ILE B N 1
ATOM 11995 C CA . ILE B 1 722 ? 15.102 37.938 8.422 1 98 722 ILE B CA 1
ATOM 11996 C C . ILE B 1 722 ? 16.25 38.906 8.742 1 98 722 ILE B C 1
ATOM 11998 O O . ILE B 1 722 ? 17.375 38.469 8.953 1 98 722 ILE B O 1
ATOM 12002 N N . ASN B 1 723 ? 15.906 40.156 8.727 1 97.12 723 ASN B N 1
ATOM 12003 C CA . ASN B 1 723 ? 16.875 41.219 9 1 97.12 723 ASN B CA 1
ATOM 12004 C C . ASN B 1 723 ? 18.094 41.094 8.094 1 97.12 723 ASN B C 1
ATOM 12006 O O . ASN B 1 723 ? 19.234 41.188 8.57 1 97.12 723 ASN B O 1
ATOM 12010 N N . GLY B 1 724 ? 17.844 40.781 6.922 1 95.5 724 GLY B N 1
ATOM 12011 C CA . GLY B 1 724 ? 18.875 40.844 5.898 1 95.5 724 GLY B CA 1
ATOM 12012 C C . GLY B 1 724 ? 19.547 39.5 5.68 1 95.5 724 GLY B C 1
ATOM 12013 O O . GLY B 1 724 ? 20.438 39.375 4.832 1 95.5 724 GLY B O 1
ATOM 12014 N N . HIS B 1 725 ? 19.203 38.469 6.402 1 95.75 725 HIS B N 1
ATOM 12015 C CA . HIS B 1 725 ? 19.75 37.125 6.227 1 95.75 725 HIS B CA 1
ATOM 12016 C C . HIS B 1 725 ? 18.672 36.156 5.777 1 95.75 725 HIS B C 1
ATOM 12018 O O . HIS B 1 725 ? 17.562 36.125 6.328 1 95.75 725 HIS B O 1
ATOM 12024 N N . ARG B 1 726 ? 19 35.375 4.746 1 96.5 726 ARG B N 1
ATOM 12025 C CA . ARG B 1 726 ? 18.078 34.312 4.426 1 96.5 726 ARG B CA 1
ATOM 12026 C C . ARG B 1 726 ? 17.906 33.344 5.605 1 96.5 726 ARG B C 1
ATOM 12028 O O . ARG B 1 726 ? 18.906 32.938 6.207 1 96.5 726 ARG B O 1
ATOM 12035 N N . ALA B 1 727 ? 16.688 33 5.914 1 98.06 727 ALA B N 1
ATOM 12036 C CA . ALA B 1 727 ? 16.406 32.219 7.098 1 98.06 727 ALA B CA 1
ATOM 12037 C C . ALA B 1 727 ? 17.188 30.891 7.062 1 98.06 727 ALA B C 1
ATOM 12039 O O . ALA B 1 727 ? 17.75 30.469 8.07 1 98.06 727 ALA B O 1
ATOM 12040 N N . SER B 1 728 ? 17.312 30.266 5.906 1 97.81 728 SER B N 1
ATOM 12041 C CA . SER B 1 728 ? 17.953 28.969 5.762 1 97.81 728 SER B CA 1
ATOM 12042 C C . SER B 1 728 ? 19.484 29.094 5.832 1 97.81 728 SER B C 1
ATOM 12044 O O . SER B 1 728 ? 20.188 28.109 5.996 1 97.81 728 SER B O 1
ATOM 12046 N N . GLU B 1 729 ? 20.016 30.297 5.727 1 97.62 729 GLU B N 1
ATOM 12047 C CA . GLU B 1 729 ? 21.453 30.562 5.773 1 97.62 729 GLU B CA 1
ATOM 12048 C C . GLU B 1 729 ? 21.844 31.281 7.062 1 97.62 729 GLU B C 1
ATOM 12050 O O . GLU B 1 729 ? 22.969 31.766 7.191 1 97.62 729 GLU B O 1
ATOM 12055 N N . ASN B 1 730 ? 20.938 31.375 7.992 1 97.88 730 ASN B N 1
ATOM 12056 C CA . ASN B 1 730 ? 21.141 32.188 9.18 1 97.88 730 ASN B CA 1
ATOM 12057 C C . ASN B 1 730 ? 21.656 31.375 10.352 1 97.88 730 ASN B C 1
ATOM 12059 O O . ASN B 1 730 ? 20.875 30.812 11.109 1 97.88 730 ASN B O 1
ATOM 12063 N N . ARG B 1 731 ? 22.922 31.406 10.57 1 97.62 731 ARG B N 1
ATOM 12064 C CA . ARG B 1 731 ? 23.547 30.609 11.633 1 97.62 731 ARG B CA 1
ATOM 12065 C C . ARG B 1 731 ? 23.062 31.062 13.008 1 97.62 731 ARG B C 1
ATOM 12067 O O . ARG B 1 731 ? 22.922 30.25 13.914 1 97.62 731 ARG B O 1
ATOM 12074 N N . GLU B 1 732 ? 22.891 32.375 13.219 1 98.12 732 GLU B N 1
ATOM 12075 C CA . GLU B 1 732 ? 22.391 32.875 14.492 1 98.12 732 GLU B CA 1
ATOM 12076 C C . GLU B 1 732 ? 21.031 32.281 14.828 1 98.12 732 GLU B C 1
ATOM 12078 O O . GLU B 1 732 ? 20.766 31.922 15.977 1 98.12 732 GLU B O 1
ATOM 12083 N N . LEU B 1 733 ? 20.219 32.156 13.828 1 98.62 733 LEU B N 1
ATOM 12084 C CA . LEU B 1 733 ? 18.875 31.578 14.008 1 98.62 733 LEU B CA 1
ATOM 12085 C C . LEU B 1 733 ? 18.938 30.078 14.242 1 98.62 733 LEU B C 1
ATOM 12087 O O . LEU B 1 733 ? 18.406 29.578 15.234 1 98.62 733 LEU B O 1
ATOM 12091 N N . LEU B 1 734 ? 19.656 29.344 13.406 1 98.75 734 LEU B N 1
ATOM 12092 C CA . LEU B 1 734 ? 19.547 27.891 13.352 1 98.75 734 LEU B CA 1
ATOM 12093 C C . LEU B 1 734 ? 20.484 27.234 14.352 1 98.75 734 LEU B C 1
ATOM 12095 O O . LEU B 1 734 ? 20.188 26.156 14.875 1 98.75 734 LEU B O 1
ATOM 12099 N N . GLU B 1 735 ? 21.641 27.812 14.633 1 98.25 735 GLU B N 1
ATOM 12100 C CA . GLU B 1 735 ? 22.609 27.219 15.562 1 98.25 735 GLU B CA 1
ATOM 12101 C C . GLU B 1 735 ? 22.547 27.891 16.922 1 98.25 735 GLU B C 1
ATOM 12103 O O . GLU B 1 735 ? 22.312 27.234 17.938 1 98.25 735 GLU B O 1
ATOM 12108 N N . ASP B 1 736 ? 22.688 29.203 16.953 1 98.5 736 ASP B N 1
ATOM 12109 C CA . ASP B 1 736 ? 22.797 29.891 18.234 1 98.5 736 ASP B CA 1
ATOM 12110 C C . ASP B 1 736 ? 21.484 29.844 19 1 98.5 736 ASP B C 1
ATOM 12112 O O . ASP B 1 736 ? 21.438 29.375 20.141 1 98.5 736 ASP B O 1
ATOM 12116 N N . ILE B 1 737 ? 20.422 30.234 18.391 1 98.75 737 ILE B N 1
ATOM 12117 C CA . ILE B 1 737 ? 19.141 30.281 19.078 1 98.75 737 ILE B CA 1
ATOM 12118 C C . ILE B 1 737 ? 18.531 28.891 19.141 1 98.75 737 ILE B C 1
ATOM 12120 O O . ILE B 1 737 ? 18.359 28.328 20.234 1 98.75 737 ILE B O 1
ATOM 12124 N N . LEU B 1 738 ? 18.219 28.297 18.016 1 98.81 738 LEU B N 1
ATOM 12125 C CA . LEU B 1 738 ? 17.469 27.047 17.938 1 98.81 738 LEU B CA 1
ATOM 12126 C C . LEU B 1 738 ? 18.188 25.922 18.672 1 98.81 738 LEU B C 1
ATOM 12128 O O . LEU B 1 738 ? 17.609 25.266 19.531 1 98.81 738 LEU B O 1
ATOM 12132 N N . ARG B 1 739 ? 19.453 25.703 18.359 1 98.62 739 ARG B N 1
ATOM 12133 C CA . ARG B 1 739 ? 20.141 24.547 18.922 1 98.62 739 ARG B CA 1
ATOM 12134 C C . ARG B 1 739 ? 20.797 24.891 20.25 1 98.62 739 ARG B C 1
ATOM 12136 O O . ARG B 1 739 ? 20.531 24.234 21.266 1 98.62 739 ARG B O 1
ATOM 12143 N N . SER B 1 740 ? 21.625 25.906 20.328 1 98.25 740 SER B N 1
ATOM 12144 C CA . SER B 1 740 ? 22.391 26.219 21.531 1 98.25 740 SER B CA 1
ATOM 12145 C C . SER B 1 740 ? 21.484 26.703 22.656 1 98.25 740 SER B C 1
ATOM 12147 O O . SER B 1 740 ? 21.547 26.203 23.781 1 98.25 740 SER B O 1
ATOM 12149 N N . GLU B 1 741 ? 20.641 27.703 22.375 1 98.56 741 GLU B N 1
ATOM 12150 C CA . GLU B 1 741 ? 19.828 28.297 23.438 1 98.56 741 GLU B CA 1
ATOM 12151 C C . GLU B 1 741 ? 18.656 27.375 23.781 1 98.56 741 GLU B C 1
ATOM 12153 O O . GLU B 1 741 ? 18.312 27.234 24.969 1 98.56 741 GLU B O 1
ATOM 12158 N N . TRP B 1 742 ? 17.984 26.781 22.781 1 98.69 742 TRP B N 1
ATOM 12159 C CA . TRP B 1 742 ? 16.734 26.047 23.047 1 98.69 742 TRP B CA 1
ATOM 12160 C C . TRP B 1 742 ? 17 24.562 23.219 1 98.69 742 TRP B C 1
ATOM 12162 O O . TRP B 1 742 ? 16.141 23.828 23.719 1 98.69 742 TRP B O 1
ATOM 12172 N N . GLY B 1 743 ? 18.109 24.047 22.766 1 98.44 743 GLY B N 1
ATOM 12173 C CA . GLY B 1 743 ? 18.438 22.641 22.922 1 98.44 743 GLY B CA 1
ATOM 12174 C C . GLY B 1 743 ? 17.812 21.75 21.875 1 98.44 743 GLY B C 1
ATOM 12175 O O . GLY B 1 743 ? 17.516 20.594 22.141 1 98.44 743 GLY B O 1
ATOM 12176 N N . PHE B 1 744 ? 17.562 22.281 20.75 1 98.5 744 PHE B N 1
ATOM 12177 C CA . PHE B 1 744 ? 16.984 21.484 19.672 1 98.5 744 PHE B CA 1
ATOM 12178 C C . PHE B 1 744 ? 17.969 20.438 19.188 1 98.5 744 PHE B C 1
ATOM 12180 O O . PHE B 1 744 ? 19.109 20.766 18.828 1 98.5 744 PHE B O 1
ATOM 12187 N N . GLU B 1 745 ? 17.484 19.203 19 1 98.06 745 GLU B N 1
ATOM 12188 C CA . GLU B 1 745 ? 18.359 18.109 18.625 1 98.06 745 GLU B CA 1
ATOM 12189 C C . GLU B 1 745 ? 17.969 17.531 17.266 1 98.06 745 GLU B C 1
ATOM 12191 O O . GLU B 1 745 ? 18.688 16.703 16.703 1 98.06 745 GLU B O 1
ATOM 12196 N N . GLY B 1 746 ? 16.875 18.016 16.688 1 98.44 746 GLY B N 1
ATOM 12197 C CA . GLY B 1 746 ? 16.359 17.438 15.453 1 98.44 746 GLY B CA 1
ATOM 12198 C C . GLY B 1 746 ? 17.031 18 14.211 1 98.44 746 GLY B C 1
ATOM 12199 O O . GLY B 1 746 ? 18.094 18.594 14.297 1 98.44 746 GLY B O 1
ATOM 12200 N N . MET B 1 747 ? 16.438 17.734 13.086 1 98.19 747 MET B N 1
ATOM 12201 C CA . MET B 1 747 ? 16.984 18.188 11.812 1 98.19 747 MET B CA 1
ATOM 12202 C C . MET B 1 747 ? 16.25 19.422 11.305 1 98.19 747 MET B C 1
ATOM 12204 O O . MET B 1 747 ? 15.078 19.625 11.633 1 98.19 747 MET B O 1
ATOM 12208 N N . VAL B 1 748 ? 16.953 20.203 10.555 1 98.88 748 VAL B N 1
ATOM 12209 C CA . VAL B 1 748 ? 16.344 21.359 9.898 1 98.88 748 VAL B CA 1
ATOM 12210 C C . VAL B 1 748 ? 16.344 21.156 8.383 1 98.88 748 VAL B C 1
ATOM 12212 O O . VAL B 1 748 ? 17.375 20.812 7.797 1 98.88 748 VAL B O 1
ATOM 12215 N N . THR B 1 749 ? 15.281 21.25 7.77 1 98.75 749 THR B N 1
ATOM 12216 C CA . THR B 1 749 ? 15.156 21.266 6.316 1 98.75 749 THR B CA 1
ATOM 12217 C C . THR B 1 749 ? 14.727 22.641 5.82 1 98.75 749 THR B C 1
ATOM 12219 O O . THR B 1 749 ? 14.062 23.391 6.543 1 98.75 749 THR B O 1
ATOM 12222 N N . THR B 1 750 ? 15.164 22.953 4.625 1 98.19 750 THR B N 1
ATOM 12223 C CA . THR B 1 750 ? 14.602 24.156 4.02 1 98.19 750 THR B CA 1
ATOM 12224 C C . THR B 1 750 ? 13.148 23.922 3.602 1 98.19 750 THR B C 1
ATOM 12226 O O . THR B 1 750 ? 12.703 22.781 3.512 1 98.19 750 THR B O 1
ATOM 12229 N N . ASP B 1 751 ? 12.414 24.969 3.42 1 96.56 751 ASP B N 1
ATOM 12230 C CA . ASP B 1 751 ? 11.211 24.891 2.6 1 96.56 751 ASP B CA 1
ATOM 12231 C C . ASP B 1 751 ? 11.555 24.688 1.128 1 96.56 751 ASP B C 1
ATOM 12233 O O . ASP B 1 751 ? 12.734 24.609 0.768 1 96.56 751 ASP B O 1
ATOM 12237 N N . TRP B 1 752 ? 10.641 24.531 0.307 1 94.44 752 TRP B N 1
ATOM 12238 C CA . TRP B 1 752 ? 10.844 24.047 -1.057 1 94.44 752 TRP B CA 1
ATOM 12239 C C . TRP B 1 752 ? 11.43 25.141 -1.937 1 94.44 752 TRP B C 1
ATOM 12241 O O . TRP B 1 752 ? 10.852 26.219 -2.066 1 94.44 752 TRP B O 1
ATOM 12251 N N . TRP B 1 753 ? 12.617 24.938 -2.51 1 94.25 753 TRP B N 1
ATOM 12252 C CA . TRP B 1 753 ? 13.273 25.719 -3.553 1 94.25 753 TRP B CA 1
ATOM 12253 C C . TRP B 1 753 ? 13.617 27.109 -3.049 1 94.25 753 TRP B C 1
ATOM 12255 O O . TRP B 1 753 ? 13.344 28.109 -3.727 1 94.25 753 TRP B O 1
ATOM 12265 N N . THR B 1 754 ? 14.062 27.141 -1.795 1 93.44 754 THR B N 1
ATOM 12266 C CA . THR B 1 754 ? 14.547 28.406 -1.271 1 93.44 754 THR B CA 1
ATOM 12267 C C . THR B 1 754 ? 15.68 28.953 -2.135 1 93.44 754 THR B C 1
ATOM 12269 O O . THR B 1 754 ? 16.328 28.188 -2.855 1 93.44 754 THR B O 1
ATOM 12272 N N . TYR B 1 755 ? 15.992 30.234 -2.033 1 93 755 TYR B N 1
ATOM 12273 C CA . TYR B 1 755 ? 17 30.859 -2.877 1 93 755 TYR B CA 1
ATOM 12274 C C . TYR B 1 755 ? 18.359 30.906 -2.168 1 93 755 TYR B C 1
ATOM 12276 O O . TYR B 1 755 ? 19.281 31.578 -2.623 1 93 755 TYR B O 1
ATOM 12284 N N . GLY B 1 756 ? 18.5 30.25 -1.065 1 93.94 756 GLY B N 1
ATOM 12285 C CA . GLY B 1 756 ? 19.797 30.141 -0.405 1 93.94 756 GLY B CA 1
ATOM 12286 C C . GLY B 1 756 ? 20.766 29.234 -1.152 1 93.94 756 GLY B C 1
ATOM 12287 O O . GLY B 1 756 ? 20.359 28.422 -1.98 1 93.94 756 GLY B O 1
ATOM 12288 N N . GLU B 1 757 ? 22.047 29.5 -0.919 1 95.12 757 GLU B N 1
ATOM 12289 C CA . GLU B 1 757 ? 23.094 28.641 -1.477 1 95.12 757 GLU B CA 1
ATOM 12290 C C . GLU B 1 757 ? 23.359 27.438 -0.585 1 95.12 757 GLU B C 1
ATOM 12292 O O . GLU B 1 757 ? 23.578 27.578 0.62 1 95.12 757 GLU B O 1
ATOM 12297 N N . HIS B 1 758 ? 23.484 26.266 -1.211 1 96.75 758 HIS B N 1
ATOM 12298 C CA . HIS B 1 758 ? 23.469 25 -0.489 1 96.75 758 HIS B CA 1
ATOM 12299 C C . HIS B 1 758 ? 24.578 24.969 0.562 1 96.75 758 HIS B C 1
ATOM 12301 O O . HIS B 1 758 ? 24.344 24.562 1.706 1 96.75 758 HIS B O 1
ATOM 12307 N N . TYR B 1 759 ? 25.859 25.375 0.236 1 97.38 759 TYR B N 1
ATOM 12308 C CA . TYR B 1 759 ? 26.953 25.25 1.196 1 97.38 759 TYR B CA 1
ATOM 12309 C C . TYR B 1 759 ? 26.766 26.234 2.352 1 97.38 759 TYR B C 1
ATOM 12311 O O . TYR B 1 759 ? 27.172 25.953 3.482 1 97.38 759 TYR B O 1
ATOM 12319 N N . LYS B 1 760 ? 26.156 27.391 2.1 1 97.25 760 LYS B N 1
ATOM 12320 C CA . LYS B 1 760 ? 25.891 28.359 3.164 1 97.25 760 LYS B CA 1
ATOM 12321 C C . LYS B 1 760 ? 24.812 27.828 4.117 1 97.25 760 LYS B C 1
ATOM 12323 O O . LYS B 1 760 ? 24.875 28.062 5.324 1 97.25 760 LYS B O 1
ATOM 12328 N N . GLU B 1 761 ? 23.781 27.203 3.506 1 97.94 761 GLU B N 1
ATOM 12329 C CA . GLU B 1 761 ? 22.734 26.578 4.324 1 97.94 761 GLU B CA 1
ATOM 12330 C C . GLU B 1 761 ? 23.328 25.516 5.242 1 97.94 761 GLU B C 1
ATOM 12332 O O . GLU B 1 761 ? 23.016 25.469 6.434 1 97.94 761 GLU B O 1
ATOM 12337 N N . VAL B 1 762 ? 24.203 24.688 4.68 1 98.5 762 VAL B N 1
ATOM 12338 C CA . VAL B 1 762 ? 24.859 23.641 5.465 1 98.5 762 VAL B CA 1
ATOM 12339 C C . VAL B 1 762 ? 25.672 24.266 6.594 1 98.5 762 VAL B C 1
ATOM 12341 O O . VAL B 1 762 ? 25.578 23.844 7.746 1 98.5 762 VAL B O 1
ATOM 12344 N N . LYS B 1 763 ? 26.391 25.281 6.316 1 97.44 763 LYS B N 1
ATOM 12345 C CA . LYS B 1 763 ? 27.234 25.953 7.301 1 97.44 763 LYS B CA 1
ATOM 12346 C C . LYS B 1 763 ? 26.391 26.594 8.398 1 97.44 763 LYS B C 1
ATOM 12348 O O . LYS B 1 763 ? 26.828 26.688 9.547 1 97.44 763 LYS B O 1
ATOM 12353 N N . ALA B 1 764 ? 25.219 26.969 8.039 1 98 764 ALA B N 1
ATOM 12354 C CA . ALA B 1 764 ? 24.328 27.625 8.992 1 98 764 ALA B CA 1
ATOM 12355 C C . ALA B 1 764 ? 23.578 26.625 9.852 1 98 764 ALA B C 1
ATOM 12357 O O . ALA B 1 764 ? 22.859 27 10.781 1 98 764 ALA B O 1
ATOM 12358 N N . GLY B 1 765 ? 23.688 25.391 9.594 1 98.19 765 GLY B N 1
ATOM 12359 C CA . GLY B 1 765 ? 23.031 24.359 10.375 1 98.19 765 GLY B CA 1
ATOM 12360 C C . GLY B 1 765 ? 21.719 23.891 9.773 1 98.19 765 GLY B C 1
ATOM 12361 O O . GLY B 1 765 ? 20.922 23.234 10.438 1 98.19 765 GLY B O 1
ATOM 12362 N N . ASN B 1 766 ? 21.406 24.281 8.555 1 98.69 766 ASN B N 1
ATOM 12363 C CA . ASN B 1 766 ? 20.312 23.703 7.777 1 98.69 766 ASN B CA 1
ATOM 12364 C C . ASN B 1 766 ? 20.75 22.391 7.125 1 98.69 766 ASN B C 1
ATOM 12366 O O . ASN B 1 766 ? 21.562 22.375 6.215 1 98.69 766 ASN B O 1
ATOM 12370 N N . ASP B 1 767 ? 20.156 21.312 7.457 1 98.81 767 ASP B N 1
ATOM 12371 C CA . ASP B 1 767 ? 20.703 19.984 7.211 1 98.81 767 ASP B CA 1
ATOM 12372 C C . ASP B 1 767 ? 20.359 19.5 5.801 1 98.81 767 ASP B C 1
ATOM 12374 O O . ASP B 1 767 ? 21.172 18.859 5.145 1 98.81 767 ASP B O 1
ATOM 12378 N N . VAL B 1 768 ? 19.172 19.797 5.324 1 98.75 768 VAL B N 1
ATOM 12379 C CA . VAL B 1 768 ? 18.734 19.281 4.027 1 98.75 768 VAL B CA 1
ATOM 12380 C C . VAL B 1 768 ? 18.172 20.438 3.191 1 98.75 768 VAL B C 1
ATOM 12382 O O . VAL B 1 768 ? 17.328 21.203 3.67 1 98.75 768 VAL B O 1
ATOM 12385 N N . LYS B 1 769 ? 18.656 20.562 2 1 97.94 769 LYS B N 1
ATOM 12386 C CA . LYS B 1 769 ? 18.047 21.484 1.041 1 97.94 769 LYS B CA 1
ATOM 12387 C C . LYS B 1 769 ? 16.938 20.797 0.242 1 97.94 769 LYS B C 1
ATOM 12389 O O . LYS B 1 769 ? 17.188 19.812 -0.456 1 97.94 769 LYS B O 1
ATOM 12394 N N . MET B 1 770 ? 15.703 21.312 0.329 1 96.38 770 MET B N 1
ATOM 12395 C CA . MET B 1 770 ? 14.547 20.844 -0.426 1 96.38 770 MET B CA 1
ATOM 12396 C C . MET B 1 770 ? 14.148 21.859 -1.498 1 96.38 770 MET B C 1
ATOM 12398 O O . MET B 1 770 ? 14.43 23.047 -1.367 1 96.38 770 MET B O 1
ATOM 12402 N N . GLY B 1 771 ? 13.492 21.594 -2.627 1 90.44 771 GLY B N 1
ATOM 12403 C CA . GLY B 1 771 ? 13.047 20.297 -3.084 1 90.44 771 GLY B CA 1
ATOM 12404 C C . GLY B 1 771 ? 14.188 19.406 -3.555 1 90.44 771 GLY B C 1
ATOM 12405 O O . GLY B 1 771 ? 14.055 18.172 -3.58 1 90.44 771 GLY B O 1
ATOM 12406 N N . CYS B 1 772 ? 15.391 20.172 -4.008 1 90.25 772 CYS B N 1
ATOM 12407 C CA . CYS B 1 772 ? 16.547 19.453 -4.527 1 90.25 772 CYS B CA 1
ATOM 12408 C C . CYS B 1 772 ? 17.828 19.938 -3.854 1 90.25 772 CYS B C 1
ATOM 12410 O O . CYS B 1 772 ? 17.969 21.109 -3.518 1 90.25 772 CYS B O 1
ATOM 12412 N N . GLY B 1 773 ? 18.75 18.906 -3.637 1 93.38 773 GLY B N 1
ATOM 12413 C CA . GLY B 1 773 ? 20.094 19.281 -3.23 1 93.38 773 GLY B CA 1
ATOM 12414 C C . GLY B 1 773 ? 21.047 19.438 -4.398 1 93.38 773 GLY B C 1
ATOM 12415 O O . GLY B 1 773 ? 20.734 19.031 -5.52 1 93.38 773 GLY B O 1
ATOM 12416 N N . TYR B 1 774 ? 22.109 20.078 -4.137 1 95.75 774 TYR B N 1
ATOM 12417 C CA . TYR B 1 774 ? 23.141 20.297 -5.145 1 95.75 774 TYR B CA 1
ATOM 12418 C C . TYR B 1 774 ? 24.516 19.859 -4.633 1 95.75 774 TYR B C 1
ATOM 12420 O O . TYR B 1 774 ? 25.375 20.688 -4.379 1 95.75 774 TYR B O 1
ATOM 12428 N N . PRO B 1 775 ? 24.672 18.531 -4.602 1 96.56 775 PRO B N 1
ATOM 12429 C CA . PRO B 1 775 ? 25.953 18.031 -4.098 1 96.56 775 PRO B CA 1
ATOM 12430 C C . PRO B 1 775 ? 27.156 18.562 -4.879 1 96.56 775 PRO B C 1
ATOM 12432 O O . PRO B 1 775 ? 28.234 18.75 -4.312 1 96.56 775 PRO B O 1
ATOM 12435 N N . GLU B 1 776 ? 27.031 18.797 -6.184 1 96.06 776 GLU B N 1
ATOM 12436 C CA . GLU B 1 776 ? 28.109 19.328 -7.004 1 96.06 776 GLU B CA 1
ATOM 12437 C C . GLU B 1 776 ? 28.547 20.703 -6.523 1 96.06 776 GLU B C 1
ATOM 12439 O O . GLU B 1 776 ? 29.734 21.047 -6.602 1 96.06 776 GLU B O 1
ATOM 12444 N N . ARG B 1 777 ? 27.625 21.484 -6.012 1 96.5 777 ARG B N 1
ATOM 12445 C CA . ARG B 1 777 ? 27.953 22.812 -5.512 1 96.5 777 ARG B CA 1
ATOM 12446 C C . ARG B 1 777 ? 28.625 22.719 -4.141 1 96.5 777 ARG B C 1
ATOM 12448 O O . ARG B 1 777 ? 29.484 23.547 -3.814 1 96.5 777 ARG B O 1
ATOM 12455 N N . LEU B 1 778 ? 28.203 21.781 -3.322 1 98.12 778 LEU B N 1
ATOM 12456 C CA . LEU B 1 778 ? 28.906 21.531 -2.066 1 98.12 778 LEU B CA 1
ATOM 12457 C C . LEU B 1 778 ? 30.359 21.141 -2.318 1 98.12 778 LEU B C 1
ATOM 12459 O O . LEU B 1 778 ? 31.25 21.609 -1.614 1 98.12 778 LEU B O 1
ATOM 12463 N N . MET B 1 779 ? 30.578 20.297 -3.324 1 98.19 779 MET B N 1
ATOM 12464 C CA . MET B 1 779 ? 31.938 19.875 -3.664 1 98.19 779 MET B CA 1
ATOM 12465 C C . MET B 1 779 ? 32.75 21.062 -4.148 1 98.19 779 MET B C 1
ATOM 12467 O O . MET B 1 779 ? 33.938 21.188 -3.809 1 98.19 779 MET B O 1
ATOM 12471 N N . GLU B 1 780 ? 32.125 21.891 -4.973 1 97.94 780 GLU B N 1
ATOM 12472 C CA . GLU B 1 780 ? 32.812 23.094 -5.422 1 97.94 780 GLU B CA 1
ATOM 12473 C C . GLU B 1 780 ? 33.219 23.969 -4.242 1 97.94 780 GLU B C 1
ATOM 12475 O O . GLU B 1 780 ? 34.344 24.453 -4.18 1 97.94 780 GLU B O 1
ATOM 12480 N N . ALA B 1 781 ? 32.312 24.234 -3.316 1 98.19 781 ALA B N 1
ATOM 12481 C CA . ALA B 1 781 ? 32.562 25.031 -2.127 1 98.19 781 ALA B CA 1
ATOM 12482 C C . ALA B 1 781 ? 33.656 24.406 -1.271 1 98.19 781 ALA B C 1
ATOM 12484 O O . ALA B 1 781 ? 34.5 25.125 -0.705 1 98.19 781 ALA B O 1
ATOM 12485 N N . LYS B 1 782 ? 33.594 23.125 -1.128 1 98.06 782 LYS B N 1
ATOM 12486 C CA . LYS B 1 782 ? 34.625 22.438 -0.357 1 98.06 782 LYS B CA 1
ATOM 12487 C C . LYS B 1 782 ? 36 22.625 -0.988 1 98.06 782 LYS B C 1
ATOM 12489 O O . LYS B 1 782 ? 37 22.859 -0.284 1 98.06 782 LYS B O 1
ATOM 12494 N N . LYS B 1 783 ? 36.125 22.453 -2.283 1 97.75 783 LYS B N 1
ATOM 12495 C CA . LYS B 1 783 ? 37.375 22.641 -3.01 1 97.75 783 LYS B CA 1
ATOM 12496 C C . LYS B 1 783 ? 37.938 24.016 -2.76 1 97.75 783 LYS B C 1
ATOM 12498 O O . LYS B 1 783 ? 39.188 24.188 -2.691 1 97.75 783 LYS B O 1
ATOM 12503 N N . LEU B 1 784 ? 37.094 25.016 -2.557 1 97.75 784 LEU B N 1
ATOM 12504 C CA . LEU B 1 784 ? 37.531 26.391 -2.355 1 97.75 784 LEU B CA 1
ATOM 12505 C C . LEU B 1 784 ? 37.719 26.688 -0.873 1 97.75 784 LEU B C 1
ATOM 12507 O O . LEU B 1 784 ? 38.062 27.812 -0.5 1 97.75 784 LEU B O 1
ATOM 12511 N N . GLY B 1 785 ? 37.438 25.719 -0.019 1 97.5 785 GLY B N 1
ATOM 12512 C CA . GLY B 1 785 ? 37.656 25.859 1.41 1 97.5 785 GLY B CA 1
ATOM 12513 C C . GLY B 1 785 ? 36.531 26.609 2.119 1 97.5 785 GLY B C 1
ATOM 12514 O O . GLY B 1 785 ? 36.719 27.078 3.248 1 97.5 785 GLY B O 1
ATOM 12515 N N . LEU B 1 786 ? 35.406 26.75 1.472 1 97.75 786 LEU B N 1
ATOM 12516 C CA . LEU B 1 786 ? 34.312 27.484 2.035 1 97.75 786 LEU B CA 1
ATOM 12517 C C . LEU B 1 786 ? 33.531 26.625 3.027 1 97.75 786 LEU B C 1
ATOM 12519 O O . LEU B 1 786 ? 32.844 27.141 3.906 1 97.75 786 LEU B O 1
ATOM 12523 N N . ILE B 1 787 ? 33.531 25.328 2.893 1 97.56 787 ILE B N 1
ATOM 12524 C CA . ILE B 1 787 ? 32.938 24.375 3.836 1 97.56 787 ILE B CA 1
ATOM 12525 C C . ILE B 1 787 ? 33.906 23.203 4.039 1 97.56 787 ILE B C 1
ATOM 12527 O O . ILE B 1 787 ? 34.781 22.969 3.211 1 97.56 787 ILE B O 1
ATOM 12531 N N . SER B 1 788 ? 33.781 22.547 5.125 1 97.81 788 SER B N 1
ATOM 12532 C CA . SER B 1 788 ? 34.594 21.391 5.43 1 97.81 788 SER B CA 1
ATOM 12533 C C . SER B 1 788 ? 33.781 20.109 5.406 1 97.81 788 SER B C 1
ATOM 12535 O O . SER B 1 788 ? 32.562 20.156 5.387 1 97.81 788 SER B O 1
ATOM 12537 N N . ARG B 1 789 ? 34.469 19.016 5.383 1 97.44 789 ARG B N 1
ATOM 12538 C CA . ARG B 1 789 ? 33.812 17.719 5.535 1 97.44 789 ARG B CA 1
ATOM 12539 C C . ARG B 1 789 ? 33.062 17.656 6.852 1 97.44 789 ARG B C 1
ATOM 12541 O O . ARG B 1 789 ? 31.969 17.078 6.906 1 97.44 789 ARG B O 1
ATOM 12548 N N . ARG B 1 790 ? 33.656 18.156 7.844 1 97.69 790 ARG B N 1
ATOM 12549 C CA . ARG B 1 790 ? 33.031 18.125 9.164 1 97.69 790 ARG B CA 1
ATOM 12550 C C . ARG B 1 790 ? 31.688 18.875 9.156 1 97.69 790 ARG B C 1
ATOM 12552 O O . ARG B 1 790 ? 30.734 18.438 9.789 1 97.69 790 ARG B O 1
ATOM 12559 N N . ASP B 1 791 ? 31.625 20.016 8.469 1 97.94 791 ASP B N 1
ATOM 12560 C CA . ASP B 1 791 ? 30.375 20.75 8.336 1 97.94 791 ASP B CA 1
ATOM 12561 C C . ASP B 1 791 ? 29.281 19.859 7.75 1 97.94 791 ASP B C 1
ATOM 12563 O O . ASP B 1 791 ? 28.141 19.875 8.227 1 97.94 791 ASP B O 1
ATOM 12567 N N . MET B 1 792 ? 29.625 19.156 6.738 1 98.62 792 MET B N 1
ATOM 12568 C CA . MET B 1 792 ? 28.656 18.281 6.066 1 98.62 792 MET B CA 1
ATOM 12569 C C . MET B 1 792 ? 28.281 17.094 6.949 1 98.62 792 MET B C 1
ATOM 12571 O O . MET B 1 792 ? 27.125 16.703 7.004 1 98.62 792 MET B O 1
ATOM 12575 N N . GLU B 1 793 ? 29.281 16.562 7.652 1 98.5 793 GLU B N 1
ATOM 12576 C CA . GLU B 1 793 ? 29.047 15.383 8.492 1 98.5 793 GLU B CA 1
ATOM 12577 C C . GLU B 1 793 ? 28.094 15.711 9.641 1 98.5 793 GLU B C 1
ATOM 12579 O O . GLU B 1 793 ? 27.266 14.875 10.023 1 98.5 793 GLU B O 1
ATOM 12584 N N . VAL B 1 794 ? 28.234 16.844 10.211 1 98.31 794 VAL B N 1
ATOM 12585 C CA . VAL B 1 794 ? 27.359 17.25 11.305 1 98.31 794 VAL B CA 1
ATOM 12586 C C . VAL B 1 794 ? 25.906 17.25 10.836 1 98.31 794 VAL B C 1
ATOM 12588 O O . VAL B 1 794 ? 25.016 16.766 11.531 1 98.31 794 VAL B O 1
ATOM 12591 N N . CYS B 1 795 ? 25.688 17.797 9.664 1 98.62 795 CYS B N 1
ATOM 12592 C CA . CYS B 1 795 ? 24.344 17.828 9.094 1 98.62 795 CYS B CA 1
ATOM 12593 C C . CYS B 1 795 ? 23.875 16.422 8.75 1 98.62 795 CYS B C 1
ATOM 12595 O O . CYS B 1 795 ? 22.734 16.062 9.062 1 98.62 795 CYS B O 1
ATOM 12597 N N . ALA B 1 796 ? 24.734 15.641 8.102 1 98.75 796 ALA B N 1
ATOM 12598 C CA . ALA B 1 796 ? 24.375 14.273 7.719 1 98.75 796 ALA B CA 1
ATOM 12599 C C . ALA B 1 796 ? 24.016 13.445 8.945 1 98.75 796 ALA B C 1
ATOM 12601 O O . ALA B 1 796 ? 23.094 12.617 8.883 1 98.75 796 ALA B O 1
ATOM 12602 N N . LYS B 1 797 ? 24.75 13.641 10 1 98.62 797 LYS B N 1
ATOM 12603 C CA . LYS B 1 797 ? 24.469 12.93 11.25 1 98.62 797 LYS B CA 1
ATOM 12604 C C . LYS B 1 797 ? 23.047 13.195 11.727 1 98.62 797 LYS B C 1
ATOM 12606 O O . LYS B 1 797 ? 22.344 12.266 12.133 1 98.62 797 LYS B O 1
ATOM 12611 N N . ARG B 1 798 ? 22.609 14.367 11.672 1 98.75 798 ARG B N 1
ATOM 12612 C CA . ARG B 1 798 ? 21.266 14.727 12.133 1 98.75 798 ARG B CA 1
ATOM 12613 C C . ARG B 1 798 ? 20.188 14.117 11.234 1 98.75 798 ARG B C 1
ATOM 12615 O O . ARG B 1 798 ? 19.125 13.711 11.711 1 98.75 798 ARG B O 1
ATOM 12622 N N . VAL B 1 799 ? 20.453 14.055 9.922 1 98.75 799 VAL B N 1
ATOM 12623 C CA . VAL B 1 799 ? 19.547 13.398 8.992 1 98.75 799 VAL B CA 1
ATOM 12624 C C . VAL B 1 799 ? 19.406 11.922 9.359 1 98.75 799 VAL B C 1
ATOM 12626 O O . VAL B 1 799 ? 18.281 11.406 9.461 1 98.75 799 VAL B O 1
ATOM 12629 N N . LEU B 1 800 ? 20.516 11.273 9.586 1 98.69 800 LEU B N 1
ATOM 12630 C CA . LEU B 1 800 ? 20.531 9.852 9.922 1 98.69 800 LEU B CA 1
ATOM 12631 C C . LEU B 1 800 ? 19.875 9.602 11.273 1 98.69 800 LEU B C 1
ATOM 12633 O O . LEU B 1 800 ? 19.188 8.594 11.461 1 98.69 800 LEU B O 1
ATOM 12637 N N . GLU B 1 801 ? 20.094 10.5 12.219 1 98.5 801 GLU B N 1
ATOM 12638 C CA . GLU B 1 801 ? 19.469 10.359 13.531 1 98.5 801 GLU B CA 1
ATOM 12639 C C . GLU B 1 801 ? 17.953 10.43 13.43 1 98.5 801 GLU B C 1
ATOM 12641 O O . GLU B 1 801 ? 17.234 9.719 14.148 1 98.5 801 GLU B O 1
ATOM 12646 N N . LEU B 1 802 ? 17.453 11.305 12.609 1 98.44 802 LEU B N 1
ATOM 12647 C CA . LEU B 1 802 ? 16.016 11.336 12.383 1 98.44 802 LEU B CA 1
ATOM 12648 C C . LEU B 1 802 ? 15.516 10.008 11.844 1 98.44 802 LEU B C 1
ATOM 12650 O O . LEU B 1 802 ? 14.508 9.477 12.312 1 98.44 802 LEU B O 1
ATOM 12654 N N . ILE B 1 803 ? 16.188 9.461 10.859 1 98.19 803 ILE B N 1
ATOM 12655 C CA . ILE B 1 803 ? 15.781 8.211 10.234 1 98.19 803 ILE B CA 1
ATOM 12656 C C . ILE B 1 803 ? 15.805 7.086 11.258 1 98.19 803 ILE B C 1
ATOM 12658 O O . ILE B 1 803 ? 14.945 6.195 11.234 1 98.19 803 ILE B O 1
ATOM 12662 N N . LEU B 1 804 ? 16.781 7.082 12.203 1 97.5 804 LEU B N 1
ATOM 12663 C CA . LEU B 1 804 ? 16.891 6.059 13.234 1 97.5 804 LEU B CA 1
ATOM 12664 C C . LEU B 1 804 ? 15.656 6.059 14.133 1 97.5 804 LEU B C 1
ATOM 12666 O O . LEU B 1 804 ? 15.328 5.039 14.742 1 97.5 804 LEU B O 1
ATOM 12670 N N . LYS B 1 805 ? 14.953 7.215 14.227 1 96.56 805 LYS B N 1
ATOM 12671 C CA . LYS B 1 805 ? 13.797 7.336 15.117 1 96.56 805 LYS B CA 1
ATOM 12672 C C . LYS B 1 805 ? 12.547 6.727 14.477 1 96.56 805 LYS B C 1
ATOM 12674 O O . LYS B 1 805 ? 11.57 6.438 15.172 1 96.56 805 LYS B O 1
ATOM 12679 N N . LEU B 1 806 ? 12.641 6.602 13.195 1 95.5 806 LEU B N 1
ATOM 12680 C CA . LEU B 1 806 ? 11.477 6.105 12.469 1 95.5 806 LEU B CA 1
ATOM 12681 C C . LEU B 1 806 ? 11.281 4.613 12.727 1 95.5 806 LEU B C 1
ATOM 12683 O O . LEU B 1 806 ? 12.25 3.861 12.844 1 95.5 806 LEU B O 1
ATOM 12687 N N . ASP B 1 807 ? 9.945 4.109 12.664 1 81.94 807 ASP B N 1
ATOM 12688 C CA . ASP B 1 807 ? 9.539 2.719 12.836 1 81.94 807 ASP B CA 1
ATOM 12689 C C . ASP B 1 807 ? 10.266 2.084 14.023 1 81.94 807 ASP B C 1
ATOM 12691 O O . ASP B 1 807 ? 11.484 1.942 14.008 1 81.94 807 ASP B O 1
#

Solvent-accessible surface area (backbone atoms only — not comparable to full-atom values): 79080 Å² total; per-residue (Å²): 130,58,77,47,28,42,46,64,17,45,46,63,53,49,75,33,75,97,37,21,43,51,53,51,22,73,68,51,47,48,48,22,20,51,50,20,36,37,14,17,23,30,75,40,58,47,90,57,60,58,46,39,56,82,63,36,48,36,34,62,39,53,48,25,34,62,34,47,33,34,46,39,40,61,56,27,48,45,30,48,87,64,70,36,23,39,56,58,21,36,60,74,38,55,86,38,34,45,69,44,57,70,52,44,50,53,41,45,53,51,52,50,53,43,40,76,72,67,41,51,66,29,57,70,73,60,72,84,79,55,67,69,55,52,54,52,44,48,74,70,28,50,33,37,36,38,25,48,42,40,62,35,24,61,55,26,38,54,58,48,84,79,57,70,80,79,71,81,45,89,45,76,34,33,54,51,44,50,52,46,45,71,59,18,79,64,14,73,47,43,78,35,73,50,46,47,51,51,52,50,54,48,47,74,61,28,81,38,28,34,37,40,35,29,30,41,62,67,52,63,47,59,87,44,76,81,32,81,52,43,26,27,31,36,42,45,30,17,11,8,32,31,23,16,35,25,49,32,32,36,47,51,47,61,58,44,38,39,4,26,35,40,45,49,34,41,49,46,75,76,70,42,82,48,50,82,43,55,65,70,37,63,56,32,34,70,46,35,44,43,72,39,45,47,51,24,27,30,67,33,26,78,74,38,51,81,43,52,71,42,54,31,32,36,48,42,52,80,40,43,70,47,72,48,79,73,45,75,47,74,59,88,59,32,40,36,41,31,34,38,39,29,26,70,30,85,41,55,39,46,52,50,45,36,31,31,35,26,58,48,42,77,93,78,48,51,44,53,51,41,76,66,36,62,47,52,54,66,84,29,45,53,70,34,70,47,81,44,75,35,60,45,47,58,74,74,71,41,45,61,27,64,83,37,87,85,46,56,23,20,29,31,40,62,40,38,58,32,42,35,29,42,28,50,25,79,79,53,54,42,74,47,97,53,71,50,73,36,90,50,70,39,79,75,43,84,58,69,86,51,69,55,33,20,80,38,59,46,31,48,44,46,80,62,47,73,43,80,45,74,68,47,85,68,57,67,65,76,72,62,97,60,88,78,77,55,69,80,77,43,49,58,36,42,31,46,45,75,59,41,73,62,37,46,59,93,63,41,72,43,47,86,95,57,79,44,45,59,38,38,74,70,65,76,44,52,69,68,63,56,55,66,74,50,54,74,65,57,47,39,46,43,27,12,24,26,53,66,86,41,45,54,65,43,39,19,41,50,55,37,57,41,38,54,34,52,47,37,32,26,25,37,17,55,15,26,58,22,31,48,67,72,48,71,54,48,31,46,34,28,32,16,27,30,34,54,38,6,36,58,39,42,69,60,38,17,51,51,22,34,56,51,29,48,35,37,47,38,56,36,35,40,28,41,52,27,52,39,55,32,52,45,68,45,73,43,27,15,52,39,28,45,12,24,20,36,42,30,62,60,30,10,53,38,47,20,24,26,36,43,16,18,41,72,66,40,26,37,22,22,39,26,39,45,57,70,60,60,55,32,53,54,27,59,65,16,24,39,24,36,47,40,37,23,38,54,71,39,54,43,30,16,57,52,45,19,40,68,73,38,56,49,44,26,34,23,21,18,46,25,21,46,36,37,30,39,36,40,45,24,35,51,57,46,36,49,43,42,26,66,70,55,60,50,77,46,28,29,29,38,38,74,40,45,79,68,53,70,54,50,16,36,70,11,54,29,27,27,34,25,39,42,44,57,44,70,56,38,52,53,34,36,76,71,64,75,45,53,71,66,48,48,46,57,30,35,50,30,52,50,52,47,58,66,60,34,100,130,59,78,48,27,41,46,63,16,45,46,61,54,48,76,32,76,96,38,21,44,51,53,51,21,72,67,51,48,51,48,23,20,51,50,20,36,38,14,19,23,30,76,40,57,48,91,57,60,57,45,40,54,82,63,36,48,35,33,62,38,53,48,25,33,62,34,46,33,34,46,40,41,61,57,26,48,45,29,50,87,66,71,37,23,38,56,57,21,36,59,74,37,53,86,37,33,45,69,46,58,70,52,44,50,53,40,48,52,51,51,52,52,43,40,75,72,67,42,51,66,26,58,68,74,57,71,85,78,54,67,68,55,52,54,52,43,47,73,69,27,50,32,35,36,38,25,48,41,39,62,35,24,60,56,25,38,54,57,48,84,74,56,72,87,71,71,80,44,91,45,75,31,29,54,52,45,50,52,48,47,72,58,19,81,64,14,71,48,43,77,36,72,51,47,49,52,51,52,51,54,47,47,73,63,30,80,39,28,34,38,39,35,28,29,40,63,66,51,63,47,60,86,44,76,82,33,82,51,41,28,29,32,36,44,45,28,17,11,8,33,30,21,15,35,26,48,32,31,39,49,52,48,60,61,45,38,39,4,25,36,40,46,50,34,41,48,45,75,76,70,41,81,48,50,83,45,55,62,70,36,63,56,35,34,71,45,34,43,43,71,40,44,46,51,24,26,29,68,32,26,77,74,37,51,81,42,52,71,44,54,30,31,37,49,41,52,80,40,43,71,48,73,47,79,72,47,77,46,72,59,88,58,34,40,36,42,32,34,38,38,29,25,70,30,84,42,54,38,44,52,51,45,36,31,30,35,27,58,48,43,76,93,78,48,49,44,54,49,43,75,65,38,64,46,51,55,64,85,28,46,55,69,34,70,48,79,45,76,38,59,44,48,59,73,75,70,40,44,62,27,64,84,37,87,84,47,54,23,20,30,31,38,61,41,39,56,32,41,35,30,43,28,52,24,79,80,53,54,44,73,48,100,54,72,47,73,36,89,50,67,39,80,75,42,85,58,69,86,52,68,55,35,20,80,36,59,46,32,47,44,47,81,61,47,74,43,80,44,73,67,49,83,69,55,66,65,76,71,64,95,59,88,78,79,54,70,80,78,43,50,57,38,42,30,45,44,75,61,40,74,62,36,45,59,92,62,41,71,44,47,85,94,57,80,45,45,60,39,37,76,68,65,75,44,54,68,69,63,57,57,66,75,50,53,73,64,57,45,38,45,40,28,11,24,25,53,68,87,41,44,51,64,42,39,20,41,52,56,37,58,42,37,54,34,53,46,39,32,27,25,37,20,53,15,26,57,24,30,46,66,71,46,70,52,48,30,48,33,29,31,18,27,29,32,54,39,7,36,59,41,41,68,59,38,17,50,51,21,32,56,51,29,49,35,38,47,39,57,37,36,42,29,41,52,26,52,37,55,32,52,43,66,46,73,44,29,14,51,39,28,44,12,24,19,36,42,32,62,60,30,10,52,38,47,20,24,25,38,43,18,16,41,72,66,40,26,37,21,21,40,25,40,45,54,71,59,59,53,32,53,54,27,60,65,15,24,40,23,36,47,39,38,23,39,54,69,40,52,42,29,16,58,51,45,18,40,69,72,38,56,49,44,25,34,23,20,19,46,26,21,48,36,37,31,38,36,40,45,24,35,51,57,46,36,49,44,42,26,65,70,56,61,49,76,46,30,28,29,40,38,72,40,45,78,69,54,70,54,49,16,36,70,10,52,30,27,26,35,24,38,41,43,58,44,71,55,39,51,52,35,35,76,72,64,75,44,52,70,65,48,47,47,58,28,33,49,32,52,52,52,46,58,65,61,35,100

Secondary structure (DSSP, 8-state):
--TTHHHHH------SGGGB--TT-HHHHHHHHHHHHHH-EEEEEGGG-PSPPTTEEEEEESGGGTS--SS-BGGG----S----HHHHHHTTTTTEEE-HHHHHHHHHHHHHHHHTT--TT--PPPPPPHHHHHHHHHH-SEEEEEEE---BTT-PPP-TT--S-----SHHHHHHHHHHHH-TT-TTSPPHHHHHHHHHHHHH-SEEEEEEE-SS----HHHHT-TT--EEEE----GGGHHHHHHHHHTTSS------SS-EESSGGGSTTHHHHTS-SSEEE-TTTT--THHHHTTSTTGGGGEEE-TT--B-SS-EEEEEEEEEEETTEEEEEEEEEE-SSS-B--EEEEEEE---TTT---S-EEEEEEEPPPB-TT-EEEEEEEEEGGGG-EEESS-SSSTTEEEE-SEEEEEEEESSSSSEEEEEEEEEESS-EEEEE----S--SS--EEE-TTS-EEE----PPP-TT--SSPPPPHHHHTTEEPPBPPB--EETTTTTPPTTPPPHHHHHTTSS-HHHHHHTS-HHHHHHTTB-B---SSBSS-EEEEEGGGTEEEEEEEE-SSS--B-GGG----PPPPPHHHHHHT--HHHHHHHHHHHHHHHHHTT--EEE--B------TT-TTGGGS--S-HHHHHHHHHHHHHHHHTTT-EEEEEEETT----TTTTT-EEE--HHHIIIIISHHHHHHHHHH--SEEEE-SSEETTEEGGG-HIIIIIIIIIIT---SEEEE-TT-SS-HHHHHHTT--BBSS---HHHHHHHHHTTSS-HHHHHHHHHHHHHHHHH--/--TTHHHHH------SGGGB--TT-HHHHHHHHHHHHHH-EEEEEGGG-PSPPTTEEEEEESGGGTS--SS-BGGG----S----HHHHHHTTTTTEEE-HHHHHHHHHHHHHHHHTT--TT--PPPPPPHHHHHHHHHH-SEEEEEEE---BTT-PPP-TT--TT----SHHHHHHHHHHHH-TT-TTS--HHHHHHHHHHHHH-SEEEEEEE-SS----HHHHT-TT--EEEE----GGGHHHHHHHHHTTSS------SS-EESSGGGSTTHHHHTS-SSEEE-TTTT--THHHHTTSTTGGGGEEE-TT--B-SS-EEEEEEEEEEETTEEEEEEEEEE-SSS-B--EEEEEEE---TTT---S-EEEEEEEPPPB-TT-EEEEEEEEEGGGG-EEESS-SSSTTEEEE-SEEEEEEEESSSSSEEEEEEEEEESS-EEEEE----S--SS--EEE-TTS-EEE----PPP-TT--SSPPPPHHHHTTEEPPBPPB--EETTTTTPPTTPPPHHHHHTTSS-HHHHHHTS-HHHHHHTTB-B---SSBSS-EEEEEGGGTEEEEEEEE-SSS--B-GGG----PPPPPHHHHHHT--HHHHHHHHHHHHHHHHHTT--EEE--B------TT-TTGGGS--S-HHHHHHHHHHHHHHHHTTT-EEEEEEETT----TTTTT-EEE--HHHIIIIISHHHHHHHHHH--SEEEE-SSEETTEEGGG-HIIIIIIIIIIT---SEEEE-TT-SS-HHHHHHTT--BBSS---HHHHHHHHHTTSS-HHHHHHHHHHHHHHHHH--